Protein 6KOC (pdb70)

Foldseek 3Di:
DVVLVVVVVVVVVVVVCCCPVPPPPCVVPPLACHLQFLFLQRLLVLLQVQLLVLCVVLLVLLQVLLVLLQFFPRDSDDQLGNLQSQQLNVCCPLQVHLLSLLLSLVSHVLLLLQQFQHWQCSNLLSLLRLLLVLLVVLQVVCRNLFHEARQHPLNFDACHAVVVPGQLYCLSVLLSVLSNLVSLLVSLVGLLVRLPPGGFALCDPLFSPPLSLLSNLLSVLSNVQRVLSNVLSVQVLCVFFQNDPCQYVVVPHPRCVSVVSCLLNVQSSVVSSQSSLLSLLVFVLLQQQVFDQPDRCLLSVLSVCCSVLSNQQSCLLPLQPDDPVVSLVSNLVSVVVNCVSVVVSLVRSVVSNPPTDHDDWLLVLLSVLLNPLQVVLVVQVNQSSNSVNVNLLNAQLSVVLSVLSNNCSRRVSSSVSSCFVQVLLSDNDGFDTPLSVVLSVLLRVLSCLQRVLSNVRRNVPGGPPDSRGDPDVNSSVSSNSNSVSSVSNVVRSVSVVVRVVPPRRHFGSRCLAPHGNHDSSTDQDRDNQNDNTRVVCCVPPPHDHRDPPPGDDGDPPGGDPVSNVLSVLSSQLSSQPSSDNRHHGPSNVVSVVSNVVVVVVVVVDDD/DVCVVVVVVVVVVVVVVVVVVVCVDVVPPVVPDPCPVVVVVVVPVPVVSCVVVVPVVVVVVVQQPPDHDADVPDQEFEWEWEAAALKTWIAGPVAFWIWILEAEAAARHKYWYWAAYAADKKWKCQPQFPDIDIHYQAATDIGITGDHDFDWTWIAIPPPDDPNRPNSTRIYGYDHPVVCVCVVPPPLCEPPVVVVLLPNDHAADDIDGHNGGDCVPCNSNHDSVVNCVRLPVQPFDADDDDCHPGNDRDDHHHDD/DDCLLVVLVVVLVVVVVVLVVLLVQLVVQPPDCPDFDDDDADDVLLCVLLVLVVVLVVLQVCVCCCDQVNDHPLVCLCPSLVVSLVSLVVNLVSVVVRQVVCVPGLHECPGIPNSPSVCVSCPVLSVLSVVLSVQSVVLVVQVPVHSDHPPPSCSNVSSSVSVVSSSVVSVVVSVRVD/DVLVVLVVVLVVLVVVLCVVPCVVNVVSVVVSVCSVPVVPADDPPHPCRVVVVVCVVVVVCCVVVVVVVD/DDCLLVVLVVVLVVVVVVLVVLLVQLVVVVPDPPDFDDDDADDVLLCVLLVLVVVLVVLQVCVPCCDQVNDHPLVCCCPSLVVSLVSLVVNVVSVVVRQVVCCPGNHDLPGDSNSVSVCVSCPVLNVLSVVLSVQSVVLVVQVPVHRDGPPPSCSNVSSSVSSVSSSVCSVVVVVRVD/DVCVVLVVVLVVLVVVLCVVPLVVNPVSVVVNVCSVPVVPADDPPHPCRVVVVVVVVVVVCCVVVVVVVD/DVCVCVVVVVVVLCVVVVVVVVCVDVVPPVVPDPCPVVVVVVVVVVVVSCVVVVPVVVVVVVQQPPFHQADDDDQEFEWEWEAAPLKTKIAGPVFFWIKILEEEEEARGKYFYWAAYQDDKKWKCQPQFHDIDIHYQAATDTGITGDDDWDKTWIAIPPPDDPNHPNSIRIYTYHHPVVVVVVVVPQCLEPPVVVVLQPNDDADDDMDTHRGGDCPPCNSNHDSVCNCVRLPVQPFDDDDDDCPPRNDRDDHDHDD/DVVLVVVVVVVVVVVVCCCPVPPPPCVVPPVFCHLQFLFLQRLLVVLQVQLLVLCVVLLVLLQLLLVLLQFFPRDSDDQLGNLQSQQLNVCCPLQVHLLSLLLSLCSNVLCLLQQFQHWQCSNLLSLLRLLLVLLVVLQVVCRNLFHEARQHPLNFDACHAVVVPGQLYCLSVLLSVLSNLVSQLVSLVGLLCRLPPGGDALCDPLFSPQLSLLSNLLSLLSNVQRVLVNVLSVQVLCVRFQNDVCQDVVVPHNSCPSVLSCLLNVQSSVVSSQSSLLSLLQCLLQQQLVFDQPDRCLQSVLSVVCSVLSNQQSCLLPLQPDDPVVSLVSNLVSVVVNCVSVVVSLVRSVVSNPPTHHDDWLLVLLSVLLSVLQVVLVVQVNQSSNSVNVNQQNAQLSVVLSVLSNNCSRRVSSSVSSCFQQVLLSDNDTFDTPLSVVLSVLLRVLSCQQRVLSNVSRNVPGGPSDSRGDCDVNSSVSSNSNSVSSVSNVVRSVSVVVRVVPPRRGFGSRCLAPHTNHDSSTAQDRDNQNDNTRVVCCVPPPHDHRDPPPGDDGDDPGGDPLSSVLSVLSSQLSSQPSSDNRHHGPRNVVSVVSNVVVVVVVVVDDD

Secondary structure (DSSP, 8-state):
--THHHHHHHHHHHHHHIIIIITTS-TTTTTTSSSS---HHHHHHHHHHHHHHHHHHHHHHHHHHHHHTTSSS--SS-HHHHHHHHHHHHHHTTTTTHHHHHHHHHHHHHHHHT--SS-S-TTHHHHHHHHHHHHHHHHHTTTTTS----STTT--GGGTSTTT--HHHHHHHHHHHHHHHHHHHHHHHHHHHHHHHSPPTT--SS-S-SHHHHHHHHHHHHHHSSHHHHHHHHHHHHHHTS---SS-TTTT--TTHHHHHHHHHHHHHHHHTTHHHHHHHHHHHHHTTT-----STTTHHHHTHHHHTTSSSGGGS-SSS---SHHHHHHHHHHHTTTTTTGGGTTTTHHHHSSS-----HHHHHHHHHHHHHHHHHHHHHHHH-HHHHTTSSSTTHHHHHHHHHHIIIIIHHHHHHHHHTSTTTSSS---HHHHHHHHHHHHHHHHHHHHHHHHHHHHT--SS-S---SSTTTTHHHHHHHHHHHHHHTTHHHHHHHHT------SSSTTSSSSS--SS--SS-----SS-HHHHTTTSS-----TT-----------SHHHHHHHHHHHHHHHHHSS--S--TTHHHHHHHHHHHHHHHTS---/-TTHHHHHHHHHHHHHHHHHHHHTTTSSSSSSS---HHHHHHTTHHHHHHHTTTTTTHHHHTTTTSS-TTTSS---EEEEEEE-SS-EEEEETTTTEEEES-EEEETTS-EEEEEEESSS-EEB--TTT----EE-TTS-EEEEE--SSSEEE---B-----STTTT----EEEE-HHHHHHHS-S------SHHHHTTSS-S--------S--TTTT-SSS---TTIIIIITTT----SSSS-SSSS--------/--THHHHHHHHHHHHHHHHHHHHHHHHHGGG--SSS------HHHHHHHHHHHHHHHHHHHSTTIIIIISS--STTHHHHHHHHHHHHHHHHHHHHHHHHHTTSSS-TTTS-HHHHHHHHHTHHHHHHHHHHHHHHHHHGGGTTTT-PPTTT-THHHHHHHHHHHHHHHHHHHHHHT-/--HHHHHHHHHHHHHHHHHHH--TTTHHHHHHHHHHHTTS--SSSTTHHHHHHHHHHHHHHHHHHHHHT-/--THHHHHHHHHHHHHHIIIIITTS-TTTTTTSSSS---HHHHHHHHHHHHHHHHHHHHHHHHHHHHHTTSTT--SS-HHHHHHHHHHHHHHTTTTTHHHHHHHHHHHHHHHHT--SS-S-TTHHHHHHHHHHHHHHHHHHTTTTS----STTTT-GGGTSTTT--HHHHHHHHHHHHHHHHHHHHHHHHHHHHHHH-PPTT--SS-S-SHHHHHHHHHHHHHHSSHHHHHHHHHHHHHHTS---SS-TTTT--TTHHHHHHHHHHHHHHHHTTHHHHHHHHHHHHHTTT-----STTTHHHHHHHHHTTSSSGGGS-STT---SHHHHHHHHHHHTTHHHHHTTTHHHHHHHSSS-----HHHHHHHHHHHHHHHHHHHHHHHH-HHHHTTSSSTTHHHHHHHHHHIIIIIHHHHHHHHHTSTTTSSS---HHHHHHHHHHHHHHHHHHHHHHHHHHHHT--SS-S---SSTTTTHHHHHHHHHHHHHHTTHHHHHHHHT------SSSTTSSSSS--SS--SS-----SS-HHHHTTTSS-----TT-----------SHHHHHHHHHHHHHHHHHSS--S--TTHHHHHHHHHHHHHHHTS---/-TTHHHHHHHHHHHHHHHHHHHHTTTSSSSSSS---HHHHHGGGHHHHHHHTTTTTTHHHHHHHHSS-SS-TT---EEEEEEE-SS-EEEEETTTTEEEESEEEEETT--EEEEEEESSS-EEB--TTT----EE-TTS-EEEEE---SSEEE---B----SSTTTT---EEEEE-HHHHHHHHHH------SHHHHTTSS-S-------SS--TTTT-SSS-TTTTIIIIITT-----SSSS-TTTS--------/--THHHHHHHHHHHHHHHHHHHHHHHHHSSS--SSS------HHHHHHHHHHHHHHHHHHHTTTIIIIISS--STTHHHHHHHHHHHHHHHHHHHHHHHHHTTSSS-TTTS-HHHHHHHHHTHHHHHHHHHHHHHHHHHGGGTTTT-PPTTT-HHHHHHHHHHHHHHHHHHHHHHHT-/--THHHHHHHHHHHHHHHHHH--TTTHHHHHHHHHHHTTS--SSSTTHHHHHHHHHHHHHHHHHHHHHT-

Sequence (2222 aa):
PLILGAQVSIALSTIAIIFVLTYFKKWKWLWSEWITTVDHKKLGIMYIISAVIMLFRGGVDGLMMRAQLALPNNSFLDSNHYNEIFTTHGTIMIIFMAMPFLIGLINVVVPLQIGARDVAFPYLNNLSFWTFFVGAMLFNISFVIGGSPNAGWTSYMPLASNDMSPGPGENYYLLGLQIAGIGTLMTGINFMVTILKMRTKGMTLMRMPMFTWTTLITMVIIVFAFPVLTVALALLSFDRLFGAHFFTLEAGGMPMLWANLFWIWGHPEVYIVILPAFGIFSEIISSFARKQLFGYKAMVGSIIAISVLSFLVWTHHFFTMGNSASVNSFFSITTMAISIPTGVKIFNWLFTMYKGRISFTTPMLWALAFIPNFVIGGVTGVMLAMAAADYQYHNTYFLVSHFHYVLIAGTVFACFAGFIFWYPKMFGHKLNERIGKWFFWIFMIGFNICFFPQYFLGLQGMPRRIYTYGPNDGWTTLNFISTVGAFMMGVGFLILCYNIYYSGVGRTLDWATSSAIPPHYNFAVLPEVKSQDAFLHMKEEKTELYPESKFKKIHMPSNSGRPFFMSVAFGLAGFGLVFEWYWMGVVGLIGVLLCMVLRSFEYDNGYQQSDLILLSIGFMLFIVGVVFVLFTIILVKYRDRKTFLEVVWTVIPILIVIALSVPTVQTIYSLEKAPEATKDKEPLVVYATSVDWKWVFSYPEQDIETVNYLNIPVDRPILFKISSADSMASLWIPQLGGQKYAMAGMLMDQYLQADKVGTYEGRNANFTGEHFADQEFDVNAVTEKDFNSWVKKTQPKLTKEKYDELMLPENVDELTFSSTHLKYVDHGQDAEYAMEARKRLGYQAVSPHSKTDPFENVKKNEFGRLNILGFWIFLGAEIVLFSTLFATFFVLKNRTAGGVLPDELFEVNLVMIMTFLLLISSFTCGIAVHEMRRGSLKGVVIWTIITLLLGAGFVGCEINEFVHYVHEGAALSTSAFWSGFFVLLGTHGTHVTIGIFWITGILIQLKKRGLTPQTSSKIFISSLYWHFLDVVWIFIFTGVYFGFAFIQAALQLLMFMHMTESENGTIQVGNTLFGFFGAIVIVLGSIWIGRLNILGFWIFLGAEIVLFSTLFATFFVLKNRTAGGVLPDELFEVNLVMIMTFLLLISSFTCGIAVHEMRRGSLKGVVIWTIITLLLGAGFVGCEINEFVHYVHEGAALSTSAFWSGFFVLLGTHGTHVTIGIFWITGILIQLKKRGLTPQTSSKIFISSLYWHFLDVVWIFIFTGVYFGFAFIQAALQLLMFMHMTESENGTIQVGNTLFGFFGAIVIVLGSIWIQQSDLILLSIGFMLFIVGVVFVLFTIILVKYRDRKTFLEVVWTVIPILIVIALSVPTVQTIYSLEKAPEATKDKEPLVVYATSVDWKWVFSYPEQDIETVNYLNIPVDRPILFKISSADSMASLWIPQLGGQKYAMAGMLMDQYLQADKVGTYEGRNANFTGEHFADQEFDVNAVTEKDFNSWVKKTQPKLTKEKYDELMLPENVDELTFSSTHLKYVDHGQDAEYAMEARKRLGYQAVSPHSKTDPFENVKKNEFPLILGAQVSIALSTIAIIFVLTYFKKWKWLWSEWITTVDHKKLGIMYIISAVIMLFRGGVDGLMMRAQLALPNNSFLDSNHYNEIFTTHGTIMIIFMAMPFLIGLINVVVPLQIGARDVAFPYLNNLSFWTFFVGAMLFNISFVIGGSPNAGWTSYMPLASNDMSPGPGENYYLLGLQIAGIGTLMTGINFMVTILKMRTKGMTLMRMPMFTWTTLITMVIIVFAFPVLTVALALLSFDRLFGAHFFTLEAGGMPMLWANLFWIWGHPEVYIVILPAFGIFSEIISSFARKQLFGYKAMVGSIIAISVLSFLVWTHHFFTMGNSASVNSFFSITTMAISIPTGVKIFNWLFTMYKGRISFTTPMLWALAFIPNFVIGGVTGVMLAMAAADYQYHNTYFLVSHFHYVLIAGTVFACFAGFIFWYPKMFGHKLNERIGKWFFWIFMIGFNICFFPQYFLGLQGMPRRIYTYGPNDGWTTLNFISTVGAFMMGVGFLILCYNIYYSGVGRTLDWATSSAIPPHYNFAVLPEVKSQDAFLHMKEEKTELYPESKFKKIHMPSNSGRPFFMSVAFGLAGFGLVFEWYWMGVVGLIGVLLCMVLRSFEYDNGY

CATH classification: 1.20.210.10

Nearest PDB structures (foldseek):
  6koe-assembly2_F  TM=9.914E-01  e=3.785E-47  Bacillus subtilis
  1fft-assembly2_G  TM=7.790E-01  e=1.121E-16  Escherichia coli
  1cyw-assembly1_A  TM=9.042E-01  e=3.996E-14  Escherichia coli
  1cyx-assembly1_A  TM=9.110E-01  e=1.390E-13  Escherichia coli
  2yev-assembly2_B  TM=8.173E-01  e=1.110E-12  Thermus thermophilus HB8

B-factor: mean 128.05, std 39.4, range [33.43, 295.24]

InterPro domains:
  IPR000883 Cytochrome c oxidase subunit I [PF00115] (55-501)
  IPR000883 Cytochrome c oxidase subunit I [PR01165] (46-71)
  IPR000883 Cytochrome c oxidase subunit I [PR01165] (93-116)
  IPR000883 Cytochrome c oxidase subunit I [PR01165] (120-144)
  IPR000883 Cytochrome c oxidase subunit I [PR01165] (162-174)
  IPR000883 Cytochrome c oxidase subunit I [PR01165] (194-212)
  IPR000883 Cytochrome c oxidase subunit I [PR01165] (223-242)
  IPR000883 Cytochrome c oxidase subunit I [PR01165] (274-295)
  IPR000883 Cytochrome c oxidase subunit I [PR01165] (320-335)
  IPR000883 Cytochrome c oxidase subunit I [PR01165] (344-365)
  IPR000883 Cytochrome c oxidase subunit I [PR01165] (379-397)
  IPR000883 Cytochrome c oxidase subunit I [PR01165] (407-426)
  IPR000883 Cytochrome c oxidase subunit I [PR01165] (457-478)
  IPR000883 Cytochrome c oxidase subunit I [PTHR10422] (44-563)
  IPR014233 Quinol oxidase subunit I [TIGR02882] (4-646)
  IPR023615 Cytochrome c oxidase, subunit I, copper-binding site [PS00077] (276-330)
  IPR023616 Cytochrome c oxidase-like, subunit I domain [PS50855] (38-556)
  IPR036927 Cytochrome c oxidase-like, subunit I superfamily [G3DSA:1.20.210.10] (30-563)
  IPR036927 Cytochrome c oxidase-like, subunit I superfamily [SSF81442] (44-556)

Structure (mmCIF, N/CA/C/O backbone):
data_6KOC
#
_entry.id   6KOC
#
_cell.length_a   113.930
_cell.length_b   162.200
_cell.length_c   151.320
_cell.angle_alpha   90.000
_cell.angle_beta   109.760
_cell.angle_gamma   90.000
#
_symmetry.space_group_name_H-M   'P 1 21 1'
#
loop_
_entity.id
_entity.type
_entity.pdbx_description
1 polymer 'AA3-600 quinol oxidase subunit I'
2 polymer 'Quinol oxidase subunit 2'
3 polymer 'AA3-600 quinol oxidase subunit IIII'
4 polymer 'Quinol oxidase subunit 4,Quinol oxidase subunit 4'
5 non-polymer HEME-A
6 non-polymer 'COPPER (II) ION'
7 non-polymer 2-heptyl-3-iodanyl-1-oxidanyl-quinolin-4-one
#
loop_
_atom_site.group_PDB
_atom_site.id
_atom_site.type_symbol
_atom_site.label_atom_id
_atom_site.label_alt_id
_atom_site.label_comp_id
_atom_site.label_asym_id
_atom_site.label_entity_id
_atom_site.label_seq_id
_atom_site.pdbx_PDB_ins_code
_atom_site.Cartn_x
_atom_site.Cartn_y
_atom_site.Cartn_z
_atom_site.occupancy
_atom_site.B_iso_or_equiv
_atom_site.auth_seq_id
_atom_site.auth_comp_id
_atom_site.auth_asym_id
_atom_site.auth_atom_id
_atom_site.pdbx_PDB_model_num
ATOM 1 N N . PRO A 1 14 ? -45.77500 -8.46100 -20.62800 1.000 117.45619 14 PRO A N 1
ATOM 2 C CA . PRO A 1 14 ? -44.88800 -9.59500 -20.90100 1.000 117.64042 14 PRO A CA 1
ATOM 3 C C . PRO A 1 14 ? -45.64600 -10.90800 -21.06500 1.000 110.80539 14 PRO A C 1
ATOM 4 O O . PRO A 1 14 ? -45.16200 -11.81400 -21.74200 1.000 115.15854 14 PRO A O 1
ATOM 8 N N . LEU A 1 15 ? -46.82000 -11.00800 -20.43800 1.000 109.45260 15 LEU A N 1
ATOM 9 C CA . LEU A 1 15 ? -47.61200 -12.22900 -20.54900 1.000 121.46456 15 LEU A CA 1
ATOM 10 C C . LEU A 1 15 ? -48.26000 -12.34400 -21.92400 1.000 128.14431 15 LEU A C 1
ATOM 11 O O . LEU A 1 15 ? -48.34800 -13.44300 -22.48400 1.000 133.76867 15 LEU A O 1
ATOM 16 N N . ILE A 1 16 ? -48.71800 -11.22200 -22.48300 1.000 142.85923 16 ILE A N 1
ATOM 17 C CA . ILE A 1 16 ? -49.36600 -11.25700 -23.79000 1.000 113.41886 16 ILE A CA 1
ATOM 18 C C . ILE A 1 16 ? -48.34900 -11.55200 -24.88600 1.000 94.43237 16 ILE A C 1
ATOM 19 O O . ILE A 1 16 ? -48.61200 -12.34500 -25.79700 1.000 92.84797 16 ILE A O 1
ATOM 24 N N . LEU A 1 17 ? -47.16700 -10.93700 -24.80600 1.000 102.63862 17 LEU A N 1
ATOM 25 C CA . LEU A 1 17 ? -46.13600 -11.11400 -25.82300 1.000 78.14358 17 LEU A CA 1
ATOM 26 C C . LEU A 1 17 ? -45.52200 -12.50800 -25.81800 1.000 108.77094 17 LEU A C 1
ATOM 27 O O . LEU A 1 17 ? -44.68000 -12.79300 -26.67700 1.000 87.53944 17 LEU A O 1
ATOM 32 N N . GLY A 1 18 ? -45.91300 -13.37400 -24.88700 1.000 103.88614 18 GLY A N 1
ATOM 33 C CA . GLY A 1 18 ? -45.39000 -14.72400 -24.84100 1.000 127.86270 18 GLY A CA 1
ATOM 34 C C . GLY A 1 18 ? -46.17300 -15.68000 -25.71900 1.000 155.33968 18 GLY A C 1
ATOM 35 O O . GLY A 1 18 ? -45.66900 -16.74400 -26.09100 1.000 158.29003 18 GLY A O 1
ATOM 36 N N . ALA A 1 19 ? -47.40900 -15.31100 -26.05500 1.000 145.37269 19 ALA A N 1
ATOM 37 C CA . ALA A 1 19 ? -48.26100 -16.14900 -26.88900 1.000 148.25199 19 ALA A CA 1
ATOM 38 C C . ALA A 1 19 ? -48.01400 -15.92600 -28.37500 1.000 136.29529 19 ALA A C 1
ATOM 39 O O . ALA A 1 19 ? -47.98700 -16.88900 -29.14800 1.000 140.50106 19 ALA A O 1
ATOM 41 N N . GLN A 1 20 ? -47.82800 -14.66900 -28.79000 1.000 117.10088 20 GLN A N 1
ATOM 42 C CA . GLN A 1 20 ? -47.67200 -14.38400 -30.21100 1.000 122.50943 20 GLN A CA 1
ATOM 43 C C . GLN A 1 20 ? -46.32400 -14.85300 -30.73800 1.000 117.35091 20 GLN A C 1
ATOM 44 O O . GLN A 1 20 ? -46.21200 -15.19100 -31.92200 1.000 128.26538 20 GLN A O 1
ATOM 50 N N . VAL A 1 21 ? -45.29200 -14.87500 -29.88900 1.000 122.73840 21 VAL A N 1
ATOM 51 C CA . VAL A 1 21 ? -43.99600 -15.38800 -30.32600 1.000 124.38070 21 VAL A CA 1
ATOM 52 C C . VAL A 1 21 ? -44.10200 -16.86700 -30.67300 1.000 129.31287 21 VAL A C 1
ATOM 53 O O . VAL A 1 21 ? -43.35200 -17.37200 -31.51800 1.000 118.62212 21 VAL A O 1
ATOM 57 N N . SER A 1 22 ? -45.03600 -17.58200 -30.04300 1.000 131.25784 22 SER A N 1
ATOM 58 C CA . SER A 1 22 ? -45.31800 -18.95500 -30.44300 1.000 128.06009 22 SER A CA 1
ATOM 59 C C . SER A 1 22 ? -46.17300 -18.99400 -31.70300 1.000 134.95039 22 SER A C 1
ATOM 60 O O . SER A 1 22 ? -45.98600 -19.86900 -32.55600 1.000 124.80181 22 SER A O 1
ATOM 63 N N . ILE A 1 23 ? -47.11500 -18.05600 -31.83300 1.000 133.24229 23 ILE A N 1
ATOM 64 C CA . ILE A 1 23 ? -47.92300 -17.98200 -33.04600 1.000 123.04370 23 ILE A CA 1
ATOM 65 C C . ILE A 1 23 ? -47.07600 -17.52000 -34.22500 1.000 110.28954 23 ILE A C 1
ATOM 66 O O . ILE A 1 23 ? -47.26800 -17.97500 -35.36100 1.000 102.97024 23 ILE A O 1
ATOM 71 N N . ALA A 1 24 ? -46.12000 -16.62100 -33.97900 1.000 106.64437 24 ALA A N 1
ATOM 72 C CA . ALA A 1 24 ? -45.21000 -16.21300 -35.04400 1.000 94.75083 24 ALA A CA 1
ATOM 73 C C . ALA A 1 24 ? -44.34200 -17.38200 -35.49700 1.000 118.46157 24 ALA A C 1
ATOM 74 O O . ALA A 1 24 ? -44.07900 -17.53900 -36.69500 1.000 115.72177 24 ALA A O 1
ATOM 76 N N . LEU A 1 25 ? -43.89100 -18.21600 -34.55600 1.000 121.73038 25 LEU A N 1
ATOM 77 C CA . LEU A 1 25 ? -43.14600 -19.41300 -34.93100 1.000 121.46720 25 LEU A CA 1
ATOM 78 C C . LEU A 1 25 ? -44.05100 -20.46100 -35.56500 1.000 112.80563 25 LEU A C 1
ATOM 79 O O . LEU A 1 25 ? -43.57700 -21.29500 -36.34500 1.000 115.90600 25 LEU A O 1
ATOM 84 N N . SER A 1 26 ? -45.34700 -20.44000 -35.24100 1.000 125.80456 26 SER A N 1
ATOM 85 C CA . SER A 1 26 ? -46.27500 -21.39100 -35.84500 1.000 135.05040 26 SER A CA 1
ATOM 86 C C . SER A 1 26 ? -46.54200 -21.04700 -37.30400 1.000 119.86174 26 SER A C 1
ATOM 87 O O . SER A 1 26 ? -46.55400 -21.93500 -38.16500 1.000 75.10637 26 SER A O 1
ATOM 90 N N . THR A 1 27 ? -46.76600 -19.76300 -37.59900 1.000 95.47197 27 THR A N 1
ATOM 91 C CA . THR A 1 27 ? -47.00600 -19.35100 -38.97900 1.000 91.92418 27 THR A CA 1
ATOM 92 C C . THR A 1 27 ? -45.80800 -19.67100 -39.86300 1.000 97.33535 27 THR A C 1
ATOM 93 O O . THR A 1 27 ? -45.97100 -20.07400 -41.02000 1.000 111.47126 27 THR A O 1
ATOM 97 N N . ILE A 1 28 ? -44.59600 -19.50300 -39.33300 1.000 67.53178 28 ILE A N 1
ATOM 98 C CA . ILE A 1 28 ? -43.40400 -19.88100 -40.08500 1.000 83.21787 28 ILE A CA 1
ATOM 99 C C . ILE A 1 28 ? -43.34300 -21.39400 -40.25300 1.000 108.73146 28 ILE A C 1
ATOM 100 O O . ILE A 1 28 ? -42.91700 -21.90200 -41.29700 1.000 72.49553 28 ILE A O 1
ATOM 105 N N . ALA A 1 29 ? -43.77000 -22.13900 -39.23000 1.000 85.53131 29 ALA A N 1
ATOM 106 C CA . ALA A 1 29 ? -43.78900 -23.59400 -39.33100 1.000 107.54447 29 ALA A CA 1
ATOM 107 C C . ALA A 1 29 ? -44.88700 -24.07800 -40.26900 1.000 149.13893 29 ALA A C 1
ATOM 108 O O . ALA A 1 29 ? -44.74900 -25.14300 -40.88300 1.000 158.01105 29 ALA A O 1
ATOM 110 N N . ILE A 1 30 ? -45.98000 -23.32000 -40.39000 1.000 144.62524 30 ILE A N 1
ATOM 111 C CA . ILE A 1 30 ? -47.05400 -23.70300 -41.30000 1.000 143.49352 30 ILE A CA 1
ATOM 112 C C . ILE A 1 30 ? -46.60000 -23.57100 -42.75000 1.000 114.19264 30 ILE A C 1
ATOM 113 O O . ILE A 1 30 ? -46.95900 -24.39000 -43.60600 1.000 84.19957 30 ILE A O 1
ATOM 118 N N . ILE A 1 31 ? -45.78100 -22.55700 -43.04200 1.000 102.60967 31 ILE A N 1
ATOM 119 C CA . ILE A 1 31 ? -45.30900 -22.34100 -44.40700 1.000 114.19790 31 ILE A CA 1
ATOM 120 C C . ILE A 1 31 ? -44.43200 -23.50300 -44.85900 1.000 142.20652 31 ILE A C 1
ATOM 121 O O . ILE A 1 31 ? -44.46000 -23.90300 -46.03000 1.000 152.01823 31 ILE A O 1
ATOM 126 N N . PHE A 1 32 ? -43.65200 -24.07200 -43.93800 1.000 147.07553 32 PHE A N 1
ATOM 127 C CA . PHE A 1 32 ? -42.74600 -25.15400 -44.31000 1.000 153.57894 32 PHE A CA 1
ATOM 128 C C . PHE A 1 32 ? -43.51000 -26.41500 -44.69700 1.000 160.72980 32 PHE A C 1
ATOM 129 O O . PHE A 1 32 ? -43.17200 -27.07100 -45.68900 1.000 168.35440 32 PHE A O 1
ATOM 137 N N . VAL A 1 33 ? -44.54500 -26.76600 -43.93500 1.000 163.61962 33 VAL A N 1
ATOM 138 C CA . VAL A 1 33 ? -45.24100 -28.02900 -44.15800 1.000 167.50429 33 VAL A CA 1
ATOM 139 C C . VAL A 1 33 ? -46.24200 -27.90800 -45.30100 1.000 185.19063 33 VAL A C 1
ATOM 140 O O . VAL A 1 33 ? -46.19900 -28.67900 -46.26600 1.000 172.22591 33 VAL A O 1
ATOM 144 N N . LEU A 1 34 ? -47.15400 -26.93800 -45.21400 1.000 167.91224 34 LEU A N 1
ATOM 145 C CA . LEU A 1 34 ? -48.24700 -26.86100 -46.17800 1.000 161.36672 34 LEU A CA 1
ATOM 146 C C . LEU A 1 34 ? -47.78800 -26.31800 -47.52600 1.000 159.46912 34 LEU A C 1
ATOM 147 O O . LEU A 1 34 ? -48.21900 -26.81200 -48.57400 1.000 177.09755 34 LEU A O 1
ATOM 152 N N . THR A 1 35 ? -46.91700 -25.31100 -47.52600 1.000 151.04179 35 THR A N 1
ATOM 153 C CA . THR A 1 35 ? -46.54700 -24.61500 -48.75200 1.000 130.22351 35 THR A CA 1
ATOM 154 C C . THR A 1 35 ? -45.22600 -25.08600 -49.34800 1.000 138.56925 35 THR A C 1
ATOM 155 O O . THR A 1 35 ? -45.12000 -25.21700 -50.57000 1.000 151.18392 35 THR A O 1
ATOM 159 N N . TYR A 1 36 ? -44.21900 -25.35000 -48.52200 1.000 147.10711 36 TYR A N 1
ATOM 160 C CA . TYR A 1 36 ? -42.87300 -25.63900 -49.02100 1.000 138.29290 36 TYR A CA 1
ATOM 161 C C . TYR A 1 36 ? -42.67000 -27.12000 -49.33200 1.000 159.87180 36 TYR A C 1
ATOM 162 O O . TYR A 1 36 ? -41.69400 -27.73300 -48.90100 1.000 145.93329 36 TYR A O 1
ATOM 171 N N . PHE A 1 37 ? -43.60100 -27.71300 -50.08400 1.000 173.64714 37 PHE A N 1
ATOM 172 C CA . PHE A 1 37 ? -43.35700 -29.04600 -50.62500 1.000 187.71988 37 PHE A CA 1
ATOM 173 C C . PHE A 1 37 ? -42.31200 -29.00100 -51.73500 1.000 189.22269 37 PHE A C 1
ATOM 174 O O . PHE A 1 37 ? -41.44800 -29.88200 -51.81800 1.000 197.68160 37 PHE A O 1
ATOM 182 N N . LYS A 1 38 ? -42.37100 -27.97200 -52.58400 1.000 191.69667 38 LYS A N 1
ATOM 183 C CA . LYS A 1 38 ? -41.37600 -27.71700 -53.62200 1.000 172.04431 38 LYS A CA 1
ATOM 184 C C . LYS A 1 38 ? -41.63800 -26.35300 -54.24700 1.000 164.60395 38 LYS A C 1
ATOM 185 O O . LYS A 1 38 ? -42.48100 -26.22700 -55.14300 1.000 162.19576 38 LYS A O 1
ATOM 191 N N . LYS A 1 39 ? -40.92900 -25.32500 -53.78400 1.000 169.22818 39 LYS A N 1
ATOM 192 C CA . LYS A 1 39 ? -41.20300 -23.95400 -54.19100 1.000 166.34889 39 LYS A CA 1
ATOM 193 C C . LYS A 1 39 ? -40.11800 -23.34800 -55.07000 1.000 171.88377 39 LYS A C 1
ATOM 194 O O . LYS A 1 39 ? -40.27300 -22.20500 -55.51600 1.000 129.42868 39 LYS A O 1
ATOM 200 N N . TRP A 1 40 ? -39.03100 -24.07200 -55.34200 1.000 174.88413 40 TRP A N 1
ATOM 201 C CA . TRP A 1 40 ? -38.02100 -23.57500 -56.27000 1.000 187.33825 40 TRP A CA 1
ATOM 202 C C . TRP A 1 40 ? -38.43900 -23.87100 -57.70500 1.000 187.87516 40 TRP A C 1
ATOM 203 O O . TRP A 1 40 ? -37.68300 -24.48000 -58.47000 1.000 196.92624 40 TRP A O 1
ATOM 214 N N . LYS A 1 41 ? -39.64800 -23.45200 -58.07200 1.000 186.08810 41 LYS A N 1
ATOM 215 C CA . LYS A 1 41 ? -40.15500 -23.64600 -59.42300 1.000 181.71126 41 LYS A CA 1
ATOM 216 C C . LYS A 1 41 ? -41.32100 -22.70200 -59.67900 1.000 189.43850 41 LYS A C 1
ATOM 217 O O . LYS A 1 41 ? -41.57700 -22.31100 -60.82200 1.000 195.23393 41 LYS A O 1
ATOM 223 N N . TRP A 1 42 ? -42.03300 -22.33500 -58.61800 1.000 189.67801 42 TRP A N 1
ATOM 224 C CA . TRP A 1 42 ? -43.13400 -21.38400 -58.69400 1.000 177.39759 42 TRP A CA 1
ATOM 225 C C . TRP A 1 42 ? -42.91600 -20.15300 -57.83000 1.000 174.47881 42 TRP A C 1
ATOM 226 O O . TRP A 1 42 ? -43.17600 -19.03500 -58.28200 1.000 184.25893 42 TRP A O 1
ATOM 237 N N . LEU A 1 43 ? -42.44400 -20.32700 -56.59400 1.000 185.24589 43 LEU A N 1
ATOM 238 C CA . LEU A 1 43 ? -42.22600 -19.18800 -55.70900 1.000 139.89309 43 LEU A CA 1
ATOM 239 C C . LEU A 1 43 ? -40.97200 -18.41200 -56.09600 1.000 151.11022 43 LEU A C 1
ATOM 240 O O . LEU A 1 43 ? -41.00700 -17.18300 -56.21900 1.000 104.34409 43 LEU A O 1
ATOM 245 N N . TRP A 1 44 ? -39.85400 -19.11200 -56.29200 1.000 133.23440 44 TRP A N 1
ATOM 246 C CA . TRP A 1 44 ? -38.60500 -18.45300 -56.65300 1.000 149.63636 44 TRP A CA 1
ATOM 247 C C . TRP A 1 44 ? -38.53400 -18.08200 -58.12900 1.000 171.24685 44 TRP A C 1
ATOM 248 O O . TRP A 1 44 ? -37.71300 -17.23600 -58.50200 1.000 184.01154 44 TRP A O 1
ATOM 259 N N . SER A 1 45 ? -39.38200 -18.67300 -58.97100 1.000 195.04970 45 SER A N 1
ATOM 260 C CA . SER A 1 45 ? -39.34100 -18.41300 -60.41600 1.000 118.15890 45 SER A CA 1
ATOM 261 C C . SER A 1 45 ? -40.30300 -17.29000 -60.79500 1.000 117.47724 45 SER A C 1
ATOM 262 O O . SER A 1 45 ? -39.87700 -16.17500 -61.10800 1.000 105.88375 45 SER A O 1
ATOM 265 N N . GLU A 1 46 ? -41.60300 -17.57700 -60.77700 1.000 124.68863 46 GLU A N 1
ATOM 266 C CA . GLU A 1 46 ? -42.60800 -16.60600 -61.19500 1.000 130.70778 46 GLU A CA 1
ATOM 267 C C . GLU A 1 46 ? -42.95100 -15.58400 -60.11800 1.000 139.96152 46 GLU A C 1
ATOM 268 O O . GLU A 1 46 ? -43.85200 -14.76700 -60.33500 1.000 146.41756 46 GLU A O 1
ATOM 274 N N . TRP A 1 47 ? -42.26900 -15.59600 -58.97800 1.000 157.37413 47 TRP A N 1
ATOM 275 C CA . TRP A 1 47 ? -42.55500 -14.65300 -57.90000 1.000 138.55609 47 TRP A CA 1
ATOM 276 C C . TRP A 1 47 ? -41.23700 -14.27400 -57.23300 1.000 146.85445 47 TRP A C 1
ATOM 277 O O . TRP A 1 47 ? -40.15100 -14.50700 -57.77600 1.000 109.19204 47 TRP A O 1
ATOM 288 N N . ILE A 1 48 ? -41.33500 -13.68100 -56.04000 1.000 129.49974 48 ILE A N 1
ATOM 289 C CA . ILE A 1 48 ? -40.19000 -13.22000 -55.25600 1.000 145.98066 48 ILE A CA 1
ATOM 290 C C . ILE A 1 48 ? -39.34700 -12.25400 -56.08000 1.000 139.78518 48 ILE A C 1
ATOM 291 O O . ILE A 1 48 ? -39.41000 -11.03600 -55.88300 1.000 146.11489 48 ILE A O 1
ATOM 296 N N . THR A 1 49 ? -38.56000 -12.78900 -57.01500 1.000 153.33944 49 THR A N 1
ATOM 297 C CA . THR A 1 49 ? -37.67600 -11.99000 -57.85500 1.000 118.86952 49 THR A CA 1
ATOM 298 C C . THR A 1 49 ? -38.25900 -11.74400 -59.24200 1.000 141.83806 49 THR A C 1
ATOM 299 O O . THR A 1 49 ? -37.50900 -11.57100 -60.20900 1.000 129.56553 49 THR A O 1
ATOM 303 N N . THR A 1 50 ? -39.58400 -11.72700 -59.35700 1.000 129.66555 50 THR A N 1
ATOM 304 C CA . THR A 1 50 ? -40.22100 -11.49600 -60.64300 1.000 127.61530 50 THR A CA 1
ATOM 305 C C . THR A 1 50 ? -40.03600 -10.04600 -61.08800 1.000 109.92371 50 THR A C 1
ATOM 306 O O . THR A 1 50 ? -39.75200 -9.14800 -60.29000 1.000 100.58311 50 THR A O 1
ATOM 310 N N . VAL A 1 51 ? -40.21400 -9.82700 -62.38900 1.000 124.27543 51 VAL A N 1
ATOM 311 C CA . VAL A 1 51 ? -39.97100 -8.52900 -62.99100 1.000 115.22697 51 VAL A CA 1
ATOM 312 C C . VAL A 1 51 ? -41.25600 -7.85300 -63.46600 1.000 113.72416 51 VAL A C 1
ATOM 313 O O . VAL A 1 51 ? -41.32000 -6.61800 -63.48400 1.000 107.79450 51 VAL A O 1
ATOM 317 N N . ASP A 1 52 ? -42.28100 -8.62300 -63.83200 1.000 107.22338 52 ASP A N 1
ATOM 318 C CA . ASP A 1 52 ? -43.53900 -8.04800 -64.29600 1.000 89.78971 52 ASP A CA 1
ATOM 319 C C . ASP A 1 52 ? -44.12500 -7.11500 -63.24300 1.000 77.44086 52 ASP A C 1
ATOM 320 O O . ASP A 1 52 ? -44.26200 -7.48500 -62.07300 1.000 88.57115 52 ASP A O 1
ATOM 325 N N . HIS A 1 53 ? -44.47500 -5.89900 -63.67100 1.000 96.32208 53 HIS A N 1
ATOM 326 C CA . HIS A 1 53 ? -44.99200 -4.89700 -62.74300 1.000 114.45846 53 HIS A CA 1
ATOM 327 C C . HIS A 1 53 ? -46.32200 -5.31700 -62.13100 1.000 118.52211 53 HIS A C 1
ATOM 328 O O . HIS A 1 53 ? -46.66300 -4.87300 -61.02900 1.000 116.60609 53 HIS A O 1
ATOM 335 N N . LYS A 1 54 ? -47.08900 -6.15700 -62.82900 1.000 119.92227 54 LYS A N 1
ATOM 336 C CA . LYS A 1 54 ? -48.38900 -6.57300 -62.31300 1.000 123.32005 54 LYS A CA 1
ATOM 337 C C . LYS A 1 54 ? -48.24600 -7.39800 -61.04100 1.000 123.77010 54 LYS A C 1
ATOM 338 O O . LYS A 1 54 ? -49.03000 -7.23700 -60.09800 1.000 134.09239 54 LYS A O 1
ATOM 344 N N . LYS A 1 55 ? -47.24700 -8.28000 -60.99100 1.000 124.82286 55 LYS A N 1
ATOM 345 C CA . LYS A 1 55 ? -47.06200 -9.12900 -59.82100 1.000 123.51218 55 LYS A CA 1
ATOM 346 C C . LYS A 1 55 ? -46.42800 -8.37600 -58.65800 1.000 116.29552 55 LYS A C 1
ATOM 347 O O . LYS A 1 55 ? -46.64600 -8.74300 -57.49800 1.000 106.13378 55 LYS A O 1
ATOM 353 N N . LEU A 1 56 ? -45.65500 -7.32600 -58.94100 1.000 112.59508 56 LEU A N 1
ATOM 354 C CA . LEU A 1 56 ? -45.02800 -6.56100 -57.86800 1.000 88.46324 56 LEU A CA 1
ATOM 355 C C . LEU A 1 56 ? -46.05900 -5.75600 -57.08800 1.000 68.53716 56 LEU A C 1
ATOM 356 O O . LEU A 1 56 ? -46.03600 -5.73200 -55.85200 1.000 76.52496 56 LEU A O 1
ATOM 361 N N . GLY A 1 57 ? -46.97300 -5.08600 -57.79400 1.000 73.29826 57 GLY A N 1
ATOM 362 C CA . GLY A 1 57 ? -47.99800 -4.31100 -57.11500 1.000 63.27338 57 GLY A CA 1
ATOM 363 C C . GLY A 1 57 ? -48.93400 -5.15800 -56.27500 1.000 63.24443 57 GLY A C 1
ATOM 364 O O . GLY A 1 57 ? -49.51600 -4.66800 -55.30400 1.000 62.58645 57 GLY A O 1
ATOM 365 N N . ILE A 1 58 ? -49.09600 -6.43200 -56.63600 1.000 91.50571 58 ILE A N 1
ATOM 366 C CA . ILE A 1 58 ? -49.90700 -7.33800 -55.82800 1.000 88.90013 58 ILE A CA 1
ATOM 367 C C . ILE A 1 58 ? -49.24100 -7.58800 -54.48000 1.000 89.46862 58 ILE A C 1
ATOM 368 O O . ILE A 1 58 ? -49.88800 -7.53600 -53.42700 1.000 70.60057 58 ILE A O 1
ATOM 373 N N . MET A 1 59 ? -47.93100 -7.84800 -54.49300 1.000 99.07767 59 MET A N 1
ATOM 374 C CA . MET A 1 59 ? -47.19100 -8.06000 -53.25500 1.000 106.98388 59 MET A CA 1
ATOM 375 C C . MET A 1 59 ? -47.14300 -6.80800 -52.38600 1.000 85.14442 59 MET A C 1
ATOM 376 O O . MET A 1 59 ? -46.88200 -6.91200 -51.18400 1.000 89.81340 59 MET A O 1
ATOM 381 N N . TYR A 1 60 ? -47.38400 -5.63100 -52.96600 1.000 71.80861 60 TYR A N 1
ATOM 382 C CA . TYR A 1 60 ? -47.41100 -4.40300 -52.17700 1.000 54.73551 60 TYR A CA 1
ATOM 383 C C . TYR A 1 60 ? -48.67800 -4.31200 -51.33500 1.000 81.00182 60 TYR A C 1
ATOM 384 O O . TYR A 1 60 ? -48.61600 -4.08200 -50.12200 1.000 107.75239 60 TYR A O 1
ATOM 393 N N . ILE A 1 61 ? -49.84200 -4.48100 -51.96500 1.000 83.53107 61 ILE A N 1
ATOM 394 C CA . ILE A 1 61 ? -51.09700 -4.27800 -51.24800 1.000 101.30425 61 ILE A CA 1
ATOM 395 C C . ILE A 1 61 ? -51.41600 -5.45600 -50.33300 1.000 111.44231 61 ILE A C 1
ATOM 396 O O . ILE A 1 61 ? -52.06300 -5.27700 -49.29500 1.000 116.59029 61 ILE A O 1
ATOM 401 N N . ILE A 1 62 ? -50.97600 -6.66700 -50.68600 1.000 119.19587 62 ILE A N 1
ATOM 402 C CA . ILE A 1 62 ? -51.22200 -7.81400 -49.82300 1.000 121.18821 62 ILE A CA 1
ATOM 403 C C . ILE A 1 62 ? -50.42200 -7.70500 -48.53100 1.000 120.77238 62 ILE A C 1
ATOM 404 O O . ILE A 1 62 ? -50.77700 -8.33400 -47.52700 1.000 112.34242 62 ILE A O 1
ATOM 409 N N . SER A 1 63 ? -49.35200 -6.90900 -48.52700 1.000 110.07899 63 SER A N 1
ATOM 410 C CA . SER A 1 63 ? -48.65200 -6.61900 -47.28300 1.000 97.44326 63 SER A CA 1
ATOM 411 C C . SER A 1 63 ? -49.40100 -5.57600 -46.46400 1.000 106.30748 63 SER A C 1
ATOM 412 O O . SER A 1 63 ? -49.45100 -5.67000 -45.23300 1.000 131.83686 63 SER A O 1
ATOM 415 N N . ALA A 1 64 ? -49.99600 -4.58500 -47.13100 1.000 108.71567 64 ALA A N 1
ATOM 416 C CA . ALA A 1 64 ? -50.75500 -3.56100 -46.41900 1.000 112.95302 64 ALA A CA 1
ATOM 417 C C . ALA A 1 64 ? -51.99800 -4.14700 -45.76000 1.000 100.70155 64 ALA A C 1
ATOM 418 O O . ALA A 1 64 ? -52.39600 -3.71100 -44.67300 1.000 67.36860 64 ALA A O 1
ATOM 420 N N . VAL A 1 65 ? -52.63000 -5.13200 -46.40500 1.000 99.34086 65 VAL A N 1
ATOM 421 C CA . VAL A 1 65 ? -53.75600 -5.82100 -45.78200 1.000 112.43453 65 VAL A CA 1
ATOM 422 C C . VAL A 1 65 ? -53.28100 -6.63700 -44.58600 1.000 133.00542 65 VAL A C 1
ATOM 423 O O . VAL A 1 65 ? -53.98200 -6.74900 -43.57200 1.000 116.80348 65 VAL A O 1
ATOM 427 N N . ILE A 1 66 ? -52.08000 -7.21000 -44.67900 1.000 122.68839 66 ILE A N 1
ATOM 428 C CA . ILE A 1 66 ? -51.49000 -7.89500 -43.53300 1.000 109.55524 66 ILE A CA 1
ATOM 429 C C . ILE A 1 66 ? -51.20400 -6.90100 -42.41400 1.000 92.36371 66 ILE A C 1
ATOM 430 O O . ILE A 1 66 ? -51.52000 -7.14900 -41.24500 1.000 92.88745 66 ILE A O 1
ATOM 435 N N . MET A 1 67 ? -50.61700 -5.75100 -42.75900 1.000 91.95576 67 MET A N 1
ATOM 436 C CA . MET A 1 67 ? -50.39700 -4.70200 -41.77000 1.000 92.99536 67 MET A CA 1
ATOM 437 C C . MET A 1 67 ? -51.70300 -4.08600 -41.28800 1.000 101.69904 67 MET A C 1
ATOM 438 O O . MET A 1 67 ? -51.72500 -3.46500 -40.22000 1.000 62.51013 67 MET A O 1
ATOM 443 N N . LEU A 1 68 ? -52.78900 -4.24500 -42.04900 1.000 103.44925 68 LEU A N 1
ATOM 444 C CA . LEU A 1 68 ? -54.08600 -3.75600 -41.59500 1.000 121.11979 68 LEU A CA 1
ATOM 445 C C . LEU A 1 68 ? -54.60200 -4.55800 -40.40800 1.000 123.45691 68 LEU A C 1
ATOM 446 O O . LEU A 1 68 ? -55.27000 -3.99900 -39.53100 1.000 133.56601 68 LEU A O 1
ATOM 451 N N . PHE A 1 69 ? -54.31700 -5.86200 -40.36200 1.000 131.01834 69 PHE A N 1
ATOM 452 C CA . PHE A 1 69 ? -54.72600 -6.65700 -39.21000 1.000 129.00231 69 PHE A CA 1
ATOM 453 C C . PHE A 1 69 ? -53.77800 -6.45600 -38.03600 1.000 129.43394 69 PHE A C 1
ATOM 454 O O . PHE A 1 69 ? -54.21500 -6.44400 -36.87900 1.000 143.80408 69 PHE A O 1
ATOM 462 N N . ARG A 1 70 ? -52.48100 -6.30500 -38.31200 1.000 119.66698 70 ARG A N 1
ATOM 463 C CA . ARG A 1 70 ? -51.53700 -5.96800 -37.25200 1.000 106.03640 70 ARG A CA 1
ATOM 464 C C . ARG A 1 70 ? -51.85900 -4.59800 -36.67000 1.000 87.17887 70 ARG A C 1
ATOM 465 O O . ARG A 1 70 ? -51.95000 -4.43300 -35.44800 1.000 94.67714 70 ARG A O 1
ATOM 473 N N . GLY A 1 71 ? -52.05100 -3.60300 -37.53500 1.000 91.05565 71 GLY A N 1
ATOM 474 C CA . GLY A 1 71 ? -52.52300 -2.31100 -37.07600 1.000 55.06976 71 GLY A CA 1
ATOM 475 C C . GLY A 1 71 ? -53.96900 -2.30300 -36.63300 1.000 70.15841 71 GLY A C 1
ATOM 476 O O . GLY A 1 71 ? -54.39500 -1.34200 -35.98200 1.000 58.33857 71 GLY A O 1
ATOM 477 N N . GLY A 1 72 ? -54.72600 -3.34600 -36.96300 1.000 97.48011 72 GLY A N 1
ATOM 478 C CA . GLY A 1 72 ? -56.11300 -3.44100 -36.56200 1.000 116.33500 72 GLY A CA 1
ATOM 479 C C . GLY A 1 72 ? -56.27300 -3.85900 -35.11900 1.000 104.77046 72 GLY A C 1
ATOM 480 O O . GLY A 1 72 ? -57.03100 -3.23700 -34.36800 1.000 82.02036 72 GLY A O 1
ATOM 481 N N . VAL A 1 73 ? -55.56700 -4.92000 -34.72100 1.000 105.33368 73 VAL A N 1
ATOM 482 C CA . VAL A 1 73 ? -55.60300 -5.33000 -33.32300 1.000 116.86928 73 VAL A CA 1
ATOM 483 C C . VAL A 1 73 ? -54.97700 -4.25800 -32.44000 1.000 128.12852 73 VAL A C 1
ATOM 484 O O . VAL A 1 73 ? -55.33500 -4.12900 -31.26400 1.000 130.26299 73 VAL A O 1
ATOM 488 N N . ASP A 1 74 ? -54.05100 -3.46300 -32.98600 1.000 126.36252 74 ASP A N 1
ATOM 489 C CA . ASP A 1 74 ? -53.49000 -2.35100 -32.22400 1.000 88.83960 74 ASP A CA 1
ATOM 490 C C . ASP A 1 74 ? -54.53200 -1.26500 -32.00100 1.000 87.95528 74 ASP A C 1
ATOM 491 O O . ASP A 1 74 ? -54.78500 -0.85900 -30.86200 1.000 95.84044 74 ASP A O 1
ATOM 496 N N . GLY A 1 75 ? -55.15900 -0.79200 -33.08100 1.000 128.06009 75 GLY A N 1
ATOM 497 C CA . GLY A 1 75 ? -56.11800 0.29100 -32.95300 1.000 98.63288 75 GLY A CA 1
ATOM 498 C C . GLY A 1 75 ? -57.33200 -0.08000 -32.12700 1.000 126.61781 75 GLY A C 1
ATOM 499 O O . GLY A 1 75 ? -57.95100 0.78600 -31.50400 1.000 75.75908 75 GLY A O 1
ATOM 500 N N . LEU A 1 76 ? -57.68900 -1.36500 -32.10400 1.000 126.03880 76 LEU A N 1
ATOM 501 C CA . LEU A 1 76 ? -58.83800 -1.79400 -31.31600 1.000 134.07660 76 LEU A CA 1
ATOM 502 C C . LEU A 1 76 ? -58.50300 -1.85300 -29.83000 1.000 137.64019 76 LEU A C 1
ATOM 503 O O . LEU A 1 76 ? -59.21600 -1.27100 -29.00600 1.000 142.02229 76 LEU A O 1
ATOM 508 N N . MET A 1 77 ? -57.41600 -2.54300 -29.46600 1.000 144.81473 77 MET A N 1
ATOM 509 C CA . MET A 1 77 ? -57.05800 -2.65200 -28.05600 1.000 119.18797 77 MET A CA 1
ATOM 510 C C . MET A 1 77 ? -56.62800 -1.31800 -27.46200 1.000 109.80790 77 MET A C 1
ATOM 511 O O . MET A 1 77 ? -56.69300 -1.15200 -26.23900 1.000 123.49112 77 MET A O 1
ATOM 516 N N . MET A 1 78 ? -56.19600 -0.36600 -28.29100 1.000 106.70227 78 MET A N 1
ATOM 517 C CA . MET A 1 78 ? -55.91700 0.97600 -27.79400 1.000 98.90923 78 MET A CA 1
ATOM 518 C C . MET A 1 78 ? -57.18900 1.63700 -27.28300 1.000 101.61218 78 MET A C 1
ATOM 519 O O . MET A 1 78 ? -57.26900 2.05900 -26.12400 1.000 101.28846 78 MET A O 1
ATOM 524 N N . ARG A 1 79 ? -58.20300 1.73400 -28.14500 1.000 124.00171 79 ARG A N 1
ATOM 525 C CA . ARG A 1 79 ? -59.45600 2.35300 -27.73300 1.000 131.38681 79 ARG A CA 1
ATOM 526 C C . ARG A 1 79 ? -60.22800 1.46100 -26.77000 1.000 160.24290 79 ARG A C 1
ATOM 527 O O . ARG A 1 79 ? -61.00500 1.96600 -25.95100 1.000 167.29111 79 ARG A O 1
ATOM 535 N N . ALA A 1 80 ? -60.02700 0.14200 -26.84300 1.000 145.41744 80 ALA A N 1
ATOM 536 C CA . ALA A 1 80 ? -60.60000 -0.74400 -25.83400 1.000 135.93472 80 ALA A CA 1
ATOM 537 C C . ALA A 1 80 ? -60.00500 -0.45400 -24.46400 1.000 127.55477 80 ALA A C 1
ATOM 538 O O . ALA A 1 80 ? -60.71100 -0.49300 -23.44900 1.000 139.45883 80 ALA A O 1
ATOM 540 N N . GLN A 1 81 ? -58.70200 -0.16600 -24.41600 1.000 139.22196 81 GLN A N 1
ATOM 541 C CA . GLN A 1 81 ? -58.09300 0.31700 -23.18100 1.000 124.53862 81 GLN A CA 1
ATOM 542 C C . GLN A 1 81 ? -58.64700 1.68400 -22.80000 1.000 125.49663 81 GLN A C 1
ATOM 543 O O . GLN A 1 81 ? -58.86500 1.96500 -21.61500 1.000 139.51673 81 GLN A O 1
ATOM 549 N N . LEU A 1 82 ? -58.89900 2.53900 -23.78900 1.000 124.22542 82 LEU A N 1
ATOM 550 C CA . LEU A 1 82 ? -59.45300 3.87200 -23.55700 1.000 98.41706 82 LEU A CA 1
ATOM 551 C C . LEU A 1 82 ? -60.97300 3.88200 -23.58500 1.000 116.51134 82 LEU A C 1
ATOM 552 O O . LEU A 1 82 ? -61.58200 4.83600 -24.07500 1.000 114.79534 82 LEU A O 1
ATOM 557 N N . ALA A 1 83 ? -61.61700 2.83200 -23.07200 1.000 119.91438 83 ALA A N 1
ATOM 558 C CA . ALA A 1 83 ? -63.07500 2.81500 -23.02800 1.000 132.57379 83 ALA A CA 1
ATOM 559 C C . ALA A 1 83 ? -63.60200 3.73100 -21.93100 1.000 132.74223 83 ALA A C 1
ATOM 560 O O . ALA A 1 83 ? -64.56000 4.48200 -22.14600 1.000 124.58862 83 ALA A O 1
ATOM 562 N N . LEU A 1 84 ? -62.98600 3.68500 -20.75600 1.000 135.57941 84 LEU A N 1
ATOM 563 C CA . LEU A 1 84 ? -63.38400 4.50300 -19.62200 1.000 161.29829 84 LEU A CA 1
ATOM 564 C C . LEU A 1 84 ? -62.17000 4.68800 -18.72600 1.000 178.68985 84 LEU A C 1
ATOM 565 O O . LEU A 1 84 ? -61.19400 3.93500 -18.83700 1.000 173.82084 84 LEU A O 1
ATOM 570 N N . PRO A 1 85 ? -62.18600 5.68800 -17.84400 1.000 176.80541 85 PRO A N 1
ATOM 571 C CA . PRO A 1 85 ? -61.05200 5.89200 -16.93100 1.000 179.00830 85 PRO A CA 1
ATOM 572 C C . PRO A 1 85 ? -60.80900 4.68600 -16.03400 1.000 197.46841 85 PRO A C 1
ATOM 573 O O . PRO A 1 85 ? -61.58700 3.73100 -15.98700 1.000 195.31289 85 PRO A O 1
ATOM 577 N N . ASN A 1 86 ? -59.69300 4.76000 -15.30000 1.000 194.48911 86 ASN A N 1
ATOM 578 C CA . ASN A 1 86 ? -59.19200 3.70900 -14.41300 1.000 180.26898 86 ASN A CA 1
ATOM 579 C C . ASN A 1 86 ? -59.33200 2.31300 -15.01200 1.000 168.23596 86 ASN A C 1
ATOM 580 O O . ASN A 1 86 ? -59.69000 1.36100 -14.31100 1.000 176.66065 86 ASN A O 1
ATOM 585 N N . ASN A 1 87 ? -59.04100 2.18000 -16.30500 1.000 179.22412 87 ASN A N 1
ATOM 586 C CA . ASN A 1 87 ? -59.08000 0.89100 -16.98100 1.000 151.68924 87 ASN A CA 1
ATOM 587 C C . ASN A 1 87 ? -57.70100 0.24300 -16.94700 1.000 133.42916 87 ASN A C 1
ATOM 588 O O . ASN A 1 87 ? -56.68900 0.89600 -17.21500 1.000 106.86808 87 ASN A O 1
ATOM 593 N N . SER A 1 88 ? -57.67100 -1.05100 -16.62700 1.000 143.71986 88 SER A N 1
ATOM 594 C CA . SER A 1 88 ? -56.40900 -1.75900 -16.44600 1.000 137.90338 88 SER A CA 1
ATOM 595 C C . SER A 1 88 ? -56.19100 -2.81600 -17.52300 1.000 123.86748 88 SER A C 1
ATOM 596 O O . SER A 1 88 ? -55.94600 -3.98600 -17.21300 1.000 106.98125 88 SER A O 1
ATOM 599 N N . PHE A 1 89 ? -56.27700 -2.41500 -18.79000 1.000 123.00949 89 PHE A N 1
ATOM 600 C CA . PHE A 1 89 ? -55.96800 -3.31400 -19.89800 1.000 128.68122 89 PHE A CA 1
ATOM 601 C C . PHE A 1 89 ? -54.48400 -3.24700 -20.25200 1.000 118.34050 89 PHE A C 1
ATOM 602 O O . PHE A 1 89 ? -53.79300 -4.27000 -20.26000 1.000 119.40905 89 PHE A O 1
ATOM 610 N N . LEU A 1 90 ? -53.98800 -2.04900 -20.54900 1.000 125.58085 90 LEU A N 1
ATOM 611 C CA . LEU A 1 90 ? -52.59600 -1.83100 -20.91300 1.000 126.65466 90 LEU A CA 1
ATOM 612 C C . LEU A 1 90 ? -51.95100 -0.88300 -19.91200 1.000 151.43131 90 LEU A C 1
ATOM 613 O O . LEU A 1 90 ? -52.56900 0.10000 -19.49000 1.000 153.16573 90 LEU A O 1
ATOM 618 N N . ASP A 1 91 ? -50.71000 -1.18100 -19.53300 1.000 165.83830 91 ASP A N 1
ATOM 619 C CA . ASP A 1 91 ? -49.97700 -0.35300 -18.58500 1.000 156.08450 91 ASP A CA 1
ATOM 620 C C . ASP A 1 91 ? -49.29700 0.79700 -19.33200 1.000 125.91247 91 ASP A C 1
ATOM 621 O O . ASP A 1 91 ? -49.65200 1.11500 -20.47000 1.000 86.67355 91 ASP A O 1
ATOM 626 N N . SER A 1 92 ? -48.30900 1.43300 -18.70000 1.000 135.81102 92 SER A N 1
ATOM 627 C CA . SER A 1 92 ? -47.66500 2.59800 -19.29900 1.000 133.17123 92 SER A CA 1
ATOM 628 C C . SER A 1 92 ? -46.76600 2.19500 -20.46200 1.000 123.05949 92 SER A C 1
ATOM 629 O O . SER A 1 92 ? -46.94500 2.66200 -21.59200 1.000 105.92849 92 SER A O 1
ATOM 632 N N . ASN A 1 93 ? -45.79000 1.32100 -20.20500 1.000 122.09095 93 ASN A N 1
ATOM 633 C CA . ASN A 1 93 ? -44.83400 0.92900 -21.23400 1.000 132.85014 93 ASN A CA 1
ATOM 634 C C . ASN A 1 93 ? -45.44300 0.05200 -22.31900 1.000 123.40427 93 ASN A C 1
ATOM 635 O O . ASN A 1 93 ? -44.71100 -0.37500 -23.21800 1.000 121.05925 93 ASN A O 1
ATOM 640 N N . HIS A 1 94 ? -46.74500 -0.22900 -22.26700 1.000 136.09526 94 HIS A N 1
ATOM 641 C CA . HIS A 1 94 ? -47.41500 -1.01000 -23.30100 1.000 121.26717 94 HIS A CA 1
ATOM 642 C C . HIS A 1 94 ? -48.20100 -0.11500 -24.25300 1.000 112.09502 94 HIS A C 1
ATOM 643 O O . HIS A 1 94 ? -47.98900 -0.15700 -25.46800 1.000 103.85456 94 HIS A O 1
ATOM 650 N N . TYR A 1 95 ? -49.10800 0.70400 -23.71100 1.000 118.84320 95 TYR A N 1
ATOM 651 C CA . TYR A 1 95 ? -49.83600 1.66700 -24.53100 1.000 87.73947 95 TYR A CA 1
ATOM 652 C C . TYR A 1 95 ? -48.88900 2.62300 -25.24500 1.000 61.44421 95 TYR A C 1
ATOM 653 O O . TYR A 1 95 ? -49.23700 3.17200 -26.29700 1.000 70.75848 95 TYR A O 1
ATOM 662 N N . ASN A 1 96 ? -47.69200 2.83600 -24.69300 1.000 86.56301 96 ASN A N 1
ATOM 663 C CA . ASN A 1 96 ? -46.71000 3.68700 -25.35700 1.000 98.78026 96 ASN A CA 1
ATOM 664 C C . ASN A 1 96 ? -46.11700 2.99300 -26.57700 1.000 94.44290 96 ASN A C 1
ATOM 665 O O . ASN A 1 96 ? -45.84100 3.64100 -27.59400 1.000 68.57664 96 ASN A O 1
ATOM 670 N N . GLU A 1 97 ? -45.90500 1.67900 -26.49500 1.000 100.87788 97 GLU A N 1
ATOM 671 C CA . GLU A 1 97 ? -45.35000 0.94800 -27.62700 1.000 99.00134 97 GLU A CA 1
ATOM 672 C C . GLU A 1 97 ? -46.42100 0.57200 -28.64400 1.000 97.68276 97 GLU A C 1
ATOM 673 O O . GLU A 1 97 ? -46.12100 0.46000 -29.83800 1.000 112.85564 97 GLU A O 1
ATOM 679 N N . ILE A 1 98 ? -47.66200 0.37300 -28.19600 1.000 87.07360 98 ILE A N 1
ATOM 680 C CA . ILE A 1 98 ? -48.72300 -0.04900 -29.10600 1.000 80.62282 98 ILE A CA 1
ATOM 681 C C . ILE A 1 98 ? -49.13200 1.09700 -30.02400 1.000 93.89284 98 ILE A C 1
ATOM 682 O O . ILE A 1 98 ? -49.23700 0.92700 -31.24500 1.000 123.32005 98 ILE A O 1
ATOM 687 N N . PHE A 1 99 ? -49.36900 2.28200 -29.45500 1.000 81.60715 99 PHE A N 1
ATOM 688 C CA . PHE A 1 99 ? -49.79600 3.41100 -30.27300 1.000 79.08843 99 PHE A CA 1
ATOM 689 C C . PHE A 1 99 ? -48.68500 3.90400 -31.18900 1.000 91.20567 99 PHE A C 1
ATOM 690 O O . PHE A 1 99 ? -48.97700 4.51300 -32.22300 1.000 121.81987 99 PHE A O 1
ATOM 698 N N . THR A 1 100 ? -47.42300 3.65400 -30.83600 1.000 78.08305 100 THR A N 1
ATOM 699 C CA . THR A 1 100 ? -46.32700 3.99100 -31.73800 1.000 97.51169 100 THR A CA 1
ATOM 700 C C . THR A 1 100 ? -46.27300 3.02500 -32.91400 1.000 104.59675 100 THR A C 1
ATOM 701 O O . THR A 1 100 ? -46.10400 3.44500 -34.06500 1.000 117.47461 100 THR A O 1
ATOM 705 N N . THR A 1 101 ? -46.42500 1.72700 -32.64400 1.000 76.00911 101 THR A N 1
ATOM 706 C CA . THR A 1 101 ? -46.43400 0.73600 -33.71500 1.000 105.03365 101 THR A CA 1
ATOM 707 C C . THR A 1 101 ? -47.64400 0.91400 -34.62500 1.000 120.01965 101 THR A C 1
ATOM 708 O O . THR A 1 101 ? -47.54900 0.70800 -35.84100 1.000 137.29804 101 THR A O 1
ATOM 712 N N . HIS A 1 102 ? -48.78500 1.31200 -34.05800 1.000 116.63241 102 HIS A N 1
ATOM 713 C CA . HIS A 1 102 ? -49.99600 1.48000 -34.85600 1.000 103.26501 102 HIS A CA 1
ATOM 714 C C . HIS A 1 102 ? -49.82300 2.58400 -35.89300 1.000 91.59519 102 HIS A C 1
ATOM 715 O O . HIS A 1 102 ? -50.16700 2.40900 -37.06700 1.000 113.06356 102 HIS A O 1
ATOM 722 N N . GLY A 1 103 ? -49.28800 3.73200 -35.47400 1.000 83.03627 103 GLY A N 1
ATOM 723 C CA . GLY A 1 103 ? -49.12800 4.84100 -36.40000 1.000 100.95684 103 GLY A CA 1
ATOM 724 C C . GLY A 1 103 ? -48.05000 4.59600 -37.43900 1.000 118.01415 103 GLY A C 1
ATOM 725 O O . GLY A 1 103 ? -48.17700 5.01900 -38.59100 1.000 108.98149 103 GLY A O 1
ATOM 726 N N . THR A 1 104 ? -46.97400 3.91200 -37.04800 1.000 104.52569 104 THR A N 1
ATOM 727 C CA . THR A 1 104 ? -45.88200 3.65400 -37.97900 1.000 108.58407 104 THR A CA 1
ATOM 728 C C . THR A 1 104 ? -46.21800 2.55000 -38.97400 1.000 121.07767 104 THR A C 1
ATOM 729 O O . THR A 1 104 ? -45.71400 2.56700 -40.10300 1.000 110.39482 104 THR A O 1
ATOM 733 N N . ILE A 1 105 ? -47.05500 1.58700 -38.58100 1.000 123.45164 105 ILE A N 1
ATOM 734 C CA . ILE A 1 105 ? -47.49200 0.56300 -39.52600 1.000 103.93351 105 ILE A CA 1
ATOM 735 C C . ILE A 1 105 ? -48.32900 1.19200 -40.63300 1.000 114.89272 105 ILE A C 1
ATOM 736 O O . ILE A 1 105 ? -48.19200 0.83900 -41.81000 1.000 143.61459 105 ILE A O 1
ATOM 741 N N . MET A 1 106 ? -49.19000 2.14300 -40.28100 1.000 123.46217 106 MET A N 1
ATOM 742 C CA . MET A 1 106 ? -49.87500 2.93500 -41.28800 1.000 92.77165 106 MET A CA 1
ATOM 743 C C . MET A 1 106 ? -48.91100 3.94800 -41.90500 1.000 98.23283 106 MET A C 1
ATOM 744 O O . MET A 1 106 ? -47.76800 4.11000 -41.46600 1.000 93.42962 106 MET A O 1
ATOM 749 N N . ILE A 1 107 ? -49.38500 4.62100 -42.95600 1.000 91.46886 107 ILE A N 1
ATOM 750 C CA . ILE A 1 107 ? -48.63100 5.64900 -43.67400 1.000 68.94774 107 ILE A CA 1
ATOM 751 C C . ILE A 1 107 ? -47.37800 5.05600 -44.30700 1.000 89.95552 107 ILE A C 1
ATOM 752 O O . ILE A 1 107 ? -47.19800 5.12600 -45.52800 1.000 129.66028 107 ILE A O 1
ATOM 757 N N . ILE A 1 108 ? -46.50100 4.47700 -43.49100 1.000 71.07957 108 ILE A N 1
ATOM 758 C CA . ILE A 1 108 ? -45.22200 3.96900 -43.98000 1.000 66.06582 108 ILE A CA 1
ATOM 759 C C . ILE A 1 108 ? -45.34800 2.55100 -44.51900 1.000 93.62965 108 ILE A C 1
ATOM 760 O O . ILE A 1 108 ? -44.95300 2.27200 -45.65400 1.000 120.51708 108 ILE A O 1
ATOM 765 N N . PHE A 1 109 ? -45.88500 1.62900 -43.72300 1.000 83.37579 109 PHE A N 1
ATOM 766 C CA . PHE A 1 109 ? -45.94500 0.22300 -44.10200 1.000 91.84259 109 PHE A CA 1
ATOM 767 C C . PHE A 1 109 ? -47.33500 -0.23200 -44.52400 1.000 97.27482 109 PHE A C 1
ATOM 768 O O . PHE A 1 109 ? -47.50800 -1.40600 -44.86500 1.000 94.96139 109 PHE A O 1
ATOM 776 N N . MET A 1 110 ? -48.32700 0.65600 -44.50600 1.000 96.26681 110 MET A N 1
ATOM 777 C CA . MET A 1 110 ? -49.65900 0.31800 -44.99400 1.000 58.03327 110 MET A CA 1
ATOM 778 C C . MET A 1 110 ? -50.09000 1.24100 -46.12200 1.000 52.85107 110 MET A C 1
ATOM 779 O O . MET A 1 110 ? -50.30100 0.77300 -47.24400 1.000 56.06988 110 MET A O 1
ATOM 784 N N . ALA A 1 111 ? -50.20900 2.54500 -45.86600 1.000 59.35975 111 ALA A N 1
ATOM 785 C CA . ALA A 1 111 ? -50.68800 3.45600 -46.90000 1.000 72.84821 111 ALA A CA 1
ATOM 786 C C . ALA A 1 111 ? -49.67600 3.62500 -48.02600 1.000 86.30245 111 ALA A C 1
ATOM 787 O O . ALA A 1 111 ? -50.06900 3.78100 -49.18700 1.000 104.02826 111 ALA A O 1
ATOM 789 N N . MET A 1 112 ? -48.37600 3.60200 -47.71200 1.000 49.96652 112 MET A N 1
ATOM 790 C CA . MET A 1 112 ? -47.37800 3.69700 -48.77600 1.000 49.45856 112 MET A CA 1
ATOM 791 C C . MET A 1 112 ? -47.39200 2.47000 -49.68000 1.000 81.99141 112 MET A C 1
ATOM 792 O O . MET A 1 112 ? -47.44300 2.63800 -50.91100 1.000 93.55859 112 MET A O 1
ATOM 797 N N . PRO A 1 113 ? -47.35000 1.23300 -49.16900 1.000 56.66995 113 PRO A N 1
ATOM 798 C CA . PRO A 1 113 ? -47.41500 0.08200 -50.08200 1.000 71.31118 113 PRO A CA 1
ATOM 799 C C . PRO A 1 113 ? -48.77600 -0.09000 -50.72700 1.000 79.97011 113 PRO A C 1
ATOM 800 O O . PRO A 1 113 ? -48.85700 -0.63600 -51.83400 1.000 65.36836 113 PRO A O 1
ATOM 804 N N . PHE A 1 114 ? -49.84900 0.35000 -50.06700 1.000 88.52377 114 PHE A N 1
ATOM 805 C CA . PHE A 1 114 ? -51.18000 0.22200 -50.65000 1.000 92.88219 114 PHE A CA 1
ATOM 806 C C . PHE A 1 114 ? -51.36600 1.20100 -51.80200 1.000 105.95218 114 PHE A C 1
ATOM 807 O O . PHE A 1 114 ? -52.00200 0.87100 -52.80900 1.000 113.14251 114 PHE A O 1
ATOM 815 N N . LEU A 1 115 ? -50.81800 2.40900 -51.67100 1.000 54.98291 115 LEU A N 1
ATOM 816 C CA . LEU A 1 115 ? -50.91600 3.39700 -52.73900 1.000 55.66983 115 LEU A CA 1
ATOM 817 C C . LEU A 1 115 ? -49.96800 3.07100 -53.88600 1.000 99.21716 115 LEU A C 1
ATOM 818 O O . LEU A 1 115 ? -50.37500 3.06400 -55.05300 1.000 116.13235 115 LEU A O 1
ATOM 823 N N . ILE A 1 116 ? -48.69900 2.80200 -53.57100 1.000 55.62772 116 ILE A N 1
ATOM 824 C CA . ILE A 1 116 ? -47.74300 2.42200 -54.60800 1.000 77.60667 116 ILE A CA 1
ATOM 825 C C . ILE A 1 116 ? -48.17900 1.12400 -55.28000 1.000 94.89822 116 ILE A C 1
ATOM 826 O O . ILE A 1 116 ? -48.01500 0.94900 -56.49500 1.000 84.34169 116 ILE A O 1
ATOM 831 N N . GLY A 1 117 ? -48.75800 0.20300 -54.50700 1.000 111.59233 117 GLY A N 1
ATOM 832 C CA . GLY A 1 117 ? -49.29500 -1.01200 -55.09900 1.000 81.74664 117 GLY A CA 1
ATOM 833 C C . GLY A 1 117 ? -50.40200 -0.73300 -56.09600 1.000 58.35963 117 GLY A C 1
ATOM 834 O O . GLY A 1 117 ? -50.44200 -1.32700 -57.17600 1.000 63.97346 117 GLY A O 1
ATOM 835 N N . LEU A 1 118 ? -51.31600 0.17700 -55.75000 1.000 58.74389 118 LEU A N 1
ATOM 836 C CA . LEU A 1 118 ? -52.31600 0.62400 -56.71100 1.000 70.30580 118 LEU A CA 1
ATOM 837 C C . LEU A 1 118 ? -51.70400 1.47500 -57.81400 1.000 85.79713 118 LEU A C 1
ATOM 838 O O . LEU A 1 118 ? -52.34200 1.67700 -58.85200 1.000 122.92790 118 LEU A O 1
ATOM 843 N N . ILE A 1 119 ? -50.48900 1.97600 -57.61000 1.000 71.79545 119 ILE A N 1
ATOM 844 C CA . ILE A 1 119 ? -49.77100 2.69900 -58.65400 1.000 86.27087 119 ILE A CA 1
ATOM 845 C C . ILE A 1 119 ? -48.94200 1.74900 -59.50900 1.000 83.32315 119 ILE A C 1
ATOM 846 O O . ILE A 1 119 ? -48.91600 1.87100 -60.73600 1.000 101.29636 119 ILE A O 1
ATOM 851 N N . ASN A 1 120 ? -48.27000 0.78600 -58.88400 1.000 79.85958 120 ASN A N 1
ATOM 852 C CA . ASN A 1 120 ? -47.44400 -0.19000 -59.58800 1.000 84.15746 120 ASN A CA 1
ATOM 853 C C . ASN A 1 120 ? -48.26900 -1.19000 -60.41600 1.000 81.11236 120 ASN A C 1
ATOM 854 O O . ASN A 1 120 ? -47.70600 -2.16900 -60.92700 1.000 104.85205 120 ASN A O 1
ATOM 859 N N . VAL A 1 121 ? -49.57400 -0.97600 -60.57800 1.000 75.94595 121 VAL A N 1
ATOM 860 C CA . VAL A 1 121 ? -50.42900 -1.90700 -61.30500 1.000 88.02898 121 VAL A CA 1
ATOM 861 C C . VAL A 1 121 ? -51.30400 -1.14600 -62.29200 1.000 97.89068 121 VAL A C 1
ATOM 862 O O . VAL A 1 121 ? -51.38400 -1.50400 -63.47300 1.000 133.35020 121 VAL A O 1
ATOM 866 N N . VAL A 1 122 ? -51.95300 -0.08200 -61.82000 1.000 81.94404 122 VAL A N 1
ATOM 867 C CA . VAL A 1 122 ? -52.91600 0.62900 -62.65500 1.000 79.22266 122 VAL A CA 1
ATOM 868 C C . VAL A 1 122 ? -52.21800 1.63300 -63.56500 1.000 76.90659 122 VAL A C 1
ATOM 869 O O . VAL A 1 122 ? -52.60300 1.80400 -64.72800 1.000 109.59472 122 VAL A O 1
ATOM 873 N N . VAL A 1 123 ? -51.18400 2.30700 -63.06100 1.000 91.13198 123 VAL A N 1
ATOM 874 C CA . VAL A 1 123 ? -50.51300 3.33700 -63.85700 1.000 87.54997 123 VAL A CA 1
ATOM 875 C C . VAL A 1 123 ? -49.85600 2.77000 -65.11200 1.000 67.94236 123 VAL A C 1
ATOM 876 O O . VAL A 1 123 ? -50.07800 3.32600 -66.20000 1.000 88.53693 123 VAL A O 1
ATOM 880 N N . PRO A 1 124 ? -49.05700 1.69600 -65.05100 1.000 66.68431 124 PRO A N 1
ATOM 881 C CA . PRO A 1 124 ? -48.42000 1.20300 -66.28600 1.000 96.37471 124 PRO A CA 1
ATOM 882 C C . PRO A 1 124 ? -49.39800 0.64300 -67.31000 1.000 124.92814 124 PRO A C 1
ATOM 883 O O . PRO A 1 124 ? -49.01900 0.49600 -68.47900 1.000 84.78122 124 PRO A O 1
ATOM 887 N N . LEU A 1 125 ? -50.63200 0.32100 -66.92000 1.000 112.57402 125 LEU A N 1
ATOM 888 C CA . LEU A 1 125 ? -51.62700 -0.13600 -67.88400 1.000 104.87310 125 LEU A CA 1
ATOM 889 C C . LEU A 1 125 ? -52.35900 1.02200 -68.55100 1.000 125.82561 125 LEU A C 1
ATOM 890 O O . LEU A 1 125 ? -52.64100 0.96600 -69.75300 1.000 115.74809 125 LEU A O 1
ATOM 895 N N . GLN A 1 126 ? -52.67300 2.07400 -67.79200 1.000 132.27112 126 GLN A N 1
ATOM 896 C CA . GLN A 1 126 ? -53.37000 3.22900 -68.34500 1.000 130.81832 126 GLN A CA 1
ATOM 897 C C . GLN A 1 126 ? -52.49100 4.06800 -69.26500 1.000 111.31071 126 GLN A C 1
ATOM 898 O O . GLN A 1 126 ? -53.00600 4.98000 -69.92000 1.000 113.33201 126 GLN A O 1
ATOM 904 N N . ILE A 1 127 ? -51.18800 3.78600 -69.33300 1.000 101.70430 127 ILE A N 1
ATOM 905 C CA . ILE A 1 127 ? -50.29600 4.49700 -70.24400 1.000 85.14179 127 ILE A CA 1
ATOM 906 C C . ILE A 1 127 ? -49.97000 3.69200 -71.49400 1.000 78.25149 127 ILE A C 1
ATOM 907 O O . ILE A 1 127 ? -49.39500 4.25100 -72.44200 1.000 78.13832 127 ILE A O 1
ATOM 912 N N . GLY A 1 128 ? -50.30900 2.40400 -71.52800 1.000 73.76937 128 GLY A N 1
ATOM 913 C CA . GLY A 1 128 ? -50.06300 1.57700 -72.68900 1.000 75.46694 128 GLY A CA 1
ATOM 914 C C . GLY A 1 128 ? -48.68300 0.96400 -72.77100 1.000 76.53023 128 GLY A C 1
ATOM 915 O O . GLY A 1 128 ? -48.42900 0.17600 -73.69100 1.000 101.72272 128 GLY A O 1
ATOM 916 N N . ALA A 1 129 ? -47.78500 1.29300 -71.84600 1.000 80.04381 129 ALA A N 1
ATOM 917 C CA . ALA A 1 129 ? -46.42600 0.78300 -71.89100 1.000 95.15351 129 ALA A CA 1
ATOM 918 C C . ALA A 1 129 ? -46.37400 -0.67300 -71.43200 1.000 101.02527 129 ALA A C 1
ATOM 919 O O . ALA A 1 129 ? -47.31500 -1.20400 -70.83700 1.000 122.01463 129 ALA A O 1
ATOM 921 N N . ARG A 1 130 ? -45.24200 -1.31900 -71.71600 1.000 95.15088 130 ARG A N 1
ATOM 922 C CA . ARG A 1 130 ? -45.01000 -2.69000 -71.28000 1.000 106.82333 130 ARG A CA 1
ATOM 923 C C . ARG A 1 130 ? -44.87800 -2.75700 -69.76400 1.000 137.84811 130 ARG A C 1
ATOM 924 O O . ARG A 1 130 ? -45.85700 -3.02700 -69.06000 1.000 130.72094 130 ARG A O 1
ATOM 932 N N . ASP A 1 131 ? -43.67100 -2.51400 -69.25600 1.000 121.74618 131 ASP A N 1
ATOM 933 C CA . ASP A 1 131 ? -43.44100 -2.48400 -67.81700 1.000 134.20820 131 ASP A CA 1
ATOM 934 C C . ASP A 1 131 ? -43.17800 -1.05700 -67.35700 1.000 135.99788 131 ASP A C 1
ATOM 935 O O . ASP A 1 131 ? -43.83200 -0.11800 -67.82200 1.000 149.01260 131 ASP A O 1
ATOM 940 N N . VAL A 1 132 ? -42.22800 -0.88000 -66.44100 1.000 149.85744 132 VAL A N 1
ATOM 941 C CA . VAL A 1 132 ? -41.86900 0.45100 -65.96700 1.000 126.65203 132 VAL A CA 1
ATOM 942 C C . VAL A 1 132 ? -40.51900 0.83500 -66.55700 1.000 120.24863 132 VAL A C 1
ATOM 943 O O . VAL A 1 132 ? -39.99700 0.14500 -67.44000 1.000 124.68600 132 VAL A O 1
ATOM 947 N N . ALA A 1 133 ? -39.94900 1.94300 -66.07900 1.000 117.35354 133 ALA A N 1
ATOM 948 C CA . ALA A 1 133 ? -38.67300 2.40900 -66.61500 1.000 102.78601 133 ALA A CA 1
ATOM 949 C C . ALA A 1 133 ? -37.55800 1.41400 -66.31700 1.000 130.96833 133 ALA A C 1
ATOM 950 O O . ALA A 1 133 ? -36.84100 0.97500 -67.22400 1.000 95.92203 133 ALA A O 1
ATOM 952 N N . PHE A 1 134 ? -37.40300 1.04000 -65.04800 1.000 124.32017 134 PHE A N 1
ATOM 953 C CA . PHE A 1 134 ? -36.38000 0.08700 -64.61600 1.000 125.21238 134 PHE A CA 1
ATOM 954 C C . PHE A 1 134 ? -37.07100 -1.03700 -63.86000 1.000 125.34924 134 PHE A C 1
ATOM 955 O O . PHE A 1 134 ? -37.06600 -1.06800 -62.62200 1.000 104.29408 134 PHE A O 1
ATOM 963 N N . PRO A 1 135 ? -37.67700 -1.98700 -64.57700 1.000 126.79152 135 PRO A N 1
ATOM 964 C CA . PRO A 1 135 ? -38.35600 -3.10100 -63.89700 1.000 129.87610 135 PRO A CA 1
ATOM 965 C C . PRO A 1 135 ? -37.41700 -3.96500 -63.07500 1.000 119.08533 135 PRO A C 1
ATOM 966 O O . PRO A 1 135 ? -37.89200 -4.81500 -62.31100 1.000 116.61661 135 PRO A O 1
ATOM 970 N N . TYR A 1 136 ? -36.10400 -3.77600 -63.21300 1.000 130.29983 136 TYR A N 1
ATOM 971 C CA . TYR A 1 136 ? -35.14100 -4.47900 -62.37600 1.000 101.11476 136 TYR A CA 1
ATOM 972 C C . TYR A 1 136 ? -34.96400 -3.78000 -61.03100 1.000 83.97323 136 TYR A C 1
ATOM 973 O O . TYR A 1 136 ? -34.97100 -4.42900 -59.98000 1.000 68.23187 136 TYR A O 1
ATOM 982 N N . LEU A 1 137 ? -34.80600 -2.45400 -61.04700 1.000 86.61302 137 LEU A N 1
ATOM 983 C CA . LEU A 1 137 ? -34.69000 -1.71100 -59.79700 1.000 68.82141 137 LEU A CA 1
ATOM 984 C C . LEU A 1 137 ? -36.01700 -1.64800 -59.05400 1.000 57.79904 137 LEU A C 1
ATOM 985 O O . LEU A 1 137 ? -36.03200 -1.49800 -57.82700 1.000 81.18342 137 LEU A O 1
ATOM 990 N N . ASN A 1 138 ? -37.13700 -1.74100 -59.77300 1.000 74.79318 138 ASN A N 1
ATOM 991 C CA . ASN A 1 138 ? -38.43400 -1.77700 -59.11200 1.000 71.95336 138 ASN A CA 1
ATOM 992 C C . ASN A 1 138 ? -38.66400 -3.10100 -58.39800 1.000 57.87536 138 ASN A C 1
ATOM 993 O O . ASN A 1 138 ? -39.50600 -3.16800 -57.49700 1.000 64.78145 138 ASN A O 1
ATOM 998 N N . ASN A 1 139 ? -37.93700 -4.15100 -58.78500 1.000 57.59375 139 ASN A N 1
ATOM 999 C CA . ASN A 1 139 ? -38.03400 -5.42500 -58.08000 1.000 76.51444 139 ASN A CA 1
ATOM 1000 C C . ASN A 1 139 ? -37.51200 -5.29900 -56.65600 1.000 75.89331 139 ASN A C 1
ATOM 1001 O O . ASN A 1 139 ? -38.20300 -5.66300 -55.69700 1.000 80.11487 139 ASN A O 1
ATOM 1006 N N . LEU A 1 140 ? -36.28500 -4.79700 -56.49800 1.000 70.20842 140 LEU A N 1
ATOM 1007 C CA . LEU A 1 140 ? -35.75100 -4.59500 -55.15600 1.000 73.27194 140 LEU A CA 1
ATOM 1008 C C . LEU A 1 140 ? -36.51600 -3.51100 -54.41000 1.000 72.14549 140 LEU A C 1
ATOM 1009 O O . LEU A 1 140 ? -36.56500 -3.53100 -53.17600 1.000 88.16847 140 LEU A O 1
ATOM 1014 N N . SER A 1 141 ? -37.13200 -2.57400 -55.13800 1.000 52.14309 141 SER A N 1
ATOM 1015 C CA . SER A 1 141 ? -37.90700 -1.51300 -54.50300 1.000 50.77714 141 SER A CA 1
ATOM 1016 C C . SER A 1 141 ? -39.04200 -2.06200 -53.64700 1.000 89.58706 141 SER A C 1
ATOM 1017 O O . SER A 1 141 ? -39.48800 -1.38200 -52.71700 1.000 91.41359 141 SER A O 1
ATOM 1020 N N . PHE A 1 142 ? -39.51200 -3.27700 -53.93200 1.000 75.38009 142 PHE A N 1
ATOM 1021 C CA . PHE A 1 142 ? -40.48700 -3.92100 -53.06100 1.000 72.82452 142 PHE A CA 1
ATOM 1022 C C . PHE A 1 142 ? -39.80600 -4.57000 -51.86500 1.000 90.99512 142 PHE A C 1
ATOM 1023 O O . PHE A 1 142 ? -40.19500 -4.33900 -50.71500 1.000 114.30055 142 PHE A O 1
ATOM 1031 N N . TRP A 1 143 ? -38.78500 -5.39000 -52.12200 1.000 77.69879 143 TRP A N 1
ATOM 1032 C CA . TRP A 1 143 ? -38.09700 -6.07500 -51.03500 1.000 84.19957 143 TRP A CA 1
ATOM 1033 C C . TRP A 1 143 ? -37.34700 -5.10100 -50.13800 1.000 69.41359 143 TRP A C 1
ATOM 1034 O O . TRP A 1 143 ? -37.18200 -5.36900 -48.94300 1.000 54.54865 143 TRP A O 1
ATOM 1045 N N . THR A 1 144 ? -36.88500 -3.97600 -50.68700 1.000 60.13616 144 THR A N 1
ATOM 1046 C CA . THR A 1 144 ? -36.27000 -2.95400 -49.84700 1.000 55.61456 144 THR A CA 1
ATOM 1047 C C . THR A 1 144 ? -37.26300 -2.42200 -48.82400 1.000 60.74149 144 THR A C 1
ATOM 1048 O O . THR A 1 144 ? -36.87200 -2.04200 -47.71600 1.000 84.95229 144 THR A O 1
ATOM 1052 N N . PHE A 1 145 ? -38.55000 -2.38700 -49.17500 1.000 46.04763 145 PHE A N 1
ATOM 1053 C CA . PHE A 1 145 ? -39.57100 -2.05800 -48.18900 1.000 70.03998 145 PHE A CA 1
ATOM 1054 C C . PHE A 1 145 ? -39.91500 -3.26200 -47.32100 1.000 67.51073 145 PHE A C 1
ATOM 1055 O O . PHE A 1 145 ? -40.15500 -3.11300 -46.11700 1.000 84.98124 145 PHE A O 1
ATOM 1063 N N . PHE A 1 146 ? -39.94500 -4.45900 -47.91200 1.000 46.77403 146 PHE A N 1
ATOM 1064 C CA . PHE A 1 146 ? -40.40200 -5.63400 -47.17700 1.000 62.71015 146 PHE A CA 1
ATOM 1065 C C . PHE A 1 146 ? -39.42700 -6.01700 -46.07100 1.000 75.41957 146 PHE A C 1
ATOM 1066 O O . PHE A 1 146 ? -39.84700 -6.40000 -44.97200 1.000 91.03723 146 PHE A O 1
ATOM 1074 N N . VAL A 1 147 ? -38.12200 -5.92600 -46.33700 1.000 84.63910 147 VAL A N 1
ATOM 1075 C CA . VAL A 1 147 ? -37.15700 -6.18800 -45.27600 1.000 75.19849 147 VAL A CA 1
ATOM 1076 C C . VAL A 1 147 ? -37.22900 -5.09600 -44.21600 1.000 43.64471 147 VAL A C 1
ATOM 1077 O O . VAL A 1 147 ? -36.90500 -5.33600 -43.04700 1.000 69.33726 147 VAL A O 1
ATOM 1081 N N . GLY A 1 148 ? -37.65900 -3.89000 -44.59400 1.000 43.11833 148 GLY A N 1
ATOM 1082 C CA . GLY A 1 148 ? -37.92700 -2.85500 -43.61400 1.000 41.83923 148 GLY A CA 1
ATOM 1083 C C . GLY A 1 148 ? -39.20300 -3.07500 -42.83100 1.000 78.73312 148 GLY A C 1
ATOM 1084 O O . GLY A 1 148 ? -39.32600 -2.57200 -41.70900 1.000 85.39445 148 GLY A O 1
ATOM 1085 N N . ALA A 1 149 ? -40.15800 -3.81300 -43.40000 1.000 43.24203 149 ALA A N 1
ATOM 1086 C CA . ALA A 1 149 ? -41.37100 -4.15800 -42.66800 1.000 51.61145 149 ALA A CA 1
ATOM 1087 C C . ALA A 1 149 ? -41.12800 -5.31300 -41.70300 1.000 93.29276 149 ALA A C 1
ATOM 1088 O O . ALA A 1 149 ? -41.59900 -5.27700 -40.56100 1.000 110.25532 149 ALA A O 1
ATOM 1090 N N . MET A 1 150 ? -40.40300 -6.34500 -42.14300 1.000 72.80083 150 MET A N 1
ATOM 1091 C CA . MET A 1 150 ? -40.04700 -7.42900 -41.23300 1.000 69.72415 150 MET A CA 1
ATOM 1092 C C . MET A 1 150 ? -39.13200 -6.94300 -40.11800 1.000 70.16631 150 MET A C 1
ATOM 1093 O O . MET A 1 150 ? -39.18900 -7.46400 -38.99800 1.000 89.20543 150 MET A O 1
ATOM 1098 N N . LEU A 1 151 ? -38.28100 -5.95500 -40.40300 1.000 112.82142 151 LEU A N 1
ATOM 1099 C CA . LEU A 1 151 ? -37.45700 -5.36200 -39.35500 1.000 41.12072 151 LEU A CA 1
ATOM 1100 C C . LEU A 1 151 ? -38.32200 -4.70700 -38.28900 1.000 40.22061 151 LEU A C 1
ATOM 1101 O O . LEU A 1 151 ? -38.17000 -4.97900 -37.09300 1.000 81.40976 151 LEU A O 1
ATOM 1106 N N . PHE A 1 152 ? -39.25300 -3.85100 -38.70700 1.000 40.28378 152 PHE A N 1
ATOM 1107 C CA . PHE A 1 152 ? -40.10800 -3.16400 -37.75100 1.000 40.00216 152 PHE A CA 1
ATOM 1108 C C . PHE A 1 152 ? -41.11100 -4.10100 -37.08800 1.000 49.97704 152 PHE A C 1
ATOM 1109 O O . PHE A 1 152 ? -41.62000 -3.78100 -36.00900 1.000 60.62832 152 PHE A O 1
ATOM 1117 N N . ASN A 1 153 ? -41.41900 -5.23700 -37.70900 1.000 63.96030 153 ASN A N 1
ATOM 1118 C CA . ASN A 1 153 ? -42.34600 -6.19200 -37.11400 1.000 83.27841 153 ASN A CA 1
ATOM 1119 C C . ASN A 1 153 ? -41.67200 -7.15300 -36.14500 1.000 64.29718 153 ASN A C 1
ATOM 1120 O O . ASN A 1 153 ? -42.33100 -7.64600 -35.22300 1.000 48.42160 153 ASN A O 1
ATOM 1125 N N . ILE A 1 154 ? -40.37900 -7.43800 -36.33200 1.000 53.31692 154 ILE A N 1
ATOM 1126 C CA . ILE A 1 154 ? -39.66200 -8.33700 -35.43300 1.000 43.19992 154 ILE A CA 1
ATOM 1127 C C . ILE A 1 154 ? -39.35600 -7.69100 -34.09000 1.000 85.06546 154 ILE A C 1
ATOM 1128 O O . ILE A 1 154 ? -38.90200 -8.37700 -33.16500 1.000 101.52533 154 ILE A O 1
ATOM 1133 N N . SER A 1 155 ? -39.61100 -6.39000 -33.95000 1.000 87.86843 155 SER A N 1
ATOM 1134 C CA . SER A 1 155 ? -39.52100 -5.72300 -32.65900 1.000 59.70979 155 SER A CA 1
ATOM 1135 C C . SER A 1 155 ? -40.58600 -6.19200 -31.67800 1.000 103.85719 155 SER A C 1
ATOM 1136 O O . SER A 1 155 ? -40.68600 -5.62300 -30.58800 1.000 107.09442 155 SER A O 1
ATOM 1139 N N . PHE A 1 156 ? -41.38700 -7.19100 -32.04200 1.000 95.57988 156 PHE A N 1
ATOM 1140 C CA . PHE A 1 156 ? -42.51600 -7.63900 -31.24100 1.000 90.72667 156 PHE A CA 1
ATOM 1141 C C . PHE A 1 156 ? -42.04200 -8.32400 -29.96900 1.000 86.02874 156 PHE A C 1
ATOM 1142 O O . PHE A 1 156 ? -42.27200 -7.82700 -28.86100 1.000 118.61159 156 PHE A O 1
ATOM 1150 N N . VAL A 1 157 ? -41.38300 -9.46900 -30.12100 1.000 64.88936 157 VAL A N 1
ATOM 1151 C CA . VAL A 1 157 ? -40.86600 -10.21100 -28.98000 1.000 111.08964 157 VAL A CA 1
ATOM 1152 C C . VAL A 1 157 ? -39.35300 -10.37100 -29.02500 1.000 130.14982 157 VAL A C 1
ATOM 1153 O O . VAL A 1 157 ? -38.73200 -10.55400 -27.96500 1.000 163.89597 157 VAL A O 1
ATOM 1157 N N . ILE A 1 158 ? -38.72800 -10.29200 -30.20300 1.000 126.15197 158 ILE A N 1
ATOM 1158 C CA . ILE A 1 158 ? -37.27700 -10.43900 -30.29100 1.000 107.28918 158 ILE A CA 1
ATOM 1159 C C . ILE A 1 158 ? -36.57700 -9.30200 -29.55600 1.000 110.96594 158 ILE A C 1
ATOM 1160 O O . ILE A 1 158 ? -35.62300 -9.52600 -28.79900 1.000 148.31515 158 ILE A O 1
ATOM 1165 N N . GLY A 1 159 ? -37.04700 -8.07200 -29.74600 1.000 96.24049 159 GLY A N 1
ATOM 1166 C CA . GLY A 1 159 ? -36.45800 -6.93100 -29.07000 1.000 76.13281 159 GLY A CA 1
ATOM 1167 C C . GLY A 1 159 ? -37.46700 -6.11200 -28.29300 1.000 92.89535 159 GLY A C 1
ATOM 1168 O O . GLY A 1 159 ? -37.88600 -6.50100 -27.19900 1.000 77.72774 159 GLY A O 1
ATOM 1169 N N . GLY A 1 160 ? -37.85900 -4.96900 -28.84900 1.000 92.09788 160 GLY A N 1
ATOM 1170 C CA . GLY A 1 160 ? -38.84000 -4.10900 -28.21700 1.000 101.56744 160 GLY A CA 1
ATOM 1171 C C . GLY A 1 160 ? -39.33900 -3.01700 -29.14000 1.000 116.70347 160 GLY A C 1
ATOM 1172 O O . GLY A 1 160 ? -38.54200 -2.28300 -29.73200 1.000 128.95230 160 GLY A O 1
ATOM 1173 N N . SER A 1 161 ? -40.65700 -2.89900 -29.27600 1.000 125.12816 161 SER A N 1
ATOM 1174 C CA . SER A 1 161 ? -41.22300 -1.87300 -30.13500 1.000 100.28044 161 SER A CA 1
ATOM 1175 C C . SER A 1 161 ? -40.92000 -0.48500 -29.57000 1.000 87.33416 161 SER A C 1
ATOM 1176 O O . SER A 1 161 ? -40.87500 -0.29900 -28.35200 1.000 116.96666 161 SER A O 1
ATOM 1179 N N . PRO A 1 162 ? -40.69600 0.50300 -30.43300 1.000 77.64089 162 PRO A N 1
ATOM 1180 C CA . PRO A 1 162 ? -40.43600 1.85900 -29.94100 1.000 98.31442 162 PRO A CA 1
ATOM 1181 C C . PRO A 1 162 ? -41.65400 2.43200 -29.23200 1.000 119.71435 162 PRO A C 1
ATOM 1182 O O . PRO A 1 162 ? -42.79700 2.05000 -29.49700 1.000 81.36502 162 PRO A O 1
ATOM 1186 N N . ASN A 1 163 ? -41.39200 3.35300 -28.30700 1.000 109.76053 163 ASN A N 1
ATOM 1187 C CA . ASN A 1 163 ? -42.42800 3.97200 -27.48800 1.000 122.09095 163 ASN A CA 1
ATOM 1188 C C . ASN A 1 163 ? -42.25900 5.48400 -27.44800 1.000 121.91462 163 ASN A C 1
ATOM 1189 O O . ASN A 1 163 ? -42.37400 6.11500 -26.39200 1.000 123.49639 163 ASN A O 1
ATOM 1194 N N . ALA A 1 164 ? -41.98400 6.09100 -28.60300 1.000 131.93161 164 ALA A N 1
ATOM 1195 C CA . ALA A 1 164 ? -41.82900 7.53600 -28.70500 1.000 118.74055 164 ALA A CA 1
ATOM 1196 C C . ALA A 1 164 ? -42.78500 8.15800 -29.71600 1.000 142.85923 164 ALA A C 1
ATOM 1197 O O . ALA A 1 164 ? -42.67000 9.35500 -30.00600 1.000 113.05040 164 ALA A O 1
ATOM 1199 N N . GLY A 1 165 ? -43.72800 7.38800 -30.25000 1.000 134.59245 165 GLY A N 1
ATOM 1200 C CA . GLY A 1 165 ? -44.63500 7.87700 -31.26500 1.000 147.35188 165 GLY A CA 1
ATOM 1201 C C . GLY A 1 165 ? -44.05200 7.77100 -32.66300 1.000 157.86103 165 GLY A C 1
ATOM 1202 O O . GLY A 1 165 ? -42.85800 7.53700 -32.86500 1.000 156.93987 165 GLY A O 1
ATOM 1203 N N . TRP A 1 166 ? -44.93100 7.94200 -33.65500 1.000 177.45549 166 TRP A N 1
ATOM 1204 C CA . TRP A 1 166 ? -44.48500 7.90600 -35.04500 1.000 135.75312 166 TRP A CA 1
ATOM 1205 C C . TRP A 1 166 ? -43.55900 9.07300 -35.36400 1.000 108.68145 166 TRP A C 1
ATOM 1206 O O . TRP A 1 166 ? -42.71500 8.96500 -36.26100 1.000 64.43667 166 TRP A O 1
ATOM 1217 N N . THR A 1 167 ? -43.71100 10.19400 -34.65400 1.000 127.90218 167 THR A N 1
ATOM 1218 C CA . THR A 1 167 ? -42.75700 11.29100 -34.78100 1.000 108.34720 167 THR A CA 1
ATOM 1219 C C . THR A 1 167 ? -41.43400 10.93600 -34.11300 1.000 130.28404 167 THR A C 1
ATOM 1220 O O . THR A 1 167 ? -40.37300 10.99600 -34.74400 1.000 120.32232 167 THR A O 1
ATOM 1224 N N . SER A 1 168 ? -41.48500 10.55600 -32.83500 1.000 128.45488 168 SER A N 1
ATOM 1225 C CA . SER A 1 168 ? -40.31700 10.13500 -32.06000 1.000 102.07013 168 SER A CA 1
ATOM 1226 C C . SER A 1 168 ? -39.25800 11.24200 -32.02500 1.000 74.53788 168 SER A C 1
ATOM 1227 O O . SER A 1 168 ? -38.21200 11.17400 -32.67400 1.000 74.16942 168 SER A O 1
ATOM 1230 N N . TYR A 1 169 ? -39.56700 12.26900 -31.23700 1.000 56.76207 169 TYR A N 1
ATOM 1231 C CA . TYR A 1 169 ? -38.63200 13.36500 -31.04000 1.000 51.51407 169 TYR A CA 1
ATOM 1232 C C . TYR A 1 169 ? -37.35300 12.86500 -30.37200 1.000 93.89810 169 TYR A C 1
ATOM 1233 O O . TYR A 1 169 ? -37.33400 11.84000 -29.68700 1.000 104.95995 169 TYR A O 1
ATOM 1242 N N . MET A 1 170 ? -36.26800 13.61700 -30.58200 1.000 96.46420 170 MET A N 1
ATOM 1243 C CA . MET A 1 170 ? -34.96600 13.18100 -30.07700 1.000 92.75849 170 MET A CA 1
ATOM 1244 C C . MET A 1 170 ? -34.85000 13.26400 -28.55900 1.000 73.19825 170 MET A C 1
ATOM 1245 O O . MET A 1 170 ? -34.39400 12.28100 -27.94700 1.000 54.01700 170 MET A O 1
ATOM 1250 N N . PRO A 1 171 ? -35.21800 14.36700 -27.88900 1.000 80.96234 171 PRO A N 1
ATOM 1251 C CA . PRO A 1 171 ? -34.99300 14.44800 -26.43200 1.000 85.05493 171 PRO A CA 1
ATOM 1252 C C . PRO A 1 171 ? -35.64100 13.32900 -25.63000 1.000 87.10781 171 PRO A C 1
ATOM 1253 O O . PRO A 1 171 ? -35.33600 13.19900 -24.43600 1.000 116.44291 171 PRO A O 1
ATOM 1257 N N . LEU A 1 172 ? -36.50400 12.52000 -26.23700 1.000 57.18317 172 LEU A N 1
ATOM 1258 C CA . LEU A 1 172 ? -37.07000 11.33700 -25.60200 1.000 40.86016 172 LEU A CA 1
ATOM 1259 C C . LEU A 1 172 ? -36.86300 10.12600 -26.49400 1.000 39.59422 172 LEU A C 1
ATOM 1260 O O . LEU A 1 172 ? -37.79300 9.37900 -26.80200 1.000 89.31334 172 LEU A O 1
ATOM 1265 N N . ALA A 1 173 ? -35.61500 9.91100 -26.91500 1.000 44.12108 173 ALA A N 1
ATOM 1266 C CA . ALA A 1 173 ? -35.29900 8.82800 -27.84200 1.000 72.57449 173 ALA A CA 1
ATOM 1267 C C . ALA A 1 173 ? -33.95100 8.16300 -27.60100 1.000 86.91305 173 ALA A C 1
ATOM 1268 O O . ALA A 1 173 ? -33.79700 6.99300 -27.96500 1.000 57.66744 173 ALA A O 1
ATOM 1270 N N . SER A 1 174 ? -32.97200 8.84400 -27.00800 1.000 68.93984 174 SER A N 1
ATOM 1271 C CA . SER A 1 174 ? -31.65300 8.25500 -26.81100 1.000 78.29886 174 SER A CA 1
ATOM 1272 C C . SER A 1 174 ? -31.52900 7.64900 -25.41900 1.000 102.79654 174 SER A C 1
ATOM 1273 O O . SER A 1 174 ? -31.98400 6.52500 -25.18100 1.000 113.23989 174 SER A O 1
ATOM 1276 N N . ASN A 1 175 ? -30.90400 8.38200 -24.49600 1.000 113.63205 175 ASN A N 1
ATOM 1277 C CA . ASN A 1 175 ? -30.73900 7.90600 -23.12900 1.000 81.57557 175 ASN A CA 1
ATOM 1278 C C . ASN A 1 175 ? -31.93800 8.23400 -22.24900 1.000 76.46180 175 ASN A C 1
ATOM 1279 O O . ASN A 1 175 ? -32.23700 7.47700 -21.31800 1.000 101.29899 175 ASN A O 1
ATOM 1284 N N . ASP A 1 176 ? -32.63300 9.34300 -22.52300 1.000 59.14130 176 ASP A N 1
ATOM 1285 C CA . ASP A 1 176 ? -33.85000 9.65400 -21.77800 1.000 44.51586 176 ASP A CA 1
ATOM 1286 C C . ASP A 1 176 ? -34.93600 8.61600 -22.02500 1.000 95.10088 176 ASP A C 1
ATOM 1287 O O . ASP A 1 176 ? -35.74800 8.34000 -21.13400 1.000 63.52341 176 ASP A O 1
ATOM 1292 N N . MET A 1 177 ? -34.96000 8.02600 -23.21900 1.000 95.13509 177 MET A N 1
ATOM 1293 C CA . MET A 1 177 ? -35.89300 6.95500 -23.53900 1.000 123.97802 177 MET A CA 1
ATOM 1294 C C . MET A 1 177 ? -35.58400 5.72400 -22.69900 1.000 156.10819 177 MET A C 1
ATOM 1295 O O . MET A 1 177 ? -36.37400 5.35800 -21.82100 1.000 163.94071 177 MET A O 1
ATOM 1300 N N . SER A 1 178 ? -34.45200 5.06200 -23.01700 1.000 156.10030 178 SER A N 1
ATOM 1301 C CA . SER A 1 178 ? -33.71100 4.01300 -22.30600 1.000 163.40907 178 SER A CA 1
ATOM 1302 C C . SER A 1 178 ? -33.74300 2.64500 -22.99900 1.000 133.76341 178 SER A C 1
ATOM 1303 O O . SER A 1 178 ? -32.71100 1.96200 -22.99700 1.000 141.44064 178 SER A O 1
ATOM 1306 N N . PRO A 1 179 ? -34.85600 2.18400 -23.58200 1.000 146.40176 179 PRO A N 1
ATOM 1307 C CA . PRO A 1 179 ? -34.80200 0.90200 -24.30500 1.000 119.62224 179 PRO A CA 1
ATOM 1308 C C . PRO A 1 179 ? -33.83400 0.96400 -25.47700 1.000 120.67500 179 PRO A C 1
ATOM 1309 O O . PRO A 1 179 ? -33.94600 1.82300 -26.35500 1.000 112.07396 179 PRO A O 1
ATOM 1313 N N . GLY A 1 180 ? -32.87000 0.04700 -25.47500 1.000 117.68779 180 GLY A N 1
ATOM 1314 C CA . GLY A 1 180 ? -31.88700 -0.04100 -26.52700 1.000 110.68169 180 GLY A CA 1
ATOM 1315 C C . GLY A 1 180 ? -32.47900 -0.40500 -27.87400 1.000 115.56649 180 GLY A C 1
ATOM 1316 O O . GLY A 1 180 ? -32.49000 0.40200 -28.80900 1.000 116.84296 180 GLY A O 1
ATOM 1317 N N . PRO A 1 181 ? -32.98600 -1.63600 -28.00300 1.000 116.14550 181 PRO A N 1
ATOM 1318 C CA . PRO A 1 181 ? -33.56400 -2.06300 -29.28700 1.000 112.43717 181 PRO A CA 1
ATOM 1319 C C . PRO A 1 181 ? -34.96300 -1.51700 -29.53000 1.000 107.56026 181 PRO A C 1
ATOM 1320 O O . PRO A 1 181 ? -35.83900 -2.25300 -29.99200 1.000 113.03197 181 PRO A O 1
ATOM 1324 N N . GLY A 1 182 ? -35.18800 -0.24100 -29.23200 1.000 115.49016 182 GLY A N 1
ATOM 1325 C CA . GLY A 1 182 ? -36.49000 0.36600 -29.43800 1.000 87.22625 182 GLY A CA 1
ATOM 1326 C C . GLY A 1 182 ? -36.54100 1.31800 -30.61500 1.000 128.89967 182 GLY A C 1
ATOM 1327 O O . GLY A 1 182 ? -37.17000 1.02800 -31.63700 1.000 36.54649 182 GLY A O 1
ATOM 1328 N N . GLU A 1 183 ? -35.89300 2.47600 -30.46700 1.000 71.91915 183 GLU A N 1
ATOM 1329 C CA . GLU A 1 183 ? -35.83500 3.46100 -31.54100 1.000 59.05971 183 GLU A CA 1
ATOM 1330 C C . GLU A 1 183 ? -34.98700 2.98500 -32.71200 1.000 58.48070 183 GLU A C 1
ATOM 1331 O O . GLU A 1 183 ? -35.15600 3.48800 -33.82800 1.000 98.44865 183 GLU A O 1
ATOM 1337 N N . ASN A 1 184 ? -34.08600 2.02600 -32.48700 1.000 35.90167 184 ASN A N 1
ATOM 1338 C CA . ASN A 1 184 ? -33.24200 1.53300 -33.57200 1.000 60.94941 184 ASN A CA 1
ATOM 1339 C C . ASN A 1 184 ? -34.07200 0.87500 -34.67000 1.000 103.03341 184 ASN A C 1
ATOM 1340 O O . ASN A 1 184 ? -33.75800 1.01000 -35.85900 1.000 73.53776 184 ASN A O 1
ATOM 1345 N N . TYR A 1 185 ? -35.13200 0.15200 -34.29300 1.000 98.75131 185 TYR A N 1
ATOM 1346 C CA . TYR A 1 185 ? -36.02200 -0.42400 -35.29800 1.000 86.39457 185 TYR A CA 1
ATOM 1347 C C . TYR A 1 185 ? -36.69400 0.66500 -36.12500 1.000 72.02706 185 TYR A C 1
ATOM 1348 O O . TYR A 1 185 ? -36.82200 0.53800 -37.34800 1.000 79.64902 185 TYR A O 1
ATOM 1357 N N . TYR A 1 186 ? -37.13000 1.74300 -35.47400 1.000 65.32889 186 TYR A N 1
ATOM 1358 C CA . TYR A 1 186 ? -37.71500 2.86200 -36.20200 1.000 37.51502 186 TYR A CA 1
ATOM 1359 C C . TYR A 1 186 ? -36.69200 3.53500 -37.10400 1.000 37.43870 186 TYR A C 1
ATOM 1360 O O . TYR A 1 186 ? -37.05300 4.07200 -38.15600 1.000 85.11547 186 TYR A O 1
ATOM 1369 N N . LEU A 1 187 ? -35.42100 3.52900 -36.70600 1.000 57.94905 187 LEU A N 1
ATOM 1370 C CA . LEU A 1 187 ? -34.39200 4.18000 -37.50700 1.000 68.72403 187 LEU A CA 1
ATOM 1371 C C . LEU A 1 187 ? -33.98200 3.31700 -38.69100 1.000 58.29646 187 LEU A C 1
ATOM 1372 O O . LEU A 1 187 ? -34.02100 3.77000 -39.83900 1.000 83.27051 187 LEU A O 1
ATOM 1377 N N . LEU A 1 188 ? -33.58700 2.07100 -38.43000 1.000 40.97597 188 LEU A N 1
ATOM 1378 C CA . LEU A 1 188 ? -33.14600 1.18400 -39.49800 1.000 71.74544 188 LEU A CA 1
ATOM 1379 C C . LEU A 1 188 ? -34.30300 0.60400 -40.30200 1.000 103.10710 188 LEU A C 1
ATOM 1380 O O . LEU A 1 188 ? -34.09700 0.20000 -41.45200 1.000 97.55117 188 LEU A O 1
ATOM 1385 N N . GLY A 1 189 ? -35.50800 0.55500 -39.73200 1.000 98.25915 189 GLY A N 1
ATOM 1386 C CA . GLY A 1 189 ? -36.64200 0.03200 -40.47700 1.000 100.83841 189 GLY A CA 1
ATOM 1387 C C . GLY A 1 189 ? -37.09000 0.96600 -41.58600 1.000 81.07814 189 GLY A C 1
ATOM 1388 O O . GLY A 1 189 ? -37.34400 0.53400 -42.71400 1.000 81.69664 189 GLY A O 1
ATOM 1389 N N . LEU A 1 190 ? -37.19100 2.26000 -41.28100 1.000 67.99236 190 LEU A N 1
ATOM 1390 C CA . LEU A 1 190 ? -37.60300 3.22800 -42.28800 1.000 54.85921 190 LEU A CA 1
ATOM 1391 C C . LEU A 1 190 ? -36.45500 3.65200 -43.19100 1.000 71.62175 190 LEU A C 1
ATOM 1392 O O . LEU A 1 190 ? -36.70300 4.08800 -44.32000 1.000 109.33679 190 LEU A O 1
ATOM 1397 N N . GLN A 1 191 ? -35.21100 3.54800 -42.71600 1.000 54.46442 191 GLN A N 1
ATOM 1398 C CA . GLN A 1 191 ? -34.07000 3.93300 -43.54100 1.000 64.06821 191 GLN A CA 1
ATOM 1399 C C . GLN A 1 191 ? -33.95600 3.03900 -44.76600 1.000 74.42471 191 GLN A C 1
ATOM 1400 O O . GLN A 1 191 ? -33.61900 3.51000 -45.85900 1.000 106.48382 191 GLN A O 1
ATOM 1406 N N . ILE A 1 192 ? -34.23200 1.74600 -44.60400 1.000 70.36370 192 ILE A N 1
ATOM 1407 C CA . ILE A 1 192 ? -34.20400 0.83800 -45.74500 1.000 81.12025 192 ILE A CA 1
ATOM 1408 C C . ILE A 1 192 ? -35.40100 1.09100 -46.65300 1.000 72.09812 192 ILE A C 1
ATOM 1409 O O . ILE A 1 192 ? -35.25600 1.24400 -47.87000 1.000 73.14035 192 ILE A O 1
ATOM 1414 N N . ALA A 1 193 ? -36.60200 1.16000 -46.07100 1.000 58.12802 193 ALA A N 1
ATOM 1415 C CA . ALA A 1 193 ? -37.79900 1.41800 -46.86400 1.000 58.90443 193 ALA A CA 1
ATOM 1416 C C . ALA A 1 193 ? -37.73700 2.76900 -47.56200 1.000 83.57581 193 ALA A C 1
ATOM 1417 O O . ALA A 1 193 ? -38.38800 2.96200 -48.59600 1.000 97.81173 193 ALA A O 1
ATOM 1419 N N . GLY A 1 194 ? -36.96900 3.71400 -47.01700 1.000 74.39839 194 GLY A N 1
ATOM 1420 C CA . GLY A 1 194 ? -36.78500 4.98400 -47.69400 1.000 70.46108 194 GLY A CA 1
ATOM 1421 C C . GLY A 1 194 ? -36.00300 4.85200 -48.98400 1.000 63.52341 194 GLY A C 1
ATOM 1422 O O . GLY A 1 194 ? -36.22100 5.61800 -49.92600 1.000 83.93901 194 GLY A O 1
ATOM 1423 N N . ILE A 1 195 ? -35.08800 3.88300 -49.04800 1.000 44.17898 195 ILE A N 1
ATOM 1424 C CA . ILE A 1 195 ? -34.35700 3.63300 -50.28600 1.000 58.66230 195 ILE A CA 1
ATOM 1425 C C . ILE A 1 195 ? -35.27500 3.00200 -51.32700 1.000 100.60154 195 ILE A C 1
ATOM 1426 O O . ILE A 1 195 ? -35.26600 3.39300 -52.50100 1.000 81.22553 195 ILE A O 1
ATOM 1431 N N . GLY A 1 196 ? -36.08400 2.02400 -50.91500 1.000 73.63251 196 GLY A N 1
ATOM 1432 C CA . GLY A 1 196 ? -37.00500 1.39800 -51.84900 1.000 76.28020 196 GLY A CA 1
ATOM 1433 C C . GLY A 1 196 ? -38.08100 2.34600 -52.34300 1.000 74.98794 196 GLY A C 1
ATOM 1434 O O . GLY A 1 196 ? -38.45300 2.31800 -53.51900 1.000 97.39326 196 GLY A O 1
ATOM 1435 N N . THR A 1 197 ? -38.59500 3.20100 -51.45600 1.000 49.28486 197 THR A N 1
ATOM 1436 C CA . THR A 1 197 ? -39.61500 4.15800 -51.86900 1.000 60.42567 197 THR A CA 1
ATOM 1437 C C . THR A 1 197 ? -39.02800 5.26100 -52.74000 1.000 62.80753 197 THR A C 1
ATOM 1438 O O . THR A 1 197 ? -39.70900 5.76400 -53.64100 1.000 87.29468 197 THR A O 1
ATOM 1442 N N . LEU A 1 198 ? -37.77700 5.65500 -52.48600 1.000 61.89953 198 LEU A N 1
ATOM 1443 C CA . LEU A 1 198 ? -37.13700 6.66400 -53.32400 1.000 63.02071 198 LEU A CA 1
ATOM 1444 C C . LEU A 1 198 ? -36.98500 6.16500 -54.75400 1.000 83.58107 198 LEU A C 1
ATOM 1445 O O . LEU A 1 198 ? -37.20100 6.91800 -55.71000 1.000 100.46994 198 LEU A O 1
ATOM 1450 N N . MET A 1 199 ? -36.61300 4.89400 -54.92000 1.000 74.39576 199 MET A N 1
ATOM 1451 C CA . MET A 1 199 ? -36.49400 4.33600 -56.26200 1.000 72.23498 199 MET A CA 1
ATOM 1452 C C . MET A 1 199 ? -37.85800 4.13100 -56.90900 1.000 70.95851 199 MET A C 1
ATOM 1453 O O . MET A 1 199 ? -37.97000 4.18000 -58.13900 1.000 83.78110 199 MET A O 1
ATOM 1458 N N . THR A 1 200 ? -38.90100 3.91100 -56.10500 1.000 51.21667 200 THR A N 1
ATOM 1459 C CA . THR A 1 200 ? -40.24900 3.81700 -56.65600 1.000 58.14645 200 THR A CA 1
ATOM 1460 C C . THR A 1 200 ? -40.68100 5.14200 -57.27000 1.000 52.73264 200 THR A C 1
ATOM 1461 O O . THR A 1 200 ? -41.38000 5.16700 -58.28900 1.000 77.44876 200 THR A O 1
ATOM 1465 N N . GLY A 1 201 ? -40.26400 6.25800 -56.66800 1.000 52.24574 201 GLY A N 1
ATOM 1466 C CA . GLY A 1 201 ? -40.54700 7.55800 -57.24300 1.000 53.30902 201 GLY A CA 1
ATOM 1467 C C . GLY A 1 201 ? -39.66700 7.92000 -58.41500 1.000 78.50941 201 GLY A C 1
ATOM 1468 O O . GLY A 1 201 ? -40.05300 8.76800 -59.22600 1.000 56.01987 201 GLY A O 1
ATOM 1469 N N . ILE A 1 202 ? -38.49000 7.30300 -58.51600 1.000 62.44696 202 ILE A N 1
ATOM 1470 C CA . ILE A 1 202 ? -37.60700 7.54300 -59.65200 1.000 81.60452 202 ILE A CA 1
ATOM 1471 C C . ILE A 1 202 ? -38.01900 6.68700 -60.84400 1.000 82.48357 202 ILE A C 1
ATOM 1472 O O . ILE A 1 202 ? -37.93200 7.12400 -61.99700 1.000 70.78217 202 ILE A O 1
ATOM 1477 N N . ASN A 1 203 ? -38.47400 5.45900 -60.58700 1.000 71.15327 203 ASN A N 1
ATOM 1478 C CA . ASN A 1 203 ? -38.91200 4.58200 -61.66900 1.000 85.48657 203 ASN A CA 1
ATOM 1479 C C . ASN A 1 203 ? -40.12000 5.15900 -62.39500 1.000 95.70884 203 ASN A C 1
ATOM 1480 O O . ASN A 1 203 ? -40.13200 5.25600 -63.62800 1.000 120.53550 203 ASN A O 1
ATOM 1485 N N . PHE A 1 204 ? -41.14900 5.55300 -61.64400 1.000 81.60452 204 PHE A N 1
ATOM 1486 C CA . PHE A 1 204 ? -42.38200 6.02600 -62.25700 1.000 69.67941 204 PHE A CA 1
ATOM 1487 C C . PHE A 1 204 ? -42.27600 7.44900 -62.78400 1.000 75.77751 204 PHE A C 1
ATOM 1488 O O . PHE A 1 204 ? -43.09300 7.84500 -63.62100 1.000 91.29516 204 PHE A O 1
ATOM 1496 N N . MET A 1 205 ? -41.29600 8.22600 -62.32200 1.000 88.04740 205 MET A N 1
ATOM 1497 C CA . MET A 1 205 ? -41.09900 9.55000 -62.89800 1.000 88.59483 205 MET A CA 1
ATOM 1498 C C . MET A 1 205 ? -40.55800 9.46300 -64.31700 1.000 62.74963 205 MET A C 1
ATOM 1499 O O . MET A 1 205 ? -40.80100 10.36200 -65.12900 1.000 64.34456 205 MET A O 1
ATOM 1504 N N . VAL A 1 206 ? -39.83000 8.39400 -64.63500 1.000 62.76542 206 VAL A N 1
ATOM 1505 C CA . VAL A 1 206 ? -39.30300 8.18500 -65.97700 1.000 65.36047 206 VAL A CA 1
ATOM 1506 C C . VAL A 1 206 ? -40.25400 7.29300 -66.76500 1.000 81.08341 206 VAL A C 1
ATOM 1507 O O . VAL A 1 206 ? -40.34000 7.39300 -67.99500 1.000 128.50751 206 VAL A O 1
ATOM 1511 N N . THR A 1 207 ? -40.98100 6.42000 -66.06300 1.000 65.56576 207 THR A N 1
ATOM 1512 C CA . THR A 1 207 ? -41.94200 5.55100 -66.73800 1.000 93.45857 207 THR A CA 1
ATOM 1513 C C . THR A 1 207 ? -43.05800 6.36000 -67.38900 1.000 107.14443 207 THR A C 1
ATOM 1514 O O . THR A 1 207 ? -43.50700 6.03800 -68.49600 1.000 132.61853 207 THR A O 1
ATOM 1518 N N . ILE A 1 208 ? -43.50700 7.42900 -66.72300 1.000 65.16571 208 ILE A N 1
ATOM 1519 C CA . ILE A 1 208 ? -44.59100 8.25500 -67.24200 1.000 66.31585 208 ILE A CA 1
ATOM 1520 C C . ILE A 1 208 ? -44.09000 9.37200 -68.14900 1.000 67.98447 208 ILE A C 1
ATOM 1521 O O . ILE A 1 208 ? -44.90500 10.09900 -68.73300 1.000 81.88087 208 ILE A O 1
ATOM 1526 N N . LEU A 1 209 ? -42.77600 9.53100 -68.29200 1.000 68.19502 209 LEU A N 1
ATOM 1527 C CA . LEU A 1 209 ? -42.21500 10.60400 -69.10100 1.000 70.01103 209 LEU A CA 1
ATOM 1528 C C . LEU A 1 209 ? -41.62000 10.14200 -70.42100 1.000 71.81124 209 LEU A C 1
ATOM 1529 O O . LEU A 1 209 ? -41.63300 10.90800 -71.38600 1.000 111.54495 209 LEU A O 1
ATOM 1534 N N . LYS A 1 210 ? -41.09200 8.91700 -70.49500 1.000 71.41383 210 LYS A N 1
ATOM 1535 C CA . LYS A 1 210 ? -40.43300 8.45100 -71.70900 1.000 91.71363 210 LYS A CA 1
ATOM 1536 C C . LYS A 1 210 ? -40.95500 7.11100 -72.21300 1.000 105.87059 210 LYS A C 1
ATOM 1537 O O . LYS A 1 210 ? -40.39300 6.56500 -73.17000 1.000 120.23020 210 LYS A O 1
ATOM 1543 N N . MET A 1 211 ? -42.01100 6.56500 -71.61100 1.000 83.79952 211 MET A N 1
ATOM 1544 C CA . MET A 1 211 ? -42.52500 5.26100 -72.01400 1.000 101.37531 211 MET A CA 1
ATOM 1545 C C . MET A 1 211 ? -44.00200 5.30300 -72.39100 1.000 122.22255 211 MET A C 1
ATOM 1546 O O . MET A 1 211 ? -44.63400 4.24600 -72.49900 1.000 134.95302 211 MET A O 1
ATOM 1551 N N . ARG A 1 212 ? -44.56600 6.48700 -72.60800 1.000 121.08294 212 ARG A N 1
ATOM 1552 C CA . ARG A 1 212 ? -45.95700 6.58300 -73.02200 1.000 128.97599 212 ARG A CA 1
ATOM 1553 C C . ARG A 1 212 ? -46.13100 6.09400 -74.45900 1.000 132.41324 212 ARG A C 1
ATOM 1554 O O . ARG A 1 212 ? -45.18800 6.06000 -75.25400 1.000 134.25031 212 ARG A O 1
ATOM 1562 N N . THR A 1 213 ? -47.36200 5.71000 -74.78400 1.000 123.94907 213 THR A N 1
ATOM 1563 C CA . THR A 1 213 ? -47.68400 5.23800 -76.12000 1.000 134.77142 213 THR A CA 1
ATOM 1564 C C . THR A 1 213 ? -47.91500 6.41600 -77.06600 1.000 140.94848 213 THR A C 1
ATOM 1565 O O . THR A 1 213 ? -48.06800 7.56800 -76.64900 1.000 129.79977 213 THR A O 1
ATOM 1569 N N . LYS A 1 214 ? -47.93000 6.11100 -78.36200 1.000 147.38346 214 LYS A N 1
ATOM 1570 C CA . LYS A 1 214 ? -48.18700 7.12700 -79.37500 1.000 128.24432 214 LYS A CA 1
ATOM 1571 C C . LYS A 1 214 ? -49.61100 7.65300 -79.24700 1.000 123.34374 214 LYS A C 1
ATOM 1572 O O . LYS A 1 214 ? -50.56300 6.87700 -79.11500 1.000 123.43322 214 LYS A O 1
ATOM 1578 N N . GLY A 1 215 ? -49.75600 8.97800 -79.28900 1.000 118.39841 215 GLY A N 1
ATOM 1579 C CA . GLY A 1 215 ? -51.03200 9.63700 -79.17800 1.000 121.74354 215 GLY A CA 1
ATOM 1580 C C . GLY A 1 215 ? -51.36700 10.10900 -77.77700 1.000 126.14670 215 GLY A C 1
ATOM 1581 O O . GLY A 1 215 ? -52.14700 11.05600 -77.62200 1.000 125.32292 215 GLY A O 1
ATOM 1582 N N . MET A 1 216 ? -50.79900 9.47100 -76.75400 1.000 128.03377 216 MET A N 1
ATOM 1583 C CA . MET A 1 216 ? -51.04100 9.87400 -75.37500 1.000 129.25497 216 MET A CA 1
ATOM 1584 C C . MET A 1 216 ? -50.39200 11.22400 -75.09600 1.000 116.27973 216 MET A C 1
ATOM 1585 O O . MET A 1 216 ? -49.20400 11.29300 -74.76600 1.000 96.36945 216 MET A O 1
ATOM 1590 N N . THR A 1 217 ? -51.16100 12.29900 -75.24200 1.000 100.55153 217 THR A N 1
ATOM 1591 C CA . THR A 1 217 ? -50.63900 13.63300 -74.99700 1.000 120.16178 217 THR A CA 1
ATOM 1592 C C . THR A 1 217 ? -50.33900 13.82600 -73.51300 1.000 142.54077 217 THR A C 1
ATOM 1593 O O . THR A 1 217 ? -50.85700 13.11600 -72.64600 1.000 148.62045 217 THR A O 1
ATOM 1597 N N . LEU A 1 218 ? -49.49000 14.81400 -73.22500 1.000 133.26335 218 LEU A N 1
ATOM 1598 C CA . LEU A 1 218 ? -49.04500 15.02200 -71.85200 1.000 135.06093 218 LEU A CA 1
ATOM 1599 C C . LEU A 1 218 ? -50.14400 15.64000 -70.99600 1.000 128.37592 218 LEU A C 1
ATOM 1600 O O . LEU A 1 218 ? -50.31400 15.26300 -69.83000 1.000 141.12745 218 LEU A O 1
ATOM 1605 N N . MET A 1 219 ? -50.90500 16.58200 -71.55500 1.000 126.32304 219 MET A N 1
ATOM 1606 C CA . MET A 1 219 ? -51.93000 17.27000 -70.77800 1.000 104.80204 219 MET A CA 1
ATOM 1607 C C . MET A 1 219 ? -53.14100 16.39300 -70.48500 1.000 100.53837 219 MET A C 1
ATOM 1608 O O . MET A 1 219 ? -53.93700 16.73500 -69.60300 1.000 85.87872 219 MET A O 1
ATOM 1613 N N . ARG A 1 220 ? -53.31000 15.28600 -71.20600 1.000 105.76005 220 ARG A N 1
ATOM 1614 C CA . ARG A 1 220 ? -54.48000 14.41900 -71.05000 1.000 136.14001 220 ARG A CA 1
ATOM 1615 C C . ARG A 1 220 ? -53.98800 12.97500 -71.05500 1.000 137.03222 220 ARG A C 1
ATOM 1616 O O . ARG A 1 220 ? -53.65200 12.43700 -72.11400 1.000 143.34877 220 ARG A O 1
ATOM 1624 N N . MET A 1 221 ? -53.94900 12.34600 -69.87700 1.000 144.33309 221 MET A N 1
ATOM 1625 C CA . MET A 1 221 ? -53.43800 10.98000 -69.81900 1.000 146.26754 221 MET A CA 1
ATOM 1626 C C . MET A 1 221 ? -53.97200 10.08600 -68.69600 1.000 164.88819 221 MET A C 1
ATOM 1627 O O . MET A 1 221 ? -53.33300 9.06700 -68.40100 1.000 175.34208 221 MET A O 1
ATOM 1632 N N . PRO A 1 222 ? -55.11100 10.38500 -68.03600 1.000 152.73147 222 PRO A N 1
ATOM 1633 C CA . PRO A 1 222 ? -56.05200 11.51000 -67.97200 1.000 159.57703 222 PRO A CA 1
ATOM 1634 C C . PRO A 1 222 ? -55.78600 12.43800 -66.78100 1.000 160.54293 222 PRO A C 1
ATOM 1635 O O . PRO A 1 222 ? -55.40400 13.58900 -66.99500 1.000 168.11489 222 PRO A O 1
ATOM 1639 N N . MET A 1 223 ? -55.97900 11.94900 -65.55400 1.000 175.18679 223 MET A N 1
ATOM 1640 C CA . MET A 1 223 ? -55.77200 12.76600 -64.36400 1.000 151.85505 223 MET A CA 1
ATOM 1641 C C . MET A 1 223 ? -55.20500 11.94000 -63.21300 1.000 115.99285 223 MET A C 1
ATOM 1642 O O . MET A 1 223 ? -54.36700 12.43100 -62.45000 1.000 78.26991 223 MET A O 1
ATOM 1647 N N . PHE A 1 224 ? -55.65800 10.69000 -63.06900 1.000 115.51385 224 PHE A N 1
ATOM 1648 C CA . PHE A 1 224 ? -55.09800 9.82000 -62.03700 1.000 122.80946 224 PHE A CA 1
ATOM 1649 C C . PHE A 1 224 ? -53.61600 9.56900 -62.27400 1.000 97.74330 224 PHE A C 1
ATOM 1650 O O . PHE A 1 224 ? -52.81400 9.60500 -61.33300 1.000 107.29971 224 PHE A O 1
ATOM 1658 N N . THR A 1 225 ? -53.23700 9.29400 -63.52300 1.000 109.27100 225 THR A N 1
ATOM 1659 C CA . THR A 1 225 ? -51.82600 9.15500 -63.85400 1.000 79.58849 225 THR A CA 1
ATOM 1660 C C . THR A 1 225 ? -51.07400 10.46300 -63.65700 1.000 80.34121 225 THR A C 1
ATOM 1661 O O . THR A 1 225 ? -49.85600 10.44200 -63.45800 1.000 80.71231 225 THR A O 1
ATOM 1665 N N . TRP A 1 226 ? -51.77400 11.60000 -63.71300 1.000 85.66290 226 TRP A N 1
ATOM 1666 C CA . TRP A 1 226 ? -51.14400 12.87700 -63.39400 1.000 93.71650 226 TRP A CA 1
ATOM 1667 C C . TRP A 1 226 ? -50.85300 12.99000 -61.90200 1.000 122.78314 226 TRP A C 1
ATOM 1668 O O . TRP A 1 226 ? -49.79600 13.49700 -61.50600 1.000 117.72201 226 TRP A O 1
ATOM 1679 N N . THR A 1 227 ? -51.78300 12.53200 -61.05900 1.000 116.04812 227 THR A N 1
ATOM 1680 C CA . THR A 1 227 ? -51.53700 12.52700 -59.62000 1.000 98.89344 227 THR A CA 1
ATOM 1681 C C . THR A 1 227 ? -50.37900 11.60400 -59.26700 1.000 87.87369 227 THR A C 1
ATOM 1682 O O . THR A 1 227 ? -49.56300 11.92600 -58.39600 1.000 90.57402 227 THR A O 1
ATOM 1686 N N . THR A 1 228 ? -50.29200 10.45200 -59.93600 1.000 62.55487 228 THR A N 1
ATOM 1687 C CA . THR A 1 228 ? -49.14900 9.56700 -59.74500 1.000 60.84414 228 THR A CA 1
ATOM 1688 C C . THR A 1 228 ? -47.85100 10.26000 -60.13900 1.000 86.76567 228 THR A C 1
ATOM 1689 O O . THR A 1 228 ? -46.81800 10.08200 -59.48200 1.000 97.03005 228 THR A O 1
ATOM 1693 N N . LEU A 1 229 ? -47.88600 11.05800 -61.21000 1.000 95.41670 229 LEU A N 1
ATOM 1694 C CA . LEU A 1 229 ? -46.71300 11.83700 -61.59100 1.000 88.30269 229 LEU A CA 1
ATOM 1695 C C . LEU A 1 229 ? -46.31300 12.80100 -60.48100 1.000 86.93937 229 LEU A C 1
ATOM 1696 O O . LEU A 1 229 ? -45.12800 12.92600 -60.15400 1.000 96.55368 229 LEU A O 1
ATOM 1701 N N . ILE A 1 230 ? -47.29100 13.48700 -59.88500 1.000 77.45402 230 ILE A N 1
ATOM 1702 C CA . ILE A 1 230 ? -46.99400 14.38400 -58.77300 1.000 101.95433 230 ILE A CA 1
ATOM 1703 C C . ILE A 1 230 ? -46.60800 13.59300 -57.52700 1.000 96.13784 230 ILE A C 1
ATOM 1704 O O . ILE A 1 230 ? -45.79500 14.05500 -56.71600 1.000 82.06773 230 ILE A O 1
ATOM 1709 N N . THR A 1 231 ? -47.16800 12.39200 -57.35900 1.000 108.34457 231 THR A N 1
ATOM 1710 C CA . THR A 1 231 ? -46.80300 11.55100 -56.22300 1.000 72.83242 231 THR A CA 1
ATOM 1711 C C . THR A 1 231 ? -45.32400 11.18800 -56.26000 1.000 56.10410 231 THR A C 1
ATOM 1712 O O . THR A 1 231 ? -44.62200 11.28800 -55.24700 1.000 115.57175 231 THR A O 1
ATOM 1716 N N . MET A 1 232 ? -44.82700 10.78300 -57.42800 1.000 56.59626 232 MET A N 1
ATOM 1717 C CA . MET A 1 232 ? -43.43800 10.36300 -57.55300 1.000 55.81459 232 MET A CA 1
ATOM 1718 C C . MET A 1 232 ? -42.47200 11.52600 -57.71900 1.000 115.05064 232 MET A C 1
ATOM 1719 O O . MET A 1 232 ? -41.25800 11.30200 -57.71600 1.000 93.32961 232 MET A O 1
ATOM 1724 N N . VAL A 1 233 ? -42.97200 12.75300 -57.87300 1.000 84.19167 233 VAL A N 1
ATOM 1725 C CA . VAL A 1 233 ? -42.08600 13.91200 -57.89300 1.000 96.00888 233 VAL A CA 1
ATOM 1726 C C . VAL A 1 233 ? -41.72600 14.33700 -56.47400 1.000 102.38859 233 VAL A C 1
ATOM 1727 O O . VAL A 1 233 ? -40.57100 14.67600 -56.18900 1.000 86.25245 233 VAL A O 1
ATOM 1731 N N . ILE A 1 234 ? -42.70000 14.31100 -55.56100 1.000 98.33547 234 ILE A N 1
ATOM 1732 C CA . ILE A 1 234 ? -42.42600 14.67900 -54.17600 1.000 91.80048 234 ILE A CA 1
ATOM 1733 C C . ILE A 1 234 ? -41.55100 13.62800 -53.50400 1.000 78.95157 234 ILE A C 1
ATOM 1734 O O . ILE A 1 234 ? -40.73900 13.95600 -52.63100 1.000 83.68372 234 ILE A O 1
ATOM 1739 N N . ILE A 1 235 ? -41.69000 12.35800 -53.89400 1.000 53.29850 235 ILE A N 1
ATOM 1740 C CA . ILE A 1 235 ? -40.85500 11.31000 -53.31300 1.000 51.66146 235 ILE A CA 1
ATOM 1741 C C . ILE A 1 235 ? -39.38400 11.57500 -53.60800 1.000 110.90014 235 ILE A C 1
ATOM 1742 O O . ILE A 1 235 ? -38.51700 11.37400 -52.74900 1.000 104.02826 235 ILE A O 1
ATOM 1747 N N . VAL A 1 236 ? -39.08000 12.04300 -54.82000 1.000 92.44793 236 VAL A N 1
ATOM 1748 C CA . VAL A 1 236 ? -37.68900 12.28900 -55.18800 1.000 99.86724 236 VAL A CA 1
ATOM 1749 C C . VAL A 1 236 ? -37.08800 13.41000 -54.34500 1.000 131.29469 236 VAL A C 1
ATOM 1750 O O . VAL A 1 236 ? -35.90300 13.36300 -53.99300 1.000 132.28691 236 VAL A O 1
ATOM 1754 N N . PHE A 1 237 ? -37.88700 14.41500 -53.98200 1.000 120.79080 237 PHE A N 1
ATOM 1755 C CA . PHE A 1 237 ? -37.38800 15.57500 -53.25500 1.000 118.08784 237 PHE A CA 1
ATOM 1756 C C . PHE A 1 237 ? -37.76900 15.59200 -51.78100 1.000 101.66745 237 PHE A C 1
ATOM 1757 O O . PHE A 1 237 ? -37.29100 16.46600 -51.04900 1.000 91.24515 237 PHE A O 1
ATOM 1765 N N . ALA A 1 238 ? -38.61100 14.66400 -51.32500 1.000 114.71639 238 ALA A N 1
ATOM 1766 C CA . ALA A 1 238 ? -38.99900 14.56800 -49.91900 1.000 85.42866 238 ALA A CA 1
ATOM 1767 C C . ALA A 1 238 ? -38.86900 13.10700 -49.48400 1.000 88.99751 238 ALA A C 1
ATOM 1768 O O . ALA A 1 238 ? -39.86000 12.44100 -49.18000 1.000 68.18712 238 ALA A O 1
ATOM 1770 N N . PHE A 1 239 ? -37.63100 12.61500 -49.47700 1.000 65.10517 239 PHE A N 1
ATOM 1771 C CA . PHE A 1 239 ? -37.26700 11.28400 -49.00300 1.000 72.34815 239 PHE A CA 1
ATOM 1772 C C . PHE A 1 239 ? -35.76000 11.19500 -48.77600 1.000 94.59029 239 PHE A C 1
ATOM 1773 O O . PHE A 1 239 ? -35.32800 10.52700 -47.82800 1.000 120.61973 239 PHE A O 1
ATOM 1781 N N . PRO A 1 240 ? -34.92200 11.82100 -49.61400 1.000 79.94380 240 PRO A N 1
ATOM 1782 C CA . PRO A 1 240 ? -33.52000 12.00300 -49.20700 1.000 81.01498 240 PRO A CA 1
ATOM 1783 C C . PRO A 1 240 ? -33.37700 12.74100 -47.89000 1.000 103.56768 240 PRO A C 1
ATOM 1784 O O . PRO A 1 240 ? -32.39500 12.51800 -47.17100 1.000 100.02252 240 PRO A O 1
ATOM 1788 N N . VAL A 1 241 ? -34.32700 13.61600 -47.55100 1.000 104.77572 241 VAL A N 1
ATOM 1789 C CA . VAL A 1 241 ? -34.32500 14.23700 -46.23000 1.000 77.05924 241 VAL A CA 1
ATOM 1790 C C . VAL A 1 241 ? -34.49000 13.17200 -45.15600 1.000 90.57928 241 VAL A C 1
ATOM 1791 O O . VAL A 1 241 ? -33.71800 13.10800 -44.19300 1.000 105.59687 241 VAL A O 1
ATOM 1795 N N . LEU A 1 242 ? -35.49400 12.30800 -45.31900 1.000 95.84044 242 LEU A N 1
ATOM 1796 C CA . LEU A 1 242 ? -35.69500 11.21100 -44.37900 1.000 91.48465 242 LEU A CA 1
ATOM 1797 C C . LEU A 1 242 ? -34.51600 10.24700 -44.39000 1.000 97.09585 242 LEU A C 1
ATOM 1798 O O . LEU A 1 242 ? -34.23400 9.60100 -43.37500 1.000 85.95504 242 LEU A O 1
ATOM 1803 N N . THR A 1 243 ? -33.81600 10.14100 -45.52200 1.000 92.97431 243 THR A N 1
ATOM 1804 C CA . THR A 1 243 ? -32.66900 9.24200 -45.60100 1.000 90.47927 243 THR A CA 1
ATOM 1805 C C . THR A 1 243 ? -31.54000 9.70800 -44.69000 1.000 89.54231 243 THR A C 1
ATOM 1806 O O . THR A 1 243 ? -30.84700 8.88400 -44.08200 1.000 105.99429 243 THR A O 1
ATOM 1810 N N . VAL A 1 244 ? -31.34300 11.01900 -44.57300 1.000 76.88553 244 VAL A N 1
ATOM 1811 C CA . VAL A 1 244 ? -30.31900 11.52500 -43.66700 1.000 87.18940 244 VAL A CA 1
ATOM 1812 C C . VAL A 1 244 ? -30.89200 11.88000 -42.29600 1.000 109.30258 244 VAL A C 1
ATOM 1813 O O . VAL A 1 244 ? -30.17700 11.79200 -41.29400 1.000 100.04357 244 VAL A O 1
ATOM 1817 N N . ALA A 1 245 ? -32.17000 12.26700 -42.22400 1.000 114.52163 245 ALA A N 1
ATOM 1818 C CA . ALA A 1 245 ? -32.77200 12.57600 -40.92900 1.000 93.82178 245 ALA A CA 1
ATOM 1819 C C . ALA A 1 245 ? -32.69700 11.37800 -39.99200 1.000 63.16810 245 ALA A C 1
ATOM 1820 O O . ALA A 1 245 ? -32.44300 11.53300 -38.79200 1.000 62.59172 245 ALA A O 1
ATOM 1822 N N . LEU A 1 246 ? -32.91000 10.17400 -40.52200 1.000 47.08459 246 LEU A N 1
ATOM 1823 C CA . LEU A 1 246 ? -32.69200 8.97600 -39.72600 1.000 45.78180 246 LEU A CA 1
ATOM 1824 C C . LEU A 1 246 ? -31.21700 8.61800 -39.64300 1.000 56.00408 246 LEU A C 1
ATOM 1825 O O . LEU A 1 246 ? -30.76900 8.11400 -38.61000 1.000 103.77297 246 LEU A O 1
ATOM 1830 N N . ALA A 1 247 ? -30.45400 8.86600 -40.71100 1.000 58.37805 247 ALA A N 1
ATOM 1831 C CA . ALA A 1 247 ? -29.02300 8.57800 -40.67600 1.000 68.31872 247 ALA A CA 1
ATOM 1832 C C . ALA A 1 247 ? -28.31900 9.43000 -39.62900 1.000 82.77308 247 ALA A C 1
ATOM 1833 O O . ALA A 1 247 ? -27.41300 8.95200 -38.93700 1.000 80.47017 247 ALA A O 1
ATOM 1835 N N . LEU A 1 248 ? -28.71400 10.69900 -39.50500 1.000 79.27266 248 LEU A N 1
ATOM 1836 C CA . LEU A 1 248 ? -28.19900 11.52200 -38.41700 1.000 86.98675 248 LEU A CA 1
ATOM 1837 C C . LEU A 1 248 ? -28.63900 10.96400 -37.07000 1.000 78.33834 248 LEU A C 1
ATOM 1838 O O . LEU A 1 248 ? -27.83200 10.83400 -36.14300 1.000 67.77918 248 LEU A O 1
ATOM 1843 N N . LEU A 1 249 ? -29.92100 10.60600 -36.95200 1.000 96.48262 249 LEU A N 1
ATOM 1844 C CA . LEU A 1 249 ? -30.41400 10.01500 -35.71300 1.000 81.91508 249 LEU A CA 1
ATOM 1845 C C . LEU A 1 249 ? -29.82300 8.63100 -35.47900 1.000 43.72103 249 LEU A C 1
ATOM 1846 O O . LEU A 1 249 ? -29.58200 8.25000 -34.32900 1.000 64.90778 249 LEU A O 1
ATOM 1851 N N . SER A 1 250 ? -29.58100 7.86900 -36.54900 1.000 65.71841 250 SER A N 1
ATOM 1852 C CA . SER A 1 250 ? -28.92900 6.57400 -36.38700 1.000 69.83206 250 SER A CA 1
ATOM 1853 C C . SER A 1 250 ? -27.49500 6.74600 -35.91000 1.000 79.24898 250 SER A C 1
ATOM 1854 O O . SER A 1 250 ? -26.95500 5.86200 -35.23500 1.000 94.76136 250 SER A O 1
ATOM 1857 N N . PHE A 1 251 ? -26.86600 7.87500 -36.24200 1.000 54.22229 251 PHE A N 1
ATOM 1858 C CA . PHE A 1 251 ? -25.53400 8.14800 -35.72200 1.000 72.04285 251 PHE A CA 1
ATOM 1859 C C . PHE A 1 251 ? -25.58400 8.55300 -34.25400 1.000 121.50404 251 PHE A C 1
ATOM 1860 O O . PHE A 1 251 ? -24.66500 8.23100 -33.49200 1.000 125.84404 251 PHE A O 1
ATOM 1868 N N . ASP A 1 252 ? -26.64400 9.25200 -33.83800 1.000 94.69293 252 ASP A N 1
ATOM 1869 C CA . ASP A 1 252 ? -26.77800 9.62200 -32.43300 1.000 90.54770 252 ASP A CA 1
ATOM 1870 C C . ASP A 1 252 ? -27.00400 8.39600 -31.55700 1.000 81.91245 252 ASP A C 1
ATOM 1871 O O . ASP A 1 252 ? -26.42400 8.28600 -30.47100 1.000 93.52437 252 ASP A O 1
ATOM 1876 N N . ARG A 1 253 ? -27.83900 7.46200 -32.01500 1.000 73.60093 253 ARG A N 1
ATOM 1877 C CA . ARG A 1 253 ? -28.14900 6.28500 -31.21000 1.000 70.90587 253 ARG A CA 1
ATOM 1878 C C . ARG A 1 253 ? -26.97200 5.31900 -31.16400 1.000 72.69556 253 ARG A C 1
ATOM 1879 O O . ARG A 1 253 ? -26.56300 4.87400 -30.08600 1.000 121.99621 253 ARG A O 1
ATOM 1887 N N . LEU A 1 254 ? -26.41600 4.98100 -32.32500 1.000 68.90563 254 LEU A N 1
ATOM 1888 C CA . LEU A 1 254 ? -25.42100 3.92000 -32.40300 1.000 63.31812 254 LEU A CA 1
ATOM 1889 C C . LEU A 1 254 ? -23.99600 4.45800 -32.38600 1.000 73.04560 254 LEU A C 1
ATOM 1890 O O . LEU A 1 254 ? -23.26400 4.25600 -31.41300 1.000 91.41622 254 LEU A O 1
ATOM 1895 N N . PHE A 1 255 ? -23.59100 5.13600 -33.45300 1.000 74.32733 255 PHE A N 1
ATOM 1896 C CA . PHE A 1 255 ? -22.20200 5.56900 -33.61300 1.000 87.01570 255 PHE A CA 1
ATOM 1897 C C . PHE A 1 255 ? -21.80900 6.72200 -32.68900 1.000 83.79952 255 PHE A C 1
ATOM 1898 O O . PHE A 1 255 ? -20.69300 7.24300 -32.83700 1.000 73.72200 255 PHE A O 1
ATOM 1906 N N . GLY A 1 256 ? -22.66200 7.13600 -31.75500 1.000 81.09657 256 GLY A N 1
ATOM 1907 C CA . GLY A 1 256 ? -22.29500 8.15000 -30.78700 1.000 98.39074 256 GLY A CA 1
ATOM 1908 C C . GLY A 1 256 ? -22.10600 9.53300 -31.37300 1.000 110.10267 256 GLY A C 1
ATOM 1909 O O . GLY A 1 256 ? -21.04600 10.14500 -31.21000 1.000 111.68444 256 GLY A O 1
ATOM 1910 N N . ALA A 1 257 ? -23.12500 10.03600 -32.05800 1.000 94.04022 257 ALA A N 1
ATOM 1911 C CA . ALA A 1 257 ? -23.12500 11.39300 -32.57900 1.000 98.54339 257 ALA A CA 1
ATOM 1912 C C . ALA A 1 257 ? -23.95700 12.29900 -31.68200 1.000 137.47175 257 ALA A C 1
ATOM 1913 O O . ALA A 1 257 ? -24.78800 11.84200 -30.89300 1.000 135.80049 257 ALA A O 1
ATOM 1915 N N . HIS A 1 258 ? -23.72400 13.60000 -31.81400 1.000 176.18955 258 HIS A N 1
ATOM 1916 C CA . HIS A 1 258 ? -24.39100 14.60800 -30.99800 1.000 139.45356 258 HIS A CA 1
ATOM 1917 C C . HIS A 1 258 ? -25.05500 15.65200 -31.88400 1.000 121.09610 258 HIS A C 1
ATOM 1918 O O . HIS A 1 258 ? -24.87700 16.85900 -31.71500 1.000 120.27232 258 HIS A O 1
ATOM 1925 N N . PHE A 1 259 ? -25.84200 15.18500 -32.85700 1.000 125.61506 259 PHE A N 1
ATOM 1926 C CA . PHE A 1 259 ? -26.58600 16.11100 -33.70500 1.000 100.60417 259 PHE A CA 1
ATOM 1927 C C . PHE A 1 259 ? -27.70900 16.78300 -32.93100 1.000 104.38620 259 PHE A C 1
ATOM 1928 O O . PHE A 1 259 ? -27.91100 17.99800 -33.04500 1.000 89.51073 259 PHE A O 1
ATOM 1936 N N . PHE A 1 260 ? -28.45100 16.00900 -32.13700 1.000 99.81460 260 PHE A N 1
ATOM 1937 C CA . PHE A 1 260 ? -29.58000 16.53400 -31.37900 1.000 128.84440 260 PHE A CA 1
ATOM 1938 C C . PHE A 1 260 ? -29.57700 16.03900 -29.93600 1.000 140.33788 260 PHE A C 1
ATOM 1939 O O . PHE A 1 260 ? -30.60300 16.13200 -29.25400 1.000 138.24815 260 PHE A O 1
ATOM 1947 N N . THR A 1 261 ? -28.44700 15.52400 -29.45700 1.000 120.71974 261 THR A N 1
ATOM 1948 C CA . THR A 1 261 ? -28.36600 15.03300 -28.08900 1.000 93.08484 261 THR A CA 1
ATOM 1949 C C . THR A 1 261 ? -28.38100 16.19100 -27.10200 1.000 99.87513 261 THR A C 1
ATOM 1950 O O . THR A 1 261 ? -27.80200 17.25300 -27.35100 1.000 120.76185 261 THR A O 1
ATOM 1954 N N . LEU A 1 262 ? -29.05000 15.97800 -25.96900 1.000 82.95995 262 LEU A N 1
ATOM 1955 C CA . LEU A 1 262 ? -29.15700 17.03100 -24.96900 1.000 65.37363 262 LEU A CA 1
ATOM 1956 C C . LEU A 1 262 ? -27.84800 17.24300 -24.22300 1.000 107.21285 262 LEU A C 1
ATOM 1957 O O . LEU A 1 262 ? -27.56800 18.35900 -23.76800 1.000 68.08974 262 LEU A O 1
ATOM 1962 N N . GLU A 1 263 ? -27.03000 16.20000 -24.11300 1.000 122.34098 263 GLU A N 1
ATOM 1963 C CA . GLU A 1 263 ? -25.81500 16.24800 -23.31200 1.000 124.48335 263 GLU A CA 1
ATOM 1964 C C . GLU A 1 263 ? -24.79300 17.20400 -23.91300 1.000 103.39661 263 GLU A C 1
ATOM 1965 O O . GLU A 1 263 ? -24.49200 18.24800 -23.32700 1.000 119.97228 263 GLU A O 1
ATOM 1971 N N . ALA A 1 264 ? -24.27100 16.87300 -25.09300 1.000 86.53932 264 ALA A N 1
ATOM 1972 C CA . ALA A 1 264 ? -23.22100 17.68800 -25.69100 1.000 78.80945 264 ALA A CA 1
ATOM 1973 C C . ALA A 1 264 ? -23.70800 19.05500 -26.15100 1.000 92.30054 264 ALA A C 1
ATOM 1974 O O . ALA A 1 264 ? -22.90500 19.81200 -26.70900 1.000 68.76351 264 ALA A O 1
ATOM 1976 N N . GLY A 1 265 ? -24.98100 19.39000 -25.94200 1.000 84.55751 265 GLY A N 1
ATOM 1977 C CA . GLY A 1 265 ? -25.49600 20.69600 -26.29500 1.000 113.83470 265 GLY A CA 1
ATOM 1978 C C . GLY A 1 265 ? -26.19700 20.78100 -27.63300 1.000 132.37903 265 GLY A C 1
ATOM 1979 O O . GLY A 1 265 ? -26.68700 21.86100 -27.98200 1.000 140.05100 265 GLY A O 1
ATOM 1980 N N . GLY A 1 266 ? -26.24400 19.69100 -28.39700 1.000 124.64389 266 GLY A N 1
ATOM 1981 C CA . GLY A 1 266 ? -26.87800 19.73400 -29.70300 1.000 108.05243 266 GLY A CA 1
ATOM 1982 C C . GLY A 1 266 ? -28.32800 20.17400 -29.63100 1.000 120.28021 266 GLY A C 1
ATOM 1983 O O . GLY A 1 266 ? -29.01900 19.96400 -28.63400 1.000 140.36683 266 GLY A O 1
ATOM 1984 N N . MET A 1 267 ? -28.78700 20.79100 -30.71400 1.000 117.84834 267 MET A N 1
ATOM 1985 C CA . MET A 1 267 ? -30.14600 21.31200 -30.80000 1.000 68.85562 267 MET A CA 1
ATOM 1986 C C . MET A 1 267 ? -31.16300 20.17800 -30.72900 1.000 111.12648 267 MET A C 1
ATOM 1987 O O . MET A 1 267 ? -31.18400 19.32200 -31.62500 1.000 106.14957 267 MET A O 1
ATOM 1992 N N . PRO A 1 268 ? -32.01000 20.12300 -29.69700 1.000 106.25485 268 PRO A N 1
ATOM 1993 C CA . PRO A 1 268 ? -33.03200 19.06500 -29.65900 1.000 125.40188 268 PRO A CA 1
ATOM 1994 C C . PRO A 1 268 ? -34.11300 19.23600 -30.71400 1.000 130.08402 268 PRO A C 1
ATOM 1995 O O . PRO A 1 268 ? -34.69000 18.23500 -31.15700 1.000 134.22925 268 PRO A O 1
ATOM 1999 N N . MET A 1 269 ? -34.40900 20.47100 -31.12800 1.000 135.61100 269 MET A N 1
ATOM 2000 C CA . MET A 1 269 ? -35.44400 20.73400 -32.12100 1.000 112.61877 269 MET A CA 1
ATOM 2001 C C . MET A 1 269 ? -34.95200 20.61900 -33.55600 1.000 91.36095 269 MET A C 1
ATOM 2002 O O . MET A 1 269 ? -35.77200 20.69100 -34.47900 1.000 103.29133 269 MET A O 1
ATOM 2007 N N . LEU A 1 270 ? -33.64600 20.45200 -33.77300 1.000 86.84725 270 LEU A N 1
ATOM 2008 C CA . LEU A 1 270 ? -33.14800 20.36300 -35.13900 1.000 63.67869 270 LEU A CA 1
ATOM 2009 C C . LEU A 1 270 ? -33.63700 19.09800 -35.82700 1.000 56.09357 270 LEU A C 1
ATOM 2010 O O . LEU A 1 270 ? -33.86500 19.10400 -37.04100 1.000 84.24694 270 LEU A O 1
ATOM 2015 N N . TRP A 1 271 ? -33.80900 18.00900 -35.07900 1.000 46.32661 271 TRP A N 1
ATOM 2016 C CA . TRP A 1 271 ? -34.34800 16.80100 -35.68500 1.000 62.87333 271 TRP A CA 1
ATOM 2017 C C . TRP A 1 271 ? -35.82500 16.94900 -36.03100 1.000 79.11475 271 TRP A C 1
ATOM 2018 O O . TRP A 1 271 ? -36.32500 16.21100 -36.88600 1.000 110.26059 271 TRP A O 1
ATOM 2029 N N . ALA A 1 272 ? -36.52800 17.89600 -35.40200 1.000 47.10828 272 ALA A N 1
ATOM 2030 C CA . ALA A 1 272 ? -37.95200 18.06300 -35.67600 1.000 52.98530 272 ALA A CA 1
ATOM 2031 C C . ALA A 1 272 ? -38.19000 18.64400 -37.06400 1.000 117.70622 272 ALA A C 1
ATOM 2032 O O . ALA A 1 272 ? -39.06600 18.16900 -37.79600 1.000 130.50512 272 ALA A O 1
ATOM 2034 N N . ASN A 1 273 ? -37.42300 19.66900 -37.44800 1.000 108.54986 273 ASN A N 1
ATOM 2035 C CA . ASN A 1 273 ? -37.66400 20.29600 -38.74300 1.000 105.58898 273 ASN A CA 1
ATOM 2036 C C . ASN A 1 273 ? -37.21800 19.40000 -39.89100 1.000 87.33942 273 ASN A C 1
ATOM 2037 O O . ASN A 1 273 ? -37.83600 19.41900 -40.96100 1.000 92.59794 273 ASN A O 1
ATOM 2042 N N . LEU A 1 274 ? -36.17000 18.59800 -39.68700 1.000 99.53562 274 LEU A N 1
ATOM 2043 C CA . LEU A 1 274 ? -35.75300 17.67000 -40.73300 1.000 87.62366 274 LEU A CA 1
ATOM 2044 C C . LEU A 1 274 ? -36.80900 16.60000 -40.96300 1.000 101.39637 274 LEU A C 1
ATOM 2045 O O . LEU A 1 274 ? -37.04600 16.18800 -42.10400 1.000 137.67967 274 LEU A O 1
ATOM 2050 N N . PHE A 1 275 ? -37.45700 16.14100 -39.89100 1.000 93.39804 275 PHE A N 1
ATOM 2051 C CA . PHE A 1 275 ? -38.50500 15.14000 -40.04400 1.000 107.08652 275 PHE A CA 1
ATOM 2052 C C . PHE A 1 275 ? -39.74700 15.72800 -40.70100 1.000 127.01523 275 PHE A C 1
ATOM 2053 O O . PHE A 1 275 ? -40.43500 15.03100 -41.45500 1.000 171.05998 275 PHE A O 1
ATOM 2061 N N . TRP A 1 276 ? -40.04900 17.00000 -40.43600 1.000 95.17194 276 TRP A N 1
ATOM 2062 C CA . TRP A 1 276 ? -41.23100 17.62600 -41.01300 1.000 97.14323 276 TRP A CA 1
ATOM 2063 C C . TRP A 1 276 ? -40.97500 18.25200 -42.37600 1.000 107.09179 276 TRP A C 1
ATOM 2064 O O . TRP A 1 276 ? -41.92400 18.41300 -43.15200 1.000 90.68193 276 TRP A O 1
ATOM 2075 N N . ILE A 1 277 ? -39.72700 18.61300 -42.68800 1.000 97.34325 277 ILE A N 1
ATOM 2076 C CA . ILE A 1 277 ? -39.39000 18.93600 -44.07100 1.000 99.54351 277 ILE A CA 1
ATOM 2077 C C . ILE A 1 277 ? -39.69600 17.74400 -44.96400 1.000 115.54543 277 ILE A C 1
ATOM 2078 O O . ILE A 1 277 ? -40.13100 17.90600 -46.11100 1.000 140.38525 277 ILE A O 1
ATOM 2083 N N . TRP A 1 278 ? -39.50500 16.53200 -44.44600 1.000 79.69903 278 TRP A N 1
ATOM 2084 C CA . TRP A 1 278 ? -39.95500 15.32600 -45.12400 1.000 92.49267 278 TRP A CA 1
ATOM 2085 C C . TRP A 1 278 ? -41.40800 14.99500 -44.81100 1.000 114.97168 278 TRP A C 1
ATOM 2086 O O . TRP A 1 278 ? -42.10300 14.43300 -45.66400 1.000 125.70191 278 TRP A O 1
ATOM 2097 N N . GLY A 1 279 ? -41.88200 15.34700 -43.61900 1.000 49.61121 279 GLY A N 1
ATOM 2098 C CA . GLY A 1 279 ? -43.19400 14.94000 -43.15200 1.000 49.87440 279 GLY A CA 1
ATOM 2099 C C . GLY A 1 279 ? -44.37600 15.41400 -43.97400 1.000 81.95983 279 GLY A C 1
ATOM 2100 O O . GLY A 1 279 ? -45.09800 14.59600 -44.55200 1.000 114.66901 279 GLY A O 1
ATOM 2101 N N . HIS A 1 280 ? -44.59000 16.72900 -44.03200 1.000 57.00157 280 HIS A N 1
ATOM 2102 C CA . HIS A 1 280 ? -45.77300 17.26600 -44.69600 1.000 63.28654 280 HIS A CA 1
ATOM 2103 C C . HIS A 1 280 ? -45.73300 17.08000 -46.21300 1.000 121.78565 280 HIS A C 1
ATOM 2104 O O . HIS A 1 280 ? -46.78100 16.81900 -46.81700 1.000 122.60417 280 HIS A O 1
ATOM 2111 N N . PRO A 1 281 ? -44.58000 17.23400 -46.87900 1.000 108.85516 281 PRO A N 1
ATOM 2112 C CA . PRO A 1 281 ? -44.53600 16.85500 -48.30300 1.000 107.63659 281 PRO A CA 1
ATOM 2113 C C . PRO A 1 281 ? -44.84900 15.38800 -48.54300 1.000 99.10136 281 PRO A C 1
ATOM 2114 O O . PRO A 1 281 ? -45.53400 15.05700 -49.51900 1.000 102.45965 281 PRO A O 1
ATOM 2118 N N . GLU A 1 282 ? -44.36600 14.49300 -47.67700 1.000 81.85455 282 GLU A N 1
ATOM 2119 C CA . GLU A 1 282 ? -44.76000 13.09200 -47.77700 1.000 88.70011 282 GLU A CA 1
ATOM 2120 C C . GLU A 1 282 ? -46.22000 12.89900 -47.38800 1.000 75.75908 282 GLU A C 1
ATOM 2121 O O . GLU A 1 282 ? -46.86400 11.94900 -47.84900 1.000 96.85109 282 GLU A O 1
ATOM 2127 N N . VAL A 1 283 ? -46.75900 13.78800 -46.55200 1.000 82.62043 283 VAL A N 1
ATOM 2128 C CA . VAL A 1 283 ? -48.16300 13.69600 -46.16600 1.000 91.81364 283 VAL A CA 1
ATOM 2129 C C . VAL A 1 283 ? -49.06700 13.85500 -47.38200 1.000 102.95708 283 VAL A C 1
ATOM 2130 O O . VAL A 1 283 ? -50.15800 13.27300 -47.43500 1.000 69.36884 283 VAL A O 1
ATOM 2134 N N . TYR A 1 284 ? -48.62500 14.61900 -48.38500 1.000 97.99070 284 TYR A N 1
ATOM 2135 C CA . TYR A 1 284 ? -49.36500 14.73000 -49.63500 1.000 84.43644 284 TYR A CA 1
ATOM 2136 C C . TYR A 1 284 ? -49.11400 13.55000 -50.56300 1.000 72.26130 284 TYR A C 1
ATOM 2137 O O . TYR A 1 284 ? -49.96700 13.24900 -51.40400 1.000 73.36932 284 TYR A O 1
ATOM 2146 N N . ILE A 1 285 ? -47.97000 12.87600 -50.42300 1.000 55.46718 285 ILE A N 1
ATOM 2147 C CA . ILE A 1 285 ? -47.72100 11.64800 -51.16800 1.000 54.56970 285 ILE A CA 1
ATOM 2148 C C . ILE A 1 285 ? -48.70400 10.55800 -50.76200 1.000 54.49864 285 ILE A C 1
ATOM 2149 O O . ILE A 1 285 ? -48.94500 9.62000 -51.52800 1.000 55.50402 285 ILE A O 1
ATOM 2154 N N . VAL A 1 286 ? -49.29100 10.66500 -49.57100 1.000 62.23378 286 VAL A N 1
ATOM 2155 C CA . VAL A 1 286 ? -50.31600 9.71700 -49.15100 1.000 63.41023 286 VAL A CA 1
ATOM 2156 C C . VAL A 1 286 ? -51.71200 10.14600 -49.59200 1.000 64.93410 286 VAL A C 1
ATOM 2157 O O . VAL A 1 286 ? -52.64000 9.32400 -49.57200 1.000 65.71314 286 VAL A O 1
ATOM 2161 N N . ILE A 1 287 ? -51.89100 11.40500 -49.98400 1.000 82.98890 287 ILE A N 1
ATOM 2162 C CA . ILE A 1 287 ? -53.18800 11.88900 -50.43500 1.000 98.98555 287 ILE A CA 1
ATOM 2163 C C . ILE A 1 287 ? -53.23200 12.13900 -51.94200 1.000 115.56386 287 ILE A C 1
ATOM 2164 O O . ILE A 1 287 ? -54.33600 12.24700 -52.50100 1.000 73.48513 287 ILE A O 1
ATOM 2169 N N . LEU A 1 288 ? -52.07800 12.22400 -52.62000 1.000 114.82956 288 LEU A N 1
ATOM 2170 C CA . LEU A 1 288 ? -52.09400 12.46400 -54.06300 1.000 80.53334 288 LEU A CA 1
ATOM 2171 C C . LEU A 1 288 ? -52.65000 11.27600 -54.83900 1.000 80.81495 288 LEU A C 1
ATOM 2172 O O . LEU A 1 288 ? -53.57500 11.47600 -55.64700 1.000 91.95839 288 LEU A O 1
ATOM 2177 N N . PRO A 1 289 ? -52.16300 10.04000 -54.66600 1.000 60.43356 289 PRO A N 1
ATOM 2178 C CA . PRO A 1 289 ? -52.80800 8.92200 -55.37100 1.000 61.04153 289 PRO A CA 1
ATOM 2179 C C . PRO A 1 289 ? -54.20900 8.64600 -54.86700 1.000 75.67223 289 PRO A C 1
ATOM 2180 O O . PRO A 1 289 ? -55.03900 8.13300 -55.62700 1.000 87.17098 289 PRO A O 1
ATOM 2184 N N . ALA A 1 290 ? -54.49500 8.96400 -53.60200 1.000 62.42591 290 ALA A N 1
ATOM 2185 C CA . ALA A 1 290 ? -55.85900 8.85100 -53.10000 1.000 90.78457 290 ALA A CA 1
ATOM 2186 C C . ALA A 1 290 ? -56.80500 9.75700 -53.87700 1.000 90.46874 290 ALA A C 1
ATOM 2187 O O . ALA A 1 290 ? -57.95200 9.38600 -54.15000 1.000 89.37914 290 ALA A O 1
ATOM 2189 N N . PHE A 1 291 ? -56.33900 10.95300 -54.23600 1.000 83.82584 291 PHE A N 1
ATOM 2190 C CA . PHE A 1 291 ? -57.13400 11.83400 -55.08500 1.000 99.03293 291 PHE A CA 1
ATOM 2191 C C . PHE A 1 291 ? -57.23400 11.29200 -56.50500 1.000 100.73313 291 PHE A C 1
ATOM 2192 O O . PHE A 1 291 ? -58.28000 11.42000 -57.15200 1.000 124.04645 291 PHE A O 1
ATOM 2200 N N . GLY A 1 292 ? -56.15800 10.68500 -57.00700 1.000 105.58108 292 GLY A N 1
ATOM 2201 C CA . GLY A 1 292 ? -56.17600 10.17700 -58.37100 1.000 103.35713 292 GLY A CA 1
ATOM 2202 C C . GLY A 1 292 ? -57.09400 8.98100 -58.54200 1.000 102.81496 292 GLY A C 1
ATOM 2203 O O . GLY A 1 292 ? -57.87200 8.91400 -59.49800 1.000 112.43717 292 GLY A O 1
ATOM 2204 N N . ILE A 1 293 ? -57.00600 8.01300 -57.62600 1.000 89.71865 293 ILE A N 1
ATOM 2205 C CA . ILE A 1 293 ? -57.86300 6.83200 -57.69800 1.000 88.73432 293 ILE A CA 1
ATOM 2206 C C . ILE A 1 293 ? -59.33200 7.23200 -57.64000 1.000 100.10674 293 ILE A C 1
ATOM 2207 O O . ILE A 1 293 ? -60.17600 6.66400 -58.34500 1.000 100.69628 293 ILE A O 1
ATOM 2212 N N . PHE A 1 294 ? -59.66100 8.22000 -56.80500 1.000 107.53658 294 PHE A N 1
ATOM 2213 C CA . PHE A 1 294 ? -61.03100 8.71600 -56.73500 1.000 126.20197 294 PHE A CA 1
ATOM 2214 C C . PHE A 1 294 ? -61.40300 9.58700 -57.92900 1.000 119.56697 294 PHE A C 1
ATOM 2215 O O . PHE A 1 294 ? -62.59400 9.80700 -58.16900 1.000 112.95038 294 PHE A O 1
ATOM 2223 N N . SER A 1 295 ? -60.41700 10.09300 -58.67400 1.000 132.69486 295 SER A N 1
ATOM 2224 C CA . SER A 1 295 ? -60.72000 10.92300 -59.83600 1.000 131.06045 295 SER A CA 1
ATOM 2225 C C . SER A 1 295 ? -61.28600 10.09500 -60.98500 1.000 138.93245 295 SER A C 1
ATOM 2226 O O . SER A 1 295 ? -62.17400 10.55700 -61.71100 1.000 158.43742 295 SER A O 1
ATOM 2229 N N . GLU A 1 296 ? -60.78500 8.87300 -61.16900 1.000 137.49806 296 GLU A N 1
ATOM 2230 C CA . GLU A 1 296 ? -61.26700 8.02800 -62.25700 1.000 120.00386 296 GLU A CA 1
ATOM 2231 C C . GLU A 1 296 ? -62.61500 7.39900 -61.92400 1.000 155.09754 296 GLU A C 1
ATOM 2232 O O . GLU A 1 296 ? -63.53800 7.42700 -62.74500 1.000 162.58792 296 GLU A O 1
ATOM 2238 N N . ILE A 1 297 ? -62.74100 6.82400 -60.72600 1.000 152.93939 297 ILE A N 1
ATOM 2239 C CA . ILE A 1 297 ? -63.94800 6.08000 -60.37000 1.000 154.50537 297 ILE A CA 1
ATOM 2240 C C . ILE A 1 297 ? -65.16900 6.99200 -60.37600 1.000 165.80146 297 ILE A C 1
ATOM 2241 O O . ILE A 1 297 ? -66.26000 6.59200 -60.80400 1.000 174.88939 297 ILE A O 1
ATOM 2246 N N . ILE A 1 298 ? -65.00800 8.23300 -59.91100 1.000 175.29470 298 ILE A N 1
ATOM 2247 C CA . ILE A 1 298 ? -66.11200 9.18700 -59.91900 1.000 162.86690 298 ILE A CA 1
ATOM 2248 C C . ILE A 1 298 ? -66.41400 9.72700 -61.30700 1.000 165.88305 298 ILE A C 1
ATOM 2249 O O . ILE A 1 298 ? -67.46600 10.34500 -61.50700 1.000 153.01571 298 ILE A O 1
ATOM 2254 N N . SER A 1 299 ? -65.52600 9.50300 -62.27300 1.000 161.10616 299 SER A N 1
ATOM 2255 C CA . SER A 1 299 ? -65.72700 9.96000 -63.64000 1.000 149.28632 299 SER A CA 1
ATOM 2256 C C . SER A 1 299 ? -65.87800 8.81400 -64.62600 1.000 142.46971 299 SER A C 1
ATOM 2257 O O . SER A 1 299 ? -66.05200 9.06400 -65.82200 1.000 165.21718 299 SER A O 1
ATOM 2260 N N . SER A 1 300 ? -65.82300 7.56700 -64.16000 1.000 139.71149 300 SER A N 1
ATOM 2261 C CA . SER A 1 300 ? -65.99900 6.39900 -65.01400 1.000 121.59616 300 SER A CA 1
ATOM 2262 C C . SER A 1 300 ? -67.42400 5.86400 -64.97300 1.000 138.36659 300 SER A C 1
ATOM 2263 O O . SER A 1 300 ? -68.05200 5.69200 -66.02100 1.000 152.58935 300 SER A O 1
ATOM 2266 N N . PHE A 1 301 ? -67.94800 5.59900 -63.77700 1.000 139.69570 301 PHE A N 1
ATOM 2267 C CA . PHE A 1 301 ? -69.33100 5.16600 -63.63400 1.000 152.63935 301 PHE A CA 1
ATOM 2268 C C . PHE A 1 301 ? -70.32800 6.30600 -63.80000 1.000 166.71999 301 PHE A C 1
ATOM 2269 O O . PHE A 1 301 ? -71.52800 6.04200 -63.93400 1.000 194.27066 301 PHE A O 1
ATOM 2277 N N . ALA A 1 302 ? -69.86500 7.55800 -63.79400 1.000 182.20079 302 ALA A N 1
ATOM 2278 C CA . ALA A 1 302 ? -70.74600 8.69000 -64.05200 1.000 169.98354 302 ALA A CA 1
ATOM 2279 C C . ALA A 1 302 ? -70.92400 8.96900 -65.53800 1.000 157.45572 302 ALA A C 1
ATOM 2280 O O . ALA A 1 302 ? -71.85300 9.69600 -65.90800 1.000 129.41815 302 ALA A O 1
ATOM 2282 N N . ARG A 1 303 ? -70.05200 8.41800 -66.38500 1.000 160.75612 303 ARG A N 1
ATOM 2283 C CA . ARG A 1 303 ? -70.17800 8.52000 -67.84000 1.000 168.22806 303 ARG A CA 1
ATOM 2284 C C . ARG A 1 303 ? -70.16200 9.97500 -68.30300 1.000 170.09408 303 ARG A C 1
ATOM 2285 O O . ARG A 1 303 ? -70.95400 10.38500 -69.15500 1.000 204.84035 303 ARG A O 1
ATOM 2293 N N . LYS A 1 304 ? -69.24900 10.76300 -67.73900 1.000 146.21753 304 LYS A N 1
ATOM 2294 C CA . LYS A 1 304 ? -69.08600 12.16300 -68.10200 1.000 157.44783 304 LYS A CA 1
ATOM 2295 C C . LYS A 1 304 ? -67.59900 12.45600 -68.27400 1.000 132.47378 304 LYS A C 1
ATOM 2296 O O . LYS A 1 304 ? -66.74700 11.58000 -68.10300 1.000 102.23594 304 LYS A O 1
ATOM 2302 N N . GLN A 1 305 ? -67.28900 13.69900 -68.62600 1.000 152.14456 305 GLN A N 1
ATOM 2303 C CA . GLN A 1 305 ? -65.91900 14.14300 -68.83000 1.000 143.31982 305 GLN A CA 1
ATOM 2304 C C . GLN A 1 305 ? -65.46300 14.98900 -67.64900 1.000 117.69569 305 GLN A C 1
ATOM 2305 O O . GLN A 1 305 ? -66.23100 15.79600 -67.11600 1.000 114.76113 305 GLN A O 1
ATOM 2311 N N . LEU A 1 306 ? -64.21100 14.79000 -67.23700 1.000 118.33261 306 LEU A N 1
ATOM 2312 C CA . LEU A 1 306 ? -63.62200 15.58400 -66.16600 1.000 147.70982 306 LEU A CA 1
ATOM 2313 C C . LEU A 1 306 ? -63.55600 17.04900 -66.57400 1.000 174.06824 306 LEU A C 1
ATOM 2314 O O . LEU A 1 306 ? -62.51900 17.52400 -67.04900 1.000 168.01225 306 LEU A O 1
ATOM 2319 N N . PHE A 1 307 ? -64.66200 17.76700 -66.39400 1.000 181.08224 307 PHE A N 1
ATOM 2320 C CA . PHE A 1 307 ? -64.75600 19.15700 -66.82300 1.000 176.52643 307 PHE A CA 1
ATOM 2321 C C . PHE A 1 307 ? -63.81400 20.01200 -65.98400 1.000 157.61100 307 PHE A C 1
ATOM 2322 O O . PHE A 1 307 ? -64.07900 20.26900 -64.80500 1.000 148.52833 307 PHE A O 1
ATOM 2330 N N . GLY A 1 308 ? -62.71200 20.45000 -66.58800 1.000 177.91080 308 GLY A N 1
ATOM 2331 C CA . GLY A 1 308 ? -61.71800 21.23600 -65.88400 1.000 154.26060 308 GLY A CA 1
ATOM 2332 C C . GLY A 1 308 ? -60.33800 20.61400 -65.90800 1.000 179.99790 308 GLY A C 1
ATOM 2333 O O . GLY A 1 308 ? -60.08800 19.61900 -65.22100 1.000 89.37124 308 GLY A O 1
ATOM 2334 N N . TYR A 1 309 ? -59.43500 21.18400 -66.69500 1.000 151.68661 309 TYR A N 1
ATOM 2335 C CA . TYR A 1 309 ? -58.05000 20.72800 -66.77200 1.000 153.75001 309 TYR A CA 1
ATOM 2336 C C . TYR A 1 309 ? -57.04200 21.86000 -66.65900 1.000 183.22723 309 TYR A C 1
ATOM 2337 O O . TYR A 1 309 ? -56.00000 21.68400 -66.02200 1.000 87.47365 309 TYR A O 1
ATOM 2346 N N . LYS A 1 310 ? -57.32600 23.02100 -67.25400 1.000 171.63374 310 LYS A N 1
ATOM 2347 C CA . LYS A 1 310 ? -56.46100 24.18300 -67.09300 1.000 185.74332 310 LYS A CA 1
ATOM 2348 C C . LYS A 1 310 ? -56.46900 24.72600 -65.67000 1.000 176.43694 310 LYS A C 1
ATOM 2349 O O . LYS A 1 310 ? -55.62600 25.56600 -65.34000 1.000 166.65419 310 LYS A O 1
ATOM 2355 N N . ALA A 1 311 ? -57.39300 24.26500 -64.82600 1.000 162.73530 311 ALA A N 1
ATOM 2356 C CA . ALA A 1 311 ? -57.46000 24.69000 -63.43900 1.000 167.02792 311 ALA A CA 1
ATOM 2357 C C . ALA A 1 311 ? -57.46800 23.52700 -62.45700 1.000 169.30714 311 ALA A C 1
ATOM 2358 O O . ALA A 1 311 ? -57.54100 23.76300 -61.24600 1.000 185.65384 311 ALA A O 1
ATOM 2360 N N . MET A 1 312 ? -57.39700 22.28600 -62.93600 1.000 166.45154 312 MET A N 1
ATOM 2361 C CA . MET A 1 312 ? -57.29500 21.11100 -62.08000 1.000 144.89369 312 MET A CA 1
ATOM 2362 C C . MET A 1 312 ? -55.91000 20.48400 -62.12000 1.000 127.62056 312 MET A C 1
ATOM 2363 O O . MET A 1 312 ? -55.32600 20.20800 -61.06700 1.000 121.56721 312 MET A O 1
ATOM 2368 N N . VAL A 1 313 ? -55.36500 20.24700 -63.31500 1.000 141.75384 313 VAL A N 1
ATOM 2369 C CA . VAL A 1 313 ? -53.96800 19.83600 -63.41100 1.000 108.71303 313 VAL A CA 1
ATOM 2370 C C . VAL A 1 313 ? -53.05200 20.99900 -63.05400 1.000 141.91965 313 VAL A C 1
ATOM 2371 O O . VAL A 1 313 ? -51.98100 20.80000 -62.46800 1.000 113.93998 313 VAL A O 1
ATOM 2375 N N . GLY A 1 314 ? -53.45200 22.22700 -63.38900 1.000 154.38693 314 GLY A N 1
ATOM 2376 C CA . GLY A 1 314 ? -52.73400 23.39500 -62.91000 1.000 146.63074 314 GLY A CA 1
ATOM 2377 C C . GLY A 1 314 ? -52.78100 23.55800 -61.40600 1.000 125.65717 314 GLY A C 1
ATOM 2378 O O . GLY A 1 314 ? -51.88800 24.18800 -60.82800 1.000 126.47306 314 GLY A O 1
ATOM 2379 N N . SER A 1 315 ? -53.80700 23.00600 -60.75600 1.000 149.17315 315 SER A N 1
ATOM 2380 C CA . SER A 1 315 ? -53.88000 23.00900 -59.30100 1.000 122.89631 315 SER A CA 1
ATOM 2381 C C . SER A 1 315 ? -53.09200 21.86600 -58.67400 1.000 116.26920 315 SER A C 1
ATOM 2382 O O . SER A 1 315 ? -52.71300 21.96400 -57.50200 1.000 77.47508 315 SER A O 1
ATOM 2385 N N . ILE A 1 316 ? -52.83600 20.79100 -59.42100 1.000 106.76280 316 ILE A N 1
ATOM 2386 C CA . ILE A 1 316 ? -52.04700 19.68700 -58.88600 1.000 106.87860 316 ILE A CA 1
ATOM 2387 C C . ILE A 1 316 ? -50.56300 20.02500 -58.84000 1.000 120.64868 316 ILE A C 1
ATOM 2388 O O . ILE A 1 316 ? -49.80400 19.36200 -58.12200 1.000 107.50763 316 ILE A O 1
ATOM 2393 N N . ILE A 1 317 ? -50.12800 21.04200 -59.58700 1.000 120.16967 317 ILE A N 1
ATOM 2394 C CA . ILE A 1 317 ? -48.74700 21.50400 -59.51100 1.000 126.43621 317 ILE A CA 1
ATOM 2395 C C . ILE A 1 317 ? -48.54400 22.50600 -58.37900 1.000 136.15317 317 ILE A C 1
ATOM 2396 O O . ILE A 1 317 ? -47.41600 22.64900 -57.88400 1.000 140.45895 317 ILE A O 1
ATOM 2401 N N . ALA A 1 318 ? -49.60300 23.19500 -57.94900 1.000 126.43884 318 ALA A N 1
ATOM 2402 C CA . ALA A 1 318 ? -49.48000 24.15600 -56.85800 1.000 119.17482 318 ALA A CA 1
ATOM 2403 C C . ALA A 1 318 ? -49.06200 23.46600 -55.56500 1.000 105.22314 318 ALA A C 1
ATOM 2404 O O . ALA A 1 318 ? -48.04000 23.81200 -54.96300 1.000 117.67464 318 ALA A O 1
ATOM 2406 N N . ILE A 1 319 ? -49.83700 22.46900 -55.12900 1.000 120.10124 319 ILE A N 1
ATOM 2407 C CA . ILE A 1 319 ? -49.50300 21.73900 -53.91100 1.000 92.71901 319 ILE A CA 1
ATOM 2408 C C . ILE A 1 319 ? -48.23200 20.91700 -54.04600 1.000 99.86987 319 ILE A C 1
ATOM 2409 O O . ILE A 1 319 ? -47.72500 20.41100 -53.03900 1.000 116.11919 319 ILE A O 1
ATOM 2414 N N . SER A 1 320 ? -47.70300 20.76700 -55.26200 1.000 71.15853 320 SER A N 1
ATOM 2415 C CA . SER A 1 320 ? -46.45200 20.04100 -55.44100 1.000 80.72810 320 SER A CA 1
ATOM 2416 C C . SER A 1 320 ? -45.24300 20.87400 -55.04100 1.000 75.05110 320 SER A C 1
ATOM 2417 O O . SER A 1 320 ? -44.25000 20.32200 -54.55700 1.000 75.66434 320 SER A O 1
ATOM 2420 N N . VAL A 1 321 ? -45.30100 22.18900 -55.23800 1.000 69.51360 321 VAL A N 1
ATOM 2421 C CA . VAL A 1 321 ? -44.18800 23.06700 -54.89600 1.000 82.86257 321 VAL A CA 1
ATOM 2422 C C . VAL A 1 321 ? -44.49400 23.76900 -53.57900 1.000 112.88985 321 VAL A C 1
ATOM 2423 O O . VAL A 1 321 ? -43.58600 24.06900 -52.79400 1.000 123.61482 321 VAL A O 1
ATOM 2427 N N . LEU A 1 322 ? -45.77400 24.01900 -53.31700 1.000 99.39086 322 LEU A N 1
ATOM 2428 C CA . LEU A 1 322 ? -46.19200 24.68000 -52.08900 1.000 102.25437 322 LEU A CA 1
ATOM 2429 C C . LEU A 1 322 ? -46.27400 23.73000 -50.90000 1.000 113.81891 322 LEU A C 1
ATOM 2430 O O . LEU A 1 322 ? -46.76100 24.13600 -49.84000 1.000 149.23895 322 LEU A O 1
ATOM 2435 N N . SER A 1 323 ? -45.82200 22.48300 -51.04600 1.000 115.27435 323 SER A N 1
ATOM 2436 C CA . SER A 1 323 ? -45.77100 21.56500 -49.91600 1.000 122.68576 323 SER A CA 1
ATOM 2437 C C . SER A 1 323 ? -44.50900 21.73500 -49.08200 1.000 117.29038 323 SER A C 1
ATOM 2438 O O . SER A 1 323 ? -44.45500 21.22700 -47.95600 1.000 107.45762 323 SER A O 1
ATOM 2441 N N . PHE A 1 324 ? -43.50500 22.43700 -49.60100 1.000 110.32112 324 PHE A N 1
ATOM 2442 C CA . PHE A 1 324 ? -42.26900 22.70500 -48.88100 1.000 91.50308 324 PHE A CA 1
ATOM 2443 C C . PHE A 1 324 ? -42.21400 24.11800 -48.32000 1.000 91.21620 324 PHE A C 1
ATOM 2444 O O . PHE A 1 324 ? -41.18100 24.51500 -47.77700 1.000 111.49495 324 PHE A O 1
ATOM 2452 N N . LEU A 1 325 ? -43.29200 24.88800 -48.44900 1.000 91.26094 325 LEU A N 1
ATOM 2453 C CA . LEU A 1 325 ? -43.38300 26.22500 -47.87800 1.000 95.07456 325 LEU A CA 1
ATOM 2454 C C . LEU A 1 325 ? -44.45500 26.28800 -46.79700 1.000 110.20795 325 LEU A C 1
ATOM 2455 O O . LEU A 1 325 ? -45.02500 27.35000 -46.53700 1.000 94.41922 325 LEU A O 1
ATOM 2460 N N . VAL A 1 326 ? -44.73600 25.15300 -46.16100 1.000 106.67858 326 VAL A N 1
ATOM 2461 C CA . VAL A 1 326 ? -45.89200 25.02800 -45.28400 1.000 119.21956 326 VAL A CA 1
ATOM 2462 C C . VAL A 1 326 ? -45.58200 24.04200 -44.16100 1.000 133.98449 326 VAL A C 1
ATOM 2463 O O . VAL A 1 326 ? -46.28200 23.99900 -43.14200 1.000 98.26968 326 VAL A O 1
ATOM 2467 N N . TRP A 1 327 ? -44.51100 23.25900 -44.33000 1.000 123.04633 327 TRP A N 1
ATOM 2468 C CA . TRP A 1 327 ? -44.17900 22.20500 -43.37500 1.000 125.74139 327 TRP A CA 1
ATOM 2469 C C . TRP A 1 327 ? -43.94200 22.73100 -41.96600 1.000 112.41085 327 TRP A C 1
ATOM 2470 O O . TRP A 1 327 ? -43.96300 21.94400 -41.01100 1.000 90.59507 327 TRP A O 1
ATOM 2481 N N . THR A 1 328 ? -43.71600 24.03400 -41.80800 1.000 128.39961 328 THR A N 1
ATOM 2482 C CA . THR A 1 328 ? -43.47400 24.61100 -40.49300 1.000 116.58503 328 THR A CA 1
ATOM 2483 C C . THR A 1 328 ? -44.78100 24.93900 -39.78400 1.000 107.52342 328 THR A C 1
ATOM 2484 O O . THR A 1 328 ? -44.83200 25.83800 -38.93500 1.000 93.57438 328 THR A O 1
ATOM 2488 N N . HIS A 1 329 ? -45.77200 24.10700 -40.08300 1.000 145.29900 329 HIS A N 1
ATOM 2489 C CA . HIS A 1 329 ? -47.11100 24.26200 -39.55500 1.000 125.21238 329 HIS A CA 1
ATOM 2490 C C . HIS A 1 329 ? -47.43400 23.29900 -38.43300 1.000 104.11248 329 HIS A C 1
ATOM 2491 O O . HIS A 1 329 ? -48.42900 23.42400 -37.75000 1.000 68.58454 329 HIS A O 1
ATOM 2498 N N . HIS A 1 330 ? -46.56900 22.32500 -38.27100 1.000 90.27398 330 HIS A N 1
ATOM 2499 C CA . HIS A 1 330 ? -46.60900 21.36800 -37.17400 1.000 99.59089 330 HIS A CA 1
ATOM 2500 C C . HIS A 1 330 ? -45.90100 21.87800 -35.92900 1.000 107.45762 330 HIS A C 1
ATOM 2501 O O . HIS A 1 330 ? -46.02100 21.25600 -34.86600 1.000 105.75479 330 HIS A O 1
ATOM 2508 N N . PHE A 1 331 ? -45.16700 22.98400 -36.03600 1.000 127.32053 331 PHE A N 1
ATOM 2509 C CA . PHE A 1 331 ? -44.49800 23.57600 -34.88700 1.000 87.05254 331 PHE A CA 1
ATOM 2510 C C . PHE A 1 331 ? -45.43600 24.56000 -34.21500 1.000 125.39398 331 PHE A C 1
ATOM 2511 O O . PHE A 1 331 ? -46.29200 24.16800 -33.40900 1.000 107.42604 331 PHE A O 1
ATOM 2519 N N . PHE A 1 332 ? -45.25300 25.84300 -34.51900 1.000 122.90421 332 PHE A N 1
ATOM 2520 C CA . PHE A 1 332 ? -46.09100 26.91100 -33.98300 1.000 132.89751 332 PHE A CA 1
ATOM 2521 C C . PHE A 1 332 ? -46.01700 27.01200 -32.46900 1.000 147.05184 332 PHE A C 1
ATOM 2522 O O . PHE A 1 332 ? -46.00500 28.12300 -31.94600 1.000 161.71939 332 PHE A O 1
ATOM 2530 N N . THR A 1 333 ? -45.99200 25.87000 -31.76600 1.000 173.73925 333 THR A N 1
ATOM 2531 C CA . THR A 1 333 ? -46.09400 25.77500 -30.31500 1.000 126.07564 333 THR A CA 1
ATOM 2532 C C . THR A 1 333 ? -44.74500 25.91000 -29.59000 1.000 108.06296 333 THR A C 1
ATOM 2533 O O . THR A 1 333 ? -44.73700 25.85900 -28.35500 1.000 119.17745 333 THR A O 1
ATOM 2537 N N . MET A 1 334 ? -43.58900 26.01400 -30.28800 1.000 102.41228 334 MET A N 1
ATOM 2538 C CA . MET A 1 334 ? -42.26200 25.93300 -29.65400 1.000 116.49291 334 MET A CA 1
ATOM 2539 C C . MET A 1 334 ? -41.52100 27.27000 -29.53700 1.000 119.92754 334 MET A C 1
ATOM 2540 O O . MET A 1 334 ? -40.30400 27.26700 -29.42600 1.000 137.54018 334 MET A O 1
ATOM 2545 N N . GLY A 1 335 ? -42.21800 28.40200 -29.54100 1.000 113.16620 335 GLY A N 1
ATOM 2546 C CA . GLY A 1 335 ? -41.60400 29.70800 -29.52100 1.000 112.39505 335 GLY A CA 1
ATOM 2547 C C . GLY A 1 335 ? -40.79500 30.09700 -30.74100 1.000 106.48382 335 GLY A C 1
ATOM 2548 O O . GLY A 1 335 ? -39.57000 30.19200 -30.65000 1.000 91.31621 335 GLY A O 1
ATOM 2549 N N . ASN A 1 336 ? -41.42800 30.34600 -31.88800 1.000 101.77799 336 ASN A N 1
ATOM 2550 C CA . ASN A 1 336 ? -40.69400 30.75400 -33.09100 1.000 116.01917 336 ASN A CA 1
ATOM 2551 C C . ASN A 1 336 ? -40.63700 32.28000 -33.17400 1.000 99.00134 336 ASN A C 1
ATOM 2552 O O . ASN A 1 336 ? -40.94000 32.97500 -32.20000 1.000 110.12636 336 ASN A O 1
ATOM 2557 N N . SER A 1 337 ? -40.29600 32.81700 -34.35300 1.000 104.18618 337 SER A N 1
ATOM 2558 C CA . SER A 1 337 ? -40.08700 34.25100 -34.52400 1.000 114.06104 337 SER A CA 1
ATOM 2559 C C . SER A 1 337 ? -41.36300 35.01000 -34.87400 1.000 121.09083 337 SER A C 1
ATOM 2560 O O . SER A 1 337 ? -41.28700 36.03000 -35.57000 1.000 131.55262 337 SER A O 1
ATOM 2563 N N . ALA A 1 338 ? -42.52600 34.54600 -34.40700 1.000 110.53167 338 ALA A N 1
ATOM 2564 C CA . ALA A 1 338 ? -43.80400 35.22100 -34.63700 1.000 127.75216 338 ALA A CA 1
ATOM 2565 C C . ALA A 1 338 ? -44.08600 35.42200 -36.12300 1.000 156.40823 338 ALA A C 1
ATOM 2566 O O . ALA A 1 338 ? -45.03800 34.84900 -36.66200 1.000 152.55777 338 ALA A O 1
ATOM 2568 N N . SER A 1 339 ? -43.27100 36.24700 -36.78700 1.000 140.30893 339 SER A N 1
ATOM 2569 C CA . SER A 1 339 ? -43.44700 36.47400 -38.21800 1.000 138.18236 339 SER A CA 1
ATOM 2570 C C . SER A 1 339 ? -43.32100 35.17600 -39.00300 1.000 130.48407 339 SER A C 1
ATOM 2571 O O . SER A 1 339 ? -44.04600 34.95900 -39.98100 1.000 147.47294 339 SER A O 1
ATOM 2574 N N . VAL A 1 340 ? -42.40600 34.29600 -38.59000 1.000 127.16788 340 VAL A N 1
ATOM 2575 C CA . VAL A 1 340 ? -42.27700 33.00800 -39.25600 1.000 116.06918 340 VAL A CA 1
ATOM 2576 C C . VAL A 1 340 ? -43.41200 32.07000 -38.86800 1.000 103.87298 340 VAL A C 1
ATOM 2577 O O . VAL A 1 340 ? -43.66500 31.08600 -39.57200 1.000 130.14455 340 VAL A O 1
ATOM 2581 N N . ASN A 1 341 ? -44.09800 32.34200 -37.75600 1.000 96.86161 341 ASN A N 1
ATOM 2582 C CA . ASN A 1 341 ? -45.29600 31.59100 -37.40500 1.000 98.09597 341 ASN A CA 1
ATOM 2583 C C . ASN A 1 341 ? -46.53500 32.11200 -38.11500 1.000 108.22877 341 ASN A C 1
ATOM 2584 O O . ASN A 1 341 ? -47.55000 31.40900 -38.15900 1.000 119.85648 341 ASN A O 1
ATOM 2589 N N . SER A 1 342 ? -46.47900 33.32800 -38.65400 1.000 95.19036 342 SER A N 1
ATOM 2590 C CA . SER A 1 342 ? -47.54400 33.84900 -39.49800 1.000 113.50835 342 SER A CA 1
ATOM 2591 C C . SER A 1 342 ? -47.27100 33.64800 -40.98000 1.000 103.30186 342 SER A C 1
ATOM 2592 O O . SER A 1 342 ? -48.21900 33.57100 -41.76800 1.000 121.14347 342 SER A O 1
ATOM 2595 N N . PHE A 1 343 ? -45.99800 33.55600 -41.37400 1.000 91.54255 343 PHE A N 1
ATOM 2596 C CA . PHE A 1 343 ? -45.66700 33.26100 -42.76500 1.000 90.55559 343 PHE A CA 1
ATOM 2597 C C . PHE A 1 343 ? -46.23200 31.91100 -43.17700 1.000 115.21908 343 PHE A C 1
ATOM 2598 O O . PHE A 1 343 ? -46.95700 31.80300 -44.17200 1.000 139.43251 343 PHE A O 1
ATOM 2606 N N . PHE A 1 344 ? -45.91000 30.86600 -42.41900 1.000 83.78636 344 PHE A N 1
ATOM 2607 C CA . PHE A 1 344 ? -46.43700 29.54000 -42.70300 1.000 102.79127 344 PHE A CA 1
ATOM 2608 C C . PHE A 1 344 ? -47.88700 29.37900 -42.26800 1.000 124.80970 344 PHE A C 1
ATOM 2609 O O . PHE A 1 344 ? -48.50700 28.36600 -42.60700 1.000 171.46530 344 PHE A O 1
ATOM 2617 N N . SER A 1 345 ? -48.43900 30.34200 -41.52800 1.000 85.20232 345 SER A N 1
ATOM 2618 C CA . SER A 1 345 ? -49.86500 30.30700 -41.22300 1.000 87.05781 345 SER A CA 1
ATOM 2619 C C . SER A 1 345 ? -50.68800 30.85200 -42.38500 1.000 134.99776 345 SER A C 1
ATOM 2620 O O . SER A 1 345 ? -51.72900 30.28400 -42.73100 1.000 155.02648 345 SER A O 1
ATOM 2623 N N . ILE A 1 346 ? -50.23700 31.95100 -42.99400 1.000 163.06429 346 ILE A N 1
ATOM 2624 C CA . ILE A 1 346 ? -50.88300 32.44400 -44.20600 1.000 94.82190 346 ILE A CA 1
ATOM 2625 C C . ILE A 1 346 ? -50.66200 31.46800 -45.35200 1.000 148.65730 346 ILE A C 1
ATOM 2626 O O . ILE A 1 346 ? -51.56800 31.21200 -46.15400 1.000 112.09502 346 ILE A O 1
ATOM 2631 N N . THR A 1 347 ? -49.45700 30.89900 -45.44000 1.000 144.03306 347 THR A N 1
ATOM 2632 C CA . THR A 1 347 ? -49.15300 29.98400 -46.53400 1.000 137.29804 347 THR A CA 1
ATOM 2633 C C . THR A 1 347 ? -49.97000 28.70400 -46.42700 1.000 125.57558 347 THR A C 1
ATOM 2634 O O . THR A 1 347 ? -50.41100 28.16200 -47.44500 1.000 144.29888 347 THR A O 1
ATOM 2638 N N . THR A 1 348 ? -50.19000 28.20700 -45.20600 1.000 119.81173 348 THR A N 1
ATOM 2639 C CA . THR A 1 348 ? -51.01300 27.01300 -45.04700 1.000 119.02217 348 THR A CA 1
ATOM 2640 C C . THR A 1 348 ? -52.43700 27.25700 -45.52200 1.000 133.25545 348 THR A C 1
ATOM 2641 O O . THR A 1 348 ? -53.08900 26.33800 -46.03100 1.000 154.33429 348 THR A O 1
ATOM 2645 N N . MET A 1 349 ? -52.93700 28.48500 -45.36300 1.000 135.62942 349 MET A N 1
ATOM 2646 C CA . MET A 1 349 ? -54.22600 28.82900 -45.95000 1.000 136.95589 349 MET A CA 1
ATOM 2647 C C . MET A 1 349 ? -54.15400 28.82100 -47.47000 1.000 117.17458 349 MET A C 1
ATOM 2648 O O . MET A 1 349 ? -55.16200 28.56300 -48.13800 1.000 108.45774 349 MET A O 1
ATOM 2653 N N . ALA A 1 350 ? -52.97500 29.09200 -48.02900 1.000 135.01092 350 ALA A N 1
ATOM 2654 C CA . ALA A 1 350 ? -52.74700 29.03800 -49.46600 1.000 106.59436 350 ALA A CA 1
ATOM 2655 C C . ALA A 1 350 ? -52.51900 27.62000 -49.97600 1.000 89.68181 350 ALA A C 1
ATOM 2656 O O . ALA A 1 350 ? -52.17600 27.45100 -51.15000 1.000 106.97862 350 ALA A O 1
ATOM 2658 N N . ILE A 1 351 ? -52.66700 26.60600 -49.12300 1.000 83.11260 351 ILE A N 1
ATOM 2659 C CA . ILE A 1 351 ? -52.60900 25.22200 -49.56100 1.000 80.04644 351 ILE A CA 1
ATOM 2660 C C . ILE A 1 351 ? -53.98600 24.57000 -49.57200 1.000 109.77369 351 ILE A C 1
ATOM 2661 O O . ILE A 1 351 ? -54.21200 23.64200 -50.35700 1.000 122.50679 351 ILE A O 1
ATOM 2666 N N . SER A 1 352 ? -54.90800 25.02100 -48.72500 1.000 103.51241 352 SER A N 1
ATOM 2667 C CA . SER A 1 352 ? -56.27300 24.51500 -48.73700 1.000 119.79594 352 SER A CA 1
ATOM 2668 C C . SER A 1 352 ? -57.10100 25.09900 -49.87400 1.000 132.46588 352 SER A C 1
ATOM 2669 O O . SER A 1 352 ? -58.28100 24.75500 -50.00200 1.000 151.51817 352 SER A O 1
ATOM 2672 N N . ILE A 1 353 ? -56.51600 25.96800 -50.69500 1.000 147.82825 353 ILE A N 1
ATOM 2673 C CA . ILE A 1 353 ? -57.19800 26.53300 -51.85700 1.000 137.70072 353 ILE A CA 1
ATOM 2674 C C . ILE A 1 353 ? -56.86300 25.71200 -53.10000 1.000 88.97909 353 ILE A C 1
ATOM 2675 O O . ILE A 1 353 ? -57.78300 25.34800 -53.84500 1.000 90.03448 353 ILE A O 1
ATOM 2680 N N . PRO A 1 354 ? -55.59200 25.38400 -53.37700 1.000 97.76962 354 PRO A N 1
ATOM 2681 C CA . PRO A 1 354 ? -55.32600 24.45200 -54.48500 1.000 101.17792 354 PRO A CA 1
ATOM 2682 C C . PRO A 1 354 ? -55.90100 23.07100 -54.24500 1.000 109.14730 354 PRO A C 1
ATOM 2683 O O . PRO A 1 354 ? -56.21900 22.36200 -55.20700 1.000 144.30414 354 PRO A O 1
ATOM 2687 N N . THR A 1 355 ? -56.03600 22.66300 -52.98300 1.000 107.12337 355 THR A N 1
ATOM 2688 C CA . THR A 1 355 ? -56.70900 21.40800 -52.67700 1.000 114.01893 355 THR A CA 1
ATOM 2689 C C . THR A 1 355 ? -58.22300 21.57500 -52.68700 1.000 91.34779 355 THR A C 1
ATOM 2690 O O . THR A 1 355 ? -58.94500 20.63700 -53.04000 1.000 94.35342 355 THR A O 1
ATOM 2694 N N . GLY A 1 356 ? -58.71500 22.76200 -52.32400 1.000 86.04453 356 GLY A N 1
ATOM 2695 C CA . GLY A 1 356 ? -60.14900 22.98600 -52.27600 1.000 101.55428 356 GLY A CA 1
ATOM 2696 C C . GLY A 1 356 ? -60.82200 22.95900 -53.63400 1.000 177.40811 356 GLY A C 1
ATOM 2697 O O . GLY A 1 356 ? -61.97300 22.52800 -53.74800 1.000 158.96906 356 GLY A O 1
ATOM 2698 N N . VAL A 1 357 ? -60.12500 23.41500 -54.67900 1.000 155.21335 357 VAL A N 1
ATOM 2699 C CA . VAL A 1 357 ? -60.71300 23.42000 -56.01500 1.000 154.89489 357 VAL A CA 1
ATOM 2700 C C . VAL A 1 357 ? -60.91400 22.01100 -56.55400 1.000 161.42199 357 VAL A C 1
ATOM 2701 O O . VAL A 1 357 ? -61.72800 21.81100 -57.46300 1.000 184.41948 357 VAL A O 1
ATOM 2705 N N . LYS A 1 358 ? -60.19500 21.02500 -56.01900 1.000 148.50728 358 LYS A N 1
ATOM 2706 C CA . LYS A 1 358 ? -60.31200 19.65100 -56.48800 1.000 141.32747 358 LYS A CA 1
ATOM 2707 C C . LYS A 1 358 ? -61.55500 18.94100 -55.96300 1.000 174.72621 358 LYS A C 1
ATOM 2708 O O . LYS A 1 358 ? -61.90100 17.87400 -56.48300 1.000 181.81127 358 LYS A O 1
ATOM 2714 N N . ILE A 1 359 ? -62.22800 19.49400 -54.95400 1.000 169.53612 359 ILE A N 1
ATOM 2715 C CA . ILE A 1 359 ? -63.49400 18.91900 -54.51100 1.000 157.90051 359 ILE A CA 1
ATOM 2716 C C . ILE A 1 359 ? -64.64500 19.41600 -55.37900 1.000 166.56208 359 ILE A C 1
ATOM 2717 O O . ILE A 1 359 ? -65.58900 18.67200 -55.66700 1.000 176.35272 359 ILE A O 1
ATOM 2722 N N . PHE A 1 360 ? -64.58200 20.67300 -55.82200 1.000 173.46290 360 PHE A N 1
ATOM 2723 C CA . PHE A 1 360 ? -65.58500 21.21400 -56.73100 1.000 166.73841 360 PHE A CA 1
ATOM 2724 C C . PHE A 1 360 ? -65.46600 20.66700 -58.14700 1.000 173.24182 360 PHE A C 1
ATOM 2725 O O . PHE A 1 360 ? -66.29700 21.01300 -58.99500 1.000 182.72717 360 PHE A O 1
ATOM 2733 N N . ASN A 1 361 ? -64.46700 19.83300 -58.43000 1.000 137.41121 361 ASN A N 1
ATOM 2734 C CA . ASN A 1 361 ? -64.31700 19.23500 -59.74900 1.000 179.12411 361 ASN A CA 1
ATOM 2735 C C . ASN A 1 361 ? -64.94500 17.85200 -59.86000 1.000 152.52355 361 ASN A C 1
ATOM 2736 O O . ASN A 1 361 ? -65.12700 17.36300 -60.98100 1.000 183.02194 361 ASN A O 1
ATOM 2741 N N . TRP A 1 362 ? -65.27900 17.21100 -58.74000 1.000 157.28728 362 TRP A N 1
ATOM 2742 C CA . TRP A 1 362 ? -65.91900 15.90200 -58.78200 1.000 167.93066 362 TRP A CA 1
ATOM 2743 C C . TRP A 1 362 ? -67.43900 15.97900 -58.77300 1.000 215.60480 362 TRP A C 1
ATOM 2744 O O . TRP A 1 362 ? -68.10100 15.05500 -59.26000 1.000 224.26373 362 TRP A O 1
ATOM 2755 N N . LEU A 1 363 ? -68.01100 17.05600 -58.23000 1.000 214.83365 363 LEU A N 1
ATOM 2756 C CA . LEU A 1 363 ? -69.46300 17.15800 -58.12800 1.000 211.38850 363 LEU A CA 1
ATOM 2757 C C . LEU A 1 363 ? -70.10900 17.65100 -59.41800 1.000 229.00114 363 LEU A C 1
ATOM 2758 O O . LEU A 1 363 ? -71.27700 17.33500 -59.67700 1.000 186.97768 363 LEU A O 1
ATOM 2763 N N . PHE A 1 364 ? -69.38400 18.41400 -60.23500 1.000 225.21911 364 PHE A N 1
ATOM 2764 C CA . PHE A 1 364 ? -69.90200 18.83500 -61.52900 1.000 204.52979 364 PHE A CA 1
ATOM 2765 C C . PHE A 1 364 ? -69.53800 17.87600 -62.65300 1.000 176.65802 364 PHE A C 1
ATOM 2766 O O . PHE A 1 364 ? -70.06300 18.01700 -63.76200 1.000 173.93138 364 PHE A O 1
ATOM 2774 N N . THR A 1 365 ? -68.65500 16.91100 -62.39400 1.000 180.30057 365 THR A N 1
ATOM 2775 C CA . THR A 1 365 ? -68.48200 15.78300 -63.29800 1.000 158.79272 365 THR A CA 1
ATOM 2776 C C . THR A 1 365 ? -69.49700 14.68100 -63.02300 1.000 185.26169 365 THR A C 1
ATOM 2777 O O . THR A 1 365 ? -69.70700 13.81400 -63.87800 1.000 202.21109 365 THR A O 1
ATOM 2781 N N . MET A 1 366 ? -70.15000 14.71800 -61.86300 1.000 168.60706 366 MET A N 1
ATOM 2782 C CA . MET A 1 366 ? -71.18600 13.75500 -61.52400 1.000 188.79632 366 MET A CA 1
ATOM 2783 C C . MET A 1 366 ? -72.58700 14.24800 -61.85600 1.000 203.87181 366 MET A C 1
ATOM 2784 O O . MET A 1 366 ? -73.51800 13.43700 -61.91300 1.000 221.48445 366 MET A O 1
ATOM 2789 N N . TYR A 1 367 ? -72.75800 15.54500 -62.08200 1.000 209.57513 367 TYR A N 1
ATOM 2790 C CA . TYR A 1 367 ? -74.06400 16.10300 -62.39000 1.000 199.76342 367 TYR A CA 1
ATOM 2791 C C . TYR A 1 367 ? -74.29400 16.10800 -63.89900 1.000 155.79236 367 TYR A C 1
ATOM 2792 O O . TYR A 1 367 ? -73.37300 15.90500 -64.69400 1.000 124.61757 367 TYR A O 1
ATOM 2801 N N . LYS A 1 368 ? -75.55700 16.30700 -64.28600 1.000 136.83746 368 LYS A N 1
ATOM 2802 C CA . LYS A 1 368 ? -75.99800 16.24100 -65.67900 1.000 169.87300 368 LYS A CA 1
ATOM 2803 C C . LYS A 1 368 ? -75.85800 14.82300 -66.22900 1.000 175.12363 368 LYS A C 1
ATOM 2804 O O . LYS A 1 368 ? -76.74300 14.34400 -66.94700 1.000 208.36972 368 LYS A O 1
ATOM 2810 N N . GLY A 1 369 ? -74.75100 14.14600 -65.90700 1.000 164.03019 369 GLY A N 1
ATOM 2811 C CA . GLY A 1 369 ? -74.57300 12.77600 -66.32900 1.000 134.15556 369 GLY A CA 1
ATOM 2812 C C . GLY A 1 369 ? -75.23900 11.78300 -65.39400 1.000 168.92289 369 GLY A C 1
ATOM 2813 O O . GLY A 1 369 ? -75.59100 12.08900 -64.25300 1.000 116.76663 369 GLY A O 1
ATOM 2814 N N . ARG A 1 370 ? -75.40600 10.56400 -65.90100 1.000 169.68087 370 ARG A N 1
ATOM 2815 C CA . ARG A 1 370 ? -76.04800 9.49000 -65.16100 1.000 192.45729 370 ARG A CA 1
ATOM 2816 C C . ARG A 1 370 ? -75.10300 8.92600 -64.10200 1.000 200.30823 370 ARG A C 1
ATOM 2817 O O . ARG A 1 370 ? -73.92900 9.29400 -64.01400 1.000 175.17890 370 ARG A O 1
ATOM 2825 N N . ILE A 1 371 ? -75.63400 8.01500 -63.28700 1.000 209.88043 371 ILE A N 1
ATOM 2826 C CA . ILE A 1 371 ? -74.86900 7.41800 -62.19900 1.000 224.54271 371 ILE A CA 1
ATOM 2827 C C . ILE A 1 371 ? -75.53700 6.10900 -61.80900 1.000 233.36482 371 ILE A C 1
ATOM 2828 O O . ILE A 1 371 ? -76.74000 5.92300 -62.01400 1.000 242.27115 371 ILE A O 1
ATOM 2833 N N . SER A 1 372 ? -74.74400 5.19100 -61.25600 1.000 235.54140 372 SER A N 1
ATOM 2834 C CA . SER A 1 372 ? -75.23900 3.91800 -60.74400 1.000 226.50874 372 SER A CA 1
ATOM 2835 C C . SER A 1 372 ? -74.45700 3.57900 -59.48500 1.000 213.70194 372 SER A C 1
ATOM 2836 O O . SER A 1 372 ? -73.23900 3.38500 -59.54500 1.000 207.48277 372 SER A O 1
ATOM 2839 N N . PHE A 1 373 ? -75.15300 3.50700 -58.35200 1.000 220.22377 373 PHE A N 1
ATOM 2840 C CA . PHE A 1 373 ? -74.51200 3.32900 -57.04900 1.000 201.49258 373 PHE A CA 1
ATOM 2841 C C . PHE A 1 373 ? -74.07600 1.87700 -56.89000 1.000 198.99228 373 PHE A C 1
ATOM 2842 O O . PHE A 1 373 ? -74.87700 1.01000 -56.53300 1.000 208.68028 373 PHE A O 1
ATOM 2850 N N . THR A 1 374 ? -72.80100 1.61000 -57.15700 1.000 178.96356 374 THR A N 1
ATOM 2851 C CA . THR A 1 374 ? -72.19600 0.30900 -56.92200 1.000 152.46038 374 THR A CA 1
ATOM 2852 C C . THR A 1 374 ? -71.29300 0.38700 -55.69200 1.000 145.17267 374 THR A C 1
ATOM 2853 O O . THR A 1 374 ? -71.26200 1.39900 -54.98100 1.000 158.60323 374 THR A O 1
ATOM 2857 N N . THR A 1 375 ? -70.54800 -0.69600 -55.43700 1.000 163.36432 375 THR A N 1
ATOM 2858 C CA . THR A 1 375 ? -69.65400 -0.70200 -54.27900 1.000 136.72692 375 THR A CA 1
ATOM 2859 C C . THR A 1 375 ? -68.50400 0.28800 -54.43200 1.000 99.19084 375 THR A C 1
ATOM 2860 O O . THR A 1 375 ? -68.26600 1.06900 -53.49400 1.000 103.16763 375 THR A O 1
ATOM 2864 N N . PRO A 1 376 ? -67.76700 0.33200 -55.55000 1.000 98.77237 376 PRO A N 1
ATOM 2865 C CA . PRO A 1 376 ? -66.72400 1.36500 -55.68100 1.000 90.21871 376 PRO A CA 1
ATOM 2866 C C . PRO A 1 376 ? -67.27500 2.77800 -55.67100 1.000 117.36144 376 PRO A C 1
ATOM 2867 O O . PRO A 1 376 ? -66.53700 3.71200 -55.33300 1.000 85.95767 376 PRO A O 1
ATOM 2871 N N . MET A 1 377 ? -68.54300 2.96800 -56.03800 1.000 122.31203 377 MET A N 1
ATOM 2872 C CA . MET A 1 377 ? -69.13300 4.30000 -55.98000 1.000 136.86378 377 MET A CA 1
ATOM 2873 C C . MET A 1 377 ? -69.35300 4.74000 -54.53900 1.000 126.06775 377 MET A C 1
ATOM 2874 O O . MET A 1 377 ? -69.15900 5.91600 -54.20800 1.000 136.34793 377 MET A O 1
ATOM 2879 N N . LEU A 1 378 ? -69.75400 3.81000 -53.66800 1.000 97.93806 378 LEU A N 1
ATOM 2880 C CA . LEU A 1 378 ? -70.00600 4.15700 -52.27300 1.000 123.93854 378 LEU A CA 1
ATOM 2881 C C . LEU A 1 378 ? -68.74000 4.64700 -51.57900 1.000 138.67452 378 LEU A C 1
ATOM 2882 O O . LEU A 1 378 ? -68.79300 5.57600 -50.76400 1.000 147.97037 378 LEU A O 1
ATOM 2887 N N . TRP A 1 379 ? -67.59200 4.03700 -51.88800 1.000 147.08869 379 TRP A N 1
ATOM 2888 C CA . TRP A 1 379 ? -66.33100 4.53600 -51.34700 1.000 132.29744 379 TRP A CA 1
ATOM 2889 C C . TRP A 1 379 ? -66.02400 5.93700 -51.85600 1.000 121.76460 379 TRP A C 1
ATOM 2890 O O . TRP A 1 379 ? -65.40400 6.73500 -51.14400 1.000 108.60249 379 TRP A O 1
ATOM 2901 N N . ALA A 1 380 ? -66.44400 6.25500 -53.08100 1.000 120.16441 380 ALA A N 1
ATOM 2902 C CA . ALA A 1 380 ? -66.30000 7.61500 -53.58100 1.000 130.06296 380 ALA A CA 1
ATOM 2903 C C . ALA A 1 380 ? -67.41700 8.52100 -53.07900 1.000 150.32329 380 ALA A C 1
ATOM 2904 O O . ALA A 1 380 ? -67.22000 9.73600 -52.96900 1.000 149.87323 380 ALA A O 1
ATOM 2906 N N . LEU A 1 381 ? -68.58900 7.95500 -52.77900 1.000 139.96152 381 LEU A N 1
ATOM 2907 C CA . LEU A 1 381 ? -69.67600 8.74800 -52.21100 1.000 148.77573 381 LEU A CA 1
ATOM 2908 C C . LEU A 1 381 ? -69.33300 9.22500 -50.80500 1.000 140.04837 381 LEU A C 1
ATOM 2909 O O . LEU A 1 381 ? -69.54800 10.39400 -50.46600 1.000 135.60047 381 LEU A O 1
ATOM 2914 N N . ALA A 1 382 ? -68.80400 8.32900 -49.97000 1.000 145.58851 382 ALA A N 1
ATOM 2915 C CA . ALA A 1 382 ? -68.43900 8.68900 -48.60600 1.000 125.05184 382 ALA A CA 1
ATOM 2916 C C . ALA A 1 382 ? -67.12600 9.45700 -48.52500 1.000 124.45703 382 ALA A C 1
ATOM 2917 O O . ALA A 1 382 ? -66.85300 10.07800 -47.49300 1.000 140.29577 382 ALA A O 1
ATOM 2919 N N . PHE A 1 383 ? -66.31000 9.43000 -49.58300 1.000 122.05674 383 PHE A N 1
ATOM 2920 C CA . PHE A 1 383 ? -65.04400 10.15600 -49.56100 1.000 117.01929 383 PHE A CA 1
ATOM 2921 C C . PHE A 1 383 ? -65.25100 11.66300 -49.62700 1.000 112.48454 383 PHE A C 1
ATOM 2922 O O . PHE A 1 383 ? -64.42900 12.42400 -49.10400 1.000 83.79689 383 PHE A O 1
ATOM 2930 N N . ILE A 1 384 ? -66.32900 12.11100 -50.25800 1.000 100.80156 384 ILE A N 1
ATOM 2931 C CA . ILE A 1 384 ? -66.57400 13.53800 -50.44900 1.000 106.03377 384 ILE A CA 1
ATOM 2932 C C . ILE A 1 384 ? -66.83100 14.23600 -49.11400 1.000 120.12493 384 ILE A C 1
ATOM 2933 O O . ILE A 1 384 ? -66.15700 15.23300 -48.82000 1.000 110.89488 384 ILE A O 1
ATOM 2938 N N . PRO A 1 385 ? -67.77400 13.77300 -48.26200 1.000 109.82106 385 PRO A N 1
ATOM 2939 C CA . PRO A 1 385 ? -68.04600 14.52000 -47.02500 1.000 121.23822 385 PRO A CA 1
ATOM 2940 C C . PRO A 1 385 ? -66.99600 14.30500 -45.94700 1.000 137.12697 385 PRO A C 1
ATOM 2941 O O . PRO A 1 385 ? -66.51300 15.27000 -45.34600 1.000 133.38705 385 PRO A O 1
ATOM 2945 N N . ASN A 1 386 ? -66.63600 13.04200 -45.69900 1.000 140.01942 386 ASN A N 1
ATOM 2946 C CA . ASN A 1 386 ? -65.77000 12.72300 -44.56700 1.000 111.81077 386 ASN A CA 1
ATOM 2947 C C . ASN A 1 386 ? -64.41300 13.40900 -44.68000 1.000 102.17541 386 ASN A C 1
ATOM 2948 O O . ASN A 1 386 ? -63.84200 13.83500 -43.67000 1.000 126.32041 386 ASN A O 1
ATOM 2953 N N . PHE A 1 387 ? -63.87900 13.52800 -45.89800 1.000 87.80000 387 PHE A N 1
ATOM 2954 C CA . PHE A 1 387 ? -62.60900 14.22600 -46.07300 1.000 89.51336 387 PHE A CA 1
ATOM 2955 C C . PHE A 1 387 ? -62.75600 15.72300 -45.83600 1.000 83.29420 387 PHE A C 1
ATOM 2956 O O . PHE A 1 387 ? -61.80400 16.37600 -45.39300 1.000 99.35139 387 PHE A O 1
ATOM 2964 N N . VAL A 1 388 ? -63.92700 16.28600 -46.13700 1.000 86.93674 388 VAL A N 1
ATOM 2965 C CA . VAL A 1 388 ? -64.14800 17.71000 -45.91500 1.000 118.40893 388 VAL A CA 1
ATOM 2966 C C . VAL A 1 388 ? -64.36800 18.00000 -44.43400 1.000 127.21788 388 VAL A C 1
ATOM 2967 O O . VAL A 1 388 ? -63.86200 18.99800 -43.90600 1.000 91.05565 388 VAL A O 1
ATOM 2971 N N . ILE A 1 389 ? -65.11000 17.13200 -43.73600 1.000 108.81305 389 ILE A N 1
ATOM 2972 C CA . ILE A 1 389 ? -65.33000 17.32600 -42.30400 1.000 103.85193 389 ILE A CA 1
ATOM 2973 C C . ILE A 1 389 ? -64.00400 17.34600 -41.55700 1.000 114.51636 389 ILE A C 1
ATOM 2974 O O . ILE A 1 389 ? -63.86000 18.04500 -40.54600 1.000 126.31251 389 ILE A O 1
ATOM 2979 N N . GLY A 1 390 ? -63.01100 16.59700 -42.04300 1.000 107.75239 390 GLY A N 1
ATOM 2980 C CA . GLY A 1 390 ? -61.67000 16.72400 -41.50400 1.000 107.16548 390 GLY A CA 1
ATOM 2981 C C . GLY A 1 390 ? -60.92000 17.91000 -42.06600 1.000 114.76639 390 GLY A C 1
ATOM 2982 O O . GLY A 1 390 ? -60.03400 18.45700 -41.40200 1.000 122.61207 390 GLY A O 1
ATOM 2983 N N . GLY A 1 391 ? -61.25700 18.32500 -43.29100 1.000 131.73158 391 GLY A N 1
ATOM 2984 C CA . GLY A 1 391 ? -60.64400 19.50000 -43.88100 1.000 109.47102 391 GLY A CA 1
ATOM 2985 C C . GLY A 1 391 ? -61.16500 20.81300 -43.34200 1.000 93.17433 391 GLY A C 1
ATOM 2986 O O . GLY A 1 391 ? -60.45700 21.82200 -43.41500 1.000 94.21130 391 GLY A O 1
ATOM 2987 N N . VAL A 1 392 ? -62.38700 20.82500 -42.80600 1.000 97.29324 392 VAL A N 1
ATOM 2988 C CA . VAL A 1 392 ? -62.95300 22.03300 -42.21400 1.000 114.28212 392 VAL A CA 1
ATOM 2989 C C . VAL A 1 392 ? -62.45700 22.15500 -40.78000 1.000 139.99310 392 VAL A C 1
ATOM 2990 O O . VAL A 1 392 ? -62.89000 23.03700 -40.03200 1.000 143.58300 392 VAL A O 1
ATOM 2994 N N . THR A 1 393 ? -61.54800 21.26700 -40.38900 1.000 139.51146 393 THR A N 1
ATOM 2995 C CA . THR A 1 393 ? -60.87900 21.33900 -39.09700 1.000 121.70143 393 THR A CA 1
ATOM 2996 C C . THR A 1 393 ? -59.40300 21.67200 -39.21400 1.000 112.63456 393 THR A C 1
ATOM 2997 O O . THR A 1 393 ? -58.87600 22.41000 -38.37900 1.000 113.90576 393 THR A O 1
ATOM 3001 N N . GLY A 1 394 ? -58.72400 21.15600 -40.24200 1.000 93.60859 394 GLY A N 1
ATOM 3002 C CA . GLY A 1 394 ? -57.33100 21.51000 -40.45000 1.000 90.85563 394 GLY A CA 1
ATOM 3003 C C . GLY A 1 394 ? -57.13700 22.96800 -40.81000 1.000 140.08785 394 GLY A C 1
ATOM 3004 O O . GLY A 1 394 ? -56.06700 23.53300 -40.56500 1.000 126.40463 394 GLY A O 1
ATOM 3005 N N . VAL A 1 395 ? -58.15600 23.59200 -41.40700 1.000 143.69091 395 VAL A N 1
ATOM 3006 C CA . VAL A 1 395 ? -58.12100 25.03700 -41.61600 1.000 141.43275 395 VAL A CA 1
ATOM 3007 C C . VAL A 1 395 ? -57.97600 25.75500 -40.28100 1.000 117.41671 395 VAL A C 1
ATOM 3008 O O . VAL A 1 395 ? -57.24800 26.74800 -40.16700 1.000 118.60369 395 VAL A O 1
ATOM 3012 N N . MET A 1 396 ? -58.64700 25.24800 -39.24300 1.000 107.24970 396 MET A N 1
ATOM 3013 C CA . MET A 1 396 ? -58.45300 25.79900 -37.90700 1.000 92.43477 396 MET A CA 1
ATOM 3014 C C . MET A 1 396 ? -57.04400 25.51500 -37.39900 1.000 111.39230 396 MET A C 1
ATOM 3015 O O . MET A 1 396 ? -56.44800 26.34900 -36.70800 1.000 120.77764 396 MET A O 1
ATOM 3020 N N . LEU A 1 397 ? -56.49400 24.34400 -37.73300 1.000 101.05685 397 LEU A N 1
ATOM 3021 C CA . LEU A 1 397 ? -55.12300 24.03500 -37.34000 1.000 135.14252 397 LEU A CA 1
ATOM 3022 C C . LEU A 1 397 ? -54.12400 24.96400 -38.01700 1.000 133.53443 397 LEU A C 1
ATOM 3023 O O . LEU A 1 397 ? -53.05300 25.23300 -37.46000 1.000 134.50034 397 LEU A O 1
ATOM 3028 N N . ALA A 1 398 ? -54.45200 25.46100 -39.21200 1.000 140.02468 398 ALA A N 1
ATOM 3029 C CA . ALA A 1 398 ? -53.55800 26.38400 -39.90400 1.000 148.94681 398 ALA A CA 1
ATOM 3030 C C . ALA A 1 398 ? -53.46900 27.72100 -39.18500 1.000 150.39172 398 ALA A C 1
ATOM 3031 O O . ALA A 1 398 ? -52.44900 28.41200 -39.28500 1.000 144.08833 398 ALA A O 1
ATOM 3033 N N . MET A 1 399 ? -54.51800 28.10000 -38.46200 1.000 157.46888 399 MET A N 1
ATOM 3034 C CA . MET A 1 399 ? -54.53200 29.34800 -37.70500 1.000 145.34374 399 MET A CA 1
ATOM 3035 C C . MET A 1 399 ? -53.55500 29.21800 -36.54600 1.000 123.36479 399 MET A C 1
ATOM 3036 O O . MET A 1 399 ? -53.87200 28.62500 -35.51300 1.000 128.71806 399 MET A O 1
ATOM 3041 N N . ALA A 1 400 ? -52.34800 29.76400 -36.72100 1.000 146.37018 400 ALA A N 1
ATOM 3042 C CA . ALA A 1 400 ? -51.32600 29.64300 -35.68600 1.000 124.01487 400 ALA A CA 1
ATOM 3043 C C . ALA A 1 400 ? -51.72100 30.37800 -34.41000 1.000 123.98855 400 ALA A C 1
ATOM 3044 O O . ALA A 1 400 ? -51.27800 30.00200 -33.31900 1.000 131.82107 400 ALA A O 1
ATOM 3046 N N . ALA A 1 401 ? -52.54800 31.42000 -34.52300 1.000 121.29086 401 ALA A N 1
ATOM 3047 C CA . ALA A 1 401 ? -52.99900 32.13500 -33.33500 1.000 117.06404 401 ALA A CA 1
ATOM 3048 C C . ALA A 1 401 ? -53.91000 31.27300 -32.47400 1.000 110.46061 401 ALA A C 1
ATOM 3049 O O . ALA A 1 401 ? -53.94900 31.44200 -31.25100 1.000 127.83638 401 ALA A O 1
ATOM 3051 N N . ALA A 1 402 ? -54.64600 30.35000 -33.09000 1.000 108.67619 402 ALA A N 1
ATOM 3052 C CA . ALA A 1 402 ? -55.52300 29.44800 -32.36400 1.000 113.69784 402 ALA A CA 1
ATOM 3053 C C . ALA A 1 402 ? -54.98100 28.03000 -32.28700 1.000 93.86125 402 ALA A C 1
ATOM 3054 O O . ALA A 1 402 ? -55.58400 27.19200 -31.60900 1.000 113.27411 402 ALA A O 1
ATOM 3056 N N . ASP A 1 403 ? -53.86500 27.74100 -32.95900 1.000 88.78433 403 ASP A N 1
ATOM 3057 C CA . ASP A 1 403 ? -53.27600 26.41100 -32.89000 1.000 156.92934 403 ASP A CA 1
ATOM 3058 C C . ASP A 1 403 ? -52.72500 26.10200 -31.50500 1.000 174.16299 403 ASP A C 1
ATOM 3059 O O . ASP A 1 403 ? -52.59000 24.92600 -31.15300 1.000 180.06896 403 ASP A O 1
ATOM 3064 N N . TYR A 1 404 ? -52.41400 27.12900 -30.71100 1.000 156.84775 404 TYR A N 1
ATOM 3065 C CA . TYR A 1 404 ? -51.86200 26.89400 -29.38100 1.000 147.90194 404 TYR A CA 1
ATOM 3066 C C . TYR A 1 404 ? -52.88800 26.26000 -28.45300 1.000 137.72704 404 TYR A C 1
ATOM 3067 O O . TYR A 1 404 ? -52.51600 25.55700 -27.50600 1.000 146.47019 404 TYR A O 1
ATOM 3076 N N . GLN A 1 405 ? -54.17600 26.49100 -28.70600 1.000 144.40679 405 GLN A N 1
ATOM 3077 C CA . GLN A 1 405 ? -55.21200 25.97500 -27.82100 1.000 107.49973 405 GLN A CA 1
ATOM 3078 C C . GLN A 1 405 ? -55.48300 24.49800 -28.08200 1.000 107.53658 405 GLN A C 1
ATOM 3079 O O . GLN A 1 405 ? -55.55000 23.69800 -27.14300 1.000 123.51218 405 GLN A O 1
ATOM 3085 N N . TYR A 1 406 ? -55.65200 24.12000 -29.34900 1.000 115.70861 406 TYR A N 1
ATOM 3086 C CA . TYR A 1 406 ? -55.95300 22.74300 -29.72200 1.000 135.39781 406 TYR A CA 1
ATOM 3087 C C . TYR A 1 406 ? -54.75100 22.04700 -30.35500 1.000 143.84356 406 TYR A C 1
ATOM 3088 O O . TYR A 1 406 ? -54.89800 21.22200 -31.26000 1.000 164.71712 406 TYR A O 1
ATOM 3097 N N . HIS A 1 407 ? -53.54800 22.36800 -29.88900 1.000 146.22806 407 HIS A N 1
ATOM 3098 C CA . HIS A 1 407 ? -52.38100 21.59400 -30.28300 1.000 124.67021 407 HIS A CA 1
ATOM 3099 C C . HIS A 1 407 ? -52.41000 20.25600 -29.55800 1.000 100.34887 407 HIS A C 1
ATOM 3100 O O . HIS A 1 407 ? -52.61000 20.20700 -28.34100 1.000 84.14693 407 HIS A O 1
ATOM 3107 N N . ASN A 1 408 ? -52.21600 19.17200 -30.31100 1.000 115.20592 408 ASN A N 1
ATOM 3108 C CA . ASN A 1 408 ? -52.37200 17.80200 -29.81100 1.000 114.88220 408 ASN A CA 1
ATOM 3109 C C . ASN A 1 408 ? -53.82000 17.65100 -29.35800 1.000 132.27639 408 ASN A C 1
ATOM 3110 O O . ASN A 1 408 ? -54.72200 17.86800 -30.18600 1.000 149.39686 408 ASN A O 1
ATOM 3115 N N . THR A 1 409 ? -54.08900 17.32500 -28.09000 1.000 131.26837 409 THR A N 1
ATOM 3116 C CA . THR A 1 409 ? -55.41900 17.13900 -27.50500 1.000 133.10806 409 THR A CA 1
ATOM 3117 C C . THR A 1 409 ? -56.49100 16.64400 -28.47300 1.000 167.96751 409 THR A C 1
ATOM 3118 O O . THR A 1 409 ? -57.47900 17.34300 -28.71900 1.000 164.32760 409 THR A O 1
ATOM 3122 N N . TYR A 1 410 ? -56.30400 15.44400 -29.02800 1.000 144.32783 410 TYR A N 1
ATOM 3123 C CA . TYR A 1 410 ? -57.34000 14.71100 -29.75900 1.000 150.24170 410 TYR A CA 1
ATOM 3124 C C . TYR A 1 410 ? -57.98500 15.47600 -30.91200 1.000 146.21753 410 TYR A C 1
ATOM 3125 O O . TYR A 1 410 ? -58.21400 14.89800 -31.97900 1.000 152.29458 410 TYR A O 1
ATOM 3134 N N . PHE A 1 411 ? -58.31600 16.75600 -30.70900 1.000 146.71496 411 PHE A N 1
ATOM 3135 C CA . PHE A 1 411 ? -58.83100 17.56900 -31.80500 1.000 146.50178 411 PHE A CA 1
ATOM 3136 C C . PHE A 1 411 ? -57.88200 17.55200 -32.99400 1.000 157.39256 411 PHE A C 1
ATOM 3137 O O . PHE A 1 411 ? -58.32300 17.61600 -34.14700 1.000 160.18763 411 PHE A O 1
ATOM 3145 N N . LEU A 1 412 ? -56.57600 17.47100 -32.73100 1.000 136.68744 412 LEU A N 1
ATOM 3146 C CA . LEU A 1 412 ? -55.61200 17.21800 -33.79500 1.000 111.86341 412 LEU A CA 1
ATOM 3147 C C . LEU A 1 412 ? -55.78500 15.81200 -34.35700 1.000 123.69904 412 LEU A C 1
ATOM 3148 O O . LEU A 1 412 ? -55.78200 15.61300 -35.57700 1.000 144.83842 412 LEU A O 1
ATOM 3153 N N . VAL A 1 413 ? -55.92700 14.82200 -33.47200 1.000 118.99321 413 VAL A N 1
ATOM 3154 C CA . VAL A 1 413 ? -56.11800 13.44000 -33.90800 1.000 119.93806 413 VAL A CA 1
ATOM 3155 C C . VAL A 1 413 ? -57.44400 13.29000 -34.64300 1.000 124.93603 413 VAL A C 1
ATOM 3156 O O . VAL A 1 413 ? -57.53400 12.58700 -35.65700 1.000 139.46935 413 VAL A O 1
ATOM 3160 N N . SER A 1 414 ? -58.49200 13.95500 -34.15000 1.000 134.43191 414 SER A N 1
ATOM 3161 C CA . SER A 1 414 ? -59.79900 13.84500 -34.78900 1.000 114.17948 414 SER A CA 1
ATOM 3162 C C . SER A 1 414 ? -59.81300 14.50500 -36.16100 1.000 136.01894 414 SER A C 1
ATOM 3163 O O . SER A 1 414 ? -60.53900 14.05500 -37.05400 1.000 117.04824 414 SER A O 1
ATOM 3166 N N . HIS A 1 415 ? -59.02500 15.56700 -36.34700 1.000 115.22961 415 HIS A N 1
ATOM 3167 C CA . HIS A 1 415 ? -58.95600 16.21600 -37.65200 1.000 102.72811 415 HIS A CA 1
ATOM 3168 C C . HIS A 1 415 ? -58.34000 15.28900 -38.69000 1.000 98.31705 415 HIS A C 1
ATOM 3169 O O . HIS A 1 415 ? -58.93500 15.03600 -39.74400 1.000 119.44590 415 HIS A O 1
ATOM 3176 N N . PHE A 1 416 ? -57.14500 14.77000 -38.40500 1.000 70.11104 416 PHE A N 1
ATOM 3177 C CA . PHE A 1 416 ? -56.39300 14.05500 -39.42700 1.000 67.49230 416 PHE A CA 1
ATOM 3178 C C . PHE A 1 416 ? -56.96900 12.66900 -39.69500 1.000 134.51350 416 PHE A C 1
ATOM 3179 O O . PHE A 1 416 ? -56.91500 12.19200 -40.83500 1.000 128.06799 416 PHE A O 1
ATOM 3187 N N . HIS A 1 417 ? -57.51300 12.00500 -38.67100 1.000 100.32519 417 HIS A N 1
ATOM 3188 C CA . HIS A 1 417 ? -58.14800 10.71000 -38.90000 1.000 114.39793 417 HIS A CA 1
ATOM 3189 C C . HIS A 1 417 ? -59.34200 10.83500 -39.83700 1.000 132.82119 417 HIS A C 1
ATOM 3190 O O . HIS A 1 417 ? -59.63900 9.90400 -40.59300 1.000 110.41061 417 HIS A O 1
ATOM 3197 N N . TYR A 1 418 ? -60.03300 11.97700 -39.80600 1.000 126.24672 418 TYR A N 1
ATOM 3198 C CA . TYR A 1 418 ? -61.05800 12.25700 -40.80300 1.000 99.03029 418 TYR A CA 1
ATOM 3199 C C . TYR A 1 418 ? -60.45700 12.53900 -42.17300 1.000 98.76447 418 TYR A C 1
ATOM 3200 O O . TYR A 1 418 ? -61.13900 12.35500 -43.18700 1.000 119.51696 418 TYR A O 1
ATOM 3209 N N . VAL A 1 419 ? -59.20600 12.98600 -42.22300 1.000 98.40654 419 VAL A N 1
ATOM 3210 C CA . VAL A 1 419 ? -58.56400 13.36600 -43.47800 1.000 84.04166 419 VAL A CA 1
ATOM 3211 C C . VAL A 1 419 ? -57.94300 12.16300 -44.17700 1.000 91.71889 419 VAL A C 1
ATOM 3212 O O . VAL A 1 419 ? -58.14700 11.95600 -45.37600 1.000 117.23511 419 VAL A O 1
ATOM 3216 N N . LEU A 1 420 ? -57.18800 11.34300 -43.44800 1.000 82.36514 420 LEU A N 1
ATOM 3217 C CA . LEU A 1 420 ? -56.43500 10.27500 -44.09400 1.000 99.77775 420 LEU A CA 1
ATOM 3218 C C . LEU A 1 420 ? -57.25500 9.00500 -44.28700 1.000 118.26681 420 LEU A C 1
ATOM 3219 O O . LEU A 1 420 ? -57.17900 8.38100 -45.35200 1.000 106.73385 420 LEU A O 1
ATOM 3224 N N . ILE A 1 421 ? -58.03300 8.59900 -43.28100 1.000 102.77022 421 ILE A N 1
ATOM 3225 C CA . ILE A 1 421 ? -58.83100 7.38400 -43.41700 1.000 122.66997 421 ILE A CA 1
ATOM 3226 C C . ILE A 1 421 ? -59.89100 7.56500 -44.49600 1.000 144.73841 421 ILE A C 1
ATOM 3227 O O . ILE A 1 421 ? -60.12900 6.66500 -45.31100 1.000 135.60047 421 ILE A O 1
ATOM 3232 N N . ALA A 1 422 ? -60.53100 8.73500 -44.53200 1.000 145.82012 422 ALA A N 1
ATOM 3233 C CA . ALA A 1 422 ? -61.47300 9.01800 -45.60700 1.000 141.34589 422 ALA A CA 1
ATOM 3234 C C . ALA A 1 422 ? -60.75800 9.23600 -46.93200 1.000 137.34805 422 ALA A C 1
ATOM 3235 O O . ALA A 1 422 ? -61.28700 8.87200 -47.98800 1.000 139.74307 422 ALA A O 1
ATOM 3237 N N . GLY A 1 423 ? -59.56200 9.81700 -46.89900 1.000 150.64438 423 GLY A N 1
ATOM 3238 C CA . GLY A 1 423 ? -58.81500 10.08100 -48.11100 1.000 130.03664 423 GLY A CA 1
ATOM 3239 C C . GLY A 1 423 ? -58.11900 8.86200 -48.67700 1.000 106.98388 423 GLY A C 1
ATOM 3240 O O . GLY A 1 423 ? -58.44900 8.40900 -49.77600 1.000 103.23343 423 GLY A O 1
ATOM 3241 N N . THR A 1 424 ? -57.16200 8.31300 -47.92800 1.000 112.81353 424 THR A N 1
ATOM 3242 C CA . THR A 1 424 ? -56.31500 7.23400 -48.42600 1.000 108.12612 424 THR A CA 1
ATOM 3243 C C . THR A 1 424 ? -56.91000 5.85300 -48.16600 1.000 109.85791 424 THR A C 1
ATOM 3244 O O . THR A 1 424 ? -56.97900 5.02600 -49.08100 1.000 88.86855 424 THR A O 1
ATOM 3248 N N . VAL A 1 425 ? -57.33900 5.58800 -46.92900 1.000 112.17661 425 VAL A N 1
ATOM 3249 C CA . VAL A 1 425 ? -57.83500 4.25800 -46.58100 1.000 116.22709 425 VAL A CA 1
ATOM 3250 C C . VAL A 1 425 ? -59.07400 3.91200 -47.39900 1.000 111.45547 425 VAL A C 1
ATOM 3251 O O . VAL A 1 425 ? -59.25300 2.76400 -47.82500 1.000 96.33787 425 VAL A O 1
ATOM 3255 N N . PHE A 1 426 ? -59.94300 4.89700 -47.64100 1.000 120.53024 426 PHE A N 1
ATOM 3256 C CA . PHE A 1 426 ? -61.06900 4.66900 -48.54400 1.000 101.85958 426 PHE A CA 1
ATOM 3257 C C . PHE A 1 426 ? -60.58900 4.46700 -49.97600 1.000 88.14741 426 PHE A C 1
ATOM 3258 O O . PHE A 1 426 ? -61.09900 3.59600 -50.68900 1.000 98.73026 426 PHE A O 1
ATOM 3266 N N . ALA A 1 427 ? -59.60900 5.26300 -50.41400 1.000 84.38643 427 ALA A N 1
ATOM 3267 C CA . ALA A 1 427 ? -59.00800 5.03500 -51.72300 1.000 68.13975 427 ALA A CA 1
ATOM 3268 C C . ALA A 1 427 ? -58.27900 3.70200 -51.76900 1.000 85.46288 427 ALA A C 1
ATOM 3269 O O . ALA A 1 427 ? -58.24000 3.05200 -52.82000 1.000 82.52042 427 ALA A O 1
ATOM 3271 N N . CYS A 1 428 ? -57.68600 3.28400 -50.64800 1.000 88.16057 428 CYS A N 1
ATOM 3272 C CA . CYS A 1 428 ? -57.11700 1.94500 -50.57700 1.000 111.40809 428 CYS A CA 1
ATOM 3273 C C . CYS A 1 428 ? -58.20000 0.88000 -50.68300 1.000 115.13486 428 CYS A C 1
ATOM 3274 O O . CYS A 1 428 ? -57.93900 -0.22000 -51.18100 1.000 115.09801 428 CYS A O 1
ATOM 3277 N N . PHE A 1 429 ? -59.41400 1.18800 -50.22400 1.000 134.07923 429 PHE A N 1
ATOM 3278 C CA . PHE A 1 429 ? -60.53900 0.28100 -50.41300 1.000 134.53718 429 PHE A CA 1
ATOM 3279 C C . PHE A 1 429 ? -61.21000 0.47700 -51.76700 1.000 128.78386 429 PHE A C 1
ATOM 3280 O O . PHE A 1 429 ? -61.74800 -0.48300 -52.33100 1.000 106.16273 429 PHE A O 1
ATOM 3288 N N . ALA A 1 430 ? -61.20000 1.70200 -52.29600 1.000 134.98197 430 ALA A N 1
ATOM 3289 C CA . ALA A 1 430 ? -61.77400 1.95000 -53.61600 1.000 116.67978 430 ALA A CA 1
ATOM 3290 C C . ALA A 1 430 ? -60.97800 1.23600 -54.70100 1.000 89.85025 430 ALA A C 1
ATOM 3291 O O . ALA A 1 430 ? -61.52900 0.44700 -55.47700 1.000 110.29743 430 ALA A O 1
ATOM 3293 N N . GLY A 1 431 ? -59.67100 1.49800 -54.76800 1.000 88.03424 431 GLY A N 1
ATOM 3294 C CA . GLY A 1 431 ? -58.82100 0.80100 -55.71600 1.000 69.69520 431 GLY A CA 1
ATOM 3295 C C . GLY A 1 431 ? -58.73800 -0.69100 -55.47500 1.000 128.45224 431 GLY A C 1
ATOM 3296 O O . GLY A 1 431 ? -58.35700 -1.43900 -56.38200 1.000 106.32854 431 GLY A O 1
ATOM 3297 N N . PHE A 1 432 ? -59.08200 -1.14200 -54.26700 1.000 113.30832 432 PHE A N 1
ATOM 3298 C CA . PHE A 1 432 ? -59.08100 -2.57000 -53.97100 1.000 128.00219 432 PHE A CA 1
ATOM 3299 C C . PHE A 1 432 ? -60.16800 -3.29400 -54.75800 1.000 130.54986 432 PHE A C 1
ATOM 3300 O O . PHE A 1 432 ? -59.92300 -4.35200 -55.34900 1.000 138.17709 432 PHE A O 1
ATOM 3308 N N . ILE A 1 433 ? -61.37400 -2.73300 -54.78600 1.000 127.49687 433 ILE A N 1
ATOM 3309 C CA . ILE A 1 433 ? -62.50500 -3.39700 -55.42800 1.000 123.66220 433 ILE A CA 1
ATOM 3310 C C . ILE A 1 433 ? -62.63800 -2.99300 -56.89200 1.000 163.00639 433 ILE A C 1
ATOM 3311 O O . ILE A 1 433 ? -62.88700 -3.84200 -57.75200 1.000 185.73016 433 ILE A O 1
ATOM 3316 N N . PHE A 1 434 ? -62.46300 -1.70500 -57.20100 1.000 171.99957 434 PHE A N 1
ATOM 3317 C CA . PHE A 1 434 ? -62.67600 -1.23400 -58.56800 1.000 161.71149 434 PHE A CA 1
ATOM 3318 C C . PHE A 1 434 ? -61.68500 -1.85200 -59.54700 1.000 167.49113 434 PHE A C 1
ATOM 3319 O O . PHE A 1 434 ? -62.01200 -2.03100 -60.72600 1.000 190.87025 434 PHE A O 1
ATOM 3327 N N . TRP A 1 435 ? -60.48100 -2.18900 -59.08700 1.000 148.05986 435 TRP A N 1
ATOM 3328 C CA . TRP A 1 435 ? -59.47800 -2.83000 -59.93000 1.000 130.95517 435 TRP A CA 1
ATOM 3329 C C . TRP A 1 435 ? -59.15100 -4.23600 -59.43900 1.000 135.45571 435 TRP A C 1
ATOM 3330 O O . TRP A 1 435 ? -58.01300 -4.69500 -59.55400 1.000 137.89022 435 TRP A O 1
ATOM 3341 N N . TYR A 1 436 ? -60.14500 -4.93000 -58.89300 1.000 165.72513 436 TYR A N 1
ATOM 3342 C CA . TYR A 1 436 ? -59.98200 -6.30800 -58.44500 1.000 148.76257 436 TYR A CA 1
ATOM 3343 C C . TYR A 1 436 ? -60.07000 -7.29900 -59.60800 1.000 151.02337 436 TYR A C 1
ATOM 3344 O O . TYR A 1 436 ? -59.29000 -8.26100 -59.63800 1.000 180.68482 436 TYR A O 1
ATOM 3353 N N . PRO A 1 437 ? -60.98800 -7.13100 -60.57200 1.000 127.62056 437 PRO A N 1
ATOM 3354 C CA . PRO A 1 437 ? -60.95600 -8.00900 -61.75600 1.000 115.51648 437 PRO A CA 1
ATOM 3355 C C . PRO A 1 437 ? -59.62900 -7.99300 -62.49500 1.000 136.84799 437 PRO A C 1
ATOM 3356 O O . PRO A 1 437 ? -59.33100 -8.95000 -63.22200 1.000 158.81115 437 PRO A O 1
ATOM 3360 N N . LYS A 1 438 ? -58.82900 -6.93600 -62.34200 1.000 103.94667 438 LYS A N 1
ATOM 3361 C CA . LYS A 1 438 ? -57.48100 -6.93500 -62.90200 1.000 112.36610 438 LYS A CA 1
ATOM 3362 C C . LYS A 1 438 ? -56.61300 -8.01700 -62.27100 1.000 114.98484 438 LYS A C 1
ATOM 3363 O O . LYS A 1 438 ? -55.76200 -8.60600 -62.94800 1.000 128.19169 438 LYS A O 1
ATOM 3369 N N . MET A 1 439 ? -56.83000 -8.31200 -60.98900 1.000 101.62534 439 MET A N 1
ATOM 3370 C CA . MET A 1 439 ? -55.93500 -9.21100 -60.26900 1.000 88.73696 439 MET A CA 1
ATOM 3371 C C . MET A 1 439 ? -56.27800 -10.67700 -60.51000 1.000 110.78697 439 MET A C 1
ATOM 3372 O O . MET A 1 439 ? -55.37500 -11.50700 -60.66400 1.000 78.85682 439 MET A O 1
ATOM 3377 N N . PHE A 1 440 ? -57.56500 -11.01800 -60.55400 1.000 124.80444 440 PHE A N 1
ATOM 3378 C CA . PHE A 1 440 ? -57.98300 -12.39300 -60.79300 1.000 155.43969 440 PHE A CA 1
ATOM 3379 C C . PHE A 1 440 ? -59.38400 -12.38300 -61.39600 1.000 187.77251 440 PHE A C 1
ATOM 3380 O O . PHE A 1 440 ? -59.95700 -11.32600 -61.67300 1.000 202.09265 440 PHE A O 1
ATOM 3388 N N . GLY A 1 441 ? -59.93400 -13.57900 -61.59800 1.000 185.57225 441 GLY A N 1
ATOM 3389 C CA . GLY A 1 441 ? -61.23300 -13.69300 -62.23300 1.000 164.18548 441 GLY A CA 1
ATOM 3390 C C . GLY A 1 441 ? -62.35700 -13.18000 -61.35300 1.000 175.71054 441 GLY A C 1
ATOM 3391 O O . GLY A 1 441 ? -62.26900 -13.17200 -60.12400 1.000 156.75300 441 GLY A O 1
ATOM 3392 N N . HIS A 1 442 ? -63.43200 -12.73900 -62.01000 1.000 177.86080 442 HIS A N 1
ATOM 3393 C CA . HIS A 1 442 ? -64.61400 -12.19100 -61.35200 1.000 184.49317 442 HIS A CA 1
ATOM 3394 C C . HIS A 1 442 ? -64.25700 -11.02700 -60.43400 1.000 166.59366 442 HIS A C 1
ATOM 3395 O O . HIS A 1 442 ? -63.20700 -10.39600 -60.59800 1.000 159.42964 442 HIS A O 1
ATOM 3402 N N . LYS A 1 443 ? -65.12100 -10.73500 -59.46800 1.000 162.49580 443 LYS A N 1
ATOM 3403 C CA . LYS A 1 443 ? -64.89500 -9.63400 -58.54200 1.000 149.31264 443 LYS A CA 1
ATOM 3404 C C . LYS A 1 443 ? -65.57000 -9.96500 -57.21700 1.000 167.70695 443 LYS A C 1
ATOM 3405 O O . LYS A 1 443 ? -65.95000 -11.11200 -56.96100 1.000 185.66700 443 LYS A O 1
ATOM 3411 N N . LEU A 1 444 ? -65.71800 -8.95000 -56.37300 1.000 160.37186 444 LEU A N 1
ATOM 3412 C CA . LEU A 1 444 ? -66.32800 -9.11900 -55.06500 1.000 164.61974 444 LEU A CA 1
ATOM 3413 C C . LEU A 1 444 ? -67.84800 -9.09300 -55.17400 1.000 171.56268 444 LEU A C 1
ATOM 3414 O O . LEU A 1 444 ? -68.41900 -8.44600 -56.05700 1.000 180.02685 444 LEU A O 1
ATOM 3419 N N . ASN A 1 445 ? -68.50300 -9.81000 -54.26500 1.000 179.99527 445 ASN A N 1
ATOM 3420 C CA . ASN A 1 445 ? -69.95900 -9.80000 -54.21100 1.000 146.33860 445 ASN A CA 1
ATOM 3421 C C . ASN A 1 445 ? -70.44100 -8.41900 -53.78300 1.000 164.18811 445 ASN A C 1
ATOM 3422 O O . ASN A 1 445 ? -69.98700 -7.87500 -52.77200 1.000 135.59520 445 ASN A O 1
ATOM 3427 N N . GLU A 1 446 ? -71.36300 -7.85000 -54.56200 1.000 161.15880 446 GLU A N 1
ATOM 3428 C CA . GLU A 1 446 ? -71.73600 -6.45100 -54.38300 1.000 170.68625 446 GLU A CA 1
ATOM 3429 C C . GLU A 1 446 ? -72.65900 -6.25700 -53.18500 1.000 181.06908 446 GLU A C 1
ATOM 3430 O O . GLU A 1 446 ? -72.44100 -5.35600 -52.36800 1.000 173.97875 446 GLU A O 1
ATOM 3436 N N . ARG A 1 447 ? -73.69400 -7.09300 -53.06300 1.000 176.32114 447 ARG A N 1
ATOM 3437 C CA . ARG A 1 447 ? -74.71900 -6.86100 -52.04800 1.000 176.49748 447 ARG A CA 1
ATOM 3438 C C . ARG A 1 447 ? -74.15400 -6.98400 -50.63700 1.000 187.51985 447 ARG A C 1
ATOM 3439 O O . ARG A 1 447 ? -74.37000 -6.10700 -49.79300 1.000 207.35381 447 ARG A O 1
ATOM 3447 N N . ILE A 1 448 ? -73.42600 -8.06900 -50.35600 1.000 195.32342 448 ILE A N 1
ATOM 3448 C CA . ILE A 1 448 ? -72.80500 -8.20100 -49.04300 1.000 160.97983 448 ILE A CA 1
ATOM 3449 C C . ILE A 1 448 ? -71.59300 -7.28800 -48.90600 1.000 176.40010 448 ILE A C 1
ATOM 3450 O O . ILE A 1 448 ? -71.13100 -7.04000 -47.78700 1.000 104.43094 448 ILE A O 1
ATOM 3455 N N . GLY A 1 449 ? -71.05900 -6.78600 -50.02200 1.000 160.92456 449 GLY A N 1
ATOM 3456 C CA . GLY A 1 449 ? -70.02900 -5.76600 -49.94300 1.000 151.38394 449 GLY A CA 1
ATOM 3457 C C . GLY A 1 449 ? -70.56100 -4.44100 -49.44100 1.000 140.64844 449 GLY A C 1
ATOM 3458 O O . GLY A 1 449 ? -69.81000 -3.64200 -48.87200 1.000 127.55477 449 GLY A O 1
ATOM 3459 N N . LYS A 1 450 ? -71.85600 -4.18300 -49.64800 1.000 141.46696 450 LYS A N 1
ATOM 3460 C CA . LYS A 1 450 ? -72.47800 -2.99400 -49.07600 1.000 144.37784 450 LYS A CA 1
ATOM 3461 C C . LYS A 1 450 ? -72.53400 -3.06700 -47.55500 1.000 167.83328 450 LYS A C 1
ATOM 3462 O O . LYS A 1 450 ? -72.47200 -2.02900 -46.88600 1.000 158.74009 450 LYS A O 1
ATOM 3468 N N . TRP A 1 451 ? -72.65500 -4.27400 -46.99300 1.000 161.84046 451 TRP A N 1
ATOM 3469 C CA . TRP A 1 451 ? -72.65800 -4.41600 -45.54000 1.000 160.20079 451 TRP A CA 1
ATOM 3470 C C . TRP A 1 451 ? -71.33900 -3.95200 -44.93500 1.000 148.81784 451 TRP A C 1
ATOM 3471 O O . TRP A 1 451 ? -71.32100 -3.35700 -43.85100 1.000 153.33154 451 TRP A O 1
ATOM 3482 N N . PHE A 1 452 ? -70.22400 -4.21800 -45.61800 1.000 146.23332 452 PHE A N 1
ATOM 3483 C CA . PHE A 1 452 ? -68.93400 -3.75400 -45.12100 1.000 128.23643 452 PHE A CA 1
ATOM 3484 C C . PHE A 1 452 ? -68.80700 -2.24000 -45.21000 1.000 127.53898 452 PHE A C 1
ATOM 3485 O O . PHE A 1 452 ? -68.16900 -1.62200 -44.35200 1.000 119.41695 452 PHE A O 1
ATOM 3493 N N . PHE A 1 453 ? -69.40800 -1.62600 -46.23100 1.000 123.26741 453 PHE A N 1
ATOM 3494 C CA . PHE A 1 453 ? -69.29300 -0.18100 -46.39500 1.000 143.85409 453 PHE A CA 1
ATOM 3495 C C . PHE A 1 453 ? -70.04800 0.56300 -45.30100 1.000 160.83507 453 PHE A C 1
ATOM 3496 O O . PHE A 1 453 ? -69.50300 1.47500 -44.66900 1.000 158.46637 453 PHE A O 1
ATOM 3504 N N . TRP A 1 454 ? -71.30700 0.18800 -45.06400 1.000 162.76425 454 TRP A N 1
ATOM 3505 C CA . TRP A 1 454 ? -72.14500 0.93900 -44.13300 1.000 171.78112 454 TRP A CA 1
ATOM 3506 C C . TRP A 1 454 ? -71.61000 0.85600 -42.70700 1.000 174.34985 454 TRP A C 1
ATOM 3507 O O . TRP A 1 454 ? -71.52400 1.87200 -42.00700 1.000 184.43001 454 TRP A O 1
ATOM 3518 N N . ILE A 1 455 ? -71.25000 -0.34800 -42.25600 1.000 178.34244 455 ILE A N 1
ATOM 3519 C CA . ILE A 1 455 ? -70.76800 -0.51100 -40.88800 1.000 150.18906 455 ILE A CA 1
ATOM 3520 C C . ILE A 1 455 ? -69.44100 0.21300 -40.69300 1.000 124.84128 455 ILE A C 1
ATOM 3521 O O . ILE A 1 455 ? -69.22300 0.87500 -39.67100 1.000 127.15209 455 ILE A O 1
ATOM 3526 N N . PHE A 1 456 ? -68.53900 0.11300 -41.67100 1.000 139.32197 456 PHE A N 1
ATOM 3527 C CA . PHE A 1 456 ? -67.26400 0.81600 -41.59100 1.000 130.74199 456 PHE A CA 1
ATOM 3528 C C . PHE A 1 456 ? -67.42700 2.32500 -41.71700 1.000 121.92514 456 PHE A C 1
ATOM 3529 O O . PHE A 1 456 ? -66.54300 3.07100 -41.28200 1.000 86.63407 456 PHE A O 1
ATOM 3537 N N . MET A 1 457 ? -68.53200 2.79000 -42.30200 1.000 123.07791 457 MET A N 1
ATOM 3538 C CA . MET A 1 457 ? -68.75400 4.22200 -42.46800 1.000 131.43155 457 MET A CA 1
ATOM 3539 C C . MET A 1 457 ? -69.36000 4.84600 -41.21700 1.000 126.74414 457 MET A C 1
ATOM 3540 O O . MET A 1 457 ? -68.90600 5.90000 -40.76000 1.000 125.01236 457 MET A O 1
ATOM 3545 N N . ILE A 1 458 ? -70.38900 4.21100 -40.65100 1.000 124.88603 458 ILE A N 1
ATOM 3546 C CA . ILE A 1 458 ? -71.06200 4.79200 -39.49400 1.000 137.39016 458 ILE A CA 1
ATOM 3547 C C . ILE A 1 458 ? -70.18100 4.71400 -38.25100 1.000 152.12877 458 ILE A C 1
ATOM 3548 O O . ILE A 1 458 ? -70.21200 5.61400 -37.40300 1.000 147.37820 458 ILE A O 1
ATOM 3553 N N . GLY A 1 459 ? -69.37700 3.65500 -38.11900 1.000 144.98317 459 GLY A N 1
ATOM 3554 C CA . GLY A 1 459 ? -68.45400 3.56700 -37.00200 1.000 131.79212 459 GLY A CA 1
ATOM 3555 C C . GLY A 1 459 ? -67.28300 4.52100 -37.10000 1.000 131.04729 459 GLY A C 1
ATOM 3556 O O . GLY A 1 459 ? -66.62400 4.78400 -36.08900 1.000 123.05686 459 GLY A O 1
ATOM 3557 N N . PHE A 1 460 ? -67.01200 5.04700 -38.29600 1.000 145.63588 460 PHE A N 1
ATOM 3558 C CA . PHE A 1 460 ? -65.91100 5.98400 -38.47900 1.000 133.19492 460 PHE A CA 1
ATOM 3559 C C . PHE A 1 460 ? -66.24100 7.36800 -37.93300 1.000 144.29362 460 PHE A C 1
ATOM 3560 O O . PHE A 1 460 ? -65.33700 8.08800 -37.49500 1.000 129.05232 460 PHE A O 1
ATOM 3568 N N . ASN A 1 461 ? -67.51800 7.75400 -37.94800 1.000 151.36815 461 ASN A N 1
ATOM 3569 C CA . ASN A 1 461 ? -67.89800 9.08100 -37.47600 1.000 155.99502 461 ASN A CA 1
ATOM 3570 C C . ASN A 1 461 ? -68.08600 9.11200 -35.96400 1.000 153.28154 461 ASN A C 1
ATOM 3571 O O . ASN A 1 461 ? -67.66000 10.06600 -35.30500 1.000 148.25462 461 ASN A O 1
ATOM 3576 N N . ILE A 1 462 ? -68.70900 8.08100 -35.39400 1.000 160.64031 462 ILE A N 1
ATOM 3577 C CA . ILE A 1 462 ? -68.96500 8.04600 -33.95800 1.000 153.99215 462 ILE A CA 1
ATOM 3578 C C . ILE A 1 462 ? -67.69300 7.65000 -33.21800 1.000 149.17315 462 ILE A C 1
ATOM 3579 O O . ILE A 1 462 ? -67.71300 7.42300 -32.00400 1.000 159.98760 462 ILE A O 1
ATOM 3584 N N . CYS A 1 463 ? -66.58000 7.56600 -33.94400 1.000 144.02516 463 CYS A N 1
ATOM 3585 C CA . CYS A 1 463 ? -65.27700 7.27600 -33.36100 1.000 129.79714 463 CYS A CA 1
ATOM 3586 C C . CYS A 1 463 ? -64.40700 8.51700 -33.22500 1.000 123.73852 463 CYS A C 1
ATOM 3587 O O . CYS A 1 463 ? -63.66700 8.64200 -32.24600 1.000 137.38489 463 CYS A O 1
ATOM 3590 N N . PHE A 1 464 ? -64.48300 9.44100 -34.18300 1.000 134.45296 464 PHE A N 1
ATOM 3591 C CA . PHE A 1 464 ? -63.62800 10.61600 -34.18300 1.000 116.76663 464 PHE A CA 1
ATOM 3592 C C . PHE A 1 464 ? -64.37900 11.93700 -34.09200 1.000 134.59509 464 PHE A C 1
ATOM 3593 O O . PHE A 1 464 ? -63.74100 12.97000 -33.86000 1.000 89.33176 464 PHE A O 1
ATOM 3601 N N . PHE A 1 465 ? -65.69600 11.94700 -34.27000 1.000 129.39446 465 PHE A N 1
ATOM 3602 C CA . PHE A 1 465 ? -66.43200 13.19100 -34.07300 1.000 141.83543 465 PHE A CA 1
ATOM 3603 C C . PHE A 1 465 ? -66.63500 13.46900 -32.58500 1.000 158.02158 465 PHE A C 1
ATOM 3604 O O . PHE A 1 465 ? -66.56800 14.63300 -32.17300 1.000 173.97086 465 PHE A O 1
ATOM 3612 N N . PRO A 1 466 ? -66.90100 12.46000 -31.74500 1.000 167.53061 466 PRO A N 1
ATOM 3613 C CA . PRO A 1 466 ? -66.79500 12.69800 -30.29700 1.000 147.81772 466 PRO A CA 1
ATOM 3614 C C . PRO A 1 466 ? -65.39300 13.07500 -29.86300 1.000 134.40032 466 PRO A C 1
ATOM 3615 O O . PRO A 1 466 ? -65.23400 13.71100 -28.81400 1.000 125.88878 466 PRO A O 1
ATOM 3619 N N . GLN A 1 467 ? -64.36900 12.70900 -30.64000 1.000 126.39147 467 GLN A N 1
ATOM 3620 C CA . GLN A 1 467 ? -63.01900 13.17500 -30.34800 1.000 125.05184 467 GLN A CA 1
ATOM 3621 C C . GLN A 1 467 ? -62.88500 14.67400 -30.58100 1.000 112.61877 467 GLN A C 1
ATOM 3622 O O . GLN A 1 467 ? -62.05900 15.32800 -29.93300 1.000 94.13234 467 GLN A O 1
ATOM 3628 N N . TYR A 1 468 ? -63.66800 15.23100 -31.50900 1.000 125.87035 468 TYR A N 1
ATOM 3629 C CA . TYR A 1 468 ? -63.74100 16.68300 -31.63000 1.000 132.60274 468 TYR A CA 1
ATOM 3630 C C . TYR A 1 468 ? -64.26100 17.30500 -30.34300 1.000 111.84236 468 TYR A C 1
ATOM 3631 O O . TYR A 1 468 ? -63.80500 18.37800 -29.93300 1.000 96.96952 468 TYR A O 1
ATOM 3640 N N . PHE A 1 469 ? -65.21300 16.63800 -29.68800 1.000 122.20939 469 PHE A N 1
ATOM 3641 C CA . PHE A 1 469 ? -65.67000 17.08900 -28.38100 1.000 138.51661 469 PHE A CA 1
ATOM 3642 C C . PHE A 1 469 ? -64.73200 16.63200 -27.27300 1.000 150.46278 469 PHE A C 1
ATOM 3643 O O . PHE A 1 469 ? -64.54300 17.35700 -26.29300 1.000 171.50477 469 PHE A O 1
ATOM 3651 N N . LEU A 1 470 ? -64.14200 15.44200 -27.40800 1.000 149.08103 470 LEU A N 1
ATOM 3652 C CA . LEU A 1 470 ? -63.14600 14.99500 -26.43900 1.000 143.35140 470 LEU A CA 1
ATOM 3653 C C . LEU A 1 470 ? -61.96800 15.95900 -26.37400 1.000 137.65335 470 LEU A C 1
ATOM 3654 O O . LEU A 1 470 ? -61.49500 16.30100 -25.28400 1.000 138.37185 470 LEU A O 1
ATOM 3659 N N . GLY A 1 471 ? -61.48400 16.40700 -27.52800 1.000 151.20497 471 GLY A N 1
ATOM 3660 C CA . GLY A 1 471 ? -60.33000 17.27900 -27.57200 1.000 141.34853 471 GLY A CA 1
ATOM 3661 C C . GLY A 1 471 ? -60.61500 18.70900 -27.16500 1.000 131.48155 471 GLY A C 1
ATOM 3662 O O . GLY A 1 471 ? -59.79800 19.34400 -26.49200 1.000 112.08712 471 GLY A O 1
ATOM 3663 N N . LEU A 1 472 ? -61.77500 19.23100 -27.56800 1.000 149.72058 472 LEU A N 1
ATOM 3664 C CA . LEU A 1 472 ? -62.11600 20.60400 -27.21700 1.000 130.97360 472 LEU A CA 1
ATOM 3665 C C . LEU A 1 472 ? -62.47300 20.73400 -25.74300 1.000 122.25940 472 LEU A C 1
ATOM 3666 O O . LEU A 1 472 ? -62.25400 21.79400 -25.14600 1.000 120.79080 472 LEU A O 1
ATOM 3671 N N . GLN A 1 473 ? -63.01700 19.67500 -25.13800 1.000 148.84153 473 GLN A N 1
ATOM 3672 C CA . GLN A 1 473 ? -63.36600 19.74100 -23.72200 1.000 161.55358 473 GLN A CA 1
ATOM 3673 C C . GLN A 1 473 ? -62.12400 19.68000 -22.84000 1.000 153.22100 473 GLN A C 1
ATOM 3674 O O . GLN A 1 473 ? -62.04400 20.38400 -21.82700 1.000 168.32018 473 GLN A O 1
ATOM 3680 N N . GLY A 1 474 ? -61.14600 18.85200 -23.20500 1.000 145.04897 474 GLY A N 1
ATOM 3681 C CA . GLY A 1 474 ? -59.89300 18.82500 -22.47300 1.000 131.91055 474 GLY A CA 1
ATOM 3682 C C . GLY A 1 474 ? -59.29000 17.45100 -22.26100 1.000 145.98066 474 GLY A C 1
ATOM 3683 O O . GLY A 1 474 ? -58.89100 17.11200 -21.14300 1.000 104.43621 474 GLY A O 1
ATOM 3684 N N . MET A 1 475 ? -59.21100 16.65100 -23.32100 1.000 145.69115 475 MET A N 1
ATOM 3685 C CA . MET A 1 475 ? -58.57200 15.33600 -23.26300 1.000 147.37556 475 MET A CA 1
ATOM 3686 C C . MET A 1 475 ? -57.34400 15.33300 -24.16100 1.000 132.36061 475 MET A C 1
ATOM 3687 O O . MET A 1 475 ? -57.47500 15.25400 -25.39600 1.000 142.71711 475 MET A O 1
ATOM 3692 N N . PRO A 1 476 ? -56.14000 15.41900 -23.60200 1.000 127.56529 476 PRO A N 1
ATOM 3693 C CA . PRO A 1 476 ? -54.93200 15.40800 -24.43400 1.000 132.62906 476 PRO A CA 1
ATOM 3694 C C . PRO A 1 476 ? -54.72000 14.05000 -25.08700 1.000 141.38011 476 PRO A C 1
ATOM 3695 O O . PRO A 1 476 ? -55.38100 13.05800 -24.77400 1.000 140.27735 476 PRO A O 1
ATOM 3699 N N . ARG A 1 477 ? -53.77200 14.02200 -26.01800 1.000 145.40691 477 ARG A N 1
ATOM 3700 C CA . ARG A 1 477 ? -53.42100 12.79800 -26.71900 1.000 148.05986 477 ARG A CA 1
ATOM 3701 C C . ARG A 1 477 ? -52.29500 12.06800 -25.98700 1.000 138.35343 477 ARG A C 1
ATOM 3702 O O . ARG A 1 477 ? -51.61900 12.62300 -25.11700 1.000 119.19587 477 ARG A O 1
ATOM 3710 N N . ARG A 1 478 ? -52.10200 10.79900 -26.35800 1.000 140.47737 478 ARG A N 1
ATOM 3711 C CA . ARG A 1 478 ? -51.05900 9.94700 -25.78300 1.000 110.73959 478 ARG A CA 1
ATOM 3712 C C . ARG A 1 478 ? -51.21400 9.83700 -24.26500 1.000 96.92215 478 ARG A C 1
ATOM 3713 O O . ARG A 1 478 ? -50.29200 10.11700 -23.49600 1.000 90.38978 478 ARG A O 1
ATOM 3721 N N . ILE A 1 479 ? -52.40500 9.42700 -23.83900 1.000 92.95325 479 ILE A N 1
ATOM 3722 C CA . ILE A 1 479 ? -52.75000 9.31400 -22.42600 1.000 69.79258 479 ILE A CA 1
ATOM 3723 C C . ILE A 1 479 ? -53.53100 8.02200 -22.22900 1.000 120.36706 479 ILE A C 1
ATOM 3724 O O . ILE A 1 479 ? -54.44600 7.72200 -23.00300 1.000 128.69175 479 ILE A O 1
ATOM 37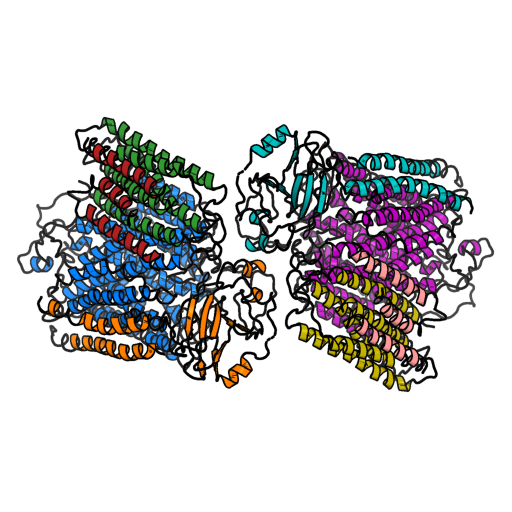29 N N . TYR A 1 480 ? -53.17500 7.25700 -21.19300 1.000 124.23332 480 TYR A N 1
ATOM 3730 C CA . TYR A 1 480 ? -53.79800 5.96300 -20.94500 1.000 130.69988 480 TYR A CA 1
ATOM 3731 C C . TYR A 1 480 ? -54.95000 6.01700 -19.94800 1.000 130.61566 480 TYR A C 1
ATOM 3732 O O . TYR A 1 480 ? -55.65500 5.01500 -19.79400 1.000 135.23200 480 TYR A O 1
ATOM 3741 N N . THR A 1 481 ? -55.15800 7.14200 -19.26500 1.000 107.99979 481 THR A N 1
ATOM 3742 C CA . THR A 1 481 ? -56.30600 7.27600 -18.37600 1.000 102.52019 481 THR A CA 1
ATOM 3743 C C . THR A 1 481 ? -56.72200 8.73700 -18.29100 1.000 122.47521 481 THR A C 1
ATOM 3744 O O . THR A 1 481 ? -55.88500 9.61500 -18.06500 1.000 73.58251 481 THR A O 1
ATOM 3748 N N . TYR A 1 482 ? -58.01800 8.99000 -18.47000 1.000 124.90445 482 TYR A N 1
ATOM 3749 C CA . TYR A 1 482 ? -58.53800 10.35100 -18.50000 1.000 144.46469 482 TYR A CA 1
ATOM 3750 C C . TYR A 1 482 ? -58.90800 10.85500 -17.10800 1.000 154.68170 482 TYR A C 1
ATOM 3751 O O . TYR A 1 482 ? -58.44100 11.91700 -16.68600 1.000 147.71245 482 TYR A O 1
ATOM 3760 N N . GLY A 1 483 ? -59.74100 10.10900 -16.38700 1.000 147.71771 483 GLY A N 1
ATOM 3761 C CA . GLY A 1 483 ? -60.19600 10.52300 -15.08200 1.000 152.17088 483 GLY A CA 1
ATOM 3762 C C . GLY A 1 483 ? -61.54800 11.20500 -15.14200 1.000 172.29434 483 GLY A C 1
ATOM 3763 O O . GLY A 1 483 ? -61.91100 11.82700 -16.14500 1.000 194.58386 483 GLY A O 1
ATOM 3764 N N . PRO A 1 484 ? -62.32800 11.09200 -14.06200 1.000 162.99059 484 PRO A N 1
ATOM 3765 C CA . PRO A 1 484 ? -63.65200 11.73200 -14.03500 1.000 170.29147 484 PRO A CA 1
ATOM 3766 C C . PRO A 1 484 ? -63.56700 13.24900 -14.08900 1.000 184.87217 484 PRO A C 1
ATOM 3767 O O . PRO A 1 484 ? -63.58200 13.91700 -13.04900 1.000 142.33022 484 PRO A O 1
ATOM 3771 N N . ASN A 1 485 ? -63.47600 13.80100 -15.29700 1.000 202.98750 485 ASN A N 1
ATOM 3772 C CA . ASN A 1 485 ? -63.35300 15.24200 -15.51000 1.000 207.59594 485 ASN A CA 1
ATOM 3773 C C . ASN A 1 485 ? -64.63300 15.74700 -16.17200 1.000 212.86763 485 ASN A C 1
ATOM 3774 O O . ASN A 1 485 ? -64.82400 15.58000 -17.38000 1.000 204.50084 485 ASN A O 1
ATOM 3779 N N . ASP A 1 486 ? -65.50500 16.36300 -15.37000 1.000 225.41650 486 ASP A N 1
ATOM 3780 C CA . ASP A 1 486 ? -66.73500 17.00300 -15.84800 1.000 221.18441 486 ASP A CA 1
ATOM 3781 C C . ASP A 1 486 ? -67.63300 16.03100 -16.61300 1.000 228.52477 486 ASP A C 1
ATOM 3782 O O . ASP A 1 486 ? -68.33900 16.42400 -17.54500 1.000 227.91680 486 ASP A O 1
ATOM 3787 N N . GLY A 1 487 ? -67.61800 14.75800 -16.22600 1.000 227.23514 487 GLY A N 1
ATOM 3788 C CA . GLY A 1 487 ? -68.46500 13.77100 -16.87700 1.000 232.46471 487 GLY A CA 1
ATOM 3789 C C . GLY A 1 487 ? -68.13500 13.52100 -18.33200 1.000 252.82768 487 GLY A C 1
ATOM 3790 O O . GLY A 1 487 ? -69.01900 13.13500 -19.10400 1.000 228.40370 487 GLY A O 1
ATOM 3791 N N . TRP A 1 488 ? -66.88200 13.73200 -18.73100 1.000 234.42021 488 TRP A N 1
ATOM 3792 C CA . TRP A 1 488 ? -66.44500 13.52000 -20.11100 1.000 224.81906 488 TRP A CA 1
ATOM 3793 C C . TRP A 1 488 ? -65.96900 12.09400 -20.35400 1.000 193.19948 488 TRP A C 1
ATOM 3794 O O . TRP A 1 488 ? -65.01700 11.86300 -21.10600 1.000 183.61938 488 TRP A O 1
ATOM 3805 N N . THR A 1 489 ? -66.61800 11.11800 -19.72100 1.000 217.28131 489 THR A N 1
ATOM 3806 C CA . THR A 1 489 ? -66.29600 9.70900 -19.90600 1.000 189.99646 489 THR A CA 1
ATOM 3807 C C . THR A 1 489 ? -67.03300 9.09900 -21.09300 1.000 172.53911 489 THR A C 1
ATOM 3808 O O . THR A 1 489 ? -66.44000 8.33300 -21.86200 1.000 163.98808 489 THR A O 1
ATOM 3812 N N . THR A 1 490 ? -68.31400 9.43500 -21.26400 1.000 178.72406 490 THR A N 1
ATOM 3813 C CA . THR A 1 490 ? -69.10300 8.83400 -22.33500 1.000 154.77119 490 THR A CA 1
ATOM 3814 C C . THR A 1 490 ? -68.57100 9.22500 -23.70900 1.000 142.15915 490 THR A C 1
ATOM 3815 O O . THR A 1 490 ? -68.59800 8.41600 -24.64300 1.000 143.54879 490 THR A O 1
ATOM 3819 N N . LEU A 1 491 ? -68.08400 10.46100 -23.85300 1.000 142.43550 491 LEU A N 1
ATOM 3820 C CA . LEU A 1 491 ? -67.50100 10.87500 -25.12500 1.000 144.29098 491 LEU A CA 1
ATOM 3821 C C . LEU A 1 491 ? -66.27900 10.03600 -25.47400 1.000 146.47546 491 LEU A C 1
ATOM 3822 O O . LEU A 1 491 ? -66.00800 9.79400 -26.65600 1.000 144.64366 491 LEU A O 1
ATOM 3827 N N . ASN A 1 492 ? -65.53300 9.58600 -24.46400 1.000 140.54843 492 ASN A N 1
ATOM 3828 C CA . ASN A 1 492 ? -64.41600 8.68000 -24.70300 1.000 143.64880 492 ASN A CA 1
ATOM 3829 C C . ASN A 1 492 ? -64.88600 7.25300 -24.95400 1.000 157.02935 492 ASN A C 1
ATOM 3830 O O . ASN A 1 492 ? -64.23900 6.51600 -25.70600 1.000 149.65479 492 ASN A O 1
ATOM 3835 N N . PHE A 1 493 ? -66.00500 6.85100 -24.34800 1.000 153.28680 493 PHE A N 1
ATOM 3836 C CA . PHE A 1 493 ? -66.53800 5.51400 -24.58400 1.000 148.39411 493 PHE A CA 1
ATOM 3837 C C . PHE A 1 493 ? -67.25200 5.43000 -25.92800 1.000 145.71221 493 PHE A C 1
ATOM 3838 O O . PHE A 1 493 ? -67.16400 4.40800 -26.61700 1.000 143.55932 493 PHE A O 1
ATOM 3846 N N . ILE A 1 494 ? -67.96700 6.49100 -26.31100 1.000 135.23990 494 ILE A N 1
ATOM 3847 C CA . ILE A 1 494 ? -68.59700 6.52500 -27.62800 1.000 102.67547 494 ILE A CA 1
ATOM 3848 C C . ILE A 1 494 ? -67.53900 6.43300 -28.71900 1.000 121.17505 494 ILE A C 1
ATOM 3849 O O . ILE A 1 494 ? -67.72200 5.74000 -29.72700 1.000 119.59065 494 ILE A O 1
ATOM 3854 N N . SER A 1 495 ? -66.40900 7.11900 -28.52800 1.000 127.78901 495 SER A N 1
ATOM 3855 C CA . SER A 1 495 ? -65.30300 7.00100 -29.47200 1.000 128.02061 495 SER A CA 1
ATOM 3856 C C . SER A 1 495 ? -64.77400 5.57500 -29.53600 1.000 116.77716 495 SER A C 1
ATOM 3857 O O . SER A 1 495 ? -64.29900 5.13700 -30.59000 1.000 115.77704 495 SER A O 1
ATOM 3860 N N . THR A 1 496 ? -64.84600 4.83800 -28.42600 1.000 124.14120 496 THR A N 1
ATOM 3861 C CA . THR A 1 496 ? -64.42200 3.44200 -28.42200 1.000 125.61506 496 THR A CA 1
ATOM 3862 C C . THR A 1 496 ? -65.45500 2.53900 -29.08700 1.000 119.63013 496 THR A C 1
ATOM 3863 O O . THR A 1 496 ? -65.09100 1.60600 -29.81200 1.000 117.55357 496 THR A O 1
ATOM 3867 N N . VAL A 1 497 ? -66.74400 2.80200 -28.85700 1.000 132.37640 497 VAL A N 1
ATOM 3868 C CA . VAL A 1 497 ? -67.78800 2.01100 -29.50400 1.000 124.90445 497 VAL A CA 1
ATOM 3869 C C . VAL A 1 497 ? -67.68000 2.13800 -31.01800 1.000 117.29827 497 VAL A C 1
ATOM 3870 O O . VAL A 1 497 ? -67.72400 1.14100 -31.74800 1.000 95.46934 497 VAL A O 1
ATOM 3874 N N . GLY A 1 498 ? -67.52800 3.36800 -31.51100 1.000 114.33739 498 GLY A N 1
ATOM 3875 C CA . GLY A 1 498 ? -67.27700 3.55800 -32.92800 1.000 120.81185 498 GLY A CA 1
ATOM 3876 C C . GLY A 1 498 ? -65.94300 2.99500 -33.37000 1.000 96.04573 498 GLY A C 1
ATOM 3877 O O . GLY A 1 498 ? -65.79300 2.57800 -34.52300 1.000 109.41838 498 GLY A O 1
ATOM 3878 N N . ALA A 1 499 ? -64.95900 2.97100 -32.46900 1.000 85.96820 499 ALA A N 1
ATOM 3879 C CA . ALA A 1 499 ? -63.67000 2.37100 -32.79400 1.000 131.07887 499 ALA A CA 1
ATOM 3880 C C . ALA A 1 499 ? -63.80200 0.86700 -32.98800 1.000 137.59281 499 ALA A C 1
ATOM 3881 O O . ALA A 1 499 ? -63.27400 0.30500 -33.95500 1.000 80.34384 499 ALA A O 1
ATOM 3883 N N . PHE A 1 500 ? -64.50400 0.19500 -32.07200 1.000 134.01607 500 PHE A N 1
ATOM 3884 C CA . PHE A 1 500 ? -64.72000 -1.23900 -32.20500 1.000 142.37760 500 PHE A CA 1
ATOM 3885 C C . PHE A 1 500 ? -65.74300 -1.56000 -33.28400 1.000 135.79786 500 PHE A C 1
ATOM 3886 O O . PHE A 1 500 ? -65.78700 -2.69800 -33.76400 1.000 137.26119 500 PHE A O 1
ATOM 3894 N N . MET A 1 501 ? -66.56500 -0.58300 -33.67300 1.000 139.99047 501 MET A N 1
ATOM 3895 C CA . MET A 1 501 ? -67.52600 -0.80500 -34.74600 1.000 113.28464 501 MET A CA 1
ATOM 3896 C C . MET A 1 501 ? -66.82300 -0.91600 -36.09200 1.000 102.63073 501 MET A C 1
ATOM 3897 O O . MET A 1 501 ? -67.24100 -1.69600 -36.95600 1.000 91.57414 501 MET A O 1
ATOM 3902 N N . MET A 1 502 ? -65.75400 -0.13900 -36.28900 1.000 115.99285 502 MET A N 1
ATOM 3903 C CA . MET A 1 502 ? -64.95700 -0.27300 -37.50300 1.000 129.79188 502 MET A CA 1
ATOM 3904 C C . MET A 1 502 ? -64.21900 -1.60400 -37.54200 1.000 129.16549 502 MET A C 1
ATOM 3905 O O . MET A 1 502 ? -63.97200 -2.14300 -38.62700 1.000 123.83590 502 MET A O 1
ATOM 3910 N N . GLY A 1 503 ? -63.85100 -2.14300 -36.37700 1.000 134.75300 503 GLY A N 1
ATOM 3911 C CA . GLY A 1 503 ? -63.27600 -3.47700 -36.34500 1.000 126.22040 503 GLY A CA 1
ATOM 3912 C C . GLY A 1 503 ? -64.23300 -4.52200 -36.88200 1.000 119.67751 503 GLY A C 1
ATOM 3913 O O . GLY A 1 503 ? -63.84100 -5.39800 -37.65800 1.000 103.14921 503 GLY A O 1
ATOM 3914 N N . VAL A 1 504 ? -65.50200 -4.43800 -36.48900 1.000 117.75886 504 VAL A N 1
ATOM 3915 C CA . VAL A 1 504 ? -66.53800 -5.28100 -37.07600 1.000 124.65442 504 VAL A CA 1
ATOM 3916 C C . VAL A 1 504 ? -66.68300 -4.87800 -38.54000 1.000 136.47689 504 VAL A C 1
ATOM 3917 O O . VAL A 1 504 ? -67.21800 -3.81100 -38.85200 1.000 157.87156 504 VAL A O 1
ATOM 3921 N N . GLY A 1 505 ? -66.20400 -5.72900 -39.44000 1.000 146.63863 505 GLY A N 1
ATOM 3922 C CA . GLY A 1 505 ? -66.16900 -5.40000 -40.84900 1.000 139.25617 505 GLY A CA 1
ATOM 3923 C C . GLY A 1 505 ? -64.92900 -5.95700 -41.51200 1.000 131.32364 505 GLY A C 1
ATOM 3924 O O . GLY A 1 505 ? -64.99100 -6.46500 -42.63500 1.000 143.99358 505 GLY A O 1
ATOM 3925 N N . PHE A 1 506 ? -63.78800 -5.86700 -40.82300 1.000 121.01188 506 PHE A N 1
ATOM 3926 C CA . PHE A 1 506 ? -62.57600 -6.49300 -41.33700 1.000 123.53850 506 PHE A CA 1
ATOM 3927 C C . PHE A 1 506 ? -62.74500 -8.00200 -41.44500 1.000 171.37055 506 PHE A C 1
ATOM 3928 O O . PHE A 1 506 ? -62.13500 -8.63600 -42.31300 1.000 161.16406 506 PHE A O 1
ATOM 3936 N N . LEU A 1 507 ? -63.56000 -8.59300 -40.56700 1.000 167.40955 507 LEU A N 1
ATOM 3937 C CA . LEU A 1 507 ? -63.95800 -9.98400 -40.74900 1.000 179.07410 507 LEU A CA 1
ATOM 3938 C C . LEU A 1 507 ? -64.79200 -10.14500 -42.01200 1.000 219.29998 507 LEU A C 1
ATOM 3939 O O . LEU A 1 507 ? -64.63200 -11.12300 -42.75300 1.000 185.76964 507 LEU A O 1
ATOM 3944 N N . ILE A 1 508 ? -65.69000 -9.19300 -42.27300 1.000 254.35155 508 ILE A N 1
ATOM 3945 C CA . ILE A 1 508 ? -66.46600 -9.21700 -43.50800 1.000 218.54199 508 ILE A CA 1
ATOM 3946 C C . ILE A 1 508 ? -65.56000 -8.98900 -44.71100 1.000 97.15375 508 ILE A C 1
ATOM 3947 O O . ILE A 1 508 ? -65.71800 -9.63300 -45.75600 1.000 97.50116 508 ILE A O 1
ATOM 3952 N N . LEU A 1 509 ? -64.59500 -8.07300 -44.58500 1.000 108.48406 509 LEU A N 1
ATOM 3953 C CA . LEU A 1 509 ? -63.65700 -7.82600 -45.67600 1.000 96.72476 509 LEU A CA 1
ATOM 3954 C C . LEU A 1 509 ? -62.87800 -9.08800 -46.02500 1.000 118.05889 509 LEU A C 1
ATOM 3955 O O . LEU A 1 509 ? -62.66700 -9.39100 -47.20500 1.000 123.54902 509 LEU A O 1
ATOM 3960 N N . CYS A 1 510 ? -62.45100 -9.84400 -45.01200 1.000 94.87980 510 CYS A N 1
ATOM 3961 C CA . CYS A 1 510 ? -61.75200 -11.09900 -45.26400 1.000 111.82920 510 CYS A CA 1
ATOM 3962 C C . CYS A 1 510 ? -62.70300 -12.20100 -45.71100 1.000 140.92742 510 CYS A C 1
ATOM 3963 O O . CYS A 1 510 ? -62.29400 -13.09900 -46.45600 1.000 163.43802 510 CYS A O 1
ATOM 3966 N N . TYR A 1 511 ? -63.96200 -12.15700 -45.26600 1.000 140.02732 511 TYR A N 1
ATOM 3967 C CA . TYR A 1 511 ? -64.95000 -13.12000 -45.74300 1.000 152.76042 511 TYR A CA 1
ATOM 3968 C C . TYR A 1 511 ? -65.24400 -12.93200 -47.22600 1.000 178.86618 511 TYR A C 1
ATOM 3969 O O . TYR A 1 511 ? -65.50700 -13.91000 -47.93400 1.000 156.02923 511 TYR A O 1
ATOM 3978 N N . ASN A 1 512 ? -65.20100 -11.68900 -47.71100 1.000 168.18332 512 ASN A N 1
ATOM 3979 C CA . ASN A 1 512 ? -65.42000 -11.44100 -49.13200 1.000 158.57954 512 ASN A CA 1
ATOM 3980 C C . ASN A 1 512 ? -64.28100 -11.98600 -49.98200 1.000 128.39961 512 ASN A C 1
ATOM 3981 O O . ASN A 1 512 ? -64.51200 -12.43700 -51.11000 1.000 151.63134 512 ASN A O 1
ATOM 3986 N N . ILE A 1 513 ? -63.05100 -11.95900 -49.46400 1.000 123.70957 513 ILE A N 1
ATOM 3987 C CA . ILE A 1 513 ? -61.91600 -12.50000 -50.20100 1.000 86.54985 513 ILE A CA 1
ATOM 3988 C C . ILE A 1 513 ? -61.92000 -14.02500 -50.20300 1.000 99.69880 513 ILE A C 1
ATOM 3989 O O . ILE A 1 513 ? -61.26200 -14.64400 -51.04800 1.000 101.89116 513 ILE A O 1
ATOM 3994 N N . TYR A 1 514 ? -62.66100 -14.65400 -49.28600 1.000 109.87107 514 TYR A N 1
ATOM 3995 C CA . TYR A 1 514 ? -62.72000 -16.11100 -49.24600 1.000 127.71268 514 TYR A CA 1
ATOM 3996 C C . TYR A 1 514 ? -63.33300 -16.70600 -50.50900 1.000 146.20174 514 TYR A C 1
ATOM 3997 O O . TYR A 1 514 ? -63.10000 -17.88300 -50.80200 1.000 163.00112 514 TYR A O 1
ATOM 4006 N N . TYR A 1 515 ? -64.09900 -15.92100 -51.26800 1.000 132.16058 515 TYR A N 1
ATOM 4007 C CA . TYR A 1 515 ? -64.69000 -16.38300 -52.52400 1.000 120.82238 515 TYR A CA 1
ATOM 4008 C C . TYR A 1 515 ? -63.58600 -16.50400 -53.57100 1.000 133.20808 515 TYR A C 1
ATOM 4009 O O . TYR A 1 515 ? -63.39800 -15.64400 -54.43500 1.000 119.78278 515 TYR A O 1
ATOM 4018 N N . SER A 1 516 ? -62.84300 -17.60400 -53.48700 1.000 136.25581 516 SER A N 1
ATOM 4019 C CA . SER A 1 516 ? -61.73600 -17.86400 -54.40100 1.000 118.97479 516 SER A CA 1
ATOM 4020 C C . SER A 1 516 ? -61.46700 -19.36200 -54.52000 1.000 124.48071 516 SER A C 1
ATOM 4021 O O . SER A 1 516 ? -61.74400 -20.12900 -53.59800 1.000 122.63049 516 SER A O 1
ATOM 4024 N N . GLY A 1 530 ? -69.32700 -3.23200 -65.90600 1.000 148.12039 530 GLY A N 1
ATOM 4025 C CA . GLY A 1 530 ? -68.41600 -2.12100 -65.69700 1.000 146.38597 530 GLY A CA 1
ATOM 4026 C C . GLY A 1 530 ? -68.46400 -1.08200 -66.80100 1.000 151.94190 530 GLY A C 1
ATOM 4027 O O . GLY A 1 530 ? -68.63300 -1.41500 -67.97400 1.000 181.13751 530 GLY A O 1
ATOM 4028 N N . VAL A 1 531 ? -68.31400 0.18700 -66.42100 1.000 150.84703 531 VAL A N 1
ATOM 4029 C CA . VAL A 1 531 ? -68.34600 1.28700 -67.37800 1.000 112.06080 531 VAL A CA 1
ATOM 4030 C C . VAL A 1 531 ? -66.96500 1.92500 -67.45300 1.000 99.76986 531 VAL A C 1
ATOM 4031 O O . VAL A 1 531 ? -66.77200 3.06800 -67.02300 1.000 91.86628 531 VAL A O 1
ATOM 4035 N N . GLY A 1 532 ? -65.99600 1.19100 -67.99400 1.000 91.32411 532 GLY A N 1
ATOM 4036 C CA . GLY A 1 532 ? -64.64700 1.71400 -68.09200 1.000 89.96079 532 GLY A CA 1
ATOM 4037 C C . GLY A 1 532 ? -64.54000 2.84000 -69.10200 1.000 93.48752 532 GLY A C 1
ATOM 4038 O O . GLY A 1 532 ? -65.27100 2.89800 -70.09000 1.000 118.83793 532 GLY A O 1
ATOM 4039 N N . ARG A 1 533 ? -63.61100 3.76300 -68.83700 1.000 86.77356 533 ARG A N 1
ATOM 4040 C CA . ARG A 1 533 ? -63.36700 4.88500 -69.73200 1.000 87.08149 533 ARG A CA 1
ATOM 4041 C C . ARG A 1 533 ? -61.89400 5.10500 -70.05500 1.000 92.80586 533 ARG A C 1
ATOM 4042 O O . ARG A 1 533 ? -61.57600 6.05200 -70.78300 1.000 85.10494 533 ARG A O 1
ATOM 4050 N N . THR A 1 534 ? -60.99500 4.27300 -69.54100 1.000 89.65812 534 THR A N 1
ATOM 4051 C CA . THR A 1 534 ? -59.57400 4.36300 -69.86200 1.000 97.24587 534 THR A CA 1
ATOM 4052 C C . THR A 1 534 ? -59.08000 2.97300 -70.25800 1.000 120.78553 534 THR A C 1
ATOM 4053 O O . THR A 1 534 ? -59.85300 2.08600 -70.63800 1.000 148.82574 534 THR A O 1
ATOM 4057 N N . LEU A 1 535 ? -57.76700 2.76300 -70.16100 1.000 124.08856 535 LEU A N 1
ATOM 4058 C CA . LEU A 1 535 ? -57.16900 1.49400 -70.56300 1.000 126.13881 535 LEU A CA 1
ATOM 4059 C C . LEU A 1 535 ? -57.27400 0.44800 -69.45800 1.000 125.49136 535 LEU A C 1
ATOM 4060 O O . LEU A 1 535 ? -56.43000 -0.44900 -69.36300 1.000 120.14072 535 LEU A O 1
ATOM 4065 N N . ASP A 1 536 ? -58.30500 0.55300 -68.62100 1.000 125.44925 536 ASP A N 1
ATOM 4066 C CA . ASP A 1 536 ? -58.54000 -0.42100 -67.56200 1.000 124.30701 536 ASP A CA 1
ATOM 4067 C C . ASP A 1 536 ? -59.01600 -1.74400 -68.14700 1.000 131.46576 536 ASP A C 1
ATOM 4068 O O . ASP A 1 536 ? -58.28100 -2.73700 -68.13500 1.000 121.90672 536 ASP A O 1
ATOM 4073 N N . TRP A 1 537 ? -60.24200 -1.76500 -68.66400 1.000 139.69570 537 TRP A N 1
ATOM 4074 C CA . TRP A 1 537 ? -60.81300 -2.95800 -69.27200 1.000 154.85541 537 TRP A CA 1
ATOM 4075 C C . TRP A 1 537 ? -60.49200 -3.06700 -70.75800 1.000 170.69678 537 TRP A C 1
ATOM 4076 O O . TRP A 1 537 ? -61.04200 -3.93800 -71.43900 1.000 180.01895 537 TRP A O 1
ATOM 4087 N N . ALA A 1 538 ? -59.61300 -2.20500 -71.27400 1.000 152.28142 538 ALA A N 1
ATOM 4088 C CA . ALA A 1 538 ? -59.17300 -2.28400 -72.66200 1.000 122.98317 538 ALA A CA 1
ATOM 4089 C C . ALA A 1 538 ? -58.23300 -3.45300 -72.92100 1.000 121.04083 538 ALA A C 1
ATOM 4090 O O . ALA A 1 538 ? -57.77800 -3.61500 -74.05800 1.000 116.14814 538 ALA A O 1
ATOM 4092 N N . THR A 1 539 ? -57.92500 -4.25700 -71.90800 1.000 113.02671 539 THR A N 1
ATOM 4093 C CA . THR A 1 539 ? -57.04800 -5.40100 -72.08400 1.000 132.76065 539 THR A CA 1
ATOM 4094 C C . THR A 1 539 ? -57.73400 -6.47400 -72.92900 1.000 152.67094 539 THR A C 1
ATOM 4095 O O . THR A 1 539 ? -58.93700 -6.41900 -73.20000 1.000 159.68757 539 THR A O 1
ATOM 4099 N N . SER A 1 540 ? -56.94400 -7.46800 -73.34600 1.000 150.71281 540 SER A N 1
ATOM 4100 C CA . SER A 1 540 ? -57.47500 -8.52500 -74.20300 1.000 125.20975 540 SER A CA 1
ATOM 4101 C C . SER A 1 540 ? -58.56600 -9.32600 -73.50500 1.000 159.69546 540 SER A C 1
ATOM 4102 O O . SER A 1 540 ? -59.49600 -9.80900 -74.16200 1.000 147.54137 540 SER A O 1
ATOM 4105 N N . SER A 1 541 ? -58.47900 -9.46900 -72.18900 1.000 154.62380 541 SER A N 1
ATOM 4106 C CA . SER A 1 541 ? -59.46100 -10.20200 -71.39200 1.000 168.37019 541 SER A CA 1
ATOM 4107 C C . SER A 1 541 ? -59.18100 -9.89300 -69.92400 1.000 163.43275 541 SER A C 1
ATOM 4108 O O . SER A 1 541 ? -58.36700 -9.01800 -69.60300 1.000 162.21155 541 SER A O 1
ATOM 4111 N N . ALA A 1 542 ? -59.86300 -10.60500 -69.02900 1.000 158.51374 542 ALA A N 1
ATOM 4112 C CA . ALA A 1 542 ? -59.53600 -10.52200 -67.61600 1.000 138.95350 542 ALA A CA 1
ATOM 4113 C C . ALA A 1 542 ? -58.13400 -11.08000 -67.37700 1.000 151.88926 542 ALA A C 1
ATOM 4114 O O . ALA A 1 542 ? -57.57200 -11.78700 -68.21800 1.000 154.88173 542 ALA A O 1
ATOM 4116 N N . ILE A 1 543 ? -57.59800 -10.78600 -66.19200 1.000 149.74690 543 ILE A N 1
ATOM 4117 C CA . ILE A 1 543 ? -56.19600 -10.99700 -65.81000 1.000 135.45308 543 ILE A CA 1
ATOM 4118 C C . ILE A 1 543 ? -55.28800 -10.81100 -67.02500 1.000 133.61602 543 ILE A C 1
ATOM 4119 O O . ILE A 1 543 ? -54.95400 -11.78100 -67.72400 1.000 155.07386 543 ILE A O 1
ATOM 4124 N N . PRO A 1 544 ? -54.87500 -9.57800 -67.30900 1.000 142.94345 544 PRO A N 1
ATOM 4125 C CA . PRO A 1 544 ? -54.14500 -9.31400 -68.54600 1.000 114.68217 544 PRO A CA 1
ATOM 4126 C C . PRO A 1 544 ? -52.83400 -10.07800 -68.57800 1.000 141.05902 544 PRO A C 1
ATOM 4127 O O . PRO A 1 544 ? -52.25300 -10.39400 -67.52400 1.000 155.72130 544 PRO A O 1
ATOM 4131 N N . PRO A 1 545 ? -52.33000 -10.39800 -69.77900 1.000 97.66434 545 PRO A N 1
ATOM 4132 C CA . PRO A 1 545 ? -51.12700 -11.23800 -69.88200 1.000 102.28068 545 PRO A CA 1
ATOM 4133 C C . PRO A 1 545 ? -49.84500 -10.53100 -69.46900 1.000 110.77644 545 PRO A C 1
ATOM 4134 O O . PRO A 1 545 ? -49.87300 -9.39000 -68.99900 1.000 124.23332 545 PRO A O 1
ATOM 4138 N N . HIS A 1 546 ? -48.71000 -11.20800 -69.66200 1.000 125.11763 546 HIS A N 1
ATOM 4139 C CA . HIS A 1 546 ? -47.42600 -10.66100 -69.23300 1.000 142.90134 546 HIS A CA 1
ATOM 4140 C C . HIS A 1 546 ? -47.01900 -9.46800 -70.09000 1.000 137.44806 546 HIS A C 1
ATOM 4141 O O . HIS A 1 546 ? -46.59300 -8.43100 -69.56800 1.000 131.38681 546 HIS A O 1
ATOM 4148 N N . TYR A 1 547 ? -47.13900 -9.60000 -71.41200 1.000 159.64546 547 TYR A N 1
ATOM 4149 C CA . TYR A 1 547 ? -46.72000 -8.54200 -72.32300 1.000 150.98652 547 TYR A CA 1
ATOM 4150 C C . TYR A 1 547 ? -47.64400 -7.33200 -72.29800 1.000 171.69690 547 TYR A C 1
ATOM 4151 O O . TYR A 1 547 ? -47.24400 -6.27600 -72.79500 1.000 160.03235 547 TYR A O 1
ATOM 4160 N N . ASN A 1 548 ? -48.84400 -7.46600 -71.71900 1.000 146.55178 548 ASN A N 1
ATOM 4161 C CA . ASN A 1 548 ? -49.87600 -6.43200 -71.59900 1.000 164.73028 548 ASN A CA 1
ATOM 4162 C C . ASN A 1 548 ? -50.05100 -5.57800 -72.85300 1.000 166.72789 548 ASN A C 1
ATOM 4163 O O . ASN A 1 548 ? -49.21400 -4.72100 -73.15800 1.000 169.33083 548 ASN A O 1
ATOM 4168 N N . PHE A 1 549 ? -51.16200 -5.79800 -73.56200 1.000 189.49114 549 PHE A N 1
ATOM 4169 C CA . PHE A 1 549 ? -51.48900 -5.12400 -74.81600 1.000 160.55609 549 PHE A CA 1
ATOM 4170 C C . PHE A 1 549 ? -50.55600 -5.59400 -75.92600 1.000 169.87563 549 PHE A C 1
ATOM 4171 O O . PHE A 1 549 ? -49.35200 -5.32000 -75.89200 1.000 172.89705 549 PHE A O 1
ATOM 4179 N N . ALA A 1 550 ? -51.10600 -6.30600 -76.91300 1.000 162.42474 550 ALA A N 1
ATOM 4180 C CA . ALA A 1 550 ? -50.28700 -6.78800 -78.02000 1.000 140.49579 550 ALA A CA 1
ATOM 4181 C C . ALA A 1 550 ? -49.80200 -5.63400 -78.89000 1.000 132.15532 550 ALA A C 1
ATOM 4182 O O . ALA A 1 550 ? -48.64200 -5.61600 -79.31700 1.000 134.17398 550 ALA A O 1
ATOM 4184 N N . VAL A 1 551 ? -50.67500 -4.66900 -79.16500 1.000 154.82909 551 VAL A N 1
ATOM 4185 C CA . VAL A 1 551 ? -50.31300 -3.47400 -79.91400 1.000 128.84966 551 VAL A CA 1
ATOM 4186 C C . VAL A 1 551 ? -50.58000 -2.25500 -79.04200 1.000 124.93603 551 VAL A C 1
ATOM 4187 O O . VAL A 1 551 ? -51.45400 -2.26700 -78.16900 1.000 121.66196 551 VAL A O 1
ATOM 4191 N N . LEU A 1 552 ? -49.81000 -1.20200 -79.27500 1.000 128.20748 552 LEU A N 1
ATOM 4192 C CA . LEU A 1 552 ? -49.97400 0.01900 -78.49800 1.000 95.65094 552 LEU A CA 1
ATOM 4193 C C . LEU A 1 552 ? -51.13100 0.83800 -79.06200 1.000 92.90851 552 LEU A C 1
ATOM 4194 O O . LEU A 1 552 ? -51.20700 1.03800 -80.27800 1.000 109.26047 552 LEU A O 1
ATOM 4199 N N . PRO A 1 553 ? -52.04800 1.31100 -78.22300 1.000 93.21118 553 PRO A N 1
ATOM 4200 C CA . PRO A 1 553 ? -53.19000 2.07500 -78.73500 1.000 104.88363 553 PRO A CA 1
ATOM 4201 C C . PRO A 1 553 ? -52.77200 3.43700 -79.26700 1.000 101.40690 553 PRO A C 1
ATOM 4202 O O . PRO A 1 553 ? -51.84800 4.07700 -78.75900 1.000 135.93998 553 PRO A O 1
ATOM 4206 N N . GLU A 1 554 ? -53.47000 3.87500 -80.31800 1.000 88.43429 554 GLU A N 1
ATOM 4207 C CA . GLU A 1 554 ? -53.21600 5.19500 -80.88100 1.000 120.12756 554 GLU A CA 1
ATOM 4208 C C . GLU A 1 554 ? -53.79100 6.30300 -80.00900 1.000 114.59532 554 GLU A C 1
ATOM 4209 O O . GLU A 1 554 ? -53.22700 7.40200 -79.96400 1.000 98.47760 554 GLU A O 1
ATOM 4215 N N . VAL A 1 555 ? -54.89400 6.02800 -79.30600 1.000 110.21585 555 VAL A N 1
ATOM 4216 C CA . VAL A 1 555 ? -55.55100 6.97800 -78.41100 1.000 107.44183 555 VAL A CA 1
ATOM 4217 C C . VAL A 1 555 ? -55.88100 8.26200 -79.16400 1.000 121.15137 555 VAL A C 1
ATOM 4218 O O . VAL A 1 555 ? -56.96500 8.39200 -79.74600 1.000 99.38034 555 VAL A O 1
ATOM 4222 N N . LYS A 1 556 ? -54.94600 9.21700 -79.15400 1.000 108.47353 556 LYS A N 1
ATOM 4223 C CA . LYS A 1 556 ? -55.12400 10.52000 -79.79500 1.000 97.05111 556 LYS A CA 1
ATOM 4224 C C . LYS A 1 556 ? -56.37100 11.24000 -79.28700 1.000 118.75108 556 LYS A C 1
ATOM 4225 O O . LYS A 1 556 ? -57.03100 11.96500 -80.03500 1.000 121.93830 556 LYS A O 1
ATOM 4231 N N . SER A 1 557 ? -56.70400 11.04700 -78.01400 1.000 114.97694 557 SER A N 1
ATOM 4232 C CA . SER A 1 557 ? -57.86600 11.68900 -77.41300 1.000 128.26801 557 SER A CA 1
ATOM 4233 C C . SER A 1 557 ? -57.67700 11.70800 -75.90100 1.000 115.41910 557 SER A C 1
ATOM 4234 O O . SER A 1 557 ? -56.70100 11.17100 -75.36900 1.000 107.26549 557 SER A O 1
ATOM 4237 N N . GLN A 1 558 ? -58.63000 12.33400 -75.20800 1.000 116.07708 558 GLN A N 1
ATOM 4238 C CA . GLN A 1 558 ? -58.54100 12.45600 -73.75600 1.000 127.38896 558 GLN A CA 1
ATOM 4239 C C . GLN A 1 558 ? -58.93600 11.16000 -73.05600 1.000 121.07241 558 GLN A C 1
ATOM 4240 O O . GLN A 1 558 ? -58.26500 10.73200 -72.11000 1.000 123.32794 558 GLN A O 1
ATOM 4246 N N . ASP A 1 559 ? -60.02000 10.52900 -73.49900 1.000 123.35426 559 ASP A N 1
ATOM 4247 C CA . ASP A 1 559 ? -60.47400 9.25200 -72.96300 1.000 98.13282 559 ASP A CA 1
ATOM 4248 C C . ASP A 1 559 ? -60.43100 8.22400 -74.08200 1.000 144.55681 559 ASP A C 1
ATOM 4249 O O . ASP A 1 559 ? -61.09500 8.39400 -75.11100 1.000 160.04550 559 ASP A O 1
ATOM 4254 N N . ALA A 1 560 ? -59.65600 7.15800 -73.88100 1.000 85.76291 560 ALA A N 1
ATOM 4255 C CA . ALA A 1 560 ? -59.41700 6.20500 -74.95800 1.000 86.52880 560 ALA A CA 1
ATOM 4256 C C . ALA A 1 560 ? -60.54700 5.19000 -75.09300 1.000 143.28297 560 ALA A C 1
ATOM 4257 O O . ALA A 1 560 ? -60.99300 4.90600 -76.20900 1.000 130.01032 560 ALA A O 1
ATOM 4259 N N . PHE A 1 561 ? -61.02600 4.63800 -73.97500 1.000 104.61517 561 PHE A N 1
ATOM 4260 C CA . PHE A 1 561 ? -61.93800 3.50000 -74.04700 1.000 118.60896 561 PHE A CA 1
ATOM 4261 C C . PHE A 1 561 ? -63.28000 3.88600 -74.66100 1.000 129.34972 561 PHE A C 1
ATOM 4262 O O . PHE A 1 561 ? -63.83100 3.13700 -75.47600 1.000 164.66711 561 PHE A O 1
ATOM 4270 N N . LEU A 1 562 ? -63.82600 5.04700 -74.28800 1.000 109.92107 562 LEU A N 1
ATOM 4271 C CA . LEU A 1 562 ? -65.11400 5.44900 -74.84600 1.000 118.09574 562 LEU A CA 1
ATOM 4272 C C . LEU A 1 562 ? -64.99800 5.79000 -76.32700 1.000 154.55011 562 LEU A C 1
ATOM 4273 O O . LEU A 1 562 ? -65.88800 5.45400 -77.11800 1.000 131.68158 562 LEU A O 1
ATOM 4278 N N . HIS A 1 563 ? -63.91100 6.45300 -76.72400 1.000 141.43275 563 HIS A N 1
ATOM 4279 C CA . HIS A 1 563 ? -63.68400 6.72500 -78.13800 1.000 151.08127 563 HIS A CA 1
ATOM 4280 C C . HIS A 1 563 ? -63.27100 5.48300 -78.91300 1.000 171.26527 563 HIS A C 1
ATOM 4281 O O . HIS A 1 563 ? -63.21600 5.53400 -80.14700 1.000 192.34675 563 HIS A O 1
ATOM 4288 N N . MET A 1 564 ? -62.98200 4.37800 -78.22700 1.000 184.06944 564 MET A N 1
ATOM 4289 C CA . MET A 1 564 ? -62.65800 3.10800 -78.86200 1.000 154.63433 564 MET A CA 1
ATOM 4290 C C . MET A 1 564 ? -63.73300 2.05600 -78.60000 1.000 100.94631 564 MET A C 1
ATOM 4291 O O . MET A 1 564 ? -63.43300 0.86600 -78.48800 1.000 97.25377 564 MET A O 1
ATOM 4296 N N . LYS A 1 565 ? -64.98900 2.48700 -78.48300 1.000 128.63121 565 LYS A N 1
ATOM 4297 C CA . LYS A 1 565 ? -66.10100 1.56300 -78.29700 1.000 144.53049 565 LYS A CA 1
ATOM 4298 C C . LYS A 1 565 ? -67.25900 1.95500 -79.20800 1.000 150.01009 565 LYS A C 1
ATOM 4299 O O . LYS A 1 565 ? -67.51600 1.29000 -80.21700 1.000 121.01188 565 LYS A O 1
ATOM 4305 N N . GLU A 1 566 ? -67.96200 3.03500 -78.86100 1.000 142.42234 566 GLU A N 1
ATOM 4306 C CA . GLU A 1 566 ? -69.05000 3.50900 -79.71100 1.000 158.28477 566 GLU A CA 1
ATOM 4307 C C . GLU A 1 566 ? -68.50800 4.10300 -81.00600 1.000 171.74954 566 GLU A C 1
ATOM 4308 O O . GLU A 1 566 ? -69.00200 3.79400 -82.09700 1.000 203.05329 566 GLU A O 1
ATOM 4314 N N . GLU A 1 567 ? -67.49200 4.95700 -80.90500 1.000 177.13440 567 GLU A N 1
ATOM 4315 C CA . GLU A 1 567 ? -66.84000 5.52500 -82.08000 1.000 154.82909 567 GLU A CA 1
ATOM 4316 C C . GLU A 1 567 ? -65.88000 4.49000 -82.65600 1.000 178.75038 567 GLU A C 1
ATOM 4317 O O . GLU A 1 567 ? -64.85700 4.17300 -82.03900 1.000 105.69425 567 GLU A O 1
ATOM 4323 N N . LYS A 1 568 ? -66.21300 3.96400 -83.83000 1.000 169.09659 568 LYS A N 1
ATOM 4324 C CA . LYS A 1 568 ? -65.42100 2.92500 -84.50200 1.000 173.52344 568 LYS A CA 1
ATOM 4325 C C . LYS A 1 568 ? -65.33500 1.71300 -83.57000 1.000 169.97038 568 LYS A C 1
ATOM 4326 O O . LYS A 1 568 ? -66.26000 1.44400 -82.79100 1.000 178.92935 568 LYS A O 1
ATOM 4332 N N . THR A 1 569 ? -64.23000 0.97400 -83.63500 1.000 172.11274 569 THR A N 1
ATOM 4333 C CA . THR A 1 569 ? -64.02300 -0.17200 -82.76000 1.000 137.08223 569 THR A CA 1
ATOM 4334 C C . THR A 1 569 ? -62.58200 -0.20200 -82.27100 1.000 123.61482 569 THR A C 1
ATOM 4335 O O . THR A 1 569 ? -62.32000 0.03100 -81.08700 1.000 125.81245 569 THR A O 1
ATOM 4339 N N . GLU A 1 570 ? -61.64900 -0.48000 -83.18600 1.000 113.51098 570 GLU A N 1
ATOM 4340 C CA . GLU A 1 570 ? -60.21700 -0.52600 -82.90600 1.000 117.05088 570 GLU A CA 1
ATOM 4341 C C . GLU A 1 570 ? -59.87900 -1.60300 -81.88100 1.000 162.48527 570 GLU A C 1
ATOM 4342 O O . GLU A 1 570 ? -60.13700 -1.43900 -80.68400 1.000 185.81702 570 GLU A O 1
ATOM 4348 N N . LEU A 1 571 ? -59.28300 -2.70100 -82.34000 1.000 157.67154 571 LEU A N 1
ATOM 4349 C CA . LEU A 1 571 ? -58.96100 -3.82300 -81.46700 1.000 168.42809 571 LEU A CA 1
ATOM 4350 C C . LEU A 1 571 ? -57.49700 -4.22100 -81.61500 1.000 180.99802 571 LEU A C 1
ATOM 4351 O O . LEU A 1 571 ? -56.65400 -3.38800 -81.96100 1.000 192.79943 571 LEU A O 1
ATOM 4356 N N . TYR A 1 572 ? -57.18500 -5.48700 -81.33600 1.000 172.05747 572 TYR A N 1
ATOM 4357 C CA . TYR A 1 572 ? -55.84400 -6.02000 -81.52900 1.000 146.44651 572 TYR A CA 1
ATOM 4358 C C . TYR A 1 572 ? -55.86100 -6.98400 -82.70900 1.000 140.11943 572 TYR A C 1
ATOM 4359 O O . TYR A 1 572 ? -55.99200 -8.20000 -82.51400 1.000 119.84858 572 TYR A O 1
ATOM 4368 N N . PRO A 1 573 ? -55.73300 -6.49000 -83.93900 1.000 137.89811 573 PRO A N 1
ATOM 4369 C CA . PRO A 1 573 ? -55.85000 -7.37800 -85.09900 1.000 142.98030 573 PRO A CA 1
ATOM 4370 C C . PRO A 1 573 ? -54.62300 -8.26200 -85.24800 1.000 149.21263 573 PRO A C 1
ATOM 4371 O O . PRO A 1 573 ? -53.49300 -7.83900 -84.99600 1.000 116.36132 573 PRO A O 1
ATOM 4375 N N . GLU A 1 574 ? -54.86000 -9.50300 -85.66600 1.000 146.09120 574 GLU A N 1
ATOM 4376 C CA . GLU A 1 574 ? -53.77000 -10.43500 -85.89600 1.000 154.38167 574 GLU A CA 1
ATOM 4377 C C . GLU A 1 574 ? -52.93800 -9.98300 -87.09700 1.000 160.24816 574 GLU A C 1
ATOM 4378 O O . GLU A 1 574 ? -53.31300 -9.07300 -87.84300 1.000 163.74332 574 GLU A O 1
ATOM 4384 N N . SER A 1 575 ? -51.78100 -10.62500 -87.26600 1.000 167.23058 575 SER A N 1
ATOM 4385 C CA . SER A 1 575 ? -50.76900 -10.33100 -88.27800 1.000 168.35176 575 SER A CA 1
ATOM 4386 C C . SER A 1 575 ? -50.11400 -8.97100 -88.07300 1.000 146.56757 575 SER A C 1
ATOM 4387 O O . SER A 1 575 ? -49.23400 -8.59900 -88.86000 1.000 157.78734 575 SER A O 1
ATOM 4390 N N . LYS A 1 576 ? -50.51100 -8.21400 -87.05100 1.000 150.09431 576 LYS A N 1
ATOM 4391 C CA . LYS A 1 576 ? -49.87400 -6.94900 -86.71200 1.000 153.40787 576 LYS A CA 1
ATOM 4392 C C . LYS A 1 576 ? -49.05200 -7.04600 -85.43000 1.000 160.90613 576 LYS A C 1
ATOM 4393 O O . LYS A 1 576 ? -48.60700 -6.01800 -84.90600 1.000 126.35199 576 LYS A O 1
ATOM 4399 N N . PHE A 1 577 ? -48.83600 -8.25600 -84.91800 1.000 157.36887 577 PHE A N 1
ATOM 4400 C CA . PHE A 1 577 ? -48.05600 -8.45800 -83.70700 1.000 162.75636 577 PHE A CA 1
ATOM 4401 C C . PHE A 1 577 ? -46.56300 -8.35800 -84.01600 1.000 123.17793 577 PHE A C 1
ATOM 4402 O O . PHE A 1 577 ? -46.14500 -8.19100 -85.16600 1.000 117.89571 577 PHE A O 1
ATOM 4410 N N . LYS A 1 578 ? -45.74400 -8.46500 -82.96900 1.000 127.73900 578 LYS A N 1
ATOM 4411 C CA . LYS A 1 578 ? -44.29500 -8.40300 -83.11900 1.000 140.78530 578 LYS A CA 1
ATOM 4412 C C . LYS A 1 578 ? -43.59800 -9.17900 -82.00500 1.000 155.32125 578 LYS A C 1
ATOM 4413 O O . LYS A 1 578 ? -44.17700 -10.10800 -81.43300 1.000 176.58696 578 LYS A O 1
ATOM 4419 N N . LYS A 1 579 ? -42.36100 -8.80600 -81.68800 1.000 165.89094 579 LYS A N 1
ATOM 4420 C CA . LYS A 1 579 ? -41.53700 -9.56900 -80.75900 1.000 99.22242 579 LYS A CA 1
ATOM 4421 C C . LYS A 1 579 ? -41.93900 -9.27400 -79.31600 1.000 105.18893 579 LYS A C 1
ATOM 4422 O O . LYS A 1 579 ? -42.93400 -8.59900 -79.03800 1.000 93.85073 579 LYS A O 1
ATOM 4428 N N . ILE A 1 580 ? -41.14500 -9.78700 -78.37700 1.000 123.25162 580 ILE A N 1
ATOM 4429 C CA . ILE A 1 580 ? -41.40000 -9.64300 -76.94800 1.000 119.88806 580 ILE A CA 1
ATOM 4430 C C . ILE A 1 580 ? -40.43400 -8.61600 -76.37200 1.000 126.46253 580 ILE A C 1
ATOM 4431 O O . ILE A 1 580 ? -39.63400 -8.01800 -77.10200 1.000 107.37866 580 ILE A O 1
ATOM 4436 N N . HIS A 1 581 ? -40.49500 -8.41300 -75.05700 1.000 137.20856 581 HIS A N 1
ATOM 4437 C CA . HIS A 1 581 ? -39.64200 -7.45600 -74.36100 1.000 136.68744 581 HIS A CA 1
ATOM 4438 C C . HIS A 1 581 ? -38.39300 -8.09700 -73.77600 1.000 149.67321 581 HIS A C 1
ATOM 4439 O O . HIS A 1 581 ? -37.30600 -7.52100 -73.87000 1.000 149.63636 581 HIS A O 1
ATOM 4446 N N . MET A 1 582 ? -38.53500 -9.27200 -73.16800 1.000 146.37544 582 MET A N 1
ATOM 4447 C CA . MET A 1 582 ? -37.46500 -10.04500 -72.54800 1.000 146.03330 582 MET A CA 1
ATOM 4448 C C . MET A 1 582 ? -36.72500 -9.25000 -71.47300 1.000 147.36241 582 MET A C 1
ATOM 4449 O O . MET A 1 582 ? -35.53200 -8.96300 -71.63000 1.000 160.25869 582 MET A O 1
ATOM 4454 N N . PRO A 1 583 ? -37.39100 -8.85800 -70.37600 1.000 124.08856 583 PRO A N 1
ATOM 4455 C CA . PRO A 1 583 ? -36.64400 -8.42200 -69.19400 1.000 135.80049 583 PRO A CA 1
ATOM 4456 C C . PRO A 1 583 ? -36.75500 -9.46400 -68.09300 1.000 104.69150 583 PRO A C 1
ATOM 4457 O O . PRO A 1 583 ? -37.48600 -9.27200 -67.11700 1.000 126.99681 583 PRO A O 1
ATOM 4461 N N . SER A 1 584 ? -36.03800 -10.57500 -68.24200 1.000 87.95528 584 SER A N 1
ATOM 4462 C CA . SER A 1 584 ? -36.25900 -11.73000 -67.38700 1.000 98.38022 584 SER A CA 1
ATOM 4463 C C . SER A 1 584 ? -35.80300 -11.44100 -65.95600 1.000 127.31526 584 SER A C 1
ATOM 4464 O O . SER A 1 584 ? -35.29900 -10.36200 -65.63100 1.000 112.74773 584 SER A O 1
ATOM 4467 N N . ASN A 1 585 ? -35.97600 -12.43900 -65.09500 1.000 128.26801 585 ASN A N 1
ATOM 4468 C CA . ASN A 1 585 ? -35.76000 -12.26700 -63.66800 1.000 113.59520 585 ASN A CA 1
ATOM 4469 C C . ASN A 1 585 ? -34.29000 -12.43000 -63.30300 1.000 123.72273 585 ASN A C 1
ATOM 4470 O O . ASN A 1 585 ? -33.52300 -13.11100 -63.99000 1.000 107.22865 585 ASN A O 1
ATOM 4475 N N . SER A 1 586 ? -33.90600 -11.78200 -62.20500 1.000 128.38381 586 SER A N 1
ATOM 4476 C CA . SER A 1 586 ? -32.57700 -11.90300 -61.62100 1.000 129.84978 586 SER A CA 1
ATOM 4477 C C . SER A 1 586 ? -32.74200 -12.02200 -60.11500 1.000 111.69234 586 SER A C 1
ATOM 4478 O O . SER A 1 586 ? -33.49400 -11.25100 -59.51300 1.000 87.63682 586 SER A O 1
ATOM 4481 N N . GLY A 1 587 ? -32.05500 -12.99100 -59.51300 1.000 108.28667 587 GLY A N 1
ATOM 4482 C CA . GLY A 1 587 ? -32.19200 -13.25900 -58.09600 1.000 130.17350 587 GLY A CA 1
ATOM 4483 C C . GLY A 1 587 ? -31.47000 -12.31600 -57.16100 1.000 122.11201 587 GLY A C 1
ATOM 4484 O O . GLY A 1 587 ? -31.43200 -12.56700 -55.95300 1.000 128.83913 587 GLY A O 1
ATOM 4485 N N . ARG A 1 588 ? -30.89600 -11.23300 -57.67600 1.000 107.12600 588 ARG A N 1
ATOM 4486 C CA . ARG A 1 588 ? -30.12000 -10.30400 -56.86400 1.000 65.41837 588 ARG A CA 1
ATOM 4487 C C . ARG A 1 588 ? -30.98900 -9.37600 -56.01200 1.000 62.80227 588 ARG A C 1
ATOM 4488 O O . ARG A 1 588 ? -30.66100 -9.16600 -54.83800 1.000 102.33859 588 ARG A O 1
ATOM 4496 N N . PRO A 1 589 ? -32.07900 -8.79000 -56.54000 1.000 83.39947 589 PRO A N 1
ATOM 4497 C CA . PRO A 1 589 ? -32.91000 -7.91500 -55.68900 1.000 90.55296 589 PRO A CA 1
ATOM 4498 C C . PRO A 1 589 ? -33.35200 -8.53900 -54.37300 1.000 96.71423 589 PRO A C 1
ATOM 4499 O O . PRO A 1 589 ? -33.45200 -7.82600 -53.36700 1.000 90.60560 589 PRO A O 1
ATOM 4503 N N . PHE A 1 590 ? -33.62700 -9.84400 -54.34500 1.000 93.27961 590 PHE A N 1
ATOM 4504 C CA . PHE A 1 590 ? -33.96900 -10.48300 -53.07800 1.000 94.01390 590 PHE A CA 1
ATOM 4505 C C . PHE A 1 590 ? -32.75000 -10.57700 -52.16900 1.000 100.59890 590 PHE A C 1
ATOM 4506 O O . PHE A 1 590 ? -32.82400 -10.25000 -50.97800 1.000 101.18582 590 PHE A O 1
ATOM 4514 N N . PHE A 1 591 ? -31.61300 -11.01300 -52.71700 1.000 111.45284 591 PHE A N 1
ATOM 4515 C CA . PHE A 1 591 ? -30.38800 -11.08400 -51.92700 1.000 89.44493 591 PHE A CA 1
ATOM 4516 C C . PHE A 1 591 ? -29.87100 -9.69800 -51.56100 1.000 69.58729 591 PHE A C 1
ATOM 4517 O O . PHE A 1 591 ? -29.19100 -9.54300 -50.54000 1.000 77.93566 591 PHE A O 1
ATOM 4525 N N . MET A 1 592 ? -30.18000 -8.68400 -52.37100 1.000 74.11415 592 MET A N 1
ATOM 4526 C CA . MET A 1 592 ? -29.72700 -7.33300 -52.06000 1.000 80.72547 592 MET A CA 1
ATOM 4527 C C . MET A 1 592 ? -30.47100 -6.76500 -50.85800 1.000 78.80419 592 MET A C 1
ATOM 4528 O O . MET A 1 592 ? -29.86200 -6.13900 -49.98300 1.000 78.36729 592 MET A O 1
ATOM 4533 N N . SER A 1 593 ? -31.78600 -6.98000 -50.79100 1.000 55.81459 593 SER A N 1
ATOM 4534 C CA . SER A 1 593 ? -32.56100 -6.46800 -49.66500 1.000 73.43512 593 SER A CA 1
ATOM 4535 C C . SER A 1 593 ? -32.33000 -7.28400 -48.39900 1.000 82.42830 593 SER A C 1
ATOM 4536 O O . SER A 1 593 ? -32.48200 -6.75800 -47.29000 1.000 93.55859 593 SER A O 1
ATOM 4539 N N . VAL A 1 594 ? -31.97900 -8.56400 -48.53800 1.000 70.30843 594 VAL A N 1
ATOM 4540 C CA . VAL A 1 594 ? -31.61500 -9.36300 -47.37100 1.000 90.56875 594 VAL A CA 1
ATOM 4541 C C . VAL A 1 594 ? -30.37000 -8.79200 -46.70300 1.000 99.44877 594 VAL A C 1
ATOM 4542 O O . VAL A 1 594 ? -30.27300 -8.74600 -45.47000 1.000 98.85396 594 VAL A O 1
ATOM 4546 N N . ALA A 1 595 ? -29.40500 -8.33300 -47.50500 1.000 92.37160 595 ALA A N 1
ATOM 4547 C CA . ALA A 1 595 ? -28.22100 -7.69100 -46.94300 1.000 84.91544 595 ALA A CA 1
ATOM 4548 C C . ALA A 1 595 ? -28.59100 -6.43100 -46.16800 1.000 61.46000 595 ALA A C 1
ATOM 4549 O O . ALA A 1 595 ? -28.02100 -6.15600 -45.10600 1.000 59.16236 595 ALA A O 1
ATOM 4551 N N . PHE A 1 596 ? -29.54200 -5.65000 -46.68700 1.000 48.79796 596 PHE A N 1
ATOM 4552 C CA . PHE A 1 596 ? -30.02600 -4.48900 -45.94700 1.000 53.03267 596 PHE A CA 1
ATOM 4553 C C . PHE A 1 596 ? -30.78200 -4.91200 -44.69400 1.000 65.21571 596 PHE A C 1
ATOM 4554 O O . PHE A 1 596 ? -30.62500 -4.30000 -43.63200 1.000 74.18521 596 PHE A O 1
ATOM 4562 N N . GLY A 1 597 ? -31.61300 -5.95100 -44.80100 1.000 57.69639 597 GLY A N 1
ATOM 4563 C CA . GLY A 1 597 ? -32.31800 -6.44800 -43.63200 1.000 58.85969 597 GLY A CA 1
ATOM 4564 C C . GLY A 1 597 ? -31.40400 -7.10300 -42.61700 1.000 83.13892 597 GLY A C 1
ATOM 4565 O O . GLY A 1 597 ? -31.64000 -7.00100 -41.40900 1.000 98.43549 597 GLY A O 1
ATOM 4566 N N . LEU A 1 598 ? -30.35200 -7.78100 -43.08400 1.000 94.57976 598 LEU A N 1
ATOM 4567 C CA . LEU A 1 598 ? -29.39500 -8.38200 -42.16000 1.000 75.87752 598 LEU A CA 1
ATOM 4568 C C . LEU A 1 598 ? -28.56600 -7.31500 -41.45600 1.000 66.77116 598 LEU A C 1
ATOM 4569 O O . LEU A 1 598 ? -28.36100 -7.38500 -40.23800 1.000 72.25077 598 LEU A O 1
ATOM 4574 N N . ALA A 1 599 ? -28.08500 -6.31800 -42.20300 1.000 65.28151 599 ALA A N 1
ATOM 4575 C CA . ALA A 1 599 ? -27.32100 -5.23900 -41.58700 1.000 62.55487 599 ALA A CA 1
ATOM 4576 C C . ALA A 1 599 ? -28.19900 -4.39600 -40.67300 1.000 67.90025 599 ALA A C 1
ATOM 4577 O O . ALA A 1 599 ? -27.74000 -3.91600 -39.63000 1.000 83.00995 599 ALA A O 1
ATOM 4579 N N . GLY A 1 600 ? -29.46300 -4.19900 -41.05000 1.000 59.10182 600 GLY A N 1
ATOM 4580 C CA . GLY A 1 600 ? -30.36100 -3.43200 -40.20300 1.000 58.03854 600 GLY A CA 1
ATOM 4581 C C . GLY A 1 600 ? -30.66100 -4.13600 -38.89500 1.000 72.19023 600 GLY A C 1
ATOM 4582 O O . GLY A 1 600 ? -30.56900 -3.53900 -37.82000 1.000 102.98866 600 GLY A O 1
ATOM 4583 N N . PHE A 1 601 ? -31.01500 -5.42200 -38.96700 1.000 53.96963 601 PHE A N 1
ATOM 4584 C CA . PHE A 1 601 ? -31.31500 -6.17200 -37.75200 1.000 63.95767 601 PHE A CA 1
ATOM 4585 C C . PHE A 1 601 ? -30.09100 -6.31300 -36.85900 1.000 82.13353 601 PHE A C 1
ATOM 4586 O O . PHE A 1 601 ? -30.21900 -6.32900 -35.63000 1.000 91.70047 601 PHE A O 1
ATOM 4594 N N . GLY A 1 602 ? -28.90200 -6.41900 -37.45400 1.000 78.87525 602 GLY A N 1
ATOM 4595 C CA . GLY A 1 602 ? -27.69800 -6.54900 -36.65200 1.000 73.58777 602 GLY A CA 1
ATOM 4596 C C . GLY A 1 602 ? -27.38400 -5.29600 -35.85800 1.000 87.06833 602 GLY A C 1
ATOM 4597 O O . GLY A 1 602 ? -26.92500 -5.37300 -34.71500 1.000 126.24145 602 GLY A O 1
ATOM 4598 N N . LEU A 1 603 ? -27.63000 -4.12500 -36.44600 1.000 74.93267 603 LEU A N 1
ATOM 4599 C CA . LEU A 1 603 ? -27.37300 -2.87100 -35.75100 1.000 63.17073 603 LEU A CA 1
ATOM 4600 C C . LEU A 1 603 ? -28.43300 -2.54600 -34.70900 1.000 58.17803 603 LEU A C 1
ATOM 4601 O O . LEU A 1 603 ? -28.14700 -1.79800 -33.76800 1.000 67.61863 603 LEU A O 1
ATOM 4606 N N . VAL A 1 604 ? -29.64500 -3.07500 -34.85700 1.000 64.98674 604 VAL A N 1
ATOM 4607 C CA . VAL A 1 604 ? -30.73500 -2.76500 -33.93900 1.000 88.22637 604 VAL A CA 1
ATOM 4608 C C . VAL A 1 604 ? -30.65800 -3.65100 -32.70200 1.000 103.94667 604 VAL A C 1
ATOM 4609 O O . VAL A 1 604 ? -30.40700 -3.16500 -31.59400 1.000 95.52987 604 VAL A O 1
ATOM 4613 N N . PHE A 1 605 ? -30.88800 -4.95400 -32.88300 1.000 104.95732 605 PHE A N 1
ATOM 4614 C CA . PHE A 1 605 ? -30.88500 -5.90100 -31.77300 1.000 128.41013 605 PHE A CA 1
ATOM 4615 C C . PHE A 1 605 ? -29.51400 -5.93600 -31.11400 1.000 160.76664 605 PHE A C 1
ATOM 4616 O O . PHE A 1 605 ? -28.59600 -6.58900 -31.61800 1.000 134.66088 605 PHE A O 1
ATOM 4624 N N . GLU A 1 606 ? -29.37600 -5.23300 -29.99400 1.000 177.84501 606 GLU A N 1
ATOM 4625 C CA . GLU A 1 606 ? -28.10200 -5.07200 -29.28200 1.000 183.90363 606 GLU A CA 1
ATOM 4626 C C . GLU A 1 606 ? -27.10900 -4.43000 -30.25900 1.000 191.47559 606 GLU A C 1
ATOM 4627 O O . GLU A 1 606 ? -27.51500 -3.69000 -31.16500 1.000 177.89501 606 GLU A O 1
ATOM 4633 N N . TRP A 1 607 ? -25.81500 -4.70100 -30.09000 1.000 221.91345 607 TRP A N 1
ATOM 4634 C CA . TRP A 1 607 ? -24.75900 -4.10700 -30.91100 1.000 172.86810 607 TRP A CA 1
ATOM 4635 C C . TRP A 1 607 ? -24.85600 -2.57800 -30.89300 1.000 193.23369 607 TRP A C 1
ATOM 4636 O O . TRP A 1 607 ? -25.15700 -1.92200 -31.89000 1.000 189.61484 607 TRP A O 1
ATOM 4647 N N . TYR A 1 608 ? -24.58700 -2.03000 -29.70600 1.000 176.61591 608 TYR A N 1
ATOM 4648 C CA . TYR A 1 608 ? -24.76400 -0.59800 -29.48100 1.000 200.81618 608 TYR A CA 1
ATOM 4649 C C . TYR A 1 608 ? -23.71800 0.21800 -30.23100 1.000 237.21792 608 TYR A C 1
ATOM 4650 O O . TYR A 1 608 ? -24.05200 1.03200 -31.10000 1.000 258.07568 608 TYR A O 1
ATOM 4659 N N . TRP A 1 609 ? -22.44100 0.01400 -29.90400 1.000 238.91549 609 TRP A N 1
ATOM 4660 C CA . TRP A 1 609 ? -21.38800 0.86500 -30.45100 1.000 202.26636 609 TRP A CA 1
ATOM 4661 C C . TRP A 1 609 ? -21.18200 0.60200 -31.93900 1.000 191.08080 609 TRP A C 1
ATOM 4662 O O . TRP A 1 609 ? -21.29300 1.51400 -32.76700 1.000 186.49604 609 TRP A O 1
ATOM 4673 N N . MET A 1 610 ? -20.88900 -0.64500 -32.30000 1.000 179.46099 610 MET A N 1
ATOM 4674 C CA . MET A 1 610 ? -20.67700 -1.02900 -33.68700 1.000 153.93951 610 MET A CA 1
ATOM 4675 C C . MET A 1 610 ? -21.34400 -2.37500 -33.93800 1.000 107.41814 610 MET A C 1
ATOM 4676 O O . MET A 1 610 ? -21.75500 -3.07400 -33.00800 1.000 115.51385 610 MET A O 1
ATOM 4681 N N . GLY A 1 611 ? -21.45500 -2.73200 -35.21400 1.000 90.43716 611 GLY A N 1
ATOM 4682 C CA . GLY A 1 611 ? -22.11600 -3.96600 -35.59000 1.000 43.18676 611 GLY A CA 1
ATOM 4683 C C . GLY A 1 611 ? -21.19200 -4.96900 -36.24800 1.000 110.91330 611 GLY A C 1
ATOM 4684 O O . GLY A 1 611 ? -20.51900 -4.65300 -37.23500 1.000 52.59315 611 GLY A O 1
ATOM 4685 N N . VAL A 1 612 ? -21.14600 -6.18500 -35.70100 1.000 95.35617 612 VAL A N 1
ATOM 4686 C CA . VAL A 1 612 ? -20.32400 -7.23800 -36.28900 1.000 123.17003 612 VAL A CA 1
ATOM 4687 C C . VAL A 1 612 ? -20.92200 -7.69800 -37.61200 1.000 128.96020 612 VAL A C 1
ATOM 4688 O O . VAL A 1 612 ? -20.22400 -7.80100 -38.62700 1.000 144.03832 612 VAL A O 1
ATOM 4692 N N . VAL A 1 613 ? -22.23000 -7.97700 -37.62000 1.000 126.42568 613 VAL A N 1
ATOM 4693 C CA . VAL A 1 613 ? -22.91300 -8.38100 -38.84600 1.000 121.29612 613 VAL A CA 1
ATOM 4694 C C . VAL A 1 613 ? -23.46300 -7.19500 -39.62400 1.000 142.80133 613 VAL A C 1
ATOM 4695 O O . VAL A 1 613 ? -23.86000 -7.36000 -40.78800 1.000 142.53025 613 VAL A O 1
ATOM 4699 N N . GLY A 1 614 ? -23.49500 -6.00100 -39.02500 1.000 121.61985 614 GLY A N 1
ATOM 4700 C CA . GLY A 1 614 ? -23.95300 -4.83000 -39.75000 1.000 112.04501 614 GLY A CA 1
ATOM 4701 C C . GLY A 1 614 ? -23.01200 -4.41400 -40.86100 1.000 101.38584 614 GLY A C 1
ATOM 4702 O O . GLY A 1 614 ? -23.45100 -3.87500 -41.88100 1.000 95.71937 614 GLY A O 1
ATOM 4703 N N . LEU A 1 615 ? -21.70900 -4.64600 -40.68000 1.000 84.26010 615 LEU A N 1
ATOM 4704 C CA . LEU A 1 615 ? -20.74400 -4.33100 -41.72500 1.000 79.38057 615 LEU A CA 1
ATOM 4705 C C . LEU A 1 615 ? -20.78800 -5.34400 -42.86200 1.000 102.44913 615 LEU A C 1
ATOM 4706 O O . LEU A 1 615 ? -20.41100 -5.01000 -43.99000 1.000 113.18726 615 LEU A O 1
ATOM 4711 N N . ILE A 1 616 ? -21.24900 -6.56700 -42.59200 1.000 97.81962 616 ILE A N 1
ATOM 4712 C CA . ILE A 1 616 ? -21.34800 -7.57100 -43.64600 1.000 89.14227 616 ILE A CA 1
ATOM 4713 C C . ILE A 1 616 ? -22.46000 -7.20900 -44.62300 1.000 107.27076 616 ILE A C 1
ATOM 4714 O O . ILE A 1 616 ? -22.32900 -7.41300 -45.83700 1.000 106.66016 616 ILE A O 1
ATOM 4719 N N . GLY A 1 617 ? -23.56600 -6.65900 -44.11600 1.000 93.80335 617 GLY A N 1
ATOM 4720 C CA . GLY A 1 617 ? -24.64500 -6.24700 -44.99800 1.000 68.58454 617 GLY A CA 1
ATOM 4721 C C . GLY A 1 617 ? -24.20900 -5.19300 -45.99600 1.000 82.50989 617 GLY A C 1
ATOM 4722 O O . GLY A 1 617 ? -24.58700 -5.24100 -47.17000 1.000 101.19634 617 GLY A O 1
ATOM 4723 N N . VAL A 1 618 ? -23.40600 -4.22700 -45.54600 1.000 51.06928 618 VAL A N 1
ATOM 4724 C CA . VAL A 1 618 ? -22.83800 -3.24700 -46.46600 1.000 51.61935 618 VAL A CA 1
ATOM 4725 C C . VAL A 1 618 ? -21.84700 -3.92200 -47.40500 1.000 86.79462 618 VAL A C 1
ATOM 4726 O O . VAL A 1 618 ? -21.73000 -3.55300 -48.58000 1.000 78.28570 618 VAL A O 1
ATOM 4730 N N . LEU A 1 619 ? -21.11600 -4.91900 -46.90100 1.000 80.12540 619 LEU A N 1
ATOM 4731 C CA . LEU A 1 619 ? -20.18800 -5.66100 -47.74800 1.000 87.98160 619 LEU A CA 1
ATOM 4732 C C . LEU A 1 619 ? -20.92500 -6.43900 -48.83100 1.000 104.44937 619 LEU A C 1
ATOM 4733 O O . LEU A 1 619 ? -20.49900 -6.45100 -49.99100 1.000 99.44087 619 LEU A O 1
ATOM 4738 N N . LEU A 1 620 ? -22.03300 -7.09400 -48.47100 1.000 97.98543 620 LEU A N 1
ATOM 4739 C CA . LEU A 1 620 ? -22.80800 -7.83900 -49.45800 1.000 114.45846 620 LEU A CA 1
ATOM 4740 C C . LEU A 1 620 ? -23.51400 -6.91400 -50.44200 1.000 103.43082 620 LEU A C 1
ATOM 4741 O O . LEU A 1 620 ? -23.69000 -7.27400 -51.61200 1.000 103.35187 620 LEU A O 1
ATOM 4746 N N . CYS A 1 621 ? -23.92100 -5.72500 -49.99400 1.000 103.30186 621 CYS A N 1
ATOM 4747 C CA . CYS A 1 621 ? -24.59600 -4.78800 -50.88600 1.000 81.63874 621 CYS A CA 1
ATOM 4748 C C . CYS A 1 621 ? -23.63900 -4.24300 -51.93900 1.000 86.82094 621 CYS A C 1
ATOM 4749 O O . CYS A 1 621 ? -23.96700 -4.20600 -53.13000 1.000 87.52892 621 CYS A O 1
ATOM 4752 N N . MET A 1 622 ? -22.44600 -3.81400 -51.51800 1.000 84.92860 622 MET A N 1
ATOM 4753 C CA . MET A 1 622 ? -21.48600 -3.25900 -52.46600 1.000 80.81495 622 MET A CA 1
ATOM 4754 C C . MET A 1 622 ? -20.97900 -4.31400 -53.44200 1.000 91.85049 622 MET A C 1
ATOM 4755 O O . MET A 1 622 ? -20.65600 -3.98700 -54.59000 1.000 99.44350 622 MET A O 1
ATOM 4760 N N . VAL A 1 623 ? -20.90000 -5.57400 -53.00900 1.000 93.94811 623 VAL A N 1
ATOM 4761 C CA . VAL A 1 623 ? -20.55700 -6.65300 -53.93100 1.000 99.60931 623 VAL A CA 1
ATOM 4762 C C . VAL A 1 623 ? -21.65800 -6.83100 -54.96900 1.000 114.44530 623 VAL A C 1
ATOM 4763 O O . VAL A 1 623 ? -21.38600 -7.03800 -56.15800 1.000 144.78841 623 VAL A O 1
ATOM 4767 N N . LEU A 1 624 ? -22.91900 -6.73300 -54.54200 1.000 119.01427 624 LEU A N 1
ATOM 4768 C CA . LEU A 1 624 ? -24.02100 -6.82900 -55.49100 1.000 108.19718 624 LEU A CA 1
ATOM 4769 C C . LEU A 1 624 ? -24.14100 -5.56900 -56.33800 1.000 111.26860 624 LEU A C 1
ATOM 4770 O O . LEU A 1 624 ? -24.62200 -5.63300 -57.47400 1.000 103.88877 624 LEU A O 1
ATOM 47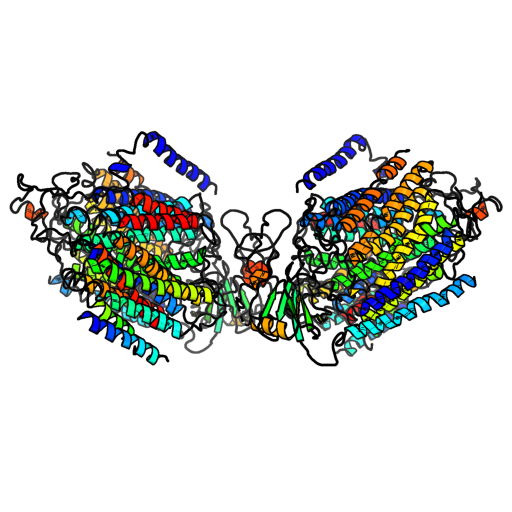75 N N . ARG A 1 625 ? -23.70600 -4.42000 -55.81200 1.000 117.45882 625 ARG A N 1
ATOM 4776 C CA . ARG A 1 625 ? -23.66400 -3.21200 -56.62800 1.000 96.33523 625 ARG A CA 1
ATOM 4777 C C . ARG A 1 625 ? -22.59600 -3.29400 -57.71000 1.000 90.45295 625 ARG A C 1
ATOM 4778 O O . ARG A 1 625 ? -22.71000 -2.60600 -58.72900 1.000 102.56230 625 ARG A O 1
ATOM 4786 N N . SER A 1 626 ? -21.55900 -4.10900 -57.50800 1.000 86.15770 626 SER A N 1
ATOM 4787 C CA . SER A 1 626 ? -20.64000 -4.41000 -58.60000 1.000 101.27004 626 SER A CA 1
ATOM 4788 C C . SER A 1 626 ? -21.28500 -5.35700 -59.60200 1.000 135.26622 626 SER A C 1
ATOM 4789 O O . SER A 1 626 ? -21.07600 -5.22700 -60.81400 1.000 122.50416 626 SER A O 1
ATOM 4792 N N . PHE A 1 627 ? -22.07600 -6.31700 -59.11300 1.000 122.35151 627 PHE A N 1
ATOM 4793 C CA . PHE A 1 627 ? -22.85900 -7.17500 -59.99400 1.000 139.57726 627 PHE A CA 1
ATOM 4794 C C . PHE A 1 627 ? -23.92500 -6.39000 -60.74800 1.000 128.90230 627 PHE A C 1
ATOM 4795 O O . PHE A 1 627 ? -24.42000 -6.86600 -61.77500 1.000 125.09131 627 PHE A O 1
ATOM 4803 N N . GLU A 1 628 ? -24.28200 -5.20000 -60.25800 1.000 141.82227 628 GLU A N 1
ATOM 4804 C CA . GLU A 1 628 ? -25.25800 -4.36200 -60.94800 1.000 101.05685 628 GLU A CA 1
ATOM 4805 C C . GLU A 1 628 ? -24.77500 -4.01100 -62.34900 1.000 109.18941 628 GLU A C 1
ATOM 4806 O O . GLU A 1 628 ? -25.52000 -4.14000 -63.32700 1.000 119.08270 628 GLU A O 1
ATOM 4812 N N . TYR A 1 629 ? -23.52300 -3.56500 -62.46500 1.000 89.21070 629 TYR A N 1
ATOM 4813 C CA . TYR A 1 629 ? -22.92500 -3.22800 -63.75100 1.000 92.17421 629 TYR A CA 1
ATOM 4814 C C . TYR A 1 629 ? -21.90500 -4.27400 -64.19200 1.000 81.85455 629 TYR A C 1
ATOM 4815 O O . TYR A 1 629 ? -20.91500 -3.94900 -64.85100 1.000 84.71805 629 TYR A O 1
ATOM 4824 N N . ASP A 1 630 ? -22.13200 -5.53200 -63.82000 1.000 81.84666 630 ASP A N 1
ATOM 4825 C CA . ASP A 1 630 ? -21.33500 -6.64900 -64.31000 1.000 106.54435 630 ASP A CA 1
ATOM 4826 C C . ASP A 1 630 ? -22.20300 -7.72600 -64.94700 1.000 120.51182 630 ASP A C 1
ATOM 4827 O O . ASP A 1 630 ? -21.69400 -8.79900 -65.29300 1.000 121.82776 630 ASP A O 1
ATOM 4832 N N . ASN A 1 631 ? -23.49900 -7.46800 -65.10800 1.000 122.36467 631 ASN A N 1
ATOM 4833 C CA . ASN A 1 631 ? -24.43400 -8.41000 -65.70900 1.000 128.74702 631 ASN A CA 1
ATOM 4834 C C . ASN A 1 631 ? -24.96000 -7.80400 -67.00100 1.000 133.97922 631 ASN A C 1
ATOM 4835 O O . ASN A 1 631 ? -25.62300 -6.76200 -66.97700 1.000 136.27423 631 ASN A O 1
ATOM 4840 N N . GLY A 1 632 ? -24.66300 -8.45400 -68.12500 1.000 125.06500 632 GLY A N 1
ATOM 4841 C CA . GLY A 1 632 ? -25.10900 -7.97700 -69.42000 1.000 132.05794 632 GLY A CA 1
ATOM 4842 C C . GLY A 1 632 ? -26.42900 -8.61500 -69.80400 1.000 101.67008 632 GLY A C 1
ATOM 4843 O O . GLY A 1 632 ? -26.57300 -9.83900 -69.76000 1.000 99.68300 632 GLY A O 1
ATOM 4844 N N . TYR A 1 633 ? -27.39400 -7.77800 -70.17200 1.000 118.45631 633 TYR A N 1
ATOM 4845 C CA . TYR A 1 633 ? -28.71800 -8.26600 -70.54100 1.000 142.00124 633 TYR A CA 1
ATOM 4846 C C . TYR A 1 633 ? -29.35500 -7.40300 -71.62800 1.000 162.16681 633 TYR A C 1
ATOM 4847 O O . TYR A 1 633 ? -30.04000 -7.91200 -72.51800 1.000 149.39949 633 TYR A O 1
ATOM 4856 N N . GLN B 2 16 ? -58.31800 32.66400 -22.92100 1.000 119.98544 16 GLN B N 1
ATOM 4857 C CA . GLN B 2 16 ? -59.52400 32.51000 -23.72700 1.000 150.64964 16 GLN B CA 1
ATOM 4858 C C . GLN B 2 16 ? -59.65800 33.63200 -24.75200 1.000 149.04419 16 GLN B C 1
ATOM 4859 O O . GLN B 2 16 ? -60.75100 33.89500 -25.25300 1.000 172.37593 16 GLN B O 1
ATOM 4865 N N . GLN B 2 17 ? -58.54000 34.29600 -25.05700 1.000 153.26311 17 GLN B N 1
ATOM 4866 C CA . GLN B 2 17 ? -58.57600 35.37500 -26.03800 1.000 162.31420 17 GLN B CA 1
ATOM 4867 C C . GLN B 2 17 ? -58.83000 34.83500 -27.44000 1.000 179.56363 17 GLN B C 1
ATOM 4868 O O . GLN B 2 17 ? -59.58300 35.43600 -28.21700 1.000 167.32269 17 GLN B O 1
ATOM 4874 N N . SER B 2 18 ? -58.21400 33.70400 -27.78300 1.000 169.67824 18 SER B N 1
ATOM 4875 C CA . SER B 2 18 ? -58.43000 33.07400 -29.07900 1.000 153.31838 18 SER B CA 1
ATOM 4876 C C . SER B 2 18 ? -59.68100 32.20700 -29.11100 1.000 151.57607 18 SER B C 1
ATOM 4877 O O . SER B 2 18 ? -59.96500 31.60000 -30.14900 1.000 162.46158 18 SER B O 1
ATOM 4880 N N . ASP B 2 19 ? -60.42900 32.12900 -28.00600 1.000 147.38083 19 ASP B N 1
ATOM 4881 C CA . ASP B 2 19 ? -61.65200 31.33400 -27.99800 1.000 156.43981 19 ASP B CA 1
ATOM 4882 C C . ASP B 2 19 ? -62.73300 31.96300 -28.86400 1.000 192.25200 19 ASP B C 1
ATOM 4883 O O . ASP B 2 19 ? -63.54600 31.24400 -29.45600 1.000 199.88712 19 ASP B O 1
ATOM 4888 N N . LEU B 2 20 ? -62.76500 33.29700 -28.94700 1.000 177.53444 20 LEU B N 1
ATOM 4889 C CA . LEU B 2 20 ? -63.70100 33.95100 -29.85400 1.000 191.26767 20 LEU B CA 1
ATOM 4890 C C . LEU B 2 20 ? -63.42600 33.55900 -31.29800 1.000 186.49078 20 LEU B C 1
ATOM 4891 O O . LEU B 2 20 ? -64.35300 33.49800 -32.11400 1.000 201.48468 20 LEU B O 1
ATOM 4896 N N . ILE B 2 21 ? -62.16300 33.28300 -31.63100 1.000 176.31588 21 ILE B N 1
ATOM 4897 C CA . ILE B 2 21 ? -61.84400 32.75800 -32.95300 1.000 152.18930 21 ILE B CA 1
ATOM 4898 C C . ILE B 2 21 ? -62.45000 31.37200 -33.13200 1.000 163.83017 21 ILE B C 1
ATOM 4899 O O . ILE B 2 21 ? -63.01200 31.06000 -34.18800 1.000 149.18894 21 ILE B O 1
ATOM 4904 N N . LEU B 2 22 ? -62.37600 30.53100 -32.09800 1.000 154.40272 22 LEU B N 1
ATOM 4905 C CA . LEU B 2 22 ? -62.87700 29.16500 -32.21300 1.000 153.14994 22 LEU B CA 1
ATOM 4906 C C . LEU B 2 22 ? -64.38400 29.15000 -32.43800 1.000 148.62045 22 LEU B C 1
ATOM 4907 O O . LEU B 2 22 ? -64.88900 28.41800 -33.29700 1.000 159.10065 22 LEU B O 1
ATOM 4912 N N . LEU B 2 23 ? -65.12100 29.95400 -31.66900 1.000 143.90936 23 LEU B N 1
ATOM 4913 C CA . LEU B 2 23 ? -66.57300 29.97500 -31.80900 1.000 154.82383 23 LEU B CA 1
ATOM 4914 C C . LEU B 2 23 ? -66.99200 30.64500 -33.11200 1.000 176.10796 23 LEU B C 1
ATOM 4915 O O . LEU B 2 23 ? -67.90200 30.16300 -33.79800 1.000 179.92947 23 LEU B O 1
ATOM 4920 N N . SER B 2 24 ? -66.34800 31.76000 -33.46800 1.000 173.23393 24 SER B N 1
ATOM 4921 C CA . SER B 2 24 ? -66.69400 32.43600 -34.71400 1.000 165.64091 24 SER B CA 1
ATOM 4922 C C . SER B 2 24 ? -66.27700 31.61900 -35.92800 1.000 158.11896 24 SER B C 1
ATOM 4923 O O . SER B 2 24 ? -66.95700 31.65500 -36.96000 1.000 176.87121 24 SER B O 1
ATOM 4926 N N . ILE B 2 25 ? -65.17000 30.88100 -35.83300 1.000 151.93137 25 ILE B N 1
ATOM 4927 C CA . ILE B 2 25 ? -64.76500 30.05100 -36.95900 1.000 153.46050 25 ILE B CA 1
ATOM 4928 C C . ILE B 2 25 ? -65.61500 28.78900 -37.02200 1.000 161.29302 25 ILE B C 1
ATOM 4929 O O . ILE B 2 25 ? -65.82500 28.23700 -38.10600 1.000 158.44531 25 ILE B O 1
ATOM 4934 N N . GLY B 2 26 ? -66.12200 28.32300 -35.87600 1.000 149.84165 26 GLY B N 1
ATOM 4935 C CA . GLY B 2 26 ? -66.94100 27.12200 -35.86900 1.000 160.46134 26 GLY B CA 1
ATOM 4936 C C . GLY B 2 26 ? -68.16300 27.24100 -36.75900 1.000 181.37438 26 GLY B C 1
ATOM 4937 O O . GLY B 2 26 ? -68.52900 26.29300 -37.45700 1.000 191.00185 26 GLY B O 1
ATOM 4938 N N . PHE B 2 27 ? -68.81000 28.40800 -36.74800 1.000 179.30045 27 PHE B N 1
ATOM 4939 C CA . PHE B 2 27 ? -69.94600 28.62600 -37.63500 1.000 184.92217 27 PHE B CA 1
ATOM 4940 C C . PHE B 2 27 ? -69.50300 28.86600 -39.07400 1.000 175.25522 27 PHE B C 1
ATOM 4941 O O . PHE B 2 27 ? -70.27100 28.59900 -40.00400 1.000 187.12507 27 PHE B O 1
ATOM 4949 N N . MET B 2 28 ? -68.28000 29.36100 -39.27900 1.000 174.59462 28 MET B N 1
ATOM 4950 C CA . MET B 2 28 ? -67.79800 29.59000 -40.63800 1.000 143.83830 28 MET B CA 1
ATOM 4951 C C . MET B 2 28 ? -67.62500 28.27700 -41.39100 1.000 138.20341 28 MET B C 1
ATOM 4952 O O . MET B 2 28 ? -67.88400 28.20800 -42.59900 1.000 133.27124 28 MET B O 1
ATOM 4957 N N . LEU B 2 29 ? -67.19100 27.22600 -40.69900 1.000 122.19360 29 LEU B N 1
ATOM 4958 C CA . LEU B 2 29 ? -67.05800 25.91600 -41.31900 1.000 118.41683 29 LEU B CA 1
ATOM 4959 C C . LEU B 2 29 ? -68.31800 25.07700 -41.19600 1.000 137.52175 29 LEU B C 1
ATOM 4960 O O . LEU B 2 29 ? -68.48000 24.11400 -41.95500 1.000 139.32460 29 LEU B O 1
ATOM 4965 N N . PHE B 2 30 ? -69.20800 25.40800 -40.25500 1.000 132.51589 30 PHE B N 1
ATOM 4966 C CA . PHE B 2 30 ? -70.50600 24.74600 -40.21600 1.000 143.36719 30 PHE B CA 1
ATOM 4967 C C . PHE B 2 30 ? -71.32800 25.07600 -41.45400 1.000 177.12650 30 PHE B C 1
ATOM 4968 O O . PHE B 2 30 ? -72.11900 24.24500 -41.91200 1.000 179.55574 30 PHE B O 1
ATOM 4976 N N . ILE B 2 31 ? -71.15600 26.28200 -42.00300 1.000 172.35751 31 ILE B N 1
ATOM 4977 C CA . ILE B 2 31 ? -71.79800 26.63000 -43.26600 1.000 167.63326 31 ILE B CA 1
ATOM 4978 C C . ILE B 2 31 ? -71.22400 25.80100 -44.40900 1.000 164.03283 31 ILE B C 1
ATOM 4979 O O . ILE B 2 31 ? -71.96700 25.29200 -45.25600 1.000 165.54353 31 ILE B O 1
ATOM 4984 N N . VAL B 2 32 ? -69.89700 25.63800 -44.44200 1.000 152.60514 32 VAL B N 1
ATOM 4985 C CA . VAL B 2 32 ? -69.25800 24.85000 -45.49500 1.000 127.01523 32 VAL B CA 1
ATOM 4986 C C . VAL B 2 32 ? -69.70800 23.39700 -45.44700 1.000 126.13091 32 VAL B C 1
ATOM 4987 O O . VAL B 2 32 ? -69.84000 22.74600 -46.49100 1.000 150.01009 32 VAL B O 1
ATOM 4991 N N . GLY B 2 33 ? -69.95500 22.86300 -44.25100 1.000 119.14060 33 GLY B N 1
ATOM 4992 C CA . GLY B 2 33 ? -70.44700 21.49900 -44.15600 1.000 142.43550 33 GLY B CA 1
ATOM 4993 C C . GLY B 2 33 ? -71.85300 21.34200 -44.70300 1.000 185.84860 33 GLY B C 1
ATOM 4994 O O . GLY B 2 33 ? -72.18500 20.31300 -45.29800 1.000 170.15198 33 GLY B O 1
ATOM 4995 N N . VAL B 2 34 ? -72.69800 22.35800 -44.51100 1.000 180.47427 34 VAL B N 1
ATOM 4996 C CA . VAL B 2 34 ? -74.05800 22.31100 -45.04300 1.000 200.73459 34 VAL B CA 1
ATOM 4997 C C . VAL B 2 34 ? -74.10200 22.72900 -46.51300 1.000 216.41805 34 VAL B C 1
ATOM 4998 O O . VAL B 2 34 ? -75.01100 22.32400 -47.24800 1.000 211.74118 34 VAL B O 1
ATOM 5002 N N . VAL B 2 35 ? -73.13500 23.53200 -46.96900 1.000 213.18082 35 VAL B N 1
ATOM 5003 C CA . VAL B 2 35 ? -73.08600 23.91000 -48.38100 1.000 180.83747 35 VAL B CA 1
ATOM 5004 C C . VAL B 2 35 ? -72.95500 22.67600 -49.26500 1.000 170.61256 35 VAL B C 1
ATOM 5005 O O . VAL B 2 35 ? -73.63600 22.55500 -50.29100 1.000 203.99025 35 VAL B O 1
ATOM 5009 N N . PHE B 2 36 ? -72.09600 21.73500 -48.87700 1.000 146.17805 36 PHE B N 1
ATOM 5010 C CA . PHE B 2 36 ? -71.95100 20.49700 -49.63000 1.000 134.06081 36 PHE B CA 1
ATOM 5011 C C . PHE B 2 36 ? -73.10700 19.53000 -49.41300 1.000 168.75181 36 PHE B C 1
ATOM 5012 O O . PHE B 2 36 ? -73.22600 18.55600 -50.16500 1.000 184.58529 36 PHE B O 1
ATOM 5020 N N . VAL B 2 37 ? -73.95400 19.77100 -48.41100 1.000 174.90518 37 VAL B N 1
ATOM 5021 C CA . VAL B 2 37 ? -75.19300 19.01000 -48.28800 1.000 204.07710 37 VAL B CA 1
ATOM 5022 C C . VAL B 2 37 ? -76.18300 19.43700 -49.36500 1.000 229.16432 37 VAL B C 1
ATOM 5023 O O . VAL B 2 37 ? -76.91300 18.61000 -49.92300 1.000 226.20870 37 VAL B O 1
ATOM 5027 N N . LEU B 2 38 ? -76.20900 20.73300 -49.68700 1.000 224.47165 38 LEU B N 1
ATOM 5028 C CA . LEU B 2 38 ? -77.06500 21.22900 -50.75800 1.000 233.33587 38 LEU B CA 1
ATOM 5029 C C . LEU B 2 38 ? -76.52400 20.88300 -52.14000 1.000 229.82756 38 LEU B C 1
ATOM 5030 O O . LEU B 2 38 ? -77.29500 20.85200 -53.10400 1.000 249.70099 38 LEU B O 1
ATOM 5035 N N . PHE B 2 39 ? -75.22400 20.62600 -52.25900 1.000 215.46268 39 PHE B N 1
ATOM 5036 C CA . PHE B 2 39 ? -74.60400 20.29700 -53.53500 1.000 198.35799 39 PHE B CA 1
ATOM 5037 C C . PHE B 2 39 ? -74.65500 18.80900 -53.85800 1.000 180.57428 39 PHE B C 1
ATOM 5038 O O . PHE B 2 39 ? -74.11900 18.39900 -54.89400 1.000 206.16682 39 PHE B O 1
ATOM 5046 N N . THR B 2 40 ? -75.28000 17.99400 -53.00800 1.000 221.49498 40 THR B N 1
ATOM 5047 C CA . THR B 2 40 ? -75.36300 16.55900 -53.25300 1.000 198.15797 40 THR B CA 1
ATOM 5048 C C . THR B 2 40 ? -76.78400 16.04200 -53.06100 1.000 219.58159 40 THR B C 1
ATOM 5049 O O . THR B 2 40 ? -77.34300 15.39800 -53.95500 1.000 216.13381 40 THR B O 1
ATOM 5053 N N . ILE B 2 41 ? -77.37700 16.32400 -51.89900 1.000 209.20666 41 ILE B N 1
ATOM 5054 C CA . ILE B 2 41 ? -78.68500 15.76400 -51.57100 1.000 238.99708 41 ILE B CA 1
ATOM 5055 C C . ILE B 2 41 ? -79.78800 16.40000 -52.41200 1.000 264.64226 41 ILE B C 1
ATOM 5056 O O . ILE B 2 41 ? -80.81100 15.76000 -52.69000 1.000 268.92435 41 ILE B O 1
ATOM 5061 N N . ILE B 2 42 ? -79.60200 17.64900 -52.84800 1.000 261.16552 42 ILE B N 1
ATOM 5062 C CA . ILE B 2 42 ? -80.63700 18.31800 -53.63400 1.000 254.69633 42 ILE B CA 1
ATOM 5063 C C . ILE B 2 42 ? -80.84200 17.60000 -54.96300 1.000 295.10380 42 ILE B C 1
ATOM 5064 O O . ILE B 2 42 ? -81.97900 17.40200 -55.40900 1.000 280.90473 42 ILE B O 1
ATOM 5069 N N . LEU B 2 43 ? -79.75500 17.18400 -55.60700 1.000 295.24066 43 LEU B N 1
ATOM 5070 C CA . LEU B 2 43 ? -79.86600 16.42800 -56.84700 1.000 261.17079 43 LEU B CA 1
ATOM 5071 C C . LEU B 2 43 ? -79.47300 14.98100 -56.57800 1.000 251.24065 43 LEU B C 1
ATOM 5072 O O . LEU B 2 43 ? -79.91600 14.39700 -55.58300 1.000 266.99517 43 LEU B O 1
ATOM 5077 N N . VAL B 2 44 ? -78.65800 14.39300 -57.45700 1.000 269.55864 44 VAL B N 1
ATOM 5078 C CA . VAL B 2 44 ? -78.22900 13.00000 -57.33700 1.000 219.78688 44 VAL B CA 1
ATOM 5079 C C . VAL B 2 44 ? -79.44000 12.07300 -57.34100 1.000 230.12759 44 VAL B C 1
ATOM 5080 O O . VAL B 2 44 ? -79.60300 11.25500 -58.25300 1.000 210.16994 44 VAL B O 1
ATOM 5084 N N . LYS B 2 45 ? -80.29300 12.18900 -56.31700 1.000 216.02327 45 LYS B N 1
ATOM 5085 C CA . LYS B 2 45 ? -81.50100 11.37000 -56.25800 1.000 224.76379 45 LYS B CA 1
ATOM 5086 C C . LYS B 2 45 ? -82.39800 11.62500 -57.46300 1.000 248.56664 45 LYS B C 1
ATOM 5087 O O . LYS B 2 45 ? -82.97000 10.68600 -58.03000 1.000 230.42763 45 LYS B O 1
ATOM 5093 N N . TYR B 2 46 ? -82.53600 12.89000 -57.86800 1.000 260.34964 46 TYR B N 1
ATOM 5094 C CA . TYR B 2 46 ? -83.34800 13.21400 -59.03500 1.000 248.16133 46 TYR B CA 1
ATOM 5095 C C . TYR B 2 46 ? -82.71700 12.71900 -60.32900 1.000 253.77253 46 TYR B C 1
ATOM 5096 O O . TYR B 2 46 ? -83.43500 12.50100 -61.31100 1.000 242.50539 46 TYR B O 1
ATOM 5105 N N . ARG B 2 47 ? -81.40000 12.53900 -60.35100 1.000 240.00509 47 ARG B N 1
ATOM 5106 C CA . ARG B 2 47 ? -80.67400 12.16900 -61.56000 1.000 235.28874 47 ARG B CA 1
ATOM 5107 C C . ARG B 2 47 ? -80.15000 10.74200 -61.42700 1.000 221.56341 47 ARG B C 1
ATOM 5108 O O . ARG B 2 47 ? -78.94500 10.49500 -61.33100 1.000 205.22724 47 ARG B O 1
ATOM 5116 N N . ASP B 2 48 ? -81.08200 9.79200 -61.42400 1.000 244.54511 48 ASP B N 1
ATOM 5117 C CA . ASP B 2 48 ? -80.77000 8.37200 -61.43300 1.000 212.83341 48 ASP B CA 1
ATOM 5118 C C . ASP B 2 48 ? -81.44200 7.71000 -62.62800 1.000 215.82851 48 ASP B C 1
ATOM 5119 O O . ASP B 2 48 ? -82.38200 8.25100 -63.21900 1.000 198.49222 48 ASP B O 1
ATOM 5124 N N . ARG B 2 49 ? -80.94600 6.52200 -62.98100 1.000 189.92540 49 ARG B N 1
ATOM 5125 C CA . ARG B 2 49 ? -81.53300 5.78100 -64.09200 1.000 172.87599 49 ARG B CA 1
ATOM 5126 C C . ARG B 2 49 ? -82.92800 5.27200 -63.75500 1.000 166.58313 49 ARG B C 1
ATOM 5127 O O . ARG B 2 49 ? -83.77400 5.14900 -64.64800 1.000 168.47020 49 ARG B O 1
ATOM 5135 N N . LYS B 2 50 ? -83.18600 4.97100 -62.48600 1.000 181.21120 50 LYS B N 1
ATOM 5136 C CA . LYS B 2 50 ? -84.49800 4.49900 -62.05800 1.000 171.32580 50 LYS B CA 1
ATOM 5137 C C . LYS B 2 50 ? -85.30400 5.63800 -61.44300 1.000 163.54856 50 LYS B C 1
ATOM 5138 O O . LYS B 2 50 ? -86.37900 5.98500 -61.93200 1.000 169.05711 50 LYS B O 1
ATOM 5144 N N . THR B 2 65 ? -65.46700 25.99400 -67.64700 1.000 198.65277 65 THR B N 1
ATOM 5145 C CA . THR B 2 65 ? -64.42700 26.90900 -68.09500 1.000 199.16598 65 THR B CA 1
ATOM 5146 C C . THR B 2 65 ? -64.68800 28.30700 -67.54600 1.000 191.07028 65 THR B C 1
ATOM 5147 O O . THR B 2 65 ? -63.76600 28.99900 -67.11200 1.000 176.45800 65 THR B O 1
ATOM 5151 N N . PHE B 2 66 ? -65.95600 28.71400 -67.56100 1.000 195.52871 66 PHE B N 1
ATOM 5152 C CA . PHE B 2 66 ? -66.34600 30.01600 -67.03900 1.000 208.48552 66 PHE B CA 1
ATOM 5153 C C . PHE B 2 66 ? -66.69800 29.97800 -65.55800 1.000 202.64009 66 PHE B C 1
ATOM 5154 O O . PHE B 2 66 ? -66.59500 31.00900 -64.88300 1.000 202.73483 66 PHE B O 1
ATOM 5162 N N . LEU B 2 67 ? -67.10000 28.81700 -65.03800 1.000 210.70158 67 LEU B N 1
ATOM 5163 C CA . LEU B 2 67 ? -67.46300 28.71400 -63.63000 1.000 170.89154 67 LEU B CA 1
ATOM 5164 C C . LEU B 2 67 ? -66.24400 28.55900 -62.72900 1.000 187.09875 67 LEU B C 1
ATOM 5165 O O . LEU B 2 67 ? -66.27500 28.99400 -61.57300 1.000 166.10939 67 LEU B O 1
ATOM 5170 N N . GLU B 2 68 ? -65.16900 27.94500 -63.22900 1.000 184.23525 68 GLU B N 1
ATOM 5171 C CA . GLU B 2 68 ? -63.97600 27.77100 -62.40600 1.000 189.03056 68 GLU B CA 1
ATOM 5172 C C . GLU B 2 68 ? -63.22700 29.08500 -62.22600 1.000 202.05054 68 GLU B C 1
ATOM 5173 O O . GLU B 2 68 ? -62.76200 29.39300 -61.12100 1.000 195.79453 68 GLU B O 1
ATOM 5179 N N . VAL B 2 69 ? -63.10200 29.87700 -63.29400 1.000 202.34795 69 VAL B N 1
ATOM 5180 C CA . VAL B 2 69 ? -62.36000 31.12900 -63.18700 1.000 204.06394 69 VAL B CA 1
ATOM 5181 C C . VAL B 2 69 ? -63.12300 32.14000 -62.34000 1.000 203.77443 69 VAL B C 1
ATOM 5182 O O . VAL B 2 69 ? -62.51400 32.98800 -61.67500 1.000 206.64320 69 VAL B O 1
ATOM 5186 N N . VAL B 2 70 ? -64.45500 32.06600 -62.33100 1.000 210.31469 70 VAL B N 1
ATOM 5187 C CA . VAL B 2 70 ? -65.24100 32.96400 -61.49200 1.000 219.48158 70 VAL B CA 1
ATOM 5188 C C . VAL B 2 70 ? -65.27500 32.49500 -60.04200 1.000 211.39903 70 VAL B C 1
ATOM 5189 O O . VAL B 2 70 ? -65.63900 33.27500 -59.15200 1.000 200.24243 70 VAL B O 1
ATOM 5193 N N . TRP B 2 71 ? -64.89600 31.24300 -59.77800 1.000 204.98247 71 TRP B N 1
ATOM 5194 C CA . TRP B 2 71 ? -64.84700 30.72200 -58.41700 1.000 207.11957 71 TRP B CA 1
ATOM 5195 C C . TRP B 2 71 ? -63.62300 31.19200 -57.64100 1.000 211.53852 71 TRP B C 1
ATOM 5196 O O . TRP B 2 71 ? -63.63000 31.13400 -56.40700 1.000 211.89646 71 TRP B O 1
ATOM 5207 N N . THR B 2 72 ? -62.58200 31.66700 -58.32600 1.000 225.64811 72 THR B N 1
ATOM 5208 C CA . THR B 2 72 ? -61.33700 32.08800 -57.69100 1.000 203.67705 72 THR B CA 1
ATOM 5209 C C . THR B 2 72 ? -61.43900 33.44600 -56.99900 1.000 212.82815 72 THR B C 1
ATOM 5210 O O . THR B 2 72 ? -60.40100 34.06300 -56.72700 1.000 212.36757 72 THR B O 1
ATOM 5214 N N . VAL B 2 73 ? -62.64600 33.92500 -56.70200 1.000 223.82157 73 VAL B N 1
ATOM 5215 C CA . VAL B 2 73 ? -62.82300 35.19800 -56.02000 1.000 203.84023 73 VAL B CA 1
ATOM 5216 C C . VAL B 2 73 ? -63.21300 34.96300 -54.56400 1.000 171.99957 73 VAL B C 1
ATOM 5217 O O . VAL B 2 73 ? -62.92200 35.79000 -53.69100 1.000 163.58803 73 VAL B O 1
ATOM 5221 N N . ILE B 2 74 ? -63.86200 33.83400 -54.29100 1.000 174.36827 74 ILE B N 1
ATOM 5222 C CA . ILE B 2 74 ? -64.34000 33.50600 -52.94800 1.000 171.94956 74 ILE B CA 1
ATOM 5223 C C . ILE B 2 74 ? -63.33100 32.77400 -52.05800 1.000 180.06106 74 ILE B C 1
ATOM 5224 O O . ILE B 2 74 ? -63.39100 32.95800 -50.83300 1.000 158.77956 74 ILE B O 1
ATOM 5229 N N . PRO B 2 75 ? -62.39900 31.94900 -52.56400 1.000 166.51997 75 PRO B N 1
ATOM 5230 C CA . PRO B 2 75 ? -61.62700 31.12500 -51.62000 1.000 138.41133 75 PRO B CA 1
ATOM 5231 C C . PRO B 2 75 ? -60.59600 31.91400 -50.83600 1.000 135.96367 75 PRO B C 1
ATOM 5232 O O . PRO B 2 75 ? -60.33500 31.57900 -49.67400 1.000 167.75959 75 PRO B O 1
ATOM 5236 N N . ILE B 2 76 ? -59.99900 32.94900 -51.42800 1.000 128.18379 76 ILE B N 1
ATOM 5237 C CA . ILE B 2 76 ? -59.14500 33.83500 -50.64800 1.000 141.41696 76 ILE B CA 1
ATOM 5238 C C . ILE B 2 76 ? -59.97800 34.63700 -49.65600 1.000 161.25091 76 ILE B C 1
ATOM 5239 O O . ILE B 2 76 ? -59.55300 34.87400 -48.52100 1.000 157.03462 76 ILE B O 1
ATOM 5244 N N . LEU B 2 77 ? -61.19500 35.02800 -50.05200 1.000 164.95662 77 LEU B N 1
ATOM 5245 C CA . LEU B 2 77 ? -62.07700 35.76900 -49.15300 1.000 173.14708 77 LEU B CA 1
ATOM 5246 C C . LEU B 2 77 ? -62.38200 34.98000 -47.88700 1.000 173.14444 77 LEU B C 1
ATOM 5247 O O . LEU B 2 77 ? -62.62700 35.57400 -46.83000 1.000 186.31708 77 LEU B O 1
ATOM 5252 N N . ILE B 2 78 ? -62.36600 33.65000 -47.96700 1.000 188.92528 78 ILE B N 1
ATOM 5253 C CA . ILE B 2 78 ? -62.56300 32.85100 -46.76500 1.000 152.16035 78 ILE B CA 1
ATOM 5254 C C . ILE B 2 78 ? -61.29000 32.81700 -45.92600 1.000 137.20856 78 ILE B C 1
ATOM 5255 O O . ILE B 2 78 ? -61.35800 32.79100 -44.69200 1.000 139.75623 78 ILE B O 1
ATOM 5260 N N . VAL B 2 79 ? -60.11900 32.83900 -46.56200 1.000 112.96091 79 VAL B N 1
ATOM 5261 C CA . VAL B 2 79 ? -58.86600 32.73600 -45.82300 1.000 119.03532 79 VAL B CA 1
ATOM 5262 C C . VAL B 2 79 ? -58.29100 34.12000 -45.53400 1.000 154.08953 79 VAL B C 1
ATOM 5263 O O . VAL B 2 79 ? -57.64500 34.32000 -44.50100 1.000 167.68063 79 VAL B O 1
ATOM 5267 N N . ILE B 2 80 ? -58.53500 35.09200 -46.42000 1.000 154.50010 80 ILE B N 1
ATOM 5268 C CA . ILE B 2 80 ? -58.04100 36.44300 -46.16200 1.000 162.39579 80 ILE B CA 1
ATOM 5269 C C . ILE B 2 80 ? -58.86100 37.13200 -45.08200 1.000 155.26072 80 ILE B C 1
ATOM 5270 O O . ILE B 2 80 ? -58.36700 38.06200 -44.43200 1.000 148.32568 80 ILE B O 1
ATOM 5275 N N . ALA B 2 81 ? -60.10300 36.69600 -44.86200 1.000 157.90841 81 ALA B N 1
ATOM 5276 C CA . ALA B 2 81 ? -60.83700 37.13800 -43.68500 1.000 158.85589 81 ALA B CA 1
ATOM 5277 C C . ALA B 2 81 ? -60.29100 36.51300 -42.41300 1.000 165.29613 81 ALA B C 1
ATOM 5278 O O . ALA B 2 81 ? -60.67600 36.93400 -41.31800 1.000 177.28968 81 ALA B O 1
ATOM 5280 N N . LEU B 2 82 ? -59.42000 35.50900 -42.53900 1.000 166.89369 82 LEU B N 1
ATOM 5281 C CA . LEU B 2 82 ? -58.69800 34.93800 -41.41500 1.000 151.41026 82 LEU B CA 1
ATOM 5282 C C . LEU B 2 82 ? -57.19600 35.15200 -41.49200 1.000 160.33501 82 LEU B C 1
ATOM 5283 O O . LEU B 2 82 ? -56.53000 35.08400 -40.45500 1.000 162.85637 82 LEU B O 1
ATOM 5288 N N . SER B 2 83 ? -56.64600 35.41600 -42.67700 1.000 153.33944 83 SER B N 1
ATOM 5289 C CA . SER B 2 83 ? -55.22700 35.71300 -42.83400 1.000 157.61890 83 SER B CA 1
ATOM 5290 C C . SER B 2 83 ? -54.86900 37.12000 -42.37700 1.000 165.58038 83 SER B C 1
ATOM 5291 O O . SER B 2 83 ? -53.75000 37.57500 -42.63200 1.000 175.03151 83 SER B O 1
ATOM 5294 N N . VAL B 2 84 ? -55.79300 37.81700 -41.72400 1.000 171.71269 84 VAL B N 1
ATOM 5295 C CA . VAL B 2 84 ? -55.53000 39.14200 -41.16800 1.000 157.72154 84 VAL B CA 1
ATOM 5296 C C . VAL B 2 84 ? -55.76600 39.11300 -39.65900 1.000 133.47653 84 VAL B C 1
ATOM 5297 O O . VAL B 2 84 ? -54.86500 39.50700 -38.90600 1.000 132.00267 84 VAL B O 1
ATOM 5301 N N . PRO B 2 85 ? -56.92600 38.66100 -39.15500 1.000 151.46290 85 PRO B N 1
ATOM 5302 C CA . PRO B 2 85 ? -57.09200 38.62400 -37.69200 1.000 151.42079 85 PRO B CA 1
ATOM 5303 C C . PRO B 2 85 ? -56.20000 37.60100 -37.01000 1.000 138.05866 85 PRO B C 1
ATOM 5304 O O . PRO B 2 85 ? -55.84600 37.79200 -35.84000 1.000 135.80576 85 PRO B O 1
ATOM 5308 N N . THR B 2 86 ? -55.83100 36.51700 -37.69700 1.000 135.80312 86 THR B N 1
ATOM 5309 C CA . THR B 2 86 ? -54.87500 35.57600 -37.12200 1.000 142.03808 86 THR B CA 1
ATOM 5310 C C . THR B 2 86 ? -53.48400 36.19100 -37.05500 1.000 134.37137 86 THR B C 1
ATOM 5311 O O . THR B 2 86 ? -52.77700 36.03600 -36.05300 1.000 141.88280 86 THR B O 1
ATOM 5315 N N . VAL B 2 87 ? -53.08000 36.90600 -38.10800 1.000 142.65395 87 VAL B N 1
ATOM 5316 C CA . VAL B 2 87 ? -51.78700 37.58200 -38.08900 1.000 135.73206 87 VAL B CA 1
ATOM 5317 C C . VAL B 2 87 ? -51.82000 38.76200 -37.12800 1.000 158.97696 87 VAL B C 1
ATOM 5318 O O . VAL B 2 87 ? -50.81500 39.06900 -36.47600 1.000 166.16729 87 VAL B O 1
ATOM 5322 N N . GLN B 2 88 ? -52.96700 39.43500 -37.01100 1.000 172.75229 88 GLN B N 1
ATOM 5323 C CA . GLN B 2 88 ? -53.12400 40.47500 -36.00200 1.000 163.98545 88 GLN B CA 1
ATOM 5324 C C . GLN B 2 88 ? -53.18800 39.90800 -34.59100 1.000 187.24613 88 GLN B C 1
ATOM 5325 O O . GLN B 2 88 ? -53.20700 40.68500 -33.63000 1.000 231.52250 88 GLN B O 1
ATOM 5331 N N . THR B 2 89 ? -53.22500 38.58300 -34.44700 1.000 178.59510 89 THR B N 1
ATOM 5332 C CA . THR B 2 89 ? -53.19300 37.92100 -33.15100 1.000 160.74822 89 THR B CA 1
ATOM 5333 C C . THR B 2 89 ? -51.85800 37.25600 -32.85000 1.000 139.72202 89 THR B C 1
ATOM 5334 O O . THR B 2 89 ? -51.46800 37.18600 -31.68200 1.000 139.93257 89 THR B O 1
ATOM 5338 N N . ILE B 2 90 ? -51.15100 36.76800 -33.87200 1.000 141.18535 90 ILE B N 1
ATOM 5339 C CA . ILE B 2 90 ? -49.81300 36.21700 -33.66200 1.000 130.72094 90 ILE B CA 1
ATOM 5340 C C . ILE B 2 90 ? -48.88800 37.28300 -33.08800 1.000 131.07624 90 ILE B C 1
ATOM 5341 O O . ILE B 2 90 ? -48.14500 37.03800 -32.13000 1.000 130.83411 90 ILE B O 1
ATOM 5346 N N . TYR B 2 91 ? -48.92100 38.48500 -33.66600 1.000 148.89417 91 TYR B N 1
ATOM 5347 C CA . TYR B 2 91 ? -48.16100 39.60000 -33.11600 1.000 157.73207 91 TYR B CA 1
ATOM 5348 C C . TYR B 2 91 ? -48.75800 40.13900 -31.82300 1.000 168.08331 91 TYR B C 1
ATOM 5349 O O . TYR B 2 91 ? -48.09300 40.91900 -31.13300 1.000 153.23416 91 TYR B O 1
ATOM 5358 N N . SER B 2 92 ? -49.98600 39.74400 -31.47800 1.000 172.82862 92 SER B N 1
ATOM 5359 C CA . SER B 2 92 ? -50.61300 40.23100 -30.25400 1.000 165.89357 92 SER B CA 1
ATOM 5360 C C . SER B 2 92 ? -50.13400 39.45700 -29.03200 1.000 183.65886 92 SER B C 1
ATOM 5361 O O . SER B 2 92 ? -49.99000 40.03400 -27.94800 1.000 168.50968 92 SER B O 1
ATOM 5364 N N . LEU B 2 93 ? -49.88600 38.15500 -29.18200 1.000 177.44496 93 LEU B N 1
ATOM 5365 C CA . LEU B 2 93 ? -49.40700 37.33900 -28.07200 1.000 175.87898 93 LEU B CA 1
ATOM 5366 C C . LEU B 2 93 ? -47.93400 37.56500 -27.75900 1.000 187.68303 93 LEU B C 1
ATOM 5367 O O . LEU B 2 93 ? -47.45700 37.08400 -26.72600 1.000 178.36875 93 LEU B O 1
ATOM 5372 N N . GLU B 2 94 ? -47.20600 38.27400 -28.62100 1.000 191.42822 94 GLU B N 1
ATOM 5373 C CA . GLU B 2 94 ? -45.80100 38.57800 -28.37800 1.000 184.93533 94 GLU B CA 1
ATOM 5374 C C . GLU B 2 94 ? -45.64700 39.58400 -27.24200 1.000 188.61472 94 GLU B C 1
ATOM 5375 O O . GLU B 2 94 ? -45.21100 39.22800 -26.14200 1.000 172.28908 94 GLU B O 1
ATOM 5381 N N . LYS B 2 95 ? -46.00800 40.83900 -27.50300 1.000 195.64188 95 LYS B N 1
ATOM 5382 C CA . LYS B 2 95 ? -45.97400 41.88800 -26.49400 1.000 207.33802 95 LYS B CA 1
ATOM 5383 C C . LYS B 2 95 ? -47.03800 41.65500 -25.42400 1.000 208.37762 95 LYS B C 1
ATOM 5384 O O . LYS B 2 95 ? -47.86400 40.73900 -25.51000 1.000 214.44940 95 LYS B O 1
ATOM 5390 N N . ALA B 2 96 ? -46.98900 42.50500 -24.38700 1.000 207.67490 96 ALA B N 1
ATOM 5391 C CA . ALA B 2 96 ? -47.83600 42.47600 -23.19300 1.000 190.44652 96 ALA B CA 1
ATOM 5392 C C . ALA B 2 96 ? -49.27500 42.09700 -23.51900 1.000 199.54498 96 ALA B C 1
ATOM 5393 O O . ALA B 2 96 ? -50.03100 42.91800 -24.05400 1.000 200.71880 96 ALA B O 1
ATOM 5395 N N . PRO B 2 97 ? -49.69100 40.87300 -23.18900 1.000 195.93928 97 PRO B N 1
ATOM 5396 C CA . PRO B 2 97 ? -51.01200 40.40500 -23.60900 1.000 203.67968 97 PRO B CA 1
ATOM 5397 C C . PRO B 2 97 ? -52.11600 40.77300 -22.63200 1.000 213.81248 97 PRO B C 1
ATOM 5398 O O . PRO B 2 97 ? -52.08300 41.79100 -21.93100 1.000 237.32846 97 PRO B O 1
ATOM 5402 N N . GLU B 2 98 ? -53.07900 39.86400 -22.55700 1.000 205.70624 98 GLU B N 1
ATOM 5403 C CA . GLU B 2 98 ? -54.36000 40.00400 -21.88100 1.000 200.70301 98 GLU B CA 1
ATOM 5404 C C . GLU B 2 98 ? -54.18600 40.09700 -20.36700 1.000 205.33515 98 GLU B C 1
ATOM 5405 O O . GLU B 2 98 ? -54.52700 39.16600 -19.63300 1.000 215.94958 98 GLU B O 1
ATOM 5411 N N . ALA B 2 99 ? -53.68100 41.24400 -19.88700 1.000 199.18967 99 ALA B N 1
ATOM 5412 C CA . ALA B 2 99 ? -53.47500 41.43800 -18.45600 1.000 185.89597 99 ALA B CA 1
ATOM 5413 C C . ALA B 2 99 ? -53.19900 42.87500 -18.03600 1.000 186.94610 99 ALA B C 1
ATOM 5414 O O . ALA B 2 99 ? -54.12000 43.67400 -17.84900 1.000 176.04216 99 ALA B O 1
ATOM 5416 N N . THR B 2 100 ? -51.91700 43.19600 -17.87100 1.000 181.87970 100 THR B N 1
ATOM 5417 C CA . THR B 2 100 ? -51.49100 44.37100 -17.12200 1.000 175.27365 100 THR B CA 1
ATOM 5418 C C . THR B 2 100 ? -51.59900 45.69700 -17.85300 1.000 159.01117 100 THR B C 1
ATOM 5419 O O . THR B 2 100 ? -51.62600 46.73400 -17.18400 1.000 162.27209 100 THR B O 1
ATOM 5423 N N . LYS B 2 101 ? -51.63900 45.69300 -19.18400 1.000 164.88819 101 LYS B N 1
ATOM 5424 C CA . LYS B 2 101 ? -51.20400 46.83300 -19.99500 1.000 169.69929 101 LYS B CA 1
ATOM 5425 C C . LYS B 2 101 ? -49.71300 47.01700 -19.69100 1.000 184.54581 101 LYS B C 1
ATOM 5426 O O . LYS B 2 101 ? -48.93700 46.13900 -20.06700 1.000 150.49173 101 LYS B O 1
ATOM 5432 N N . ASP B 2 102 ? -49.24400 48.09100 -19.04400 1.000 177.00280 102 ASP B N 1
ATOM 5433 C CA . ASP B 2 102 ? -47.79600 48.28400 -18.96500 1.000 190.50179 102 ASP B CA 1
ATOM 5434 C C . ASP B 2 102 ? -47.21000 48.34400 -17.55100 1.000 192.43097 102 ASP B C 1
ATOM 5435 O O . ASP B 2 102 ? -46.17300 48.98700 -17.35500 1.000 178.89250 102 ASP B O 1
ATOM 5440 N N . LYS B 2 103 ? -47.79800 47.69900 -16.54700 1.000 193.25475 103 LYS B N 1
ATOM 5441 C CA . LYS B 2 103 ? -47.04200 47.64200 -15.29800 1.000 186.80134 103 LYS B CA 1
ATOM 5442 C C . LYS B 2 103 ? -47.05500 46.24800 -14.67400 1.000 183.27724 103 LYS B C 1
ATOM 5443 O O . LYS B 2 103 ? -47.38900 45.25900 -15.33100 1.000 157.63732 103 LYS B O 1
ATOM 5449 N N . GLU B 2 104 ? -46.62000 46.16600 -13.41500 1.000 176.25798 104 GLU B N 1
ATOM 5450 C CA . GLU B 2 104 ? -46.59200 44.96200 -12.59100 1.000 172.75229 104 GLU B CA 1
ATOM 5451 C C . GLU B 2 104 ? -45.87900 43.79600 -13.26100 1.000 168.54389 104 GLU B C 1
ATOM 5452 O O . GLU B 2 104 ? -46.51000 42.77700 -13.54500 1.000 175.90267 104 GLU B O 1
ATOM 5458 N N . PRO B 2 105 ? -44.56800 43.86500 -13.45700 1.000 168.95184 105 PRO B N 1
ATOM 5459 C CA . PRO B 2 105 ? -43.87800 42.76100 -14.13200 1.000 162.05364 105 PRO B CA 1
ATOM 5460 C C . PRO B 2 105 ? -43.46500 41.64500 -13.18400 1.000 192.79680 105 PRO B C 1
ATOM 5461 O O . PRO B 2 105 ? -42.42700 41.73300 -12.52000 1.000 201.44784 105 PRO B O 1
ATOM 5465 N N . LEU B 2 106 ? -44.27300 40.59000 -13.10800 1.000 175.09731 106 LEU B N 1
ATOM 5466 C CA . LEU B 2 106 ? -43.96400 39.43100 -12.28100 1.000 166.65419 106 LEU B CA 1
ATOM 5467 C C . LEU B 2 106 ? -43.35800 38.34200 -13.15400 1.000 154.53432 106 LEU B C 1
ATOM 5468 O O . LEU B 2 106 ? -43.89800 38.01700 -14.21700 1.000 178.57404 106 LEU B O 1
ATOM 5473 N N . VAL B 2 107 ? -42.24100 37.78200 -12.70100 1.000 130.75252 107 VAL B N 1
ATOM 5474 C CA . VAL B 2 107 ? -41.52400 36.73800 -13.42000 1.000 108.26824 107 VAL B CA 1
ATOM 5475 C C . VAL B 2 107 ? -41.66000 35.43700 -12.64500 1.000 112.24767 107 VAL B C 1
ATOM 5476 O O . VAL B 2 107 ? -41.58700 35.42900 -11.41100 1.000 136.24791 107 VAL B O 1
ATOM 5480 N N . VAL B 2 108 ? -41.88500 34.34200 -13.36900 1.000 116.11392 108 VAL B N 1
ATOM 5481 C CA . VAL B 2 108 ? -41.99000 33.01100 -12.78100 1.000 115.96390 108 VAL B CA 1
ATOM 5482 C C . VAL B 2 108 ? -41.22500 32.05200 -13.68300 1.000 129.53658 108 VAL B C 1
ATOM 5483 O O . VAL B 2 108 ? -41.68500 31.73300 -14.78600 1.000 147.68350 108 VAL B O 1
ATOM 5487 N N . TYR B 2 109 ? -40.06400 31.59200 -13.22200 1.000 118.19312 109 TYR B N 1
ATOM 5488 C CA . TYR B 2 109 ? -39.27800 30.63000 -13.98300 1.000 106.35486 109 TYR B CA 1
ATOM 5489 C C . TYR B 2 109 ? -39.96500 29.27300 -13.92800 1.000 90.75299 109 TYR B C 1
ATOM 5490 O O . TYR B 2 109 ? -40.19000 28.73000 -12.84200 1.000 85.61290 109 TYR B O 1
ATOM 5499 N N . ALA B 2 110 ? -40.29000 28.71900 -15.08900 1.000 99.99094 110 ALA B N 1
ATOM 5500 C CA . ALA B 2 110 ? -40.97500 27.43700 -15.17700 1.000 103.02288 110 ALA B CA 1
ATOM 5501 C C . ALA B 2 110 ? -40.03200 26.40000 -15.76500 1.000 76.54602 110 ALA B C 1
ATOM 5502 O O . ALA B 2 110 ? -39.58600 26.53600 -16.90900 1.000 75.36430 110 ALA B O 1
ATOM 5504 N N . THR B 2 111 ? -39.72800 25.37200 -14.98400 1.000 70.87692 111 THR B N 1
ATOM 5505 C CA . THR B 2 111 ? -38.88500 24.27200 -15.42500 1.000 81.97299 111 THR B CA 1
ATOM 5506 C C . THR B 2 111 ? -39.70100 22.98900 -15.35600 1.000 88.57641 111 THR B C 1
ATOM 5507 O O . THR B 2 111 ? -40.60500 22.85600 -14.52800 1.000 67.05278 111 THR B O 1
ATOM 5511 N N . SER B 2 112 ? -39.42900 22.06100 -16.26300 1.000 98.54603 112 SER B N 1
ATOM 5512 C CA . SER B 2 112 ? -40.23300 20.85100 -16.35700 1.000 107.99716 112 SER B CA 1
ATOM 5513 C C . SER B 2 112 ? -39.29200 19.66700 -16.25300 1.000 120.21705 112 SER B C 1
ATOM 5514 O O . SER B 2 112 ? -38.48900 19.44200 -17.15700 1.000 99.54878 112 SER B O 1
ATOM 5517 N N . VAL B 2 113 ? -39.36200 18.90800 -15.16500 1.000 126.57570 113 VAL B N 1
ATOM 5518 C CA . VAL B 2 113 ? -38.62400 17.65300 -15.19600 1.000 127.64425 113 VAL B CA 1
ATOM 5519 C C . VAL B 2 113 ? -39.54700 16.55100 -15.69800 1.000 126.07038 113 VAL B C 1
ATOM 5520 O O . VAL B 2 113 ? -40.70100 16.81600 -16.07400 1.000 141.70120 113 VAL B O 1
ATOM 5524 N N . ASP B 2 114 ? -39.04200 15.31100 -15.73100 1.000 140.99322 114 ASP B N 1
ATOM 5525 C CA . ASP B 2 114 ? -39.87000 14.20100 -16.18100 1.000 132.23691 114 ASP B CA 1
ATOM 5526 C C . ASP B 2 114 ? -40.98500 13.99400 -15.17300 1.000 164.56973 114 ASP B C 1
ATOM 5527 O O . ASP B 2 114 ? -40.76400 14.04900 -13.95700 1.000 156.66878 114 ASP B O 1
ATOM 5532 N N . TRP B 2 115 ? -42.19300 13.81300 -15.68500 1.000 126.45464 115 TRP B N 1
ATOM 5533 C CA . TRP B 2 115 ? -43.40000 13.61700 -14.88200 1.000 141.38011 115 TRP B CA 1
ATOM 5534 C C . TRP B 2 115 ? -43.68800 14.86700 -14.03000 1.000 123.57534 115 TRP B C 1
ATOM 5535 O O . TRP B 2 115 ? -44.84600 15.26200 -13.89600 1.000 136.22423 115 TRP B O 1
ATOM 5546 N N . LYS B 2 116 ? -42.66400 15.49400 -13.45900 1.000 137.37700 116 LYS B N 1
ATOM 5547 C CA . LYS B 2 116 ? -42.84300 16.53700 -12.45900 1.000 85.76818 116 LYS B CA 1
ATOM 5548 C C . LYS B 2 116 ? -42.59400 17.94000 -13.02600 1.000 117.66937 116 LYS B C 1
ATOM 5549 O O . LYS B 2 116 ? -41.75900 18.13400 -13.91300 1.000 98.95923 116 LYS B O 1
ATOM 5555 N N . TRP B 2 117 ? -43.34100 18.91700 -12.50600 1.000 122.10411 117 TRP B N 1
ATOM 5556 C CA . TRP B 2 117 ? -43.27600 20.31400 -12.91600 1.000 126.78889 117 TRP B CA 1
ATOM 5557 C C . TRP B 2 117 ? -42.61400 21.17700 -11.84800 1.000 123.91223 117 TRP B C 1
ATOM 5558 O O . TRP B 2 117 ? -42.86800 21.00500 -10.65600 1.000 124.80970 117 TRP B O 1
ATOM 5569 N N . VAL B 2 118 ? -41.77300 22.12200 -12.28000 1.000 145.51482 118 VAL B N 1
ATOM 5570 C CA . VAL B 2 118 ? -41.00000 22.98900 -11.38600 1.000 85.59711 118 VAL B CA 1
ATOM 5571 C C . VAL B 2 118 ? -41.31100 24.44600 -11.70400 1.000 131.72106 118 VAL B C 1
ATOM 5572 O O . VAL B 2 118 ? -41.32500 24.84000 -12.87400 1.000 131.86581 118 VAL B O 1
ATOM 5576 N N . PHE B 2 119 ? -41.55200 25.24600 -10.66300 1.000 112.15029 119 PHE B N 1
ATOM 5577 C CA . PHE B 2 119 ? -41.82000 26.67800 -10.81200 1.000 134.84248 119 PHE B CA 1
ATOM 5578 C C . PHE B 2 119 ? -41.10700 27.44700 -9.70800 1.000 157.89788 119 PHE B C 1
ATOM 5579 O O . PHE B 2 119 ? -41.40100 27.25100 -8.52600 1.000 190.24649 119 PHE B O 1
ATOM 5587 N N . SER B 2 120 ? -40.19800 28.34500 -10.08400 1.000 171.37844 120 SER B N 1
ATOM 5588 C CA . SER B 2 120 ? -39.43200 29.12300 -9.11900 1.000 135.87945 120 SER B CA 1
ATOM 5589 C C . SER B 2 120 ? -39.71000 30.60800 -9.30600 1.000 142.40128 120 SER B C 1
ATOM 5590 O O . SER B 2 120 ? -39.76600 31.10300 -10.43500 1.000 147.93616 120 SER B O 1
ATOM 5593 N N . TYR B 2 121 ? -39.88900 31.31300 -8.18900 1.000 120.68289 121 TYR B N 1
ATOM 5594 C CA . TYR B 2 121 ? -40.16300 32.74100 -8.22300 1.000 133.91342 121 TYR B CA 1
ATOM 5595 C C . TYR B 2 121 ? -38.87800 33.51300 -7.98200 1.000 163.78280 121 TYR B C 1
ATOM 5596 O O . TYR B 2 121 ? -38.30300 33.40900 -6.88600 1.000 175.57105 121 TYR B O 1
ATOM 5605 N N . PRO B 2 122 ? -38.38300 34.28300 -8.95500 1.000 159.84548 122 PRO B N 1
ATOM 5606 C CA . PRO B 2 122 ? -37.18800 35.10300 -8.71500 1.000 163.83543 122 PRO B CA 1
ATOM 5607 C C . PRO B 2 122 ? -37.45700 36.36700 -7.91600 1.000 152.97624 122 PRO B C 1
ATOM 5608 O O . PRO B 2 122 ? -36.49700 37.00000 -7.45500 1.000 157.40835 122 PRO B O 1
ATOM 5612 N N . GLU B 2 123 ? -38.72300 36.75400 -7.73700 1.000 147.01236 123 GLU B N 1
ATOM 5613 C CA . GLU B 2 123 ? -39.03000 37.95500 -6.96800 1.000 132.08689 123 GLU B CA 1
ATOM 5614 C C . GLU B 2 123 ? -38.61900 37.78700 -5.51200 1.000 162.11944 123 GLU B C 1
ATOM 5615 O O . GLU B 2 123 ? -37.89700 38.62400 -4.95900 1.000 175.73686 123 GLU B O 1
ATOM 5621 N N . GLN B 2 124 ? -39.06900 36.71300 -4.87500 1.000 149.77322 124 GLN B N 1
ATOM 5622 C CA . GLN B 2 124 ? -38.64600 36.38100 -3.52500 1.000 165.55406 124 GLN B CA 1
ATOM 5623 C C . GLN B 2 124 ? -38.23000 34.91900 -3.48800 1.000 161.03510 124 GLN B C 1
ATOM 5624 O O . GLN B 2 124 ? -38.81800 34.08200 -4.17800 1.000 160.80349 124 GLN B O 1
ATOM 5630 N N . ASP B 2 125 ? -37.20700 34.62200 -2.68900 1.000 161.09037 125 ASP B N 1
ATOM 5631 C CA . ASP B 2 125 ? -36.61800 33.28900 -2.63400 1.000 140.70634 125 ASP B CA 1
ATOM 5632 C C . ASP B 2 125 ? -37.66600 32.25400 -2.23400 1.000 138.16657 125 ASP B C 1
ATOM 5633 O O . ASP B 2 125 ? -37.74700 31.85400 -1.06800 1.000 145.24636 125 ASP B O 1
ATOM 5638 N N . ILE B 2 126 ? -38.49100 31.85000 -3.20500 1.000 148.20461 126 ILE B N 1
ATOM 5639 C CA . ILE B 2 126 ? -39.58600 30.89900 -3.02500 1.000 131.87634 126 ILE B CA 1
ATOM 5640 C C . ILE B 2 126 ? -39.56300 29.95800 -4.21700 1.000 158.97169 126 ILE B C 1
ATOM 5641 O O . ILE B 2 126 ? -39.21600 30.36000 -5.33000 1.000 164.16705 126 ILE B O 1
ATOM 5646 N N . GLU B 2 127 ? -39.88900 28.70200 -4.00000 1.000 149.47845 127 GLU B N 1
ATOM 5647 C CA . GLU B 2 127 ? -39.77700 27.75800 -5.09900 1.000 133.12122 127 GLU B CA 1
ATOM 5648 C C . GLU B 2 127 ? -40.79300 26.63300 -4.92700 1.000 120.29600 127 GLU B C 1
ATOM 5649 O O . GLU B 2 127 ? -40.78200 25.94800 -3.90600 1.000 130.16561 127 GLU B O 1
ATOM 5655 N N . THR B 2 128 ? -41.69500 26.45700 -5.89900 1.000 112.24767 128 THR B N 1
ATOM 5656 C CA . THR B 2 128 ? -42.75300 25.45700 -5.78000 1.000 100.76998 128 THR B CA 1
ATOM 5657 C C . THR B 2 128 ? -42.72100 24.47800 -6.94800 1.000 132.14742 128 THR B C 1
ATOM 5658 O O . THR B 2 128 ? -42.37000 24.84100 -8.07800 1.000 141.50381 128 THR B O 1
ATOM 5662 N N . VAL B 2 129 ? -43.14100 23.24200 -6.67500 1.000 116.17709 129 VAL B N 1
ATOM 5663 C CA . VAL B 2 129 ? -43.08000 22.14600 -7.63700 1.000 106.94177 129 VAL B CA 1
ATOM 5664 C C . VAL B 2 129 ? -44.43700 21.45200 -7.66800 1.000 120.35390 129 VAL B C 1
ATOM 5665 O O . VAL B 2 129 ? -45.03000 21.20000 -6.61300 1.000 142.45392 129 VAL B O 1
ATOM 5669 N N . ASN B 2 130 ? -44.94900 21.19300 -8.87300 1.000 130.43406 130 ASN B N 1
ATOM 5670 C CA . ASN B 2 130 ? -46.22100 20.49500 -9.09900 1.000 107.57342 130 ASN B CA 1
ATOM 5671 C C . ASN B 2 130 ? -47.41900 21.18500 -8.45000 1.000 102.76758 130 ASN B C 1
ATOM 5672 O O . ASN B 2 130 ? -48.43700 20.53700 -8.18200 1.000 88.69221 130 ASN B O 1
ATOM 5677 N N . TYR B 2 131 ? -47.30800 22.48000 -8.16500 1.000 112.16608 131 TYR B N 1
ATOM 5678 C CA . TYR B 2 131 ? -48.39400 23.28800 -7.62900 1.000 122.26203 131 TYR B CA 1
ATOM 5679 C C . TYR B 2 131 ? -48.01300 24.74200 -7.85300 1.000 124.55967 131 TYR B C 1
ATOM 5680 O O . TYR B 2 131 ? -46.83300 25.09700 -7.79900 1.000 133.14754 131 TYR B O 1
ATOM 5689 N N . LEU B 2 132 ? -49.01600 25.58000 -8.10100 1.000 130.87622 132 LEU B N 1
ATOM 5690 C CA . LEU B 2 132 ? -48.73500 26.97800 -8.38500 1.000 116.52450 132 LEU B CA 1
ATOM 5691 C C . LEU B 2 132 ? -49.95000 27.82900 -8.04400 1.000 126.94680 132 LEU B C 1
ATOM 5692 O O . LEU B 2 132 ? -51.08700 27.45900 -8.34900 1.000 143.95147 132 LEU B O 1
ATOM 5697 N N . ASN B 2 133 ? -49.69000 28.97100 -7.40900 1.000 135.07146 133 ASN B N 1
ATOM 5698 C CA . ASN B 2 133 ? -50.70800 29.93400 -7.01000 1.000 150.39435 133 ASN B CA 1
ATOM 5699 C C . ASN B 2 133 ? -50.36400 31.28400 -7.62400 1.000 153.75791 133 ASN B C 1
ATOM 5700 O O . ASN B 2 133 ? -49.20700 31.71000 -7.58800 1.000 168.25702 133 ASN B O 1
ATOM 5705 N N . ILE B 2 134 ? -51.36400 31.94900 -8.20000 1.000 139.50883 134 ILE B N 1
ATOM 5706 C CA . ILE B 2 134 ? -51.12200 33.20200 -8.92300 1.000 135.99788 134 ILE B CA 1
ATOM 5707 C C . ILE B 2 134 ? -52.21700 34.20900 -8.63400 1.000 161.56411 134 ILE B C 1
ATOM 5708 O O . ILE B 2 134 ? -53.37500 33.86000 -8.37100 1.000 131.25784 134 ILE B O 1
ATOM 5713 N N . PRO B 2 135 ? -51.85300 35.49500 -8.65100 1.000 150.71807 135 PRO B N 1
ATOM 5714 C CA . PRO B 2 135 ? -52.82700 36.57200 -8.43100 1.000 168.94394 135 PRO B CA 1
ATOM 5715 C C . PRO B 2 135 ? -53.61100 36.93500 -9.68400 1.000 175.49736 135 PRO B C 1
ATOM 5716 O O . PRO B 2 135 ? -53.05800 37.03300 -10.78300 1.000 168.72286 135 PRO B O 1
ATOM 5720 N N . VAL B 2 136 ? -54.91800 37.13200 -9.50900 1.000 184.09839 136 VAL B N 1
ATOM 5721 C CA . VAL B 2 136 ? -55.77800 37.47700 -10.63200 1.000 149.89692 136 VAL B CA 1
ATOM 5722 C C . VAL B 2 136 ? -55.46400 38.88000 -11.13600 1.000 158.01895 136 VAL B C 1
ATOM 5723 O O . VAL B 2 136 ? -55.07000 39.77300 -10.37100 1.000 151.98401 136 VAL B O 1
ATOM 5727 N N . ASP B 2 137 ? -55.61400 39.06300 -12.44900 1.000 153.53946 137 ASP B N 1
ATOM 5728 C CA . ASP B 2 137 ? -55.44000 40.36000 -13.09700 1.000 157.89262 137 ASP B CA 1
ATOM 5729 C C . ASP B 2 137 ? -54.06000 40.94100 -12.80500 1.000 159.12961 137 ASP B C 1
ATOM 5730 O O . ASP B 2 137 ? -53.90100 42.14600 -12.60000 1.000 154.77908 137 ASP B O 1
ATOM 5735 N N . ARG B 2 138 ? -53.05500 40.06700 -12.77800 1.000 144.21466 138 ARG B N 1
ATOM 5736 C CA . ARG B 2 138 ? -51.66800 40.47000 -12.65200 1.000 151.09443 138 ARG B CA 1
ATOM 5737 C C . ARG B 2 138 ? -50.91400 39.64900 -13.69100 1.000 136.14001 138 ARG B C 1
ATOM 5738 O O . ARG B 2 138 ? -51.09000 38.41800 -13.75700 1.000 131.93950 138 ARG B O 1
ATOM 5746 N N . PRO B 2 139 ? -50.08100 40.27300 -14.51800 1.000 141.09323 139 PRO B N 1
ATOM 5747 C CA . PRO B 2 139 ? -49.35300 39.51700 -15.54000 1.000 129.80767 139 PRO B CA 1
ATOM 5748 C C . PRO B 2 139 ? -48.26600 38.65700 -14.92400 1.000 125.04657 139 PRO B C 1
ATOM 5749 O O . PRO B 2 139 ? -47.61400 39.04600 -13.95200 1.000 137.54807 139 PRO B O 1
ATOM 5753 N N . ILE B 2 140 ? -48.08900 37.47000 -15.48800 1.000 119.79857 140 ILE B N 1
ATOM 5754 C CA . ILE B 2 140 ? -47.06800 36.53900 -15.04200 1.000 130.44722 140 ILE B CA 1
ATOM 5755 C C . ILE B 2 140 ? -46.24100 36.14400 -16.25800 1.000 110.73433 140 ILE B C 1
ATOM 5756 O O . ILE B 2 140 ? -46.73400 35.44000 -17.14700 1.000 108.42089 140 ILE B O 1
ATOM 5761 N N . LEU B 2 141 ? -44.98500 36.59600 -16.29200 1.000 109.88160 141 LEU B N 1
ATOM 5762 C CA . LEU B 2 141 ? -44.06400 36.33700 -17.40100 1.000 106.28643 141 LEU B CA 1
ATOM 5763 C C . LEU B 2 141 ? -43.39200 34.99600 -17.14700 1.000 100.99106 141 LEU B C 1
ATOM 5764 O O . LEU B 2 141 ? -42.33900 34.91100 -16.51400 1.000 99.58299 141 LEU B O 1
ATOM 5769 N N . PHE B 2 142 ? -44.01900 33.93200 -17.63600 1.000 98.22757 142 PHE B N 1
ATOM 5770 C CA . PHE B 2 142 ? -43.46700 32.59500 -17.48100 1.000 93.37962 142 PHE B CA 1
ATOM 5771 C C . PHE B 2 142 ? -42.20100 32.43200 -18.32500 1.000 110.50535 142 PHE B C 1
ATOM 5772 O O . PHE B 2 142 ? -42.23200 32.63200 -19.54400 1.000 99.44087 142 PHE B O 1
ATOM 5780 N N . LYS B 2 143 ? -41.08500 32.08000 -17.67600 1.000 93.01642 143 LYS B N 1
ATOM 5781 C CA . LYS B 2 143 ? -39.86100 31.65600 -18.35300 1.000 107.14443 143 LYS B CA 1
ATOM 5782 C C . LYS B 2 143 ? -39.87600 30.13400 -18.40400 1.000 102.04381 143 LYS B C 1
ATOM 5783 O O . LYS B 2 143 ? -39.76600 29.47100 -17.36700 1.000 120.60920 143 LYS B O 1
ATOM 5789 N N . ILE B 2 144 ? -40.00500 29.57900 -19.60500 1.000 99.19347 144 ILE B N 1
ATOM 5790 C CA . ILE B 2 144 ? -40.28700 28.16000 -19.77600 1.000 95.30090 144 ILE B CA 1
ATOM 5791 C C . ILE B 2 144 ? -39.03100 27.42400 -20.22000 1.000 97.26956 144 ILE B C 1
ATOM 5792 O O . ILE B 2 144 ? -38.33600 27.85800 -21.14600 1.000 87.94739 144 ILE B O 1
ATOM 5797 N N . SER B 2 145 ? -38.73200 26.32300 -19.54000 1.000 78.79892 145 SER B N 1
ATOM 5798 C CA . SER B 2 145 ? -37.66400 25.41700 -19.94100 1.000 81.63610 145 SER B CA 1
ATOM 5799 C C . SER B 2 145 ? -37.95100 24.07300 -19.29400 1.000 86.03137 145 SER B C 1
ATOM 5800 O O . SER B 2 145 ? -38.83800 23.94800 -18.44900 1.000 96.78529 145 SER B O 1
ATOM 5803 N N . SER B 2 146 ? -37.21600 23.05600 -19.72900 1.000 59.55714 146 SER B N 1
ATOM 5804 C CA . SER B 2 146 ? -37.39600 21.71800 -19.18500 1.000 76.88027 146 SER B CA 1
ATOM 5805 C C . SER B 2 146 ? -36.04400 21.02400 -19.15000 1.000 65.07359 146 SER B C 1
ATOM 5806 O O . SER B 2 146 ? -35.18100 21.28600 -19.99300 1.000 67.12121 146 SER B O 1
ATOM 5809 N N . ALA B 2 147 ? -35.87500 20.13000 -18.17400 1.000 78.64890 147 ALA B N 1
ATOM 5810 C CA . ALA B 2 147 ? -34.56900 19.53000 -17.93200 1.000 93.47173 147 ALA B CA 1
ATOM 5811 C C . ALA B 2 147 ? -34.36600 18.20900 -18.66900 1.000 105.07576 147 ALA B C 1
ATOM 5812 O O . ALA B 2 147 ? -33.39400 18.04300 -19.41500 1.000 108.89200 147 ALA B O 1
ATOM 5814 N N . ASP B 2 148 ? -35.28500 17.26800 -18.50300 1.000 110.26585 148 ASP B N 1
ATOM 5815 C CA . ASP B 2 148 ? -34.96800 15.91100 -18.91200 1.000 116.87980 148 ASP B CA 1
ATOM 5816 C C . ASP B 2 148 ? -35.59200 15.61400 -20.26400 1.000 125.27028 148 ASP B C 1
ATOM 5817 O O . ASP B 2 148 ? -34.97000 14.96200 -21.11000 1.000 130.99465 148 ASP B O 1
ATOM 5822 N N . SER B 2 149 ? -36.80700 16.10700 -20.50500 1.000 127.23104 149 SER B N 1
ATOM 5823 C CA . SER B 2 149 ? -37.43700 15.93200 -21.80200 1.000 93.81125 149 SER B CA 1
ATOM 5824 C C . SER B 2 149 ? -38.11300 17.22600 -22.20500 1.000 120.42233 149 SER B C 1
ATOM 5825 O O . SER B 2 149 ? -38.54600 18.01100 -21.35900 1.000 138.64031 149 SER B O 1
ATOM 5828 N N . MET B 2 150 ? -38.20300 17.42300 -23.51200 1.000 110.33691 150 MET B N 1
ATOM 5829 C CA . MET B 2 150 ? -38.93700 18.55400 -24.05600 1.000 98.00912 150 MET B CA 1
ATOM 5830 C C . MET B 2 150 ? -40.40700 18.43500 -23.68800 1.000 76.47233 150 MET B C 1
ATOM 5831 O O . MET B 2 150 ? -40.99900 17.35800 -23.78500 1.000 72.09022 150 MET B O 1
ATOM 5836 N N . ALA B 2 151 ? -41.00600 19.55100 -23.28500 1.000 55.67773 151 ALA B N 1
ATOM 5837 C CA . ALA B 2 151 ? -42.39700 19.55100 -22.84700 1.000 75.61696 151 ALA B CA 1
ATOM 5838 C C . ALA B 2 151 ? -42.93600 20.97000 -22.96200 1.000 103.85456 151 ALA B C 1
ATOM 5839 O O . ALA B 2 151 ? -42.22200 21.89200 -23.36000 1.000 90.64245 151 ALA B O 1
ATOM 5841 N N . SER B 2 152 ? -44.20800 21.14000 -22.61100 1.000 114.71112 152 SER B N 1
ATOM 5842 C CA . SER B 2 152 ? -44.83700 22.45100 -22.66300 1.000 117.00087 152 SER B CA 1
ATOM 5843 C C . SER B 2 152 ? -45.96800 22.52300 -21.65100 1.000 109.37101 152 SER B C 1
ATOM 5844 O O . SER B 2 152 ? -46.76800 21.59200 -21.52400 1.000 118.07205 152 SER B O 1
ATOM 5847 N N . LEU B 2 153 ? -46.03600 23.65200 -20.95500 1.000 124.16226 153 LEU B N 1
ATOM 5848 C CA . LEU B 2 153 ? -47.04100 23.90100 -19.92600 1.000 119.79857 153 LEU B CA 1
ATOM 5849 C C . LEU B 2 153 ? -48.33300 24.33300 -20.59500 1.000 119.61697 153 LEU B C 1
ATOM 5850 O O . LEU B 2 153 ? -48.49300 25.48900 -20.99100 1.000 122.98317 153 LEU B O 1
ATOM 5855 N N . TRP B 2 154 ? -49.26900 23.39400 -20.71400 1.000 113.40570 154 TRP B N 1
ATOM 5856 C CA . TRP B 2 154 ? -50.50600 23.68200 -21.42600 1.000 130.57355 154 TRP B CA 1
ATOM 5857 C C . TRP B 2 154 ? -51.39300 24.63500 -20.63200 1.000 142.20652 154 TRP B C 1
ATOM 5858 O O . TRP B 2 154 ? -51.61300 25.78000 -21.04600 1.000 151.19708 154 TRP B O 1
ATOM 5869 N N . ILE B 2 155 ? -51.86600 24.19500 -19.46800 1.000 137.14013 155 ILE B N 1
ATOM 5870 C CA . ILE B 2 155 ? -52.82000 24.92800 -18.63900 1.000 147.70718 155 ILE B CA 1
ATOM 5871 C C . ILE B 2 155 ? -53.98500 25.36200 -19.52400 1.000 143.38824 155 ILE B C 1
ATOM 5872 O O . ILE B 2 155 ? -54.03200 26.51800 -19.97500 1.000 134.76879 155 ILE B O 1
ATOM 5877 N N . PRO B 2 156 ? -54.94300 24.46900 -19.79000 1.000 142.27759 156 PRO B N 1
ATOM 5878 C CA . PRO B 2 156 ? -55.97200 24.75100 -20.80800 1.000 135.90840 156 PRO B CA 1
ATOM 5879 C C . PRO B 2 156 ? -56.81200 25.99400 -20.56000 1.000 132.94752 156 PRO B C 1
ATOM 5880 O O . PRO B 2 156 ? -57.30600 26.58800 -21.52700 1.000 147.21502 156 PRO B O 1
ATOM 5884 N N . GLN B 2 157 ? -56.99500 26.41500 -19.30600 1.000 133.87395 157 GLN B N 1
ATOM 5885 C CA . GLN B 2 157 ? -57.84600 27.57300 -19.05300 1.000 141.50381 157 GLN B CA 1
ATOM 5886 C C . GLN B 2 157 ? -57.15500 28.87000 -19.45300 1.000 140.91953 157 GLN B C 1
ATOM 5887 O O . GLN B 2 157 ? -57.82400 29.83400 -19.84700 1.000 127.48634 157 GLN B O 1
ATOM 5893 N N . LEU B 2 158 ? -55.82300 28.90600 -19.38300 1.000 145.76485 158 LEU B N 1
ATOM 5894 C CA . LEU B 2 158 ? -55.08200 30.11800 -19.71900 1.000 149.92324 158 LEU B CA 1
ATOM 5895 C C . LEU B 2 158 ? -54.97000 30.32500 -21.22400 1.000 151.89453 158 LEU B C 1
ATOM 5896 O O . LEU B 2 158 ? -54.85900 31.46800 -21.68200 1.000 144.10675 158 LEU B O 1
ATOM 5901 N N . GLY B 2 159 ? -54.98500 29.24700 -22.00400 1.000 156.06871 159 GLY B N 1
ATOM 5902 C CA . GLY B 2 159 ? -54.98900 29.37100 -23.44600 1.000 175.24470 159 GLY B CA 1
ATOM 5903 C C . GLY B 2 159 ? -53.69500 28.94300 -24.10600 1.000 169.43084 159 GLY B C 1
ATOM 5904 O O . GLY B 2 159 ? -53.38900 27.74800 -24.18900 1.000 173.13918 159 GLY B O 1
ATOM 5905 N N . GLY B 2 160 ? -52.92900 29.91700 -24.58800 1.000 169.84931 160 GLY B N 1
ATOM 5906 C CA . GLY B 2 160 ? -51.74600 29.59600 -25.35500 1.000 149.60741 160 GLY B CA 1
ATOM 5907 C C . GLY B 2 160 ? -50.68700 28.91900 -24.51000 1.000 142.41181 160 GLY B C 1
ATOM 5908 O O . GLY B 2 160 ? -50.38500 29.33500 -23.38600 1.000 146.91235 160 GLY B O 1
ATOM 5909 N N . GLN B 2 161 ? -50.11700 27.86100 -25.06700 1.000 127.63109 161 GLN B N 1
ATOM 5910 C CA . GLN B 2 161 ? -49.05100 27.08400 -24.45500 1.000 111.38441 161 GLN B CA 1
ATOM 5911 C C . GLN B 2 161 ? -47.89500 26.96300 -25.42800 1.000 109.62630 161 GLN B C 1
ATOM 5912 O O . GLN B 2 161 ? -48.10300 26.73700 -26.62400 1.000 139.53778 161 GLN B O 1
ATOM 5918 N N . LYS B 2 162 ? -46.68000 27.13300 -24.90900 1.000 89.35282 162 LYS B N 1
ATOM 5919 C CA . LYS B 2 162 ? -45.47800 27.14600 -25.73200 1.000 89.26597 162 LYS B CA 1
ATOM 5920 C C . LYS B 2 162 ? -44.44600 26.17700 -25.15000 1.000 96.28260 162 LYS B C 1
ATOM 5921 O O . LYS B 2 162 ? -44.32800 26.03600 -23.93200 1.000 98.01702 162 LYS B O 1
ATOM 5927 N N . TYR B 2 163 ? -43.68100 25.52400 -26.02700 1.000 95.09824 163 TYR B N 1
ATOM 5928 C CA . TYR B 2 163 ? -42.76500 24.45400 -25.61500 1.000 101.06475 163 TYR B CA 1
ATOM 5929 C C . TYR B 2 163 ? -41.66300 24.91600 -24.66300 1.000 100.16201 163 TYR B C 1
ATOM 5930 O O . TYR B 2 163 ? -41.11300 26.01500 -24.78900 1.000 93.09274 163 TYR B O 1
ATOM 5939 N N . ALA B 2 164 ? -41.34400 24.04200 -23.70900 1.000 134.64772 164 ALA B N 1
ATOM 5940 C CA . ALA B 2 164 ? -40.18200 24.17200 -22.84000 1.000 90.03974 164 ALA B CA 1
ATOM 5941 C C . ALA B 2 164 ? -39.06600 23.34000 -23.45600 1.000 103.25712 164 ALA B C 1
ATOM 5942 O O . ALA B 2 164 ? -39.09500 22.10600 -23.39400 1.000 57.81483 164 ALA B O 1
ATOM 5944 N N . MET B 2 165 ? -38.08400 24.01400 -24.03700 1.000 99.29085 165 MET B N 1
ATOM 5945 C CA . MET B 2 165 ? -37.01600 23.36700 -24.78500 1.000 106.59699 165 MET B CA 1
ATOM 5946 C C . MET B 2 165 ? -35.77500 23.24400 -23.91300 1.000 92.77428 165 MET B C 1
ATOM 5947 O O . MET B 2 165 ? -35.27400 24.24400 -23.38900 1.000 87.58682 165 MET B O 1
ATOM 5952 N N . ALA B 2 166 ? -35.28200 22.02100 -23.76300 1.000 109.62367 166 ALA B N 1
ATOM 5953 C CA . ALA B 2 166 ? -34.09700 21.79000 -22.95400 1.000 59.96772 166 ALA B CA 1
ATOM 5954 C C . ALA B 2 166 ? -32.87700 22.38600 -23.64600 1.000 69.20830 166 ALA B C 1
ATOM 5955 O O . ALA B 2 166 ? -32.42800 21.87600 -24.67500 1.000 78.69101 166 ALA B O 1
ATOM 5957 N N . GLY B 2 167 ? -32.31800 23.44500 -23.06800 1.000 54.29335 167 GLY B N 1
ATOM 5958 C CA . GLY B 2 167 ? -31.18900 24.13300 -23.66900 1.000 55.34085 167 GLY B CA 1
ATOM 5959 C C . GLY B 2 167 ? -31.41600 25.62100 -23.80100 1.000 82.33092 167 GLY B C 1
ATOM 5960 O O . GLY B 2 167 ? -30.47200 26.38000 -24.06500 1.000 91.15567 167 GLY B O 1
ATOM 5961 N N . MET B 2 168 ? -32.65500 26.06000 -23.60600 1.000 60.34671 168 MET B N 1
ATOM 5962 C CA . MET B 2 168 ? -32.98000 27.47300 -23.70200 1.000 88.12372 168 MET B CA 1
ATOM 5963 C C . MET B 2 168 ? -34.27300 27.74900 -22.95000 1.000 93.01115 168 MET B C 1
ATOM 5964 O O . MET B 2 168 ? -35.11000 26.86400 -22.76100 1.000 87.31310 168 MET B O 1
ATOM 5969 N N . LEU B 2 169 ? -34.42900 29.00600 -22.55000 1.000 110.35007 169 LEU B N 1
ATOM 5970 C CA . LEU B 2 169 ? -35.61300 29.48300 -21.85000 1.000 106.14167 169 LEU B CA 1
ATOM 5971 C C . LEU B 2 169 ? -36.49100 30.26700 -22.81900 1.000 102.15699 169 LEU B C 1
ATOM 5972 O O . LEU B 2 169 ? -36.01700 31.19500 -23.48500 1.000 94.87717 169 LEU B O 1
ATOM 5977 N N . MET B 2 170 ? -37.76700 29.90600 -22.88100 1.000 121.12242 170 MET B N 1
ATOM 5978 C CA . MET B 2 170 ? -38.73500 30.59300 -23.72400 1.000 141.18535 170 MET B CA 1
ATOM 5979 C C . MET B 2 170 ? -39.66700 31.43400 -22.86800 1.000 133.17913 170 MET B C 1
ATOM 5980 O O . MET B 2 170 ? -40.28000 30.93200 -21.92100 1.000 98.99608 170 MET B O 1
ATOM 5985 N N . ASP B 2 171 ? -39.76600 32.71000 -23.21100 1.000 132.71065 171 ASP B N 1
ATOM 5986 C CA . ASP B 2 171 ? -40.59600 33.64400 -22.47200 1.000 141.69067 171 ASP B CA 1
ATOM 5987 C C . ASP B 2 171 ? -42.02700 33.55000 -22.97500 1.000 153.12362 171 ASP B C 1
ATOM 5988 O O . ASP B 2 171 ? -42.27300 33.50000 -24.18400 1.000 147.02026 171 ASP B O 1
ATOM 5993 N N . GLN B 2 172 ? -42.96900 33.50800 -22.04300 1.000 142.87503 172 GLN B N 1
ATOM 5994 C CA . GLN B 2 172 ? -44.37700 33.46500 -22.38600 1.000 126.46779 172 GLN B CA 1
ATOM 5995 C C . GLN B 2 172 ? -45.13200 34.23800 -21.32500 1.000 111.64496 172 GLN B C 1
ATOM 5996 O O . GLN B 2 172 ? -44.82000 34.14400 -20.13500 1.000 121.37245 172 GLN B O 1
ATOM 6002 N N . TYR B 2 173 ? -46.10600 35.01600 -21.76700 1.000 121.59879 173 TYR B N 1
ATOM 6003 C CA . TYR B 2 173 ? -46.92000 35.82600 -20.88000 1.000 122.55417 173 TYR B CA 1
ATOM 6004 C C . TYR B 2 173 ? -48.29900 35.20500 -20.71800 1.000 118.13522 173 TYR B C 1
ATOM 6005 O O . TYR B 2 173 ? -48.90000 34.73400 -21.69100 1.000 115.56649 173 TYR B O 1
ATOM 6014 N N . LEU B 2 174 ? -48.78600 35.20600 -19.48100 1.000 129.38393 174 LEU B N 1
ATOM 6015 C CA . LEU B 2 174 ? -50.11700 34.72500 -19.15400 1.000 121.38034 174 LEU B CA 1
ATOM 6016 C C . LEU B 2 174 ? -50.76400 35.64500 -18.13800 1.000 126.88627 174 LEU B C 1
ATOM 6017 O O . LEU B 2 174 ? -50.16900 36.60600 -17.63800 1.000 135.75838 174 LEU B O 1
ATOM 6022 N N . GLN B 2 175 ? -52.01500 35.31600 -17.85300 1.000 128.34170 175 GLN B N 1
ATOM 6023 C CA . GLN B 2 175 ? -52.81200 35.95200 -16.82500 1.000 134.93723 175 GLN B CA 1
ATOM 6024 C C . GLN B 2 175 ? -53.86600 34.94100 -16.42700 1.000 131.24468 175 GLN B C 1
ATOM 6025 O O . GLN B 2 175 ? -54.12800 33.97300 -17.14500 1.000 121.43561 175 GLN B O 1
ATOM 6031 N N . ALA B 2 176 ? -54.48500 35.19900 -15.29200 1.000 150.99179 176 ALA B N 1
ATOM 6032 C CA . ALA B 2 176 ? -55.60900 34.42500 -14.81000 1.000 149.63110 176 ALA B CA 1
ATOM 6033 C C . ALA B 2 176 ? -56.81200 35.32700 -14.98600 1.000 145.87802 176 ALA B C 1
ATOM 6034 O O . ALA B 2 176 ? -56.85000 36.42500 -14.42000 1.000 142.39339 176 ALA B O 1
ATOM 6036 N N . ASP B 2 177 ? -57.77400 34.88300 -15.79300 1.000 164.29075 177 ASP B N 1
ATOM 6037 C CA . ASP B 2 177 ? -58.92700 35.72600 -16.07500 1.000 162.74056 177 ASP B CA 1
ATOM 6038 C C . ASP B 2 177 ? -59.65200 36.05800 -14.78000 1.000 153.43419 177 ASP B C 1
ATOM 6039 O O . ASP B 2 177 ? -59.79400 37.22900 -14.40800 1.000 150.32855 177 ASP B O 1
ATOM 6044 N N . LYS B 2 178 ? -60.09400 35.02900 -14.06500 1.000 149.51530 178 LYS B N 1
ATOM 6045 C CA . LYS B 2 178 ? -60.85200 35.19700 -12.83800 1.000 153.62368 178 LYS B CA 1
ATOM 6046 C C . LYS B 2 178 ? -60.37100 34.20000 -11.79100 1.000 182.84561 178 LYS B C 1
ATOM 6047 O O . LYS B 2 178 ? -59.63000 33.25700 -12.08800 1.000 148.62308 178 LYS B O 1
ATOM 6053 N N . VAL B 2 179 ? -60.79500 34.43700 -10.54800 1.000 186.34866 179 VAL B N 1
ATOM 6054 C CA . VAL B 2 179 ? -60.44000 33.56200 -9.43600 1.000 185.56699 179 VAL B CA 1
ATOM 6055 C C . VAL B 2 179 ? -61.06900 32.19400 -9.65400 1.000 181.47176 179 VAL B C 1
ATOM 6056 O O . VAL B 2 179 ? -62.24700 32.08500 -10.01900 1.000 202.53744 179 VAL B O 1
ATOM 6060 N N . GLY B 2 180 ? -60.28500 31.14100 -9.45600 1.000 176.92648 180 GLY B N 1
ATOM 6061 C CA . GLY B 2 180 ? -60.81900 29.80300 -9.58700 1.000 137.15065 180 GLY B CA 1
ATOM 6062 C C . GLY B 2 180 ? -59.71900 28.76200 -9.53100 1.000 162.85374 180 GLY B C 1
ATOM 6063 O O . GLY B 2 180 ? -58.56600 29.05400 -9.19800 1.000 146.05962 180 GLY B O 1
ATOM 6064 N N . THR B 2 181 ? -60.11100 27.53300 -9.85400 1.000 160.28764 181 THR B N 1
ATOM 6065 C CA . THR B 2 181 ? -59.20100 26.39700 -9.91800 1.000 162.11417 181 THR B CA 1
ATOM 6066 C C . THR B 2 181 ? -58.92100 26.12400 -11.38900 1.000 147.87562 181 THR B C 1
ATOM 6067 O O . THR B 2 181 ? -59.78300 25.60400 -12.10400 1.000 144.54365 181 THR B O 1
ATOM 6071 N N . TYR B 2 182 ? -57.72200 26.47300 -11.84000 1.000 135.32412 182 TYR B N 1
ATOM 6072 C CA . TYR B 2 182 ? -57.34500 26.27700 -13.23400 1.000 122.25676 182 TYR B CA 1
ATOM 6073 C C . TYR B 2 182 ? -56.63300 24.94000 -13.36100 1.000 112.27662 182 TYR B C 1
ATOM 6074 O O . TYR B 2 182 ? -55.54200 24.75700 -12.81200 1.000 121.26717 182 TYR B O 1
ATOM 6083 N N . GLU B 2 183 ? -57.24800 24.00600 -14.08100 1.000 115.23224 183 GLU B N 1
ATOM 6084 C CA . GLU B 2 183 ? -56.53500 22.78700 -14.41500 1.000 114.69796 183 GLU B CA 1
ATOM 6085 C C . GLU B 2 183 ? -55.34900 23.12400 -15.30200 1.000 115.31119 183 GLU B C 1
ATOM 6086 O O . GLU B 2 183 ? -55.42200 24.01000 -16.15700 1.000 137.02169 183 GLU B O 1
ATOM 6092 N N . GLY B 2 184 ? -54.25200 22.42600 -15.07100 1.000 105.03101 184 GLY B N 1
ATOM 6093 C CA . GLY B 2 184 ? -53.04100 22.64200 -15.83300 1.000 89.70023 184 GLY B CA 1
ATOM 6094 C C . GLY B 2 184 ? -52.43500 21.30200 -16.17400 1.000 84.08113 184 GLY B C 1
ATOM 6095 O O . GLY B 2 184 ? -52.59800 20.32000 -15.44600 1.000 99.33559 184 GLY B O 1
ATOM 6096 N N . ARG B 2 185 ? -51.74200 21.25800 -17.30400 1.000 81.27553 185 ARG B N 1
ATOM 6097 C CA . ARG B 2 185 ? -51.19100 19.99500 -17.75800 1.000 98.65393 185 ARG B CA 1
ATOM 6098 C C . ARG B 2 185 ? -49.95500 20.23000 -18.61000 1.000 104.23355 185 ARG B C 1
ATOM 6099 O O . ARG B 2 185 ? -49.49700 21.36200 -18.79700 1.000 106.55488 185 ARG B O 1
ATOM 6107 N N . ASN B 2 186 ? -49.42000 19.12400 -19.11900 1.000 98.36969 186 ASN B N 1
ATOM 6108 C CA . ASN B 2 186 ? -48.27700 19.10400 -20.01000 1.000 99.31454 186 ASN B CA 1
ATOM 6109 C C . ASN B 2 186 ? -48.72400 18.53000 -21.34600 1.000 124.93340 186 ASN B C 1
ATOM 6110 O O . ASN B 2 186 ? -49.67500 17.74500 -21.40900 1.000 104.48884 186 ASN B O 1
ATOM 6115 N N . ALA B 2 187 ? -48.02300 18.91300 -22.41500 1.000 125.91773 187 ALA B N 1
ATOM 6116 C CA . ALA B 2 187 ? -48.33600 18.37400 -23.73500 1.000 118.90110 187 ALA B CA 1
ATOM 6117 C C . ALA B 2 187 ? -48.11800 16.87000 -23.82200 1.000 128.72070 187 ALA B C 1
ATOM 6118 O O . ALA B 2 187 ? -48.64500 16.23600 -24.74200 1.000 132.06583 187 ALA B O 1
ATOM 6120 N N . ASN B 2 188 ? -47.35100 16.29300 -22.89700 1.000 127.28105 188 ASN B N 1
ATOM 6121 C CA . ASN B 2 188 ? -47.20800 14.84400 -22.76200 1.000 127.65215 188 ASN B CA 1
ATOM 6122 C C . ASN B 2 188 ? -46.64100 14.21800 -24.03900 1.000 129.06021 188 ASN B C 1
ATOM 6123 O O . ASN B 2 188 ? -47.26700 13.36600 -24.67500 1.000 136.56901 188 ASN B O 1
ATOM 6128 N N . PHE B 2 189 ? -45.45000 14.66500 -24.41800 1.000 129.03916 189 PHE B N 1
ATOM 6129 C CA . PHE B 2 189 ? -44.67600 13.93400 -25.41000 1.000 110.33165 189 PHE B CA 1
ATOM 6130 C C . PHE B 2 189 ? -44.26300 12.64000 -24.72500 1.000 103.80192 189 PHE B C 1
ATOM 6131 O O . PHE B 2 189 ? -43.34300 12.63300 -23.90300 1.000 99.95935 189 PHE B O 1
ATOM 6139 N N . THR B 2 190 ? -44.94800 11.54400 -25.06000 1.000 97.77225 190 THR B N 1
ATOM 6140 C CA . THR B 2 190 ? -45.04400 10.40100 -24.15700 1.000 113.00039 190 THR B CA 1
ATOM 6141 C C . THR B 2 190 ? -43.67300 9.87300 -23.74300 1.000 113.39781 190 THR B C 1
ATOM 6142 O O . THR B 2 190 ? -42.71600 9.87000 -24.52200 1.000 125.25976 190 THR B O 1
ATOM 6146 N N . GLY B 2 191 ? -43.58300 9.46500 -22.48200 1.000 115.44805 191 GLY B N 1
ATOM 6147 C CA . GLY B 2 191 ? -42.38300 8.91200 -21.88900 1.000 93.88494 191 GLY B CA 1
ATOM 6148 C C . GLY B 2 191 ? -42.72600 8.20500 -20.59500 1.000 96.01151 191 GLY B C 1
ATOM 6149 O O . GLY B 2 191 ? -42.42800 8.69800 -19.50200 1.000 106.11009 191 GLY B O 1
ATOM 6150 N N . GLU B 2 192 ? -43.34600 7.03400 -20.72700 1.000 108.13139 192 GLU B N 1
ATOM 6151 C CA . GLU B 2 192 ? -43.83100 6.23000 -19.60900 1.000 100.62259 192 GLU B CA 1
ATOM 6152 C C . GLU B 2 192 ? -44.64000 7.06900 -18.62600 1.000 111.57917 192 GLU B C 1
ATOM 6153 O O . GLU B 2 192 ? -45.84200 7.27200 -18.83000 1.000 88.29743 192 GLU B O 1
ATOM 6159 N N . HIS B 2 193 ? -43.99300 7.57800 -17.57400 1.000 116.92191 193 HIS B N 1
ATOM 6160 C CA . HIS B 2 193 ? -44.69400 8.36200 -16.55700 1.000 133.05806 193 HIS B CA 1
ATOM 6161 C C . HIS B 2 193 ? -44.76400 9.81200 -17.02600 1.000 137.61124 193 HIS B C 1
ATOM 6162 O O . HIS B 2 193 ? -43.95500 10.67100 -16.66400 1.000 130.18929 193 HIS B O 1
ATOM 6169 N N . PHE B 2 194 ? -45.76500 10.07100 -17.86500 1.000 147.01500 194 PHE B N 1
ATOM 6170 C CA . PHE B 2 194 ? -46.11500 11.40600 -18.33500 1.000 126.15460 194 PHE B CA 1
ATOM 6171 C C . PHE B 2 194 ? -47.59300 11.73400 -18.20500 1.000 99.64616 194 PHE B C 1
ATOM 6172 O O . PHE B 2 194 ? -47.93700 12.92100 -18.19300 1.000 101.37531 194 PHE B O 1
ATOM 6180 N N . ALA B 2 195 ? -48.47700 10.73800 -18.11100 1.000 117.86940 195 ALA B N 1
ATOM 6181 C CA . ALA B 2 195 ? -49.90800 11.02300 -18.06600 1.000 73.33511 195 ALA B CA 1
ATOM 6182 C C . ALA B 2 195 ? -50.29500 11.75200 -16.78700 1.000 120.81449 195 ALA B C 1
ATOM 6183 O O . ALA B 2 195 ? -51.16000 12.63600 -16.80900 1.000 67.09752 195 ALA B O 1
ATOM 6185 N N . ASP B 2 196 ? -49.67500 11.39800 -15.66600 1.000 128.61016 196 ASP B N 1
ATOM 6186 C CA . ASP B 2 196 ? -49.98600 12.04500 -14.39200 1.000 143.62775 196 ASP B CA 1
ATOM 6187 C C . ASP B 2 196 ? -49.10200 13.26700 -14.15200 1.000 149.24421 196 ASP B C 1
ATOM 6188 O O . ASP B 2 196 ? -48.57100 13.47800 -13.06300 1.000 167.88592 196 ASP B O 1
ATOM 6193 N N . GLN B 2 197 ? -48.94600 14.09300 -15.18800 1.000 147.46242 197 GLN B N 1
ATOM 6194 C CA . GLN B 2 197 ? -48.27600 15.38000 -15.05500 1.000 98.06702 197 GLN B CA 1
ATOM 6195 C C . GLN B 2 197 ? -49.25000 16.49500 -14.73000 1.000 126.27040 197 GLN B C 1
ATOM 6196 O O . GLN B 2 197 ? -48.88500 17.67200 -14.80900 1.000 71.14800 197 GLN B O 1
ATOM 6202 N N . GLU B 2 198 ? -50.48100 16.14900 -14.37700 1.000 107.35235 198 GLU B N 1
ATOM 6203 C CA . GLU B 2 198 ? -51.52000 17.13400 -14.10800 1.000 123.99118 198 GLU B CA 1
ATOM 6204 C C . GLU B 2 198 ? -51.24300 17.81600 -12.77700 1.000 126.95996 198 GLU B C 1
ATOM 6205 O O . GLU B 2 198 ? -51.38700 17.20400 -11.71200 1.000 153.22363 198 GLU B O 1
ATOM 6211 N N . PHE B 2 199 ? -50.85100 19.08500 -12.83300 1.000 132.79750 199 PHE B N 1
ATOM 6212 C CA . PHE B 2 199 ? -50.62700 19.88300 -11.63500 1.000 114.17948 199 PHE B CA 1
ATOM 6213 C C . PHE B 2 199 ? -51.73700 20.92300 -11.56700 1.000 98.67499 199 PHE B C 1
ATOM 6214 O O . PHE B 2 199 ? -51.85100 21.78400 -12.44700 1.000 93.92968 199 PHE B O 1
ATOM 6222 N N . ASP B 2 200 ? -52.56000 20.83000 -10.52900 1.000 105.70478 200 ASP B N 1
ATOM 6223 C CA . ASP B 2 200 ? -53.67700 21.74400 -10.37900 1.000 104.49674 200 ASP B CA 1
ATOM 6224 C C . ASP B 2 200 ? -53.12200 23.06700 -9.88500 1.000 97.05637 200 ASP B C 1
ATOM 6225 O O . ASP B 2 200 ? -52.34200 23.10100 -8.92900 1.000 96.42472 200 ASP B O 1
ATOM 6230 N N . VAL B 2 201 ? -53.51600 24.15800 -10.52700 1.000 117.70622 201 VAL B N 1
ATOM 6231 C CA . VAL B 2 201 ? -53.07200 25.48000 -10.11600 1.000 137.22961 201 VAL B CA 1
ATOM 6232 C C . VAL B 2 201 ? -54.30200 26.24500 -9.65900 1.000 167.96751 201 VAL B C 1
ATOM 6233 O O . VAL B 2 201 ? -55.39100 26.09200 -10.22500 1.000 161.12721 201 VAL B O 1
ATOM 6237 N N . ASN B 2 202 ? -54.13700 27.01500 -8.59600 1.000 157.79524 202 ASN B N 1
ATOM 6238 C CA . ASN B 2 202 ? -55.21600 27.80500 -8.03800 1.000 172.12590 202 ASN B CA 1
ATOM 6239 C C . ASN B 2 202 ? -54.81000 29.26200 -8.15000 1.000 169.14396 202 ASN B C 1
ATOM 6240 O O . ASN B 2 202 ? -53.64400 29.60900 -7.94200 1.000 176.18165 202 ASN B O 1
ATOM 6245 N N . ALA B 2 203 ? -55.77300 30.11100 -8.47800 1.000 185.30116 203 ALA B N 1
ATOM 6246 C CA . ALA B 2 203 ? -55.53700 31.53700 -8.63900 1.000 174.94466 203 ALA B CA 1
ATOM 6247 C C . ALA B 2 203 ? -56.49500 32.25700 -7.71100 1.000 174.46039 203 ALA B C 1
ATOM 6248 O O . ALA B 2 203 ? -57.71300 32.09600 -7.82700 1.000 169.36504 203 ALA B O 1
ATOM 6250 N N . VAL B 2 204 ? -55.94600 33.03800 -6.78700 1.000 170.19935 204 VAL B N 1
ATOM 6251 C CA . VAL B 2 204 ? -56.72600 33.72800 -5.77800 1.000 174.48145 204 VAL B CA 1
ATOM 6252 C C . VAL B 2 204 ? -56.37800 35.21200 -5.80200 1.000 169.64402 204 VAL B C 1
ATOM 6253 O O . VAL B 2 204 ? -55.52600 35.66400 -6.56800 1.000 176.57643 204 VAL B O 1
ATOM 6257 N N . THR B 2 205 ? -57.05200 35.96200 -4.93400 1.000 154.06058 205 THR B N 1
ATOM 6258 C CA . THR B 2 205 ? -56.94000 37.40900 -4.91200 1.000 157.56889 205 THR B CA 1
ATOM 6259 C C . THR B 2 205 ? -55.53600 37.85400 -4.50700 1.000 155.58971 205 THR B C 1
ATOM 6260 O O . THR B 2 205 ? -54.75500 37.10100 -3.91600 1.000 155.23703 205 THR B O 1
ATOM 6264 N N . GLU B 2 206 ? -55.22200 39.10900 -4.84100 1.000 158.75851 206 GLU B N 1
ATOM 6265 C CA . GLU B 2 206 ? -53.91700 39.67300 -4.50000 1.000 165.59354 206 GLU B CA 1
ATOM 6266 C C . GLU B 2 206 ? -53.75400 39.81400 -2.99100 1.000 172.29434 206 GLU B C 1
ATOM 6267 O O . GLU B 2 206 ? -52.65500 39.62400 -2.45900 1.000 157.27149 206 GLU B O 1
ATOM 6273 N N . LYS B 2 207 ? -54.84100 40.15200 -2.28900 1.000 176.11585 207 LYS B N 1
ATOM 6274 C CA . LYS B 2 207 ? -54.78900 40.29600 -0.83500 1.000 185.74332 207 LYS B CA 1
ATOM 6275 C C . LYS B 2 207 ? -54.37300 39.00100 -0.15600 1.000 190.67813 207 LYS B C 1
ATOM 6276 O O . LYS B 2 207 ? -53.53700 39.00900 0.75400 1.000 195.53134 207 LYS B O 1
ATOM 6282 N N . ASP B 2 208 ? -54.93900 37.87400 -0.58600 1.000 197.86846 208 ASP B N 1
ATOM 6283 C CA . ASP B 2 208 ? -54.51400 36.58900 -0.04000 1.000 177.01596 208 ASP B CA 1
ATOM 6284 C C . ASP B 2 208 ? -53.13400 36.18800 -0.54200 1.000 165.27771 208 ASP B C 1
ATOM 6285 O O . ASP B 2 208 ? -52.40800 35.48000 0.16200 1.000 188.11992 208 ASP B O 1
ATOM 6290 N N . PHE B 2 209 ? -52.75500 36.61900 -1.74900 1.000 153.07362 209 PHE B N 1
ATOM 6291 C CA . PHE B 2 209 ? -51.44100 36.25200 -2.26700 1.000 150.70228 209 PHE B CA 1
ATOM 6292 C C . PHE B 2 209 ? -50.31600 36.88100 -1.45700 1.000 199.09492 209 PHE B C 1
ATOM 6293 O O . PHE B 2 209 ? -49.33100 36.20800 -1.14000 1.000 183.59833 209 PHE B O 1
ATOM 6301 N N . ASN B 2 210 ? -50.43100 38.17000 -1.12200 1.000 193.16790 210 ASN B N 1
ATOM 6302 C CA . ASN B 2 210 ? -49.34800 38.82100 -0.38800 1.000 195.18919 210 ASN B CA 1
ATOM 6303 C C . ASN B 2 210 ? -49.14800 38.20000 0.98400 1.000 187.19876 210 ASN B C 1
ATOM 6304 O O . ASN B 2 210 ? -48.04900 38.26200 1.54400 1.000 193.61795 210 ASN B O 1
ATOM 6309 N N . SER B 2 211 ? -50.19500 37.61900 1.55600 1.000 204.51136 211 SER B N 1
ATOM 6310 C CA . SER B 2 211 ? -49.98600 36.80800 2.74700 1.000 185.25116 211 SER B CA 1
ATOM 6311 C C . SER B 2 211 ? -49.36800 35.46800 2.37700 1.000 190.94658 211 SER B C 1
ATOM 6312 O O . SER B 2 211 ? -48.54600 34.93400 3.12500 1.000 171.24685 211 SER B O 1
ATOM 6315 N N . TRP B 2 212 ? -49.77500 34.90200 1.24000 1.000 196.91572 212 TRP B N 1
ATOM 6316 C CA . TRP B 2 212 ? -49.27300 33.62200 0.75300 1.000 187.45405 212 TRP B CA 1
ATOM 6317 C C . TRP B 2 212 ? -48.03700 33.70500 -0.14400 1.000 172.06800 212 TRP B C 1
ATOM 6318 O O . TRP B 2 212 ? -47.48700 32.64300 -0.45400 1.000 168.34650 212 TRP B O 1
ATOM 6329 N N . VAL B 2 213 ? -47.58000 34.89300 -0.59400 1.000 176.70540 213 VAL B N 1
ATOM 6330 C CA . VAL B 2 213 ? -46.37700 34.88200 -1.44500 1.000 172.44962 213 VAL B CA 1
ATOM 6331 C C . VAL B 2 213 ? -45.30200 34.05700 -0.76200 1.000 183.97469 213 VAL B C 1
ATOM 6332 O O . VAL B 2 213 ? -44.58700 33.28300 -1.41500 1.000 174.22615 213 VAL B O 1
ATOM 6336 N N . LYS B 2 214 ? -45.24200 34.14000 0.56600 1.000 206.65899 214 LYS B N 1
ATOM 6337 C CA . LYS B 2 214 ? -44.74000 33.07400 1.41200 1.000 208.22760 214 LYS B CA 1
ATOM 6338 C C . LYS B 2 214 ? -45.92300 32.40800 2.10600 1.000 234.39389 214 LYS B C 1
ATOM 6339 O O . LYS B 2 214 ? -46.79700 33.09200 2.64800 1.000 244.91358 214 LYS B O 1
ATOM 6345 N N . LYS B 2 215 ? -45.96000 31.08100 2.12900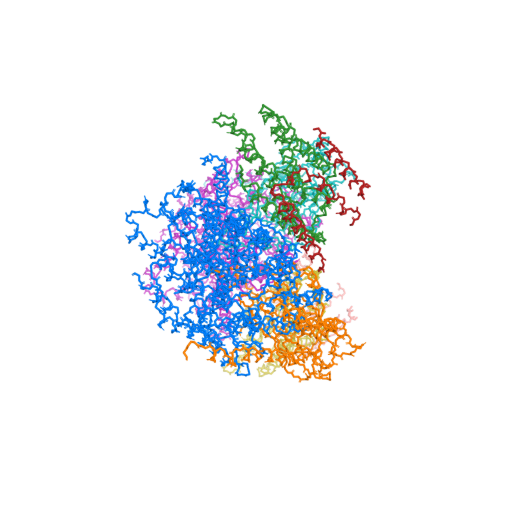 1.000 216.58123 215 LYS B N 1
ATOM 6346 C CA . LYS B 2 215 ? -46.54900 30.49400 3.31600 1.000 214.62310 215 LYS B CA 1
ATOM 6347 C C . LYS B 2 215 ? -45.63300 30.77900 4.49900 1.000 215.09947 215 LYS B C 1
ATOM 6348 O O . LYS B 2 215 ? -46.06600 31.34100 5.51300 1.000 204.66928 215 LYS B O 1
ATOM 6354 N N . THR B 2 216 ? -44.35200 30.42500 4.37500 1.000 209.10665 216 THR B N 1
ATOM 6355 C CA . THR B 2 216 ? -43.38200 30.68100 5.43800 1.000 191.95986 216 THR B CA 1
ATOM 6356 C C . THR B 2 216 ? -41.95800 30.78300 4.86400 1.000 192.95998 216 THR B C 1
ATOM 6357 O O . THR B 2 216 ? -41.03900 30.09700 5.32000 1.000 185.28537 216 THR B O 1
ATOM 6361 N N . GLN B 2 217 ? -41.76300 31.59900 3.81100 1.000 183.44831 217 GLN B N 1
ATOM 6362 C CA . GLN B 2 217 ? -40.40100 31.86300 3.30700 1.000 174.49987 217 GLN B CA 1
ATOM 6363 C C . GLN B 2 217 ? -39.64000 32.37800 4.50900 1.000 178.70564 217 GLN B C 1
ATOM 6364 O O . GLN B 2 217 ? -38.42500 32.54600 4.50500 1.000 179.13464 217 GLN B O 1
ATOM 6370 N N . PRO B 2 221 ? -39.62500 25.02400 4.63800 1.000 90.87405 221 PRO B N 1
ATOM 6371 C CA . PRO B 2 221 ? -38.28700 24.47600 4.39400 1.000 88.67642 221 PRO B CA 1
ATOM 6372 C C . PRO B 2 221 ? -37.37900 25.45700 3.65900 1.000 104.23092 221 PRO B C 1
ATOM 6373 O O . PRO B 2 221 ? -37.63100 26.65900 3.68800 1.000 90.07396 221 PRO B O 1
ATOM 6377 N N . LYS B 2 222 ? -36.33800 24.94100 3.01000 1.000 100.02778 222 LYS B N 1
ATOM 6378 C CA . LYS B 2 222 ? -35.38600 25.76700 2.28100 1.000 114.06104 222 LYS B CA 1
ATOM 6379 C C . LYS B 2 222 ? -34.84700 24.96600 1.10300 1.000 160.25079 222 LYS B C 1
ATOM 6380 O O . LYS B 2 222 ? -35.24500 23.82200 0.86800 1.000 129.09969 222 LYS B O 1
ATOM 6386 N N . LEU B 2 223 ? -33.93300 25.58200 0.35700 1.000 147.12553 223 LEU B N 1
ATOM 6387 C CA . LEU B 2 223 ? -33.27100 24.92800 -0.76900 1.000 147.12817 223 LEU B CA 1
ATOM 6388 C C . LEU B 2 223 ? -32.18700 24.01800 -0.20400 1.000 143.33034 223 LEU B C 1
ATOM 6389 O O . LEU B 2 223 ? -31.07300 24.46100 0.08400 1.000 145.46481 223 LEU B O 1
ATOM 6394 N N . THR B 2 224 ? -32.51700 22.73900 -0.03700 1.000 152.72884 224 THR B N 1
ATOM 6395 C CA . THR B 2 224 ? -31.62200 21.77400 0.59100 1.000 144.23571 224 THR B CA 1
ATOM 6396 C C . THR B 2 224 ? -30.48100 21.32600 -0.31700 1.000 142.07230 224 THR B C 1
ATOM 6397 O O . THR B 2 224 ? -29.80700 20.34500 0.01600 1.000 151.08390 224 THR B O 1
ATOM 6401 N N . LYS B 2 225 ? -30.26800 21.99700 -1.45200 1.000 130.27088 225 LYS B N 1
ATOM 6402 C CA . LYS B 2 225 ? -29.14000 21.73300 -2.34300 1.000 127.34158 225 LYS B CA 1
ATOM 6403 C C . LYS B 2 225 ? -29.18900 20.33100 -2.94200 1.000 125.96247 225 LYS B C 1
ATOM 6404 O O . LYS B 2 225 ? -29.09200 20.17000 -4.16300 1.000 103.27817 225 LYS B O 1
ATOM 6410 N N . GLU B 2 226 ? -29.32300 19.31000 -2.09600 1.000 120.36180 226 GLU B N 1
ATOM 6411 C CA . GLU B 2 226 ? -29.35300 17.92900 -2.55900 1.000 138.19288 226 GLU B CA 1
ATOM 6412 C C . GLU B 2 226 ? -30.74300 17.47400 -2.98100 1.000 148.97839 226 GLU B C 1
ATOM 6413 O O . GLU B 2 226 ? -30.86300 16.63300 -3.88000 1.000 131.31838 226 GLU B O 1
ATOM 6419 N N . LYS B 2 227 ? -31.79700 18.01300 -2.36100 1.000 139.87993 227 LYS B N 1
ATOM 6420 C CA . LYS B 2 227 ? -33.15200 17.61500 -2.73200 1.000 135.09251 227 LYS B CA 1
ATOM 6421 C C . LYS B 2 227 ? -33.50300 18.05700 -4.14700 1.000 128.49435 227 LYS B C 1
ATOM 6422 O O . LYS B 2 227 ? -34.37200 17.45100 -4.78400 1.000 116.57714 227 LYS B O 1
ATOM 6428 N N . TYR B 2 228 ? -32.85200 19.10900 -4.64900 1.000 135.71890 228 TYR B N 1
ATOM 6429 C CA . TYR B 2 228 ? -33.04000 19.49400 -6.04400 1.000 105.93375 228 TYR B CA 1
ATOM 6430 C C . TYR B 2 228 ? -32.57900 18.37900 -6.97400 1.000 77.80933 228 TYR B C 1
ATOM 6431 O O . TYR B 2 228 ? -33.28200 18.01200 -7.92200 1.000 88.68432 228 TYR B O 1
ATOM 6440 N N . ASP B 2 229 ? -31.40000 17.81700 -6.70500 1.000 60.20722 229 ASP B N 1
ATOM 6441 C CA . ASP B 2 229 ? -30.93600 16.65700 -7.45500 1.000 54.79078 229 ASP B CA 1
ATOM 6442 C C . ASP B 2 229 ? -31.81600 15.43800 -7.22000 1.000 69.65046 229 ASP B C 1
ATOM 6443 O O . ASP B 2 229 ? -31.78900 14.50200 -8.02500 1.000 63.44971 229 ASP B O 1
ATOM 6448 N N . GLU B 2 230 ? -32.57600 15.42200 -6.12800 1.000 68.53980 230 GLU B N 1
ATOM 6449 C CA . GLU B 2 230 ? -33.50900 14.34400 -5.83600 1.000 90.85563 230 GLU B CA 1
ATOM 6450 C C . GLU B 2 230 ? -34.82600 14.48600 -6.59100 1.000 88.58957 230 GLU B C 1
ATOM 6451 O O . GLU B 2 230 ? -35.73800 13.68400 -6.36700 1.000 102.04118 230 GLU B O 1
ATOM 6457 N N . LEU B 2 231 ? -34.95200 15.48300 -7.46700 1.000 110.37113 231 LEU B N 1
ATOM 6458 C CA . LEU B 2 231 ? -36.18100 15.70900 -8.21900 1.000 84.52066 231 LEU B CA 1
ATOM 6459 C C . LEU B 2 231 ? -36.13300 15.17100 -9.64200 1.000 74.67211 231 LEU B C 1
ATOM 6460 O O . LEU B 2 231 ? -37.17300 14.76900 -10.17200 1.000 87.72894 231 LEU B O 1
ATOM 6465 N N . MET B 2 232 ? -34.95800 15.14700 -10.27100 1.000 55.94881 232 MET B N 1
ATOM 6466 C CA . MET B 2 232 ? -34.84800 14.74900 -11.67000 1.000 88.63694 232 MET B CA 1
ATOM 6467 C C . MET B 2 232 ? -35.16200 13.27900 -11.91500 1.000 103.95983 232 MET B C 1
ATOM 6468 O O . MET B 2 232 ? -35.15800 12.85700 -13.07700 1.000 125.33345 232 MET B O 1
ATOM 6473 N N . LEU B 2 233 ? -35.42700 12.49400 -10.88400 1.000 100.03305 233 LEU B N 1
ATOM 6474 C CA . LEU B 2 233 ? -35.81900 11.10800 -11.10700 1.000 115.55333 233 LEU B CA 1
ATOM 6475 C C . LEU B 2 233 ? -37.31800 11.03800 -11.38300 1.000 118.31682 233 LEU B C 1
ATOM 6476 O O . LEU B 2 233 ? -38.10900 11.60900 -10.62500 1.000 136.57953 233 LEU B O 1
ATOM 6481 N N . PRO B 2 234 ? -37.74400 10.35400 -12.44700 1.000 110.83697 234 PRO B N 1
ATOM 6482 C CA . PRO B 2 234 ? -39.17200 10.34700 -12.79800 1.000 100.12516 234 PRO B CA 1
ATOM 6483 C C . PRO B 2 234 ? -39.98700 9.35300 -11.98500 1.000 145.06739 234 PRO B C 1
ATOM 6484 O O . PRO B 2 234 ? -39.97900 8.15200 -12.27500 1.000 124.74654 234 PRO B O 1
ATOM 6488 N N . GLU B 2 235 ? -40.70400 9.84100 -10.96900 1.000 106.54699 235 GLU B N 1
ATOM 6489 C CA . GLU B 2 235 ? -41.56300 8.98100 -10.16100 1.000 130.31826 235 GLU B CA 1
ATOM 6490 C C . GLU B 2 235 ? -42.89500 9.65700 -9.85500 1.000 177.38443 235 GLU B C 1
ATOM 6491 O O . GLU B 2 235 ? -43.58400 10.13000 -10.76400 1.000 160.57452 235 GLU B O 1
ATOM 6497 N N . ASN B 2 236 ? -43.26700 9.69200 -8.57600 1.000 176.38694 236 ASN B N 1
ATOM 6498 C CA . ASN B 2 236 ? -44.47400 10.36200 -8.11100 1.000 193.95220 236 ASN B CA 1
ATOM 6499 C C . ASN B 2 236 ? -44.14300 11.14000 -6.84600 1.000 191.95196 236 ASN B C 1
ATOM 6500 O O . ASN B 2 236 ? -43.33700 10.68900 -6.02700 1.000 221.47919 236 ASN B O 1
ATOM 6505 N N . VAL B 2 237 ? -44.76500 12.30900 -6.68900 1.000 197.56579 237 VAL B N 1
ATOM 6506 C CA . VAL B 2 237 ? -44.44000 13.24100 -5.61600 1.000 148.93628 237 VAL B CA 1
ATOM 6507 C C . VAL B 2 237 ? -45.72100 13.91800 -5.14400 1.000 144.87790 237 VAL B C 1
ATOM 6508 O O . VAL B 2 237 ? -46.76600 13.85300 -5.79400 1.000 135.30043 237 VAL B O 1
ATOM 6512 N N . ASP B 2 238 ? -45.62300 14.57800 -3.99900 1.000 144.82263 238 ASP B N 1
ATOM 6513 C CA . ASP B 2 238 ? -46.75200 15.24500 -3.35600 1.000 146.77812 238 ASP B CA 1
ATOM 6514 C C . ASP B 2 238 ? -46.59000 16.75700 -3.53200 1.000 141.06691 238 ASP B C 1
ATOM 6515 O O . ASP B 2 238 ? -46.32900 17.19300 -4.65800 1.000 129.31550 238 ASP B O 1
ATOM 6520 N N . GLU B 2 239 ? -46.73200 17.56800 -2.48100 1.000 143.64617 239 GLU B N 1
ATOM 6521 C CA . GLU B 2 239 ? -46.73000 19.02000 -2.64000 1.000 155.92396 239 GLU B CA 1
ATOM 6522 C C . GLU B 2 239 ? -45.31200 19.58400 -2.68500 1.000 145.90434 239 GLU B C 1
ATOM 6523 O O . GLU B 2 239 ? -44.91900 20.21700 -3.67000 1.000 140.99059 239 GLU B O 1
ATOM 6529 N N . LEU B 2 240 ? -44.53200 19.35600 -1.62300 1.000 153.21837 240 LEU B N 1
ATOM 6530 C CA . LEU B 2 240 ? -43.18200 19.89900 -1.48200 1.000 153.72106 240 LEU B CA 1
ATOM 6531 C C . LEU B 2 240 ? -43.18100 21.42300 -1.56700 1.000 159.32700 240 LEU B C 1
ATOM 6532 O O . LEU B 2 240 ? -43.07200 21.99100 -2.65900 1.000 159.17698 240 LEU B O 1
ATOM 6537 N N . THR B 2 241 ? -43.29600 22.09000 -0.41500 1.000 150.86283 241 THR B N 1
ATOM 6538 C CA . THR B 2 241 ? -43.44000 23.54500 -0.39100 1.000 148.18882 241 THR B CA 1
ATOM 6539 C C . THR B 2 241 ? -42.18300 24.25300 -0.89300 1.000 160.95877 241 THR B C 1
ATOM 6540 O O . THR B 2 241 ? -42.22700 24.96800 -1.89900 1.000 122.69629 241 THR B O 1
ATOM 6544 N N . PHE B 2 242 ? -41.05500 24.07900 -0.19000 1.000 174.13930 242 PHE B N 1
ATOM 6545 C CA . PHE B 2 242 ? -39.76300 24.68000 -0.53800 1.000 139.72728 242 PHE B CA 1
ATOM 6546 C C . PHE B 2 242 ? -39.80100 26.21100 -0.53300 1.000 140.75635 242 PHE B C 1
ATOM 6547 O O . PHE B 2 242 ? -40.32800 26.82900 -1.46200 1.000 130.65514 242 PHE B O 1
ATOM 6555 N N . SER B 2 243 ? -39.24400 26.83300 0.50200 1.000 140.16417 243 SER B N 1
ATOM 6556 C CA . SER B 2 243 ? -39.27500 28.29200 0.65900 1.000 152.45775 243 SER B CA 1
ATOM 6557 C C . SER B 2 243 ? -37.93000 28.95700 0.35100 1.000 152.00770 243 SER B C 1
ATOM 6558 O O . SER B 2 243 ? -37.42000 29.74000 1.15000 1.000 166.90949 243 SER B O 1
ATOM 6561 N N . SER B 2 244 ? -37.34400 28.64700 -0.80400 1.000 136.98485 244 SER B N 1
ATOM 6562 C CA . SER B 2 244 ? -36.08400 29.22200 -1.27400 1.000 117.46935 244 SER B CA 1
ATOM 6563 C C . SER B 2 244 ? -35.98000 28.91900 -2.76400 1.000 168.44651 244 SER B C 1
ATOM 6564 O O . SER B 2 244 ? -36.38200 27.83700 -3.17100 1.000 166.50681 244 SER B O 1
ATOM 6567 N N . THR B 2 245 ? -35.46000 29.86500 -3.56400 1.000 150.51805 245 THR B N 1
ATOM 6568 C CA . THR B 2 245 ? -35.33100 29.72700 -5.02300 1.000 150.01799 245 THR B CA 1
ATOM 6569 C C . THR B 2 245 ? -34.05100 29.00000 -5.46400 1.000 129.81293 245 THR B C 1
ATOM 6570 O O . THR B 2 245 ? -32.99600 29.12300 -4.82900 1.000 123.89907 245 THR B O 1
ATOM 6574 N N . HIS B 2 246 ? -34.15900 28.23500 -6.57000 1.000 152.16561 246 HIS B N 1
ATOM 6575 C CA . HIS B 2 246 ? -33.07600 27.39900 -7.08900 1.000 138.09287 246 HIS B CA 1
ATOM 6576 C C . HIS B 2 246 ? -32.32900 27.99800 -8.27400 1.000 136.32687 246 HIS B C 1
ATOM 6577 O O . HIS B 2 246 ? -31.45700 27.32500 -8.83600 1.000 106.12325 246 HIS B O 1
ATOM 6584 N N . LEU B 2 247 ? -32.64000 29.22800 -8.68500 1.000 136.34003 247 LEU B N 1
ATOM 6585 C CA . LEU B 2 247 ? -31.96900 29.71500 -9.88900 1.000 136.98485 247 LEU B CA 1
ATOM 6586 C C . LEU B 2 247 ? -30.47500 29.92900 -9.68100 1.000 160.18763 247 LEU B C 1
ATOM 6587 O O . LEU B 2 247 ? -29.78200 30.32100 -10.62800 1.000 162.56686 247 LEU B O 1
ATOM 6592 N N . LYS B 2 248 ? -29.97100 29.66900 -8.47600 1.000 165.76988 248 LYS B N 1
ATOM 6593 C CA . LYS B 2 248 ? -28.54900 29.73100 -8.17400 1.000 157.76628 248 LYS B CA 1
ATOM 6594 C C . LYS B 2 248 ? -27.78000 28.52500 -8.70000 1.000 147.74929 248 LYS B C 1
ATOM 6595 O O . LYS B 2 248 ? -26.57700 28.41700 -8.43800 1.000 129.17075 248 LYS B O 1
ATOM 6601 N N . TYR B 2 249 ? -28.43500 27.61700 -9.42200 1.000 144.76209 249 TYR B N 1
ATOM 6602 C CA . TYR B 2 249 ? -27.79500 26.41600 -9.95500 1.000 148.99418 249 TYR B CA 1
ATOM 6603 C C . TYR B 2 249 ? -27.85300 26.46400 -11.47800 1.000 152.51039 249 TYR B C 1
ATOM 6604 O O . TYR B 2 249 ? -28.89200 26.15900 -12.07300 1.000 142.83818 249 TYR B O 1
ATOM 6613 N N . VAL B 2 250 ? -26.72900 26.84900 -12.09200 1.000 166.57524 250 VAL B N 1
ATOM 6614 C CA . VAL B 2 250 ? -26.50100 26.89500 -13.53900 1.000 138.46660 250 VAL B CA 1
ATOM 6615 C C . VAL B 2 250 ? -27.71800 27.36900 -14.33200 1.000 160.62715 250 VAL B C 1
ATOM 6616 O O . VAL B 2 250 ? -27.90600 26.96600 -15.48600 1.000 157.25833 250 VAL B O 1
ATOM 6620 N N . ASP B 2 251 ? -28.54900 28.22600 -13.72700 1.000 152.19193 251 ASP B N 1
ATOM 6621 C CA . ASP B 2 251 ? -29.71100 28.82900 -14.38200 1.000 142.40392 251 ASP B CA 1
ATOM 6622 C C . ASP B 2 251 ? -30.75400 27.78800 -14.78500 1.000 159.28489 251 ASP B C 1
ATOM 6623 O O . ASP B 2 251 ? -31.95900 28.05900 -14.74300 1.000 138.75348 251 ASP B O 1
ATOM 6628 N N . HIS B 2 252 ? -30.29100 26.60400 -15.19200 1.000 161.19827 252 HIS B N 1
ATOM 6629 C CA . HIS B 2 252 ? -31.10300 25.48100 -15.65100 1.000 140.54843 252 HIS B CA 1
ATOM 6630 C C . HIS B 2 252 ? -31.77000 25.76600 -16.99100 1.000 119.86700 252 HIS B C 1
ATOM 6631 O O . HIS B 2 252 ? -31.80400 24.89200 -17.86500 1.000 108.21824 252 HIS B O 1
ATOM 6638 N N . GLY B 2 253 ? -32.30600 26.97500 -17.16500 1.000 130.92096 253 GLY B N 1
ATOM 6639 C CA . GLY B 2 253 ? -32.75900 27.38500 -18.48200 1.000 124.28069 253 GLY B CA 1
ATOM 6640 C C . GLY B 2 253 ? -31.64200 27.38700 -19.50400 1.000 108.94201 253 GLY B C 1
ATOM 6641 O O . GLY B 2 253 ? -31.87600 27.12900 -20.68700 1.000 116.00865 253 GLY B O 1
ATOM 6642 N N . GLN B 2 254 ? -30.42200 27.67500 -19.06700 1.000 121.11452 254 GLN B N 1
ATOM 6643 C CA . GLN B 2 254 ? -29.22700 27.49600 -19.87200 1.000 95.42460 254 GLN B CA 1
ATOM 6644 C C . GLN B 2 254 ? -28.48000 26.26700 -19.37100 1.000 85.95241 254 GLN B C 1
ATOM 6645 O O . GLN B 2 254 ? -28.66700 25.82700 -18.23300 1.000 95.90360 254 GLN B O 1
ATOM 6651 N N . ASP B 2 255 ? -27.63500 25.71300 -20.23700 1.000 75.01952 255 ASP B N 1
ATOM 6652 C CA . ASP B 2 255 ? -26.86900 24.50200 -19.94000 1.000 91.92155 255 ASP B CA 1
ATOM 6653 C C . ASP B 2 255 ? -27.79500 23.36500 -19.49400 1.000 78.67259 255 ASP B C 1
ATOM 6654 O O . ASP B 2 255 ? -27.87200 22.99900 -18.32100 1.000 57.53585 255 ASP B O 1
ATOM 6659 N N . ALA B 2 256 ? -28.50500 22.81500 -20.47600 1.000 93.75861 256 ALA B N 1
ATOM 6660 C CA . ALA B 2 256 ? -29.43000 21.71100 -20.24700 1.000 99.87250 256 ALA B CA 1
ATOM 6661 C C . ALA B 2 256 ? -28.72900 20.37800 -20.03500 1.000 76.60655 256 ALA B C 1
ATOM 6662 O O . ALA B 2 256 ? -29.40000 19.34100 -19.99700 1.000 69.99787 256 ALA B O 1
ATOM 6664 N N . GLU B 2 257 ? -27.41200 20.37700 -19.90600 1.000 87.57892 257 GLU B N 1
ATOM 6665 C CA . GLU B 2 257 ? -26.64500 19.17000 -19.63500 1.000 89.99237 257 GLU B CA 1
ATOM 6666 C C . GLU B 2 257 ? -26.85200 18.65000 -18.21400 1.000 142.99609 257 GLU B C 1
ATOM 6667 O O . GLU B 2 257 ? -26.11700 17.76300 -17.76100 1.000 150.77334 257 GLU B O 1
ATOM 6673 N N . TYR B 2 258 ? -27.84800 19.16600 -17.49200 1.000 137.19803 258 TYR B N 1
ATOM 6674 C CA . TYR B 2 258 ? -28.08900 18.76100 -16.11400 1.000 131.33417 258 TYR B CA 1
ATOM 6675 C C . TYR B 2 258 ? -28.91500 17.48200 -16.06100 1.000 129.58396 258 TYR B C 1
ATOM 6676 O O . TYR B 2 258 ? -29.67200 17.26200 -15.11000 1.000 118.59580 258 TYR B O 1
ATOM 6685 N N . ALA B 2 259 ? -28.78300 16.64100 -17.08600 1.000 146.57810 259 ALA B N 1
ATOM 6686 C CA . ALA B 2 259 ? -29.39800 15.32100 -17.10000 1.000 152.15772 259 ALA B CA 1
ATOM 6687 C C . ALA B 2 259 ? -28.41300 14.20800 -16.77900 1.000 155.94238 259 ALA B C 1
ATOM 6688 O O . ALA B 2 259 ? -28.81300 13.18500 -16.21400 1.000 152.15772 259 ALA B O 1
ATOM 6690 N N . MET B 2 260 ? -27.13500 14.38300 -17.12800 1.000 160.33765 260 MET B N 1
ATOM 6691 C CA . MET B 2 260 ? -26.11200 13.42900 -16.71500 1.000 156.27663 260 MET B CA 1
ATOM 6692 C C . MET B 2 260 ? -25.73700 13.62300 -15.25200 1.000 131.83423 260 MET B C 1
ATOM 6693 O O . MET B 2 260 ? -25.60700 12.64800 -14.50500 1.000 119.78805 260 MET B O 1
ATOM 6698 N N . GLU B 2 261 ? -25.56700 14.87500 -14.82300 1.000 139.60358 261 GLU B N 1
ATOM 6699 C CA . GLU B 2 261 ? -25.30200 15.15600 -13.41900 1.000 138.65873 261 GLU B CA 1
ATOM 6700 C C . GLU B 2 261 ? -26.49000 14.83900 -12.52300 1.000 112.23188 261 GLU B C 1
ATOM 6701 O O . GLU B 2 261 ? -26.35200 14.89900 -11.29700 1.000 118.60369 261 GLU B O 1
ATOM 6707 N N . ALA B 2 262 ? -27.64100 14.50000 -13.09500 1.000 121.94094 262 ALA B N 1
ATOM 6708 C CA . ALA B 2 262 ? -28.83300 14.23200 -12.30400 1.000 117.25353 262 ALA B CA 1
ATOM 6709 C C . ALA B 2 262 ? -29.05300 12.73700 -12.11600 1.000 113.10040 262 ALA B C 1
ATOM 6710 O O . ALA B 2 262 ? -28.80900 12.19800 -11.03200 1.000 65.18676 262 ALA B O 1
ATOM 6712 N N . ARG B 2 263 ? -29.51200 12.06200 -13.17200 1.000 115.35857 263 ARG B N 1
ATOM 6713 C CA . ARG B 2 263 ? -29.87000 10.65300 -13.05500 1.000 130.09191 263 ARG B CA 1
ATOM 6714 C C . ARG B 2 263 ? -28.65300 9.76900 -12.82100 1.000 135.96104 263 ARG B C 1
ATOM 6715 O O . ARG B 2 263 ? -28.76200 8.73100 -12.15800 1.000 147.18344 263 ARG B O 1
ATOM 6723 N N . LYS B 2 264 ? -27.49400 10.15300 -13.35200 1.000 120.65131 264 LYS B N 1
ATOM 6724 C CA . LYS B 2 264 ? -26.31500 9.30000 -13.27800 1.000 103.48346 264 LYS B CA 1
ATOM 6725 C C . LYS B 2 264 ? -25.51400 9.49600 -12.00000 1.000 120.50919 264 LYS B C 1
ATOM 6726 O O . LYS B 2 264 ? -24.88100 8.54500 -11.52800 1.000 108.63408 264 LYS B O 1
ATOM 6732 N N . ARG B 2 265 ? -25.52900 10.70200 -11.42100 1.000 128.69438 265 ARG B N 1
ATOM 6733 C CA . ARG B 2 265 ? -24.79700 10.92200 -10.17700 1.000 95.27721 265 ARG B CA 1
ATOM 6734 C C . ARG B 2 265 ? -25.38500 10.11100 -9.03000 1.000 74.64316 265 ARG B C 1
ATOM 6735 O O . ARG B 2 265 ? -24.66600 9.76000 -8.08700 1.000 75.11690 265 ARG B O 1
ATOM 6743 N N . LEU B 2 266 ? -26.67300 9.79100 -9.09400 1.000 40.06533 266 LEU B N 1
ATOM 6744 C CA . LEU B 2 266 ? -27.30400 8.90700 -8.12700 1.000 70.21368 266 LEU B CA 1
ATOM 6745 C C . LEU B 2 266 ? -27.33700 7.46100 -8.60200 1.000 106.09430 266 LEU B C 1
ATOM 6746 O O . LEU B 2 266 ? -27.97800 6.62300 -7.95900 1.000 118.12732 266 LEU B O 1
ATOM 6751 N N . GLY B 2 267 ? -26.66400 7.15300 -9.71000 1.000 110.01056 267 GLY B N 1
ATOM 6752 C CA . GLY B 2 267 ? -26.60300 5.79900 -10.22300 1.000 113.52414 267 GLY B CA 1
ATOM 6753 C C . GLY B 2 267 ? -27.95900 5.28500 -10.65600 1.000 133.73972 267 GLY B C 1
ATOM 6754 O O . GLY B 2 267 ? -28.58400 4.49600 -9.94100 1.000 148.58097 267 GLY B O 1
ATOM 6755 N N . TYR B 2 268 ? -28.42500 5.71900 -11.82600 1.000 136.30318 268 TYR B N 1
ATOM 6756 C CA . TYR B 2 268 ? -29.73400 5.29800 -12.31900 1.000 147.10974 268 TYR B CA 1
ATOM 6757 C C . TYR B 2 268 ? -29.81800 5.52000 -13.81800 1.000 176.10533 268 TYR B C 1
ATOM 6758 O O . TYR B 2 268 ? -29.64000 6.64800 -14.29000 1.000 180.34531 268 TYR B O 1
ATOM 6767 N N . GLN B 2 269 ? -30.08300 4.44900 -14.56100 1.000 157.61100 269 GLN B N 1
ATOM 6768 C CA . GLN B 2 269 ? -30.46800 4.54700 -15.96400 1.000 168.10963 269 GLN B CA 1
ATOM 6769 C C . GLN B 2 269 ? -31.41500 3.39300 -16.25200 1.000 180.83484 269 GLN B C 1
ATOM 6770 O O . GLN B 2 269 ? -31.07600 2.23200 -16.00300 1.000 182.77718 269 GLN B O 1
ATOM 6776 N N . ALA B 2 270 ? -32.60000 3.71300 -16.75700 1.000 188.38838 270 ALA B N 1
ATOM 6777 C CA . ALA B 2 270 ? -33.65300 2.72500 -16.91500 1.000 163.92755 270 ALA B CA 1
ATOM 6778 C C . ALA B 2 270 ? -33.40300 1.84300 -18.13700 1.000 137.35594 270 ALA B C 1
ATOM 6779 O O . ALA B 2 270 ? -32.51200 2.09100 -18.95400 1.000 97.88016 270 ALA B O 1
ATOM 6781 N N . VAL B 2 271 ? -34.18700 0.77000 -18.22600 1.000 138.31922 271 VAL B N 1
ATOM 6782 C CA . VAL B 2 271 ? -34.21600 -0.10700 -19.39100 1.000 120.56709 271 VAL B CA 1
ATOM 6783 C C . VAL B 2 271 ? -35.67300 -0.45100 -19.67100 1.000 124.91761 271 VAL B C 1
ATOM 6784 O O . VAL B 2 271 ? -36.58300 0.15600 -19.09600 1.000 120.75132 271 VAL B O 1
ATOM 6788 N N . SER B 2 272 ? -35.91000 -1.42100 -20.55000 1.000 122.35678 272 SER B N 1
ATOM 6789 C CA . SER B 2 272 ? -37.28500 -1.81700 -20.83500 1.000 132.18427 272 SER B CA 1
ATOM 6790 C C . SER B 2 272 ? -37.66500 -3.13300 -20.15700 1.000 160.76928 272 SER B C 1
ATOM 6791 O O . SER B 2 272 ? -38.74700 -3.21200 -19.56100 1.000 146.73338 272 SER B O 1
ATOM 6794 N N . PRO B 2 273 ? -36.83000 -4.19800 -20.21600 1.000 160.52188 273 PRO B N 1
ATOM 6795 C CA . PRO B 2 273 ? -37.20000 -5.43300 -19.51600 1.000 172.75229 273 PRO B CA 1
ATOM 6796 C C . PRO B 2 273 ? -36.35900 -5.71300 -18.27800 1.000 174.54461 273 PRO B C 1
ATOM 6797 O O . PRO B 2 273 ? -35.13800 -5.88100 -18.37100 1.000 154.90541 273 PRO B O 1
ATOM 6801 N N . HIS B 2 274 ? -37.01400 -5.75600 -17.11500 1.000 181.23226 274 HIS B N 1
ATOM 6802 C CA . HIS B 2 274 ? -36.43000 -6.24400 -15.86800 1.000 182.00603 274 HIS B CA 1
ATOM 6803 C C . HIS B 2 274 ? -35.32600 -5.33900 -15.32900 1.000 170.12040 274 HIS B C 1
ATOM 6804 O O . HIS B 2 274 ? -34.81700 -4.46700 -16.04000 1.000 175.82371 274 HIS B O 1
ATOM 6811 N N . SER B 2 275 ? -34.96800 -5.54200 -14.05800 1.000 166.28309 275 SER B N 1
ATOM 6812 C CA . SER B 2 275 ? -33.83800 -4.86500 -13.41300 1.000 116.95086 275 SER B CA 1
ATOM 6813 C C . SER B 2 275 ? -33.97700 -3.34400 -13.47200 1.000 135.30833 275 SER B C 1
ATOM 6814 O O . SER B 2 275 ? -33.00100 -2.62100 -13.68300 1.000 96.05625 275 SER B O 1
ATOM 6817 N N . LYS B 2 276 ? -35.19900 -2.85200 -13.27900 1.000 156.63983 276 LYS B N 1
ATOM 6818 C CA . LYS B 2 276 ? -35.42600 -1.41300 -13.22300 1.000 149.92061 276 LYS B CA 1
ATOM 6819 C C . LYS B 2 276 ? -35.47300 -0.94800 -11.77300 1.000 155.53181 276 LYS B C 1
ATOM 6820 O O . LYS B 2 276 ? -34.47600 -1.05400 -11.05100 1.000 126.31778 276 LYS B O 1
ATOM 6826 N N . THR B 2 277 ? -36.63300 -0.44000 -11.34500 1.000 151.77083 277 THR B N 1
ATOM 6827 C CA . THR B 2 277 ? -36.84100 0.07100 -9.98700 1.000 157.53994 277 THR B CA 1
ATOM 6828 C C . THR B 2 277 ? -35.75100 1.06700 -9.59500 1.000 160.36396 277 THR B C 1
ATOM 6829 O O . THR B 2 277 ? -35.32000 1.12500 -8.44100 1.000 170.01249 277 THR B O 1
ATOM 6833 N N . ASP B 2 278 ? -35.32000 1.87700 -10.57200 1.000 143.80145 278 ASP B N 1
ATOM 6834 C CA . ASP B 2 278 ? -34.13900 2.72500 -10.45700 1.000 116.97718 278 ASP B CA 1
ATOM 6835 C C . ASP B 2 278 ? -32.95500 1.86400 -10.03200 1.000 153.03414 278 ASP B C 1
ATOM 6836 O O . ASP B 2 278 ? -32.76200 1.63900 -8.83000 1.000 156.77669 278 ASP B O 1
ATOM 6841 N N . PRO B 2 279 ? -32.13500 1.37900 -10.99100 1.000 152.51302 279 PRO B N 1
ATOM 6842 C CA . PRO B 2 279 ? -31.11800 0.35300 -10.69100 1.000 169.15186 279 PRO B CA 1
ATOM 6843 C C . PRO B 2 279 ? -30.38900 0.52900 -9.36600 1.000 188.31205 279 PRO B C 1
ATOM 6844 O O . PRO B 2 279 ? -29.24300 0.99000 -9.32300 1.000 187.74619 279 PRO B O 1
ATOM 6848 N N . PHE B 2 280 ? -31.07300 0.15800 -8.28000 1.000 189.13057 280 PHE B N 1
ATOM 6849 C CA . PHE B 2 280 ? -30.53300 0.18900 -6.92400 1.000 180.10580 280 PHE B CA 1
ATOM 6850 C C . PHE B 2 280 ? -30.13900 1.60300 -6.51100 1.000 185.63278 280 PHE B C 1
ATOM 6851 O O . PHE B 2 280 ? -30.42400 2.56700 -7.22900 1.000 172.91810 280 PHE B O 1
ATOM 6859 N N . GLU B 2 281 ? -29.49900 1.72700 -5.34500 1.000 189.87540 281 GLU B N 1
ATOM 6860 C CA . GLU B 2 281 ? -29.12300 3.00900 -4.75500 1.000 208.85925 281 GLU B CA 1
ATOM 6861 C C . GLU B 2 281 ? -30.36400 3.84200 -4.44900 1.000 198.95017 281 GLU B C 1
ATOM 6862 O O . GLU B 2 281 ? -30.94600 4.46300 -5.34300 1.000 196.15247 281 GLU B O 1
ATOM 6868 N N . ASN B 2 282 ? -30.76100 3.87000 -3.17700 1.000 208.30919 282 ASN B N 1
ATOM 6869 C CA . ASN B 2 282 ? -32.03200 4.45200 -2.76200 1.000 190.00436 282 ASN B CA 1
ATOM 6870 C C . ASN B 2 282 ? -31.92200 5.96200 -2.58000 1.000 169.37294 282 ASN B C 1
ATOM 6871 O O . ASN B 2 282 ? -31.28800 6.64300 -3.39300 1.000 165.21981 282 ASN B O 1
ATOM 6876 N N . VAL B 2 283 ? -32.56800 6.48300 -1.53200 1.000 169.64402 283 VAL B N 1
ATOM 6877 C CA . VAL B 2 283 ? -32.64400 7.90700 -1.20800 1.000 157.87682 283 VAL B CA 1
ATOM 6878 C C . VAL B 2 283 ? -33.53900 8.62000 -2.21300 1.000 180.56639 283 VAL B C 1
ATOM 6879 O O . VAL B 2 283 ? -33.15800 8.81800 -3.37200 1.000 169.59402 283 VAL B O 1
ATOM 6883 N N . LYS B 2 284 ? -34.72300 9.03400 -1.75600 1.000 181.34280 284 LYS B N 1
ATOM 6884 C CA . LYS B 2 284 ? -35.71800 9.71500 -2.57900 1.000 170.67573 284 LYS B CA 1
ATOM 6885 C C . LYS B 2 284 ? -36.90700 10.11100 -1.71100 1.000 189.43324 284 LYS B C 1
ATOM 6886 O O . LYS B 2 284 ? -36.84800 10.00300 -0.48200 1.000 181.35332 284 LYS B O 1
ATOM 6892 N N . LYS B 2 285 ? -37.99000 10.57200 -2.33900 1.000 207.85650 285 LYS B N 1
ATOM 6893 C CA . LYS B 2 285 ? -39.23100 10.86700 -1.62200 1.000 173.44448 285 LYS B CA 1
ATOM 6894 C C . LYS B 2 285 ? -40.38400 10.53000 -2.56400 1.000 155.98186 285 LYS B C 1
ATOM 6895 O O . LYS B 2 285 ? -40.73000 11.32600 -3.44100 1.000 132.27375 285 LYS B O 1
ATOM 6901 N N . ASN B 2 286 ? -40.96900 9.35300 -2.37200 1.000 173.27341 286 ASN B N 1
ATOM 6902 C CA . ASN B 2 286 ? -41.94300 8.79000 -3.28900 1.000 126.95996 286 ASN B CA 1
ATOM 6903 C C . ASN B 2 286 ? -43.35400 8.95200 -2.71900 1.000 160.39292 286 ASN B C 1
ATOM 6904 O O . ASN B 2 286 ? -43.60800 9.82700 -1.88300 1.000 180.61639 286 ASN B O 1
ATOM 6909 N N . GLU B 2 287 ? -44.27900 8.10800 -3.16900 1.000 179.21886 287 GLU B N 1
ATOM 6910 C CA . GLU B 2 287 ? -45.66000 8.13700 -2.72000 1.000 185.90650 287 GLU B CA 1
ATOM 6911 C C . GLU B 2 287 ? -45.82800 7.20400 -1.52000 1.000 195.99982 287 GLU B C 1
ATOM 6912 O O . GLU B 2 287 ? -44.89300 6.51900 -1.09800 1.000 187.83831 287 GLU B O 1
ATOM 6918 N N . PHE B 2 288 ? -47.03700 7.18400 -0.96300 1.000 204.34555 288 PHE B N 1
ATOM 6919 C CA . PHE B 2 288 ? -47.38200 6.33200 0.17500 1.000 199.61867 288 PHE B CA 1
ATOM 6920 C C . PHE B 2 288 ? -46.47900 6.60200 1.37600 1.000 204.92457 288 PHE B C 1
ATOM 6921 O O . PHE B 2 288 ? -46.94600 7.02700 2.43200 1.000 209.69619 288 PHE B O 1
ATOM 6929 N N . GLY C 3 20 ? -30.06900 3.99300 -77.59300 1.000 99.16452 20 GLY C N 1
ATOM 6930 C CA . GLY C 3 20 ? -30.72500 4.88600 -76.65500 1.000 114.95326 20 GLY C CA 1
ATOM 6931 C C . GLY C 3 20 ? -31.09000 4.21700 -75.34400 1.000 122.85947 20 GLY C C 1
ATOM 6932 O O . GLY C 3 20 ? -31.73200 3.16600 -75.33400 1.000 128.64437 20 GLY C O 1
ATOM 6933 N N . ARG C 3 21 ? -30.68000 4.82900 -74.23300 1.000 138.29026 21 ARG C N 1
ATOM 6934 C CA . ARG C 3 21 ? -30.94700 4.30200 -72.90100 1.000 106.04429 21 ARG C CA 1
ATOM 6935 C C . ARG C 3 21 ? -31.50200 5.40300 -72.01100 1.000 79.70693 21 ARG C C 1
ATOM 6936 O O . ARG C 3 21 ? -30.91200 6.48300 -71.90900 1.000 80.35174 21 ARG C O 1
ATOM 6944 N N . LEU C 3 22 ? -32.63700 5.12200 -71.37100 1.000 77.23294 22 LEU C N 1
ATOM 6945 C CA . LEU C 3 22 ? -33.26800 6.05100 -70.44200 1.000 102.40965 22 LEU C CA 1
ATOM 6946 C C . LEU C 3 22 ? -32.59100 6.07600 -69.07500 1.000 121.77250 22 LEU C C 1
ATOM 6947 O O . LEU C 3 22 ? -32.96600 6.89600 -68.23000 1.000 128.00219 22 LEU C O 1
ATOM 6952 N N . ASN C 3 23 ? -31.61500 5.19500 -68.83800 1.000 133.52654 23 ASN C N 1
ATOM 6953 C CA . ASN C 3 23 ? -30.84800 5.22700 -67.59800 1.000 96.98005 23 ASN C CA 1
ATOM 6954 C C . ASN C 3 23 ? -30.06700 6.52400 -67.43700 1.000 86.94990 23 ASN C C 1
ATOM 6955 O O . ASN C 3 23 ? -29.71500 6.88700 -66.30900 1.000 99.15663 23 ASN C O 1
ATOM 6960 N N . ILE C 3 24 ? -29.79100 7.23100 -68.53500 1.000 84.57593 24 ILE C N 1
ATOM 6961 C CA . ILE C 3 24 ? -29.10900 8.51700 -68.44100 1.000 111.61338 24 ILE C CA 1
ATOM 6962 C C . ILE C 3 24 ? -30.00000 9.54900 -67.76100 1.000 119.95912 24 ILE C C 1
ATOM 6963 O O . ILE C 3 24 ? -29.50400 10.45700 -67.08400 1.000 139.29302 24 ILE C O 1
ATOM 6968 N N . LEU C 3 25 ? -31.31800 9.42700 -67.91100 1.000 121.71459 25 LEU C N 1
ATOM 6969 C CA . LEU C 3 25 ? -32.26500 10.34500 -67.28900 1.000 100.83314 25 LEU C CA 1
ATOM 6970 C C . LEU C 3 25 ? -32.79500 9.82600 -65.95900 1.000 119.67224 25 LEU C C 1
ATOM 6971 O O . LEU C 3 25 ? -33.00700 10.61400 -65.03300 1.000 124.50967 25 LEU C O 1
ATOM 6976 N N . GLY C 3 26 ? -33.02200 8.51700 -65.84400 1.000 104.98364 26 GLY C N 1
ATOM 6977 C CA . GLY C 3 26 ? -33.49800 7.97100 -64.58300 1.000 126.47569 26 GLY C CA 1
ATOM 6978 C C . GLY C 3 26 ? -32.48400 8.11000 -63.46400 1.000 109.68684 26 GLY C C 1
ATOM 6979 O O . GLY C 3 26 ? -32.83600 8.44700 -62.33000 1.000 106.33380 26 GLY C O 1
ATOM 6980 N N . PHE C 3 27 ? -31.21500 7.84800 -63.76200 1.000 105.89164 27 PHE C N 1
ATOM 6981 C CA . PHE C 3 27 ? -30.14300 8.07800 -62.80500 1.000 65.43943 27 PHE C CA 1
ATOM 6982 C C . PHE C 3 27 ? -29.68600 9.53100 -62.79600 1.000 66.57640 27 PHE C C 1
ATOM 6983 O O . PHE C 3 27 ? -28.64700 9.84200 -62.20400 1.000 66.89749 27 PHE C O 1
ATOM 6991 N N . TRP C 3 28 ? -30.43600 10.41300 -63.45700 1.000 74.15889 28 TRP C N 1
ATOM 6992 C CA . TRP C 3 28 ? -30.21700 11.85400 -63.43200 1.000 82.81256 28 TRP C CA 1
ATOM 6993 C C . TRP C 3 28 ? -31.10700 12.55900 -62.42100 1.000 67.42914 28 TRP C C 1
ATOM 6994 O O . TRP C 3 28 ? -30.63600 13.44200 -61.69900 1.000 85.71554 28 TRP C O 1
ATOM 7005 N N . ILE C 3 29 ? -32.39200 12.20100 -62.36600 1.000 67.16595 29 ILE C N 1
ATOM 7006 C CA . ILE C 3 29 ? -33.26100 12.72300 -61.32000 1.000 82.34408 29 ILE C CA 1
ATOM 7007 C C . ILE C 3 29 ? -32.83200 12.21900 -59.94900 1.000 108.53670 29 ILE C C 1
ATOM 7008 O O . ILE C 3 29 ? -33.18300 12.82600 -58.93000 1.000 104.33356 29 ILE C O 1
ATOM 7013 N N . PHE C 3 30 ? -32.08800 11.11100 -59.89700 1.000 96.23785 30 PHE C N 1
ATOM 7014 C CA . PHE C 3 30 ? -31.46200 10.69700 -58.64700 1.000 102.17278 30 PHE C CA 1
ATOM 7015 C C . PHE C 3 30 ? -30.39200 11.68900 -58.20900 1.000 97.48800 30 PHE C C 1
ATOM 7016 O O . PHE C 3 30 ? -30.20800 11.91000 -57.00700 1.000 105.06260 30 PHE C O 1
ATOM 7024 N N . LEU C 3 31 ? -29.67900 12.29100 -59.16500 1.000 98.64341 31 LEU C N 1
ATOM 7025 C CA . LEU C 3 31 ? -28.73200 13.34800 -58.82700 1.000 86.21297 31 LEU C CA 1
ATOM 7026 C C . LEU C 3 31 ? -29.44300 14.58600 -58.29800 1.000 64.09979 31 LEU C C 1
ATOM 7027 O O . LEU C 3 31 ? -28.89800 15.29800 -57.44800 1.000 64.19454 31 LEU C O 1
ATOM 7032 N N . GLY C 3 32 ? -30.65100 14.86400 -58.79200 1.000 66.24215 32 GLY C N 1
ATOM 7033 C CA . GLY C 3 32 ? -31.44400 15.94200 -58.23100 1.000 88.04477 32 GLY C CA 1
ATOM 7034 C C . GLY C 3 32 ? -31.99200 15.63800 -56.85400 1.000 75.83804 32 GLY C C 1
ATOM 7035 O O . GLY C 3 32 ? -32.27900 16.56700 -56.09200 1.000 83.74688 32 GLY C O 1
ATOM 7036 N N . ALA C 3 33 ? -32.14800 14.35400 -56.52100 1.000 71.81387 33 ALA C N 1
ATOM 7037 C CA . ALA C 3 33 ? -32.55700 13.98700 -55.17000 1.000 83.64950 33 ALA C CA 1
ATOM 7038 C C . ALA C 3 33 ? -31.43100 14.21800 -54.17300 1.000 88.65010 33 ALA C C 1
ATOM 7039 O O . ALA C 3 33 ? -31.68900 14.59200 -53.02300 1.000 91.98471 33 ALA C O 1
ATOM 7041 N N . GLU C 3 34 ? -30.18200 14.01100 -54.59600 1.000 69.83469 34 GLU C N 1
ATOM 7042 C CA . GLU C 3 34 ? -29.04400 14.26400 -53.72300 1.000 57.96484 34 GLU C CA 1
ATOM 7043 C C . GLU C 3 34 ? -28.85000 15.74700 -53.44200 1.000 98.31705 34 GLU C C 1
ATOM 7044 O O . GLU C 3 34 ? -28.18100 16.09500 -52.46300 1.000 99.30138 34 GLU C O 1
ATOM 7050 N N . ILE C 3 35 ? -29.41000 16.62500 -54.27600 1.000 83.55212 35 ILE C N 1
ATOM 7051 C CA . ILE C 3 35 ? -29.39600 18.05000 -53.96100 1.000 88.30532 35 ILE C CA 1
ATOM 7052 C C . ILE C 3 35 ? -30.14400 18.30000 -52.66100 1.000 83.39421 35 ILE C C 1
ATOM 7053 O O . ILE C 3 35 ? -29.70600 19.08500 -51.81100 1.000 98.46181 35 ILE C O 1
ATOM 7058 N N . VAL C 3 36 ? -31.28200 17.62700 -52.48300 1.000 67.42124 36 VAL C N 1
ATOM 7059 C CA . VAL C 3 36 ? -32.02400 17.74000 -51.23500 1.000 78.09094 36 VAL C CA 1
ATOM 7060 C C . VAL C 3 36 ? -31.32800 16.95400 -50.13400 1.000 117.08509 36 VAL C C 1
ATOM 7061 O O . VAL C 3 36 ? -31.47900 17.26500 -48.94500 1.000 128.38908 36 VAL C O 1
ATOM 7065 N N . LEU C 3 37 ? -30.55600 15.92900 -50.50400 1.000 101.16213 37 LEU C N 1
ATOM 7066 C CA . LEU C 3 37 ? -29.80400 15.16500 -49.51400 1.000 97.40115 37 LEU C CA 1
ATOM 7067 C C . LEU C 3 37 ? -28.74800 16.03700 -48.84900 1.000 84.80754 37 LEU C C 1
ATOM 7068 O O . LEU C 3 37 ? -28.66600 16.10800 -47.61700 1.000 108.50511 37 LEU C O 1
ATOM 7073 N N . PHE C 3 38 ? -27.93500 16.72300 -49.65400 1.000 56.97525 38 PHE C N 1
ATOM 7074 C CA . PHE C 3 38 ? -26.89400 17.57900 -49.10300 1.000 79.49374 38 PHE C CA 1
ATOM 7075 C C . PHE C 3 38 ? -27.45200 18.88300 -48.55100 1.000 95.10877 38 PHE C C 1
ATOM 7076 O O . PHE C 3 38 ? -26.83900 19.48200 -47.66100 1.000 106.35486 38 PHE C O 1
ATOM 7084 N N . SER C 3 39 ? -28.60300 19.33500 -49.05100 1.000 91.72679 39 SER C N 1
ATOM 7085 C CA . SER C 3 39 ? -29.21700 20.53000 -48.48400 1.000 96.86425 39 SER C CA 1
ATOM 7086 C C . SER C 3 39 ? -29.71500 20.27500 -47.07100 1.000 90.60297 39 SER C C 1
ATOM 7087 O O . SER C 3 39 ? -29.68000 21.17800 -46.22800 1.000 113.07935 39 SER C O 1
ATOM 7090 N N . THR C 3 40 ? -30.19200 19.05800 -46.79800 1.000 80.77811 40 THR C N 1
ATOM 7091 C CA . THR C 3 40 ? -30.58100 18.70800 -45.43700 1.000 107.61027 40 THR C CA 1
ATOM 7092 C C . THR C 3 40 ? -29.37300 18.71400 -44.51000 1.000 104.77835 40 THR C C 1
ATOM 7093 O O . THR C 3 40 ? -29.45200 19.19700 -43.37300 1.000 96.00625 40 THR C O 1
ATOM 7097 N N . LEU C 3 41 ? -28.24000 18.18700 -44.98200 1.000 112.88196 41 LEU C N 1
ATOM 7098 C CA . LEU C 3 41 ? -27.02000 18.23100 -44.18500 1.000 98.66973 41 LEU C CA 1
ATOM 7099 C C . LEU C 3 41 ? -26.47800 19.65000 -44.07600 1.000 75.90121 41 LEU C C 1
ATOM 7100 O O . LEU C 3 41 ? -25.88200 20.00600 -43.05300 1.000 105.27841 41 LEU C O 1
ATOM 7105 N N . PHE C 3 42 ? -26.66700 20.47000 -45.11400 1.000 61.25734 42 PHE C N 1
ATOM 7106 C CA . PHE C 3 42 ? -26.26200 21.86900 -45.03100 1.000 68.30556 42 PHE C CA 1
ATOM 7107 C C . PHE C 3 42 ? -27.15000 22.64100 -44.06500 1.000 105.61529 42 PHE C C 1
ATOM 7108 O O . PHE C 3 42 ? -26.67200 23.52200 -43.34300 1.000 122.03305 42 PHE C O 1
ATOM 7116 N N . ALA C 3 43 ? -28.44900 22.33300 -44.04600 1.000 87.60524 43 ALA C N 1
ATOM 7117 C CA . ALA C 3 43 ? -29.33200 22.95100 -43.06300 1.000 94.38500 43 ALA C CA 1
ATOM 7118 C C . ALA C 3 43 ? -28.98400 22.48900 -41.65600 1.000 122.36204 43 ALA C C 1
ATOM 7119 O O . ALA C 3 43 ? -29.06200 23.27000 -40.70100 1.000 142.71974 43 ALA C O 1
ATOM 7121 N N . THR C 3 44 ? -28.59900 21.22000 -41.51000 1.000 112.75562 44 THR C N 1
ATOM 7122 C CA . THR C 3 44 ? -28.16100 20.72700 -40.20900 1.000 93.07958 44 THR C CA 1
ATOM 7123 C C . THR C 3 44 ? -26.87800 21.41700 -39.76600 1.000 76.09597 44 THR C C 1
ATOM 7124 O O . THR C 3 44 ? -26.76600 21.85100 -38.61400 1.000 78.74102 44 THR C O 1
ATOM 7128 N N . PHE C 3 45 ? -25.91200 21.55000 -40.67600 1.000 59.40186 45 PHE C N 1
ATOM 7129 C CA . PHE C 3 45 ? -24.62700 22.14400 -40.32700 1.000 74.18784 45 PHE C CA 1
ATOM 7130 C C . PHE C 3 45 ? -24.75800 23.63400 -40.03100 1.000 69.30305 45 PHE C C 1
ATOM 7131 O O . PHE C 3 45 ? -24.13600 24.14200 -39.09000 1.000 62.84701 45 PHE C O 1
ATOM 7139 N N . PHE C 3 46 ? -25.55400 24.35500 -40.82400 1.000 91.72942 46 PHE C N 1
ATOM 7140 C CA . PHE C 3 46 ? -25.66200 25.79800 -40.64300 1.000 100.24623 46 PHE C CA 1
ATOM 7141 C C . PHE C 3 46 ? -26.39000 26.17700 -39.35900 1.000 101.22266 46 PHE C C 1
ATOM 7142 O O . PHE C 3 46 ? -26.17800 27.28200 -38.84700 1.000 102.62546 46 PHE C O 1
ATOM 7150 N N . VAL C 3 47 ? -27.23500 25.29400 -38.82400 1.000 102.99919 47 VAL C N 1
ATOM 7151 C CA . VAL C 3 47 ? -27.87300 25.58000 -37.54300 1.000 111.83183 47 VAL C CA 1
ATOM 7152 C C . VAL C 3 47 ? -26.95900 25.18500 -36.38600 1.000 107.22601 47 VAL C C 1
ATOM 7153 O O . VAL C 3 47 ? -26.93500 25.86000 -35.34900 1.000 95.45092 47 VAL C O 1
ATOM 7157 N N . LEU C 3 48 ? -26.18300 24.11300 -36.54300 1.000 111.42125 48 LEU C N 1
ATOM 7158 C CA . LEU C 3 48 ? -25.21100 23.69100 -35.54400 1.000 87.63682 48 LEU C CA 1
ATOM 7159 C C . LEU C 3 48 ? -23.88600 24.43600 -35.66000 1.000 88.06845 48 LEU C C 1
ATOM 7160 O O . LEU C 3 48 ? -22.86000 23.92900 -35.19100 1.000 112.85827 48 LEU C O 1
ATOM 7165 N N . LYS C 3 49 ? -23.88400 25.61800 -36.27700 1.000 110.02109 49 LYS C N 1
ATOM 7166 C CA . LYS C 3 49 ? -22.64700 26.36400 -36.47900 1.000 131.72632 49 LYS C CA 1
ATOM 7167 C C . LYS C 3 49 ? -22.21500 27.10700 -35.21900 1.000 140.07995 49 LYS C C 1
ATOM 7168 O O . LYS C 3 49 ? -21.02600 27.11400 -34.87900 1.000 97.30640 49 LYS C O 1
ATOM 7174 N N . ASN C 3 50 ? -23.16100 27.73200 -34.51300 1.000 155.91343 50 ASN C N 1
ATOM 7175 C CA . ASN C 3 50 ? -22.86200 28.57900 -33.36300 1.000 172.93916 50 ASN C CA 1
ATOM 7176 C C . ASN C 3 50 ? -22.90900 27.82700 -32.03700 1.000 159.96655 50 ASN C C 1
ATOM 7177 O O . ASN C 3 50 ? -23.24600 28.42200 -31.00400 1.000 163.15904 50 ASN C O 1
ATOM 7182 N N . ARG C 3 51 ? -22.58300 26.54200 -32.03100 1.000 160.35607 51 ARG C N 1
ATOM 7183 C CA . ARG C 3 51 ? -22.61800 25.72700 -30.82500 1.000 134.14766 51 ARG C CA 1
ATOM 7184 C C . ARG C 3 51 ? -21.19200 25.60700 -30.27200 1.000 163.24589 51 ARG C C 1
ATOM 7185 O O . ARG C 3 51 ? -20.51300 26.63600 -30.19700 1.000 179.00567 51 ARG C O 1
ATOM 7193 N N . THR C 3 52 ? -20.71000 24.42000 -29.89600 1.000 180.46374 52 THR C N 1
ATOM 7194 C CA . THR C 3 52 ? -19.42500 24.25200 -29.20900 1.000 162.00890 52 THR C CA 1
ATOM 7195 C C . THR C 3 52 ? -19.33800 25.14600 -27.97300 1.000 206.28000 52 THR C C 1
ATOM 7196 O O . THR C 3 52 ? -18.32500 25.80200 -27.72100 1.000 199.06071 52 THR C O 1
ATOM 7200 N N . ALA C 3 53 ? -20.42100 25.16900 -27.18900 1.000 184.99850 53 ALA C N 1
ATOM 7201 C CA . ALA C 3 53 ? -20.40100 25.90600 -25.93000 1.000 194.91811 53 ALA C CA 1
ATOM 7202 C C . ALA C 3 53 ? -19.40200 25.30200 -24.95400 1.000 203.86655 53 ALA C C 1
ATOM 7203 O O . ALA C 3 53 ? -18.83700 26.01900 -24.11900 1.000 216.66019 53 ALA C O 1
ATOM 7205 N N . GLY C 3 54 ? -19.17500 23.99400 -25.04100 1.000 196.79465 54 GLY C N 1
ATOM 7206 C CA . GLY C 3 54 ? -18.15500 23.34000 -24.24800 1.000 170.18093 54 GLY C CA 1
ATOM 7207 C C . GLY C 3 54 ? -17.33700 22.36500 -25.06900 1.000 135.21884 54 GLY C C 1
ATOM 7208 O O . GLY C 3 54 ? -17.69700 21.19000 -25.19100 1.000 137.55597 54 GLY C O 1
ATOM 7209 N N . GLY C 3 55 ? -16.23000 22.83700 -25.63700 1.000 113.19515 55 GLY C N 1
ATOM 7210 C CA . GLY C 3 55 ? -15.40400 21.99100 -26.47400 1.000 101.90432 55 GLY C CA 1
ATOM 7211 C C . GLY C 3 55 ? -14.26600 22.71700 -27.16100 1.000 142.06703 55 GLY C C 1
ATOM 7212 O O . GLY C 3 55 ? -13.61900 23.58300 -26.56400 1.000 142.02492 55 GLY C O 1
ATOM 7213 N N . VAL C 3 56 ? -14.01100 22.36800 -28.42000 1.000 141.28273 56 VAL C N 1
ATOM 7214 C CA . VAL C 3 56 ? -12.89000 22.89700 -29.18800 1.000 127.20473 56 VAL C CA 1
ATOM 7215 C C . VAL C 3 56 ? -13.42100 23.79700 -30.29600 1.000 120.39338 56 VAL C C 1
ATOM 7216 O O . VAL C 3 56 ? -14.37700 23.43700 -30.99500 1.000 107.77608 56 VAL C O 1
ATOM 7220 N N . LEU C 3 57 ? -12.80300 24.97300 -30.45000 1.000 117.28775 57 LEU C N 1
ATOM 7221 C CA . LEU C 3 57 ? -13.16700 25.88900 -31.52300 1.000 127.63372 57 LEU C CA 1
ATOM 7222 C C . LEU C 3 57 ? -12.52600 25.43700 -32.83500 1.000 141.10902 57 LEU C C 1
ATOM 7223 O O . LEU C 3 57 ? -11.39600 24.94100 -32.83600 1.000 125.06500 57 LEU C O 1
ATOM 7228 N N . PRO C 3 58 ? -13.22200 25.59600 -33.96200 1.000 150.04167 58 PRO C N 1
ATOM 7229 C CA . PRO C 3 58 ? -12.70600 25.08000 -35.24200 1.000 129.34972 58 PRO C CA 1
ATOM 7230 C C . PRO C 3 58 ? -11.57700 25.94200 -35.79000 1.000 104.14407 58 PRO C C 1
ATOM 7231 O O . PRO C 3 58 ? -11.75300 27.13500 -36.04700 1.000 115.63492 58 PRO C O 1
ATOM 7235 N N . ASP C 3 59 ? -10.40700 25.32400 -35.96200 1.000 101.55428 59 ASP C N 1
ATOM 7236 C CA . ASP C 3 59 ? -9.26300 25.95600 -36.62100 1.000 104.67308 59 ASP C CA 1
ATOM 7237 C C . ASP C 3 59 ? -8.60100 24.89500 -37.49300 1.000 125.92036 59 ASP C C 1
ATOM 7238 O O . ASP C 3 59 ? -7.85900 24.04500 -36.99200 1.000 108.98938 59 ASP C O 1
ATOM 7243 N N . GLU C 3 60 ? -8.87900 24.95100 -38.79200 1.000 141.26694 60 GLU C N 1
ATOM 7244 C CA . GLU C 3 60 ? -8.41400 23.97100 -39.76000 1.000 118.85899 60 GLU C CA 1
ATOM 7245 C C . GLU C 3 60 ? -7.38600 24.58600 -40.70100 1.000 108.69461 60 GLU C C 1
ATOM 7246 O O . GLU C 3 60 ? -7.27800 25.80900 -40.83200 1.000 138.16657 60 GLU C O 1
ATOM 7252 N N . LEU C 3 61 ? -6.63000 23.71200 -41.36200 1.000 94.14023 61 LEU C N 1
ATOM 7253 C CA . LEU C 3 61 ? -5.58000 24.15500 -42.26800 1.000 97.83805 61 LEU C CA 1
ATOM 7254 C C . LEU C 3 61 ? -6.19500 24.80500 -43.50200 1.000 99.49088 61 LEU C C 1
ATOM 7255 O O . LEU C 3 61 ? -7.13800 24.27100 -44.09500 1.000 117.03245 61 LEU C O 1
ATOM 7260 N N . PHE C 3 62 ? -5.66000 25.96500 -43.88600 1.000 104.06774 62 PHE C N 1
ATOM 7261 C CA . PHE C 3 62 ? -6.20600 26.70500 -45.01900 1.000 112.14239 62 PHE C CA 1
ATOM 7262 C C . PHE C 3 62 ? -5.68200 26.16400 -46.34600 1.000 123.03844 62 PHE C C 1
ATOM 7263 O O . PHE C 3 62 ? -6.45700 25.94600 -47.28400 1.000 107.28655 62 PHE C O 1
ATOM 7271 N N . GLU C 3 63 ? -4.36700 25.94600 -46.44300 1.000 123.22267 63 GLU C N 1
ATOM 7272 C CA . GLU C 3 63 ? -3.78200 25.47600 -47.69600 1.000 114.36108 63 GLU C CA 1
ATOM 7273 C C . GLU C 3 63 ? -4.31100 24.10400 -48.09100 1.000 110.55010 63 GLU C C 1
ATOM 7274 O O . GLU C 3 63 ? -4.40500 23.79900 -49.28400 1.000 111.75287 63 GLU C O 1
ATOM 7280 N N . VAL C 3 64 ? -4.66000 23.26600 -47.11300 1.000 106.15746 64 VAL C N 1
ATOM 7281 C CA . VAL C 3 64 ? -5.20900 21.95200 -47.43200 1.000 102.60967 64 VAL C CA 1
ATOM 7282 C C . VAL C 3 64 ? -6.56400 22.09300 -48.11500 1.000 136.47163 64 VAL C C 1
ATOM 7283 O O . VAL C 3 64 ? -6.89300 21.33200 -49.03300 1.000 119.74594 64 VAL C O 1
ATOM 7287 N N . ASN C 3 65 ? -7.36700 23.06900 -47.68400 1.000 113.86628 65 ASN C N 1
ATOM 7288 C CA . ASN C 3 65 ? -8.67200 23.28800 -48.30300 1.000 118.06416 65 ASN C CA 1
ATOM 7289 C C . ASN C 3 65 ? -8.52800 23.64800 -49.77600 1.000 127.84954 65 ASN C C 1
ATOM 7290 O O . ASN C 3 65 ? -9.24800 23.11800 -50.63000 1.000 147.59138 65 ASN C O 1
ATOM 7295 N N . LEU C 3 66 ? -7.60300 24.55700 -50.09400 1.000 147.31766 66 LEU C N 1
ATOM 7296 C CA . LEU C 3 66 ? -7.37800 24.90900 -51.49200 1.000 134.60298 66 LEU C CA 1
ATOM 7297 C C . LEU C 3 66 ? -6.78000 23.74200 -52.26600 1.000 120.08282 66 LEU C C 1
ATOM 7298 O O . LEU C 3 66 ? -7.16800 23.49100 -53.41200 1.000 119.19850 66 LEU C O 1
ATOM 7303 N N . VAL C 3 67 ? -5.84100 23.01200 -51.65600 1.000 118.63264 67 VAL C N 1
ATOM 7304 C CA . VAL C 3 67 ? -5.26600 21.84400 -52.32000 1.000 111.02121 67 VAL C CA 1
ATOM 7305 C C . VAL C 3 67 ? -6.34100 20.79600 -52.57800 1.000 106.54699 67 VAL C C 1
ATOM 7306 O O . VAL C 3 67 ? -6.35000 20.14300 -53.62800 1.000 127.64952 67 VAL C O 1
ATOM 7310 N N . MET C 3 68 ? -7.26900 20.62400 -51.63500 1.000 101.94643 68 MET C N 1
ATOM 7311 C CA . MET C 3 68 ? -8.38300 19.71000 -51.86300 1.000 103.33607 68 MET C CA 1
ATOM 7312 C C . MET C 3 68 ? -9.28300 20.21200 -52.98400 1.000 98.35653 68 MET C C 1
ATOM 7313 O O . MET C 3 68 ? -9.69200 19.44000 -53.86000 1.000 97.63802 68 MET C O 1
ATOM 7318 N N . ILE C 3 69 ? -9.61100 21.50500 -52.96700 1.000 99.74091 69 ILE C N 1
ATOM 7319 C CA . ILE C 3 69 ? -10.52100 22.05300 -53.96700 1.000 111.83709 69 ILE C CA 1
ATOM 7320 C C . ILE C 3 69 ? -9.83300 22.16000 -55.32400 1.000 138.35343 69 ILE C C 1
ATOM 7321 O O . ILE C 3 69 ? -10.42800 21.84000 -56.36100 1.000 173.09970 69 ILE C O 1
ATOM 7326 N N . MET C 3 70 ? -8.56800 22.59300 -55.34600 1.000 137.72704 70 MET C N 1
ATOM 7327 C CA . MET C 3 70 ? -7.86400 22.71800 -56.61900 1.000 127.28368 70 MET C CA 1
ATOM 7328 C C . MET C 3 70 ? -7.59400 21.35800 -57.24900 1.000 113.05566 70 MET C C 1
ATOM 7329 O O . MET C 3 70 ? -7.52900 21.25000 -58.47800 1.000 128.80755 70 MET C O 1
ATOM 7334 N N . THR C 3 71 ? -7.43400 20.31400 -56.43200 1.000 119.83279 71 THR C N 1
ATOM 7335 C CA . THR C 3 71 ? -7.29300 18.96800 -56.97700 1.000 117.35618 71 THR C CA 1
ATOM 7336 C C . THR C 3 71 ? -8.60300 18.48400 -57.58500 1.000 113.12409 71 THR C C 1
ATOM 7337 O O . THR C 3 71 ? -8.60200 17.80100 -58.61600 1.000 116.93770 71 THR C O 1
ATOM 7341 N N . PHE C 3 72 ? -9.73100 18.83100 -56.96500 1.000 107.86293 72 PHE C N 1
ATOM 7342 C CA . PHE C 3 72 ? -11.02300 18.42300 -57.50100 1.000 111.74498 72 PHE C CA 1
ATOM 7343 C C . PHE C 3 72 ? -11.48200 19.33700 -58.62800 1.000 164.86977 72 PHE C C 1
ATOM 7344 O O . PHE C 3 72 ? -12.20600 18.89200 -59.52400 1.000 168.00435 72 PHE C O 1
ATOM 7352 N N . LEU C 3 73 ? -11.07900 20.61000 -58.60000 1.000 142.27495 73 LEU C N 1
ATOM 7353 C CA . LEU C 3 73 ? -11.39800 21.50100 -59.70900 1.000 157.72944 73 LEU C CA 1
ATOM 7354 C C . LEU C 3 73 ? -10.59500 21.14700 -60.95400 1.000 157.92157 73 LEU C C 1
ATOM 7355 O O . LEU C 3 73 ? -11.05000 21.39500 -62.07500 1.000 161.62991 73 LEU C O 1
ATOM 7360 N N . LEU C 3 74 ? -9.39800 20.58200 -60.77800 1.000 178.16083 74 LEU C N 1
ATOM 7361 C CA . LEU C 3 74 ? -8.66600 19.99600 -61.89400 1.000 117.39565 74 LEU C CA 1
ATOM 7362 C C . LEU C 3 74 ? -9.14600 18.58900 -62.21700 1.000 155.16597 74 LEU C C 1
ATOM 7363 O O . LEU C 3 74 ? -8.88600 18.09400 -63.31900 1.000 129.84715 74 LEU C O 1
ATOM 7368 N N . LEU C 3 75 ? -9.83200 17.93800 -61.27500 1.000 142.88029 75 LEU C N 1
ATOM 7369 C CA . LEU C 3 75 ? -10.42600 16.63300 -61.54200 1.000 151.25498 75 LEU C CA 1
ATOM 7370 C C . LEU C 3 75 ? -11.51800 16.74000 -62.59900 1.000 153.09204 75 LEU C C 1
ATOM 7371 O O . LEU C 3 75 ? -11.58900 15.91500 -63.51900 1.000 160.72717 75 LEU C O 1
ATOM 7376 N N . ILE C 3 76 ? -12.38100 17.75200 -62.48400 1.000 166.28573 76 ILE C N 1
ATOM 7377 C CA . ILE C 3 76 ? -13.41500 17.96900 -63.48900 1.000 157.07936 76 ILE C CA 1
ATOM 7378 C C . ILE C 3 76 ? -12.81900 18.55600 -64.76300 1.000 184.54055 76 ILE C C 1
ATOM 7379 O O . ILE C 3 76 ? -13.38300 18.39100 -65.85200 1.000 146.55441 76 ILE C O 1
ATOM 7384 N N . SER C 3 77 ? -11.68400 19.25300 -64.65300 1.000 169.73614 77 SER C N 1
ATOM 7385 C CA . SER C 3 77 ? -11.02500 19.79000 -65.84000 1.000 166.22783 77 SER C CA 1
ATOM 7386 C C . SER C 3 77 ? -10.55400 18.67000 -66.75800 1.000 171.24422 77 SER C C 1
ATOM 7387 O O . SER C 3 77 ? -10.58600 18.80600 -67.98700 1.000 176.45537 77 SER C O 1
ATOM 7390 N N . SER C 3 78 ? -10.11300 17.55600 -66.17800 1.000 171.58110 78 SER C N 1
ATOM 7391 C CA . SER C 3 78 ? -9.74900 16.35800 -66.92000 1.000 174.57619 78 SER C CA 1
ATOM 7392 C C . SER C 3 78 ? -10.94000 15.44400 -67.17500 1.000 181.84022 78 SER C C 1
ATOM 7393 O O . SER C 3 78 ? -10.74600 14.28600 -67.55800 1.000 177.43443 78 SER C O 1
ATOM 7396 N N . PHE C 3 79 ? -12.16300 15.93300 -66.97100 1.000 170.55992 79 PHE C N 1
ATOM 7397 C CA . PHE C 3 79 ? -13.34100 15.09400 -67.14100 1.000 178.40823 79 PHE C CA 1
ATOM 7398 C C . PHE C 3 79 ? -14.42700 15.81100 -67.93500 1.000 204.02973 79 PHE C C 1
ATOM 7399 O O . PHE C 3 79 ? -15.25600 15.16300 -68.58400 1.000 211.81224 79 PHE C O 1
ATOM 7407 N N . THR C 3 80 ? -14.43600 17.14600 -67.88900 1.000 204.59295 80 THR C N 1
ATOM 7408 C CA . THR C 3 80 ? -15.34500 17.90500 -68.74500 1.000 203.42439 80 THR C CA 1
ATOM 7409 C C . THR C 3 80 ? -15.00100 17.70200 -70.21500 1.000 181.67705 80 THR C C 1
ATOM 7410 O O . THR C 3 80 ? -15.89300 17.61700 -71.06800 1.000 148.39674 80 THR C O 1
ATOM 7414 N N . CYS C 3 81 ? -13.71000 17.61900 -70.52700 1.000 190.69655 81 CYS C N 1
ATOM 7415 C CA . CYS C 3 81 ? -13.22700 17.25600 -71.85100 1.000 181.64546 81 CYS C CA 1
ATOM 7416 C C . CYS C 3 81 ? -12.87400 15.77700 -71.95000 1.000 139.55357 81 CYS C C 1
ATOM 7417 O O . CYS C 3 81 ? -12.31900 15.34800 -72.96600 1.000 164.89345 81 CYS C O 1
ATOM 7420 N N . GLY C 3 82 ? -13.18400 14.99300 -70.92200 1.000 134.22399 82 GLY C N 1
ATOM 7421 C CA . GLY C 3 82 ? -12.88600 13.57900 -70.89000 1.000 122.08832 82 GLY C CA 1
ATOM 7422 C C . GLY C 3 82 ? -13.91100 12.68000 -71.53800 1.000 167.53851 82 GLY C C 1
ATOM 7423 O O . GLY C 3 82 ? -13.74500 11.45600 -71.52100 1.000 163.19062 82 GLY C O 1
ATOM 7424 N N . ILE C 3 83 ? -14.97700 13.24400 -72.10200 1.000 137.88495 83 ILE C N 1
ATOM 7425 C CA . ILE C 3 83 ? -15.97800 12.45800 -72.81300 1.000 147.46768 83 ILE C CA 1
ATOM 7426 C C . ILE C 3 83 ? -16.46500 13.26900 -74.00800 1.000 184.49844 83 ILE C C 1
ATOM 7427 O O . ILE C 3 83 ? -17.05900 12.72400 -74.94500 1.000 175.57895 83 ILE C O 1
ATOM 7432 N N . ALA C 3 84 ? -16.20700 14.57800 -73.98500 1.000 176.75014 84 ALA C N 1
ATOM 7433 C CA . ALA C 3 84 ? -16.58300 15.43600 -75.10400 1.000 173.58134 84 ALA C CA 1
ATOM 7434 C C . ALA C 3 84 ? -15.59100 15.30700 -76.25400 1.000 166.11202 84 ALA C C 1
ATOM 7435 O O . ALA C 3 84 ? -15.98600 15.06400 -77.40000 1.000 162.80636 84 ALA C O 1
ATOM 7437 N N . VAL C 3 85 ? -14.30000 15.47300 -75.96900 1.000 158.93748 85 VAL C N 1
ATOM 7438 C CA . VAL C 3 85 ? -13.26100 15.32700 -76.98300 1.000 157.44519 85 VAL C CA 1
ATOM 7439 C C . VAL C 3 85 ? -12.76300 13.88700 -76.95600 1.000 175.45262 85 VAL C C 1
ATOM 7440 O O . VAL C 3 85 ? -11.73500 13.55600 -77.55600 1.000 166.99897 85 VAL C O 1
ATOM 7444 N N . HIS C 3 86 ? -13.49400 13.02300 -76.25400 1.000 168.44125 86 HIS C N 1
ATOM 7445 C CA . HIS C 3 86 ? -13.11900 11.62100 -76.12200 1.000 177.17124 86 HIS C CA 1
ATOM 7446 C C . HIS C 3 86 ? -13.97600 10.75200 -77.03100 1.000 192.62836 86 HIS C C 1
ATOM 7447 O O . HIS C 3 86 ? -13.49800 10.23700 -78.04700 1.000 212.98869 86 HIS C O 1
ATOM 7454 N N . GLU C 3 87 ? -15.24500 10.58400 -76.66600 1.000 198.62645 87 GLU C N 1
ATOM 7455 C CA . GLU C 3 87 ? -16.19000 9.77600 -77.42500 1.000 179.58995 87 GLU C CA 1
ATOM 7456 C C . GLU C 3 87 ? -17.03100 10.60100 -78.38900 1.000 174.99730 87 GLU C C 1
ATOM 7457 O O . GLU C 3 87 ? -17.33000 10.13900 -79.49500 1.000 186.74607 87 GLU C O 1
ATOM 7463 N N . MET C 3 88 ? -17.41400 11.81600 -77.99300 1.000 183.67465 88 MET C N 1
ATOM 7464 C CA . MET C 3 88 ? -18.25300 12.65400 -78.84400 1.000 178.34507 88 MET C CA 1
ATOM 7465 C C . MET C 3 88 ? -17.46100 13.21800 -80.01900 1.000 193.89693 88 MET C C 1
ATOM 7466 O O . MET C 3 88 ? -17.80300 12.98500 -81.18500 1.000 167.60431 88 MET C O 1
ATOM 7471 N N . ARG C 3 89 ? -16.39500 13.96300 -79.73300 1.000 199.65025 89 ARG C N 1
ATOM 7472 C CA . ARG C 3 89 ? -15.50400 14.45700 -80.77600 1.000 192.68626 89 ARG C CA 1
ATOM 7473 C C . ARG C 3 89 ? -14.50200 13.37300 -81.14900 1.000 199.15283 89 ARG C C 1
ATOM 7474 O O . ARG C 3 89 ? -13.78100 12.86500 -80.28200 1.000 188.68052 89 ARG C O 1
ATOM 7482 N N . ARG C 3 90 ? -14.46200 13.02100 -82.42900 1.000 211.59642 90 ARG C N 1
ATOM 7483 C CA . ARG C 3 90 ? -13.58100 11.96200 -82.93800 1.000 204.54558 90 ARG C CA 1
ATOM 7484 C C . ARG C 3 90 ? -13.93700 10.65900 -82.21700 1.000 192.97577 90 ARG C C 1
ATOM 7485 O O . ARG C 3 90 ? -15.09800 10.43300 -81.85100 1.000 190.92026 90 ARG C O 1
ATOM 7493 N N . GLY C 3 91 ? -12.94900 9.79400 -82.00600 1.000 196.86834 91 GLY C N 1
ATOM 7494 C CA . GLY C 3 91 ? -13.18100 8.52700 -81.34300 1.000 148.84943 91 GLY C CA 1
ATOM 7495 C C . GLY C 3 91 ? -11.91700 7.94700 -80.74700 1.000 204.38766 91 GLY C C 1
ATOM 7496 O O . GLY C 3 91 ? -11.26500 7.09300 -81.35600 1.000 147.19133 91 GLY C O 1
ATOM 7497 N N . SER C 3 92 ? -11.56300 8.40500 -79.54700 1.000 193.49952 92 SER C N 1
ATOM 7498 C CA . SER C 3 92 ? -10.35300 7.94300 -78.86600 1.000 214.10199 92 SER C CA 1
ATOM 7499 C C . SER C 3 92 ? -10.69500 6.74800 -77.97700 1.000 200.53720 92 SER C C 1
ATOM 7500 O O . SER C 3 92 ? -10.74800 6.82400 -76.74800 1.000 187.61723 92 SER C O 1
ATOM 7503 N N . LEU C 3 93 ? -10.92600 5.61300 -78.64100 1.000 216.85232 93 LEU C N 1
ATOM 7504 C CA . LEU C 3 93 ? -11.24300 4.38300 -77.92200 1.000 197.04994 93 LEU C CA 1
ATOM 7505 C C . LEU C 3 93 ? -10.04400 3.87500 -77.13200 1.000 169.04658 93 LEU C C 1
ATOM 7506 O O . LEU C 3 93 ? -10.21500 3.22100 -76.09700 1.000 135.45571 93 LEU C O 1
ATOM 7511 N N . LYS C 3 94 ? -8.83000 4.17300 -77.59700 1.000 185.17747 94 LYS C N 1
ATOM 7512 C CA . LYS C 3 94 ? -7.63000 3.78000 -76.87000 1.000 171.28369 94 LYS C CA 1
ATOM 7513 C C . LYS C 3 94 ? -7.37000 4.69200 -75.67900 1.000 143.60669 94 LYS C C 1
ATOM 7514 O O . LYS C 3 94 ? -6.72700 4.27400 -74.71100 1.000 143.09084 94 LYS C O 1
ATOM 7520 N N . GLY C 3 95 ? -7.86300 5.92900 -75.72700 1.000 142.14599 95 GLY C N 1
ATOM 7521 C CA . GLY C 3 95 ? -7.71000 6.87500 -74.64500 1.000 139.81676 95 GLY C CA 1
ATOM 7522 C C . GLY C 3 95 ? -8.58600 6.63200 -73.43800 1.000 174.92360 95 GLY C C 1
ATOM 7523 O O . GLY C 3 95 ? -8.44900 7.33800 -72.43500 1.000 164.81976 95 GLY C O 1
ATOM 7524 N N . VAL C 3 96 ? -9.48400 5.64600 -73.49800 1.000 176.83436 96 VAL C N 1
ATOM 7525 C CA . VAL C 3 96 ? -10.32000 5.34800 -72.33900 1.000 163.93808 96 VAL C CA 1
ATOM 7526 C C . VAL C 3 96 ? -9.48400 4.76200 -71.20600 1.000 124.56494 96 VAL C C 1
ATOM 7527 O O . VAL C 3 96 ? -9.83800 4.89800 -70.03000 1.000 120.46708 96 VAL C O 1
ATOM 7531 N N . VAL C 3 97 ? -8.36800 4.11200 -71.53200 1.000 132.47115 97 VAL C N 1
ATOM 7532 C CA . VAL C 3 97 ? -7.44200 3.60000 -70.52800 1.000 139.42461 97 VAL C CA 1
ATOM 7533 C C . VAL C 3 97 ? -6.45500 4.69700 -70.13900 1.000 152.73147 97 VAL C C 1
ATOM 7534 O O . VAL C 3 97 ? -5.52100 4.46500 -69.36100 1.000 184.04049 97 VAL C O 1
ATOM 7538 N N . ILE C 3 98 ? -6.65200 5.90200 -70.67200 1.000 156.54509 98 ILE C N 1
ATOM 7539 C CA . ILE C 3 98 ? -5.77600 7.03500 -70.40500 1.000 134.90302 98 ILE C CA 1
ATOM 7540 C C . ILE C 3 98 ? -6.51600 8.16000 -69.69100 1.000 130.89727 98 ILE C C 1
ATOM 7541 O O . ILE C 3 98 ? -6.08500 8.63000 -68.63400 1.000 129.78925 98 ILE C O 1
ATOM 7546 N N . TRP C 3 99 ? -7.63800 8.60600 -70.25400 1.000 128.85229 99 TRP C N 1
ATOM 7547 C CA . TRP C 3 99 ? -8.35400 9.72300 -69.65100 1.000 140.74056 99 TRP C CA 1
ATOM 7548 C C . TRP C 3 99 ? -9.17700 9.28500 -68.44700 1.000 156.59509 99 TRP C C 1
ATOM 7549 O O . TRP C 3 99 ? -9.28500 10.02800 -67.46500 1.000 151.32867 99 TRP C O 1
ATOM 7560 N N . THR C 3 100 ? -9.76700 8.09000 -68.50100 1.000 165.84883 100 THR C N 1
ATOM 7561 C CA . THR C 3 100 ? -10.54600 7.59500 -67.37400 1.000 147.01500 100 THR C CA 1
ATOM 7562 C C . THR C 3 100 ? -9.67100 7.03300 -66.26000 1.000 122.93842 100 THR C C 1
ATOM 7563 O O . THR C 3 100 ? -10.13000 6.94700 -65.11600 1.000 111.57390 100 THR C O 1
ATOM 7567 N N . ILE C 3 101 ? -8.42700 6.65600 -66.56300 1.000 124.34386 101 ILE C N 1
ATOM 7568 C CA . ILE C 3 101 ? -7.52400 6.16000 -65.52900 1.000 127.83375 101 ILE C CA 1
ATOM 7569 C C . ILE C 3 101 ? -6.83800 7.31600 -64.81000 1.000 117.31143 101 ILE C C 1
ATOM 7570 O O . ILE C 3 101 ? -6.69500 7.29800 -63.58200 1.000 114.82429 101 ILE C O 1
ATOM 7575 N N . ILE C 3 102 ? -6.40700 8.33700 -65.55500 1.000 120.87765 102 ILE C N 1
ATOM 7576 C CA . ILE C 3 102 ? -5.79100 9.50400 -64.92800 1.000 121.90409 102 ILE C CA 1
ATOM 7577 C C . ILE C 3 102 ? -6.79700 10.21900 -64.03600 1.000 130.37089 102 ILE C C 1
ATOM 7578 O O . ILE C 3 102 ? -6.47300 10.63200 -62.91600 1.000 139.52199 102 ILE C O 1
ATOM 7583 N N . THR C 3 103 ? -8.03500 10.37100 -64.51200 1.000 148.69414 103 THR C N 1
ATOM 7584 C CA . THR C 3 103 ? -9.06900 10.97500 -63.68200 1.000 139.44040 103 THR C CA 1
ATOM 7585 C C . THR C 3 103 ? -9.47000 10.07300 -62.52000 1.000 144.92527 103 THR C C 1
ATOM 7586 O O . THR C 3 103 ? -10.10600 10.54900 -61.57300 1.000 121.23032 103 THR C O 1
ATOM 7590 N N . LEU C 3 104 ? -9.11300 8.78600 -62.57200 1.000 147.43610 104 LEU C N 1
ATOM 7591 C CA . LEU C 3 104 ? -9.39900 7.87900 -61.46500 1.000 134.15819 104 LEU C CA 1
ATOM 7592 C C . LEU C 3 104 ? -8.39900 8.03300 -60.32700 1.000 121.66722 104 LEU C C 1
ATOM 7593 O O . LEU C 3 104 ? -8.76200 7.84500 -59.16000 1.000 128.37329 104 LEU C O 1
ATOM 7598 N N . LEU C 3 105 ? -7.14600 8.37300 -60.64100 1.000 123.56745 105 LEU C N 1
ATOM 7599 C CA . LEU C 3 105 ? -6.15500 8.57400 -59.59000 1.000 107.86293 105 LEU C CA 1
ATOM 7600 C C . LEU C 3 105 ? -6.41900 9.85200 -58.80700 1.000 106.04429 105 LEU C C 1
ATOM 7601 O O . LEU C 3 105 ? -6.09900 9.92300 -57.61500 1.000 106.52330 105 LEU C O 1
ATOM 7606 N N . LEU C 3 106 ? -7.00200 10.86500 -59.45200 1.000 106.38118 106 LEU C N 1
ATOM 7607 C CA . LEU C 3 106 ? -7.32700 12.10000 -58.74700 1.000 104.86257 106 LEU C CA 1
ATOM 7608 C C . LEU C 3 106 ? -8.42400 11.88800 -57.71300 1.000 115.23487 106 LEU C C 1
ATOM 7609 O O . LEU C 3 106 ? -8.50700 12.64300 -56.73700 1.000 125.22817 106 LEU C O 1
ATOM 7614 N N . GLY C 3 107 ? -9.27700 10.88100 -57.91000 1.000 111.46336 107 GLY C N 1
ATOM 7615 C CA . GLY C 3 107 ? -10.27200 10.56600 -56.90000 1.000 110.61063 107 GLY C CA 1
ATOM 7616 C C . GLY C 3 107 ? -9.65000 10.06900 -55.60900 1.000 109.12098 107 GLY C C 1
ATOM 7617 O O . GLY C 3 107 ? -10.14200 10.36800 -54.51700 1.000 120.67236 107 GLY C O 1
ATOM 7618 N N . ALA C 3 108 ? -8.55900 9.30700 -55.71300 1.000 104.72571 108 ALA C N 1
ATOM 7619 C CA . ALA C 3 108 ? -7.84500 8.87200 -54.52100 1.000 110.76854 108 ALA C CA 1
ATOM 7620 C C . ALA C 3 108 ? -7.11000 10.01900 -53.84100 1.000 106.17589 108 ALA C C 1
ATOM 7621 O O . ALA C 3 108 ? -6.82500 9.93100 -52.64200 1.000 116.44817 108 ALA C O 1
ATOM 7623 N N . GLY C 3 109 ? -6.80300 11.08900 -54.57700 1.000 104.23881 109 GLY C N 1
ATOM 7624 C CA . GLY C 3 109 ? -6.17600 12.24400 -53.95700 1.000 98.48023 109 GLY C CA 1
ATOM 7625 C C . GLY C 3 109 ? -7.08300 12.93400 -52.95700 1.000 99.04609 109 GLY C C 1
ATOM 7626 O O . GLY C 3 109 ? -6.62900 13.38400 -51.90200 1.000 113.51098 109 GLY C O 1
ATOM 7627 N N . PHE C 3 110 ? -8.37800 13.02600 -53.27100 1.000 91.78206 110 PHE C N 1
ATOM 7628 C CA . PHE C 3 110 ? -9.33000 13.60100 -52.32700 1.000 104.86520 110 PHE C CA 1
ATOM 7629 C C . PHE C 3 110 ? -9.64400 12.64000 -51.18800 1.000 117.73254 110 PHE C C 1
ATOM 7630 O O . PHE C 3 110 ? -9.89100 13.08100 -50.06100 1.000 129.56290 110 PHE C O 1
ATOM 7638 N N . VAL C 3 111 ? -9.63900 11.33300 -51.46000 1.000 106.97862 111 VAL C N 1
ATOM 7639 C CA . VAL C 3 111 ? -9.87300 10.34800 -50.40700 1.000 115.22961 111 VAL C CA 1
ATOM 7640 C C . VAL C 3 111 ? -8.67200 10.27500 -49.47000 1.000 126.47832 111 VAL C C 1
ATOM 7641 O O . VAL C 3 111 ? -8.81900 10.31200 -48.24200 1.000 125.85456 111 VAL C O 1
ATOM 7645 N N . GLY C 3 112 ? -7.46700 10.17200 -50.03400 1.000 136.55321 112 GLY C N 1
ATOM 7646 C CA . GLY C 3 112 ? -6.27500 10.07500 -49.20900 1.000 110.64485 112 GLY C CA 1
ATOM 7647 C C . GLY C 3 112 ? -6.00600 11.32100 -48.39300 1.000 99.95146 112 GLY C C 1
ATOM 7648 O O . GLY C 3 112 ? -5.51900 11.23200 -47.26200 1.000 88.69221 112 GLY C O 1
ATOM 7649 N N . CYS C 3 113 ? -6.32200 12.49500 -48.94200 1.000 93.44015 113 CYS C N 1
ATOM 7650 C CA . CYS C 3 113 ? -6.10800 13.73700 -48.21100 1.000 96.80898 113 CYS C CA 1
ATOM 7651 C C . CYS C 3 113 ? -7.15300 13.94100 -47.12200 1.000 102.23068 113 CYS C C 1
ATOM 7652 O O . CYS C 3 113 ? -6.84000 14.50500 -46.06800 1.000 113.67416 113 CYS C O 1
ATOM 7655 N N . GLU C 3 114 ? -8.38900 13.49200 -47.35200 1.000 93.02694 114 GLU C N 1
ATOM 7656 C CA . GLU C 3 114 ? -9.43500 13.63600 -46.34600 1.000 92.19263 114 GLU C CA 1
ATOM 7657 C C . GLU C 3 114 ? -9.29600 12.61400 -45.22600 1.000 122.01463 114 GLU C C 1
ATOM 7658 O O . GLU C 3 114 ? -9.70800 12.88500 -44.09300 1.000 130.23404 114 GLU C O 1
ATOM 7664 N N . ILE C 3 115 ? -8.73400 11.43900 -45.52100 1.000 122.54364 115 ILE C N 1
ATOM 7665 C CA . ILE C 3 115 ? -8.49000 10.44900 -44.47500 1.000 133.96869 115 ILE C CA 1
ATOM 7666 C C . ILE C 3 115 ? -7.41900 10.94600 -43.50900 1.000 126.30462 115 ILE C C 1
ATOM 7667 O O . ILE C 3 115 ? -7.61700 10.95300 -42.28800 1.000 118.36156 115 ILE C O 1
ATOM 7672 N N . ASN C 3 116 ? -6.27000 11.37500 -44.03900 1.000 124.89655 116 ASN C N 1
ATOM 7673 C CA . ASN C 3 116 ? -5.24500 11.97500 -43.19200 1.000 98.56445 116 ASN C CA 1
ATOM 7674 C C . ASN C 3 116 ? -5.71700 13.27200 -42.55300 1.000 107.81556 116 ASN C C 1
ATOM 7675 O O . ASN C 3 116 ? -5.17000 13.67600 -41.52300 1.000 112.77405 116 ASN C O 1
ATOM 7680 N N . GLU C 3 117 ? -6.71300 13.93600 -43.14200 1.000 122.04621 117 GLU C N 1
ATOM 7681 C CA . GLU C 3 117 ? -7.30100 15.10200 -42.49200 1.000 125.50452 117 GLU C CA 1
ATOM 7682 C C . GLU C 3 117 ? -8.13400 14.68600 -41.28700 1.000 123.23846 117 GLU C C 1
ATOM 7683 O O . GLU C 3 117 ? -8.13500 15.37200 -40.25900 1.000 127.33632 117 GLU C O 1
ATOM 7689 N N . PHE C 3 118 ? -8.84300 13.56100 -41.39300 1.000 131.66842 118 PHE C N 1
ATOM 7690 C CA . PHE C 3 118 ? -9.62800 13.06400 -40.26900 1.000 124.67547 118 PHE C CA 1
ATOM 7691 C C . PHE C 3 118 ? -8.74400 12.40100 -39.21900 1.000 129.98137 118 PHE C C 1
ATOM 7692 O O . PHE C 3 118 ? -9.00000 12.53200 -38.01700 1.000 115.69808 118 PHE C O 1
ATOM 7700 N N . VAL C 3 119 ? -7.70200 11.68700 -39.65300 1.000 121.00925 119 VAL C N 1
ATOM 7701 C CA . VAL C 3 119 ? -6.77500 11.07400 -38.70700 1.000 121.73828 119 VAL C CA 1
ATOM 7702 C C . VAL C 3 119 ? -6.02100 12.14600 -37.93000 1.000 115.31119 119 VAL C C 1
ATOM 7703 O O . VAL C 3 119 ? -5.78900 12.01000 -36.72300 1.000 127.18630 119 VAL C O 1
ATOM 7707 N N . HIS C 3 120 ? -5.63200 13.23200 -38.60200 1.000 119.83279 120 HIS C N 1
ATOM 7708 C CA . HIS C 3 120 ? -4.99800 14.34400 -37.90500 1.000 96.64580 120 HIS C CA 1
ATOM 7709 C C . HIS C 3 120 ? -5.97400 15.07500 -36.99500 1.000 101.99907 120 HIS C C 1
ATOM 7710 O O . HIS C 3 120 ? -5.54200 15.73500 -36.04400 1.000 136.94273 120 HIS C O 1
ATOM 7717 N N . TYR C 3 121 ? -7.27700 14.97400 -37.26300 1.000 101.85958 121 TYR C N 1
ATOM 7718 C CA . TYR C 3 121 ? -8.28400 15.57500 -36.39900 1.000 113.33464 121 TYR C CA 1
ATOM 7719 C C . TYR C 3 121 ? -8.52700 14.77700 -35.12500 1.000 132.80013 121 TYR C C 1
ATOM 7720 O O . TYR C 3 121 ? -9.29200 15.23300 -34.26800 1.000 109.07360 121 TYR C O 1
ATOM 7729 N N . VAL C 3 122 ? -7.91500 13.59700 -34.98800 1.000 133.86079 122 VAL C N 1
ATOM 7730 C CA . VAL C 3 122 ? -7.98700 12.86600 -33.72700 1.000 142.64079 122 VAL C CA 1
ATOM 7731 C C . VAL C 3 122 ? -7.36200 13.68400 -32.60700 1.000 139.88256 122 VAL C C 1
ATOM 7732 O O . VAL C 3 122 ? -7.81800 13.63800 -31.45800 1.000 145.16741 122 VAL C O 1
ATOM 7736 N N . HIS C 3 123 ? -6.32400 14.45600 -32.92200 1.000 143.11716 123 HIS C N 1
ATOM 7737 C CA . HIS C 3 123 ? -5.72100 15.35500 -31.95000 1.000 111.44757 123 HIS C CA 1
ATOM 7738 C C . HIS C 3 123 ? -6.67600 16.49700 -31.62800 1.000 99.73827 123 HIS C C 1
ATOM 7739 O O . HIS C 3 123 ? -6.66900 17.52400 -32.31400 1.000 87.91844 123 HIS C O 1
ATOM 7746 N N . GLU C 3 124 ? -7.49000 16.32200 -30.58100 1.000 104.10722 124 GLU C N 1
ATOM 7747 C CA . GLU C 3 124 ? -8.50500 17.28500 -30.15900 1.000 130.50512 124 GLU C CA 1
ATOM 7748 C C . GLU C 3 124 ? -9.56100 17.51600 -31.23600 1.000 139.61937 124 GLU C C 1
ATOM 7749 O O . GLU C 3 124 ? -9.29500 18.16300 -32.25400 1.000 159.70073 124 GLU C O 1
ATOM 7755 N N . GLY C 3 125 ? -10.76700 16.99800 -31.01000 1.000 162.91690 125 GLY C N 1
ATOM 7756 C CA . GLY C 3 125 ? -11.85300 17.12900 -31.96400 1.000 117.20353 125 GLY C CA 1
ATOM 7757 C C . GLY C 3 125 ? -12.05100 15.89500 -32.82100 1.000 158.90063 125 GLY C C 1
ATOM 7758 O O . GLY C 3 125 ? -12.31600 15.99700 -34.02200 1.000 60.63885 125 GLY C O 1
ATOM 7759 N N . ALA C 3 126 ? -11.92700 14.72100 -32.21000 1.000 131.47366 126 ALA C N 1
ATOM 7760 C CA . ALA C 3 126 ? -12.01600 13.45800 -32.92700 1.000 144.55681 126 ALA C CA 1
ATOM 7761 C C . ALA C 3 126 ? -13.46200 12.99500 -33.05300 1.000 131.06571 126 ALA C C 1
ATOM 7762 O O . ALA C 3 126 ? -14.23700 13.07100 -32.09400 1.000 132.62906 126 ALA C O 1
ATOM 7764 N N . ALA C 3 127 ? -13.81500 12.52300 -34.24400 1.000 118.71687 127 ALA C N 1
ATOM 7765 C CA . ALA C 3 127 ? -15.10100 11.86300 -34.50900 1.000 103.20974 127 ALA C CA 1
ATOM 7766 C C . ALA C 3 127 ? -16.24200 12.82900 -34.17700 1.000 123.30952 127 ALA C C 1
ATOM 7767 O O . ALA C 3 127 ? -16.08000 14.05400 -34.25300 1.000 103.33607 127 ALA C O 1
ATOM 7769 N N . LEU C 3 128 ? -17.40100 12.28500 -33.80200 1.000 104.13354 128 LEU C N 1
ATOM 7770 C CA . LEU C 3 128 ? -18.60000 13.07100 -33.54200 1.000 109.30784 128 LEU C CA 1
ATOM 7771 C C . LEU C 3 128 ? -18.93800 13.15600 -32.06100 1.000 118.85109 128 LEU C C 1
ATOM 7772 O O . LEU C 3 128 ? -20.05200 13.56100 -31.71400 1.000 125.29923 128 LEU C O 1
ATOM 7777 N N . SER C 3 129 ? -18.01000 12.78600 -31.17900 1.000 133.63444 129 SER C N 1
ATOM 7778 C CA . SER C 3 129 ? -18.28300 12.74600 -29.75000 1.000 102.83338 129 SER C CA 1
ATOM 7779 C C . SER C 3 129 ? -17.73400 13.94800 -28.99500 1.000 89.88972 129 SER C C 1
ATOM 7780 O O . SER C 3 129 ? -18.11500 14.15600 -27.83800 1.000 112.85037 129 SER C O 1
ATOM 7783 N N . THR C 3 130 ? -16.86200 14.74400 -29.61200 1.000 84.63646 130 THR C N 1
ATOM 7784 C CA . THR C 3 130 ? -16.27400 15.87500 -28.90300 1.000 87.31573 130 THR C CA 1
ATOM 7785 C C . THR C 3 130 ? -17.27900 17.00900 -28.75200 1.000 133.12122 130 THR C C 1
ATOM 7786 O O . THR C 3 130 ? -17.48300 17.53000 -27.64900 1.000 146.35439 130 THR C O 1
ATOM 7790 N N . SER C 3 131 ? -17.92000 17.40300 -29.84900 1.000 100.19622 131 SER C N 1
ATOM 7791 C CA . SER C 3 131 ? -18.86400 18.50900 -29.82900 1.000 122.39625 131 SER C CA 1
ATOM 7792 C C . SER C 3 131 ? -19.96400 18.23700 -30.84400 1.000 136.99537 131 SER C C 1
ATOM 7793 O O . SER C 3 131 ? -19.86300 17.33300 -31.67700 1.000 150.71281 131 SER C O 1
ATOM 7796 N N . ALA C 3 132 ? -21.02700 19.04100 -30.76400 1.000 144.72525 132 ALA C N 1
ATOM 7797 C CA . ALA C 3 132 ? -22.13000 18.90100 -31.70700 1.000 119.72225 132 ALA C CA 1
ATOM 7798 C C . ALA C 3 132 ? -21.75300 19.41100 -33.09200 1.000 88.33691 132 ALA C C 1
ATOM 7799 O O . ALA C 3 132 ? -22.23800 18.88400 -34.10000 1.000 70.97430 132 ALA C O 1
ATOM 7801 N N . PHE C 3 133 ? -20.89100 20.42800 -33.15900 1.000 75.01689 133 PHE C N 1
ATOM 7802 C CA . PHE C 3 133 ? -20.47700 20.97900 -34.44600 1.000 99.36455 133 PHE C CA 1
ATOM 7803 C C . PHE C 3 133 ? -19.66100 19.97400 -35.25000 1.000 55.98040 133 PHE C C 1
ATOM 7804 O O . PHE C 3 133 ? -19.87000 19.82300 -36.45900 1.000 75.72750 133 PHE C O 1
ATOM 7812 N N . TRP C 3 134 ? -18.72200 19.28300 -34.60200 1.000 55.33821 134 TRP C N 1
ATOM 7813 C CA . TRP C 3 134 ? -17.90500 18.30700 -35.31100 1.000 83.31262 134 TRP C CA 1
ATOM 7814 C C . TRP C 3 134 ? -18.70900 17.10100 -35.77300 1.000 75.16428 134 TRP C C 1
ATOM 7815 O O . TRP C 3 134 ? -18.23700 16.35600 -36.63800 1.000 68.21871 134 TRP C O 1
ATOM 7826 N N . SER C 3 135 ? -19.90000 16.88500 -35.20900 1.000 97.72224 135 SER C N 1
ATOM 7827 C CA . SER C 3 135 ? -20.76400 15.81700 -35.70300 1.000 109.32627 135 SER C CA 1
ATOM 7828 C C . SER C 3 135 ? -21.25100 16.11400 -37.11700 1.000 86.55248 135 SER C C 1
ATOM 7829 O O . SER C 3 135 ? -21.23800 15.23000 -37.98300 1.000 63.59973 135 SER C O 1
ATOM 7832 N N . GLY C 3 136 ? -21.67500 17.35200 -37.37200 1.000 90.59244 136 GLY C N 1
ATOM 7833 C CA . GLY C 3 136 ? -22.10000 17.71200 -38.71400 1.000 81.19131 136 GLY C CA 1
ATOM 7834 C C . GLY C 3 136 ? -20.95000 17.75600 -39.70100 1.000 67.13437 136 GLY C C 1
ATOM 7835 O O . GLY C 3 136 ? -21.07400 17.27500 -40.83000 1.000 91.12145 136 GLY C O 1
ATOM 7836 N N . PHE C 3 137 ? -19.81100 18.31500 -39.28600 1.000 73.59040 137 PHE C N 1
ATOM 7837 C CA . PHE C 3 137 ? -18.66500 18.43300 -40.18300 1.000 59.10709 137 PHE C CA 1
ATOM 7838 C C . PHE C 3 137 ? -18.16800 17.06400 -40.63200 1.000 87.47101 137 PHE C C 1
ATOM 7839 O O . PHE C 3 137 ? -17.81100 16.87900 -41.80100 1.000 87.01570 137 PHE C O 1
ATOM 7847 N N . PHE C 3 138 ? -18.12100 16.09600 -39.71700 1.000 85.13916 138 PHE C N 1
ATOM 7848 C CA . PHE C 3 138 ? -17.68300 14.75100 -40.06400 1.000 95.01402 138 PHE C CA 1
ATOM 7849 C C . PHE C 3 138 ? -18.74400 13.94900 -40.80500 1.000 101.42005 138 PHE C C 1
ATOM 7850 O O . PHE C 3 138 ? -18.45000 12.83900 -41.26100 1.000 116.55082 138 PHE C O 1
ATOM 7858 N N . VAL C 3 139 ? -19.96400 14.46900 -40.92300 1.000 102.53071 139 VAL C N 1
ATOM 7859 C CA . VAL C 3 139 ? -21.02700 13.81400 -41.66600 1.000 87.38153 139 VAL C CA 1
ATOM 7860 C C . VAL C 3 139 ? -21.36700 14.57100 -42.94500 1.000 114.09526 139 VAL C C 1
ATOM 7861 O O . VAL C 3 139 ? -21.58200 13.95700 -43.99300 1.000 111.30808 139 VAL C O 1
ATOM 7865 N N . LEU C 3 140 ? -21.40000 15.90600 -42.88500 1.000 104.85468 140 LEU C N 1
ATOM 7866 C CA . LEU C 3 140 ? -21.49300 16.68900 -44.11300 1.000 69.31621 140 LEU C CA 1
ATOM 7867 C C . LEU C 3 140 ? -20.31600 16.39900 -45.03100 1.000 68.12659 140 LEU C C 1
ATOM 7868 O O . LEU C 3 140 ? -20.43400 16.52900 -46.25300 1.000 96.91162 140 LEU C O 1
ATOM 7873 N N . LEU C 3 141 ? -19.17700 16.00800 -44.46200 1.000 59.65978 141 LEU C N 1
ATOM 7874 C CA . LEU C 3 141 ? -18.05300 15.48900 -45.22600 1.000 61.59160 141 LEU C CA 1
ATOM 7875 C C . LEU C 3 141 ? -17.93400 13.97500 -45.12500 1.000 104.47832 141 LEU C C 1
ATOM 7876 O O . LEU C 3 141 ? -16.98300 13.40400 -45.66800 1.000 61.49158 141 LEU C O 1
ATOM 7881 N N . GLY C 3 142 ? -18.86700 13.31900 -44.43800 1.000 104.69413 142 GLY C N 1
ATOM 7882 C CA . GLY C 3 142 ? -18.83800 11.87900 -44.27400 1.000 115.00326 142 GLY C CA 1
ATOM 7883 C C . GLY C 3 142 ? -19.37200 11.14400 -45.48300 1.000 110.24480 142 GLY C C 1
ATOM 7884 O O . GLY C 3 142 ? -18.60400 10.54400 -46.24200 1.000 108.18139 142 GLY C O 1
ATOM 7885 N N . THR C 3 143 ? -20.69300 11.17600 -45.67100 1.000 104.46779 143 THR C N 1
ATOM 7886 C CA . THR C 3 143 ? -21.27000 10.62700 -46.89200 1.000 100.05147 143 THR C CA 1
ATOM 7887 C C . THR C 3 143 ? -20.73600 11.35100 -48.12200 1.000 120.45918 143 THR C C 1
ATOM 7888 O O . THR C 3 143 ? -20.69100 10.77400 -49.21500 1.000 138.79822 143 THR C O 1
ATOM 7892 N N . HIS C 3 144 ? -20.34500 12.61600 -47.95900 1.000 107.50499 144 HIS C N 1
ATOM 7893 C CA . HIS C 3 144 ? -19.52500 13.30200 -48.95200 1.000 123.35426 144 HIS C CA 1
ATOM 7894 C C . HIS C 3 144 ? -18.30000 12.46900 -49.31100 1.000 116.72979 144 HIS C C 1
ATOM 7895 O O . HIS C 3 144 ? -18.04900 12.18300 -50.48600 1.000 108.65776 144 HIS C O 1
ATOM 7902 N N . GLY C 3 145 ? -17.53300 12.05000 -48.30200 1.000 147.07816 145 GLY C N 1
ATOM 7903 C CA . GLY C 3 145 ? -16.40300 11.17700 -48.55800 1.000 132.74750 145 GLY C CA 1
ATOM 7904 C C . GLY C 3 145 ? -16.79800 9.79300 -49.02300 1.000 123.83853 145 GLY C C 1
ATOM 7905 O O . GLY C 3 145 ? -16.00000 9.12100 -49.68600 1.000 120.30916 145 GLY C O 1
ATOM 7906 N N . THR C 3 146 ? -18.01200 9.35100 -48.69100 1.000 124.00434 146 THR C N 1
ATOM 7907 C CA . THR C 3 146 ? -18.48000 8.04300 -49.13500 1.000 123.46217 146 THR C CA 1
ATOM 7908 C C . THR C 3 146 ? -18.91400 8.07400 -50.59600 1.000 128.49435 146 THR C C 1
ATOM 7909 O O . THR C 3 146 ? -18.66400 7.12000 -51.34100 1.000 106.90229 146 THR C O 1
ATOM 7913 N N . HIS C 3 147 ? -19.55800 9.16500 -51.02100 1.000 123.58587 147 HIS C N 1
ATOM 7914 C CA . HIS C 3 147 ? -20.00100 9.26900 -52.40800 1.000 109.52629 147 HIS C CA 1
ATOM 7915 C C . HIS C 3 147 ? -18.81600 9.30100 -53.36500 1.000 119.21429 147 HIS C C 1
ATOM 7916 O O . HIS C 3 147 ? -18.86700 8.70600 -54.44800 1.000 153.57894 147 HIS C O 1
ATOM 7923 N N . VAL C 3 148 ? -17.73800 9.98900 -52.98500 1.000 116.76663 148 VAL C N 1
ATOM 7924 C CA . VAL C 3 148 ? -16.55100 10.02800 -53.83200 1.000 122.64892 148 VAL C CA 1
ATOM 7925 C C . VAL C 3 148 ? -15.74800 8.73500 -53.74100 1.000 140.05627 148 VAL C C 1
ATOM 7926 O O . VAL C 3 148 ? -14.96000 8.43700 -54.64800 1.000 75.61696 148 VAL C O 1
ATOM 7930 N N . THR C 3 149 ? -15.93600 7.95200 -52.67800 1.000 118.32998 149 THR C N 1
ATOM 7931 C CA . THR C 3 149 ? -15.23100 6.68200 -52.55300 1.000 131.90003 149 THR C CA 1
ATOM 7932 C C . THR C 3 149 ? -15.89900 5.59700 -53.39000 1.000 132.61327 149 THR C C 1
ATOM 7933 O O . THR C 3 149 ? -15.22100 4.84200 -54.09600 1.000 121.26454 149 THR C O 1
ATOM 7937 N N . ILE C 3 150 ? -17.23000 5.50800 -53.32600 1.000 137.92970 150 ILE C N 1
ATOM 7938 C CA . ILE C 3 150 ? -17.94800 4.53100 -54.13500 1.000 126.80205 150 ILE C CA 1
ATOM 7939 C C . ILE C 3 150 ? -17.89000 4.88300 -55.61800 1.000 119.04848 150 ILE C C 1
ATOM 7940 O O . ILE C 3 150 ? -17.99900 3.99200 -56.46900 1.000 112.46612 150 ILE C O 1
ATOM 7945 N N . GLY C 3 151 ? -17.69900 6.16100 -55.95300 1.000 137.57965 151 GLY C N 1
ATOM 7946 C CA . GLY C 3 151 ? -17.53900 6.53300 -57.34700 1.000 102.86233 151 GLY C CA 1
ATOM 7947 C C . GLY C 3 151 ? -16.27100 5.98200 -57.96400 1.000 101.06212 151 GLY C C 1
ATOM 7948 O O . GLY C 3 151 ? -16.25300 5.64500 -59.15200 1.000 124.40702 151 GLY C O 1
ATOM 7949 N N . ILE C 3 152 ? -15.19700 5.88500 -57.17700 1.000 94.64819 152 ILE C N 1
ATOM 7950 C CA . ILE C 3 152 ? -13.96400 5.27600 -57.66900 1.000 115.61123 152 ILE C CA 1
ATOM 7951 C C . ILE C 3 152 ? -14.20600 3.81800 -58.03400 1.000 128.59437 152 ILE C C 1
ATOM 7952 O O . ILE C 3 152 ? -13.77200 3.34000 -59.08900 1.000 90.66877 152 ILE C O 1
ATOM 7957 N N . PHE C 3 153 ? -14.90800 3.08800 -57.16400 1.000 118.33524 153 PHE C N 1
ATOM 7958 C CA . PHE C 3 153 ? -15.26400 1.70700 -57.46300 1.000 132.77645 153 PHE C CA 1
ATOM 7959 C C . PHE C 3 153 ? -16.30400 1.60600 -58.57100 1.000 143.41720 153 PHE C C 1
ATOM 7960 O O . PHE C 3 153 ? -16.48100 0.52500 -59.14300 1.000 146.95183 153 PHE C O 1
ATOM 7968 N N . TRP C 3 154 ? -16.98600 2.70500 -58.89100 1.000 141.23009 154 TRP C N 1
ATOM 7969 C CA . TRP C 3 154 ? -17.92200 2.73100 -60.00700 1.000 119.57223 154 TRP C CA 1
ATOM 7970 C C . TRP C 3 154 ? -17.23300 3.10500 -61.31400 1.000 122.28308 154 TRP C C 1
ATOM 7971 O O . TRP C 3 154 ? -17.58900 2.58000 -62.37500 1.000 83.26261 154 TRP C O 1
ATOM 7982 N N . ILE C 3 155 ? -16.24900 4.00500 -61.25100 1.000 120.20915 155 ILE C N 1
ATOM 7983 C CA . ILE C 3 155 ? -15.48500 4.36200 -62.44200 1.000 110.50535 155 ILE C CA 1
ATOM 7984 C C . ILE C 3 155 ? -14.57500 3.21200 -62.85500 1.000 98.76711 155 ILE C C 1
ATOM 7985 O O . ILE C 3 155 ? -14.38000 2.95400 -64.04800 1.000 120.87239 155 ILE C O 1
ATOM 7990 N N . THR C 3 156 ? -14.00500 2.50000 -61.88300 1.000 100.22517 156 THR C N 1
ATOM 7991 C CA . THR C 3 156 ? -13.21800 1.32000 -62.21200 1.000 110.38166 156 THR C CA 1
ATOM 7992 C C . THR C 3 156 ? -14.09100 0.10400 -62.48300 1.000 119.42485 156 THR C C 1
ATOM 7993 O O . THR C 3 156 ? -13.60400 -0.87900 -63.05300 1.000 101.67798 156 THR C O 1
ATOM 7997 N N . GLY C 3 157 ? -15.36500 0.14500 -62.08500 1.000 118.27208 157 GLY C N 1
ATOM 7998 C CA . GLY C 3 157 ? -16.27100 -0.93900 -62.41700 1.000 121.73828 157 GLY C CA 1
ATOM 7999 C C . GLY C 3 157 ? -16.62200 -0.99000 -63.88900 1.000 135.37676 157 GLY C C 1
ATOM 8000 O O . GLY C 3 157 ? -16.89600 -2.06600 -64.42800 1.000 154.53958 157 GLY C O 1
ATOM 8001 N N . ILE C 3 158 ? -16.62000 0.16500 -64.56000 1.000 154.50274 158 ILE C N 1
ATOM 8002 C CA . ILE C 3 158 ? -16.87200 0.19000 -65.99700 1.000 122.46205 158 ILE C CA 1
ATOM 8003 C C . ILE C 3 158 ? -15.60700 -0.06500 -66.80200 1.000 97.91700 158 ILE C C 1
ATOM 8004 O O . ILE C 3 158 ? -15.69700 -0.45000 -67.97400 1.000 100.53837 158 ILE C O 1
ATOM 8009 N N . LEU C 3 159 ? -14.42800 0.13300 -66.21000 1.000 99.39086 159 LEU C N 1
ATOM 8010 C CA . LEU C 3 159 ? -13.16900 -0.12800 -66.89700 1.000 104.31777 159 LEU C CA 1
ATOM 8011 C C . LEU C 3 159 ? -12.92800 -1.60800 -67.15500 1.000 111.56864 159 LEU C C 1
ATOM 8012 O O . LEU C 3 159 ? -11.93200 -1.94900 -67.80100 1.000 110.76328 159 LEU C O 1
ATOM 8017 N N . ILE C 3 160 ? -13.80000 -2.48600 -66.66300 1.000 135.21621 160 ILE C N 1
ATOM 8018 C CA . ILE C 3 160 ? -13.68700 -3.92300 -66.88300 1.000 150.79440 160 ILE C CA 1
ATOM 8019 C C . ILE C 3 160 ? -14.45400 -4.29200 -68.14700 1.000 132.05794 160 ILE C C 1
ATOM 8020 O O . ILE C 3 160 ? -14.83800 -5.45200 -68.34000 1.000 134.44244 160 ILE C O 1
ATOM 8025 N N . GLN C 3 161 ? -14.68300 -3.30800 -69.01700 1.000 133.33967 161 GLN C N 1
ATOM 8026 C CA . GLN C 3 161 ? -15.41800 -3.53400 -70.25300 1.000 128.73649 161 GLN C CA 1
ATOM 8027 C C . GLN C 3 161 ? -14.52200 -3.63500 -71.47800 1.000 143.82777 161 GLN C C 1
ATOM 8028 O O . GLN C 3 161 ? -14.93000 -4.24300 -72.47300 1.000 128.56278 161 GLN C O 1
ATOM 8034 N N . LEU C 3 162 ? -13.31200 -3.07900 -71.42900 1.000 124.62020 162 LEU C N 1
ATOM 8035 C CA . LEU C 3 162 ? -12.41100 -3.15200 -72.57200 1.000 165.54090 162 LEU C CA 1
ATOM 8036 C C . LEU C 3 162 ? -11.66400 -4.48000 -72.59400 1.000 197.65791 162 LEU C C 1
ATOM 8037 O O . LEU C 3 162 ? -10.43800 -4.50900 -72.74100 1.000 209.69883 162 LEU C O 1
ATOM 8042 N N . LYS C 3 163 ? -12.39700 -5.58300 -72.44700 1.000 215.35477 163 LYS C N 1
ATOM 8043 C CA . LYS C 3 163 ? -11.81300 -6.91700 -72.50100 1.000 210.54630 163 LYS C CA 1
ATOM 8044 C C . LYS C 3 163 ? -12.63500 -7.81900 -73.41300 1.000 212.88342 163 LYS C C 1
ATOM 8045 O O . LYS C 3 163 ? -12.38100 -7.88800 -74.62000 1.000 230.60133 163 LYS C O 1
ATOM 8051 N N . LYS C 3 164 ? -13.62200 -8.51100 -72.84700 1.000 227.35094 164 LYS C N 1
ATOM 8052 C CA . LYS C 3 164 ? -14.53800 -9.33300 -73.62800 1.000 215.65744 164 LYS C CA 1
ATOM 8053 C C . LYS C 3 164 ? -15.75100 -8.55500 -74.11800 1.000 199.56340 164 LYS C C 1
ATOM 8054 O O . LYS C 3 164 ? -16.62300 -9.13900 -74.76900 1.000 208.66186 164 LYS C O 1
ATOM 8060 N N . ARG C 3 165 ? -15.82600 -7.25800 -73.82200 1.000 195.26025 165 ARG C N 1
ATOM 8061 C CA . ARG C 3 165 ? -16.91700 -6.41900 -74.29800 1.000 177.85290 165 ARG C CA 1
ATOM 8062 C C . ARG C 3 165 ? -16.38300 -5.33900 -75.22900 1.000 189.34375 165 ARG C C 1
ATOM 8063 O O . ARG C 3 165 ? -16.36400 -5.51600 -76.45200 1.000 178.23979 165 ARG C O 1
ATOM 8071 N N . GLY C 3 166 ? -15.94100 -4.22200 -74.65500 1.000 172.71018 166 GLY C N 1
ATOM 8072 C CA . GLY C 3 166 ? -15.40000 -3.12100 -75.42700 1.000 169.40715 166 GLY C CA 1
ATOM 8073 C C . GLY C 3 166 ? -16.43800 -2.50700 -76.33900 1.000 176.55275 166 GLY C C 1
ATOM 8074 O O . GLY C 3 166 ? -16.27600 -2.50000 -77.56300 1.000 196.01298 166 GLY C O 1
ATOM 8075 N N . LEU C 3 167 ? -17.51200 -1.98800 -75.75300 1.000 178.09504 167 LEU C N 1
ATOM 8076 C CA . LEU C 3 167 ? -18.58700 -1.41400 -76.54200 1.000 176.10006 167 LEU C CA 1
ATOM 8077 C C . LEU C 3 167 ? -18.20400 -0.03200 -77.06200 1.000 172.23644 167 LEU C C 1
ATOM 8078 O O . LEU C 3 167 ? -17.25800 0.60600 -76.59100 1.000 140.95374 167 LEU C O 1
ATOM 8083 N N . THR C 3 168 ? -18.96400 0.42500 -78.04500 1.000 164.64869 168 THR C N 1
ATOM 8084 C CA . THR C 3 168 ? -18.76100 1.70000 -78.71000 1.000 191.42032 168 THR C CA 1
ATOM 8085 C C . THR C 3 168 ? -19.55800 2.79200 -78.01100 1.000 185.56435 168 THR C C 1
ATOM 8086 O O . THR C 3 168 ? -20.47400 2.50500 -77.23300 1.000 183.29566 168 THR C O 1
ATOM 8090 N N . PRO C 3 169 ? -19.22500 4.06200 -78.24900 1.000 191.73878 169 PRO C N 1
ATOM 8091 C CA . PRO C 3 169 ? -20.05100 5.14800 -77.71100 1.000 171.18895 169 PRO C CA 1
ATOM 8092 C C . PRO C 3 169 ? -21.48300 5.05900 -78.22000 1.000 154.25534 169 PRO C C 1
ATOM 8093 O O . PRO C 3 169 ? -21.78600 4.36600 -79.19500 1.000 159.10065 169 PRO C O 1
ATOM 8097 N N . GLN C 3 170 ? -22.37200 5.77800 -77.53300 1.000 155.51601 170 GLN C N 1
ATOM 8098 C CA . GLN C 3 170 ? -23.81500 5.72100 -77.76400 1.000 140.30366 170 GLN C CA 1
ATOM 8099 C C . GLN C 3 170 ? -24.37700 4.31400 -77.57300 1.000 153.60000 170 GLN C C 1
ATOM 8100 O O . GLN C 3 170 ? -25.45000 3.99500 -78.09600 1.000 157.52678 170 GLN C O 1
ATOM 8106 N N . THR C 3 171 ? -23.66700 3.46400 -76.83000 1.000 159.77705 171 THR C N 1
ATOM 8107 C CA . THR C 3 171 ? -24.12500 2.10900 -76.54900 1.000 149.53372 171 THR C CA 1
ATOM 8108 C C . THR C 3 171 ? -23.70000 1.69300 -75.14700 1.000 148.80995 171 THR C C 1
ATOM 8109 O O . THR C 3 171 ? -24.50400 1.15200 -74.38000 1.000 163.02481 171 THR C O 1
ATOM 8113 N N . SER C 3 172 ? -22.43500 1.94200 -74.80300 1.000 172.28118 172 SER C N 1
ATOM 8114 C CA . SER C 3 172 ? -21.93200 1.69000 -73.45300 1.000 119.31431 172 SER C CA 1
ATOM 8115 C C . SER C 3 172 ? -22.21000 2.92800 -72.60700 1.000 108.58407 172 SER C C 1
ATOM 8116 O O . SER C 3 172 ? -21.34200 3.76900 -72.36300 1.000 96.73265 172 SER C O 1
ATOM 8119 N N . SER C 3 173 ? -23.46100 3.03800 -72.16000 1.000 113.59257 173 SER C N 1
ATOM 8120 C CA . SER C 3 173 ? -23.88300 4.19000 -71.37300 1.000 125.77034 173 SER C CA 1
ATOM 8121 C C . SER C 3 173 ? -23.29500 4.19000 -69.97100 1.000 143.94884 173 SER C C 1
ATOM 8122 O O . SER C 3 173 ? -23.44100 5.18900 -69.26000 1.000 153.45261 173 SER C O 1
ATOM 8125 N N . LYS C 3 174 ? -22.63300 3.10200 -69.56300 1.000 139.58516 174 LYS C N 1
ATOM 8126 C CA . LYS C 3 174 ? -22.08300 3.01800 -68.21400 1.000 119.59329 174 LYS C CA 1
ATOM 8127 C C . LYS C 3 174 ? -21.05400 4.10900 -67.95000 1.000 124.35438 174 LYS C C 1
ATOM 8128 O O . LYS C 3 174 ? -20.88600 4.53600 -66.80300 1.000 136.90326 174 LYS C O 1
ATOM 8134 N N . ILE C 3 175 ? -20.35800 4.57400 -68.99000 1.000 115.39015 175 ILE C N 1
ATOM 8135 C CA . ILE C 3 175 ? -19.34200 5.60200 -68.79100 1.000 109.61314 175 ILE C CA 1
ATOM 8136 C C . ILE C 3 175 ? -19.99100 6.95500 -68.53100 1.000 110.02898 175 ILE C C 1
ATOM 8137 O O . ILE C 3 175 ? -19.57900 7.69000 -67.62600 1.000 133.70550 175 ILE C O 1
ATOM 8142 N N . PHE C 3 176 ? -21.01600 7.30400 -69.31000 1.000 106.37854 176 PHE C N 1
ATOM 8143 C CA . PHE C 3 176 ? -21.60700 8.63400 -69.19300 1.000 118.62212 176 PHE C CA 1
ATOM 8144 C C . PHE C 3 176 ? -22.45300 8.76000 -67.93000 1.000 155.40021 176 PHE C C 1
ATOM 8145 O O . PHE C 3 176 ? -22.41200 9.79300 -67.25100 1.000 129.58133 176 PHE C O 1
ATOM 8153 N N . ILE C 3 177 ? -23.22200 7.72100 -67.59500 1.000 151.51553 177 ILE C N 1
ATOM 8154 C CA . ILE C 3 177 ? -24.08000 7.79100 -66.41600 1.000 139.02193 177 ILE C CA 1
ATOM 8155 C C . ILE C 3 177 ? -23.25000 7.80500 -65.13900 1.000 135.13199 177 ILE C C 1
ATOM 8156 O O . ILE C 3 177 ? -23.67400 8.36900 -64.12200 1.000 158.12685 177 ILE C O 1
ATOM 8161 N N . SER C 3 178 ? -22.06500 7.19500 -65.15900 1.000 145.62009 178 SER C N 1
ATOM 8162 C CA . SER C 3 178 ? -21.15500 7.27700 -64.02500 1.000 122.90158 178 SER C CA 1
ATOM 8163 C C . SER C 3 178 ? -20.28700 8.52400 -64.06400 1.000 112.90038 178 SER C C 1
ATOM 8164 O O . SER C 3 178 ? -19.77100 8.93600 -63.01900 1.000 133.56338 178 SER C O 1
ATOM 8167 N N . SER C 3 179 ? -20.11100 9.12800 -65.24100 1.000 105.82848 179 SER C N 1
ATOM 8168 C CA . SER C 3 179 ? -19.34400 10.36600 -65.32700 1.000 112.95302 179 SER C CA 1
ATOM 8169 C C . SER C 3 179 ? -20.13500 11.54400 -64.77400 1.000 143.01188 179 SER C C 1
ATOM 8170 O O . SER C 3 179 ? -19.58200 12.39000 -64.06300 1.000 137.58755 179 SER C O 1
ATOM 8173 N N . LEU C 3 180 ? -21.43100 11.61100 -65.08500 1.000 124.57809 180 LEU C N 1
ATOM 8174 C CA . LEU C 3 180 ? -22.24200 12.73200 -64.62300 1.000 143.89357 180 LEU C CA 1
ATOM 8175 C C . LEU C 3 180 ? -22.53600 12.64100 -63.13100 1.000 150.60753 180 LEU C C 1
ATOM 8176 O O . LEU C 3 180 ? -22.61300 13.67400 -62.45400 1.000 151.33657 180 LEU C O 1
ATOM 8181 N N . TYR C 3 181 ? -22.70300 11.42800 -62.59900 1.000 132.27375 181 TYR C N 1
ATOM 8182 C CA . TYR C 3 181 ? -22.77000 11.27600 -61.15000 1.000 124.19121 181 TYR C CA 1
ATOM 8183 C C . TYR C 3 181 ? -21.46600 11.72300 -60.50700 1.000 139.88782 181 TYR C C 1
ATOM 8184 O O . TYR C 3 181 ? -21.46900 12.35300 -59.44300 1.000 163.72226 181 TYR C O 1
ATOM 8193 N N . TRP C 3 182 ? -20.33900 11.40700 -61.14700 1.000 140.37473 182 TRP C N 1
ATOM 8194 C CA . TRP C 3 182 ? -19.04500 11.87400 -60.66500 1.000 127.20473 182 TRP C CA 1
ATOM 8195 C C . TRP C 3 182 ? -18.91600 13.38600 -60.79800 1.000 118.51158 182 TRP C C 1
ATOM 8196 O O . TRP C 3 182 ? -18.17200 14.01500 -60.03700 1.000 105.76531 182 TRP C O 1
ATOM 8207 N N . HIS C 3 183 ? -19.62500 13.98300 -61.76000 1.000 125.49399 183 HIS C N 1
ATOM 8208 C CA . HIS C 3 183 ? -19.63100 15.43500 -61.90000 1.000 140.45631 183 HIS C CA 1
ATOM 8209 C C . HIS C 3 183 ? -20.50600 16.11200 -60.85300 1.000 158.61902 183 HIS C C 1
ATOM 8210 O O . HIS C 3 183 ? -20.20600 17.23900 -60.44200 1.000 157.08989 183 HIS C O 1
ATOM 8217 N N . PHE C 3 184 ? -21.58600 15.45600 -60.41800 1.000 166.77789 184 PHE C N 1
ATOM 8218 C CA . PHE C 3 184 ? -22.45600 16.05200 -59.40900 1.000 152.21562 184 PHE C CA 1
ATOM 8219 C C . PHE C 3 184 ? -21.74300 16.26700 -58.08200 1.000 142.06703 184 PHE C C 1
ATOM 8220 O O . PHE C 3 184 ? -22.17500 17.11300 -57.29000 1.000 154.57906 184 PHE C O 1
ATOM 8228 N N . LEU C 3 185 ? -20.66600 15.52600 -57.81900 1.000 149.15209 185 LEU C N 1
ATOM 8229 C CA . LEU C 3 185 ? -19.93000 15.70700 -56.57300 1.000 105.52055 185 LEU C CA 1
ATOM 8230 C C . LEU C 3 185 ? -19.38700 17.12700 -56.46800 1.000 125.47294 185 LEU C C 1
ATOM 8231 O O . LEU C 3 185 ? -19.69100 17.85400 -55.51600 1.000 89.31334 185 LEU C O 1
ATOM 8236 N N . ASP C 3 186 ? -18.61200 17.55600 -57.46700 1.000 114.85588 186 ASP C N 1
ATOM 8237 C CA . ASP C 3 186 ? -17.99700 18.88000 -57.43800 1.000 127.38106 186 ASP C CA 1
ATOM 8238 C C . ASP C 3 186 ? -19.01200 20.01000 -57.29300 1.000 126.51254 186 ASP C C 1
ATOM 8239 O O . ASP C 3 186 ? -18.61000 21.14400 -57.00900 1.000 126.41253 186 ASP C O 1
ATOM 8244 N N . VAL C 3 187 ? -20.30600 19.73800 -57.47500 1.000 115.16644 187 VAL C N 1
ATOM 8245 C CA . VAL C 3 187 ? -21.32400 20.75900 -57.23800 1.000 134.48981 187 VAL C CA 1
ATOM 8246 C C . VAL C 3 187 ? -21.35900 21.13700 -55.76200 1.000 138.04813 187 VAL C C 1
ATOM 8247 O O . VAL C 3 187 ? -21.16100 22.30100 -55.39500 1.000 155.30283 187 VAL C O 1
ATOM 8251 N N . VAL C 3 188 ? -21.59800 20.15400 -54.89200 1.000 149.61268 188 VAL C N 1
ATOM 8252 C CA . VAL C 3 188 ? -21.61500 20.43200 -53.46000 1.000 121.94883 188 VAL C CA 1
ATOM 8253 C C . VAL C 3 188 ? -20.21000 20.49500 -52.88100 1.000 87.58945 188 VAL C C 1
ATOM 8254 O O . VAL C 3 188 ? -20.01700 21.09400 -51.81600 1.000 99.41192 188 VAL C O 1
ATOM 8258 N N . TRP C 3 189 ? -19.22700 19.88500 -53.55000 1.000 77.58299 189 TRP C N 1
ATOM 8259 C CA . TRP C 3 189 ? -17.83900 19.99500 -53.11100 1.000 92.21106 189 TRP C CA 1
ATOM 8260 C C . TRP C 3 189 ? -17.41600 21.45400 -52.99900 1.000 106.87071 189 TRP C C 1
ATOM 8261 O O . TRP C 3 189 ? -16.74000 21.84300 -52.03900 1.000 98.04070 189 TRP C O 1
ATOM 8272 N N . ILE C 3 190 ? -17.80500 22.27700 -53.97400 1.000 111.37914 190 ILE C N 1
ATOM 8273 C CA . ILE C 3 190 ? -17.51700 23.70500 -53.91000 1.000 134.81090 190 ILE C CA 1
ATOM 8274 C C . ILE C 3 190 ? -18.48300 24.40600 -52.96300 1.000 135.55573 190 ILE C C 1
ATOM 8275 O O . ILE C 3 190 ? -18.10200 25.34000 -52.24700 1.000 142.27759 190 ILE C O 1
ATOM 8280 N N . PHE C 3 191 ? -19.74500 23.96600 -52.93500 1.000 145.41744 191 PHE C N 1
ATOM 8281 C CA . PHE C 3 191 ? -20.69000 24.51200 -51.96600 1.000 140.22997 191 PHE C CA 1
ATOM 8282 C C . PHE C 3 191 ? -20.27700 24.17300 -50.54100 1.000 131.68947 191 PHE C C 1
ATOM 8283 O O . PHE C 3 191 ? -20.63300 24.89100 -49.60000 1.000 137.68493 191 PHE C O 1
ATOM 8291 N N . ILE C 3 192 ? -19.53200 23.08200 -50.36400 1.000 120.16178 192 ILE C N 1
ATOM 8292 C CA . ILE C 3 192 ? -18.92700 22.79900 -49.06900 1.000 94.59292 192 ILE C CA 1
ATOM 8293 C C . ILE C 3 192 ? -17.75200 23.73700 -48.81700 1.000 115.02958 192 ILE C C 1
ATOM 8294 O O . ILE C 3 192 ? -17.54400 24.20800 -47.69200 1.000 101.21477 192 ILE C O 1
ATOM 8299 N N . PHE C 3 193 ? -16.98000 24.04200 -49.86600 1.000 102.12014 193 PHE C N 1
ATOM 8300 C CA . PHE C 3 193 ? -15.86200 24.97200 -49.72900 1.000 110.47904 193 PHE C CA 1
ATOM 8301 C C . PHE C 3 193 ? -16.33100 26.32600 -49.21000 1.000 100.04357 193 PHE C C 1
ATOM 8302 O O . PHE C 3 193 ? -15.65700 26.95100 -48.38300 1.000 104.07827 193 PHE C O 1
ATOM 8310 N N . THR C 3 194 ? -17.47700 26.80200 -49.69300 1.000 104.92047 194 THR C N 1
ATOM 8311 C CA . THR C 3 194 ? -18.06400 28.03200 -49.18200 1.000 114.08210 194 THR C CA 1
ATOM 8312 C C . THR C 3 194 ? -18.95100 27.80500 -47.96700 1.000 136.59796 194 THR C C 1
ATOM 8313 O O . THR C 3 194 ? -19.17600 28.74600 -47.19700 1.000 157.63732 194 THR C O 1
ATOM 8317 N N . GLY C 3 195 ? -19.45900 26.59000 -47.77900 1.000 116.48502 195 GLY C N 1
ATOM 8318 C CA . GLY C 3 195 ? -20.34700 26.30400 -46.67200 1.000 115.07432 195 GLY C CA 1
ATOM 8319 C C . GLY C 3 195 ? -19.63300 26.20100 -45.34300 1.000 114.35845 195 GLY C C 1
ATOM 8320 O O . GLY C 3 195 ? -19.94600 26.94000 -44.40500 1.000 120.39338 195 GLY C O 1
ATOM 8321 N N . VAL C 3 196 ? -18.66800 25.28900 -45.24900 1.000 108.24456 196 VAL C N 1
ATOM 8322 C CA . VAL C 3 196 ? -17.98200 25.06400 -43.98300 1.000 106.87334 196 VAL C CA 1
ATOM 8323 C C . VAL C 3 196 ? -16.78400 25.99600 -43.80300 1.000 109.41838 196 VAL C C 1
ATOM 8324 O O . VAL C 3 196 ? -16.44400 26.34700 -42.66900 1.000 144.06727 196 VAL C O 1
ATOM 8328 N N . TYR C 3 197 ? -16.13600 26.40900 -44.88900 1.000 83.82321 197 TYR C N 1
ATOM 8329 C CA . TYR C 3 197 ? -14.98500 27.29900 -44.78500 1.000 87.83422 197 TYR C CA 1
ATOM 8330 C C . TYR C 3 197 ? -15.38300 28.74300 -45.07500 1.000 91.09250 197 TYR C C 1
ATOM 8331 O O . TYR C 3 197 ? -14.56300 29.54700 -45.52100 1.000 95.25353 197 TYR C O 1
ATOM 8340 N N . UNK D 4 1 ? -11.28200 20.61600 -76.54400 1.000 167.25163 0 UNK D N 1
ATOM 8341 C CA . UNK D 4 1 ? -10.84100 21.91400 -77.04100 1.000 181.71389 0 UNK D CA 1
ATOM 8342 C C . UNK D 4 1 ? -11.74600 23.02800 -76.52800 1.000 183.69571 0 UNK D C 1
ATOM 8343 O O . UNK D 4 1 ? -11.26900 24.04300 -76.01800 1.000 195.74715 0 UNK D O 1
ATOM 8345 N N . UNK D 4 2 ? -13.05400 22.83300 -76.66300 1.000 197.22628 1 UNK D N 1
ATOM 8346 C CA . UNK D 4 2 ? -14.02500 23.83600 -76.24100 1.000 193.42056 1 UNK D CA 1
ATOM 8347 C C . UNK D 4 2 ? -14.26600 23.77300 -74.73600 1.000 138.02971 1 UNK D C 1
ATOM 8348 O O . UNK D 4 2 ? -14.64200 24.77100 -74.12100 1.000 137.44016 1 UNK D O 1
ATOM 8350 N N . UNK D 4 3 ? -14.04700 22.60100 -74.15100 1.000 139.93520 2 UNK D N 1
ATOM 8351 C CA . UNK D 4 3 ? -14.28900 22.40100 -72.72600 1.000 159.28752 2 UNK D CA 1
ATOM 8352 C C . UNK D 4 3 ? -13.13200 22.93200 -71.88100 1.000 167.48850 2 UNK D C 1
ATOM 8353 O O . UNK D 4 3 ? -13.27900 23.14100 -70.67500 1.000 140.42473 2 UNK D O 1
ATOM 8355 N N . UNK D 4 4 ? -11.98600 23.15100 -72.51900 1.000 168.03857 3 UNK D N 1
ATOM 8356 C CA . UNK D 4 4 ? -10.80000 23.64100 -71.82300 1.000 149.32580 3 UNK D CA 1
ATOM 8357 C C . UNK D 4 4 ? -10.95800 25.10500 -71.42300 1.000 155.73446 3 UNK D C 1
ATOM 8358 O O . UNK D 4 4 ? -10.30000 25.57900 -70.49600 1.000 142.76975 3 UNK D O 1
ATOM 8360 N N . UNK D 4 5 ? -11.83200 25.81400 -72.12900 1.000 164.26443 4 UNK D N 1
ATOM 8361 C CA . UNK D 4 5 ? -12.07600 27.22600 -71.85500 1.000 167.60431 4 UNK D CA 1
ATOM 8362 C C . UNK D 4 5 ? -12.84900 27.40300 -70.55300 1.000 141.90386 4 UNK D C 1
ATOM 8363 O O . UNK D 4 5 ? -12.60400 28.34200 -69.79500 1.000 140.65897 4 UNK D O 1
ATOM 8365 N N . UNK D 4 6 ? -13.78200 26.49300 -70.29900 1.000 134.32926 5 UNK D N 1
ATOM 8366 C CA . UNK D 4 6 ? -14.61300 26.56200 -69.10400 1.000 136.70850 5 UNK D CA 1
ATOM 8367 C C . UNK D 4 6 ? -13.85700 26.05600 -67.87800 1.000 184.51949 5 UNK D C 1
ATOM 8368 O O . UNK D 4 6 ? -14.06200 26.54200 -66.76400 1.000 142.52498 5 UNK D O 1
ATOM 8370 N N . UNK D 4 7 ? -12.98100 25.08000 -68.09300 1.000 165.98306 6 UNK D N 1
ATOM 8371 C CA . UNK D 4 7 ? -12.20900 24.48600 -67.00700 1.000 164.60921 6 UNK D CA 1
ATOM 8372 C C . UNK D 4 7 ? -11.17600 25.46700 -66.46000 1.000 157.59521 6 UNK D C 1
ATOM 8373 O O . UNK D 4 7 ? -10.91000 25.49600 -65.25800 1.000 128.67595 6 UNK D O 1
ATOM 8375 N N . UNK D 4 8 ? -10.59600 26.26600 -67.35100 1.000 166.65419 7 UNK D N 1
ATOM 8376 C CA . UNK D 4 8 ? -9.59900 27.25700 -66.96100 1.000 154.77119 7 UNK D CA 1
ATOM 8377 C C . UNK D 4 8 ? -10.25600 28.42900 -66.24100 1.000 146.37544 7 UNK D C 1
ATOM 8378 O O . UNK D 4 8 ? -9.66600 29.02600 -65.34000 1.000 162.16155 7 UNK D O 1
ATOM 8380 N N . UNK D 4 9 ? -11.48100 28.75300 -66.64200 1.000 157.21359 8 UNK D N 1
ATOM 8381 C CA . UNK D 4 9 ? -12.21900 29.85600 -66.03700 1.000 137.04012 8 UNK D CA 1
ATOM 8382 C C . UNK D 4 9 ? -12.75200 29.47400 -64.66000 1.000 131.70000 8 UNK D C 1
ATOM 8383 O O . UNK D 4 9 ? -12.97600 30.34000 -63.81300 1.000 131.59209 8 UNK D O 1
ATOM 8385 N N . UNK D 4 10 ? -12.95100 28.17800 -64.44300 1.000 142.83028 9 UNK D N 1
ATOM 8386 C CA . UNK D 4 10 ? -13.46600 27.68300 -63.17000 1.000 144.30414 9 UNK D CA 1
ATOM 8387 C C . UNK D 4 10 ? -12.42500 27.79600 -62.06200 1.000 136.44268 9 UNK D C 1
ATOM 8388 O O . UNK D 4 10 ? -12.76900 28.03200 -60.90400 1.000 120.44076 9 UNK D O 1
ATOM 8390 N N . UNK D 4 11 ? -11.15700 27.62800 -62.42500 1.000 130.76568 10 UNK D N 1
ATOM 8391 C CA . UNK D 4 11 ? -10.06100 27.68100 -61.46300 1.000 127.85480 10 UNK D CA 1
ATOM 8392 C C . UNK D 4 11 ? -9.90000 29.07700 -60.86700 1.000 130.48933 10 UNK D C 1
ATOM 8393 O O . UNK D 4 11 ? -9.44800 29.22600 -59.73100 1.000 152.37616 10 UNK D O 1
ATOM 8395 N N . UNK D 4 12 ? -10.27300 30.09500 -61.63600 1.000 133.65550 11 UNK D N 1
ATOM 8396 C CA . UNK D 4 12 ? -10.15500 31.47800 -61.18800 1.000 154.56590 11 UNK D CA 1
ATOM 8397 C C . UNK D 4 12 ? -11.20000 31.81000 -60.12400 1.000 183.55359 11 UNK D C 1
ATOM 8398 O O . UNK D 4 12 ? -10.98000 32.67600 -59.27400 1.000 166.79631 11 UNK D O 1
ATOM 8400 N N . UNK D 4 13 ? -12.33300 31.11800 -60.17400 1.000 169.15712 12 UNK D N 1
ATOM 8401 C CA . UNK D 4 13 ? -13.41900 31.35100 -59.22700 1.000 166.01464 12 UNK D CA 1
ATOM 8402 C C . UNK D 4 13 ? -13.04300 30.87500 -57.82700 1.000 150.97336 12 UNK D C 1
ATOM 8403 O O . UNK D 4 13 ? -13.42300 31.49100 -56.83100 1.000 155.05017 12 UNK D O 1
ATOM 8405 N N . UNK D 4 14 ? -12.29900 29.77600 -57.75900 1.000 156.58193 13 UNK D N 1
ATOM 8406 C CA . UNK D 4 14 ? -11.85100 29.23500 -56.48200 1.000 117.34828 13 UNK D CA 1
ATOM 8407 C C . UNK D 4 14 ? -10.74100 30.10400 -55.89900 1.000 121.31191 13 UNK D C 1
ATOM 8408 O O . UNK D 4 14 ? -10.66700 30.29800 -54.68400 1.000 144.84368 13 UNK D O 1
ATOM 8410 N N . UNK D 4 15 ? -9.88100 30.62300 -56.77000 1.000 126.53359 14 UNK D N 1
ATOM 8411 C CA . UNK D 4 15 ? -8.79400 31.49600 -56.34400 1.000 131.03940 14 UNK D CA 1
ATOM 8412 C C . UNK D 4 15 ? -9.34700 32.83300 -55.86000 1.000 145.57798 14 UNK D C 1
ATOM 8413 O O . UNK D 4 15 ? -8.82900 33.42600 -54.91100 1.000 139.66675 14 UNK D O 1
ATOM 8415 N N . UNK D 4 16 ? -10.40500 33.30000 -56.51500 1.000 149.08630 15 UNK D N 1
ATOM 8416 C CA . UNK D 4 16 ? -11.06100 34.54200 -56.12600 1.000 163.10377 15 UNK D CA 1
ATOM 8417 C C . UNK D 4 16 ? -11.92200 34.32200 -54.88500 1.000 162.89585 15 UNK D C 1
ATOM 8418 O O . UNK D 4 16 ? -12.23400 35.26500 -54.15600 1.000 165.91200 15 UNK D O 1
ATOM 8420 N N . UNK D 4 17 ? -12.30100 33.06900 -54.65100 1.000 164.65395 16 UNK D N 1
ATOM 8421 C CA . UNK D 4 17 ? -13.10600 32.71600 -53.48800 1.000 139.76939 16 UNK D CA 1
ATOM 8422 C C . UNK D 4 17 ? -12.28100 32.83100 -52.21100 1.000 139.45883 16 UNK D C 1
ATOM 8423 O O . UNK D 4 17 ? -12.79300 33.21800 -51.15900 1.000 154.69750 16 UNK D O 1
ATOM 8425 N N . UNK D 4 18 ? -11.00100 32.48900 -52.31100 1.000 157.05304 17 UNK D N 1
ATOM 8426 C CA . UNK D 4 18 ? -10.09200 32.59300 -51.17800 1.000 121.69354 17 UNK D CA 1
ATOM 8427 C C . UNK D 4 18 ? -9.75700 34.05400 -50.90400 1.000 126.44674 17 UNK D C 1
ATOM 8428 O O . UNK D 4 18 ? -9.46600 34.42700 -49.76800 1.000 158.15844 17 UNK D O 1
ATOM 8430 N N . UNK D 4 19 ? -9.80500 34.87700 -51.94700 1.000 130.60776 18 UNK D N 1
ATOM 8431 C CA . UNK D 4 19 ? -9.50700 36.30000 -51.81900 1.000 143.63038 18 UNK D CA 1
ATOM 8432 C C . UNK D 4 19 ? -10.64200 37.04500 -51.12100 1.000 174.51829 18 UNK D C 1
ATOM 8433 O O . UNK D 4 19 ? -10.44200 38.14100 -50.59400 1.000 172.25486 18 UNK D O 1
ATOM 8435 N N . UNK D 4 20 ? -11.83000 36.45000 -51.12200 1.000 165.51458 19 UNK D N 1
ATOM 8436 C CA . UNK D 4 20 ? -12.98800 37.05300 -50.47100 1.000 174.03139 19 UNK D CA 1
ATOM 8437 C C . UNK D 4 20 ? -12.88600 36.92700 -48.95300 1.000 193.20474 19 UNK D C 1
ATOM 8438 O O . UNK D 4 20 ? -13.39600 37.77300 -48.21600 1.000 196.99730 19 UNK D O 1
ATOM 8440 N N . UNK D 4 21 ? -12.22600 35.87000 -48.49200 1.000 184.33789 20 UNK D N 1
ATOM 8441 C CA . UNK D 4 21 ? -12.03800 35.64500 -47.06200 1.000 169.40452 20 UNK D CA 1
ATOM 8442 C C . UNK D 4 21 ? -10.63900 36.07400 -46.62300 1.000 126.77573 20 UNK D C 1
ATOM 8443 O O . UNK D 4 21 ? -10.48900 36.90100 -45.72400 1.000 126.06511 20 UNK D O 1
ATOM 8445 N N . UNK D 4 22 ? -9.62000 35.50700 -47.26200 1.000 125.67296 21 UNK D N 1
ATOM 8446 C CA . UNK D 4 22 ? -8.23400 35.84300 -46.95100 1.000 129.66818 21 UNK D CA 1
ATOM 8447 C C . UNK D 4 22 ? -7.77800 37.06200 -47.74800 1.000 136.09263 21 UNK D C 1
ATOM 8448 O O . UNK D 4 22 ? -8.11400 38.20200 -47.42100 1.000 138.66399 21 UNK D O 1
ATOM 8450 N N . PHE D 4 47 ? -24.54000 36.55100 -50.11700 1.000 131.06045 48 PHE D N 1
ATOM 8451 C CA . PHE D 4 47 ? -24.89400 37.27300 -51.33300 1.000 122.82525 48 PHE D CA 1
ATOM 8452 C C . PHE D 4 47 ? -23.68000 37.45600 -52.23700 1.000 123.01212 48 PHE D C 1
ATOM 8453 O O . PHE D 4 47 ? -23.55000 36.77800 -53.25500 1.000 112.61877 48 PHE D O 1
ATOM 8461 N N . GLY D 4 48 ? -22.78900 38.37500 -51.85500 1.000 117.27985 49 GLY D N 1
ATOM 8462 C CA . GLY D 4 48 ? -21.60400 38.62400 -52.65900 1.000 120.83028 49 GLY D CA 1
ATOM 8463 C C . GLY D 4 48 ? -20.68100 37.42600 -52.74700 1.000 124.45966 49 GLY D C 1
ATOM 8464 O O . GLY D 4 48 ? -19.93300 37.28300 -53.71800 1.000 120.24336 49 GLY D O 1
ATOM 8465 N N . PHE D 4 49 ? -20.71600 36.55300 -51.74300 1.000 134.18188 50 PHE D N 1
ATOM 8466 C CA . PHE D 4 49 ? -19.91700 35.33800 -51.73500 1.000 149.45213 50 PHE D CA 1
ATOM 8467 C C . PHE D 4 49 ? -20.77100 34.08100 -51.81800 1.000 160.05603 50 PHE D C 1
ATOM 8468 O O . PHE D 4 49 ? -20.22900 32.97200 -51.78000 1.000 136.27423 50 PHE D O 1
ATOM 8476 N N . ALA D 4 50 ? -22.08900 34.22300 -51.93700 1.000 154.68960 51 ALA D N 1
ATOM 8477 C CA . ALA D 4 50 ? -22.98600 33.08600 -52.07400 1.000 171.93904 51 ALA D CA 1
ATOM 8478 C C . ALA D 4 50 ? -23.40000 32.83500 -53.51600 1.000 182.62453 51 ALA D C 1
ATOM 8479 O O . ALA D 4 50 ? -23.97100 31.77800 -53.80600 1.000 186.73292 51 ALA D O 1
ATOM 8481 N N . PHE D 4 51 ? -23.12700 33.77500 -54.41900 1.000 176.98701 52 PHE D N 1
ATOM 8482 C CA . PHE D 4 51 ? -23.46000 33.62600 -55.82900 1.000 172.28908 52 PHE D CA 1
ATOM 8483 C C . PHE D 4 51 ? -22.30000 33.10100 -56.66200 1.000 146.05699 52 PHE D C 1
ATOM 8484 O O . PHE D 4 51 ? -22.53400 32.40300 -57.65400 1.000 145.87275 52 PHE D O 1
ATOM 8492 N N . ILE D 4 52 ? -21.05900 33.42200 -56.28500 1.000 152.47618 53 ILE D N 1
ATOM 8493 C CA . ILE D 4 52 ? -19.89500 32.89900 -56.99700 1.000 123.52270 53 ILE D CA 1
ATOM 8494 C C . ILE D 4 52 ? -19.84300 31.38200 -56.89000 1.000 107.01809 53 ILE D C 1
ATOM 8495 O O . ILE D 4 52 ? -19.28200 30.70500 -57.76000 1.000 107.56026 53 ILE D O 1
ATOM 8500 N N . GLN D 4 53 ? -20.42500 30.82500 -55.82900 1.000 102.86233 54 GLN D N 1
ATOM 8501 C CA . GLN D 4 53 ? -20.40400 29.37900 -55.64200 1.000 109.17625 54 GLN D CA 1
ATOM 8502 C C . GLN D 4 53 ? -21.36600 28.68600 -56.59800 1.000 96.92741 54 GLN D C 1
ATOM 8503 O O . GLN D 4 53 ? -21.02900 27.65000 -57.18300 1.000 112.27925 54 GLN D O 1
ATOM 8509 N N . ALA D 4 54 ? -22.57200 29.23700 -56.76000 1.000 115.66387 55 ALA D N 1
ATOM 8510 C CA . ALA D 4 54 ? -23.52100 28.67600 -57.71600 1.000 118.26155 55 ALA D CA 1
ATOM 8511 C C . ALA D 4 54 ? -23.08500 28.93200 -59.15300 1.000 98.83817 55 ALA D C 1
ATOM 8512 O O . ALA D 4 54 ? -23.30000 28.08400 -60.02600 1.000 97.80910 55 ALA D O 1
ATOM 8514 N N . ALA D 4 55 ? -22.46500 30.08700 -59.41500 1.000 103.17816 56 ALA D N 1
ATOM 8515 C CA . ALA D 4 55 ? -21.97200 30.38500 -60.75500 1.000 106.94967 56 ALA D CA 1
ATOM 8516 C C . ALA D 4 55 ? -20.82600 29.46300 -61.15200 1.000 107.19970 56 ALA D C 1
ATOM 8517 O O . ALA D 4 55 ? -20.62900 29.20200 -62.34400 1.000 108.97886 56 ALA D O 1
ATOM 8519 N N . LEU D 4 56 ? -20.05500 28.97500 -60.17600 1.000 118.28787 57 LEU D N 1
ATOM 8520 C CA . LEU D 4 56 ? -18.98400 28.03000 -60.48000 1.000 135.47414 57 LEU D CA 1
ATOM 8521 C C . LEU D 4 56 ? -19.54800 26.71600 -61.00700 1.000 114.60321 57 LEU D C 1
ATOM 8522 O O . LEU D 4 56 ? -18.94600 26.07900 -61.87900 1.000 103.95720 57 LEU D O 1
ATOM 8527 N N . GLN D 4 57 ? -20.70000 26.29400 -60.49100 1.000 98.69341 58 GLN D N 1
ATOM 8528 C CA . GLN D 4 57 ? -21.31100 25.04500 -60.92000 1.000 95.64305 58 GLN D CA 1
ATOM 8529 C C . GLN D 4 57 ? -22.20200 25.20500 -62.14200 1.000 155.26335 58 GLN D C 1
ATOM 8530 O O . GLN D 4 57 ? -22.48400 24.20900 -62.81900 1.000 124.15173 58 GLN D O 1
ATOM 8536 N N . LEU D 4 58 ? -22.65600 26.42500 -62.43500 1.000 147.03079 59 LEU D N 1
ATOM 8537 C CA . LEU D 4 58 ? -23.41100 26.65600 -63.66100 1.000 145.84380 59 LEU D CA 1
ATOM 8538 C C . LEU D 4 58 ? -22.55200 26.37100 -64.88700 1.000 156.62404 59 LEU D C 1
ATOM 8539 O O . LEU D 4 58 ? -22.96300 25.63500 -65.79000 1.000 158.12159 59 LEU D O 1
ATOM 8544 N N . LEU D 4 59 ? -21.34200 26.93800 -64.92700 1.000 153.31838 60 LEU D N 1
ATOM 8545 C CA . LEU D 4 59 ? -20.43300 26.66100 -66.03400 1.000 146.91235 60 LEU D CA 1
ATOM 8546 C C . LEU D 4 59 ? -19.95100 25.21700 -66.01900 1.000 173.98402 60 LEU D C 1
ATOM 8547 O O . LEU D 4 59 ? -19.61900 24.66300 -67.07400 1.000 183.62991 60 LEU D O 1
ATOM 8552 N N . MET D 4 60 ? -19.90300 24.59400 -64.84100 1.000 160.89297 61 MET D N 1
ATOM 8553 C CA . MET D 4 60 ? -19.42100 23.22000 -64.74600 1.000 156.33717 61 MET D CA 1
ATOM 8554 C C . MET D 4 60 ? -20.42900 22.23600 -65.32500 1.000 138.81928 61 MET D C 1
ATOM 8555 O O . MET D 4 60 ? -20.04700 21.24400 -65.95600 1.000 131.18152 61 MET D O 1
ATOM 8560 N N . PHE D 4 61 ? -21.71800 22.50400 -65.14100 1.000 146.99657 62 PHE D N 1
ATOM 8561 C CA . PHE D 4 61 ? -22.76600 21.56300 -65.50600 1.000 158.65850 62 PHE D CA 1
ATOM 8562 C C . PHE D 4 61 ? -23.48500 21.93200 -66.79800 1.000 172.31013 62 PHE D C 1
ATOM 8563 O O . PHE D 4 61 ? -24.33200 21.16100 -67.25800 1.000 188.04623 62 PHE D O 1
ATOM 8571 N N . MET D 4 62 ? -23.16600 23.07800 -67.39900 1.000 183.70887 63 MET D N 1
ATOM 8572 C CA . MET D 4 62 ? -23.84800 23.50600 -68.61300 1.000 185.23274 63 MET D CA 1
ATOM 8573 C C . MET D 4 62 ? -23.31900 22.82800 -69.87000 1.000 143.63038 63 MET D C 1
ATOM 8574 O O . MET D 4 62 ? -23.90100 23.01500 -70.94300 1.000 167.37270 63 MET D O 1
ATOM 8579 N N . HIS D 4 63 ? -22.24200 22.04900 -69.76900 1.000 157.82945 64 HIS D N 1
ATOM 8580 C CA . HIS D 4 63 ? -21.64600 21.39200 -70.92300 1.000 181.76916 64 HIS D CA 1
ATOM 8581 C C . HIS D 4 63 ? -22.09300 19.94100 -71.07100 1.000 209.14613 64 HIS D C 1
ATOM 8582 O O . HIS D 4 63 ? -21.43300 19.16700 -71.77300 1.000 218.64990 64 HIS D O 1
ATOM 8589 N N . MET D 4 64 ? -23.20800 19.55600 -70.43300 1.000 187.91727 65 MET D N 1
ATOM 8590 C CA . MET D 4 64 ? -23.59500 18.14100 -70.48100 1.000 168.06489 65 MET D CA 1
ATOM 8591 C C . MET D 4 64 ? -25.05700 17.89300 -70.12500 1.000 170.33621 65 MET D C 1
ATOM 8592 O O . MET D 4 64 ? -25.36700 16.78200 -69.68400 1.000 192.11251 65 MET D O 1
ATOM 8597 N N . THR D 4 65 ? -25.96200 18.85800 -70.29200 1.000 177.40811 66 THR D N 1
ATOM 8598 C CA . THR D 4 65 ? -27.37800 18.65600 -69.99600 1.000 174.29721 66 THR D CA 1
ATOM 8599 C C . THR D 4 65 ? -28.19600 18.58900 -71.28000 1.000 158.46900 66 THR D C 1
ATOM 8600 O O . THR D 4 65 ? -28.63300 17.50500 -71.67500 1.000 165.34088 66 THR D O 1
ATOM 8604 N N . GLU D 4 66 ? -28.42900 19.72000 -71.94000 1.000 178.99778 67 GLU D N 1
ATOM 8605 C CA . GLU D 4 66 ? -29.19300 19.72100 -73.17900 1.000 162.19839 67 GLU D CA 1
ATOM 8606 C C . GLU D 4 66 ? -28.43000 18.98100 -74.27700 1.000 153.81055 67 GLU D C 1
ATOM 8607 O O . GLU D 4 66 ? -27.19800 19.01200 -74.33200 1.000 140.53264 67 GLU D O 1
ATOM 8613 N N . SER D 4 67 ? -29.17100 18.31200 -75.16100 1.000 157.99263 68 SER D N 1
ATOM 8614 C CA . SER D 4 67 ? -30.63200 18.29500 -75.14100 1.000 162.12733 68 SER D CA 1
ATOM 8615 C C . SER D 4 67 ? -31.16900 16.86700 -75.18900 1.000 157.10305 68 SER D C 1
ATOM 8616 O O . SER D 4 67 ? -30.81400 16.03800 -74.34800 1.000 157.42940 68 SER D O 1
ATOM 8619 N N . GLU D 4 68 ? -32.02400 16.59700 -76.17900 1.000 156.34506 69 GLU D N 1
ATOM 8620 C CA . GLU D 4 68 ? -32.71800 15.32000 -76.30300 1.000 136.90326 69 GLU D CA 1
ATOM 8621 C C . GLU D 4 68 ? -33.50300 15.03400 -75.03000 1.000 152.55777 69 GLU D C 1
ATOM 8622 O O . GLU D 4 68 ? -34.69600 15.34500 -74.94500 1.000 113.33991 69 GLU D O 1
ATOM 8628 N N . ASN D 4 69 ? -32.84200 14.44700 -74.03500 1.000 143.60669 70 ASN D N 1
ATOM 8629 C CA . ASN D 4 69 ? -33.43600 14.25700 -72.71900 1.000 133.04753 70 ASN D CA 1
ATOM 8630 C C . ASN D 4 69 ? -33.41500 15.52600 -71.87700 1.000 135.91366 70 ASN D C 1
ATOM 8631 O O . ASN D 4 69 ? -33.74300 15.46700 -70.68800 1.000 143.45931 70 ASN D O 1
ATOM 8636 N N . GLY D 4 70 ? -33.04400 16.66300 -72.46500 1.000 146.30175 71 GLY D N 1
ATOM 8637 C CA . GLY D 4 70 ? -32.96700 17.92200 -71.75000 1.000 123.42532 71 GLY D CA 1
ATOM 8638 C C . GLY D 4 70 ? -34.31000 18.44300 -71.28100 1.000 104.04142 71 GLY D C 1
ATOM 8639 O O . GLY D 4 70 ? -35.28700 17.69000 -71.22000 1.000 96.63527 71 GLY D O 1
ATOM 8640 N N . THR D 4 71 ? -34.36600 19.73200 -70.93600 1.000 95.71674 72 THR D N 1
ATOM 8641 C CA . THR D 4 71 ? -35.56200 20.36100 -70.38200 1.000 96.01678 72 THR D CA 1
ATOM 8642 C C . THR D 4 71 ? -35.99700 19.66300 -69.09900 1.000 85.87609 72 THR D C 1
ATOM 8643 O O . THR D 4 71 ? -36.06400 20.29300 -68.03900 1.000 118.71687 72 THR D O 1
ATOM 8647 N N . ILE D 4 72 ? -36.30200 18.36700 -69.18200 1.000 82.07037 73 ILE D N 1
ATOM 8648 C CA . ILE D 4 72 ? -36.58200 17.59800 -67.97500 1.000 95.62989 73 ILE D CA 1
ATOM 8649 C C . ILE D 4 72 ? -35.31000 17.41600 -67.15400 1.000 103.84403 73 ILE D C 1
ATOM 8650 O O . ILE D 4 72 ? -35.32400 17.54800 -65.92400 1.000 74.43524 73 ILE D O 1
ATOM 8655 N N . GLN D 4 73 ? -34.18800 17.13300 -67.82100 1.000 94.91138 74 GLN D N 1
ATOM 8656 C CA . GLN D 4 73 ? -32.91900 16.96000 -67.11900 1.000 92.00577 74 GLN D CA 1
ATOM 8657 C C . GLN D 4 73 ? -32.49400 18.24600 -66.41800 1.000 126.23882 74 GLN D C 1
ATOM 8658 O O . GLN D 4 73 ? -32.33500 18.28100 -65.19200 1.000 116.75084 74 GLN D O 1
ATOM 8664 N N . VAL D 4 74 ? -32.30000 19.32100 -67.18800 1.000 128.22590 75 VAL D N 1
ATOM 8665 C CA . VAL D 4 74 ? -31.89200 20.59100 -66.60200 1.000 118.55106 75 VAL D CA 1
ATOM 8666 C C . VAL D 4 74 ? -32.99700 21.19800 -65.74700 1.000 95.10877 75 VAL D C 1
ATOM 8667 O O . VAL D 4 74 ? -32.71800 22.03800 -64.88300 1.000 90.20818 75 VAL D O 1
ATOM 8671 N N . GLY D 4 75 ? -34.25000 20.78600 -65.95400 1.000 80.03328 76 GLY D N 1
ATOM 8672 C CA . GLY D 4 75 ? -35.33400 21.29000 -65.13200 1.000 78.93578 76 GLY D CA 1
ATOM 8673 C C . GLY D 4 75 ? -35.47300 20.58200 -63.80300 1.000 117.00877 76 GLY D C 1
ATOM 8674 O O . GLY D 4 75 ? -35.91900 21.18800 -62.82500 1.000 129.26287 76 GLY D O 1
ATOM 8675 N N . ASN D 4 76 ? -35.09100 19.30300 -63.74400 1.000 101.48059 77 ASN D N 1
ATOM 8676 C CA . ASN D 4 76 ? -35.16800 18.55500 -62.49100 1.000 106.92335 77 ASN D CA 1
ATOM 8677 C C . ASN D 4 76 ? -34.28100 19.17100 -61.41500 1.000 91.62678 77 ASN D C 1
ATOM 8678 O O . ASN D 4 76 ? -34.69200 19.29300 -60.25500 1.000 69.24251 77 ASN D O 1
ATOM 8683 N N . THR D 4 77 ? -33.06500 19.56600 -61.78000 1.000 72.71661 78 THR D N 1
ATOM 8684 C CA . THR D 4 77 ? -32.16400 20.22000 -60.84200 1.000 73.07718 78 THR D CA 1
ATOM 8685 C C . THR D 4 77 ? -32.53700 21.67000 -60.56200 1.000 74.88266 78 THR D C 1
ATOM 8686 O O . THR D 4 77 ? -31.98800 22.25900 -59.62400 1.000 75.05374 78 THR D O 1
ATOM 8690 N N . LEU D 4 78 ? -33.44200 22.26400 -61.34200 1.000 76.41969 79 LEU D N 1
ATOM 8691 C CA . LEU D 4 78 ? -33.80900 23.65900 -61.11400 1.000 98.11176 79 LEU D CA 1
ATOM 8692 C C . LEU D 4 78 ? -34.62400 23.81700 -59.83400 1.000 113.45308 79 LEU D C 1
ATOM 8693 O O . LEU D 4 78 ? -34.25500 24.59200 -58.94300 1.000 82.95205 79 LEU D O 1
ATOM 8698 N N . PHE D 4 79 ? -35.74000 23.09400 -59.72000 1.000 103.44135 80 PHE D N 1
ATOM 8699 C CA . PHE D 4 79 ? -36.50500 23.13400 -58.47800 1.000 118.54053 80 PHE D CA 1
ATOM 8700 C C . PHE D 4 79 ? -35.85500 22.33400 -57.35600 1.000 116.35606 80 PHE D C 1
ATOM 8701 O O . PHE D 4 79 ? -36.31600 22.42000 -56.21300 1.000 109.83422 80 PHE D O 1
ATOM 8709 N N . GLY D 4 80 ? -34.81300 21.55300 -57.64900 1.000 135.56099 81 GLY D N 1
ATOM 8710 C CA . GLY D 4 80 ? -34.06000 20.91800 -56.57900 1.000 119.02480 81 GLY D CA 1
ATOM 8711 C C . GLY D 4 80 ? -33.24900 21.91700 -55.77700 1.000 81.67821 81 GLY D C 1
ATOM 8712 O O . GLY D 4 80 ? -33.19800 21.84500 -54.54500 1.000 67.43440 81 GLY D O 1
ATOM 8713 N N . PHE D 4 81 ? -32.60200 22.86400 -56.46100 1.000 88.96593 82 PHE D N 1
ATOM 8714 C CA . PHE D 4 81 ? -31.92800 23.95000 -55.76000 1.000 73.42459 82 PHE D CA 1
ATOM 8715 C C . PHE D 4 81 ? -32.92500 24.86300 -55.06200 1.000 73.95097 82 PHE D C 1
ATOM 8716 O O . PHE D 4 81 ? -32.56800 25.53900 -54.09000 1.000 74.50104 82 PHE D O 1
ATOM 8724 N N . PHE D 4 82 ? -34.16700 24.91500 -55.55300 1.000 77.25926 83 PHE D N 1
ATOM 8725 C CA . PHE D 4 82 ? -35.21300 25.64700 -54.84800 1.000 74.51157 83 PHE D CA 1
ATOM 8726 C C . PHE D 4 82 ? -35.41900 25.07400 -53.45400 1.000 95.67726 83 PHE D C 1
ATOM 8727 O O . PHE D 4 82 ? -35.47100 25.81600 -52.46600 1.000 109.97108 83 PHE D O 1
ATOM 8735 N N . GLY D 4 83 ? -35.53600 23.74800 -53.35500 1.000 68.90037 84 GLY D N 1
ATOM 8736 C CA . GLY D 4 83 ? -35.61200 23.12100 -52.04800 1.000 73.88517 84 GLY D CA 1
ATOM 8737 C C . GLY D 4 83 ? -34.37200 23.36100 -51.21200 1.000 109.74211 84 GLY D C 1
ATOM 8738 O O . GLY D 4 83 ? -34.46200 23.50300 -49.99000 1.000 93.12432 84 GLY D O 1
ATOM 8739 N N . ALA D 4 84 ? -33.20300 23.42900 -51.85500 1.000 96.05362 85 ALA D N 1
ATOM 8740 C CA . ALA D 4 84 ? -31.97600 23.73400 -51.12700 1.000 89.48705 85 ALA D CA 1
ATOM 8741 C C . ALA D 4 84 ? -32.03900 25.12400 -50.50700 1.000 77.28558 85 ALA D C 1
ATOM 8742 O O . ALA D 4 84 ? -31.57700 25.33100 -49.37900 1.000 76.85395 85 ALA D O 1
ATOM 8744 N N . ILE D 4 85 ? -32.60900 26.09100 -51.22800 1.000 72.71925 86 ILE D N 1
ATOM 8745 C CA . ILE D 4 85 ? -32.80200 27.41800 -50.65500 1.000 75.18270 86 ILE D CA 1
ATOM 8746 C C . ILE D 4 85 ? -33.90900 27.38300 -49.60900 1.000 73.79569 86 ILE D C 1
ATOM 8747 O O . ILE D 4 85 ? -33.82600 28.05100 -48.57300 1.000 107.66554 86 ILE D O 1
ATOM 8752 N N . VAL D 4 86 ? -34.95300 26.58900 -49.85200 1.000 71.92178 87 VAL D N 1
ATOM 8753 C CA . VAL D 4 86 ? -36.06400 26.52300 -48.91000 1.000 86.91042 87 VAL D CA 1
ATOM 8754 C C . VAL D 4 86 ? -35.64100 25.82100 -47.62600 1.000 111.58443 87 VAL D C 1
ATOM 8755 O O . VAL D 4 86 ? -36.02000 26.23300 -46.52300 1.000 122.63049 87 VAL D O 1
ATOM 8759 N N . ILE D 4 87 ? -34.84400 24.75900 -47.74100 1.000 90.37399 88 ILE D N 1
ATOM 8760 C CA . ILE D 4 87 ? -34.44000 24.00900 -46.55600 1.000 96.65633 88 ILE D CA 1
ATOM 8761 C C . ILE D 4 87 ? -33.38800 24.78100 -45.76600 1.000 112.04238 88 ILE D C 1
ATOM 8762 O O . ILE D 4 87 ? -33.50200 24.94200 -44.54400 1.000 137.45332 88 ILE D O 1
ATOM 8767 N N . VAL D 4 88 ? -32.35400 25.27700 -46.44700 1.000 98.60919 89 VAL D N 1
ATOM 8768 C CA . VAL D 4 88 ? -31.28000 25.98800 -45.75500 1.000 95.47724 89 VAL D CA 1
ATOM 8769 C C . VAL D 4 88 ? -31.79000 27.31000 -45.19300 1.000 97.96964 89 VAL D C 1
ATOM 8770 O O . VAL D 4 88 ? -31.80000 27.52200 -43.97600 1.000 105.43369 89 VAL D O 1
ATOM 8774 N N . LEU D 4 89 ? -32.22800 28.21600 -46.07200 1.000 94.69820 90 LEU D N 1
ATOM 8775 C CA . LEU D 4 89 ? -32.71300 29.51300 -45.61100 1.000 76.19861 90 LEU D CA 1
ATOM 8776 C C . LEU D 4 89 ? -33.94600 29.38200 -44.72800 1.000 87.98423 90 LEU D C 1
ATOM 8777 O O . LEU D 4 89 ? -34.23200 30.29300 -43.94500 1.000 111.04752 90 LEU D O 1
ATOM 8782 N N . GLY D 4 90 ? -34.68100 28.27500 -44.83200 1.000 85.92872 91 GLY D N 1
ATOM 8783 C CA . GLY D 4 90 ? -35.83800 28.06400 -43.98400 1.000 104.03089 91 GLY D CA 1
ATOM 8784 C C . GLY D 4 90 ? -35.45900 27.61600 -42.58900 1.000 99.50404 91 GLY D C 1
ATOM 8785 O O . GLY D 4 90 ? -36.09900 28.00800 -41.60800 1.000 105.18366 91 GLY D O 1
ATOM 8786 N N . SER D 4 91 ? -34.41700 26.78700 -42.48400 1.000 79.40952 92 SER D N 1
ATOM 8787 C CA . SER D 4 91 ? -33.94400 26.37600 -41.16700 1.000 65.37626 92 SER D CA 1
ATOM 8788 C C . SER D 4 91 ? -33.30200 27.54500 -40.43100 1.000 70.37160 92 SER D C 1
ATOM 8789 O O . SER D 4 91 ? -33.54300 27.74200 -39.23500 1.000 98.76711 92 SER D O 1
ATOM 8792 N N . ILE D 4 92 ? -32.50100 28.34500 -41.13800 1.000 70.24000 93 ILE D N 1
ATOM 8793 C CA . ILE D 4 92 ? -31.91700 29.53700 -40.54100 1.000 73.07455 93 ILE D CA 1
ATOM 8794 C C . ILE D 4 92 ? -32.98100 30.58300 -40.23700 1.000 75.64854 93 ILE D C 1
ATOM 8795 O O . ILE D 4 92 ? -32.77300 31.44600 -39.37700 1.000 77.65142 93 ILE D O 1
ATOM 8800 N N . TRP D 4 93 ? -34.13100 30.51600 -40.90600 1.000 96.23785 94 TRP D N 1
ATOM 8801 C CA . TRP D 4 93 ? -35.20900 31.47500 -40.69300 1.000 114.51373 94 TRP D CA 1
ATOM 8802 C C . TRP D 4 93 ? -35.89200 31.31300 -39.33900 1.000 132.98700 94 TRP D C 1
ATOM 8803 O O . TRP D 4 93 ? -36.82000 32.07200 -39.04000 1.000 138.79559 94 TRP D O 1
ATOM 8814 N N . ILE D 4 94 ? -35.45700 30.36400 -38.51600 1.000 115.96654 95 ILE D N 1
ATOM 8815 C CA . ILE D 4 94 ? -36.01600 30.18900 -37.18200 1.000 128.28117 95 ILE D CA 1
ATOM 8816 C C . ILE D 4 94 ? -34.91800 30.31800 -36.13200 1.000 147.04395 95 ILE D C 1
ATOM 8817 O O . ILE D 4 94 ? -34.41100 31.41200 -35.87900 1.000 149.04945 95 ILE D O 1
ATOM 8822 N N . GLY E 3 20 ? -20.32200 -1.34300 51.48100 1.000 111.83183 20 GLY G N 1
ATOM 8823 C CA . GLY E 3 20 ? -19.41800 -1.13000 50.36600 1.000 118.97742 20 GLY G CA 1
ATOM 8824 C C . GLY E 3 20 ? -19.86900 -1.78000 49.07100 1.000 131.65526 20 GLY G C 1
ATOM 8825 O O . GLY E 3 20 ? -20.16900 -2.97400 49.03400 1.000 105.58371 20 GLY G O 1
ATOM 8826 N N . ARG E 3 21 ? -19.91500 -0.98600 48.00100 1.000 137.73230 21 ARG G N 1
ATOM 8827 C CA . ARG E 3 21 ? -20.32600 -1.45200 46.68300 1.000 120.30653 21 ARG G CA 1
ATOM 8828 C C . ARG E 3 21 ? -19.31100 -0.99700 45.64800 1.000 101.47796 21 ARG G C 1
ATOM 8829 O O . ARG E 3 21 ? -18.99500 0.19500 45.56800 1.000 95.95098 21 ARG G O 1
ATOM 8837 N N . LEU E 3 22 ? -18.81400 -1.94200 44.85000 1.000 93.92442 22 LEU G N 1
ATOM 8838 C CA . LEU E 3 22 ? -17.85900 -1.60500 43.80300 1.000 94.09549 22 LEU G CA 1
ATOM 8839 C C . LEU E 3 22 ? -18.51800 -0.98000 42.58400 1.000 124.83339 22 LEU G C 1
ATOM 8840 O O . LEU E 3 22 ? -17.80500 -0.47800 41.70600 1.000 86.05505 22 LEU G O 1
ATOM 8845 N N . ASN E 3 23 ? -19.85200 -0.99000 42.51000 1.000 116.93507 23 ASN G N 1
ATOM 8846 C CA . ASN E 3 23 ? -20.54000 -0.28700 41.43600 1.000 116.50607 23 ASN G CA 1
ATOM 8847 C C . ASN E 3 23 ? -20.32900 1.21700 41.52300 1.000 113.65047 23 ASN G C 1
ATOM 8848 O O . ASN E 3 23 ? -20.43300 1.90800 40.50500 1.000 108.46564 23 ASN G O 1
ATOM 8853 N N . ILE E 3 24 ? -20.03600 1.73500 42.71700 1.000 120.88291 24 ILE G N 1
ATOM 8854 C CA . ILE E 3 24 ? -19.72300 3.15100 42.84700 1.000 117.08509 24 ILE G CA 1
ATOM 8855 C C . ILE E 3 24 ? -18.37300 3.45500 42.21200 1.000 98.83553 24 ILE G C 1
ATOM 8856 O O . ILE E 3 24 ? -18.16700 4.54400 41.66300 1.000 97.56959 24 ILE G O 1
ATOM 8861 N N . LEU E 3 25 ? -17.44200 2.50200 42.25900 1.000 110.22637 25 LEU G N 1
ATOM 8862 C CA . LEU E 3 25 ? -16.11400 2.65500 41.67600 1.000 102.77548 25 LEU G CA 1
ATOM 8863 C C . LEU E 3 25 ? -15.99800 2.03100 40.29300 1.000 113.08461 25 LEU G C 1
ATOM 8864 O O . LEU E 3 25 ? -15.33600 2.59700 39.41700 1.000 102.58862 25 LEU G O 1
ATOM 8869 N N . GLY E 3 26 ? -16.62100 0.87300 40.07600 1.000 111.90026 26 GLY G N 1
ATOM 8870 C CA . GLY E 3 26 ? -16.55300 0.24800 38.76600 1.000 121.61458 26 GLY G CA 1
ATOM 8871 C C . GLY E 3 26 ? -17.25000 1.06200 37.69400 1.000 113.56362 26 GLY G C 1
ATOM 8872 O O . GLY E 3 26 ? -16.73200 1.22000 36.58500 1.000 111.71866 26 GLY G O 1
ATOM 8873 N N . PHE E 3 27 ? -18.42700 1.59400 38.00800 1.000 126.31514 27 PHE G N 1
ATOM 8874 C CA . PHE E 3 27 ? -19.12400 2.49400 37.10200 1.000 99.48824 27 PHE G CA 1
ATOM 8875 C C . PHE E 3 27 ? -18.62200 3.92800 37.21700 1.000 79.34372 27 PHE G C 1
ATOM 8876 O O . PHE E 3 27 ? -19.24800 4.84200 36.66800 1.000 79.46742 27 PHE G O 1
ATOM 8884 N N . TRP E 3 28 ? -17.51300 4.13700 37.92600 1.000 79.71482 28 TRP G N 1
ATOM 8885 C CA . TRP E 3 28 ? -16.83200 5.42300 37.99500 1.000 103.48083 28 TRP G CA 1
ATOM 8886 C C . TRP E 3 28 ? -15.67900 5.51800 37.01000 1.000 88.62642 28 TRP G C 1
ATOM 8887 O O . TRP E 3 28 ? -15.52200 6.54400 36.34300 1.000 76.65130 28 TRP G O 1
ATOM 8898 N N . ILE E 3 29 ? -14.85700 4.47000 36.91200 1.000 77.85407 29 ILE G N 1
ATOM 8899 C CA . ILE E 3 29 ? -13.83800 4.43300 35.87400 1.000 95.49303 29 ILE G CA 1
ATOM 8900 C C . ILE E 3 29 ? -14.47500 4.35000 34.49400 1.000 107.56026 29 ILE G C 1
ATOM 8901 O O . ILE E 3 29 ? -13.83900 4.71200 33.49700 1.000 89.56863 29 ILE G O 1
ATOM 8906 N N . PHE E 3 30 ? -15.72300 3.87800 34.41300 1.000 100.99369 30 PHE G N 1
ATOM 8907 C CA . PHE E 3 30 ? -16.47600 3.97600 33.16800 1.000 102.04118 30 PHE G CA 1
ATOM 8908 C C . PHE E 3 30 ? -16.79000 5.42600 32.82300 1.000 96.76687 30 PHE G C 1
ATOM 8909 O O . PHE E 3 30 ? -16.81400 5.79000 31.64100 1.000 73.09824 30 PHE G O 1
ATOM 8917 N N . LEU E 3 31 ? -17.03500 6.26400 33.83500 1.000 102.55703 31 LEU G N 1
ATOM 8918 C CA . LEU E 3 31 ? -17.20200 7.69100 33.58600 1.000 95.35880 31 LEU G CA 1
ATOM 8919 C C . LEU E 3 31 ? -15.90400 8.32100 33.10300 1.000 101.17792 31 LEU G C 1
ATOM 8920 O O . LEU E 3 31 ? -15.93200 9.26800 32.30800 1.000 103.26501 31 LEU G O 1
ATOM 8925 N N . GLY E 3 32 ? -14.76100 7.81800 33.57600 1.000 98.69868 32 GLY G N 1
ATOM 8926 C CA . GLY E 3 32 ? -13.48100 8.25600 33.05200 1.000 124.72022 32 GLY G CA 1
ATOM 8927 C C . GLY E 3 32 ? -13.19700 7.75900 31.65100 1.000 122.06464 32 GLY G C 1
ATOM 8928 O O . GLY E 3 32 ? -12.41200 8.38400 30.92900 1.000 114.61901 32 GLY G O 1
ATOM 8929 N N . ALA E 3 33 ? -13.81500 6.64400 31.25300 1.000 148.85469 33 ALA G N 1
ATOM 8930 C CA . ALA E 3 33 ? -13.68000 6.17500 29.87900 1.000 123.53060 33 ALA G CA 1
ATOM 8931 C C . ALA E 3 33 ? -14.44600 7.06300 28.91100 1.000 64.11032 33 ALA G C 1
ATOM 8932 O O . ALA E 3 33 ? -14.00200 7.26800 27.77600 1.000 62.85490 33 ALA G O 1
ATOM 8934 N N . GLU E 3 34 ? -15.58700 7.60800 29.34100 1.000 65.74736 34 GLU G N 1
ATOM 8935 C CA . GLU E 3 34 ? -16.35100 8.50500 28.48400 1.000 65.63945 34 GLU G CA 1
ATOM 8936 C C . GLU E 3 34 ? -15.63200 9.82400 28.24000 1.000 66.20267 34 GLU G C 1
ATOM 8937 O O . GLU E 3 34 ? -15.96200 10.52500 27.27800 1.000 81.37555 34 GLU G O 1
ATOM 8943 N N . ILE E 3 35 ? -14.66600 10.17900 29.08900 1.000 67.43177 35 ILE G N 1
ATOM 8944 C CA . ILE E 3 35 ? -13.84200 11.35500 28.82500 1.000 96.05889 35 ILE G CA 1
ATOM 8945 C C . ILE E 3 35 ? -13.07100 11.17800 27.52400 1.000 91.27937 35 ILE G C 1
ATOM 8946 O O . ILE E 3 35 ? -12.95300 12.11100 26.72000 1.000 97.96964 35 ILE G O 1
ATOM 8951 N N . VAL E 3 36 ? -12.53200 9.98000 27.29700 1.000 87.20782 36 VAL G N 1
ATOM 8952 C CA . VAL E 3 36 ? -11.85000 9.70100 26.03900 1.000 78.11463 36 VAL G CA 1
ATOM 8953 C C . VAL E 3 36 ? -12.85500 9.50000 24.91000 1.000 85.99452 36 VAL G C 1
ATOM 8954 O O . VAL E 3 36 ? -12.52800 9.71900 23.73800 1.000 102.97024 36 VAL G O 1
ATOM 8958 N N . LEU E 3 37 ? -14.08200 9.08700 25.23700 1.000 84.21010 37 LEU G N 1
ATOM 8959 C CA . LEU E 3 37 ? -15.10800 8.91000 24.21500 1.000 61.68371 37 LEU G CA 1
ATOM 8960 C C . LEU E 3 37 ? -15.47100 10.23900 23.56600 1.000 75.71960 37 LEU G C 1
ATOM 8961 O O . LEU E 3 37 ? -15.46700 10.36700 22.33700 1.000 114.66901 37 LEU G O 1
ATOM 8966 N N . PHE E 3 38 ? -15.78100 11.24700 24.38200 1.000 62.26273 38 PHE G N 1
ATOM 8967 C CA . PHE E 3 38 ? -16.15200 12.55300 23.85400 1.000 63.31549 38 PHE G CA 1
ATOM 8968 C C . PHE E 3 38 ? -14.95600 13.34200 23.34300 1.000 85.97873 38 PHE G C 1
ATOM 8969 O O . PHE E 3 38 ? -15.13300 14.23600 22.50800 1.000 99.74354 38 PHE G O 1
ATOM 8977 N N . SER E 3 39 ? -13.75000 13.04400 23.82900 1.000 63.26022 39 SER G N 1
ATOM 8978 C CA . SER E 3 39 ? -12.56100 13.71400 23.31400 1.000 89.56600 39 SER G CA 1
ATOM 8979 C C . SER E 3 39 ? -12.27700 13.32200 21.87200 1.000 75.11164 39 SER G C 1
ATOM 8980 O O . SER E 3 39 ? -11.77400 14.14300 21.09500 1.000 79.80957 39 SER G O 1
ATOM 8983 N N . THR E 3 40 ? -12.57400 12.07400 21.50400 1.000 87.36837 40 THR G N 1
ATOM 8984 C CA . THR E 3 40 ? -12.43300 11.65600 20.11300 1.000 87.45785 40 THR G CA 1
ATOM 8985 C C . THR E 3 40 ? -13.40300 12.41300 19.21400 1.000 72.11917 40 THR G C 1
ATOM 8986 O O . THR E 3 40 ? -13.04400 12.82800 18.10600 1.000 56.09357 40 THR G O 1
ATOM 8990 N N . LEU E 3 41 ? -14.63600 12.61700 19.68500 1.000 57.65691 41 LEU G N 1
ATOM 8991 C CA . LEU E 3 41 ? -15.60700 13.37900 18.91000 1.000 57.93326 41 LEU G CA 1
ATOM 8992 C C . LEU E 3 41 ? -15.22700 14.85200 18.82100 1.000 77.69089 41 LEU G C 1
ATOM 8993 O O . LEU E 3 41 ? -15.51600 15.50400 17.81200 1.000 111.48968 41 LEU G O 1
ATOM 8998 N N . PHE E 3 42 ? -14.58300 15.39200 19.85800 1.000 61.84426 42 PHE G N 1
ATOM 8999 C CA . PHE E 3 42 ? -14.11300 16.77100 19.79000 1.000 77.89618 42 PHE G CA 1
ATOM 9000 C C . PHE E 3 42 ? -12.97000 16.91800 18.79500 1.000 96.80371 42 PHE G C 1
ATOM 9001 O O . PHE E 3 42 ? -12.85500 17.94800 18.12200 1.000 110.96857 42 PHE G O 1
ATOM 9009 N N . ALA E 3 43 ? -12.10800 15.90300 18.69900 1.000 66.51061 43 ALA G N 1
ATOM 9010 C CA . ALA E 3 43 ? -11.03400 15.94600 17.71400 1.000 60.93099 43 ALA G CA 1
ATOM 9011 C C . ALA E 3 43 ? -11.58900 15.92400 16.29700 1.000 104.41778 43 ALA G C 1
ATOM 9012 O O . ALA E 3 43 ? -11.05100 16.58800 15.40300 1.000 111.27387 43 ALA G O 1
ATOM 9014 N N . THR E 3 44 ? -12.66800 15.17100 16.07300 1.000 87.82369 44 THR G N 1
ATOM 9015 C CA . THR E 3 44 ? -13.30700 15.17300 14.76200 1.000 84.32064 44 THR G CA 1
ATOM 9016 C C . THR E 3 44 ? -13.90600 16.53900 14.44500 1.000 86.56827 44 THR G C 1
ATOM 9017 O O . THR E 3 44 ? -13.73200 17.05700 13.33600 1.000 86.63670 44 THR G O 1
ATOM 9021 N N . PHE E 3 45 ? -14.59300 17.14700 15.41500 1.000 59.82033 45 PHE G N 1
ATOM 9022 C CA . PHE E 3 45 ? -15.24200 18.43200 15.17200 1.000 61.89426 45 PHE G CA 1
ATOM 9023 C C . PHE E 3 45 ? -14.22300 19.54400 14.96500 1.000 63.79712 45 PHE G C 1
ATOM 9024 O O . PHE E 3 45 ? -14.41000 20.40900 14.10200 1.000 64.66565 45 PHE G O 1
ATOM 9032 N N . PHE E 3 46 ? -13.14900 19.55500 15.75800 1.000 99.62247 46 PHE G N 1
ATOM 9033 C CA . PHE E 3 46 ? -12.17500 20.63600 15.65900 1.000 119.85648 46 PHE G CA 1
ATOM 9034 C C . PHE E 3 46 ? -11.37100 20.57900 14.36600 1.000 118.70371 46 PHE G C 1
ATOM 9035 O O . PHE E 3 46 ? -10.85700 21.61500 13.92900 1.000 137.42700 46 PHE G O 1
ATOM 9043 N N . VAL E 3 47 ? -11.24900 19.40400 13.74600 1.000 119.10112 47 VAL G N 1
ATOM 9044 C CA . VAL E 3 47 ? -10.59300 19.32600 12.44400 1.000 101.58850 47 VAL G CA 1
ATOM 9045 C C . VAL E 3 47 ? -11.58300 19.63400 11.32800 1.000 90.43190 47 VAL G C 1
ATOM 9046 O O . VAL E 3 47 ? -11.23200 20.27200 10.32900 1.000 98.01175 47 VAL G O 1
ATOM 9050 N N . LEU E 3 48 ? -12.83600 19.20200 11.48300 1.000 111.38178 48 LEU G N 1
ATOM 9051 C CA . LEU E 3 48 ? -13.89900 19.50400 10.53600 1.000 65.07886 48 LEU G CA 1
ATOM 9052 C C . LEU E 3 48 ? -14.56400 20.84800 10.81100 1.000 62.50486 48 LEU G C 1
ATOM 9053 O O . LEU E 3 48 ? -15.69800 21.06900 10.37200 1.000 63.25758 48 LEU G O 1
ATOM 9058 N N . LYS E 3 49 ? -13.89100 21.74300 11.53300 1.000 65.14202 49 LYS G N 1
ATOM 9059 C CA . LYS E 3 49 ? -14.49500 23.02700 11.86500 1.000 87.45259 49 LYS G CA 1
ATOM 9060 C C . LYS E 3 49 ? -14.40300 24.00300 10.69800 1.000 78.56995 49 LYS G C 1
ATOM 9061 O O . LYS E 3 49 ? -15.37600 24.69800 10.38700 1.000 70.76638 49 LYS G O 1
ATOM 9067 N N . ASN E 3 50 ? -13.24700 24.05200 10.03100 1.000 91.73995 50 ASN G N 1
ATOM 9068 C CA . ASN E 3 50 ? -12.98100 25.01700 8.97100 1.000 112.35031 50 ASN G CA 1
ATOM 9069 C C . ASN E 3 50 ? -13.31500 24.48300 7.58200 1.000 140.30893 50 ASN G C 1
ATOM 9070 O O . ASN E 3 50 ? -12.66800 24.87500 6.60100 1.000 155.12123 50 ASN G O 1
ATOM 9075 N N . ARG E 3 5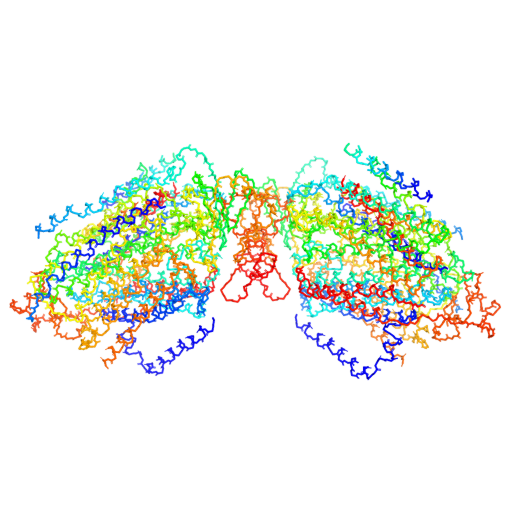1 ? -14.30500 23.60800 7.46700 1.000 146.46756 51 ARG G N 1
ATOM 9076 C CA . ARG E 3 51 ? -14.69600 23.01700 6.19400 1.000 130.52881 51 ARG G CA 1
ATOM 9077 C C . ARG E 3 51 ? -15.91300 23.77600 5.65400 1.000 168.85446 51 ARG G C 1
ATOM 9078 O O . ARG E 3 51 ? -15.88900 25.01100 5.68900 1.000 195.55503 51 ARG G O 1
ATOM 9086 N N . THR E 3 52 ? -16.96400 23.10900 5.17100 1.000 163.43539 52 THR G N 1
ATOM 9087 C CA . THR E 3 52 ? -18.09800 23.75600 4.50300 1.000 170.92312 52 THR G CA 1
ATOM 9088 C C . THR E 3 52 ? -17.62900 24.67900 3.37900 1.000 214.15726 52 THR G C 1
ATOM 9089 O O . THR E 3 52 ? -18.11100 25.80300 3.22600 1.000 196.06825 52 THR G O 1
ATOM 9093 N N . ALA E 3 53 ? -16.67000 24.19600 2.58300 1.000 228.72216 53 ALA G N 1
ATOM 9094 C CA . ALA E 3 53 ? -16.23500 24.95200 1.41400 1.000 223.08201 53 ALA G CA 1
ATOM 9095 C C . ALA E 3 53 ? -17.34700 25.06600 0.38100 1.000 212.21755 53 ALA G C 1
ATOM 9096 O O . ALA E 3 53 ? -17.40900 26.05600 -0.35800 1.000 208.74871 53 ALA G O 1
ATOM 9098 N N . GLY E 3 54 ? -18.22600 24.06900 0.31600 1.000 206.37474 54 GLY G N 1
ATOM 9099 C CA . GLY E 3 54 ? -19.38900 24.12100 -0.54500 1.000 199.22125 54 GLY G CA 1
ATOM 9100 C C . GLY E 3 54 ? -20.63600 23.64100 0.16700 1.000 174.69726 54 GLY G C 1
ATOM 9101 O O . GLY E 3 54 ? -20.93600 22.44300 0.17100 1.000 175.66843 54 GLY G O 1
ATOM 9102 N N . GLY E 3 55 ? -21.37000 24.56700 0.77900 1.000 161.76150 55 GLY G N 1
ATOM 9103 C CA . GLY E 3 55 ? -22.55600 24.21200 1.53100 1.000 131.02887 55 GLY G CA 1
ATOM 9104 C C . GLY E 3 55 ? -23.16200 25.38200 2.27900 1.000 165.86989 55 GLY G C 1
ATOM 9105 O O . GLY E 3 55 ? -23.24000 26.49500 1.75000 1.000 150.41803 55 GLY G O 1
ATOM 9106 N N . VAL E 3 56 ? -23.59900 25.13800 3.51200 1.000 172.26539 56 VAL G N 1
ATOM 9107 C CA . VAL E 3 56 ? -24.27500 26.13400 4.33600 1.000 183.25092 56 VAL G CA 1
ATOM 9108 C C . VAL E 3 56 ? -23.35000 26.52000 5.48300 1.000 199.83975 56 VAL G C 1
ATOM 9109 O O . VAL E 3 56 ? -22.74700 25.65100 6.12400 1.000 184.95902 56 VAL G O 1
ATOM 9113 N N . LEU E 3 57 ? -23.23200 27.82700 5.73300 1.000 188.25941 57 LEU G N 1
ATOM 9114 C CA . LEU E 3 57 ? -22.41500 28.32400 6.83200 1.000 190.01489 57 LEU G CA 1
ATOM 9115 C C . LEU E 3 57 ? -23.16600 28.17600 8.15600 1.000 191.49401 57 LEU G C 1
ATOM 9116 O O . LEU E 3 57 ? -24.38700 28.34600 8.19900 1.000 205.69308 57 LEU G O 1
ATOM 9121 N N . PRO E 3 58 ? -22.46400 27.86200 9.24600 1.000 178.55299 58 PRO G N 1
ATOM 9122 C CA . PRO E 3 58 ? -23.15000 27.61300 10.52400 1.000 130.22614 58 PRO G CA 1
ATOM 9123 C C . PRO E 3 58 ? -23.64400 28.91200 11.14400 1.000 126.99681 58 PRO G C 1
ATOM 9124 O O . PRO E 3 58 ? -22.85900 29.81700 11.43700 1.000 90.71877 58 PRO G O 1
ATOM 9128 N N . ASP E 3 59 ? -24.96100 29.00000 11.33500 1.000 112.35031 59 ASP G N 1
ATOM 9129 C CA . ASP E 3 59 ? -25.59000 30.12500 12.02800 1.000 135.30306 59 ASP G CA 1
ATOM 9130 C C . ASP E 3 59 ? -26.69900 29.55600 12.90800 1.000 141.06955 59 ASP G C 1
ATOM 9131 O O . ASP E 3 59 ? -27.78400 29.22900 12.41700 1.000 128.08115 59 ASP G O 1
ATOM 9136 N N . GLU E 3 60 ? -26.42000 29.43800 14.20300 1.000 149.67847 60 GLU G N 1
ATOM 9137 C CA . GLU E 3 60 ? -27.33100 28.83900 15.16500 1.000 104.86784 60 GLU G CA 1
ATOM 9138 C C . GLU E 3 60 ? -27.88200 29.89600 16.11400 1.000 115.00853 60 GLU G C 1
ATOM 9139 O O . GLU E 3 60 ? -27.32000 30.98300 16.26900 1.000 103.46767 60 GLU G O 1
ATOM 9145 N N . LEU E 3 61 ? -28.99600 29.55100 16.75600 1.000 109.61577 61 LEU G N 1
ATOM 9146 C CA . LEU E 3 61 ? -29.67600 30.48400 17.64500 1.000 127.12314 61 LEU G CA 1
ATOM 9147 C C . LEU E 3 61 ? -28.84000 30.73100 18.89500 1.000 123.51481 61 LEU G C 1
ATOM 9148 O O . LEU E 3 61 ? -28.33500 29.79000 19.51400 1.000 124.63863 61 LEU G O 1
ATOM 9153 N N . PHE E 3 62 ? -28.70100 32.00400 19.26600 1.000 134.99250 62 PHE G N 1
ATOM 9154 C CA . PHE E 3 62 ? -27.87800 32.36500 20.41500 1.000 134.19504 62 PHE G CA 1
ATOM 9155 C C . PHE E 3 62 ? -28.64000 32.19000 21.72300 1.000 153.49472 62 PHE G C 1
ATOM 9156 O O . PHE E 3 62 ? -28.12500 31.59000 22.67400 1.000 116.69820 62 PHE G O 1
ATOM 9164 N N . GLU E 3 63 ? -29.86800 32.71200 21.79100 1.000 127.74953 63 GLU G N 1
ATOM 9165 C CA . GLU E 3 63 ? -30.64600 32.61200 23.02100 1.000 125.00973 63 GLU G CA 1
ATOM 9166 C C . GLU E 3 63 ? -30.97000 31.16600 23.36700 1.000 128.52067 63 GLU G C 1
ATOM 9167 O O . GLU E 3 63 ? -31.06400 30.81900 24.54900 1.000 123.52534 63 GLU G O 1
ATOM 9173 N N . VAL E 3 64 ? -31.13300 30.30800 22.35800 1.000 134.51350 64 VAL G N 1
ATOM 9174 C CA . VAL E 3 64 ? -31.41500 28.90200 22.62700 1.000 136.98485 64 VAL G CA 1
ATOM 9175 C C . VAL E 3 64 ? -30.22000 28.23700 23.30000 1.000 139.69043 64 VAL G C 1
ATOM 9176 O O . VAL E 3 64 ? -30.38400 27.40200 24.19700 1.000 131.63420 64 VAL G O 1
ATOM 9180 N N . ASN E 3 65 ? -29.00100 28.60700 22.89600 1.000 131.57630 65 ASN G N 1
ATOM 9181 C CA . ASN E 3 65 ? -27.80900 28.02800 23.51000 1.000 128.95757 65 ASN G CA 1
ATOM 9182 C C . ASN E 3 65 ? -27.75200 28.34200 24.99900 1.000 132.34218 65 ASN G C 1
ATOM 9183 O O . ASN E 3 65 ? -27.48200 27.45900 25.82200 1.000 130.75252 65 ASN G O 1
ATOM 9188 N N . LEU E 3 66 ? -28.00400 29.60000 25.36600 1.000 139.63779 66 LEU G N 1
ATOM 9189 C CA . LEU E 3 66 ? -28.02400 29.95400 26.78000 1.000 126.23619 66 LEU G CA 1
ATOM 9190 C C . LEU E 3 66 ? -29.20800 29.31000 27.49000 1.000 122.14096 66 LEU G C 1
ATOM 9191 O O . LEU E 3 66 ? -29.06900 28.82700 28.61900 1.000 120.40654 66 LEU G O 1
ATOM 9196 N N . VAL E 3 67 ? -30.37800 29.28700 26.84400 1.000 134.20030 67 VAL G N 1
ATOM 9197 C CA . VAL E 3 67 ? -31.54100 28.62800 27.43400 1.000 122.29887 67 VAL G CA 1
ATOM 9198 C C . VAL E 3 67 ? -31.27700 27.13800 27.60600 1.000 117.69569 67 VAL G C 1
ATOM 9199 O O . VAL E 3 67 ? -31.68700 26.53100 28.60300 1.000 118.74055 67 VAL G O 1
ATOM 9203 N N . MET E 3 68 ? -30.58400 26.52500 26.64400 1.000 112.75826 68 MET G N 1
ATOM 9204 C CA . MET E 3 68 ? -30.20700 25.12300 26.79100 1.000 115.27961 68 MET G CA 1
ATOM 9205 C C . MET E 3 68 ? -29.23300 24.93700 27.94800 1.000 108.28140 68 MET G C 1
ATOM 9206 O O . MET E 3 68 ? -29.38600 24.01900 28.76200 1.000 107.73660 68 MET G O 1
ATOM 9211 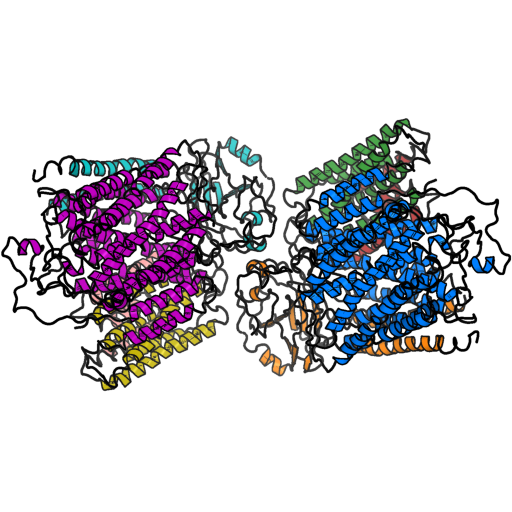N N . ILE E 3 69 ? -28.22200 25.80400 28.03600 1.000 108.98149 69 ILE G N 1
ATOM 9212 C CA . ILE E 3 69 ? -27.21500 25.66100 29.08300 1.000 124.37017 69 ILE G CA 1
ATOM 9213 C C . ILE E 3 69 ? -27.79300 26.04900 30.43900 1.000 113.71627 69 ILE G C 1
ATOM 9214 O O . ILE E 3 69 ? -27.55100 25.37300 31.44700 1.000 113.61362 69 ILE G O 1
ATOM 9219 N N . MET E 3 70 ? -28.58300 27.12700 30.48800 1.000 118.11153 70 MET G N 1
ATOM 9220 C CA . MET E 3 70 ? -29.17400 27.54700 31.75400 1.000 123.04896 70 MET G CA 1
ATOM 9221 C C . MET E 3 70 ? -30.20800 26.54400 32.24800 1.000 123.26478 70 MET G C 1
ATOM 9222 O O . MET E 3 70 ? -30.42400 26.42600 33.46000 1.000 126.08091 70 MET G O 1
ATOM 9227 N N . THR E 3 71 ? -30.86500 25.82600 31.33300 1.000 120.57761 71 THR G N 1
ATOM 9228 C CA . THR E 3 71 ? -31.77000 24.76000 31.75100 1.000 123.78853 71 THR G CA 1
ATOM 9229 C C . THR E 3 71 ? -30.99300 23.59600 32.34900 1.000 128.74175 71 THR G C 1
ATOM 9230 O O . THR E 3 71 ? -31.44000 22.97600 33.32100 1.000 145.59640 71 THR G O 1
ATOM 9234 N N . PHE E 3 72 ? -29.82300 23.28800 31.78500 1.000 113.77417 72 PHE G N 1
ATOM 9235 C CA . PHE E 3 72 ? -29.00600 22.20300 32.31300 1.000 136.81904 72 PHE G CA 1
ATOM 9236 C C . PHE E 3 72 ? -28.16000 22.64300 33.50200 1.000 157.70838 72 PHE G C 1
ATOM 9237 O O . PHE E 3 72 ? -27.85400 21.82300 34.37500 1.000 139.76413 72 PHE G O 1
ATOM 9245 N N . LEU E 3 73 ? -27.77100 23.91900 33.55900 1.000 163.46170 73 LEU G N 1
ATOM 9246 C CA . LEU E 3 73 ? -27.04200 24.40000 34.72800 1.000 137.65861 73 LEU G CA 1
ATOM 9247 C C . LEU E 3 73 ? -27.94600 24.47100 35.95100 1.000 121.81987 73 LEU G C 1
ATOM 9248 O O . LEU E 3 73 ? -27.47000 24.31900 37.08100 1.000 123.15161 73 LEU G O 1
ATOM 9253 N N . LEU E 3 74 ? -29.24500 24.69500 35.74600 1.000 124.38333 74 LEU G N 1
ATOM 9254 C CA . LEU E 3 74 ? -30.22000 24.54200 36.81700 1.000 128.46803 74 LEU G CA 1
ATOM 9255 C C . LEU E 3 74 ? -30.61300 23.08700 37.02200 1.000 126.14144 74 LEU G C 1
ATOM 9256 O O . LEU E 3 74 ? -31.14600 22.74300 38.08200 1.000 137.51122 74 LEU G O 1
ATOM 9261 N N . LEU E 3 75 ? -30.36500 22.23500 36.02700 1.000 129.81293 75 LEU G N 1
ATOM 9262 C CA . LEU E 3 75 ? -30.61700 20.80700 36.18000 1.000 137.96128 75 LEU G CA 1
ATOM 9263 C C . LEU E 3 75 ? -29.70100 20.20400 37.23900 1.000 155.08438 75 LEU G C 1
ATOM 9264 O O . LEU E 3 75 ? -30.14800 19.43300 38.09700 1.000 158.50848 75 LEU G O 1
ATOM 9269 N N . ILE E 3 76 ? -28.41100 20.54800 37.19900 1.000 162.07996 76 ILE G N 1
ATOM 9270 C CA . ILE E 3 76 ? -27.49700 20.06300 38.22800 1.000 163.86702 76 ILE G CA 1
ATOM 9271 C C . ILE E 3 76 ? -27.71200 20.81500 39.53500 1.000 167.20163 76 ILE G C 1
ATOM 9272 O O . ILE E 3 76 ? -27.42100 20.28900 40.61600 1.000 163.11429 76 ILE G O 1
ATOM 9277 N N . SER E 3 77 ? -28.22000 22.05000 39.46400 1.000 167.70695 77 SER G N 1
ATOM 9278 C CA . SER E 3 77 ? -28.50200 22.80400 40.68100 1.000 153.57368 77 SER G CA 1
ATOM 9279 C C . SER E 3 77 ? -29.57600 22.12400 41.51800 1.000 151.90769 77 SER G C 1
ATOM 9280 O O . SER E 3 77 ? -29.52500 22.17200 42.75300 1.000 146.93867 77 SER G O 1
ATOM 9283 N N . SER E 3 78 ? -30.55100 21.48900 40.87000 1.000 161.35356 78 SER G N 1
ATOM 9284 C CA . SER E 3 78 ? -31.55500 20.69100 41.55800 1.000 164.28549 78 SER G CA 1
ATOM 9285 C C . SER E 3 78 ? -31.09200 19.26000 41.79300 1.000 154.22112 78 SER G C 1
ATOM 9286 O O . SER E 3 78 ? -31.90600 18.40600 42.16100 1.000 145.16214 78 SER G O 1
ATOM 9289 N N . PHE E 3 79 ? -29.80700 18.98200 41.58200 1.000 151.79452 79 PHE G N 1
ATOM 9290 C CA . PHE E 3 79 ? -29.26000 17.64300 41.77400 1.000 164.91188 79 PHE G CA 1
ATOM 9291 C C . PHE E 3 79 ? -27.92200 17.61800 42.50000 1.000 206.30895 79 PHE G C 1
ATOM 9292 O O . PHE E 3 79 ? -27.60900 16.59900 43.12500 1.000 202.44006 79 PHE G O 1
ATOM 9300 N N . THR E 3 80 ? -27.11900 18.68500 42.44300 1.000 192.67836 80 THR G N 1
ATOM 9301 C CA . THR E 3 80 ? -25.90800 18.74000 43.25600 1.000 198.66592 80 THR G CA 1
ATOM 9302 C C . THR E 3 80 ? -26.25900 18.74000 44.73700 1.000 197.89215 80 THR G C 1
ATOM 9303 O O . THR E 3 80 ? -25.55700 18.13000 45.55200 1.000 204.35345 80 THR G O 1
ATOM 9307 N N . CYS E 3 81 ? -27.34600 19.41600 45.10000 1.000 196.87624 81 CYS G N 1
ATOM 9308 C CA . CYS E 3 81 ? -27.91000 19.33400 46.43700 1.000 153.79212 81 CYS G CA 1
ATOM 9309 C C . CYS E 3 81 ? -29.05300 18.33300 46.51700 1.000 164.50657 81 CYS G C 1
ATOM 9310 O O . CYS E 3 81 ? -29.68100 18.20800 47.57200 1.000 156.44771 81 CYS G O 1
ATOM 9313 N N . GLY E 3 82 ? -29.33400 17.62200 45.42900 1.000 174.01297 82 GLY G N 1
ATOM 9314 C CA . GLY E 3 82 ? -30.37700 16.62300 45.38100 1.000 172.27329 82 GLY G CA 1
ATOM 9315 C C . GLY E 3 82 ? -29.95100 15.23100 45.77400 1.000 196.10246 82 GLY G C 1
ATOM 9316 O O . GLY E 3 82 ? -30.77900 14.31500 45.76200 1.000 175.46051 82 GLY G O 1
ATOM 9317 N N . ILE E 3 83 ? -28.67700 15.03600 46.11200 1.000 170.68889 83 ILE G N 1
ATOM 9318 C CA . ILE E 3 83 ? -28.19200 13.73600 46.56200 1.000 184.45106 83 ILE G CA 1
ATOM 9319 C C . ILE E 3 83 ? -27.12500 13.92800 47.63200 1.000 185.30116 83 ILE G C 1
ATOM 9320 O O . ILE E 3 83 ? -26.83700 13.01000 48.40900 1.000 195.80506 83 ILE G O 1
ATOM 9325 N N . ALA E 3 84 ? -26.54200 15.12700 47.69300 1.000 184.20893 84 ALA G N 1
ATOM 9326 C CA . ALA E 3 84 ? -25.54000 15.41200 48.71400 1.000 129.27076 84 ALA G CA 1
ATOM 9327 C C . ALA E 3 84 ? -26.19200 15.72500 50.05500 1.000 134.77932 84 ALA G C 1
ATOM 9328 O O . ALA E 3 84 ? -25.86000 15.11300 51.07500 1.000 135.81365 84 ALA G O 1
ATOM 9330 N N . VAL E 3 85 ? -27.12500 16.67600 50.06600 1.000 138.54819 85 VAL G N 1
ATOM 9331 C CA . VAL E 3 85 ? -27.85200 17.05000 51.27400 1.000 144.27256 85 VAL G CA 1
ATOM 9332 C C . VAL E 3 85 ? -29.13800 16.23700 51.33900 1.000 158.72429 85 VAL G C 1
ATOM 9333 O O . VAL E 3 85 ? -30.04700 16.54600 52.11700 1.000 151.06285 85 VAL G O 1
ATOM 9337 N N . HIS E 3 86 ? -29.22400 15.19200 50.51700 1.000 150.62595 86 HIS G N 1
ATOM 9338 C CA . HIS E 3 86 ? -30.42800 14.37500 50.44900 1.000 167.58325 86 HIS G CA 1
ATOM 9339 C C . HIS E 3 86 ? -30.25700 13.07000 51.21700 1.000 168.70707 86 HIS G C 1
ATOM 9340 O O . HIS E 3 86 ? -30.86100 12.88700 52.27900 1.000 184.26157 86 HIS G O 1
ATOM 9347 N N . GLU E 3 87 ? -29.44300 12.15500 50.69000 1.000 185.37749 87 GLU G N 1
ATOM 9348 C CA . GLU E 3 87 ? -29.24500 10.86700 51.34500 1.000 177.45286 87 GLU G CA 1
ATOM 9349 C C . GLU E 3 87 ? -28.02400 10.84700 52.25800 1.000 169.65982 87 GLU G C 1
ATOM 9350 O O . GLU E 3 87 ? -28.06000 10.21000 53.31700 1.000 145.92802 87 GLU G O 1
ATOM 9356 N N . MET E 3 88 ? -26.94100 11.52700 51.87800 1.000 158.88221 88 MET G N 1
ATOM 9357 C CA . MET E 3 88 ? -25.74800 11.53700 52.72000 1.000 154.43431 88 MET G CA 1
ATOM 9358 C C . MET E 3 88 ? -25.97200 12.38300 53.96700 1.000 168.30965 88 MET G C 1
ATOM 9359 O O . MET E 3 88 ? -25.81000 11.90400 55.09600 1.000 173.68661 88 MET G O 1
ATOM 9364 N N . ARG E 3 89 ? -26.34200 13.64800 53.78600 1.000 165.53301 89 ARG G N 1
ATOM 9365 C CA . ARG E 3 89 ? -26.70800 14.49000 54.91700 1.000 178.89777 89 ARG G CA 1
ATOM 9366 C C . ARG E 3 89 ? -28.14900 14.18200 55.30300 1.000 192.59678 89 ARG G C 1
ATOM 9367 O O . ARG E 3 89 ? -29.05900 14.30700 54.47500 1.000 182.03498 89 ARG G O 1
ATOM 9375 N N . ARG E 3 90 ? -28.35000 13.77500 56.55100 1.000 203.41386 90 ARG G N 1
ATOM 9376 C CA . ARG E 3 90 ? -29.66000 13.36400 57.07300 1.000 195.78137 90 ARG G CA 1
ATOM 9377 C C . ARG E 3 90 ? -30.16100 12.19100 56.22300 1.000 191.44664 90 ARG G C 1
ATOM 9378 O O . ARG E 3 90 ? -29.36100 11.40500 55.69800 1.000 187.37247 90 ARG G O 1
ATOM 9386 N N . GLY E 3 91 ? -31.47600 12.05400 56.07300 1.000 190.41230 91 GLY G N 1
ATOM 9387 C CA . GLY E 3 91 ? -32.02600 10.96700 55.28600 1.000 169.77825 91 GLY G CA 1
ATOM 9388 C C . GLY E 3 91 ? -33.44700 11.19900 54.81500 1.000 201.40836 91 GLY G C 1
ATOM 9389 O O . GLY E 3 91 ? -34.39800 10.71300 55.43400 1.000 192.64941 91 GLY G O 1
ATOM 9390 N N . SER E 3 92 ? -33.60500 11.94300 53.72000 1.000 194.20486 92 SER G N 1
ATOM 9391 C CA . SER E 3 92 ? -34.92700 12.24100 53.16600 1.000 202.69272 92 SER G CA 1
ATOM 9392 C C . SER E 3 92 ? -35.28300 11.20200 52.10000 1.000 200.41877 92 SER G C 1
ATOM 9393 O O . SER E 3 92 ? -35.26000 11.45500 50.89400 1.000 194.06801 92 SER G O 1
ATOM 9396 N N . LEU E 3 93 ? -35.62000 10.00100 52.57900 1.000 199.35548 93 LEU G N 1
ATOM 9397 C CA . LEU E 3 93 ? -35.98600 8.92100 51.66800 1.000 196.83939 93 LEU G CA 1
ATOM 9398 C C . LEU E 3 93 ? -37.31300 9.19400 50.96900 1.000 197.61580 93 LEU G C 1
ATOM 9399 O O . LEU E 3 93 ? -37.52300 8.73200 49.84200 1.000 155.42916 93 LEU G O 1
ATOM 9404 N N . LYS E 3 94 ? -38.21700 9.93500 51.61400 1.000 205.54307 94 LYS G N 1
ATOM 9405 C CA . LYS E 3 94 ? -39.48200 10.27800 50.97600 1.000 203.01908 94 LYS G CA 1
ATOM 9406 C C . LYS E 3 94 ? -39.32600 11.41600 49.97700 1.000 185.14588 94 LYS G C 1
ATOM 9407 O O . LYS E 3 94 ? -40.11800 11.51900 49.03400 1.000 184.98534 94 LYS G O 1
ATOM 9413 N N . GLY E 3 95 ? -38.32100 12.27400 50.16300 1.000 166.14360 95 GLY G N 1
ATOM 9414 C CA . GLY E 3 95 ? -38.06900 13.35400 49.22900 1.000 159.85864 95 GLY G CA 1
ATOM 9415 C C . GLY E 3 95 ? -37.42300 12.93500 47.92900 1.000 185.23010 95 GLY G C 1
ATOM 9416 O O . GLY E 3 95 ? -37.26000 13.76800 47.03300 1.000 184.38263 95 GLY G O 1
ATOM 9417 N N . VAL E 3 96 ? -37.05100 11.66000 47.80600 1.000 192.62836 96 VAL G N 1
ATOM 9418 C CA . VAL E 3 96 ? -36.47100 11.17200 46.55900 1.000 158.75588 96 VAL G CA 1
ATOM 9419 C C . VAL E 3 96 ? -37.51900 11.14500 45.45200 1.000 147.52821 96 VAL G C 1
ATOM 9420 O O . VAL E 3 96 ? -37.18200 11.22700 44.26600 1.000 143.25139 96 VAL G O 1
ATOM 9424 N N . VAL E 3 97 ? -38.79700 11.03400 45.81000 1.000 148.68625 97 VAL G N 1
ATOM 9425 C CA . VAL E 3 97 ? -39.87900 11.08500 44.83300 1.000 149.31264 97 VAL G CA 1
ATOM 9426 C C . VAL E 3 97 ? -40.25600 12.53900 44.56600 1.000 162.15892 97 VAL G C 1
ATOM 9427 O O . VAL E 3 97 ? -41.20700 12.82300 43.82800 1.000 187.88569 97 VAL G O 1
ATOM 9431 N N . ILE E 3 98 ? -39.51400 13.47700 45.15600 1.000 152.41827 98 ILE G N 1
ATOM 9432 C CA . ILE E 3 98 ? -39.77400 14.90200 44.99700 1.000 155.03175 98 ILE G CA 1
ATOM 9433 C C . ILE E 3 98 ? -38.60900 15.61200 44.31600 1.000 150.59964 98 ILE G C 1
ATOM 9434 O O . ILE E 3 98 ? -38.78900 16.29200 43.30100 1.000 149.42318 98 ILE G O 1
ATOM 9439 N N . TRP E 3 99 ? -37.39900 15.45900 44.85700 1.000 166.90685 99 TRP G N 1
ATOM 9440 C CA . TRP E 3 99 ? -36.25400 16.16000 44.28800 1.000 175.28417 99 TRP G CA 1
ATOM 9441 C C . TRP E 3 99 ? -35.72600 15.47000 43.03600 1.000 185.49066 99 TRP G C 1
ATOM 9442 O O . TRP E 3 99 ? -35.29700 16.14100 42.09100 1.000 173.27077 99 TRP G O 1
ATOM 9453 N N . THR E 3 100 ? -35.75300 14.13800 43.00500 1.000 188.93581 100 THR G N 1
ATOM 9454 C CA . THR E 3 100 ? -35.28600 13.41600 41.83000 1.000 173.59976 100 THR G CA 1
ATOM 9455 C C . THR E 3 100 ? -36.30800 13.43000 40.70200 1.000 183.52990 100 THR G C 1
ATOM 9456 O O . THR E 3 100 ? -35.93700 13.21900 39.54300 1.000 160.37712 100 THR G O 1
ATOM 9460 N N . ILE E 3 101 ? -37.58000 13.68300 41.01300 1.000 220.42116 101 ILE G N 1
ATOM 9461 C CA . ILE E 3 101 ? -38.59800 13.77200 39.97200 1.000 205.16144 101 ILE G CA 1
ATOM 9462 C C . ILE E 3 101 ? -38.61900 15.16600 39.35700 1.000 140.01152 101 ILE G C 1
ATOM 9463 O O . ILE E 3 101 ? -38.74300 15.31500 38.13600 1.000 133.38441 101 ILE G O 1
ATOM 9468 N N . ILE E 3 102 ? -38.49300 16.20700 40.18500 1.000 142.10125 102 ILE G N 1
ATOM 9469 C CA . ILE E 3 102 ? -38.45400 17.57200 39.66400 1.000 148.20988 102 ILE G CA 1
ATOM 9470 C C . ILE E 3 102 ? -37.22500 17.77200 38.78700 1.000 158.01368 102 ILE G C 1
ATOM 9471 O O . ILE E 3 102 ? -37.30600 18.36400 37.70300 1.000 157.81366 102 ILE G O 1
ATOM 9476 N N . THR E 3 103 ? -36.07000 17.27200 39.23000 1.000 154.31850 103 THR G N 1
ATOM 9477 C CA . THR E 3 103 ? -34.86200 17.35100 38.41800 1.000 161.79835 103 THR G CA 1
ATOM 9478 C C . THR E 3 103 ? -34.92900 16.46000 37.18500 1.000 161.31934 103 THR G C 1
ATOM 9479 O O . THR E 3 103 ? -34.10800 16.62400 36.27700 1.000 150.22591 103 THR G O 1
ATOM 9483 N N . LEU E 3 104 ? -35.88300 15.53000 37.12700 1.000 159.69283 104 LEU G N 1
ATOM 9484 C CA . LEU E 3 104 ? -36.02900 14.68600 35.94900 1.000 149.60478 104 LEU G CA 1
ATOM 9485 C C . LEU E 3 104 ? -36.70600 15.42900 34.80500 1.000 142.19863 104 LEU G C 1
ATOM 9486 O O . LEU E 3 104 ? -36.43200 15.13900 33.63400 1.000 133.57128 104 LEU G O 1
ATOM 9491 N N . LEU E 3 105 ? -37.58600 16.38400 35.11900 1.000 158.25845 105 LEU G N 1
ATOM 9492 C CA . LEU E 3 105 ? -38.23000 17.16900 34.07200 1.000 125.05447 105 LEU G CA 1
ATOM 9493 C C . LEU E 3 105 ? -37.25000 18.12500 33.40500 1.000 123.03317 105 LEU G C 1
ATOM 9494 O O . LEU E 3 105 ? -37.41100 18.44700 32.22200 1.000 125.93878 105 LEU G O 1
ATOM 9499 N N . LEU E 3 106 ? -36.23300 18.58700 34.13900 1.000 127.97850 106 LEU G N 1
ATOM 9500 C CA . LEU E 3 106 ? -35.22900 19.46000 33.53900 1.000 125.58348 106 LEU G CA 1
ATOM 9501 C C . LEU E 3 106 ? -34.40500 18.72200 32.49200 1.000 131.35259 106 LEU G C 1
ATOM 9502 O O . LEU E 3 106 ? -33.87200 19.35000 31.56900 1.000 112.20819 106 LEU G O 1
ATOM 9507 N N . GLY E 3 107 ? -34.28000 17.40000 32.62100 1.000 127.30211 107 GLY G N 1
ATOM 9508 C CA . GLY E 3 107 ? -33.63400 16.62500 31.57600 1.000 139.89835 107 GLY G CA 1
ATOM 9509 C C . GLY E 3 107 ? -34.43200 16.63100 30.28700 1.000 125.51768 107 GLY G C 1
ATOM 9510 O O . GLY E 3 107 ? -33.86300 16.64200 29.19100 1.000 101.82537 107 GLY G O 1
ATOM 9511 N N . ALA E 3 108 ? -35.76300 16.62200 30.40000 1.000 125.21238 108 ALA G N 1
ATOM 9512 C CA . ALA E 3 108 ? -36.62000 16.73800 29.22800 1.000 114.63217 108 ALA G CA 1
ATOM 9513 C C . ALA E 3 108 ? -36.57400 18.13300 28.62300 1.000 127.21262 108 ALA G C 1
ATOM 9514 O O . ALA E 3 108 ? -36.90100 18.29500 27.44200 1.000 118.22733 108 ALA G O 1
ATOM 9516 N N . GLY E 3 109 ? -36.18300 19.14200 29.40500 1.000 127.39159 109 GLY G N 1
ATOM 9517 C CA . GLY E 3 109 ? -36.03100 20.47600 28.85100 1.000 142.39339 109 GLY G CA 1
ATOM 9518 C C . GLY E 3 109 ? -34.92000 20.54400 27.82200 1.000 135.73470 109 GLY G C 1
ATOM 9519 O O . GLY E 3 109 ? -35.04600 21.22600 26.80200 1.000 143.14085 109 GLY G O 1
ATOM 9520 N N . PHE E 3 110 ? -33.81600 19.83600 28.07300 1.000 146.59389 110 PHE G N 1
ATOM 9521 C CA . PHE E 3 110 ? -32.75200 19.76200 27.08000 1.000 133.58970 110 PHE G CA 1
ATOM 9522 C C . PHE E 3 110 ? -33.13400 18.84200 25.93100 1.000 142.03282 110 PHE G C 1
ATOM 9523 O O . PHE E 3 110 ? -32.73300 19.08200 24.78700 1.000 151.83663 110 PHE G O 1
ATOM 9531 N N . VAL E 3 111 ? -33.91100 17.79400 26.21100 1.000 138.64294 111 VAL G N 1
ATOM 9532 C CA . VAL E 3 111 ? -34.36400 16.89900 25.15200 1.000 136.67165 111 VAL G CA 1
ATOM 9533 C C . VAL E 3 111 ? -35.39400 17.59700 24.27400 1.000 117.84044 111 VAL G C 1
ATOM 9534 O O . VAL E 3 111 ? -35.30000 17.57600 23.04100 1.000 96.77476 111 VAL G O 1
ATOM 9538 N N . GLY E 3 112 ? -36.38800 18.23300 24.89500 1.000 117.56146 112 GLY G N 1
ATOM 9539 C CA . GLY E 3 112 ? -37.42000 18.90500 24.12200 1.000 133.91079 112 GLY G CA 1
ATOM 9540 C C . GLY E 3 112 ? -36.88900 20.08200 23.32700 1.000 141.28799 112 GLY G C 1
ATOM 9541 O O . GLY E 3 112 ? -37.35200 20.35000 22.21500 1.000 159.63493 112 GLY G O 1
ATOM 9542 N N . CYS E 3 113 ? -35.91100 20.80200 23.88100 1.000 142.09862 113 CYS G N 1
ATOM 9543 C CA . CYS E 3 113 ? -35.33900 21.93600 23.16600 1.000 132.07110 113 CYS G CA 1
ATOM 9544 C C . CYS E 3 113 ? -34.38700 21.49700 22.06000 1.000 126.58360 113 CYS G C 1
ATOM 9545 O O . CYS E 3 113 ? -34.31300 22.15900 21.02000 1.000 115.62439 113 CYS G O 1
ATOM 9548 N N . GLU E 3 114 ? -33.65600 20.39600 22.26000 1.000 123.03317 114 GLU G N 1
ATOM 9549 C CA . GLU E 3 114 ? -32.73700 19.92400 21.22900 1.000 112.41085 114 GLU G CA 1
ATOM 9550 C C . GLU E 3 114 ? -33.46800 19.21500 20.09600 1.000 126.58097 114 GLU G C 1
ATOM 9551 O O . GLU E 3 114 ? -33.00200 19.24400 18.95100 1.000 111.11595 114 GLU G O 1
ATOM 9557 N N . ILE E 3 115 ? -34.60200 18.57600 20.39000 1.000 129.19444 115 ILE G N 1
ATOM 9558 C CA . ILE E 3 115 ? -35.40700 17.97700 19.33100 1.000 106.91808 115 ILE G CA 1
ATOM 9559 C C . ILE E 3 115 ? -35.99500 19.06400 18.44300 1.000 95.78780 115 ILE G C 1
ATOM 9560 O O . ILE E 3 115 ? -35.86700 19.02200 17.21400 1.000 101.14634 115 ILE G O 1
ATOM 9565 N N . ASN E 3 116 ? -36.63400 20.06600 19.05300 1.000 96.49578 116 ASN G N 1
ATOM 9566 C CA . ASN E 3 116 ? -37.10800 21.21100 18.28700 1.000 115.01379 116 ASN G CA 1
ATOM 9567 C C . ASN E 3 116 ? -35.95900 21.98300 17.65600 1.000 129.63923 116 ASN G C 1
ATOM 9568 O O . ASN E 3 116 ? -36.17100 22.68800 16.66500 1.000 135.43203 116 ASN G O 1
ATOM 9573 N N . GLU E 3 117 ? -34.75100 21.87400 18.21400 1.000 129.77082 117 GLU G N 1
ATOM 9574 C CA . GLU E 3 117 ? -33.58600 22.46300 17.56400 1.000 138.12182 117 GLU G CA 1
ATOM 9575 C C . GLU E 3 117 ? -33.18800 21.66400 16.33000 1.000 157.42414 117 GLU G C 1
ATOM 9576 O O . GLU E 3 117 ? -32.79300 22.24000 15.31100 1.000 154.86857 117 GLU G O 1
ATOM 9582 N N . PHE E 3 118 ? -33.29500 20.33400 16.40100 1.000 174.90518 118 PHE G N 1
ATOM 9583 C CA . PHE E 3 118 ? -32.97600 19.49600 15.25000 1.000 143.03557 118 PHE G CA 1
ATOM 9584 C C . PHE E 3 118 ? -34.08900 19.52400 14.20900 1.000 115.80862 118 PHE G C 1
ATOM 9585 O O . PHE E 3 118 ? -33.81200 19.51000 13.00400 1.000 79.23318 118 PHE G O 1
ATOM 9593 N N . VAL E 3 119 ? -35.34800 19.56000 14.65100 1.000 121.84882 119 VAL G N 1
ATOM 9594 C CA . VAL E 3 119 ? -36.45900 19.65200 13.70900 1.000 119.93806 119 VAL G CA 1
ATOM 9595 C C . VAL E 3 119 ? -36.42100 20.98500 12.97400 1.000 119.46169 119 VAL G C 1
ATOM 9596 O O . VAL E 3 119 ? -36.68200 21.05300 11.76700 1.000 134.54771 119 VAL G O 1
ATOM 9600 N N . HIS E 3 120 ? -36.08700 22.06500 13.68300 1.000 130.88148 120 HIS G N 1
ATOM 9601 C CA . HIS E 3 120 ? -35.92700 23.35400 13.02300 1.000 118.07995 120 HIS G CA 1
ATOM 9602 C C . HIS E 3 120 ? -34.69700 23.39200 12.12800 1.000 88.19478 120 HIS G C 1
ATOM 9603 O O . HIS E 3 120 ? -34.64400 24.21200 11.20500 1.000 103.78876 120 HIS G O 1
ATOM 9610 N N . TYR E 3 121 ? -33.70300 22.54000 12.38700 1.000 102.26226 121 TYR G N 1
ATOM 9611 C CA . TYR E 3 121 ? -32.53200 22.46100 11.52200 1.000 115.22697 121 TYR G CA 1
ATOM 9612 C C . TYR E 3 121 ? -32.78900 21.67700 10.24100 1.000 130.10770 121 TYR G C 1
ATOM 9613 O O . TYR E 3 121 ? -31.91500 21.65100 9.36700 1.000 106.38381 121 TYR G O 1
ATOM 9622 N N . VAL E 3 122 ? -33.95300 21.03500 10.11000 1.000 128.67859 122 VAL G N 1
ATOM 9623 C CA . VAL E 3 122 ? -34.30900 20.39600 8.84700 1.000 125.96247 122 VAL G CA 1
ATOM 9624 C C . VAL E 3 122 ? -34.40800 21.43600 7.74000 1.000 123.12529 122 VAL G C 1
ATOM 9625 O O . VAL E 3 122 ? -34.05100 21.16700 6.58600 1.000 122.30414 122 VAL G O 1
ATOM 9629 N N . HIS E 3 123 ? -34.87200 22.63900 8.07300 1.000 110.54746 123 HIS G N 1
ATOM 9630 C CA . HIS E 3 123 ? -34.90800 23.74500 7.12600 1.000 93.47700 123 HIS G CA 1
ATOM 9631 C C . HIS E 3 123 ? -33.49000 24.20700 6.82100 1.000 113.42676 123 HIS G C 1
ATOM 9632 O O . HIS E 3 123 ? -32.93500 25.03100 7.55700 1.000 93.29013 123 HIS G O 1
ATOM 9639 N N . GLU E 3 124 ? -32.90100 23.67200 5.74600 1.000 110.27375 124 GLU G N 1
ATOM 9640 C CA . GLU E 3 124 ? -31.52300 23.94600 5.34500 1.000 123.38321 124 GLU G CA 1
ATOM 9641 C C . GLU E 3 124 ? -30.54100 23.40300 6.37700 1.000 110.02898 124 GLU G C 1
ATOM 9642 O O . GLU E 3 124 ? -30.39200 23.97100 7.46400 1.000 115.54017 124 GLU G O 1
ATOM 9648 N N . GLY E 3 125 ? -29.86700 22.30500 6.04500 1.000 126.47832 125 GLY G N 1
ATOM 9649 C CA . GLY E 3 125 ? -28.93400 21.68700 6.96700 1.000 111.99238 125 GLY G CA 1
ATOM 9650 C C . GLY E 3 125 ? -29.53900 20.50100 7.69100 1.000 134.83196 125 GLY G C 1
ATOM 9651 O O . GLY E 3 125 ? -29.33000 20.32500 8.89400 1.000 95.14035 125 GLY G O 1
ATOM 9652 N N . ALA E 3 126 ? -30.28900 19.67800 6.96500 1.000 138.30869 126 ALA G N 1
ATOM 9653 C CA . ALA E 3 126 ? -31.00100 18.56500 7.57300 1.000 152.95518 126 ALA G CA 1
ATOM 9654 C C . ALA E 3 126 ? -30.10000 17.34500 7.71700 1.000 155.20019 126 ALA G C 1
ATOM 9655 O O . ALA E 3 126 ? -29.34400 16.99800 6.80500 1.000 157.89788 126 ALA G O 1
ATOM 9657 N N . ALA E 3 127 ? -30.18700 16.70600 8.87900 1.000 159.06644 127 ALA G N 1
ATOM 9658 C CA . ALA E 3 127 ? -29.52900 15.42900 9.18400 1.000 118.35103 127 ALA G CA 1
ATOM 9659 C C . ALA E 3 127 ? -28.01300 15.59600 9.03100 1.000 135.65574 127 ALA G C 1
ATOM 9660 O O . ALA E 3 127 ? -27.47900 16.70500 9.16500 1.000 119.00901 127 ALA G O 1
ATOM 9662 N N . LEU E 3 128 ? -27.31500 14.49700 8.74900 1.000 120.73816 128 LEU G N 1
ATOM 9663 C CA . LEU E 3 128 ? -25.86000 14.47300 8.66600 1.000 136.71902 128 LEU G CA 1
ATOM 9664 C C . LEU E 3 128 ? -25.35000 14.28800 7.24200 1.000 130.83411 128 LEU G C 1
ATOM 9665 O O . LEU E 3 128 ? -24.16800 13.97600 7.05400 1.000 138.77717 128 LEU G O 1
ATOM 9670 N N . SER E 3 129 ? -26.20600 14.46800 6.23700 1.000 148.04407 129 SER G N 1
ATOM 9671 C CA . SER E 3 129 ? -25.84100 14.22500 4.84700 1.000 130.90517 129 SER G CA 1
ATOM 9672 C C . SER E 3 129 ? -25.51600 15.49600 4.07200 1.000 98.01965 129 SER G C 1
ATOM 9673 O O . SER E 3 129 ? -24.98400 15.40200 2.96000 1.000 85.61816 129 SER G O 1
ATOM 9676 N N . THR E 3 130 ? -25.81000 16.67300 4.62600 1.000 94.68767 130 THR G N 1
ATOM 9677 C CA . THR E 3 130 ? -25.60300 17.91100 3.88200 1.000 75.94068 130 THR G CA 1
ATOM 9678 C C . THR E 3 130 ? -24.12200 18.25600 3.77100 1.000 118.31682 130 THR G C 1
ATOM 9679 O O . THR E 3 130 ? -23.61600 18.51100 2.67200 1.000 102.38596 130 THR G O 1
ATOM 9683 N N . SER E 3 131 ? -23.40500 18.25700 4.89300 1.000 117.62726 131 SER G N 1
ATOM 9684 C CA . SER E 3 131 ? -22.00200 18.64500 4.89200 1.000 119.79857 131 SER G CA 1
ATOM 9685 C C . SER E 3 131 ? -21.24900 17.83900 5.94000 1.000 121.43561 131 SER G C 1
ATOM 9686 O O . SER E 3 131 ? -21.84100 17.15800 6.78100 1.000 129.08653 131 SER G O 1
ATOM 9689 N N . ALA E 3 132 ? -19.91700 17.92600 5.87500 1.000 109.86317 132 ALA G N 1
ATOM 9690 C CA . ALA E 3 132 ? -19.07600 17.22500 6.83800 1.000 91.16883 132 ALA G CA 1
ATOM 9691 C C . ALA E 3 132 ? -19.11700 17.88400 8.21300 1.000 108.22613 132 ALA G C 1
ATOM 9692 O O . ALA E 3 132 ? -18.99900 17.19400 9.23200 1.000 88.01582 132 ALA G O 1
ATOM 9694 N N . PHE E 3 133 ? -19.27500 19.20900 8.26200 1.000 121.55142 133 PHE G N 1
ATOM 9695 C CA . PHE E 3 133 ? -19.33900 19.90200 9.54600 1.000 94.74820 133 PHE G CA 1
ATOM 9696 C C . PHE E 3 133 ? -20.59200 19.51100 10.31900 1.000 71.31908 133 PHE G C 1
ATOM 9697 O O . PHE E 3 133 ? -20.53100 19.26700 11.52900 1.000 79.20423 133 PHE G O 1
ATOM 9705 N N . TRP E 3 134 ? -21.74200 19.46200 9.63900 1.000 73.56935 134 TRP G N 1
ATOM 9706 C CA . TRP E 3 134 ? -22.98300 19.07100 10.29600 1.000 81.57294 134 TRP G CA 1
ATOM 9707 C C . TRP E 3 134 ? -22.98600 17.60400 10.69900 1.000 90.82668 134 TRP G C 1
ATOM 9708 O O . TRP E 3 134 ? -23.80900 17.20500 11.53000 1.000 95.61146 134 TRP G O 1
ATOM 9719 N N . SER E 3 135 ? -22.09700 16.79200 10.12300 1.000 83.61002 135 SER G N 1
ATOM 9720 C CA . SER E 3 135 ? -21.96900 15.41200 10.57500 1.000 101.08317 135 SER G CA 1
ATOM 9721 C C . SER E 3 135 ? -21.42600 15.35500 11.99700 1.000 98.48023 135 SER G C 1
ATOM 9722 O O . SER E 3 135 ? -21.93600 14.59900 12.83300 1.000 78.04620 135 SER G O 1
ATOM 9725 N N . GLY E 3 136 ? -20.40000 16.15500 12.29200 1.000 103.96773 136 GLY G N 1
ATOM 9726 C CA . GLY E 3 136 ? -19.86700 16.19100 13.64300 1.000 97.54327 136 GLY G CA 1
ATOM 9727 C C . GLY E 3 136 ? -20.82000 16.83100 14.63400 1.000 73.53513 136 GLY G C 1
ATOM 9728 O O . GLY E 3 136 ? -20.98200 16.34300 15.75500 1.000 97.10375 136 GLY G O 1
ATOM 9729 N N . PHE E 3 137 ? -21.46900 17.92800 14.23400 1.000 68.12396 137 PHE G N 1
ATOM 9730 C CA . PHE E 3 137 ? -22.38600 18.62100 15.13300 1.000 65.19992 137 PHE G CA 1
ATOM 9731 C C . PHE E 3 137 ? -23.55000 17.72400 15.53700 1.000 81.88877 137 PHE G C 1
ATOM 9732 O O . PHE E 3 137 ? -23.97300 17.73000 16.69900 1.000 72.67713 137 PHE G O 1
ATOM 9740 N N . PHE E 3 138 ? -24.09100 16.95600 14.59000 1.000 90.56875 138 PHE G N 1
ATOM 9741 C CA . PHE E 3 138 ? -25.19100 16.04700 14.88700 1.000 97.78014 138 PHE G CA 1
ATOM 9742 C C . PHE E 3 138 ? -24.74500 14.77900 15.60300 1.000 69.64519 138 PHE G C 1
ATOM 9743 O O . PHE E 3 138 ? -25.60200 13.99800 16.03000 1.000 64.48931 138 PHE G O 1
ATOM 9751 N N . VAL E 3 139 ? -23.44100 14.55100 15.74100 1.000 61.86268 139 VAL G N 1
ATOM 9752 C CA . VAL E 3 139 ? -22.91800 13.39800 16.45600 1.000 92.76112 139 VAL G CA 1
ATOM 9753 C C . VAL E 3 139 ? -22.24300 13.80300 17.76200 1.000 116.00865 139 VAL G C 1
ATOM 9754 O O . VAL E 3 139 ? -22.41800 13.13800 18.78600 1.000 83.86532 139 VAL G O 1
ATOM 9758 N N . LEU E 3 140 ? -21.48100 14.90100 17.75000 1.000 106.88913 140 LEU G N 1
ATOM 9759 C CA . LEU E 3 140 ? -20.96600 15.45500 18.99900 1.000 90.09501 140 LEU G CA 1
ATOM 9760 C C . LEU E 3 140 ? -22.09800 15.83500 19.94200 1.000 92.52688 140 LEU G C 1
ATOM 9761 O O . LEU E 3 140 ? -21.91700 15.82800 21.16400 1.000 111.10543 140 LEU G O 1
ATOM 9766 N N . LEU E 3 141 ? -23.26800 16.16800 19.39900 1.000 81.53872 141 LEU G N 1
ATOM 9767 C CA . LEU E 3 141 ? -24.47600 16.35600 20.18800 1.000 69.73468 141 LEU G CA 1
ATOM 9768 C C . LEU E 3 141 ? -25.43300 15.17700 20.08400 1.000 68.71613 141 LEU G C 1
ATOM 9769 O O . LEU E 3 141 ? -26.52300 15.23000 20.66200 1.000 70.99799 141 LEU G O 1
ATOM 9774 N N . GLY E 3 142 ? -25.05100 14.11900 19.37000 1.000 65.63419 142 GLY G N 1
ATOM 9775 C CA . GLY E 3 142 ? -25.91500 12.96900 19.19000 1.000 84.70489 142 GLY G CA 1
ATOM 9776 C C . GLY E 3 142 ? -25.91900 12.03100 20.37700 1.000 98.45391 142 GLY G C 1
ATOM 9777 O O . GLY E 3 142 ? -26.89100 11.99100 21.13800 1.000 74.39576 142 GLY G O 1
ATOM 9778 N N . THR E 3 143 ? -24.83800 11.26400 20.54400 1.000 94.79558 143 THR G N 1
ATOM 9779 C CA . THR E 3 143 ? -24.69800 10.44400 21.74400 1.000 114.34529 143 THR G CA 1
ATOM 9780 C C . THR E 3 143 ? -24.68500 11.30600 22.99800 1.000 121.69091 143 THR G C 1
ATOM 9781 O O . THR E 3 143 ? -25.04900 10.83600 24.08200 1.000 96.07205 143 THR G O 1
ATOM 9785 N N . HIS E 3 144 ? -24.24600 12.55900 22.86800 1.000 114.74270 144 HIS G N 1
ATOM 9786 C CA . HIS E 3 144 ? -24.47100 13.56300 23.90100 1.000 128.78913 144 HIS G CA 1
ATOM 9787 C C . HIS E 3 144 ? -25.94500 13.61800 24.28900 1.000 98.29073 144 HIS G C 1
ATOM 9788 O O . HIS E 3 144 ? -26.29700 13.48200 25.46600 1.000 92.43214 144 HIS G O 1
ATOM 9795 N N . GLY E 3 145 ? -26.82500 13.80200 23.30300 1.000 133.90553 145 GLY G N 1
ATOM 9796 C CA . GLY E 3 145 ? -28.25300 13.77900 23.56400 1.000 96.64317 145 GLY G CA 1
ATOM 9797 C C . GLY E 3 145 ? -28.79500 12.41200 23.92700 1.000 87.84211 145 GLY G C 1
ATOM 9798 O O . GLY E 3 145 ? -29.83900 12.32600 24.58300 1.000 78.38308 145 GLY G O 1
ATOM 9799 N N . THR E 3 146 ? -28.11200 11.34200 23.51600 1.000 72.55080 146 THR G N 1
ATOM 9800 C CA . THR E 3 146 ? -28.57300 9.99400 23.83100 1.000 95.52198 146 THR G CA 1
ATOM 9801 C C . THR E 3 146 ? -28.27100 9.61700 25.27600 1.000 109.02886 146 THR G C 1
ATOM 9802 O O . THR E 3 146 ? -29.08600 8.95600 25.93000 1.000 125.82298 146 THR G O 1
ATOM 9806 N N . HIS E 3 147 ? -27.11000 10.03100 25.79100 1.000 115.09801 147 HIS G N 1
ATOM 9807 C CA . HIS E 3 147 ? -26.75200 9.70100 27.16600 1.000 87.57103 147 HIS G CA 1
ATOM 9808 C C . HIS E 3 147 ? -27.71200 10.34500 28.15900 1.000 102.32543 147 HIS G C 1
ATOM 9809 O O . HIS E 3 147 ? -28.07200 9.73200 29.17100 1.000 121.20664 147 HIS G O 1
ATOM 9816 N N . VAL E 3 148 ? -28.14100 11.57900 27.88800 1.000 80.82022 148 VAL G N 1
ATOM 9817 C CA . VAL E 3 148 ? -29.09700 12.23500 28.77400 1.000 89.60022 148 VAL G CA 1
ATOM 9818 C C . VAL E 3 148 ? -30.51000 11.70200 28.57400 1.000 106.28116 148 VAL G C 1
ATOM 9819 O O . VAL E 3 148 ? -31.35000 11.83500 29.47300 1.000 90.00553 148 VAL G O 1
ATOM 9823 N N . THR E 3 149 ? -30.79400 11.08400 27.42500 1.000 122.48837 149 THR G N 1
ATOM 9824 C CA . THR E 3 149 ? -32.11500 10.51000 27.19200 1.000 116.83769 149 THR G CA 1
ATOM 9825 C C . THR E 3 149 ? -32.25400 9.15500 27.87800 1.000 110.30270 149 THR G C 1
ATOM 9826 O O . THR E 3 149 ? -33.27000 8.88100 28.52700 1.000 130.90517 149 THR G O 1
ATOM 9830 N N . ILE E 3 150 ? -31.24400 8.29200 27.73900 1.000 117.43513 150 ILE G N 1
ATOM 9831 C CA . ILE E 3 150 ? -31.27100 7.00600 28.42400 1.000 102.43597 150 ILE G CA 1
ATOM 9832 C C . ILE E 3 150 ? -31.11300 7.18600 29.92800 1.000 116.09813 150 ILE G C 1
ATOM 9833 O O . ILE E 3 150 ? -31.55500 6.33000 30.70400 1.000 119.33273 150 ILE G O 1
ATOM 9838 N N . GLY E 3 151 ? -30.50400 8.29200 30.36400 1.000 133.01332 151 GLY G N 1
ATOM 9839 C CA . GLY E 3 151 ? -30.41100 8.56500 31.78600 1.000 100.67523 151 GLY G CA 1
ATOM 9840 C C . GLY E 3 151 ? -31.76000 8.81100 32.42800 1.000 94.17708 151 GLY G C 1
ATOM 9841 O O . GLY E 3 151 ? -31.97100 8.45100 33.59000 1.000 101.16739 151 GLY G O 1
ATOM 9842 N N . ILE E 3 152 ? -32.68900 9.42300 31.68900 1.000 94.66925 152 ILE G N 1
ATOM 9843 C CA . ILE E 3 152 ? -34.04500 9.60200 32.20000 1.000 98.98555 152 ILE G CA 1
ATOM 9844 C C . ILE E 3 152 ? -34.68800 8.24600 32.46000 1.000 135.96367 152 ILE G C 1
ATOM 9845 O O . ILE E 3 152 ? -35.30800 8.02200 33.50500 1.000 121.04872 152 ILE G O 1
ATOM 9850 N N . PHE E 3 153 ? -34.54400 7.31900 31.51100 1.000 129.27339 153 PHE G N 1
ATOM 9851 C CA . PHE E 3 153 ? -35.02500 5.95900 31.71900 1.000 133.66339 153 PHE G CA 1
ATOM 9852 C C . PHE E 3 153 ? -34.19500 5.20800 32.74900 1.000 134.53455 153 PHE G C 1
ATOM 9853 O O . PHE E 3 153 ? -34.63800 4.16700 33.24500 1.000 139.37987 153 PHE G O 1
ATOM 9861 N N . TRP E 3 154 ? -33.00700 5.71000 33.08300 1.000 130.57355 154 TRP G N 1
ATOM 9862 C CA . TRP E 3 154 ? -32.20900 5.11800 34.14700 1.000 113.03987 154 TRP G CA 1
ATOM 9863 C C . TRP E 3 154 ? -32.56700 5.70400 35.50500 1.000 113.06882 154 TRP G C 1
ATOM 9864 O O . TRP E 3 154 ? -32.56400 4.98500 36.51000 1.000 101.61482 154 TRP G O 1
ATOM 9875 N N . ILE E 3 155 ? -32.88300 7.00100 35.55200 1.000 120.79869 155 ILE G N 1
ATOM 9876 C CA . ILE E 3 155 ? -33.31700 7.61100 36.80300 1.000 121.91199 155 ILE G CA 1
ATOM 9877 C C . ILE E 3 155 ? -34.71300 7.12700 37.17300 1.000 109.89212 155 ILE G C 1
ATOM 9878 O O . ILE E 3 155 ? -35.00000 6.86100 38.34500 1.000 113.29516 155 ILE G O 1
ATOM 9883 N N . THR E 3 156 ? -35.59800 6.98600 36.18500 1.000 115.85336 156 THR G N 1
ATOM 9884 C CA . THR E 3 156 ? -36.91200 6.42000 36.45700 1.000 119.16692 156 THR G CA 1
ATOM 9885 C C . THR E 3 156 ? -36.88500 4.89800 36.50000 1.000 117.87466 156 THR G C 1
ATOM 9886 O O . THR E 3 156 ? -37.82200 4.28900 37.02800 1.000 129.43920 156 THR G O 1
ATOM 9890 N N . GLY E 3 157 ? -35.83300 4.27300 35.96500 1.000 107.81556 157 GLY G N 1
ATOM 9891 C CA . GLY E 3 157 ? -35.70900 2.83200 36.07400 1.000 111.02384 157 GLY G CA 1
ATOM 9892 C C . GLY E 3 157 ? -35.40300 2.37500 37.48400 1.000 124.50177 157 GLY G C 1
ATOM 9893 O O . GLY E 3 157 ? -35.79700 1.27500 37.88300 1.000 144.19360 157 GLY G O 1
ATOM 9894 N N . ILE E 3 158 ? -34.69900 3.20500 38.25700 1.000 141.70383 158 ILE G N 1
ATOM 9895 C CA . ILE E 3 158 ? -34.44400 2.89800 39.65900 1.000 132.05794 158 ILE G CA 1
ATOM 9896 C C . ILE E 3 158 ? -35.58200 3.35600 40.56300 1.000 122.31993 158 ILE G C 1
ATOM 9897 O O . ILE E 3 158 ? -35.71100 2.84600 41.68400 1.000 121.21980 158 ILE G O 1
ATOM 9902 N N . LEU E 3 159 ? -36.42200 4.28600 40.10000 1.000 119.74594 159 LEU G N 1
ATOM 9903 C CA . LEU E 3 159 ? -37.56300 4.78200 40.86200 1.000 134.40822 159 LEU G CA 1
ATOM 9904 C C . LEU E 3 159 ? -38.64200 3.73400 41.08500 1.000 148.22830 159 LEU G C 1
ATOM 9905 O O . LEU E 3 159 ? -39.63400 4.03700 41.75600 1.000 170.46518 159 LEU G O 1
ATOM 9910 N N . ILE E 3 160 ? -38.48800 2.52400 40.55000 1.000 150.99442 160 ILE G N 1
ATOM 9911 C CA . ILE E 3 160 ? -39.47100 1.47200 40.77300 1.000 163.90123 160 ILE G CA 1
ATOM 9912 C C . ILE E 3 160 ? -39.09000 0.71800 42.04200 1.000 175.55000 160 ILE G C 1
ATOM 9913 O O . ILE E 3 160 ? -39.55000 -0.40600 42.27600 1.000 184.01154 160 ILE G O 1
ATOM 9918 N N . GLN E 3 161 ? -38.24200 1.33400 42.87000 1.000 181.87970 161 GLN G N 1
ATOM 9919 C CA . GLN E 3 161 ? -37.82700 0.74700 44.13400 1.000 174.99467 161 GLN G CA 1
ATOM 9920 C C . GLN E 3 161 ? -38.47300 1.40700 45.34300 1.000 156.24242 161 GLN G C 1
ATOM 9921 O O . GLN E 3 161 ? -38.58800 0.76100 46.38900 1.000 141.92228 161 GLN G O 1
ATOM 9927 N N . LEU E 3 162 ? -38.90600 2.66300 45.22400 1.000 141.55381 162 LEU G N 1
ATOM 9928 C CA . LEU E 3 162 ? -39.54000 3.36600 46.33300 1.000 168.12279 162 LEU G CA 1
ATOM 9929 C C . LEU E 3 162 ? -41.01800 3.01300 46.42200 1.000 173.48922 162 LEU G C 1
ATOM 9930 O O . LEU E 3 162 ? -41.87400 3.89900 46.51200 1.000 188.23836 162 LEU G O 1
ATOM 9935 N N . LYS E 3 163 ? -41.32100 1.71800 46.39500 1.000 175.27101 163 LYS G N 1
ATOM 9936 C CA . LYS E 3 163 ? -42.69000 1.24000 46.51700 1.000 192.85733 163 LYS G CA 1
ATOM 9937 C C . LYS E 3 163 ? -42.74900 0.12500 47.55100 1.000 232.29101 163 LYS G C 1
ATOM 9938 O O . LYS E 3 163 ? -42.96500 0.38200 48.74000 1.000 233.28323 163 LYS G O 1
ATOM 9944 N N . LYS E 3 164 ? -42.55700 -1.11300 47.10700 1.000 226.49031 164 LYS G N 1
ATOM 9945 C CA . LYS E 3 164 ? -42.49200 -2.25900 48.00300 1.000 241.12365 164 LYS G CA 1
ATOM 9946 C C . LYS E 3 164 ? -41.08200 -2.53800 48.51000 1.000 234.60971 164 LYS G C 1
ATOM 9947 O O . LYS E 3 164 ? -40.88900 -3.50700 49.25300 1.000 248.57980 164 LYS G O 1
ATOM 9953 N N . ARG E 3 165 ? -40.09900 -1.72000 48.13300 1.000 241.07364 165 ARG G N 1
ATOM 9954 C CA . ARG E 3 165 ? -38.73300 -1.88900 48.61800 1.000 198.17902 165 ARG G CA 1
ATOM 9955 C C . ARG E 3 165 ? -38.30500 -0.67900 49.44200 1.000 191.96775 165 ARG G C 1
ATOM 9956 O O . ARG E 3 165 ? -38.43000 -0.68600 50.67100 1.000 194.00484 165 ARG G O 1
ATOM 9964 N N . GLY E 3 166 ? -37.80700 0.36400 48.77900 1.000 178.58720 166 GLY G N 1
ATOM 9965 C CA . GLY E 3 166 ? -37.40600 1.57700 49.46700 1.000 171.29685 166 GLY G CA 1
ATOM 9966 C C . GLY E 3 166 ? -36.22800 1.42900 50.41000 1.000 190.64654 166 GLY G C 1
ATOM 9967 O O . GLY E 3 166 ? -36.37300 1.61400 51.62200 1.000 195.42080 166 GLY G O 1
ATOM 9968 N N . LEU E 3 167 ? -35.05800 1.09700 49.86900 1.000 195.67346 167 LEU G N 1
ATOM 9969 C CA . LEU E 3 167 ? -33.87800 0.89700 50.69600 1.000 189.36744 167 LEU G CA 1
ATOM 9970 C C . LEU E 3 167 ? -33.32600 2.23700 51.18600 1.000 203.46387 167 LEU G C 1
ATOM 9971 O O . LEU E 3 167 ? -33.67700 3.31300 50.69200 1.000 196.25248 167 LEU G O 1
ATOM 9976 N N . THR E 3 168 ? -32.43700 2.15400 52.17800 1.000 210.04887 168 THR G N 1
ATOM 9977 C CA . THR E 3 168 ? -31.83600 3.28700 52.86400 1.000 240.46041 168 THR G CA 1
ATOM 9978 C C . THR E 3 168 ? -30.55500 3.73500 52.16900 1.000 237.72324 168 THR G C 1
ATOM 9979 O O . THR E 3 168 ? -29.97700 2.99500 51.36700 1.000 238.76021 168 THR G O 1
ATOM 9983 N N . PRO E 3 169 ? -30.09400 4.95800 52.44800 1.000 240.93415 169 PRO G N 1
ATOM 9984 C CA . PRO E 3 169 ? -28.80600 5.40700 51.90400 1.000 223.46100 169 PRO G CA 1
ATOM 9985 C C . PRO E 3 169 ? -27.65300 4.52000 52.35300 1.000 208.69081 169 PRO G C 1
ATOM 9986 O O . PRO E 3 169 ? -27.75600 3.75000 53.31100 1.000 202.34795 169 PRO G O 1
ATOM 9990 N N . GLN E 3 170 ? -26.53600 4.64300 51.63200 1.000 215.25476 170 GLN G N 1
ATOM 9991 C CA . GLN E 3 170 ? -25.35400 3.79800 51.80700 1.000 186.58553 170 GLN G CA 1
ATOM 9992 C C . GLN E 3 170 ? -25.67500 2.31800 51.63100 1.000 195.50239 170 GLN G C 1
ATOM 9993 O O . GLN E 3 170 ? -24.92600 1.45500 52.10100 1.000 192.88628 170 GLN G O 1
ATOM 9999 N N . THR E 3 171 ? -26.78200 2.01200 50.95500 1.000 193.84166 171 THR G N 1
ATOM 10000 C CA . THR E 3 171 ? -27.19200 0.63900 50.69000 1.000 197.95268 171 THR G CA 1
ATOM 10001 C C . THR E 3 171 ? -27.87500 0.56100 49.33100 1.000 191.35715 171 THR G C 1
ATOM 10002 O O . THR E 3 171 ? -27.58400 -0.33300 48.53000 1.000 206.18788 171 THR G O 1
ATOM 10006 N N . SER E 3 172 ? -28.78500 1.50000 49.06300 1.000 203.76917 172 SER G N 1
ATOM 10007 C CA . SER E 3 172 ? -29.43700 1.60300 47.75700 1.000 149.08366 172 SER G CA 1
ATOM 10008 C C . SER E 3 172 ? -28.54200 2.44700 46.85700 1.000 122.61207 172 SER G C 1
ATOM 10009 O O . SER E 3 172 ? -28.75900 3.64100 46.63900 1.000 117.31670 172 SER G O 1
ATOM 10012 N N . SER E 3 173 ? -27.50500 1.79800 46.32800 1.000 112.94512 173 SER G N 1
ATOM 10013 C CA . SER E 3 173 ? -26.52800 2.49000 45.50100 1.000 114.47162 173 SER G CA 1
ATOM 10014 C C . SER E 3 173 ? -27.07100 2.88800 44.13500 1.000 136.23212 173 SER G C 1
ATOM 10015 O O . SER E 3 173 ? -26.39100 3.62700 43.41800 1.000 130.14192 173 SER G O 1
ATOM 10018 N N . LYS E 3 174 ? -28.27200 2.43000 43.76400 1.000 140.09048 174 LYS G N 1
ATOM 10019 C CA . LYS E 3 174 ? -28.81400 2.76000 42.44900 1.000 118.45894 174 LYS G CA 1
ATOM 10020 C C . LYS E 3 174 ? -28.98700 4.26200 42.26900 1.000 112.38453 174 LYS G C 1
ATOM 10021 O O . LYS E 3 174 ? -28.87900 4.76800 41.14600 1.000 135.02672 174 LYS G O 1
ATOM 10027 N N . ILE E 3 175 ? -29.25200 4.99100 43.35300 1.000 120.90660 175 ILE G N 1
ATOM 10028 C CA . ILE E 3 175 ? -29.45500 6.43000 43.23900 1.000 112.01343 175 ILE G CA 1
ATOM 10029 C C . ILE E 3 175 ? -28.12900 7.15000 43.02800 1.000 109.24731 175 ILE G C 1
ATOM 10030 O O . ILE E 3 175 ? -28.02600 8.04100 42.17900 1.000 116.67188 175 ILE G O 1
ATOM 10035 N N . PHE E 3 176 ? -27.09700 6.78100 43.78900 1.000 108.69724 176 PHE G N 1
ATOM 10036 C CA . PHE E 3 176 ? -25.83900 7.52000 43.72500 1.000 133.20544 176 PHE G CA 1
ATOM 10037 C C . PHE E 3 176 ? -25.06100 7.20800 42.45200 1.000 129.69713 176 PHE G C 1
ATOM 10038 O O . PHE E 3 176 ? -24.46700 8.11000 41.84900 1.000 150.36277 176 PHE G O 1
ATOM 10046 N N . ILE E 3 177 ? -25.03900 5.94000 42.02900 1.000 127.45739 177 ILE G N 1
ATOM 10047 C CA . ILE E 3 177 ? -24.27000 5.59000 40.83800 1.000 120.84870 177 ILE G CA 1
ATOM 10048 C C . ILE E 3 177 ? -24.90100 6.19800 39.59100 1.000 103.53610 177 ILE G C 1
ATOM 10049 O O . ILE E 3 177 ? -24.20100 6.48800 38.61200 1.000 98.15914 177 ILE G O 1
ATOM 10054 N N . SER E 3 178 ? -26.21900 6.40500 39.60000 1.000 111.21860 178 SER G N 1
ATOM 10055 C CA . SER E 3 178 ? -26.89000 7.10500 38.51300 1.000 103.73086 178 SER G CA 1
ATOM 10056 C C . SER E 3 178 ? -26.86600 8.61600 38.68500 1.000 125.15448 178 SER G C 1
ATOM 10057 O O . SER E 3 178 ? -27.03800 9.34100 37.69900 1.000 104.18881 178 SER G O 1
ATOM 10060 N N . SER E 3 179 ? -26.65900 9.10600 39.91100 1.000 122.84104 179 SER G N 1
ATOM 10061 C CA . SER E 3 179 ? -26.56700 10.54600 40.13000 1.000 138.26395 179 SER G CA 1
ATOM 10062 C C . SER E 3 179 ? -25.24700 11.10000 39.61000 1.000 134.42401 179 SER G C 1
ATOM 10063 O O . SER E 3 179 ? -25.21400 12.17900 39.00700 1.000 131.89213 179 SER G O 1
ATOM 10066 N N . LEU E 3 180 ? -24.14700 10.37900 39.84000 1.000 115.96390 180 LEU G N 1
ATOM 10067 C CA . LEU E 3 180 ? -22.84600 10.86000 39.38900 1.000 124.40439 180 LEU G CA 1
ATOM 10068 C C . LEU E 3 180 ? -22.69600 10.73800 37.88100 1.000 131.59473 180 LEU G C 1
ATOM 10069 O O . LEU E 3 180 ? -22.04900 11.58500 37.25500 1.000 147.37556 180 LEU G O 1
ATOM 10074 N N . TYR E 3 181 ? -23.27400 9.69500 37.28200 1.000 138.42449 181 TYR G N 1
ATOM 10075 C CA . TYR E 3 181 ? -23.35000 9.64000 35.82700 1.000 123.28847 181 TYR G CA 1
ATOM 10076 C C . TYR E 3 181 ? -24.19900 10.78000 35.28500 1.000 95.80096 181 TYR G C 1
ATOM 10077 O O . TYR E 3 181 ? -23.85600 11.39300 34.26700 1.000 86.58933 181 TYR G O 1
ATOM 10086 N N . TRP E 3 182 ? -25.30500 11.09000 35.96400 1.000 91.92944 182 TRP G N 1
ATOM 10087 C CA . TRP E 3 182 ? -26.13500 12.21800 35.55700 1.000 93.86652 182 TRP G CA 1
ATOM 10088 C C . TRP E 3 182 ? -25.41600 13.54500 35.75800 1.000 131.99477 182 TRP G C 1
ATOM 10089 O O . TRP E 3 182 ? -25.66500 14.50200 35.01600 1.000 95.25879 182 TRP G O 1
ATOM 10100 N N . HIS E 3 183 ? -24.52500 13.62100 36.75000 1.000 131.20784 183 HIS G N 1
ATOM 10101 C CA . HIS E 3 183 ? -23.72300 14.82300 36.94500 1.000 143.27244 183 HIS G CA 1
ATOM 10102 C C . HIS E 3 183 ? -22.56600 14.90200 35.96000 1.000 134.49770 183 HIS G C 1
ATOM 10103 O O . HIS E 3 183 ? -22.16400 16.00400 35.57100 1.000 119.49327 183 HIS G O 1
ATOM 10110 N N . PHE E 3 184 ? -22.02000 13.75300 35.55400 1.000 133.23966 184 PHE G N 1
ATOM 10111 C CA . PHE E 3 184 ? -20.91700 13.74100 34.60100 1.000 130.51038 184 PHE G CA 1
ATOM 10112 C C . PHE E 3 184 ? -21.32200 14.31700 33.25100 1.000 131.79475 184 PHE G C 1
ATOM 10113 O O . PHE E 3 184 ? -20.45200 14.75200 32.49000 1.000 137.76652 184 PHE G O 1
ATOM 10121 N N . LEU E 3 185 ? -22.61900 14.32500 32.93800 1.000 161.42199 185 LEU G N 1
ATOM 10122 C CA . LEU E 3 185 ? -23.07800 14.88800 31.67300 1.000 130.92886 185 LEU G CA 1
ATOM 10123 C C . LEU E 3 185 ? -22.72700 16.36900 31.57400 1.000 121.13294 185 LEU G C 1
ATOM 10124 O O . LEU E 3 185 ? -22.02800 16.79300 30.64900 1.000 119.04322 185 LEU G O 1
ATOM 10129 N N . ASP E 3 186 ? -23.17200 17.16700 32.54900 1.000 117.76149 186 ASP G N 1
ATOM 10130 C CA . ASP E 3 186 ? -22.95300 18.61100 32.51900 1.000 93.48226 186 ASP G CA 1
ATOM 10131 C C . ASP E 3 186 ? -21.48000 18.99500 32.41200 1.000 104.59149 186 ASP G C 1
ATOM 10132 O O . ASP E 3 186 ? -21.18100 20.16800 32.16200 1.000 93.84546 186 ASP G O 1
ATOM 10137 N N . VAL E 3 187 ? -20.55900 18.04700 32.59200 1.000 112.19766 187 VAL G N 1
ATOM 10138 C CA . VAL E 3 187 ? -19.14100 18.33400 32.38700 1.000 132.16585 187 VAL G CA 1
ATOM 10139 C C . VAL E 3 187 ? -18.88800 18.70500 30.93000 1.000 149.25211 187 VAL G C 1
ATOM 10140 O O . VAL E 3 187 ? -18.33600 19.76900 30.62600 1.000 122.56206 187 VAL G O 1
ATOM 10144 N N . VAL E 3 188 ? -19.29300 17.83000 30.00700 1.000 137.22961 188 VAL G N 1
ATOM 10145 C CA . VAL E 3 188 ? -19.10300 18.10500 28.58600 1.000 130.03138 188 VAL G CA 1
ATOM 10146 C C . VAL E 3 188 ? -20.15400 19.05600 28.02400 1.000 106.42855 188 VAL G C 1
ATOM 10147 O O . VAL E 3 188 ? -19.90300 19.69200 26.99300 1.000 92.81639 188 VAL G O 1
ATOM 10151 N N . TRP E 3 189 ? -21.31500 19.18800 28.67500 1.000 85.57868 189 TRP G N 1
ATOM 10152 C CA . TRP E 3 189 ? -22.32200 20.14500 28.22000 1.000 87.97634 189 TRP G CA 1
ATOM 10153 C C . TRP E 3 189 ? -21.74100 21.54600 28.07900 1.000 124.20173 189 TRP G C 1
ATOM 10154 O O . TRP E 3 189 ? -22.03500 22.25600 27.11000 1.000 119.99597 189 TRP G O 1
ATOM 10165 N N . ILE E 3 190 ? -20.91300 21.96000 29.03700 1.000 131.06045 190 ILE G N 1
ATOM 10166 C CA . ILE E 3 190 ? -20.26300 23.26200 28.93900 1.000 153.13678 190 ILE G CA 1
ATOM 10167 C C . ILE E 3 190 ? -19.09700 23.21400 27.95600 1.000 146.33070 190 ILE G C 1
ATOM 10168 O O . ILE E 3 190 ? -18.84000 24.19200 27.24300 1.000 139.55094 190 ILE G O 1
ATOM 10173 N N . PHE E 3 191 ? -18.38800 22.08400 27.88600 1.000 154.57906 191 PHE G N 1
ATOM 10174 C CA . PHE E 3 191 ? -17.31200 21.94600 26.91100 1.000 134.20293 191 PHE G CA 1
ATOM 10175 C C . PHE E 3 191 ? -17.83500 21.99400 25.48100 1.000 129.89452 191 PHE G C 1
ATOM 10176 O O . PHE E 3 191 ? -17.09400 22.36100 24.56300 1.000 139.08247 191 PHE G O 1
ATOM 10184 N N . ILE E 3 192 ? -19.10200 21.63000 25.26700 1.000 136.56374 192 ILE G N 1
ATOM 10185 C CA . ILE E 3 192 ? -19.71300 21.83800 23.95700 1.000 130.52091 192 ILE G CA 1
ATOM 10186 C C . ILE E 3 192 ? -19.99700 23.31800 23.72900 1.000 144.98054 192 ILE G C 1
ATOM 10187 O O . ILE E 3 192 ? -19.83300 23.83000 22.61400 1.000 138.41396 192 ILE G O 1
ATOM 10192 N N . PHE E 3 193 ? -20.41000 24.03300 24.78100 1.000 132.97384 193 PHE G N 1
ATOM 10193 C CA . PHE E 3 193 ? -20.68500 25.46200 24.65000 1.000 132.01583 193 PHE G CA 1
ATOM 10194 C C . PHE E 3 193 ? -19.46200 26.21900 24.14500 1.000 134.84512 193 PHE G C 1
ATOM 10195 O O . PHE E 3 193 ? -19.58500 27.14100 23.33100 1.000 141.05639 193 PHE G O 1
ATOM 10203 N N . THR E 3 194 ? -18.27300 25.84900 24.61900 1.000 151.10759 194 THR G N 1
ATOM 10204 C CA . THR E 3 194 ? -17.04600 26.45100 24.11700 1.000 141.25115 194 THR G CA 1
ATOM 10205 C C . THR E 3 194 ? -16.52600 25.76700 22.86100 1.000 148.36253 194 THR G C 1
ATOM 10206 O O . THR E 3 194 ? -15.77400 26.38600 22.10000 1.000 145.27268 194 THR G O 1
ATOM 10210 N N . GLY E 3 195 ? -16.90700 24.51500 22.62500 1.000 123.16477 195 GLY G N 1
ATOM 10211 C CA . GLY E 3 195 ? -16.43600 23.78100 21.47000 1.000 114.28212 195 GLY G CA 1
ATOM 10212 C C . GLY E 3 195 ? -17.10600 24.19500 20.17800 1.000 117.68516 195 GLY G C 1
ATOM 10213 O O . GLY E 3 195 ? -16.43600 24.61600 19.23000 1.000 129.26287 195 GLY G O 1
ATOM 10214 N N . VAL E 3 196 ? -18.43200 24.08300 20.12800 1.000 117.00613 196 VAL G N 1
ATOM 10215 C CA . VAL E 3 196 ? -19.15600 24.37100 18.89600 1.000 108.36036 196 VAL G CA 1
ATOM 10216 C C . VAL E 3 196 ? -19.53100 25.84700 18.77100 1.000 115.09801 196 VAL G C 1
ATOM 10217 O O . VAL E 3 196 ? -19.62100 26.36500 17.65300 1.000 143.85672 196 VAL G O 1
ATOM 10221 N N . TYR E 3 197 ? -19.75200 26.54100 19.88400 1.000 110.01056 197 TYR G N 1
ATOM 10222 C CA . TYR E 3 197 ? -20.11500 27.95300 19.83000 1.000 107.69712 197 TYR G CA 1
ATOM 10223 C C . TYR E 3 197 ? -18.89500 28.83000 20.09500 1.000 93.81914 197 TYR G C 1
ATOM 10224 O O . TYR E 3 197 ? -18.97800 29.82600 20.81300 1.000 101.53586 197 TYR G O 1
ATOM 10233 N N . UNK F 4 1 ? -27.61200 22.59500 50.94000 1.000 173.80505 0 UNK H N 1
ATOM 10234 C CA . UNK F 4 1 ? -27.16100 23.80500 51.61600 1.000 183.29566 0 UNK H CA 1
ATOM 10235 C C . UNK F 4 1 ? -25.73900 24.16500 51.20000 1.000 179.27149 0 UNK H C 1
ATOM 10236 O O . UNK F 4 1 ? -25.45100 25.31300 50.85800 1.000 194.99443 0 UNK H O 1
ATOM 10238 N N . UNK F 4 2 ? -24.85200 23.17600 51.22700 1.000 155.51075 1 UNK H N 1
ATOM 10239 C CA . UNK F 4 2 ? -23.45300 23.39800 50.88700 1.000 148.06249 1 UNK H CA 1
ATOM 10240 C C . UNK F 4 2 ? -23.23500 23.38400 49.37800 1.000 149.24158 1 UNK H C 1
ATOM 10241 O O . UNK F 4 2 ? -22.26500 23.95900 48.88200 1.000 142.00913 1 UNK H O 1
ATOM 10243 N N . UNK F 4 3 ? -24.14000 22.73100 48.65600 1.000 171.37318 2 UNK H N 1
ATOM 10244 C CA . UNK F 4 3 ? -24.01700 22.59300 47.20800 1.000 168.87288 2 UNK H CA 1
ATOM 10245 C C . UNK F 4 3 ? -24.53300 23.82500 46.47000 1.000 166.74894 2 UNK H C 1
ATOM 10246 O O . UNK F 4 3 ? -24.29200 23.98100 45.27200 1.000 156.96356 2 UNK H O 1
ATOM 10248 N N . UNK F 4 4 ? -25.23900 24.69500 47.18800 1.000 166.09623 3 UNK H N 1
ATOM 10249 C CA . UNK F 4 4 ? -25.80500 25.90200 46.59400 1.000 163.19325 3 UNK H CA 1
ATOM 10250 C C . UNK F 4 4 ? -24.71900 26.92100 46.25600 1.000 166.37258 3 UNK H C 1
ATOM 10251 O O . UNK F 4 4 ? -24.92700 27.80700 45.42600 1.000 176.03953 3 UNK H O 1
ATOM 10253 N N . UNK F 4 5 ? -23.56300 26.78900 46.90000 1.000 158.19002 4 UNK H N 1
ATOM 10254 C CA . UNK F 4 5 ? -22.44700 27.70000 46.67100 1.000 184.40895 4 UNK H CA 1
ATOM 10255 C C . UNK F 4 5 ? -21.80300 27.46200 45.30600 1.000 184.05101 4 UNK H C 1
ATOM 10256 O O . UNK F 4 5 ? -21.33000 28.39800 44.65900 1.000 173.70767 4 UNK H O 1
ATOM 10258 N N . UNK F 4 6 ? -21.79100 26.20600 44.87300 1.000 181.52176 5 UNK H N 1
ATOM 10259 C CA . UNK F 4 6 ? -21.18000 25.84300 43.59900 1.000 173.02864 5 UNK H CA 1
ATOM 10260 C C . UNK F 4 6 ? -22.09100 26.18400 42.42300 1.000 157.47941 5 UNK H C 1
ATOM 10261 O O . UNK F 4 6 ? -21.61400 26.57700 41.35700 1.000 155.24493 5 UNK H O 1
ATOM 10263 N N . UNK F 4 7 ? -23.39700 26.03300 42.62100 1.000 159.27962 6 UNK H N 1
ATOM 10264 C CA . UNK F 4 7 ? -24.37000 26.29800 41.56500 1.000 150.87335 6 UNK H CA 1
ATOM 10265 C C . UNK F 4 7 ? -24.42100 27.78200 41.21500 1.000 169.67561 6 UNK H C 1
ATOM 10266 O O . UNK F 4 7 ? -24.58400 28.14600 40.04800 1.000 162.88532 6 UNK H O 1
ATOM 10268 N N . UNK F 4 8 ? -24.28400 28.63300 42.22700 1.000 165.72777 7 UNK H N 1
ATOM 10269 C CA . UNK F 4 8 ? -24.30300 30.07700 42.02300 1.000 169.61771 7 UNK H CA 1
ATOM 10270 C C . UNK F 4 8 ? -23.01200 30.54100 41.35600 1.000 170.66520 7 UNK H C 1
ATOM 10271 O O . UNK F 4 8 ? -23.01700 31.47400 40.55200 1.000 181.14277 7 UNK H O 1
ATOM 10273 N N . UNK F 4 9 ? -21.90800 29.88100 41.69500 1.000 163.58277 8 UNK H N 1
ATOM 10274 C CA . UNK F 4 9 ? -20.60700 30.21600 41.12800 1.000 155.23177 8 UNK H CA 1
ATOM 10275 C C . UNK F 4 9 ? -20.49000 29.69000 39.70000 1.000 151.53133 8 UNK H C 1
ATOM 10276 O O . UNK F 4 9 ? -19.77800 30.26000 38.87000 1.000 160.18500 8 UNK H O 1
ATOM 10278 N N . UNK F 4 10 ? -21.19300 28.59800 39.42100 1.000 155.93712 9 UNK H N 1
ATOM 10279 C CA . UNK F 4 10 ? -21.17500 27.99400 38.09400 1.000 125.67033 9 UNK H CA 1
ATOM 10280 C C . UNK F 4 10 ? -21.97900 28.83700 37.11400 1.000 127.09682 9 UNK H C 1
ATOM 10281 O O . UNK F 4 10 ? -21.62700 28.94000 35.93900 1.000 124.43860 9 UNK H O 1
ATOM 10283 N N . UNK F 4 11 ? -23.06000 29.43600 37.60400 1.000 131.49471 10 UNK H N 1
ATOM 10284 C CA . UNK F 4 11 ? -23.93400 30.25000 36.76800 1.000 133.45811 10 UNK H CA 1
ATOM 10285 C C . UNK F 4 11 ? -23.24200 31.53900 36.34100 1.000 135.64258 10 UNK H C 1
ATOM 10286 O O . UNK F 4 11 ? -23.51400 32.07300 35.26500 1.000 135.45045 10 UNK H O 1
ATOM 10288 N N . UNK F 4 12 ? -22.34400 32.03400 37.18600 1.000 137.87443 11 UNK H N 1
ATOM 10289 C CA . UNK F 4 12 ? -21.62500 33.26900 36.89900 1.000 140.47474 11 UNK H CA 1
ATOM 10290 C C . UNK F 4 12 ? -20.55600 33.04900 35.83300 1.000 136.13474 11 UNK H C 1
ATOM 10291 O O . UNK F 4 12 ? -20.22000 33.96400 35.08000 1.000 137.35594 11 UNK H O 1
ATOM 10293 N N . UNK F 4 13 ? -20.02400 31.83400 35.77600 1.000 131.32101 12 UNK H N 1
ATOM 10294 C CA . UNK F 4 13 ? -18.98500 31.49900 34.80900 1.000 131.80001 12 UNK H CA 1
ATOM 10295 C C . UNK F 4 13 ? -19.58000 31.28900 33.41500 1.000 138.14551 12 UNK H C 1
ATOM 10296 O O . UNK F 4 13 ? -18.94100 31.58800 32.40400 1.000 151.01021 12 UNK H O 1
ATOM 10298 N N . UNK F 4 14 ? -20.80600 30.77600 33.36700 1.000 161.15616 13 UNK H N 1
ATOM 10299 C CA . UNK F 4 14 ? -21.49300 30.55600 32.09900 1.000 121.43824 13 UNK H CA 1
ATOM 10300 C C . UNK F 4 14 ? -21.99900 31.87700 31.52900 1.000 125.15185 13 UNK H C 1
ATOM 10301 O O . UNK F 4 14 ? -21.97600 32.08800 30.31800 1.000 123.46744 13 UNK H O 1
ATOM 10303 N N . UNK F 4 15 ? -22.45300 32.76600 32.40700 1.000 130.39721 14 UNK H N 1
ATOM 10304 C CA . UNK F 4 15 ? -22.93500 34.07600 31.98600 1.000 134.65825 14 UNK H CA 1
ATOM 10305 C C . UNK F 4 15 ? -21.78400 34.94600 31.49100 1.000 135.36623 14 UNK H C 1
ATOM 10306 O O . UNK F 4 15 ? -21.94800 35.74300 30.56700 1.000 136.63217 14 UNK H O 1
ATOM 10308 N N . UNK F 4 16 ? -20.61900 34.78600 32.11100 1.000 134.73458 15 UNK H N 1
ATOM 10309 C CA . UNK F 4 16 ? -19.42900 35.52900 31.71100 1.000 135.72417 15 UNK H CA 1
ATOM 10310 C C . UNK F 4 16 ? -18.80200 34.90800 30.46800 1.000 149.17841 15 UNK H C 1
ATOM 10311 O O . UNK F 4 16 ? -18.02900 35.55600 29.75900 1.000 130.76568 15 UNK H O 1
ATOM 10313 N N . UNK F 4 17 ? -19.14200 33.64900 30.20900 1.000 147.47558 16 UNK H N 1
ATOM 10314 C CA . UNK F 4 17 ? -18.63200 32.93700 29.04300 1.000 149.09156 16 UNK H CA 1
ATOM 10315 C C . UNK F 4 17 ? -19.21400 33.51600 27.75500 1.000 152.32879 16 UNK H C 1
ATOM 10316 O O . UNK F 4 17 ? -18.52100 33.62300 26.74100 1.000 147.37293 16 UNK H O 1
ATOM 10318 N N . UNK F 4 18 ? -20.48900 33.89000 27.80100 1.000 158.26898 17 UNK H N 1
ATOM 10319 C CA . UNK F 4 18 ? -21.14900 34.49600 26.65200 1.000 136.91905 17 UNK H CA 1
ATOM 10320 C C . UNK F 4 18 ? -20.63600 35.91700 26.43800 1.000 147.31503 17 UNK H C 1
ATOM 10321 O O . UNK F 4 18 ? -20.60900 36.41100 25.31000 1.000 163.61435 17 UNK H O 1
ATOM 10323 N N . UNK F 4 19 ? -20.22900 36.56500 27.52600 1.000 145.94645 18 UNK H N 1
ATOM 10324 C CA . UNK F 4 19 ? -19.71100 37.92800 27.46500 1.000 159.11908 18 UNK H CA 1
ATOM 10325 C C . UNK F 4 19 ? -18.29100 37.94500 26.90700 1.000 176.24482 18 UNK H C 1
ATOM 10326 O O . UNK F 4 19 ? -17.81600 38.97300 26.42000 1.000 178.70564 18 UNK H O 1
ATOM 10328 N N . UNK F 4 20 ? -17.61800 36.80100 26.98100 1.000 161.19038 19 UNK H N 1
ATOM 10329 C CA . UNK F 4 20 ? -16.26100 36.67600 26.46600 1.000 176.31851 19 UNK H CA 1
ATOM 10330 C C . UNK F 4 20 ? -16.24800 36.72400 24.93800 1.000 186.41972 19 UNK H C 1
ATOM 10331 O O . UNK F 4 20 ? -15.28900 37.21000 24.33500 1.000 210.04360 19 UNK H O 1
ATOM 10333 N N . UNK F 4 21 ? -17.31300 36.22000 24.32000 1.000 178.52140 20 UNK H N 1
ATOM 10334 C CA . UNK F 4 21 ? -17.43600 36.22300 22.86400 1.000 159.26910 20 UNK H CA 1
ATOM 10335 C C . UNK F 4 21 ? -18.30800 37.38400 22.39300 1.000 125.53084 20 UNK H C 1
ATOM 10336 O O . UNK F 4 21 ? -17.89500 38.18300 21.55100 1.000 127.10471 20 UNK H O 1
ATOM 10338 N N . UNK F 4 22 ? -19.51600 37.47100 22.94000 1.000 127.44686 21 UNK H N 1
ATOM 10339 C CA . UNK F 4 22 ? -20.44200 38.54500 22.59500 1.000 131.68421 21 UNK H CA 1
ATOM 10340 C C . UNK F 4 22 ? -20.20900 39.76900 23.47800 1.000 137.79284 21 UNK H C 1
ATOM 10341 O O . UNK F 4 22 ? -19.07300 40.14000 23.77900 1.000 138.98245 21 UNK H O 1
ATOM 10343 N N . PHE F 4 47 ? -7.32000 29.73200 25.64000 1.000 129.36025 48 PHE H N 1
ATOM 10344 C CA . PHE F 4 47 ? -6.72600 30.19300 26.88900 1.000 151.08917 48 PHE H CA 1
ATOM 10345 C C . PHE F 4 47 ? -7.74000 30.94000 27.74900 1.000 173.31289 48 PHE H C 1
ATOM 10346 O O . PHE F 4 47 ? -8.23100 30.41200 28.74800 1.000 171.92851 48 PHE H O 1
ATOM 10354 N N . GLY F 4 48 ? -8.04900 32.17700 27.35200 1.000 180.94801 49 GLY H N 1
ATOM 10355 C CA . GLY F 4 48 ? -8.99800 32.97600 28.11000 1.000 176.82120 49 GLY H CA 1
ATOM 10356 C C . GLY F 4 48 ? -10.39400 32.39000 28.12900 1.000 172.59175 49 GLY H C 1
ATOM 10357 O O . GLY F 4 48 ? -11.16500 32.64000 29.06000 1.000 172.91547 49 GLY H O 1
ATOM 10358 N N . PHE F 4 49 ? -10.74000 31.60300 27.11200 1.000 174.86307 50 PHE H N 1
ATOM 10359 C CA . PHE F 4 49 ? -12.04100 30.96000 27.03000 1.000 165.73566 50 PHE H CA 1
ATOM 10360 C C . PHE F 4 49 ? -11.95700 29.44400 27.15200 1.000 163.95913 50 PHE H C 1
ATOM 10361 O O . PHE F 4 49 ? -12.98800 28.77000 27.06200 1.000 169.05711 50 PHE H O 1
ATOM 10369 N N . ALA F 4 50 ? -10.76200 28.89000 27.35900 1.000 181.11908 51 ALA H N 1
ATOM 10370 C CA . ALA F 4 50 ? -10.59400 27.45300 27.52500 1.000 161.70360 51 ALA H CA 1
ATOM 10371 C C . ALA F 4 50 ? -10.42500 27.02500 28.97700 1.000 179.82682 51 ALA H C 1
ATOM 10372 O O . ALA F 4 50 ? -10.53000 25.82800 29.26700 1.000 170.23883 51 ALA H O 1
ATOM 10374 N N . PHE F 4 51 ? -10.17100 27.96000 29.89300 1.000 167.46745 52 PHE H N 1
ATOM 10375 C CA . PHE F 4 51 ? -10.00900 27.62900 31.30400 1.000 184.16945 52 PHE H CA 1
ATOM 10376 C C . PHE F 4 51 ? -11.27800 27.81200 32.12200 1.000 178.58983 52 PHE H C 1
ATOM 10377 O O . PHE F 4 51 ? -11.48100 27.07700 33.09400 1.000 182.46135 52 PHE H O 1
ATOM 10385 N N . ILE F 4 52 ? -12.13300 28.77300 31.76100 1.000 189.46219 53 ILE H N 1
ATOM 10386 C CA . ILE F 4 52 ? -13.38900 28.95500 32.48300 1.000 158.15844 53 ILE H CA 1
ATOM 10387 C C . ILE F 4 52 ? -14.26900 27.72000 32.34600 1.000 135.71890 53 ILE H C 1
ATOM 10388 O O . ILE F 4 52 ? -15.07900 27.42000 33.23200 1.000 126.95206 53 ILE H O 1
ATOM 10393 N N . GLN F 4 53 ? -14.11400 26.97400 31.25200 1.000 130.58145 54 GLN H N 1
ATOM 10394 C CA . GLN F 4 53 ? -14.92800 25.78100 31.05000 1.000 129.85241 54 GLN H CA 1
ATOM 10395 C C . GLN F 4 53 ? -14.46600 24.64000 31.94500 1.000 125.61769 54 GLN H C 1
ATOM 10396 O O . GLN F 4 53 ? -15.29100 23.94800 32.55300 1.000 145.05423 54 GLN H O 1
ATOM 10402 N N . ALA F 4 54 ? -13.15100 24.42700 32.04000 1.000 137.98497 55 ALA H N 1
ATOM 10403 C CA . ALA F 4 54 ? -12.63700 23.38400 32.92000 1.000 126.92574 55 ALA H CA 1
ATOM 10404 C C . ALA F 4 54 ? -12.80600 23.76500 34.38500 1.000 99.74880 55 ALA H C 1
ATOM 10405 O O . ALA F 4 54 ? -13.08300 22.90300 35.22700 1.000 99.25137 55 ALA H O 1
ATOM 10407 N N . ALA F 4 55 ? -12.64700 25.05300 34.70800 1.000 120.63815 56 ALA H N 1
ATOM 10408 C CA . ALA F 4 55 ? -12.84800 25.50100 36.08200 1.000 144.38836 56 ALA H CA 1
ATOM 10409 C C . ALA F 4 55 ? -14.30900 25.40300 36.49600 1.000 160.00866 56 ALA H C 1
ATOM 10410 O O . ALA F 4 55 ? -14.60500 25.19900 37.67900 1.000 151.63923 56 ALA H O 1
ATOM 10412 N N . LEU F 4 56 ? -15.23300 25.55600 35.54300 1.000 158.01631 57 LEU H N 1
ATOM 10413 C CA . LEU F 4 56 ? -16.64900 25.39300 35.85200 1.000 160.90350 57 LEU H CA 1
ATOM 10414 C C . LEU F 4 56 ? -16.96300 23.94600 36.20900 1.000 146.63074 57 LEU H C 1
ATOM 10415 O O . LEU F 4 56 ? -17.77600 23.68200 37.10300 1.000 152.62619 57 LEU H O 1
ATOM 10420 N N . GLN F 4 57 ? -16.32400 22.99500 35.52900 1.000 112.91617 58 GLN H N 1
ATOM 10421 C CA . GLN F 4 57 ? -16.56200 21.58400 35.79200 1.000 119.00374 58 GLN H CA 1
ATOM 10422 C C . GLN F 4 57 ? -15.66500 21.02100 36.88000 1.000 137.75862 58 GLN H C 1
ATOM 10423 O O . GLN F 4 57 ? -16.00400 19.98800 37.46900 1.000 142.04335 58 GLN H O 1
ATOM 10429 N N . LEU F 4 58 ? -14.53000 21.66400 37.15600 1.000 157.86893 59 LEU H N 1
ATOM 10430 C CA . LEU F 4 58 ? -13.71100 21.24300 38.28600 1.000 142.16705 59 LEU H CA 1
ATOM 10431 C C . LEU F 4 58 ? -14.47000 21.43500 39.59100 1.000 125.59137 59 LEU H C 1
ATOM 10432 O O . LEU F 4 58 ? -14.57500 20.51100 40.40400 1.000 106.12851 59 LEU H O 1
ATOM 10437 N N . LEU F 4 59 ? -15.03100 22.62900 39.79400 1.000 125.07289 60 LEU H N 1
ATOM 10438 C CA . LEU F 4 59 ? -15.84700 22.87600 40.97700 1.000 141.02744 60 LEU H CA 1
ATOM 10439 C C . LEU F 4 59 ? -17.14700 22.08500 40.93700 1.000 153.53420 60 LEU H C 1
ATOM 10440 O O . LEU F 4 59 ? -17.70700 21.76100 41.99000 1.000 159.84548 60 LEU H O 1
ATOM 10445 N N . MET F 4 60 ? -17.64000 21.76400 39.73900 1.000 136.87694 61 MET H N 1
ATOM 10446 C CA . MET F 4 60 ? -18.90200 21.04100 39.62600 1.000 137.52965 61 MET H CA 1
ATOM 10447 C C . MET F 4 60 ? -18.74400 19.59100 40.07000 1.000 129.79188 61 MET H C 1
ATOM 10448 O O . MET F 4 60 ? -19.65700 19.01800 40.67700 1.000 131.95529 61 MET H O 1
ATOM 10453 N N . PHE F 4 61 ? -17.59000 18.98600 39.79100 1.000 102.75706 62 PHE H N 1
ATOM 10454 C CA . PHE F 4 61 ? -17.37600 17.57200 40.06200 1.000 100.31466 62 PHE H CA 1
ATOM 10455 C C . PHE F 4 61 ? -16.52400 17.31200 41.29700 1.000 149.45739 62 PHE H C 1
ATOM 10456 O O . PHE F 4 61 ? -16.36200 16.14900 41.67900 1.000 178.96093 62 PHE H O 1
ATOM 10464 N N . MET F 4 62 ? -15.98300 18.35400 41.93200 1.000 158.61375 63 MET H N 1
ATOM 10465 C CA . MET F 4 62 ? -15.12900 18.16700 43.09900 1.000 119.22482 63 MET H CA 1
ATOM 10466 C C . MET F 4 62 ? -15.91500 17.94700 44.38400 1.000 112.25820 63 MET H C 1
ATOM 10467 O O . MET F 4 62 ? -15.30600 17.65700 45.41900 1.000 111.75024 63 MET H O 1
ATOM 10472 N N . HIS F 4 63 ? -17.24200 18.06600 44.34300 1.000 110.39482 64 HIS H N 1
ATOM 10473 C CA . HIS F 4 63 ? -18.08700 17.92000 45.51900 1.000 125.49399 64 HIS H CA 1
ATOM 10474 C C . HIS F 4 63 ? -18.66900 16.51700 45.65000 1.000 141.86175 64 HIS H C 1
ATOM 10475 O O . HIS F 4 63 ? -19.67300 16.33000 46.34600 1.000 173.49975 64 HIS H O 1
ATOM 10482 N N . MET F 4 64 ? -18.05100 15.52200 44.99800 1.000 161.46673 65 MET H N 1
ATOM 10483 C CA . MET F 4 64 ? -18.63200 14.17600 45.00700 1.000 126.66519 65 MET H CA 1
ATOM 10484 C C . MET F 4 64 ? -17.62200 13.08900 44.65900 1.000 121.78302 65 MET H C 1
ATOM 10485 O O . MET F 4 64 ? -18.03800 12.02000 44.20100 1.000 100.90684 65 MET H O 1
ATOM 10490 N N . THR F 4 65 ? -16.32200 13.31100 44.86100 1.000 143.00925 66 THR H N 1
ATOM 10491 C CA . THR F 4 65 ? -15.29500 12.31400 44.57800 1.000 142.98556 66 THR H CA 1
ATOM 10492 C C . THR F 4 65 ? -14.69800 11.77000 45.87100 1.000 154.11321 66 THR H C 1
ATOM 10493 O O . THR F 4 65 ? -14.96700 10.62600 46.24400 1.000 159.59808 66 THR H O 1
ATOM 10497 N N . GLU F 4 66 ? -13.88700 12.56500 46.56500 1.000 159.69809 67 GLU H N 1
ATOM 10498 C CA . GLU F 4 66 ? -13.25700 12.12800 47.80300 1.000 151.63923 67 GLU H CA 1
ATOM 10499 C C . GLU F 4 66 ? -14.30800 11.85300 48.87600 1.000 140.99322 67 GLU H C 1
ATOM 10500 O O . GLU F 4 66 ? -15.38100 12.46200 48.89500 1.000 129.69450 67 GLU H O 1
ATOM 10506 N N . SER F 4 67 ? -14.00100 10.91200 49.77200 1.000 167.42534 68 SER H N 1
ATOM 10507 C CA . SER F 4 67 ? -12.71900 10.20700 49.78200 1.000 164.33023 68 SER H CA 1
ATOM 10508 C C . SER F 4 67 ? -12.87000 8.69300 49.86100 1.000 133.76867 68 SER H C 1
ATOM 10509 O O . SER F 4 67 ? -13.56900 8.08500 49.04800 1.000 103.84666 68 SER H O 1
ATOM 10512 N N . GLU F 4 68 ? -12.21000 8.10400 50.86200 1.000 150.43646 69 GLU H N 1
ATOM 10513 C CA . GLU F 4 68 ? -12.12100 6.65800 51.03100 1.000 133.70814 69 GLU H CA 1
ATOM 10514 C C . GLU F 4 68 ? -11.59500 6.01700 49.75400 1.000 130.63935 69 GLU H C 1
ATOM 10515 O O . GLU F 4 68 ? -10.41700 5.65300 49.67400 1.000 113.28990 69 GLU H O 1
ATOM 10521 N N . ASN F 4 69 ? -12.46300 5.87500 48.75400 1.000 141.72489 70 ASN H N 1
ATOM 10522 C CA . ASN F 4 69 ? -12.07300 5.41500 47.42900 1.000 133.59233 70 ASN H CA 1
ATOM 10523 C C . ASN F 4 69 ? -11.43000 6.51200 46.58900 1.000 129.26287 70 ASN H C 1
ATOM 10524 O O . ASN F 4 69 ? -11.20600 6.30200 45.39300 1.000 122.93842 70 ASN H O 1
ATOM 10529 N N . GLY F 4 70 ? -11.13000 7.66700 47.18300 1.000 139.71938 71 GLY H N 1
ATOM 10530 C CA . GLY F 4 70 ? -10.54900 8.78100 46.45900 1.000 138.84559 71 GLY H CA 1
ATOM 10531 C C . GLY F 4 70 ? -9.14700 8.52800 45.94500 1.000 139.12984 71 GLY H C 1
ATOM 10532 O O . GLY F 4 70 ? -8.70400 7.37700 45.87200 1.000 134.25820 71 GLY H O 1
ATOM 10533 N N . THR F 4 71 ? -8.44300 9.60200 45.57600 1.000 138.39291 72 THR H N 1
ATOM 10534 C CA . THR F 4 71 ? -7.11100 9.52900 44.97900 1.000 136.56374 72 THR H CA 1
ATOM 10535 C C . THR F 4 71 ? -7.12600 8.71300 43.69000 1.000 128.04956 72 THR H C 1
ATOM 10536 O O . THR F 4 71 ? -6.75200 9.21900 42.62800 1.000 127.79953 72 THR H O 1
ATOM 10540 N N . ILE F 4 72 ? -7.54600 7.44800 43.77200 1.000 147.06500 73 ILE H N 1
ATOM 10541 C CA . ILE F 4 72 ? -7.71700 6.63700 42.57100 1.000 116.82190 73 ILE H CA 1
ATOM 10542 C C . ILE F 4 72 ? -8.90000 7.13900 41.75000 1.000 83.57844 73 ILE H C 1
ATOM 10543 O O . ILE F 4 72 ? -8.83600 7.19500 40.51600 1.000 81.37818 73 ILE H O 1
ATOM 10548 N N . GLN F 4 73 ? -9.99300 7.51800 42.41800 1.000 90.92406 74 GLN H N 1
ATOM 10549 C CA . GLN F 4 73 ? -11.16400 8.02600 41.70800 1.000 100.80946 74 GLN H CA 1
ATOM 10550 C C . GLN F 4 73 ? -10.82900 9.29800 40.93700 1.000 107.87083 74 GLN H C 1
ATOM 10551 O O . GLN F 4 73 ? -10.96900 9.35300 39.70900 1.000 83.56265 74 GLN H O 1
ATOM 10557 N N . VAL F 4 74 ? -10.37900 10.33800 41.64400 1.000 118.81951 75 VAL H N 1
ATOM 10558 C CA . VAL F 4 74 ? -10.01700 11.58400 40.97900 1.000 93.49279 75 VAL H CA 1
ATOM 10559 C C . VAL F 4 74 ? -8.78200 11.40300 40.10400 1.000 85.17074 75 VAL H C 1
ATOM 10560 O O . VAL F 4 74 ? -8.54900 12.20100 39.18800 1.000 84.56277 75 VAL H O 1
ATOM 10564 N N . GLY F 4 75 ? -7.98500 10.36200 40.35800 1.000 98.37758 76 GLY H N 1
ATOM 10565 C CA . GLY F 4 75 ? -6.83700 10.09100 39.51500 1.000 88.07898 76 GLY H CA 1
ATOM 10566 C C . GLY F 4 75 ? -7.18600 9.34000 38.25100 1.000 95.77201 76 GLY H C 1
ATOM 10567 O O . GLY F 4 75 ? -6.50600 9.49700 37.23200 1.000 123.48059 76 GLY H O 1
ATOM 10568 N N . ASN F 4 76 ? -8.22900 8.50500 38.29400 1.000 96.95899 77 ASN H N 1
ATOM 10569 C CA . ASN F 4 76 ? -8.66300 7.81200 37.08500 1.000 105.08892 77 ASN H CA 1
ATOM 10570 C C . ASN F 4 76 ? -9.14000 8.80500 36.03300 1.000 96.39840 77 ASN H C 1
ATOM 10571 O O . ASN F 4 76 ? -8.78500 8.69200 34.85300 1.000 81.64400 77 ASN H O 1
ATOM 10576 N N . THR F 4 77 ? -9.93100 9.79700 36.44400 1.000 110.16058 78 THR H N 1
ATOM 10577 C CA . THR F 4 77 ? -10.35800 10.84600 35.53100 1.000 76.99081 78 THR H CA 1
ATOM 10578 C C . THR F 4 77 ? -9.24800 11.84600 35.24300 1.000 77.57246 78 THR H C 1
ATOM 10579 O O . THR F 4 77 ? -9.37000 12.62800 34.29400 1.000 77.12240 78 THR H O 1
ATOM 10583 N N . LEU F 4 78 ? -8.17300 11.83600 36.03600 1.000 118.95900 79 LEU H N 1
ATOM 10584 C CA . LEU F 4 78 ? -7.05100 12.73400 35.78500 1.000 126.90732 79 LEU H CA 1
ATOM 10585 C C . LEU F 4 78 ? -6.29300 12.29900 34.53700 1.000 116.50344 79 LEU H C 1
ATOM 10586 O O . LEU F 4 78 ? -6.07800 13.09600 33.61500 1.000 76.88553 79 LEU H O 1
ATOM 10591 N N . PHE F 4 79 ? -5.89300 11.02800 34.48600 1.000 103.79929 80 PHE H N 1
ATOM 10592 C CA . PHE F 4 79 ? -5.25000 10.48400 33.29900 1.000 105.62582 80 PHE H CA 1
ATOM 10593 C C . PHE F 4 79 ? -6.23500 10.29300 32.15100 1.000 119.28009 80 PHE H C 1
ATOM 10594 O O . PHE F 4 79 ? -5.80500 10.09900 31.00800 1.000 110.97910 80 PHE H O 1
ATOM 10602 N N . GLY F 4 80 ? -7.53900 10.37300 32.42200 1.000 137.42437 81 GLY H N 1
ATOM 10603 C CA . GLY F 4 80 ? -8.50900 10.39800 31.34000 1.000 113.02145 81 GLY H CA 1
ATOM 10604 C C . GLY F 4 80 ? -8.51100 11.72000 30.59600 1.000 82.85730 81 GLY H C 1
ATOM 10605 O O . GLY F 4 80 ? -8.57400 11.75000 29.36400 1.000 75.24586 81 GLY H O 1
ATOM 10606 N N . PHE F 4 81 ? -8.44300 12.83300 31.33300 1.000 94.75610 82 PHE H N 1
ATOM 10607 C CA . PHE F 4 81 ? -8.31300 14.14500 30.71100 1.000 73.92465 82 PHE H CA 1
ATOM 10608 C C . PHE F 4 81 ? -6.97400 14.32700 30.01300 1.000 79.07001 82 PHE H C 1
ATOM 10609 O O . PHE F 4 81 ? -6.86900 15.17500 29.12000 1.000 73.61146 82 PHE H O 1
ATOM 10617 N N . PHE F 4 82 ? -5.94400 13.58300 30.42300 1.000 92.79270 83 PHE H N 1
ATOM 10618 C CA . PHE F 4 82 ? -4.67900 13.61300 29.69600 1.000 99.95935 83 PHE H CA 1
ATOM 10619 C C . PHE F 4 82 ? -4.88000 13.17500 28.25200 1.000 106.24695 83 PHE H C 1
ATOM 10620 O O . PHE F 4 82 ? -4.43300 13.84900 27.31700 1.000 110.82381 83 PHE H O 1
ATOM 10628 N N . GLY F 4 83 ? -5.56400 12.04700 28.05200 1.000 92.82955 84 GLY H N 1
ATOM 10629 C CA . GLY F 4 83 ? -5.90600 11.63000 26.70500 1.000 81.95193 84 GLY H CA 1
ATOM 10630 C C . GLY F 4 83 ? -6.81100 12.61500 25.99500 1.000 87.78684 84 GLY H C 1
ATOM 10631 O O . GLY F 4 83 ? -6.70600 12.79400 24.78000 1.000 86.81830 84 GLY H O 1
ATOM 10632 N N . ALA F 4 84 ? -7.70400 13.27300 26.73900 1.000 97.76962 85 ALA H N 1
ATOM 10633 C CA . ALA F 4 84 ? -8.57100 14.27800 26.13400 1.000 71.10063 85 ALA H CA 1
ATOM 10634 C C . ALA F 4 84 ? -7.76500 15.44500 25.57700 1.000 69.31884 85 ALA H C 1
ATOM 10635 O O . ALA F 4 84 ? -8.09000 15.97900 24.51100 1.000 98.51708 85 ALA H O 1
ATOM 10637 N N . ILE F 4 85 ? -6.71300 15.86000 26.28500 1.000 71.94547 86 ILE H N 1
ATOM 10638 C CA . ILE F 4 85 ? -5.84600 16.91000 25.75900 1.000 74.25364 86 ILE H CA 1
ATOM 10639 C C . ILE F 4 85 ? -4.99200 16.37100 24.61800 1.000 93.89284 86 ILE H C 1
ATOM 10640 O O . ILE F 4 85 ? -4.74400 17.06800 23.62600 1.000 107.86293 86 ILE H O 1
ATOM 10645 N N . VAL F 4 86 ? -4.54600 15.11900 24.72700 1.000 85.20232 87 VAL H N 1
ATOM 10646 C CA . VAL F 4 86 ? -3.68900 14.54200 23.69500 1.000 95.22984 87 VAL H CA 1
ATOM 10647 C C . VAL F 4 86 ? -4.47400 14.30100 22.41000 1.000 89.31597 87 VAL H C 1
ATOM 10648 O O . VAL F 4 86 ? -3.96800 14.53300 21.30600 1.000 97.29588 87 VAL H O 1
ATOM 10652 N N . ILE F 4 87 ? -5.71800 13.83900 22.52600 1.000 119.53538 88 ILE H N 1
ATOM 10653 C CA . ILE F 4 87 ? -6.49900 13.52800 21.33300 1.000 70.89797 88 ILE H CA 1
ATOM 10654 C C . ILE F 4 87 ? -6.97700 14.80700 20.65500 1.000 87.72631 88 ILE H C 1
ATOM 10655 O O . ILE F 4 87 ? -6.81400 14.98300 19.44200 1.000 110.62379 88 ILE H O 1
ATOM 10660 N N . VAL F 4 88 ? -7.56500 15.72300 21.42600 1.000 65.17887 89 VAL H N 1
ATOM 10661 C CA . VAL F 4 88 ? -8.11600 16.94400 20.84100 1.000 66.38691 89 VAL H CA 1
ATOM 10662 C C . VAL F 4 88 ? -6.99900 17.84200 20.32200 1.000 85.34181 89 VAL H C 1
ATOM 10663 O O . VAL F 4 88 ? -6.90500 18.11200 19.11900 1.000 108.98149 89 VAL H O 1
ATOM 10667 N N . LEU F 4 89 ? -6.14100 18.32600 21.22300 1.000 74.30101 90 LEU H N 1
ATOM 10668 C CA . LEU F 4 89 ? -5.06200 19.22000 20.81600 1.000 91.64257 90 LEU H CA 1
ATOM 10669 C C . LEU F 4 89 ? -4.05800 18.53500 19.89500 1.000 102.95182 90 LEU H C 1
ATOM 10670 O O . LEU F 4 89 ? -3.35900 19.21900 19.13900 1.000 96.11679 90 LEU H O 1
ATOM 10675 N N . GLY F 4 90 ? -3.97400 17.20700 19.93300 1.000 68.56085 91 GLY H N 1
ATOM 10676 C CA . GLY F 4 90 ? -3.06400 16.48000 19.07000 1.000 74.96162 91 GLY H CA 1
ATOM 10677 C C . GLY F 4 90 ? -3.56800 16.33100 17.65100 1.000 101.73325 91 GLY H C 1
ATOM 10678 O O . GLY F 4 90 ? -2.78200 16.35900 16.69800 1.000 99.56194 91 GLY H O 1
ATOM 10679 N N . SER F 4 91 ? -4.88300 16.16500 17.49700 1.000 104.43621 92 SER H N 1
ATOM 10680 C CA . SER F 4 91 ? -5.45800 16.06300 16.16000 1.000 78.01988 92 SER H CA 1
ATOM 10681 C C . SER F 4 91 ? -5.34800 17.38400 15.41000 1.000 84.09956 92 SER H C 1
ATOM 10682 O O . SER F 4 91 ? -5.04400 17.39900 14.21200 1.000 102.12540 92 SER H O 1
ATOM 10685 N N . ILE F 4 92 ? -5.57600 18.50600 16.09900 1.000 66.40533 93 ILE H N 1
ATOM 10686 C CA . ILE F 4 92 ? -5.40700 19.80500 15.46200 1.000 68.56612 93 ILE H CA 1
ATOM 10687 C C . ILE F 4 92 ? -3.94600 20.06200 15.12000 1.000 138.32711 93 ILE H C 1
ATOM 10688 O O . ILE F 4 92 ? -3.65100 20.83600 14.20200 1.000 108.29983 93 ILE H O 1
ATOM 10693 N N . TRP F 4 93 ? -3.02100 19.40500 15.82000 1.000 136.39267 94 TRP H N 1
ATOM 10694 C CA . TRP F 4 93 ? -1.59200 19.56000 15.57700 1.000 147.20186 94 TRP H CA 1
ATOM 10695 C C . TRP F 4 93 ? -1.14000 18.91300 14.27200 1.000 134.02396 94 TRP H C 1
ATOM 10696 O O . TRP F 4 93 ? 0.05000 18.98100 13.94500 1.000 152.63672 94 TRP H O 1
ATOM 10707 N N . ILE F 4 94 ? -2.04900 18.30300 13.52000 1.000 104.34146 95 ILE H N 1
ATOM 10708 C CA . ILE F 4 94 ? -1.70600 17.72100 12.23300 1.000 88.56851 95 ILE H CA 1
ATOM 10709 C C . ILE F 4 94 ? -2.56300 18.34500 11.13900 1.000 88.47113 95 ILE H C 1
ATOM 10710 O O . ILE F 4 94 ? -3.05200 19.46600 11.28500 1.000 67.55284 95 ILE H O 1
ATOM 10715 N N . GLN G 2 16 ? 18.83900 8.29400 -1.93600 1.000 133.79499 16 GLN F N 1
ATOM 10716 C CA . GLN G 2 16 ? 19.65800 7.35400 -1.17900 1.000 148.16250 16 GLN F CA 1
ATOM 10717 C C . GLN G 2 16 ? 20.45700 8.07300 -0.09400 1.000 146.50178 16 GLN F C 1
ATOM 10718 O O . GLN G 2 16 ? 21.45000 7.55000 0.40900 1.000 139.48251 16 GLN F O 1
ATOM 10724 N N . GLN G 2 17 ? 20.01100 9.28100 0.26000 1.000 155.52391 17 GLN F N 1
ATOM 10725 C CA . GLN G 2 17 ? 20.69400 10.04800 1.29700 1.000 159.32173 17 GLN F CA 1
ATOM 10726 C C . GLN G 2 17 ? 20.49900 9.41700 2.66900 1.000 171.02051 17 GLN F C 1
ATOM 10727 O O . GLN G 2 17 ? 21.42600 9.39400 3.48700 1.000 191.47033 17 GLN F O 1
ATOM 10733 N N . SER G 2 18 ? 19.30100 8.90200 2.94100 1.000 158.41636 18 SER F N 1
ATOM 10734 C CA . SER G 2 18 ? 19.00800 8.26400 4.21700 1.000 169.01237 18 SER F CA 1
ATOM 10735 C C . SER G 2 18 ? 19.49100 6.82200 4.29000 1.000 174.02086 18 SER F C 1
ATOM 10736 O O . SER G 2 18 ? 19.27600 6.16700 5.31600 1.000 192.51256 18 SER F O 1
ATOM 10739 N N . ASP G 2 19 ? 20.13400 6.31000 3.23700 1.000 179.73471 19 ASP F N 1
ATOM 10740 C CA . ASP G 2 19 ? 20.64400 4.94400 3.28400 1.000 173.07601 19 ASP F CA 1
ATOM 10741 C C . ASP G 2 19 ? 21.80400 4.81500 4.26300 1.000 185.46697 19 ASP F C 1
ATOM 10742 O O . ASP G 2 19 ? 21.96900 3.76200 4.88900 1.000 166.66998 19 ASP F O 1
ATOM 10747 N N . LEU G 2 20 ? 22.61300 5.86800 4.40900 1.000 178.32138 20 LEU F N 1
ATOM 10748 C CA . LEU G 2 20 ? 23.66900 5.85000 5.41600 1.000 187.25929 20 LEU F CA 1
ATOM 10749 C C . LEU G 2 20 ? 23.08700 5.72800 6.81700 1.000 206.29316 20 LEU F C 1
ATOM 10750 O O . LEU G 2 20 ? 23.71700 5.13800 7.70200 1.000 233.77013 20 LEU F O 1
ATOM 10755 N N . ILE G 2 21 ? 21.89100 6.27700 7.03700 1.000 199.45549 21 ILE F N 1
ATOM 10756 C CA . ILE G 2 21 ? 21.20900 6.08700 8.31200 1.000 181.10329 21 ILE F CA 1
ATOM 10757 C C . ILE G 2 21 ? 20.80800 4.62800 8.49200 1.000 184.70372 21 ILE F C 1
ATOM 10758 O O . ILE G 2 21 ? 20.98800 4.04900 9.57000 1.000 187.78304 21 ILE F O 1
ATOM 10763 N N . LEU G 2 22 ? 20.27400 4.00700 7.43800 1.000 168.52021 22 LEU F N 1
ATOM 10764 C CA . LEU G 2 22 ? 19.81400 2.62400 7.53600 1.000 157.28728 22 LEU F CA 1
ATOM 10765 C C . LEU G 2 22 ? 20.97900 1.66200 7.75100 1.000 172.86283 22 LEU F C 1
ATOM 10766 O O . LEU G 2 22 ? 20.90500 0.76100 8.59500 1.000 171.22842 22 LEU F O 1
ATOM 10771 N N . LEU G 2 23 ? 22.06500 1.83800 6.99300 1.000 170.73100 23 LEU F N 1
ATOM 10772 C CA . LEU G 2 23 ? 23.19300 0.91400 7.08500 1.000 171.93904 23 LEU F CA 1
ATOM 10773 C C . LEU G 2 23 ? 23.94400 1.06800 8.40300 1.000 177.24494 23 LEU F C 1
ATOM 10774 O O . LEU G 2 23 ? 24.32900 0.06900 9.02200 1.000 182.30607 23 LEU F O 1
ATOM 10779 N N . SER G 2 24 ? 24.16900 2.30700 8.84600 1.000 187.00663 24 SER F N 1
ATOM 10780 C CA . SER G 2 24 ? 24.88100 2.52100 10.10200 1.000 161.65359 24 SER F CA 1
ATOM 10781 C C . SER G 2 24 ? 24.06100 2.05900 11.30000 1.000 187.40142 24 SER F C 1
ATOM 10782 O O . SER G 2 24 ? 24.63100 1.61800 12.30500 1.000 172.20486 24 SER F O 1
ATOM 10785 N N . ILE G 2 25 ? 22.73300 2.14400 11.21200 1.000 163.94334 25 ILE F N 1
ATOM 10786 C CA . ILE G 2 25 ? 21.88800 1.70200 12.31800 1.000 184.42738 25 ILE F CA 1
ATOM 10787 C C . ILE G 2 25 ? 21.81900 0.17800 12.38900 1.000 194.66281 25 ILE F C 1
ATOM 10788 O O . ILE G 2 25 ? 21.68300 -0.38800 13.48200 1.000 184.92480 25 ILE F O 1
ATOM 10793 N N . GLY G 2 26 ? 21.94000 -0.51000 11.25000 1.000 195.75242 26 GLY F N 1
ATOM 10794 C CA . GLY G 2 26 ? 21.89400 -1.96400 11.26900 1.000 201.76103 26 GLY F CA 1
ATOM 10795 C C . GLY G 2 26 ? 22.98000 -2.57300 12.13500 1.000 202.76378 26 GLY F C 1
ATOM 10796 O O . GLY G 2 26 ? 22.72900 -3.51500 12.89100 1.000 187.00926 26 GLY F O 1
ATOM 10797 N N . PHE G 2 27 ? 24.19800 -2.03800 12.04600 1.000 201.94263 27 PHE F N 1
ATOM 10798 C CA . PHE G 2 27 ? 25.28600 -2.49900 12.89800 1.000 215.66796 27 PHE F CA 1
ATOM 10799 C C . PHE G 2 27 ? 25.17700 -1.97500 14.32300 1.000 213.62035 27 PHE F C 1
ATOM 10800 O O . PHE G 2 27 ? 25.72000 -2.60100 15.24000 1.000 218.56568 27 PHE F O 1
ATOM 10808 N N . MET G 2 28 ? 24.49800 -0.84400 14.52700 1.000 207.64332 28 MET F N 1
ATOM 10809 C CA . MET G 2 28 ? 24.34900 -0.30600 15.87500 1.000 200.27664 28 MET F CA 1
ATOM 10810 C C . MET G 2 28 ? 23.51300 -1.23400 16.74700 1.000 207.03009 28 MET F C 1
ATOM 10811 O O . MET G 2 28 ? 23.79400 -1.39600 17.94100 1.000 213.75721 28 MET F O 1
ATOM 10816 N N . LEU G 2 29 ? 22.48800 -1.85800 16.16900 1.000 201.59522 29 LEU F N 1
ATOM 10817 C CA . LEU G 2 29 ? 21.67500 -2.82800 16.89000 1.000 193.78113 29 LEU F CA 1
ATOM 10818 C C . LEU G 2 29 ? 22.17900 -4.25600 16.73800 1.000 184.78795 29 LEU F C 1
ATOM 10819 O O . LEU G 2 29 ? 21.81400 -5.11600 17.54800 1.000 194.03379 29 LEU F O 1
ATOM 10824 N N . PHE G 2 30 ? 23.00300 -4.53000 15.72300 1.000 200.51351 30 PHE F N 1
ATOM 10825 C CA . PHE G 2 30 ? 23.64800 -5.83500 15.63500 1.000 188.97003 30 PHE F CA 1
ATOM 10826 C C . PHE G 2 30 ? 24.59400 -6.06500 16.80400 1.000 198.68698 30 PHE F C 1
ATOM 10827 O O . PHE G 2 30 ? 24.81100 -7.21300 17.20700 1.000 185.16957 30 PHE F O 1
ATOM 10835 N N . ILE G 2 31 ? 25.16600 -4.99400 17.35900 1.000 178.95040 31 ILE F N 1
ATOM 10836 C CA . ILE G 2 31 ? 25.95700 -5.13300 18.57800 1.000 188.80685 31 ILE F CA 1
ATOM 10837 C C . ILE G 2 31 ? 25.07300 -5.63100 19.71200 1.000 198.24482 31 ILE F C 1
ATOM 10838 O O . ILE G 2 31 ? 25.46900 -6.50500 20.49300 1.000 215.16264 31 ILE F O 1
ATOM 10843 N N . VAL G 2 32 ? 23.85800 -5.08500 19.81500 1.000 183.40357 32 VAL F N 1
ATOM 10844 C CA . VAL G 2 32 ? 22.89600 -5.57300 20.79900 1.000 160.35080 32 VAL F CA 1
ATOM 10845 C C . VAL G 2 32 ? 22.52500 -7.01800 20.49600 1.000 179.45310 32 VAL F C 1
ATOM 10846 O O . VAL G 2 32 ? 22.29100 -7.81600 21.41300 1.000 173.09707 32 VAL F O 1
ATOM 10850 N N . GLY G 2 33 ? 22.48100 -7.38300 19.21200 1.000 171.64953 33 GLY F N 1
ATOM 10851 C CA . GLY G 2 33 ? 22.19300 -8.75800 18.84200 1.000 182.40871 33 GLY F CA 1
ATOM 10852 C C . GLY G 2 33 ? 23.27900 -9.72700 19.26300 1.000 203.84286 33 GLY F C 1
ATOM 10853 O O . GLY G 2 33 ? 22.98800 -10.87400 19.61500 1.000 197.00520 33 GLY F O 1
ATOM 10854 N N . VAL G 2 34 ? 24.53900 -9.28800 19.23300 1.000 197.78161 34 VAL F N 1
ATOM 10855 C CA . VAL G 2 34 ? 25.63100 -10.13100 19.70900 1.000 198.11323 34 VAL F CA 1
ATOM 10856 C C . VAL G 2 34 ? 25.72100 -10.09000 21.22900 1.000 189.85697 34 VAL F C 1
ATOM 10857 O O . VAL G 2 34 ? 26.22900 -11.03800 21.84100 1.000 190.41757 34 VAL F O 1
ATOM 10861 N N . VAL G 2 35 ? 25.22800 -9.01800 21.85400 1.000 193.76271 35 VAL F N 1
ATOM 10862 C CA . VAL G 2 35 ? 25.16300 -8.96800 23.31100 1.000 168.43598 35 VAL F CA 1
ATOM 10863 C C . VAL G 2 35 ? 24.30800 -10.11500 23.83500 1.000 160.16394 35 VAL F C 1
ATOM 10864 O O . VAL G 2 35 ? 24.66400 -10.77700 24.81800 1.000 191.68088 35 VAL F O 1
ATOM 10868 N N . PHE G 2 36 ? 23.17900 -10.38400 23.17500 1.000 130.81568 36 PHE F N 1
ATOM 10869 C CA . PHE G 2 36 ? 22.34900 -11.51800 23.55800 1.000 137.50859 36 PHE F CA 1
ATOM 10870 C C . PHE G 2 36 ? 22.94400 -12.85200 23.13200 1.000 153.96056 36 PHE F C 1
ATOM 10871 O O . PHE G 2 36 ? 22.48800 -13.89300 23.61400 1.000 160.26922 36 PHE F O 1
ATOM 10879 N N . VAL G 2 37 ? 23.93400 -12.85100 22.23700 1.000 161.98784 37 VAL F N 1
ATOM 10880 C CA . VAL G 2 37 ? 24.68600 -14.07300 21.97800 1.000 177.89765 37 VAL F CA 1
ATOM 10881 C C . VAL G 2 37 ? 25.63000 -14.35800 23.13900 1.000 174.27879 37 VAL F C 1
ATOM 10882 O O . VAL G 2 37 ? 25.81300 -15.51300 23.54400 1.000 168.75708 37 VAL F O 1
ATOM 10886 N N . LEU G 2 38 ? 26.23500 -13.31000 23.70000 1.000 166.91738 38 LEU F N 1
ATOM 10887 C CA . LEU G 2 38 ? 27.07800 -13.47500 24.87500 1.000 168.09384 38 LEU F CA 1
ATOM 10888 C C . LEU G 2 38 ? 26.25200 -13.66400 26.14100 1.000 169.78878 38 LEU F C 1
ATOM 10889 O O . LEU G 2 38 ? 26.73500 -14.26000 27.11000 1.000 179.59259 38 LEU F O 1
ATOM 10894 N N . PHE G 2 39 ? 25.01600 -13.16600 26.15400 1.000 151.96033 39 PHE F N 1
ATOM 10895 C CA . PHE G 2 39 ? 24.13500 -13.29000 27.30700 1.000 140.19049 39 PHE F CA 1
ATOM 10896 C C . PHE G 2 39 ? 23.28600 -14.55400 27.28400 1.000 162.01679 39 PHE F C 1
ATOM 10897 O O . PHE G 2 39 ? 22.48600 -14.75600 28.20300 1.000 165.41457 39 PHE F O 1
ATOM 10905 N N . THR G 2 40 ? 23.42200 -15.40000 26.26300 1.000 170.51781 40 THR F N 1
ATOM 10906 C CA . THR G 2 40 ? 22.64400 -16.63400 26.20600 1.000 171.61268 40 THR F CA 1
ATOM 10907 C C . THR G 2 40 ? 23.51300 -17.82700 25.83300 1.000 177.45286 40 THR F C 1
ATOM 10908 O O . THR G 2 40 ? 23.55000 -18.82700 26.55800 1.000 196.14194 40 THR F O 1
ATOM 10912 N N . ILE G 2 41 ? 24.22200 -17.73100 24.70600 1.000 181.87707 41 ILE F N 1
ATOM 10913 C CA . ILE G 2 41 ? 24.98000 -18.88200 24.22300 1.000 181.61388 41 ILE F CA 1
ATOM 10914 C C . ILE G 2 41 ? 26.20000 -19.13900 25.09500 1.000 223.82684 41 ILE F C 1
ATOM 10915 O O . ILE G 2 41 ? 26.62700 -20.29400 25.25400 1.000 227.65887 41 ILE F O 1
ATOM 10920 N N . ILE G 2 42 ? 26.78100 -18.08900 25.68200 1.000 211.52273 42 ILE F N 1
ATOM 10921 C CA . ILE G 2 42 ? 27.96900 -18.27800 26.51500 1.000 228.21157 42 ILE F CA 1
ATOM 10922 C C . ILE G 2 42 ? 27.61800 -19.02700 27.79400 1.000 240.32355 42 ILE F C 1
ATOM 10923 O O . ILE G 2 42 ? 28.34300 -19.92100 28.22700 1.000 242.87912 42 ILE F O 1
ATOM 10928 N N . LEU G 2 43 ? 26.49300 -18.67800 28.41200 1.000 222.22401 43 LEU F N 1
ATOM 10929 C CA . LEU G 2 43 ? 26.04700 -19.29200 29.65900 1.000 222.68459 43 LEU F CA 1
ATOM 10930 C C . LEU G 2 43 ? 24.82600 -20.17200 29.37300 1.000 208.53290 43 LEU F C 1
ATOM 10931 O O . LEU G 2 43 ? 24.86600 -20.92700 28.39800 1.000 215.68112 43 LEU F O 1
ATOM 10936 N N . VAL G 2 44 ? 23.75900 -20.12200 30.18800 1.000 220.85806 44 VAL F N 1
ATOM 10937 C CA . VAL G 2 44 ? 22.56000 -20.96500 30.05000 1.000 199.84765 44 VAL F CA 1
ATOM 10938 C C . VAL G 2 44 ? 22.93300 -22.44700 30.14500 1.000 212.76235 44 VAL F C 1
ATOM 10939 O O . VAL G 2 44 ? 22.53900 -23.13300 31.09600 1.000 216.68651 44 VAL F O 1
ATOM 10943 N N . LYS G 2 45 ? 23.69200 -22.95200 29.16700 1.000 212.90711 45 LYS F N 1
ATOM 10944 C CA . LYS G 2 45 ? 24.14200 -24.34300 29.21400 1.000 222.90567 45 LYS F CA 1
ATOM 10945 C C . LYS G 2 45 ? 25.01600 -24.60900 30.43700 1.000 242.64751 45 LYS F C 1
ATOM 10946 O O . LYS G 2 45 ? 24.89200 -25.65700 31.08100 1.000 252.44343 45 LYS F O 1
ATOM 10952 N N . TYR G 2 46 ? 25.90200 -23.66800 30.77800 1.000 239.55767 46 TYR F N 1
ATOM 10953 C CA . TYR G 2 46 ? 26.78400 -23.85400 31.92800 1.000 241.19997 46 TYR F CA 1
ATOM 10954 C C . TYR G 2 46 ? 26.04300 -23.82900 33.26000 1.000 240.06299 46 TYR F C 1
ATOM 10955 O O . TYR G 2 46 ? 26.53800 -24.39800 34.24000 1.000 222.87935 46 TYR F O 1
ATOM 10964 N N . ARG G 2 47 ? 24.87900 -23.19100 33.32300 1.000 238.89180 47 ARG F N 1
ATOM 10965 C CA . ARG G 2 47 ? 24.14800 -23.01300 34.57300 1.000 239.59452 47 ARG F CA 1
ATOM 10966 C C . ARG G 2 47 ? 22.88600 -23.87200 34.55500 1.000 209.00137 47 ARG F C 1
ATOM 10967 O O . ARG G 2 47 ? 21.75800 -23.37900 34.49100 1.000 146.04646 47 ARG F O 1
ATOM 10975 N N . ASP G 2 48 ? 23.09800 -25.18400 34.61700 1.000 218.53410 48 ASP F N 1
ATOM 10976 C CA . ASP G 2 48 ? 22.03600 -26.17200 34.71600 1.000 210.21205 48 ASP F CA 1
ATOM 10977 C C . ASP G 2 48 ? 22.25100 -27.02200 35.96200 1.000 235.73090 48 ASP F C 1
ATOM 10978 O O . ASP G 2 48 ? 23.33800 -27.03800 36.54700 1.000 232.12520 48 ASP F O 1
ATOM 10983 N N . ARG G 2 49 ? 21.19600 -27.73200 36.37000 1.000 232.41471 49 ARG F N 1
ATOM 10984 C CA . ARG G 2 49 ? 21.30400 -28.58800 37.54800 1.000 235.79406 49 ARG F CA 1
ATOM 10985 C C . ARG G 2 49 ? 22.24700 -29.76100 37.31400 1.000 226.47715 49 ARG F C 1
ATOM 10986 O O . ARG G 2 49 ? 22.91200 -30.21400 38.25300 1.000 227.73783 49 ARG F O 1
ATOM 10994 N N . LYS G 2 50 ? 22.32000 -30.26200 36.08700 1.000 245.59787 50 LYS F N 1
ATOM 10995 C CA . LYS G 2 50 ? 23.20200 -31.37800 35.77000 1.000 235.10187 50 LYS F CA 1
ATOM 10996 C C . LYS G 2 50 ? 24.48400 -30.89400 35.10000 1.000 234.04911 50 LYS F C 1
ATOM 10997 O O . LYS G 2 50 ? 25.07300 -29.89500 35.51300 1.000 230.36446 50 LYS F O 1
ATOM 11003 N N . THR G 2 65 ? 20.70600 -4.06600 42.15600 1.000 110.89751 65 THR F N 1
ATOM 11004 C CA . THR G 2 65 ? 20.00500 -2.80700 42.37800 1.000 109.26047 65 THR F CA 1
ATOM 11005 C C . THR G 2 65 ? 20.71800 -1.66200 41.66700 1.000 129.86294 65 THR F C 1
ATOM 11006 O O . THR G 2 65 ? 20.08100 -0.78200 41.09000 1.000 108.26035 65 THR F O 1
ATOM 11010 N N . PHE G 2 66 ? 22.05000 -1.67600 41.72000 1.000 163.99861 66 PHE F N 1
ATOM 11011 C CA . PHE G 2 66 ? 22.85400 -0.65800 41.05800 1.000 182.26659 66 PHE F CA 1
ATOM 11012 C C . PHE G 2 66 ? 23.21400 -1.02700 39.62700 1.000 177.95818 66 PHE F C 1
ATOM 11013 O O . PHE G 2 66 ? 23.51700 -0.13300 38.82900 1.000 172.01536 66 PHE F O 1
ATOM 11021 N N . LEU G 2 67 ? 23.18700 -2.31600 39.28300 1.000 188.62525 67 LEU F N 1
ATOM 11022 C CA . LEU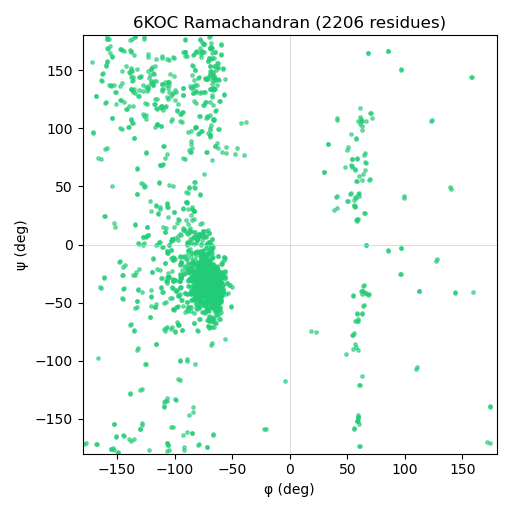 G 2 67 ? 23.53900 -2.73000 37.93000 1.000 181.20067 67 LEU F CA 1
ATOM 11023 C C . LEU G 2 67 ? 22.39300 -2.50300 36.95100 1.000 164.94346 67 LEU F C 1
ATOM 11024 O O . LEU G 2 67 ? 22.63700 -2.27200 35.76200 1.000 163.18799 67 LEU F O 1
ATOM 11029 N N . GLU G 2 68 ? 21.14600 -2.57000 37.42100 1.000 163.55119 68 GLU F N 1
ATOM 11030 C CA . GLU G 2 68 ? 20.01900 -2.31800 36.52900 1.000 145.98856 68 GLU F CA 1
ATOM 11031 C C . GLU G 2 68 ? 19.90900 -0.83400 36.20200 1.000 158.21107 68 GLU F C 1
ATOM 11032 O O . GLU G 2 68 ? 19.66300 -0.46300 35.04800 1.000 171.91009 68 GLU F O 1
ATOM 11038 N N . VAL G 2 69 ? 20.09100 0.02700 37.20600 1.000 167.66484 69 VAL F N 1
ATOM 11039 C CA . VAL G 2 69 ? 20.00700 1.46700 36.98400 1.000 147.26766 69 VAL F CA 1
ATOM 11040 C C . VAL G 2 69 ? 21.21300 1.96700 36.19600 1.000 139.54831 69 VAL F C 1
ATOM 11041 O O . VAL G 2 69 ? 21.12100 2.97000 35.47700 1.000 120.68289 69 VAL F O 1
ATOM 11045 N N . VAL G 2 70 ? 22.35600 1.28000 36.29800 1.000 152.88938 70 VAL F N 1
ATOM 11046 C CA . VAL G 2 70 ? 23.54300 1.70200 35.55600 1.000 146.76497 70 VAL F CA 1
ATOM 11047 C C . VAL G 2 70 ? 23.46700 1.32500 34.08600 1.000 150.33908 70 VAL F C 1
ATOM 11048 O O . VAL G 2 70 ? 24.24600 1.85100 33.28100 1.000 114.57163 70 VAL F O 1
ATOM 11052 N N . TRP G 2 71 ? 22.54700 0.43500 33.70900 1.000 141.76437 71 TRP F N 1
ATOM 11053 C CA . TRP G 2 71 ? 22.35600 0.13300 32.29700 1.000 159.42175 71 TRP F CA 1
ATOM 11054 C C . TRP G 2 71 ? 21.59000 1.23400 31.58000 1.000 148.62571 71 TRP F C 1
ATOM 11055 O O . TRP G 2 71 ? 21.67200 1.32800 30.35200 1.000 143.15401 71 TRP F O 1
ATOM 11066 N N . THR G 2 72 ? 20.86000 2.07100 32.32000 1.000 179.87683 72 THR F N 1
ATOM 11067 C CA . THR G 2 72 ? 20.08300 3.17000 31.75900 1.000 148.08881 72 THR F CA 1
ATOM 11068 C C . THR G 2 72 ? 20.94400 4.37600 31.39200 1.000 179.72155 72 THR F C 1
ATOM 11069 O O . THR G 2 72 ? 20.40800 5.47800 31.22400 1.000 173.30236 72 THR F O 1
ATOM 11073 N N . VAL G 2 73 ? 22.25700 4.19400 31.26200 1.000 179.63206 73 VAL F N 1
ATOM 11074 C CA . VAL G 2 73 ? 23.15600 5.27400 30.88600 1.000 172.02852 73 VAL F CA 1
ATOM 11075 C C . VAL G 2 73 ? 23.58000 5.10000 29.43200 1.000 153.86845 73 VAL F C 1
ATOM 11076 O O . VAL G 2 73 ? 23.87500 6.08100 28.73800 1.000 163.63541 73 VAL F O 1
ATOM 11080 N N . ILE G 2 74 ? 23.60300 3.85600 28.95900 1.000 162.01943 74 ILE F N 1
ATOM 11081 C CA . ILE G 2 74 ? 24.00900 3.54900 27.58900 1.000 143.37772 74 ILE F CA 1
ATOM 11082 C C . ILE G 2 74 ? 22.86700 3.60200 26.57100 1.000 162.31683 74 ILE F C 1
ATOM 11083 O O . ILE G 2 74 ? 23.13400 3.94700 25.41100 1.000 155.26072 74 ILE F O 1
ATOM 11088 N N . PRO G 2 75 ? 21.60000 3.29400 26.90200 1.000 155.87132 75 PRO F N 1
ATOM 11089 C CA . PRO G 2 75 ? 20.61200 3.18700 25.81800 1.000 155.69498 75 PRO F CA 1
ATOM 11090 C C . PRO G 2 75 ? 20.20400 4.53500 25.25800 1.000 150.15485 75 PRO F C 1
ATOM 11091 O O . PRO G 2 75 ? 19.89300 4.62700 24.06400 1.000 148.51781 75 PRO F O 1
ATOM 11095 N N . ILE G 2 76 ? 20.19800 5.58700 26.07900 1.000 150.54173 76 ILE F N 1
ATOM 11096 C CA . ILE G 2 76 ? 19.99900 6.92700 25.54200 1.000 125.80982 76 ILE F CA 1
ATOM 11097 C C . ILE G 2 76 ? 21.18300 7.32000 24.67000 1.000 152.86043 76 ILE F C 1
ATOM 11098 O O . ILE G 2 76 ? 21.01700 7.98700 23.64200 1.000 125.64138 76 ILE F O 1
ATOM 11103 N N . LEU G 2 77 ? 22.39300 6.90700 25.05800 1.000 150.90494 77 LEU F N 1
ATOM 11104 C CA . LEU G 2 77 ? 23.56600 7.14600 24.22200 1.000 165.10137 77 LEU F CA 1
ATOM 11105 C C . LEU G 2 77 ? 23.42600 6.45600 22.87100 1.000 182.22448 77 LEU F C 1
ATOM 11106 O O . LEU G 2 77 ? 23.98200 6.92500 21.87100 1.000 203.04277 77 LEU F O 1
ATOM 11111 N N . ILE G 2 78 ? 22.68600 5.34600 22.82200 1.000 202.52428 78 ILE F N 1
ATOM 11112 C CA . ILE G 2 78 ? 22.43300 4.67200 21.55400 1.000 139.74833 78 ILE F CA 1
ATOM 11113 C C . ILE G 2 78 ? 21.35400 5.39800 20.75600 1.000 148.92575 78 ILE F C 1
ATOM 11114 O O . ILE G 2 78 ? 21.41500 5.43600 19.52200 1.000 148.72046 78 ILE F O 1
ATOM 11119 N N . VAL G 2 79 ? 20.37200 5.99900 21.42500 1.000 160.21658 79 VAL F N 1
ATOM 11120 C CA . VAL G 2 79 ? 19.28400 6.64900 20.70200 1.000 135.85576 79 VAL F CA 1
ATOM 11121 C C . VAL G 2 79 ? 19.54200 8.14000 20.49000 1.000 163.46960 79 VAL F C 1
ATOM 11122 O O . VAL G 2 79 ? 19.05200 8.71300 19.51200 1.000 184.12997 79 VAL F O 1
ATOM 11126 N N . ILE G 2 80 ? 20.29400 8.79300 21.38300 1.000 150.98916 80 ILE F N 1
ATOM 11127 C CA . ILE G 2 80 ? 20.61100 10.19900 21.15700 1.000 163.27484 80 ILE F CA 1
ATOM 11128 C C . ILE G 2 80 ? 21.63300 10.34400 20.03900 1.000 188.88054 80 ILE F C 1
ATOM 11129 O O . ILE G 2 80 ? 21.71700 11.40600 19.41100 1.000 200.38718 80 ILE F O 1
ATOM 11134 N N . ALA G 2 81 ? 22.41800 9.29600 19.77300 1.000 184.86690 81 ALA F N 1
ATOM 11135 C CA . ALA G 2 81 ? 23.22300 9.23300 18.56200 1.000 160.42187 81 ALA F CA 1
ATOM 11136 C C . ALA G 2 81 ? 22.37500 8.96900 17.32600 1.000 155.27651 81 ALA F C 1
ATOM 11137 O O . ALA G 2 81 ? 22.88800 9.06800 16.20600 1.000 155.92922 81 ALA F O 1
ATOM 11139 N N . LEU G 2 82 ? 21.09500 8.63400 17.51000 1.000 152.77621 82 LEU F N 1
ATOM 11140 C CA . LEU G 2 82 ? 20.14700 8.47400 16.41800 1.000 141.72489 82 LEU F CA 1
ATOM 11141 C C . LEU G 2 82 ? 19.05900 9.53500 16.40700 1.000 150.39961 82 LEU F C 1
ATOM 11142 O O . LEU G 2 82 ? 18.45800 9.76700 15.35400 1.000 128.40487 82 LEU F O 1
ATOM 11147 N N . SER G 2 83 ? 18.79200 10.17800 17.54300 1.000 143.00925 83 SER F N 1
ATOM 11148 C CA . SER G 2 83 ? 17.83200 11.27100 17.62400 1.000 152.91044 83 SER F CA 1
ATOM 11149 C C . SER G 2 83 ? 18.38200 12.58500 17.08100 1.000 165.39088 83 SER F C 1
ATOM 11150 O O . SER G 2 83 ? 17.74200 13.62700 17.25600 1.000 174.57883 83 SER F O 1
ATOM 11153 N N . VAL G 2 84 ? 19.54600 12.56100 16.43900 1.000 150.85230 84 VAL F N 1
ATOM 11154 C CA . VAL G 2 84 ? 20.12600 13.75300 15.82500 1.000 147.11764 84 VAL F CA 1
ATOM 11155 C C . VAL G 2 84 ? 20.21300 13.57700 14.31000 1.000 158.49006 84 VAL F C 1
ATOM 11156 O O . VAL G 2 84 ? 19.74700 14.46000 13.57700 1.000 185.48540 84 VAL F O 1
ATOM 11160 N N . PRO G 2 85 ? 20.78200 12.48300 13.78000 1.000 175.35524 85 PRO F N 1
ATOM 11161 C CA . PRO G 2 85 ? 20.80900 12.34600 12.31500 1.000 151.59449 85 PRO F CA 1
ATOM 11162 C C . PRO G 2 85 ? 19.43100 12.15800 11.70700 1.000 126.52043 85 PRO F C 1
ATOM 11163 O O . PRO G 2 85 ? 19.22700 12.53000 10.54500 1.000 126.45990 85 PRO F O 1
ATOM 11167 N N . THR G 2 86 ? 18.47900 11.59500 12.45500 1.000 140.76161 86 THR F N 1
ATOM 11168 C CA . THR G 2 86 ? 17.11300 11.49100 11.95000 1.000 117.84044 86 THR F CA 1
ATOM 11169 C C . THR G 2 86 ? 16.44600 12.85900 11.87800 1.000 116.65609 86 THR F C 1
ATOM 11170 O O . THR G 2 86 ? 15.77600 13.17800 10.88900 1.000 131.65263 86 THR F O 1
ATOM 11174 N N . VAL G 2 87 ? 16.62500 13.68600 12.91000 1.000 98.18282 87 VAL F N 1
ATOM 11175 C CA . VAL G 2 87 ? 16.05500 15.02800 12.88100 1.000 112.19240 87 VAL F CA 1
ATOM 11176 C C . VAL G 2 87 ? 16.81300 15.91900 11.90400 1.000 130.02348 87 VAL F C 1
ATOM 11177 O O . VAL G 2 87 ? 16.21700 16.78500 11.25300 1.000 104.21776 87 VAL F O 1
ATOM 11181 N N . GLN G 2 88 ? 18.12800 15.72500 11.77600 1.000 144.73841 88 GLN F N 1
ATOM 11182 C CA . GLN G 2 88 ? 18.89200 16.45400 10.76900 1.000 129.62080 88 GLN F CA 1
ATOM 11183 C C . GLN G 2 88 ? 18.58400 15.99300 9.35100 1.000 151.99980 88 GLN F C 1
ATOM 11184 O O . GLN G 2 88 ? 19.07300 16.61100 8.39900 1.000 149.35738 88 GLN F O 1
ATOM 11190 N N . THR G 2 89 ? 17.79600 14.93100 9.18800 1.000 153.31049 89 THR F N 1
ATOM 11191 C CA . THR G 2 89 ? 17.35500 14.46900 7.87800 1.000 158.77956 89 THR F CA 1
ATOM 11192 C C . THR G 2 89 ? 15.89200 14.77400 7.59800 1.000 140.78793 89 THR F C 1
ATOM 11193 O O . THR G 2 89 ? 15.53600 15.02600 6.44500 1.000 128.53910 89 THR F O 1
ATOM 11197 N N . ILE G 2 90 ? 15.04000 14.76600 8.62700 1.000 151.71556 90 ILE F N 1
ATOM 11198 C CA . ILE G 2 90 ? 13.64300 15.15600 8.44600 1.000 134.74773 90 ILE F CA 1
ATOM 11199 C C . ILE G 2 90 ? 13.56000 16.59700 7.95800 1.000 129.55764 90 ILE F C 1
ATOM 11200 O O . ILE G 2 90 ? 12.83300 16.91100 7.00800 1.000 126.34936 90 ILE F O 1
ATOM 11205 N N . TYR G 2 91 ? 14.31000 17.49400 8.60000 1.000 141.67751 91 TYR F N 1
ATOM 11206 C CA . TYR G 2 91 ? 14.38500 18.87600 8.14400 1.000 156.15556 91 TYR F CA 1
ATOM 11207 C C . TYR G 2 91 ? 15.21200 19.03300 6.87500 1.000 177.31336 91 TYR F C 1
ATOM 11208 O O . TYR G 2 91 ? 15.13900 20.08900 6.23800 1.000 174.44986 91 TYR F O 1
ATOM 11217 N N . SER G 2 92 ? 15.98800 18.01600 6.49400 1.000 170.13356 92 SER F N 1
ATOM 11218 C CA . SER G 2 92 ? 16.80000 18.11200 5.28500 1.000 188.17519 92 SER F CA 1
ATOM 11219 C C . SER G 2 92 ? 15.99200 17.78300 4.03500 1.000 178.60826 92 SER F C 1
ATOM 11220 O O . SER G 2 92 ? 16.19700 18.39800 2.98300 1.000 169.38610 92 SER F O 1
ATOM 11223 N N . LEU G 2 93 ? 15.07700 16.81600 4.12900 1.000 184.23788 93 LEU F N 1
ATOM 11224 C CA . LEU G 2 93 ? 14.24800 16.44200 2.99100 1.000 171.21527 93 LEU F CA 1
ATOM 11225 C C . LEU G 2 93 ? 13.12200 17.43000 2.72500 1.000 157.88472 93 LEU F C 1
ATOM 11226 O O . LEU G 2 93 ? 12.48000 17.34100 1.67300 1.000 145.20425 93 LEU F O 1
ATOM 11231 N N . GLU G 2 94 ? 12.86700 18.36200 3.64200 1.000 166.82527 94 GLU F N 1
ATOM 11232 C CA . GLU G 2 94 ? 11.84000 19.37300 3.43000 1.000 179.61364 94 GLU F CA 1
ATOM 11233 C C . GLU G 2 94 ? 12.28800 20.33800 2.34100 1.000 184.11944 94 GLU F C 1
ATOM 11234 O O . GLU G 2 94 ? 11.74700 20.32300 1.23100 1.000 172.00747 94 GLU F O 1
ATOM 11240 N N . LYS G 2 95 ? 13.27200 21.17900 2.64700 1.000 183.84046 95 LYS F N 1
ATOM 11241 C CA . LYS G 2 95 ? 13.82900 22.05400 1.63000 1.000 187.39089 95 LYS F CA 1
ATOM 11242 C C . LYS G 2 95 ? 14.59900 21.23100 0.59500 1.000 168.40703 95 LYS F C 1
ATOM 11243 O O . LYS G 2 95 ? 14.87600 20.04500 0.79200 1.000 169.48611 95 LYS F O 1
ATOM 11249 N N . ALA G 2 96 ? 14.94500 21.89000 -0.52400 1.000 171.45477 96 ALA F N 1
ATOM 11250 C CA . ALA G 2 96 ? 15.62600 21.32400 -1.68600 1.000 142.81976 96 ALA F CA 1
ATOM 11251 C C . ALA G 2 96 ? 16.75500 20.37900 -1.29600 1.000 166.99107 96 ALA F C 1
ATOM 11252 O O . ALA G 2 96 ? 17.82200 20.82600 -0.85600 1.000 177.80553 96 ALA F O 1
ATOM 11254 N N . PRO G 2 97 ? 16.55800 19.08200 -1.42300 1.000 157.42940 97 PRO F N 1
ATOM 11255 C CA . PRO G 2 97 ? 17.61500 18.14200 -1.02100 1.000 182.91930 97 PRO F CA 1
ATOM 11256 C C . PRO G 2 97 ? 18.70700 17.92300 -2.04900 1.000 195.67609 97 PRO F C 1
ATOM 11257 O O . PRO G 2 97 ? 19.60000 18.75300 -2.22600 1.000 208.44341 97 PRO F O 1
ATOM 11261 N N . GLU G 2 98 ? 18.62000 16.79300 -2.72900 1.000 188.40680 98 GLU F N 1
ATOM 11262 C CA . GLU G 2 98 ? 19.70300 16.28800 -3.55100 1.000 193.28896 98 GLU F CA 1
ATOM 11263 C C . GLU G 2 98 ? 19.85900 17.07000 -4.85700 1.000 226.88773 98 GLU F C 1
ATOM 11264 O O . GLU G 2 98 ? 19.71300 16.50800 -5.95100 1.000 213.40190 98 GLU F O 1
ATOM 11270 N N . ALA G 2 99 ? 20.13800 18.36500 -4.75000 1.000 218.45514 99 ALA F N 1
ATOM 11271 C CA . ALA G 2 99 ? 20.39900 19.21000 -5.90900 1.000 207.48540 99 ALA F CA 1
ATOM 11272 C C . ALA G 2 99 ? 20.87300 20.56900 -5.41200 1.000 200.15295 99 ALA F C 1
ATOM 11273 O O . ALA G 2 99 ? 20.56800 20.97600 -4.28600 1.000 206.95639 99 ALA F O 1
ATOM 11275 N N . THR G 2 100 ? 21.59800 21.27900 -6.27800 1.000 198.16850 100 THR F N 1
ATOM 11276 C CA . THR G 2 100 ? 22.39600 22.41300 -5.82500 1.000 178.61878 100 THR F CA 1
ATOM 11277 C C . THR G 2 100 ? 21.54000 23.64800 -5.55200 1.000 202.63482 100 THR F C 1
ATOM 11278 O O . THR G 2 100 ? 20.41900 23.79200 -6.04600 1.000 150.06536 100 THR F O 1
ATOM 11282 N N . LYS G 2 101 ? 22.13800 24.56600 -4.78900 1.000 201.25571 101 LYS F N 1
ATOM 11283 C CA . LYS G 2 101 ? 21.51200 25.64900 -4.02800 1.000 216.68914 101 LYS F CA 1
ATOM 11284 C C . LYS G 2 101 ? 20.00200 25.80800 -4.18300 1.000 236.66522 101 LYS F C 1
ATOM 11285 O O . LYS G 2 101 ? 19.22400 24.92400 -3.81700 1.000 240.04194 101 LYS F O 1
ATOM 11291 N N . ASP G 2 102 ? 19.58300 26.95400 -4.71700 1.000 232.35944 102 ASP F N 1
ATOM 11292 C CA . ASP G 2 102 ? 18.19200 27.37700 -4.76600 1.000 237.64691 102 ASP F CA 1
ATOM 11293 C C . ASP G 2 102 ? 17.75400 27.61200 -6.20200 1.000 236.86524 102 ASP F C 1
ATOM 11294 O O . ASP G 2 102 ? 17.00400 28.54700 -6.48700 1.000 221.76869 102 ASP F O 1
ATOM 11299 N N . LYS G 2 103 ? 18.22600 26.78800 -7.13100 1.000 233.90962 103 LYS F N 1
ATOM 11300 C CA . LYS G 2 103 ? 17.93000 26.98800 -8.54100 1.000 217.94718 103 LYS F CA 1
ATOM 11301 C C . LYS G 2 103 ? 17.24400 25.76000 -9.13400 1.000 201.92421 103 LYS F C 1
ATOM 11302 O O . LYS G 2 103 ? 16.95700 24.77700 -8.44600 1.000 197.89741 103 LYS F O 1
ATOM 11308 N N . GLU G 2 104 ? 17.00300 25.83500 -10.44900 1.000 199.57393 104 GLU F N 1
ATOM 11309 C CA . GLU G 2 104 ? 16.36900 24.81700 -11.28200 1.000 176.75014 104 GLU F CA 1
ATOM 11310 C C . GLU G 2 104 ? 15.08400 24.29500 -10.64600 1.000 176.42115 104 GLU F C 1
ATOM 11311 O O . GLU G 2 104 ? 15.02000 23.11900 -10.26700 1.000 180.62692 104 GLU F O 1
ATOM 11317 N N . PRO G 2 105 ? 14.03600 25.12200 -10.51800 1.000 163.11429 105 PRO F N 1
ATOM 11318 C CA . PRO G 2 105 ? 12.78900 24.62600 -9.91900 1.000 156.26610 105 PRO F CA 1
ATOM 11319 C C . PRO G 2 105 ? 11.84800 24.01600 -10.94800 1.000 170.74152 105 PRO F C 1
ATOM 11320 O O . PRO G 2 105 ? 11.09000 24.73500 -11.60700 1.000 176.46063 105 PRO F O 1
ATOM 11324 N N . LEU G 2 106 ? 11.88300 22.69400 -11.09500 1.000 154.03163 106 LEU F N 1
ATOM 11325 C CA . LEU G 2 106 ? 10.99800 21.98400 -12.01100 1.000 163.48276 106 LEU F CA 1
ATOM 11326 C C . LEU G 2 106 ? 9.83100 21.38000 -11.24100 1.000 165.11980 106 LEU F C 1
ATOM 11327 O O . LEU G 2 106 ? 10.03000 20.75300 -10.19500 1.000 179.32413 106 LEU F O 1
ATOM 11332 N N . VAL G 2 107 ? 8.62000 21.57500 -11.75700 1.000 145.98592 107 VAL F N 1
ATOM 11333 C CA . VAL G 2 107 ? 7.40100 21.05900 -11.14600 1.000 121.10399 107 VAL F CA 1
ATOM 11334 C C . VAL G 2 107 ? 6.83800 19.96300 -12.04100 1.000 103.40450 107 VAL F C 1
ATOM 11335 O O . VAL G 2 107 ? 6.82800 20.09700 -13.27100 1.000 128.35223 107 VAL F O 1
ATOM 11339 N N . VAL G 2 108 ? 6.38200 18.87300 -11.42300 1.000 122.56996 108 VAL F N 1
ATOM 11340 C CA . VAL G 2 108 ? 5.77600 17.74500 -12.12700 1.000 83.17313 108 VAL F CA 1
ATOM 11341 C C . VAL G 2 108 ? 4.55900 17.30600 -11.32300 1.000 78.75944 108 VAL F C 1
ATOM 11342 O O . VAL G 2 108 ? 4.70500 16.71200 -10.24900 1.000 122.18307 108 VAL F O 1
ATOM 11346 N N . TYR G 2 109 ? 3.36500 17.58800 -11.83600 1.000 76.54602 109 TYR F N 1
ATOM 11347 C CA . TYR G 2 109 ? 2.13900 17.19500 -11.15000 1.000 72.60344 109 TYR F CA 1
ATOM 11348 C C . TYR G 2 109 ? 1.92100 15.69000 -11.26900 1.000 93.45068 109 TYR F C 1
ATOM 11349 O O . TYR G 2 109 ? 1.85300 15.15100 -12.37800 1.000 108.72883 109 TYR F O 1
ATOM 11358 N N . ALA G 2 110 ? 1.81200 15.01500 -10.12700 1.000 70.23737 110 ALA F N 1
ATOM 11359 C CA . ALA G 2 110 ? 1.57200 13.57800 -10.06600 1.000 96.11416 110 ALA F CA 1
ATOM 11360 C C . ALA G 2 110 ? 0.18600 13.33700 -9.48100 1.000 111.74235 110 ALA F C 1
ATOM 11361 O O . ALA G 2 110 ? -0.07900 13.70900 -8.33300 1.000 78.48836 110 ALA F O 1
ATOM 11363 N N . THR G 2 111 ? -0.68700 12.70800 -10.26300 1.000 116.71926 111 THR F N 1
ATOM 11364 C CA . THR G 2 111 ? -2.04500 12.40000 -9.84400 1.000 124.30701 111 THR F CA 1
ATOM 11365 C C . THR G 2 111 ? -2.24500 10.89000 -9.83900 1.000 119.67224 111 THR F C 1
ATOM 11366 O O . THR G 2 111 ? -1.66600 10.16600 -10.65400 1.000 125.36503 111 THR F O 1
ATOM 11370 N N . SER G 2 112 ? -3.06800 10.41600 -8.90500 1.000 117.66148 112 SER F N 1
ATOM 11371 C CA . SER G 2 112 ? -3.30600 8.98900 -8.71600 1.000 94.61661 112 SER F CA 1
ATOM 11372 C C . SER G 2 112 ? -4.80100 8.72000 -8.81000 1.000 125.01762 112 SER F C 1
ATOM 11373 O O . SER G 2 112 ? -5.56100 9.08000 -7.90400 1.000 90.16081 112 SER F O 1
ATOM 11376 N N . VAL G 2 113 ? -5.21800 8.09100 -9.90800 1.000 112.92670 113 VAL F N 1
ATOM 11377 C CA . VAL G 2 113 ? -6.55900 7.52800 -10.01900 1.000 123.77010 113 VAL F CA 1
ATOM 11378 C C . VAL G 2 113 ? -6.45700 6.08100 -9.55900 1.000 126.97838 113 VAL F C 1
ATOM 11379 O O . VAL G 2 113 ? -5.40300 5.65100 -9.08000 1.000 149.18368 113 VAL F O 1
ATOM 11383 N N . ASP G 2 114 ? -7.53900 5.32000 -9.67900 1.000 110.41061 114 ASP F N 1
ATOM 11384 C CA . ASP G 2 114 ? -7.48800 3.91900 -9.28900 1.000 101.14634 114 ASP F CA 1
ATOM 11385 C C . ASP G 2 114 ? -6.55400 3.15900 -10.22000 1.000 141.83543 114 ASP F C 1
ATOM 11386 O O . ASP G 2 114 ? -6.61200 3.32400 -11.44100 1.000 114.27160 114 ASP F O 1
ATOM 11391 N N . TRP G 2 115 ? -5.67200 2.35000 -9.63300 1.000 118.42209 115 TRP F N 1
ATOM 11392 C CA . TRP G 2 115 ? -4.72300 1.50200 -10.35400 1.000 147.28871 115 TRP F CA 1
ATOM 11393 C C . TRP G 2 115 ? -3.72600 2.28900 -11.20400 1.000 151.24182 115 TRP F C 1
ATOM 11394 O O . TRP G 2 115 ? -2.54100 1.94700 -11.24300 1.000 205.92206 115 TRP F O 1
ATOM 11405 N N . LYS G 2 116 ? -4.18100 3.34400 -11.87200 1.000 149.56004 116 LYS F N 1
ATOM 11406 C CA . LYS G 2 116 ? -3.41500 4.00000 -12.92100 1.000 104.05195 116 LYS F CA 1
ATOM 11407 C C . LYS G 2 116 ? -2.74300 5.26800 -12.40900 1.000 99.73564 116 LYS F C 1
ATOM 11408 O O . LYS G 2 116 ? -3.29600 5.98100 -11.56500 1.000 110.12110 116 LYS F O 1
ATOM 11414 N N . TRP G 2 117 ? -1.54500 5.54000 -12.92700 1.000 96.29049 117 TRP F N 1
ATOM 11415 C CA . TRP G 2 117 ? -0.75900 6.70200 -12.54200 1.000 89.98974 117 TRP F CA 1
ATOM 11416 C C . TRP G 2 117 ? -0.75100 7.73300 -13.66100 1.000 78.45151 117 TRP F C 1
ATOM 11417 O O . TRP G 2 117 ? -0.59500 7.38900 -14.83600 1.000 93.22697 117 TRP F O 1
ATOM 11428 N N . VAL G 2 118 ? -0.91300 9.00000 -13.28700 1.000 90.31083 118 VAL F N 1
ATOM 11429 C CA . VAL G 2 118 ? -0.96200 10.11000 -14.22900 1.000 71.45594 118 VAL F CA 1
ATOM 11430 C C . VAL G 2 118 ? 0.08900 11.13300 -13.82700 1.000 86.49721 118 VAL F C 1
ATOM 11431 O O . VAL G 2 118 ? 0.21900 11.47000 -12.64500 1.000 103.04393 118 VAL F O 1
ATOM 11435 N N . PHE G 2 119 ? 0.83000 11.63700 -14.81100 1.000 99.16189 119 PHE F N 1
ATOM 11436 C CA . PHE G 2 119 ? 1.86900 12.63200 -14.57100 1.000 102.52282 119 PHE F CA 1
ATOM 11437 C C . PHE G 2 119 ? 1.77100 13.70600 -15.64100 1.000 105.68636 119 PHE F C 1
ATOM 11438 O O . PHE G 2 119 ? 1.93100 13.41500 -16.82900 1.000 134.52666 119 PHE F O 1
ATOM 11446 N N . SER G 2 120 ? 1.52600 14.94300 -15.22000 1.000 114.42425 120 SER F N 1
ATOM 11447 C CA . SER G 2 120 ? 1.37400 16.06800 -16.13000 1.000 85.31549 120 SER F CA 1
ATOM 11448 C C . SER G 2 120 ? 2.44800 17.10600 -15.84500 1.000 76.13808 120 SER F C 1
ATOM 11449 O O . SER G 2 120 ? 2.73900 17.41300 -14.68500 1.000 101.64903 120 SER F O 1
ATOM 11452 N N . TYR G 2 121 ? 3.03300 17.64400 -16.91200 1.000 79.27266 121 TYR F N 1
ATOM 11453 C CA . TYR G 2 121 ? 4.08300 18.64000 -16.79300 1.000 111.18965 121 TYR F CA 1
ATOM 11454 C C . TYR G 2 121 ? 3.48400 20.02500 -16.96500 1.000 122.69103 121 TYR F C 1
ATOM 11455 O O . TYR G 2 121 ? 2.96600 20.33100 -18.05000 1.000 134.82143 121 TYR F O 1
ATOM 11464 N N . PRO G 2 122 ? 3.51800 20.88800 -15.94500 1.000 129.85504 122 PRO F N 1
ATOM 11465 C CA . PRO G 2 122 ? 2.98100 22.24600 -16.10900 1.000 135.60573 122 PRO F CA 1
ATOM 11466 C C . PRO G 2 122 ? 3.88300 23.18400 -16.89400 1.000 144.23571 122 PRO F C 1
ATOM 11467 O O . PRO G 2 122 ? 3.42300 24.26700 -17.28200 1.000 151.11812 122 PRO F O 1
ATOM 11471 N N . GLU G 2 123 ? 5.14400 22.81600 -17.13500 1.000 157.13463 123 GLU F N 1
ATOM 11472 C CA . GLU G 2 123 ? 6.03600 23.68200 -17.90100 1.000 156.72405 123 GLU F CA 1
ATOM 11473 C C . GLU G 2 123 ? 5.56900 23.81100 -19.34600 1.000 180.78747 123 GLU F C 1
ATOM 11474 O O . GLU G 2 123 ? 5.41100 24.92300 -19.86100 1.000 172.33119 123 GLU F O 1
ATOM 11480 N N . GLN G 2 124 ? 5.34600 22.68300 -20.01500 1.000 161.89573 124 GLN F N 1
ATOM 11481 C CA . GLN G 2 124 ? 4.79700 22.65300 -21.36300 1.000 170.98366 124 GLN F CA 1
ATOM 11482 C C . GLN G 2 124 ? 3.64300 21.66400 -21.39700 1.000 152.63672 124 GLN F C 1
ATOM 11483 O O . GLN G 2 124 ? 3.68400 20.63500 -20.71600 1.000 164.68817 124 GLN F O 1
ATOM 11489 N N . ASP G 2 125 ? 2.61300 21.98000 -22.18300 1.000 141.88017 125 ASP F N 1
ATOM 11490 C CA . ASP G 2 125 ? 1.40000 21.17000 -22.21800 1.000 130.31562 125 ASP F CA 1
ATOM 11491 C C . ASP G 2 125 ? 1.69300 19.71300 -22.54500 1.000 128.13905 125 ASP F C 1
ATOM 11492 O O . ASP G 2 125 ? 1.53000 19.28000 -23.68800 1.000 151.41552 125 ASP F O 1
ATOM 11497 N N . ILE G 2 126 ? 2.16100 18.96300 -21.54800 1.000 115.54806 126 ILE F N 1
ATOM 11498 C CA . ILE G 2 126 ? 2.45300 17.53800 -21.67600 1.000 110.06320 126 ILE F CA 1
ATOM 11499 C C . ILE G 2 126 ? 1.92900 16.83300 -20.43200 1.000 129.82083 126 ILE F C 1
ATOM 11500 O O . ILE G 2 126 ? 2.04000 17.34900 -19.31200 1.000 173.86032 126 ILE F O 1
ATOM 11505 N N . GLU G 2 127 ? 1.36600 15.64300 -20.65000 1.000 130.30773 127 GLU F N 1
ATOM 11506 C CA . GLU G 2 127 ? 0.78400 14.76900 -19.63800 1.000 108.50511 127 GLU F CA 1
ATOM 11507 C C . GLU G 2 127 ? 1.06300 13.32500 -19.99700 1.000 114.10579 127 GLU F C 1
ATOM 11508 O O . GLU G 2 127 ? 0.58300 12.85700 -21.02900 1.000 110.82908 127 GLU F O 1
ATOM 11514 N N . THR G 2 128 ? 1.71400 12.59200 -19.10900 1.000 95.70095 128 THR F N 1
ATOM 11515 C CA . THR G 2 128 ? 2.04300 11.20500 -19.38500 1.000 98.50128 128 THR F CA 1
ATOM 11516 C C . THR G 2 128 ? 1.37800 10.31400 -18.34600 1.000 105.09418 128 THR F C 1
ATOM 11517 O O . THR G 2 128 ? 1.09900 10.74300 -17.22400 1.000 138.46660 128 THR F O 1
ATOM 11521 N N . VAL G 2 129 ? 1.10400 9.07200 -18.73400 1.000 88.08425 129 VAL F N 1
ATOM 11522 C CA . VAL G 2 129 ? 0.38000 8.12700 -17.89400 1.000 78.97526 129 VAL F CA 1
ATOM 11523 C C . VAL G 2 129 ? 1.19900 6.85100 -17.79700 1.000 94.07444 129 VAL F C 1
ATOM 11524 O O . VAL G 2 129 ? 1.70400 6.35600 -18.81100 1.000 110.18163 129 VAL F O 1
ATOM 11528 N N . ASN G 2 130 ? 1.37400 6.35300 -16.57300 1.000 75.49326 130 ASN F N 1
ATOM 11529 C CA . ASN G 2 130 ? 2.08300 5.10300 -16.31500 1.000 63.97609 130 ASN F CA 1
ATOM 11530 C C . ASN G 2 130 ? 3.50900 5.14100 -16.84500 1.000 68.05026 130 ASN F C 1
ATOM 11531 O O . ASN G 2 130 ? 4.12500 4.09400 -17.06700 1.000 69.53728 130 ASN F O 1
ATOM 11536 N N . TYR G 2 131 ? 4.04200 6.34200 -17.05800 1.000 91.56361 131 TYR F N 1
ATOM 11537 C CA . TYR G 2 131 ? 5.39400 6.52300 -17.56400 1.000 113.74258 131 TYR F CA 1
ATOM 11538 C C . TYR G 2 131 ? 5.80400 7.95600 -17.26600 1.000 103.36766 131 TYR F C 1
ATOM 11539 O O . TYR G 2 131 ? 4.96400 8.86000 -17.24500 1.000 95.45355 131 TYR F O 1
ATOM 11548 N N . LEU G 2 132 ? 7.09600 8.15500 -17.01800 1.000 113.61099 132 LEU F N 1
ATOM 11549 C CA . LEU G 2 132 ? 7.58400 9.48500 -16.68400 1.000 119.28272 132 LEU F CA 1
ATOM 11550 C C . LEU G 2 132 ? 9.05800 9.57600 -17.04000 1.000 116.38764 132 LEU F C 1
ATOM 11551 O O . LEU G 2 132 ? 9.82400 8.64600 -16.77200 1.000 124.30964 132 LEU F O 1
ATOM 11556 N N . ASN G 2 133 ? 9.44400 10.69500 -17.64500 1.000 107.86820 133 ASN F N 1
ATOM 11557 C CA . ASN G 2 133 ? 10.83200 10.95400 -17.99800 1.000 123.84643 133 ASN F CA 1
ATOM 11558 C C . ASN G 2 133 ? 11.26800 12.26100 -17.35800 1.000 129.72608 133 ASN F C 1
ATOM 11559 O O . ASN G 2 133 ? 10.56000 13.26900 -17.45000 1.000 135.31359 133 ASN F O 1
ATOM 11564 N N . ILE G 2 134 ? 12.43200 12.23900 -16.71600 1.000 136.19791 134 ILE F N 1
ATOM 11565 C CA . ILE G 2 134 ? 12.94400 13.41600 -16.01500 1.000 127.72847 134 ILE F CA 1
ATOM 11566 C C . ILE G 2 134 ? 14.43200 13.53800 -16.27400 1.000 135.66627 134 ILE F C 1
ATOM 11567 O O . ILE G 2 134 ? 15.14000 12.53600 -16.43800 1.000 112.07133 134 ILE F O 1
ATOM 11572 N N . PRO G 2 135 ? 14.94000 14.76700 -16.31500 1.000 145.52271 135 PRO F N 1
ATOM 11573 C CA . PRO G 2 135 ? 16.37800 14.95800 -16.52200 1.000 170.00986 135 PRO F CA 1
ATOM 11574 C C . PRO G 2 135 ? 17.15500 14.76900 -15.22800 1.000 183.30092 135 PRO F C 1
ATOM 11575 O O . PRO G 2 135 ? 16.75000 15.22600 -14.15500 1.000 191.93617 135 PRO F O 1
ATOM 11579 N N . VAL G 2 136 ? 18.27900 14.06000 -15.34300 1.000 186.41972 136 VAL F N 1
ATOM 11580 C CA . VAL G 2 136 ? 19.10100 13.74300 -14.18300 1.000 168.45178 136 VAL F CA 1
ATOM 11581 C C . VAL G 2 136 ? 19.71700 15.01300 -13.60500 1.000 164.08546 136 VAL F C 1
ATOM 11582 O O . VAL G 2 136 ? 19.99000 15.98800 -14.32200 1.000 144.35678 136 VAL F O 1
ATOM 11586 N N . ASP G 2 137 ? 19.91600 15.00700 -12.28500 1.000 161.20617 137 ASP F N 1
ATOM 11587 C CA . ASP G 2 137 ? 20.55700 16.10800 -11.56100 1.000 168.81498 137 ASP F CA 1
ATOM 11588 C C . ASP G 2 137 ? 19.78200 17.41800 -11.71300 1.000 174.59988 137 ASP F C 1
ATOM 11589 O O . ASP G 2 137 ? 20.36400 18.48800 -11.89700 1.000 174.71042 137 ASP F O 1
ATOM 11594 N N . ARG G 2 138 ? 18.45100 17.32900 -11.63800 1.000 175.80529 138 ARG F N 1
ATOM 11595 C CA . ARG G 2 138 ? 17.56700 18.49300 -11.63100 1.000 173.11549 138 ARG F CA 1
ATOM 11596 C C . ARG G 2 138 ? 16.50300 18.32200 -10.55200 1.000 168.41756 138 ARG F C 1
ATOM 11597 O O . ARG G 2 138 ? 15.89400 17.23800 -10.45200 1.000 154.30797 138 ARG F O 1
ATOM 11605 N N . PRO G 2 139 ? 16.24800 19.34900 -9.74000 1.000 181.32437 139 PRO F N 1
ATOM 11606 C CA . PRO G 2 139 ? 15.20300 19.22400 -8.71800 1.000 167.52535 139 PRO F CA 1
ATOM 11607 C C . PRO G 2 139 ? 13.83700 19.13100 -9.37600 1.000 152.04981 139 PRO F C 1
ATOM 11608 O O . PRO G 2 139 ? 13.53800 19.84800 -10.33400 1.000 148.12565 139 PRO F O 1
ATOM 11612 N N . ILE G 2 140 ? 13.00300 18.24000 -8.84800 1.000 143.79092 140 ILE F N 1
ATOM 11613 C CA . ILE G 2 140 ? 11.66100 18.01400 -9.36400 1.000 143.71723 140 ILE F CA 1
ATOM 11614 C C . ILE G 2 140 ? 10.68700 18.13900 -8.20400 1.000 131.50524 140 ILE F C 1
ATOM 11615 O O . ILE G 2 140 ? 10.68500 17.30000 -7.29400 1.000 111.67128 140 ILE F O 1
ATOM 11620 N N . LEU G 2 141 ? 9.85900 19.17900 -8.23000 1.000 121.00135 141 LEU F N 1
ATOM 11621 C CA . LEU G 2 141 ? 8.88300 19.39800 -7.16700 1.000 119.36168 141 LEU F CA 1
ATOM 11622 C C . LEU G 2 141 ? 7.65500 18.58200 -7.54000 1.000 105.50212 141 LEU F C 1
ATOM 11623 O O . LEU G 2 141 ? 6.72000 19.07400 -8.17300 1.000 106.47592 141 LEU F O 1
ATOM 11628 N N . PHE G 2 142 ? 7.65900 17.31200 -7.14400 1.000 110.93435 142 PHE F N 1
ATOM 11629 C CA . PHE G 2 142 ? 6.51200 16.45100 -7.39600 1.000 106.65752 142 PHE F CA 1
ATOM 11630 C C . PHE G 2 142 ? 5.33000 16.94100 -6.57700 1.000 104.71782 142 PHE F C 1
ATOM 11631 O O . PHE G 2 142 ? 5.39500 17.00100 -5.34400 1.000 123.41217 142 PHE F O 1
ATOM 11639 N N . LYS G 2 143 ? 4.25100 17.29300 -7.26400 1.000 93.16117 143 LYS F N 1
ATOM 11640 C CA . LYS G 2 143 ? 3.00300 17.66900 -6.61800 1.000 98.44865 143 LYS F CA 1
ATOM 11641 C C . LYS G 2 143 ? 2.14600 16.41400 -6.56000 1.000 86.17349 143 LYS F C 1
ATOM 11642 O O . LYS G 2 143 ? 1.69500 15.91900 -7.59700 1.000 100.32255 143 LYS F O 1
ATOM 11648 N N . ILE G 2 144 ? 1.91600 15.90400 -5.35500 1.000 100.00673 144 ILE F N 1
ATOM 11649 C CA . ILE G 2 144 ? 1.29900 14.59800 -5.17900 1.000 96.66159 144 ILE F CA 1
ATOM 11650 C C . ILE G 2 144 ? -0.16500 14.80700 -4.83300 1.000 83.34157 144 ILE F C 1
ATOM 11651 O O . ILE G 2 144 ? -0.49600 15.58300 -3.92900 1.000 80.85969 144 ILE F O 1
ATOM 11656 N N . SER G 2 145 ? -1.03900 14.09700 -5.53800 1.000 84.13114 145 SER F N 1
ATOM 11657 C CA . SER G 2 145 ? -2.47400 14.14900 -5.29200 1.000 100.55153 145 SER F CA 1
ATOM 11658 C C . SER G 2 145 ? -3.09900 12.85700 -5.80600 1.000 84.99177 145 SER F C 1
ATOM 11659 O O . SER G 2 145 ? -2.45000 12.05800 -6.48700 1.000 88.76854 145 SER F O 1
ATOM 11662 N N . SER G 2 146 ? -4.37800 12.66900 -5.48000 1.000 88.68432 146 SER F N 1
ATOM 11663 C CA . SER G 2 146 ? -5.08900 11.45200 -5.82500 1.000 83.92322 146 SER F CA 1
ATOM 11664 C C . SER G 2 146 ? -6.52400 11.77700 -6.21000 1.000 67.81603 146 SER F C 1
ATOM 11665 O O . SER G 2 146 ? -7.08900 12.78500 -5.78100 1.000 53.47220 146 SER F O 1
ATOM 11668 N N . ALA G 2 147 ? -7.10300 10.91500 -7.04500 1.000 63.87608 147 ALA F N 1
ATOM 11669 C CA . ALA G 2 147 ? -8.44800 11.14800 -7.54300 1.000 90.57139 147 ALA F CA 1
ATOM 11670 C C . ALA G 2 147 ? -9.50400 10.50400 -6.65000 1.000 112.96354 147 ALA F C 1
ATOM 11671 O O . ALA G 2 147 ? -10.41100 11.19100 -6.16600 1.000 91.05302 147 ALA F O 1
ATOM 11673 N N . ASP G 2 148 ? -9.41800 9.19100 -6.45100 1.000 112.30294 148 ASP F N 1
ATOM 11674 C CA . ASP G 2 148 ? -10.45500 8.42800 -5.75600 1.000 115.61386 148 ASP F CA 1
ATOM 11675 C C . ASP G 2 148 ? -9.96700 7.69900 -4.51000 1.000 107.66028 148 ASP F C 1
ATOM 11676 O O . ASP G 2 148 ? -10.69500 7.64900 -3.51400 1.000 115.21908 148 ASP F O 1
ATOM 11681 N N . SER G 2 149 ? -8.76600 7.12300 -4.54000 1.000 119.33536 149 SER F N 1
ATOM 11682 C CA . SER G 2 149 ? -8.25000 6.33600 -3.42900 1.000 105.64161 149 SER F CA 1
ATOM 11683 C C . SER G 2 149 ? -6.82700 6.75600 -3.09800 1.000 109.46049 149 SER F C 1
ATOM 11684 O O . SER G 2 149 ? -6.08200 7.22200 -3.96100 1.000 138.16920 149 SER F O 1
ATOM 11687 N N . MET G 2 150 ? -6.46800 6.59400 -1.82800 1.000 92.56110 150 MET F N 1
ATOM 11688 C CA . MET G 2 150 ? -5.14600 6.97400 -1.35500 1.000 82.63886 150 MET F CA 1
ATOM 11689 C C . MET G 2 150 ? -4.07400 6.07300 -1.96400 1.000 78.77260 150 MET F C 1
ATOM 11690 O O . MET G 2 150 ? -4.27900 4.86800 -2.14100 1.000 91.08987 150 MET F O 1
ATOM 11695 N N . ALA G 2 151 ? -2.93200 6.66800 -2.30200 1.000 48.45844 151 ALA F N 1
ATOM 11696 C CA . ALA G 2 151 ? -1.82900 5.95300 -2.93400 1.000 91.22673 151 ALA F CA 1
ATOM 11697 C C . ALA G 2 151 ? -0.54200 6.72000 -2.65500 1.000 136.75587 151 ALA F C 1
ATOM 11698 O O . ALA G 2 151 ? -0.55800 7.78200 -2.03100 1.000 53.98542 151 ALA F O 1
ATOM 11700 N N . SER G 2 152 ? 0.58300 6.16600 -3.10700 1.000 123.52797 152 SER F N 1
ATOM 11701 C CA . SER G 2 152 ? 1.87100 6.82900 -2.94000 1.000 120.68815 152 SER F CA 1
ATOM 11702 C C . SER G 2 152 ? 2.84400 6.31400 -3.99200 1.000 109.79211 152 SER F C 1
ATOM 11703 O O . SER G 2 152 ? 2.91300 5.10900 -4.23700 1.000 113.83470 152 SER F O 1
ATOM 11706 N N . LEU G 2 153 ? 3.60700 7.22200 -4.59400 1.000 122.65681 153 LEU F N 1
ATOM 11707 C CA . LEU G 2 153 ? 4.58400 6.83200 -5.60900 1.000 112.63193 153 LEU F CA 1
ATOM 11708 C C . LEU G 2 153 ? 5.85300 6.36500 -4.90800 1.000 86.89200 153 LEU F C 1
ATOM 11709 O O . LEU G 2 153 ? 6.67200 7.17300 -4.46600 1.000 86.23402 153 LEU F O 1
ATOM 11714 N N . TRP G 2 154 ? 6.02200 5.04700 -4.80500 1.000 90.21871 154 TRP F N 1
ATOM 11715 C CA . TRP G 2 154 ? 7.17600 4.50500 -4.09700 1.000 91.36095 154 TRP F CA 1
ATOM 11716 C C . TRP G 2 154 ? 8.46100 4.71600 -4.90100 1.000 118.20891 154 TRP F C 1
ATOM 11717 O O . TRP G 2 154 ? 9.34000 5.48300 -4.48800 1.000 120.34074 154 TRP F O 1
ATOM 11728 N N . ILE G 2 155 ? 8.55900 4.07700 -6.06600 1.000 114.83482 155 ILE F N 1
ATOM 11729 C CA . ILE G 2 155 ? 9.76500 4.08500 -6.89800 1.000 123.99908 155 ILE F CA 1
ATOM 11730 C C . ILE G 2 155 ? 10.97000 3.72200 -6.03600 1.000 123.63324 155 ILE F C 1
ATOM 11731 O O . ILE G 2 155 ? 11.68200 4.61800 -5.55800 1.000 117.82992 155 ILE F O 1
ATOM 11736 N N . PRO G 2 156 ? 11.23600 2.43000 -5.82000 1.000 122.61207 156 PRO F N 1
ATOM 11737 C CA . PRO G 2 156 ? 12.25700 2.03700 -4.83500 1.000 115.90074 156 PRO F CA 1
ATOM 11738 C C . PRO G 2 156 ? 13.63200 2.63800 -5.07700 1.000 115.74019 156 PRO F C 1
ATOM 11739 O O . PRO G 2 156 ? 14.40000 2.79900 -4.11900 1.000 114.18211 156 PRO F O 1
ATOM 11743 N N . GLN G 2 157 ? 13.98300 2.96500 -6.32100 1.000 127.17051 157 GLN F N 1
ATOM 11744 C CA . GLN G 2 157 ? 15.30700 3.52100 -6.57900 1.000 114.92167 157 GLN F CA 1
ATOM 11745 C C . GLN G 2 157 ? 15.41500 4.99700 -6.21800 1.000 95.52987 157 GLN F C 1
ATOM 11746 O O . GLN G 2 157 ? 16.50900 5.46200 -5.88000 1.000 98.38285 157 GLN F O 1
ATOM 11752 N N . LEU G 2 158 ? 14.32100 5.75500 -6.30000 1.000 114.52689 158 LEU F N 1
ATOM 11753 C CA . LEU G 2 158 ? 14.38900 7.16400 -5.92600 1.000 115.13223 158 LEU F CA 1
ATOM 11754 C C . LEU G 2 158 ? 14.34800 7.36100 -4.41700 1.000 102.41754 158 LEU F C 1
ATOM 11755 O O . LEU G 2 158 ? 14.87400 8.36200 -3.91800 1.000 104.48095 158 LEU F O 1
ATOM 11760 N N . GLY G 2 159 ? 13.73000 6.44400 -3.67900 1.000 88.12636 159 GLY F N 1
ATOM 11761 C CA . GLY G 2 159 ? 13.77200 6.53500 -2.23400 1.000 104.37041 159 GLY F CA 1
ATOM 11762 C C . GLY G 2 159 ? 12.46000 6.88700 -1.56700 1.000 128.46277 159 GLY F C 1
ATOM 11763 O O . GLY G 2 159 ? 11.55200 6.05500 -1.46200 1.000 114.41635 159 GLY F O 1
ATOM 11764 N N . GLY G 2 160 ? 12.36000 8.13300 -1.11100 1.000 127.42580 160 GLY F N 1
ATOM 11765 C CA . GLY G 2 160 ? 11.20500 8.55400 -0.33600 1.000 123.88064 160 GLY F CA 1
ATOM 11766 C C . GLY G 2 160 ? 9.92800 8.51900 -1.15500 1.000 109.81317 160 GLY F C 1
ATOM 11767 O O . GLY G 2 160 ? 9.91300 8.83800 -2.34500 1.000 111.38967 160 GLY F O 1
ATOM 11768 N N . GLN G 2 161 ? 8.84300 8.13500 -0.49400 1.000 92.70322 161 GLN F N 1
ATOM 11769 C CA . GLN G 2 161 ? 7.52200 8.04400 -1.09400 1.000 100.27255 161 GLN F CA 1
ATOM 11770 C C . GLN G 2 161 ? 6.55800 8.93300 -0.32100 1.000 119.31694 161 GLN F C 1
ATOM 11771 O O . GLN G 2 161 ? 6.66300 9.06400 0.90300 1.000 125.06500 161 GLN F O 1
ATOM 11777 N N . LYS G 2 162 ? 5.63300 9.56700 -1.03000 1.000 113.45571 162 LYS F N 1
ATOM 11778 C CA . LYS G 2 162 ? 4.68200 10.46400 -0.39700 1.000 117.70359 162 LYS F CA 1
ATOM 11779 C C . LYS G 2 162 ? 3.26800 9.99900 -0.70100 1.000 107.12863 162 LYS F C 1
ATOM 11780 O O . LYS G 2 162 ? 2.95100 9.64400 -1.84200 1.000 124.19121 162 LYS F O 1
ATOM 11786 N N . TYR G 2 163 ? 2.41800 10.02000 0.32000 1.000 102.47544 163 TYR F N 1
ATOM 11787 C CA . TYR G 2 163 ? 1.03800 9.60000 0.13200 1.000 82.84414 163 TYR F CA 1
ATOM 11788 C C . TYR G 2 163 ? 0.33300 10.56800 -0.80100 1.000 94.54555 163 TYR F C 1
ATOM 11789 O O . TYR G 2 163 ? 0.52900 11.78300 -0.72700 1.000 106.67332 163 TYR F O 1
ATOM 11798 N N . ALA G 2 164 ? -0.50900 10.02600 -1.67000 1.000 115.23750 164 ALA F N 1
ATOM 11799 C CA . ALA G 2 164 ? -1.35000 10.84900 -2.53100 1.000 69.22935 164 ALA F CA 1
ATOM 11800 C C . ALA G 2 164 ? -2.69100 11.02800 -1.83600 1.000 84.09693 164 ALA F C 1
ATOM 11801 O O . ALA G 2 164 ? -3.50800 10.10300 -1.80300 1.000 50.17444 164 ALA F O 1
ATOM 11803 N N . MET G 2 165 ? -2.92700 12.21400 -1.29300 1.000 96.67475 165 MET F N 1
ATOM 11804 C CA . MET G 2 165 ? -4.13100 12.47300 -0.52100 1.000 101.99381 165 MET F CA 1
ATOM 11805 C C . MET G 2 165 ? -5.14000 13.14300 -1.43000 1.000 68.94774 165 MET F C 1
ATOM 11806 O O . MET G 2 165 ? -4.86500 14.21300 -1.98000 1.000 52.89582 165 MET F O 1
ATOM 11811 N N . ALA G 2 166 ? -6.29900 12.51100 -1.58200 1.000 48.85586 166 ALA F N 1
ATOM 11812 C CA . ALA G 2 166 ? -7.37300 13.06900 -2.38700 1.000 58.18066 166 ALA F CA 1
ATOM 11813 C C . ALA G 2 166 ? -7.96100 14.26900 -1.65700 1.000 56.88577 166 ALA F C 1
ATOM 11814 O O . ALA G 2 166 ? -8.64100 14.11000 -0.63800 1.000 68.07395 166 ALA F O 1
ATOM 11816 N N . GLY G 2 167 ? -7.72300 15.46500 -2.18200 1.000 50.99296 167 GLY F N 1
ATOM 11817 C CA . GLY G 2 167 ? -8.20300 16.66900 -1.53800 1.000 52.39049 167 GLY F CA 1
ATOM 11818 C C . GLY G 2 167 ? -7.15200 17.73200 -1.28700 1.000 79.97538 167 GLY F C 1
ATOM 11819 O O . GLY G 2 167 ? -7.50400 18.88100 -1.00100 1.000 110.40008 167 GLY F O 1
ATOM 11820 N N . MET G 2 168 ? -5.87000 17.38400 -1.40100 1.000 68.77140 168 MET F N 1
ATOM 11821 C CA . MET G 2 168 ? -4.81400 18.37200 -1.21400 1.000 93.71387 168 MET F CA 1
ATOM 11822 C C . MET G 2 168 ? -3.54600 17.86800 -1.89100 1.000 104.60728 168 MET F C 1
ATOM 11823 O O . MET G 2 168 ? -3.39200 16.67000 -2.13800 1.000 58.67809 168 MET F O 1
ATOM 11828 N N . LEU G 2 169 ? -2.65100 18.80400 -2.21100 1.000 106.65226 169 LEU F N 1
ATOM 11829 C CA . LEU G 2 169 ? -1.40800 18.50000 -2.90900 1.000 109.14467 169 LEU F CA 1
ATOM 11830 C C . LEU G 2 169 ? -0.25100 18.49500 -1.92200 1.000 106.93914 169 LEU F C 1
ATOM 11831 O O . LEU G 2 169 ? -0.08200 19.44800 -1.15600 1.000 109.32100 169 LEU F O 1
ATOM 11836 N N . MET G 2 170 ? 0.54400 17.42700 -1.94800 1.000 118.49052 170 MET F N 1
ATOM 11837 C CA . MET G 2 170 ? 1.70000 17.27600 -1.07500 1.000 121.56194 170 MET F CA 1
ATOM 11838 C C . MET G 2 170 ? 2.96700 17.48800 -1.89600 1.000 124.00171 170 MET F C 1
ATOM 11839 O O . MET G 2 170 ? 3.16600 16.82100 -2.91600 1.000 110.96857 170 MET F O 1
ATOM 11844 N N . ASP G 2 171 ? 3.82000 18.40800 -1.45300 1.000 134.82406 171 ASP F N 1
ATOM 11845 C CA . ASP G 2 171 ? 5.05300 18.71400 -2.16800 1.000 136.88747 171 ASP F CA 1
ATOM 11846 C C . ASP G 2 171 ? 6.16600 17.76400 -1.74300 1.000 138.80875 171 ASP F C 1
ATOM 11847 O O . ASP G 2 171 ? 6.36000 17.51500 -0.54800 1.000 146.56494 171 ASP F O 1
ATOM 11852 N N . GLN G 2 172 ? 6.89600 17.23800 -2.72500 1.000 156.08977 172 GLN F N 1
ATOM 11853 C CA . GLN G 2 172 ? 8.02700 16.35300 -2.47500 1.000 118.74582 172 GLN F CA 1
ATOM 11854 C C . GLN G 2 172 ? 9.06200 16.57400 -3.56900 1.000 113.27674 172 GLN F C 1
ATOM 11855 O O . GLN G 2 172 ? 8.70900 16.67800 -4.74800 1.000 126.75204 172 GLN F O 1
ATOM 11861 N N . TYR G 2 173 ? 10.33400 16.64400 -3.17700 1.000 101.33057 173 TYR F N 1
ATOM 11862 C CA . TYR G 2 173 ? 11.42800 16.85400 -4.11500 1.000 94.39553 173 TYR F CA 1
ATOM 11863 C C . TYR G 2 173 ? 12.19200 15.55000 -4.30100 1.000 93.10590 173 TYR F C 1
ATOM 11864 O O . TYR G 2 173 ? 12.41700 14.81300 -3.33700 1.000 92.18211 173 TYR F O 1
ATOM 11873 N N . LEU G 2 174 ? 12.59400 15.26500 -5.53900 1.000 98.20388 174 LEU F N 1
ATOM 11874 C CA . LEU G 2 174 ? 13.33500 14.04900 -5.85600 1.000 95.51935 174 LEU F CA 1
ATOM 11875 C C . LEU G 2 174 ? 14.47500 14.38800 -6.80900 1.000 110.73959 174 LEU F C 1
ATOM 11876 O O . LEU G 2 174 ? 14.65000 15.53900 -7.22000 1.000 106.08640 174 LEU F O 1
ATOM 11881 N N . GLN G 2 175 ? 15.27800 13.37600 -7.13400 1.000 119.13797 175 GLN F N 1
ATOM 11882 C CA . GLN G 2 175 ? 16.36600 13.51500 -8.09700 1.000 132.14479 175 GLN F CA 1
ATOM 11883 C C . GLN G 2 175 ? 16.70100 12.13200 -8.64700 1.000 148.27304 175 GLN F C 1
ATOM 11884 O O . GLN G 2 175 ? 16.22800 11.11400 -8.13700 1.000 143.58037 175 GLN F O 1
ATOM 11890 N N . ALA G 2 176 ? 17.49900 12.10700 -9.71700 1.000 159.80337 176 ALA F N 1
ATOM 11891 C CA . ALA G 2 176 ? 17.97800 10.86900 -10.32600 1.000 141.62224 176 ALA F CA 1
ATOM 11892 C C . ALA G 2 176 ? 19.48100 10.73200 -10.12100 1.000 156.20294 176 ALA F C 1
ATOM 11893 O O . ALA G 2 176 ? 20.25200 11.57800 -10.58700 1.000 158.49269 176 ALA F O 1
ATOM 11895 N N . ASP G 2 177 ? 19.89500 9.66000 -9.43700 1.000 170.42833 177 ASP F N 1
ATOM 11896 C CA . ASP G 2 177 ? 21.31400 9.45100 -9.15200 1.000 162.56686 177 ASP F CA 1
ATOM 11897 C C . ASP G 2 177 ? 22.11100 9.21400 -10.43400 1.000 168.00172 177 ASP F C 1
ATOM 11898 O O . ASP G 2 177 ? 22.97400 10.02000 -10.80500 1.000 157.86366 177 ASP F O 1
ATOM 11903 N N . LYS G 2 178 ? 21.81600 8.12100 -11.13400 1.000 168.03330 178 LYS F N 1
ATOM 11904 C CA . LYS G 2 178 ? 22.50700 7.77900 -12.36800 1.000 162.60107 178 LYS F CA 1
ATOM 11905 C C . LYS G 2 178 ? 21.48100 7.34100 -13.40200 1.000 170.72573 178 LYS F C 1
ATOM 11906 O O . LYS G 2 178 ? 20.33700 7.01400 -13.07800 1.000 144.62787 178 LYS F O 1
ATOM 11912 N N . VAL G 2 179 ? 21.91000 7.33700 -14.66100 1.000 160.14289 179 VAL F N 1
ATOM 11913 C CA . VAL G 2 179 ? 21.03600 6.92900 -15.75400 1.000 160.77454 179 VAL F CA 1
ATOM 11914 C C . VAL G 2 179 ? 20.73600 5.44100 -15.64400 1.000 161.67202 179 VAL F C 1
ATOM 11915 O O . VAL G 2 179 ? 21.63900 4.62000 -15.43700 1.000 178.32401 179 VAL F O 1
ATOM 11919 N N . GLY G 2 180 ? 19.46500 5.08600 -15.78900 1.000 173.77347 180 GLY F N 1
ATOM 11920 C CA . GLY G 2 180 ? 19.06500 3.69600 -15.73700 1.000 149.99693 180 GLY F CA 1
ATOM 11921 C C . GLY G 2 180 ? 17.55400 3.57600 -15.77000 1.000 142.19600 180 GLY F C 1
ATOM 11922 O O . GLY G 2 180 ? 16.83800 4.55700 -15.98400 1.000 114.85324 180 GLY F O 1
ATOM 11923 N N . THR G 2 181 ? 17.08600 2.35300 -15.53500 1.000 142.45392 181 THR F N 1
ATOM 11924 C CA . THR G 2 181 ? 15.66000 2.03900 -15.53000 1.000 147.43083 181 THR F CA 1
ATOM 11925 C C . THR G 2 181 ? 15.18900 1.92400 -14.08300 1.000 138.26921 181 THR F C 1
ATOM 11926 O O . THR G 2 181 ? 15.50600 0.95000 -13.39200 1.000 140.98269 181 THR F O 1
ATOM 11930 N N . TYR G 2 182 ? 14.42300 2.91500 -13.63400 1.000 125.53610 182 TYR F N 1
ATOM 11931 C CA . TYR G 2 182 ? 13.95000 2.97800 -12.25700 1.000 141.14061 182 TYR F CA 1
ATOM 11932 C C . TYR G 2 182 ? 12.57600 2.32300 -12.17500 1.000 159.01117 182 TYR F C 1
ATOM 11933 O O . TYR G 2 182 ? 11.60800 2.81500 -12.76600 1.000 173.61292 182 TYR F O 1
ATOM 11942 N N . GLU G 2 183 ? 12.49400 1.20800 -11.45800 1.000 150.99442 183 GLU F N 1
ATOM 11943 C CA . GLU G 2 183 ? 11.20900 0.56900 -11.22000 1.000 149.12577 183 GLU F CA 1
ATOM 11944 C C . GLU G 2 183 ? 10.34700 1.45700 -10.32800 1.000 140.71687 183 GLU F C 1
ATOM 11945 O O . GLU G 2 183 ? 10.85600 2.13400 -9.42700 1.000 141.58013 183 GLU F O 1
ATOM 11951 N N . GLY G 2 184 ? 9.04400 1.46400 -10.58100 1.000 113.77154 184 GLY F N 1
ATOM 11952 C CA . GLY G 2 184 ? 8.13300 2.27700 -9.79600 1.000 88.26585 184 GLY F CA 1
ATOM 11953 C C . GLY G 2 184 ? 6.87800 1.50400 -9.46200 1.000 110.97646 184 GLY F C 1
ATOM 11954 O O . GLY G 2 184 ? 6.44100 0.64300 -10.22100 1.000 124.96498 184 GLY F O 1
ATOM 11955 N N . ARG G 2 185 ? 6.29800 1.82100 -8.30500 1.000 100.31466 185 ARG F N 1
ATOM 11956 C CA . ARG G 2 185 ? 5.11500 1.11800 -7.82100 1.000 87.01306 185 ARG F CA 1
ATOM 11957 C C . ARG G 2 185 ? 4.32100 2.04200 -6.90300 1.000 89.76603 185 ARG F C 1
ATOM 11958 O O . ARG G 2 185 ? 4.62800 3.22900 -6.75700 1.000 94.62187 185 ARG F O 1
ATOM 11966 N N . ASN G 2 186 ? 3.27300 1.48400 -6.30400 1.000 103.38345 186 ASN F N 1
ATOM 11967 C CA . ASN G 2 186 ? 2.38900 2.17900 -5.38000 1.000 125.68612 186 ASN F CA 1
ATOM 11968 C C . ASN G 2 186 ? 2.48400 1.54800 -3.99600 1.000 136.08737 186 ASN F C 1
ATOM 11969 O O . ASN G 2 186 ? 2.92800 0.40700 -3.84200 1.000 156.00555 186 ASN F O 1
ATOM 11974 N N . ALA G 2 187 ? 2.06900 2.31300 -2.98100 1.000 143.67249 187 ALA F N 1
ATOM 11975 C CA . ALA G 2 187 ? 1.97900 1.77000 -1.63100 1.000 111.62128 187 ALA F CA 1
ATOM 11976 C C . ALA G 2 187 ? 1.04600 0.57100 -1.56700 1.000 139.56937 187 ALA F C 1
ATOM 11977 O O . ALA G 2 187 ? 1.06100 -0.15300 -0.56300 1.000 132.50536 187 ALA F O 1
ATOM 11979 N N . ASN G 2 188 ? 0.22900 0.36800 -2.60300 1.000 121.80671 188 ASN F N 1
ATOM 11980 C CA . ASN G 2 188 ? -0.57200 -0.83900 -2.77700 1.000 137.58229 188 ASN F CA 1
ATOM 11981 C C . ASN G 2 188 ? -1.58400 -1.01100 -1.64700 1.000 141.99597 188 ASN F C 1
ATOM 11982 O O . ASN G 2 188 ? -1.62500 -2.03900 -0.96800 1.000 153.44998 188 ASN F O 1
ATOM 11987 N N . PHE G 2 189 ? -2.41300 0.01300 -1.44600 1.000 137.01380 189 PHE F N 1
ATOM 11988 C CA . PHE G 2 189 ? -3.61900 -0.16100 -0.64600 1.000 125.00446 189 PHE F CA 1
ATOM 11989 C C . PHE G 2 189 ? -4.57300 -1.01800 -1.46200 1.000 135.38202 189 PHE F C 1
ATOM 11990 O O . PHE G 2 189 ? -5.31100 -0.51400 -2.31300 1.000 131.05256 189 PHE F O 1
ATOM 11998 N N . THR G 2 190 ? -4.56000 -2.32100 -1.18700 1.000 135.37939 190 THR F N 1
ATOM 11999 C CA . THR G 2 190 ? -5.07000 -3.30000 -2.13600 1.000 133.23703 190 THR F CA 1
ATOM 12000 C C . THR G 2 190 ? -6.55400 -3.09300 -2.42500 1.000 136.18212 190 THR F C 1
ATOM 12001 O O . THR G 2 190 ? -7.33900 -2.72400 -1.54600 1.000 144.24098 190 THR F O 1
ATOM 12005 N N . GLY G 2 191 ? -6.92100 -3.29800 -3.68500 1.000 133.09754 191 GLY F N 1
ATOM 12006 C CA . GLY G 2 191 ? -8.29200 -3.16600 -4.13400 1.000 102.23068 191 GLY F CA 1
ATOM 12007 C C . GLY G 2 191 ? -8.47700 -3.76900 -5.51100 1.000 117.30880 191 GLY F C 1
ATOM 12008 O O . GLY G 2 191 ? -8.57900 -3.03100 -6.49800 1.000 110.67380 191 GLY F O 1
ATOM 12009 N N . GLU G 2 192 ? -8.50300 -5.10100 -5.59200 1.000 123.43059 192 GLU F N 1
ATOM 12010 C CA . GLU G 2 192 ? -8.57800 -5.81300 -6.86600 1.000 117.11931 192 GLU F CA 1
ATOM 12011 C C . GLU G 2 192 ? -7.38300 -5.45800 -7.74200 1.000 109.59998 192 GLU F C 1
ATOM 12012 O O . GLU G 2 192 ? -6.32900 -6.09900 -7.65900 1.000 110.07899 192 GLU F O 1
ATOM 12018 N N . HIS G 2 193 ? -7.53500 -4.42600 -8.57200 1.000 120.41970 193 HIS F N 1
ATOM 12019 C CA . HIS G 2 193 ? -6.47700 -3.99300 -9.48300 1.000 123.22004 193 HIS F CA 1
ATOM 12020 C C . HIS G 2 193 ? -5.57300 -3.00800 -8.75100 1.000 125.65980 193 HIS F C 1
ATOM 12021 O O . HIS G 2 193 ? -5.70000 -1.78800 -8.86800 1.000 120.90923 193 HIS F O 1
ATOM 12028 N N . PHE G 2 194 ? -4.65200 -3.55600 -7.96300 1.000 117.80623 194 PHE F N 1
ATOM 12029 C CA . PHE G 2 194 ? -3.63000 -2.74500 -7.31300 1.000 113.20305 194 PHE F CA 1
ATOM 12030 C C . PHE G 2 194 ? -2.22600 -3.31800 -7.42200 1.000 115.35594 194 PHE F C 1
ATOM 12031 O O . PHE G 2 194 ? -1.26300 -2.55100 -7.31600 1.000 118.19312 194 PHE F O 1
ATOM 12039 N N . ALA G 2 195 ? -2.07300 -4.62500 -7.63000 1.000 121.42772 195 ALA F N 1
ATOM 12040 C CA . ALA G 2 195 ? -0.74500 -5.22300 -7.71300 1.000 101.75431 195 ALA F CA 1
ATOM 12041 C C . ALA G 2 195 ? -0.01100 -4.77000 -8.96800 1.000 158.17423 195 ALA F C 1
ATOM 12042 O O . ALA G 2 195 ? 1.20900 -4.57100 -8.94200 1.000 100.11200 195 ALA F O 1
ATOM 12044 N N . ASP G 2 196 ? -0.73800 -4.61100 -10.07200 1.000 142.44866 196 ASP F N 1
ATOM 12045 C CA . ASP G 2 196 ? -0.16200 -4.20200 -11.34900 1.000 158.27950 196 ASP F CA 1
ATOM 12046 C C . ASP G 2 196 ? -0.12000 -2.69100 -11.50700 1.000 140.84583 196 ASP F C 1
ATOM 12047 O O . ASP G 2 196 ? -0.44100 -2.16700 -12.57700 1.000 151.79452 196 ASP F O 1
ATOM 12052 N N . GLN G 2 197 ? 0.29000 -1.96900 -10.46800 1.000 129.66555 197 GLN F N 1
ATOM 12053 C CA . GLN G 2 197 ? 0.47300 -0.52800 -10.55200 1.000 74.34049 197 GLN F CA 1
ATOM 12054 C C . GLN G 2 197 ? 1.90000 -0.15000 -10.92900 1.000 101.95170 197 GLN F C 1
ATOM 12055 O O . GLN G 2 197 ? 2.26600 1.02400 -10.82600 1.000 69.22409 197 GLN F O 1
ATOM 12061 N N . GLU G 2 198 ? 2.70000 -1.11100 -11.38600 1.000 100.53574 198 GLU F N 1
ATOM 12062 C CA . GLU G 2 198 ? 4.11300 -0.87500 -11.66500 1.000 126.39410 198 GLU F CA 1
ATOM 12063 C C . GLU G 2 198 ? 4.26100 -0.01800 -12.91900 1.000 163.70647 198 GLU F C 1
ATOM 12064 O O . GLU G 2 198 ? 3.98100 -0.47200 -14.03300 1.000 174.89465 198 GLU F O 1
ATOM 12070 N N . PHE G 2 199 ? 4.69700 1.22400 -12.73600 1.000 159.34016 199 PHE F N 1
ATOM 12071 C CA . PHE G 2 199 ? 4.92500 2.16100 -13.82800 1.000 145.74642 199 PHE F CA 1
ATOM 12072 C C . PHE G 2 199 ? 6.42400 2.40800 -13.95100 1.000 139.01930 199 PHE F C 1
ATOM 12073 O O . PHE G 2 199 ? 7.06800 2.85200 -12.99400 1.000 141.79858 199 PHE F O 1
ATOM 12081 N N . ASP G 2 200 ? 6.98400 2.07900 -15.11100 1.000 139.45093 200 ASP F N 1
ATOM 12082 C CA . ASP G 2 200 ? 8.41300 2.25100 -15.33800 1.000 116.74031 200 ASP F CA 1
ATOM 12083 C C . ASP G 2 200 ? 8.73400 3.71500 -15.61800 1.000 137.82705 200 ASP F C 1
ATOM 12084 O O . ASP G 2 200 ? 8.08600 4.35100 -16.45400 1.000 109.87107 200 ASP F O 1
ATOM 12089 N N . VAL G 2 201 ? 9.73500 4.24900 -14.91800 1.000 149.91008 201 VAL F N 1
ATOM 12090 C CA . VAL G 2 201 ? 10.19800 5.62000 -15.10300 1.000 160.49819 201 VAL F CA 1
ATOM 12091 C C . VAL G 2 201 ? 11.66600 5.60100 -15.51500 1.000 166.24098 201 VAL F C 1
ATOM 12092 O O . VAL G 2 201 ? 12.45200 4.78700 -15.01900 1.000 170.41780 201 VAL F O 1
ATOM 12096 N N . ASN G 2 202 ? 12.02400 6.49200 -16.44100 1.000 188.69368 202 ASN F N 1
ATOM 12097 C CA . ASN G 2 202 ? 13.37900 6.60100 -16.96600 1.000 155.29494 202 ASN F CA 1
ATOM 12098 C C . ASN G 2 202 ? 13.94400 7.99300 -16.71900 1.000 144.29098 202 ASN F C 1
ATOM 12099 O O . ASN G 2 202 ? 13.21600 8.99200 -16.74200 1.000 139.93257 202 ASN F O 1
ATOM 12104 N N . ALA G 2 203 ? 15.25400 8.04800 -16.47200 1.000 129.72871 203 ALA F N 1
ATOM 12105 C CA . ALA G 2 203 ? 15.96700 9.30000 -16.22500 1.000 127.96271 203 ALA F CA 1
ATOM 12106 C C . ALA G 2 203 ? 17.13100 9.40400 -17.20100 1.000 149.52582 203 ALA F C 1
ATOM 12107 O O . ALA G 2 203 ? 17.99600 8.52200 -17.23000 1.000 144.48048 203 ALA F O 1
ATOM 12109 N N . VAL G 2 204 ? 17.15100 10.47800 -17.99500 1.000 145.91750 204 VAL F N 1
ATOM 12110 C CA . VAL G 2 204 ? 18.16500 10.68400 -19.02000 1.000 162.60371 204 VAL F CA 1
ATOM 12111 C C . VAL G 2 204 ? 18.80700 12.05300 -18.83100 1.000 163.72489 204 VAL F C 1
ATOM 12112 O O . VAL G 2 204 ? 18.41800 12.83400 -17.96000 1.000 170.99945 204 VAL F O 1
ATOM 12116 N N . THR G 2 205 ? 19.80500 12.33600 -19.67500 1.000 164.55394 205 THR F N 1
ATOM 12117 C CA . THR G 2 205 ? 20.55700 13.57900 -19.62400 1.000 163.14851 205 THR F CA 1
ATOM 12118 C C . THR G 2 205 ? 19.67500 14.76200 -20.02300 1.000 183.23513 205 THR F C 1
ATOM 12119 O O . THR G 2 205 ? 18.58700 14.60800 -20.58500 1.000 136.39267 205 THR F O 1
ATOM 12123 N N . GLU G 2 206 ? 20.16200 15.96400 -19.71300 1.000 175.82634 206 GLU F N 1
ATOM 12124 C CA . GLU G 2 206 ? 19.41100 17.17200 -20.03900 1.000 186.30918 206 GLU F CA 1
ATOM 12125 C C . GLU G 2 206 ? 19.24600 17.33700 -21.54300 1.000 176.92648 206 GLU F C 1
ATOM 12126 O O . GLU G 2 206 ? 18.17100 17.72500 -22.01800 1.000 173.02074 206 GLU F O 1
ATOM 12132 N N . LYS G 2 207 ? 20.29800 17.04900 -22.31200 1.000 190.65181 207 LYS F N 1
ATOM 12133 C CA . LYS G 2 207 ? 20.19500 17.18800 -23.75900 1.000 171.04156 207 LYS F CA 1
ATOM 12134 C C . LYS G 2 207 ? 19.21900 16.16700 -24.32900 1.000 182.95088 207 LYS F C 1
ATOM 12135 O O . LYS G 2 207 ? 18.41700 16.48900 -25.21500 1.000 180.45585 207 LYS F O 1
ATOM 12141 N N . ASP G 2 208 ? 19.27100 14.92900 -23.82500 1.000 179.71365 208 ASP F N 1
ATOM 12142 C CA . ASP G 2 208 ? 18.31300 13.91200 -24.24600 1.000 179.00304 208 ASP F CA 1
ATOM 12143 C C . ASP G 2 208 ? 16.91500 14.21500 -23.73100 1.000 186.10652 208 ASP F C 1
ATOM 12144 O O . ASP G 2 208 ? 15.93000 13.87700 -24.39800 1.000 187.42774 208 ASP F O 1
ATOM 12149 N N . PHE G 2 209 ? 16.80500 14.85500 -22.56300 1.000 178.11609 209 PHE F N 1
ATOM 12150 C CA . PHE G 2 209 ? 15.48300 15.22400 -22.09400 1.000 184.08260 209 PHE F CA 1
ATOM 12151 C C . PHE G 2 209 ? 14.89200 16.26600 -23.02900 1.000 186.79082 209 PHE F C 1
ATOM 12152 O O . PHE G 2 209 ? 13.79000 16.08900 -23.53500 1.000 184.29315 209 PHE F O 1
ATOM 12160 N N . ASN G 2 210 ? 15.68300 17.26700 -23.40500 1.000 198.34747 210 ASN F N 1
ATOM 12161 C CA . ASN G 2 210 ? 15.20100 18.35500 -24.25600 1.000 199.53445 210 ASN F CA 1
ATOM 12162 C C . ASN G 2 210 ? 14.74500 17.85300 -25.61700 1.000 207.31959 210 ASN F C 1
ATOM 12163 O O . ASN G 2 210 ? 13.85300 18.44800 -26.22000 1.000 209.91201 210 ASN F O 1
ATOM 12168 N N . SER G 2 211 ? 15.32300 16.75700 -26.11100 1.000 215.99169 211 SER F N 1
ATOM 12169 C CA . SER G 2 211 ? 14.79900 16.12500 -27.31900 1.000 198.63961 211 SER F CA 1
ATOM 12170 C C . SER G 2 211 ? 13.51200 15.37000 -27.01900 1.000 212.53601 211 SER F C 1
ATOM 12171 O O . SER G 2 211 ? 12.61300 15.31600 -27.86500 1.000 198.39221 211 SER F O 1
ATOM 12174 N N . TRP G 2 212 ? 13.39900 14.79400 -25.81700 1.000 218.97362 212 TRP F N 1
ATOM 12175 C CA . TRP G 2 212 ? 12.13600 14.17800 -25.43700 1.000 193.85482 212 TRP F CA 1
ATOM 12176 C C . TRP G 2 212 ? 11.11000 15.23600 -25.05500 1.000 209.85674 212 TRP F C 1
ATOM 12177 O O . TRP G 2 212 ? 9.91900 15.06800 -25.33300 1.000 200.60037 212 TRP F O 1
ATOM 12188 N N . VAL G 2 213 ? 11.53700 16.34200 -24.43500 1.000 210.95687 213 VAL F N 1
ATOM 12189 C CA . VAL G 2 213 ? 10.59600 17.44400 -24.29200 1.000 208.04863 213 VAL F CA 1
ATOM 12190 C C . VAL G 2 213 ? 10.24900 18.02900 -25.65200 1.000 200.27664 213 VAL F C 1
ATOM 12191 O O . VAL G 2 213 ? 9.20400 18.66900 -25.78700 1.000 202.56113 213 VAL F O 1
ATOM 12195 N N . LYS G 2 214 ? 11.10500 17.85000 -26.67300 1.000 221.48445 214 LYS F N 1
ATOM 12196 C CA . LYS G 2 214 ? 10.84100 18.45600 -27.97600 1.000 203.07435 214 LYS F CA 1
ATOM 12197 C C . LYS G 2 214 ? 10.10400 17.54300 -28.95000 1.000 219.07890 214 LYS F C 1
ATOM 12198 O O . LYS G 2 214 ? 9.46200 18.05900 -29.87300 1.000 215.23896 214 LYS F O 1
ATOM 12204 N N . LYS G 2 215 ? 10.13900 16.21900 -28.77800 1.000 215.08368 215 LYS F N 1
ATOM 12205 C CA . LYS G 2 215 ? 9.42500 15.38000 -29.73700 1.000 204.41661 215 LYS F CA 1
ATOM 12206 C C . LYS G 2 215 ? 7.91800 15.57500 -29.61800 1.000 195.33131 215 LYS F C 1
ATOM 12207 O O . LYS G 2 215 ? 7.23500 15.86200 -30.60800 1.000 202.19530 215 LYS F O 1
ATOM 12213 N N . THR G 2 216 ? 7.39000 15.44300 -28.40500 1.000 180.50848 216 THR F N 1
ATOM 12214 C CA . THR G 2 216 ? 5.95600 15.52100 -28.15200 1.000 158.73745 216 THR F CA 1
ATOM 12215 C C . THR G 2 216 ? 5.25600 16.79800 -28.61200 1.000 203.53756 216 THR F C 1
ATOM 12216 O O . THR G 2 216 ? 4.64000 16.81400 -29.68500 1.000 164.97768 216 THR F O 1
ATOM 12220 N N . GLN G 2 217 ? 5.34500 17.86300 -27.81800 1.000 171.83902 217 GLN F N 1
ATOM 12221 C CA . GLN G 2 217 ? 4.66000 19.13300 -28.10100 1.000 184.83006 217 GLN F CA 1
ATOM 12222 C C . GLN G 2 217 ? 4.82700 19.64800 -29.52500 1.000 170.97050 217 GLN F C 1
ATOM 12223 O O . GLN G 2 217 ? 3.84400 19.73600 -30.26200 1.000 139.77465 217 GLN F O 1
ATOM 12229 N N . PRO G 2 221 ? -0.99800 13.30700 -29.52000 1.000 84.50487 221 PRO F N 1
ATOM 12230 C CA . PRO G 2 221 ? -2.42200 13.57800 -29.29800 1.000 86.17612 221 PRO F CA 1
ATOM 12231 C C . PRO G 2 221 ? -2.65900 14.90800 -28.59200 1.000 107.75502 221 PRO F C 1
ATOM 12232 O O . PRO G 2 221 ? -1.79300 15.78100 -28.62800 1.000 155.58971 221 PRO F O 1
ATOM 12236 N N . LYS G 2 222 ? -3.82100 15.05000 -27.95800 1.000 110.37902 222 LYS F N 1
ATOM 12237 C CA . LYS G 2 222 ? -4.18100 16.27100 -27.25200 1.000 128.84966 222 LYS F CA 1
ATOM 12238 C C . LYS G 2 222 ? -5.08100 15.90600 -26.07800 1.000 132.41324 222 LYS F C 1
ATOM 12239 O O . LYS G 2 222 ? -5.38800 14.73400 -25.84500 1.000 114.22422 222 LYS F O 1
ATOM 12245 N N . LEU G 2 223 ? -5.50600 16.92700 -25.33800 1.000 144.48838 223 LEU F N 1
ATOM 12246 C CA . LEU G 2 223 ? -6.43500 16.75000 -24.22300 1.000 154.65275 223 LEU F CA 1
ATOM 12247 C C . LEU G 2 223 ? -7.82300 16.62400 -24.83800 1.000 185.94072 223 LEU F C 1
ATOM 12248 O O . LEU G 2 223 ? -8.49700 17.61700 -25.11600 1.000 179.49521 223 LEU F O 1
ATOM 12253 N N . THR G 2 224 ? -8.25900 15.38400 -25.05100 1.000 174.27616 224 THR F N 1
ATOM 12254 C CA . THR G 2 224 ? -9.52200 15.11800 -25.72900 1.000 183.11406 224 THR F CA 1
ATOM 12255 C C . THR G 2 224 ? -10.74100 15.36900 -24.84800 1.000 167.86223 224 THR F C 1
ATOM 12256 O O . THR G 2 224 ? -11.84400 14.95400 -25.22300 1.000 181.53229 224 THR F O 1
ATOM 12260 N N . LYS G 2 225 ? -10.56400 16.01100 -23.69000 1.000 190.92552 225 LYS F N 1
ATOM 12261 C CA . LYS G 2 225 ? -11.65700 16.41600 -22.81000 1.000 150.04957 225 LYS F CA 1
ATOM 12262 C C . LYS G 2 225 ? -12.41600 15.21800 -22.25000 1.000 123.47796 225 LYS F C 1
ATOM 12263 O O . LYS G 2 225 ? -12.60400 15.10800 -21.03300 1.000 70.13209 225 LYS F O 1
ATOM 12269 N N . GLU G 2 226 ? -12.85800 14.31700 -23.12500 1.000 117.75886 226 GLU F N 1
ATOM 12270 C CA . GLU G 2 226 ? -13.60900 13.14400 -22.70400 1.000 116.52450 226 GLU F CA 1
ATOM 12271 C C . GLU G 2 226 ? -12.70600 11.99100 -22.28700 1.000 101.65693 226 GLU F C 1
ATOM 12272 O O . GLU G 2 226 ? -13.09100 11.19800 -21.41900 1.000 104.85731 226 GLU F O 1
ATOM 12278 N N . LYS G 2 227 ? -11.51200 11.88000 -22.87800 1.000 99.00924 227 LYS F N 1
ATOM 12279 C CA . LYS G 2 227 ? -10.60300 10.79900 -22.50600 1.000 115.76651 227 LYS F CA 1
ATOM 12280 C C . LYS G 2 227 ? -10.10000 10.94500 -21.07700 1.000 138.65610 227 LYS F C 1
ATOM 12281 O O . LYS G 2 227 ? -9.72400 9.94700 -20.45200 1.000 136.45847 227 LYS F O 1
ATOM 12287 N N . TYR G 2 228 ? -10.07400 12.16900 -20.54400 1.000 121.40929 228 TYR F N 1
ATOM 12288 C CA . TYR G 2 228 ? -9.74500 12.34800 -19.13400 1.000 122.70419 228 TYR F CA 1
ATOM 12289 C C . TYR G 2 228 ? -10.77200 11.64700 -18.25400 1.000 120.34601 228 TYR F C 1
ATOM 12290 O O . TYR G 2 228 ? -10.41600 10.92000 -17.31900 1.000 128.24696 228 TYR F O 1
ATOM 12299 N N . ASP G 2 229 ? -12.05800 11.84300 -18.55000 1.000 129.32603 229 ASP F N 1
ATOM 12300 C CA . ASP G 2 229 ? -13.10300 11.10900 -17.84800 1.000 84.21536 229 ASP F CA 1
ATOM 12301 C C . ASP G 2 229 ? -13.05100 9.61700 -18.14700 1.000 87.79737 229 ASP F C 1
ATOM 12302 O O . ASP G 2 229 ? -13.58600 8.82200 -17.36700 1.000 78.28044 229 ASP F O 1
ATOM 12307 N N . GLU G 2 230 ? -12.42700 9.22400 -19.25600 1.000 89.87657 230 GLU F N 1
ATOM 12308 C CA . GLU G 2 230 ? -12.26600 7.82100 -19.61500 1.000 105.04944 230 GLU F CA 1
ATOM 12309 C C . GLU G 2 230 ? -11.10500 7.15300 -18.88800 1.000 86.00505 230 GLU F C 1
ATOM 12310 O O . GLU G 2 230 ? -10.82300 5.97900 -19.15400 1.000 88.06056 230 GLU F O 1
ATOM 12316 N N . LEU G 2 231 ? -10.43100 7.85900 -17.98000 1.000 95.53777 231 LEU F N 1
ATOM 12317 C CA . LEU G 2 231 ? -9.29700 7.30500 -17.24900 1.000 66.79485 231 LEU F CA 1
ATOM 12318 C C . LEU G 2 231 ? -9.65800 6.82300 -15.85200 1.000 47.67414 231 LEU F C 1
ATOM 12319 O O . LEU G 2 231 ? -9.04000 5.87400 -15.35900 1.000 42.02609 231 LEU F O 1
ATOM 12324 N N . MET G 2 232 ? -10.65000 7.43900 -15.20800 1.000 56.11725 232 MET F N 1
ATOM 12325 C CA . MET G 2 232 ? -11.00500 7.11000 -13.83200 1.000 59.00181 232 MET F CA 1
ATOM 12326 C C . MET G 2 232 ? -11.59100 5.71200 -13.67700 1.000 63.56025 232 MET F C 1
ATOM 12327 O O . MET G 2 232 ? -11.88500 5.30800 -12.54700 1.000 75.11164 232 MET F O 1
ATOM 12332 N N . LEU G 2 233 ? -11.78200 4.97500 -14.75500 1.000 57.76219 233 LEU F N 1
ATOM 12333 C CA . LEU G 2 233 ? -12.26300 3.60600 -14.63000 1.000 82.14143 233 LEU F CA 1
ATOM 12334 C C . LEU G 2 233 ? -11.08600 2.67100 -14.36500 1.000 84.57593 233 LEU F C 1
ATOM 12335 O O . LEU G 2 233 ? -10.07300 2.74400 -15.06900 1.000 67.62127 233 LEU F O 1
ATOM 12340 N N . PRO G 2 234 ? -11.17400 1.79600 -13.35700 1.000 81.23342 234 PRO F N 1
ATOM 12341 C CA . PRO G 2 234 ? -10.02700 0.94300 -13.01300 1.000 81.44924 234 PRO F CA 1
ATOM 12342 C C . PRO G 2 234 ? -9.90100 -0.29700 -13.88700 1.000 93.17170 234 PRO F C 1
ATOM 12343 O O . PRO G 2 234 ? -10.60700 -1.28800 -13.67200 1.000 112.25293 234 PRO F O 1
ATOM 12347 N N . GLU G 2 235 ? -8.99800 -0.26000 -14.86900 1.000 103.77823 235 GLU F N 1
ATOM 12348 C CA . GLU G 2 235 ? -8.74100 -1.42100 -15.71600 1.000 113.71100 235 GLU F CA 1
ATOM 12349 C C . GLU G 2 235 ? -7.24600 -1.57700 -15.96700 1.000 159.40069 235 GLU F C 1
ATOM 12350 O O . GLU G 2 235 ? -6.45100 -1.60200 -15.02200 1.000 116.35079 235 GLU F O 1
ATOM 12356 N N . ASN G 2 236 ? -6.85700 -1.69000 -17.23600 1.000 168.76760 236 ASN F N 1
ATOM 12357 C CA . ASN G 2 236 ? -5.45500 -1.76300 -17.61700 1.000 176.24745 236 ASN F CA 1
ATOM 12358 C C . ASN G 2 236 ? -5.22000 -0.86500 -18.82100 1.000 187.21718 236 ASN F C 1
ATOM 12359 O O . ASN G 2 236 ? -6.05800 -0.78700 -19.72400 1.000 200.91093 236 ASN F O 1
ATOM 12364 N N . VAL G 2 237 ? -4.07100 -0.19100 -18.82800 1.000 161.26144 237 VAL F N 1
ATOM 12365 C CA . VAL G 2 237 ? -3.73800 0.81500 -19.82700 1.000 90.05027 237 VAL F CA 1
ATOM 12366 C C . VAL G 2 237 ? -2.23700 0.75300 -20.08000 1.000 112.10555 237 VAL F C 1
ATOM 12367 O O . VAL G 2 237 ? -1.48600 0.12500 -19.33100 1.000 142.09598 237 VAL F O 1
ATOM 12371 N N . ASP G 2 238 ? -1.79400 1.40800 -21.14300 1.000 89.79498 238 ASP F N 1
ATOM 12372 C CA . ASP G 2 238 ? -0.38600 1.42900 -21.53100 1.000 95.08772 238 ASP F CA 1
ATOM 12373 C C . ASP G 2 238 ? 0.18400 2.81200 -21.20900 1.000 114.98484 238 ASP F C 1
ATOM 12374 O O . ASP G 2 238 ? -0.08900 3.32000 -20.11600 1.000 103.99142 238 ASP F O 1
ATOM 12379 N N . GLU G 2 239 ? 0.94600 3.44200 -22.10200 1.000 123.43322 239 GLU F N 1
ATOM 12380 C CA . GLU G 2 239 ? 1.60800 4.70700 -21.79400 1.000 129.63660 239 GLU F CA 1
ATOM 12381 C C . GLU G 2 239 ? 0.69600 5.90700 -22.04300 1.000 121.27770 239 GLU F C 1
ATOM 12382 O O . GLU G 2 239 ? 0.46000 6.70800 -21.13400 1.000 125.01499 239 GLU F O 1
ATOM 12388 N N . LEU G 2 240 ? 0.19500 6.04700 -23.27200 1.000 120.24600 240 LEU F N 1
ATOM 12389 C CA . LEU G 2 240 ? -0.61400 7.19600 -23.67400 1.000 103.40977 240 LEU F CA 1
ATOM 12390 C C . LEU G 2 240 ? 0.20600 8.47700 -23.57700 1.000 107.22601 240 LEU F C 1
ATOM 12391 O O . LEU G 2 240 ? 0.33800 9.05900 -22.49500 1.000 89.16595 240 LEU F O 1
ATOM 12396 N N . THR G 2 241 ? 0.74600 8.92900 -24.71100 1.000 101.50691 241 THR F N 1
ATOM 12397 C CA . THR G 2 241 ? 1.65300 10.07300 -24.70800 1.000 109.43944 241 THR F CA 1
ATOM 12398 C C . THR G 2 241 ? 0.94300 11.34200 -24.25400 1.000 104.43621 241 THR F C 1
ATOM 12399 O O . THR G 2 241 ? 1.34000 11.95900 -23.26200 1.000 109.13151 241 THR F O 1
ATOM 12403 N N . PHE G 2 242 ? -0.09500 11.75900 -24.98700 1.000 120.38022 242 PHE F N 1
ATOM 12404 C CA . PHE G 2 242 ? -0.89000 12.94700 -24.67100 1.000 109.49208 242 PHE F CA 1
ATOM 12405 C C . PHE G 2 242 ? -0.05000 14.22000 -24.63900 1.000 142.09862 242 PHE F C 1
ATOM 12406 O O . PHE G 2 242 ? 0.69100 14.46300 -23.68100 1.000 149.63899 242 PHE F O 1
ATOM 12414 N N . SER G 2 243 ? -0.18500 15.05900 -25.66000 1.000 148.14145 243 SER F N 1
ATOM 12415 C CA . SER G 2 243 ? 0.61000 16.28400 -25.76600 1.000 159.41122 243 SER F CA 1
ATOM 12416 C C . SER G 2 243 ? -0.19200 17.50500 -25.34100 1.000 145.51745 243 SER F C 1
ATOM 12417 O O . SER G 2 243 ? -0.24800 18.51400 -26.03800 1.000 134.21346 243 SER F O 1
ATOM 12420 N N . SER G 2 244 ? -0.81700 17.41300 -24.17200 1.000 146.23859 244 SER F N 1
ATOM 12421 C CA . SER G 2 244 ? -1.58300 18.51500 -23.61100 1.000 151.83926 244 SER F CA 1
ATOM 12422 C C . SER G 2 244 ? -1.79900 18.24300 -22.13000 1.000 169.86510 244 SER F C 1
ATOM 12423 O O . SER G 2 244 ? -2.05400 17.10200 -21.73800 1.000 165.06453 244 SER F O 1
ATOM 12426 N N . THR G 2 245 ? -1.70300 19.29300 -21.31800 1.000 151.54185 245 THR F N 1
ATOM 12427 C CA . THR G 2 245 ? -1.90200 19.15300 -19.88600 1.000 138.82454 245 THR F CA 1
ATOM 12428 C C . THR G 2 245 ? -3.38600 19.18400 -19.56200 1.000 130.12876 245 THR F C 1
ATOM 12429 O O . THR G 2 245 ? -4.15300 19.95200 -20.14900 1.000 142.26179 245 THR F O 1
ATOM 12433 N N . HIS G 2 246 ? -3.77900 18.35300 -18.60300 1.000 125.91247 246 HIS F N 1
ATOM 12434 C CA . HIS G 2 246 ? -5.17400 18.15400 -18.24500 1.000 136.79009 246 HIS F CA 1
ATOM 12435 C C . HIS G 2 246 ? -5.60200 18.87600 -16.96600 1.000 151.92348 246 HIS F C 1
ATOM 12436 O O . HIS G 2 246 ? -6.75000 18.71200 -16.54100 1.000 118.97742 246 HIS F O 1
ATOM 12443 N N . LEU G 2 247 ? -4.72700 19.67900 -16.35000 1.000 149.95745 247 LEU F N 1
ATOM 12444 C CA . LEU G 2 247 ? -5.08400 20.31100 -15.07800 1.000 155.64235 247 LEU F CA 1
ATOM 12445 C C . LEU G 2 247 ? -6.15600 21.39000 -15.21700 1.000 155.97660 247 LEU F C 1
ATOM 12446 O O . LEU G 2 247 ? -6.52600 21.99100 -14.20800 1.000 170.09671 247 LEU F O 1
ATOM 12451 N N . LYS G 2 248 ? -6.66300 21.64500 -16.42300 1.000 154.60275 248 LYS F N 1
ATOM 12452 C CA . LYS G 2 248 ? -7.72400 22.63600 -16.63400 1.000 136.55321 248 LYS F CA 1
ATOM 12453 C C . LYS G 2 248 ? -9.09600 22.16700 -16.15900 1.000 131.23942 248 LYS F C 1
ATOM 12454 O O . LYS G 2 248 ? -10.07800 22.88300 -16.39200 1.000 126.09407 248 LYS F O 1
ATOM 12460 N N . TYR G 2 249 ? -9.21300 21.01600 -15.50400 1.000 131.49735 249 TYR F N 1
ATOM 12461 C CA . TYR G 2 249 ? -10.49600 20.49200 -15.03800 1.000 148.16513 249 TYR F CA 1
ATOM 12462 C C . TYR G 2 249 ? -10.47200 20.44900 -13.51500 1.000 184.50107 249 TYR F C 1
ATOM 12463 O O . TYR G 2 249 ? -9.84000 19.56700 -12.92400 1.000 150.33908 249 TYR F O 1
ATOM 12472 N N . VAL G 2 250 ? -11.15800 21.41900 -12.90000 1.000 174.02876 250 VAL F N 1
ATOM 12473 C CA . VAL G 2 250 ? -11.33600 21.57800 -11.45500 1.000 177.12387 250 VAL F CA 1
ATOM 12474 C C . VAL G 2 250 ? -10.05500 21.28000 -10.68100 1.000 181.32437 250 VAL F C 1
ATOM 12475 O O . VAL G 2 250 ? -10.10500 20.80700 -9.53900 1.000 187.74883 250 VAL F O 1
ATOM 12479 N N . ASP G 2 251 ? -8.90200 21.56200 -11.29600 1.000 188.88844 251 ASP F N 1
ATOM 12480 C CA . ASP G 2 251 ? -7.58600 21.41700 -10.67400 1.000 162.30367 251 ASP F CA 1
ATOM 12481 C C . ASP G 2 251 ? -7.25200 19.96400 -10.34500 1.000 157.62153 251 ASP F C 1
ATOM 12482 O O . ASP G 2 251 ? -6.08600 19.56300 -10.42500 1.000 170.08092 251 ASP F O 1
ATOM 12487 N N . HIS G 2 252 ? -8.26100 19.18000 -9.95800 1.000 150.24959 252 HIS F N 1
ATOM 12488 C CA . HIS G 2 252 ? -8.13500 17.77900 -9.56000 1.000 141.80648 252 HIS F CA 1
ATOM 12489 C C . HIS G 2 252 ? -7.37800 17.64400 -8.24200 1.000 152.84991 252 HIS F C 1
ATOM 12490 O O . HIS G 2 252 ? -7.78100 16.86400 -7.37300 1.000 133.05806 252 HIS F O 1
ATOM 12497 N N . GLY G 2 253 ? -6.28000 18.38800 -8.08400 1.000 147.13343 253 GLY F N 1
ATOM 12498 C CA . GLY G 2 253 ? -5.65600 18.49300 -6.77600 1.000 152.63935 253 GLY F CA 1
ATOM 12499 C C . GLY G 2 253 ? -6.57800 19.11900 -5.75000 1.000 146.58600 253 GLY F C 1
ATOM 12500 O O . GLY G 2 253 ? -6.52800 18.77200 -4.56700 1.000 128.14431 253 GLY F O 1
ATOM 12501 N N . GLN G 2 254 ? -7.42500 20.04500 -6.18600 1.000 137.05854 254 GLN F N 1
ATOM 12502 C CA . GLN G 2 254 ? -8.51800 20.58200 -5.39400 1.000 136.20580 254 GLN F CA 1
ATOM 12503 C C . GLN G 2 254 ? -9.83300 20.01500 -5.91100 1.000 147.40715 254 GLN F C 1
ATOM 12504 O O . GLN G 2 254 ? -9.91900 19.53500 -7.04500 1.000 158.19792 254 GLN F O 1
ATOM 12510 N N . ASP G 2 255 ? -10.85800 20.06600 -5.06200 1.000 136.46899 255 ASP F N 1
ATOM 12511 C CA . ASP G 2 255 ? -12.18000 19.52900 -5.38200 1.000 124.37281 255 ASP F CA 1
ATOM 12512 C C . ASP G 2 255 ? -12.07300 18.06400 -5.81500 1.000 102.90181 255 ASP F C 1
ATOM 12513 O O . ASP G 2 255 ? -12.20600 17.70900 -6.98600 1.000 108.91306 255 ASP F O 1
ATOM 12518 N N . ALA G 2 256 ? -11.82100 17.21800 -4.82100 1.000 98.61446 256 ALA F N 1
ATOM 12519 C CA . ALA G 2 256 ? -11.68200 15.78400 -5.04200 1.000 108.37089 256 ALA F CA 1
ATOM 12520 C C . ALA G 2 256 ? -13.01400 15.09000 -5.28000 1.000 99.81197 256 ALA F C 1
ATOM 12521 O O . ALA G 2 256 ? -13.05000 13.85500 -5.34400 1.000 62.93386 256 ALA F O 1
ATOM 12523 N N . GLU G 2 257 ? -14.09900 15.84600 -5.40600 1.000 103.22027 257 GLU F N 1
ATOM 12524 C CA . GLU G 2 257 ? -15.42300 15.32500 -5.72500 1.000 109.09992 257 GLU F CA 1
ATOM 12525 C C . GLU G 2 257 ? -15.54400 14.87600 -7.19300 1.000 142.11441 257 GLU F C 1
ATOM 12526 O O . GLU G 2 257 ? -16.64800 14.59500 -7.68200 1.000 144.00674 257 GLU F O 1
ATOM 12532 N N . TYR G 2 258 ? -14.42200 14.78900 -7.90800 1.000 141.21693 258 TYR F N 1
ATOM 12533 C CA . TYR G 2 258 ? -14.42600 14.41100 -9.31600 1.000 128.44961 258 TYR F CA 1
ATOM 12534 C C . TYR G 2 258 ? -14.44700 12.89600 -9.47100 1.000 124.27016 258 TYR F C 1
ATOM 12535 O O . TYR G 2 258 ? -13.92100 12.35700 -10.45000 1.000 121.34350 258 TYR F O 1
ATOM 12544 N N . ALA G 2 259 ? -15.04100 12.20300 -8.50100 1.000 126.57833 259 ALA F N 1
ATOM 12545 C CA . ALA G 2 259 ? -15.26100 10.76600 -8.59000 1.000 126.01774 259 ALA F CA 1
ATOM 12546 C C . ALA G 2 259 ? -16.69100 10.41400 -8.96800 1.000 132.16321 259 ALA F C 1
ATOM 12547 O O . ALA G 2 259 ? -16.91700 9.38000 -9.60500 1.000 105.38106 259 ALA F O 1
ATOM 12549 N N . MET G 2 260 ? -17.66100 11.25100 -8.59100 1.000 114.61637 260 MET F N 1
ATOM 12550 C CA . MET G 2 260 ? -19.03300 11.05500 -9.04300 1.000 136.98485 260 MET F CA 1
ATOM 12551 C C . MET G 2 260 ? -19.20400 11.49900 -10.49000 1.000 154.27902 260 MET F C 1
ATOM 12552 O O . MET G 2 260 ? -19.84300 10.80200 -11.28600 1.000 148.89154 260 MET F O 1
ATOM 12557 N N . GLU G 2 261 ? -18.63800 12.65300 -10.84800 1.000 167.91487 261 GLU F N 1
ATOM 12558 C CA . GLU G 2 261 ? -18.65900 13.11800 -12.22900 1.000 157.83735 261 GLU F CA 1
ATOM 12559 C C . GLU G 2 261 ? -17.81100 12.25800 -13.15500 1.000 127.60214 261 GLU F C 1
ATOM 12560 O O . GLU G 2 261 ? -17.84900 12.46600 -14.37200 1.000 117.48251 261 GLU F O 1
ATOM 12566 N N . ALA G 2 262 ? -17.05300 11.30500 -12.61600 1.000 132.15269 262 ALA F N 1
ATOM 12567 C CA . ALA G 2 262 ? -16.17500 10.47800 -13.43200 1.000 113.66889 262 ALA F CA 1
ATOM 12568 C C . ALA G 2 262 ? -16.80500 9.12500 -13.73500 1.000 105.45475 262 ALA F C 1
ATOM 12569 O O . ALA G 2 262 ? -17.26200 8.88500 -14.85700 1.000 115.17434 262 ALA F O 1
ATOM 12571 N N . ARG G 2 263 ? -16.83100 8.23300 -12.74300 1.000 90.84510 263 ARG F N 1
ATOM 12572 C CA . ARG G 2 263 ? -17.30800 6.87600 -12.98800 1.000 112.02396 263 ARG F CA 1
ATOM 12573 C C . ARG G 2 263 ? -18.80400 6.83300 -13.27000 1.000 81.92035 263 ARG F C 1
ATOM 12574 O O . ARG G 2 263 ? -19.26500 5.95900 -14.01400 1.000 87.86317 263 ARG F O 1
ATOM 12582 N N . LYS G 2 264 ? -19.57800 7.75000 -12.69300 1.000 62.97597 264 LYS F N 1
ATOM 12583 C CA . LYS G 2 264 ? -21.02700 7.68200 -12.82900 1.000 81.51240 264 LYS F CA 1
ATOM 12584 C C . LYS G 2 264 ? -21.54300 8.36400 -14.08700 1.000 131.58157 264 LYS F C 1
ATOM 12585 O O . LYS G 2 264 ? -22.57200 7.94200 -14.62900 1.000 141.09586 264 LYS F O 1
ATOM 12591 N N . ARG G 2 265 ? -20.86200 9.40800 -14.56900 1.000 124.94130 265 ARG F N 1
ATOM 12592 C CA . ARG G 2 265 ? -21.29700 10.04300 -15.80900 1.000 117.28775 265 ARG F CA 1
ATOM 12593 C C . ARG G 2 265 ? -21.13800 9.10100 -16.99600 1.000 86.87884 265 ARG F C 1
ATOM 12594 O O . ARG G 2 265 ? -21.87600 9.21400 -17.98100 1.000 95.06666 265 ARG F O 1
ATOM 12602 N N . LEU G 2 266 ? -20.19800 8.16200 -16.91500 1.000 70.11630 266 LEU F N 1
ATOM 12603 C CA . LEU G 2 266 ? -20.02600 7.12800 -17.92300 1.000 51.56671 266 LEU F CA 1
ATOM 12604 C C . LEU G 2 266 ? -20.75100 5.83800 -17.56400 1.000 92.08736 266 LEU F C 1
ATOM 12605 O O . LEU G 2 266 ? -20.55100 4.82100 -18.23300 1.000 106.06008 266 LEU F O 1
ATOM 12610 N N . GLY G 2 267 ? -21.57700 5.85600 -16.51900 1.000 96.16943 267 GLY F N 1
ATOM 12611 C CA . GLY G 2 267 ? -22.35800 4.69700 -16.13200 1.000 115.81915 267 GLY F CA 1
ATOM 12612 C C . GLY G 2 267 ? -21.56100 3.50100 -15.64900 1.000 135.94788 267 GLY F C 1
ATOM 12613 O O . GLY G 2 267 ? -21.36700 2.53800 -16.39700 1.000 146.66232 267 GLY F O 1
ATOM 12614 N N . TYR G 2 268 ? -21.09600 3.54500 -14.40200 1.000 147.99143 268 TYR F N 1
ATOM 12615 C CA . TYR G 2 268 ? -20.33000 2.43500 -13.83600 1.000 142.10125 268 TYR F CA 1
ATOM 12616 C C . TYR G 2 268 ? -20.36900 2.53800 -12.32100 1.000 169.97827 268 TYR F C 1
ATOM 12617 O O . TYR G 2 268 ? -19.95900 3.55900 -11.76000 1.000 176.50801 268 TYR F O 1
ATOM 12626 N N . GLN G 2 269 ? -20.85700 1.48800 -11.66300 1.000 158.28740 269 GLN F N 1
ATOM 12627 C CA . GLN G 2 269 ? -20.74800 1.36500 -10.21300 1.000 163.90386 269 GLN F CA 1
ATOM 12628 C C . GLN G 2 269 ? -20.60300 -0.11000 -9.87200 1.000 164.24601 269 GLN F C 1
ATOM 12629 O O . GLN G 2 269 ? -21.43200 -0.92800 -10.28100 1.000 169.31767 269 GLN F O 1
ATOM 12635 N N . ALA G 2 270 ? -19.54000 -0.45100 -9.14800 1.000 143.01188 270 ALA F N 1
ATOM 12636 C CA . ALA G 2 270 ? -19.23900 -1.84800 -8.88900 1.000 98.26178 270 ALA F CA 1
ATOM 12637 C C . ALA G 2 270 ? -20.12100 -2.39900 -7.77000 1.000 85.28391 270 ALA F C 1
ATOM 12638 O O . ALA G 2 270 ? -20.77200 -1.66200 -7.02300 1.000 33.82774 270 ALA F O 1
ATOM 12640 N N . VAL G 2 271 ? -20.13600 -3.72700 -7.66900 1.000 44.15003 271 VAL F N 1
ATOM 12641 C CA . VAL G 2 271 ? -20.80400 -4.44500 -6.58900 1.000 57.93063 271 VAL F CA 1
ATOM 12642 C C . VAL G 2 271 ? -19.91400 -5.60800 -6.17700 1.000 93.53490 271 VAL F C 1
ATOM 12643 O O . VAL G 2 271 ? -18.74300 -5.67500 -6.56700 1.000 117.00087 271 VAL F O 1
ATOM 12647 N N . SER G 2 272 ? -20.45700 -6.53000 -5.38900 1.000 110.71327 272 SER F N 1
ATOM 12648 C CA . SER G 2 272 ? -19.69600 -7.70700 -4.99000 1.000 101.50428 272 SER F CA 1
ATOM 12649 C C . SER G 2 272 ? -20.11700 -8.93800 -5.79500 1.000 155.11597 272 SER F C 1
ATOM 12650 O O . SER G 2 272 ? -19.24200 -9.67700 -6.26300 1.000 150.86546 272 SER F O 1
ATOM 12653 N N . PRO G 2 273 ? -21.43300 -9.21800 -5.98000 1.000 164.04598 273 PRO F N 1
ATOM 12654 C CA . PRO G 2 273 ? -21.80600 -10.36800 -6.81400 1.000 178.71353 273 PRO F CA 1
ATOM 12655 C C . PRO G 2 273 ? -22.46900 -9.99000 -8.13300 1.000 195.95507 273 PRO F C 1
ATOM 12656 O O . PRO G 2 273 ? -23.38100 -9.15600 -8.16500 1.000 205.49569 273 PRO F O 1
ATOM 12660 N N . HIS G 2 274 ? -22.00200 -10.59900 -9.22700 1.000 208.00125 274 HIS F N 1
ATOM 12661 C CA . HIS G 2 274 ? -22.66500 -10.56300 -10.53000 1.000 173.41027 274 HIS F CA 1
ATOM 12662 C C . HIS G 2 274 ? -22.66400 -9.18400 -11.18100 1.000 173.41290 274 HIS F C 1
ATOM 12663 O O . HIS G 2 274 ? -22.39600 -8.17100 -10.52600 1.000 178.71353 274 HIS F O 1
ATOM 12670 N N . SER G 2 275 ? -22.96100 -9.15300 -12.48500 1.000 163.25115 275 SER F N 1
ATOM 12671 C CA . SER G 2 275 ? -23.15900 -7.91300 -13.24000 1.000 93.26908 275 SER F CA 1
ATOM 12672 C C . SER G 2 275 ? -21.94400 -6.98800 -13.15800 1.000 139.48515 275 SER F C 1
ATOM 12673 O O . SER G 2 275 ? -22.08300 -5.77000 -13.02000 1.000 92.54267 275 SER F O 1
ATOM 12676 N N . LYS G 2 276 ? -20.74100 -7.56000 -13.24600 1.000 162.58792 276 LYS F N 1
ATOM 12677 C CA . LYS G 2 276 ? -19.55200 -6.71600 -13.24800 1.000 166.65419 276 LYS F CA 1
ATOM 12678 C C . LYS G 2 276 ? -19.14400 -6.46000 -14.69600 1.000 177.03438 276 LYS F C 1
ATOM 12679 O O . LYS G 2 276 ? -19.90800 -5.85300 -15.45800 1.000 154.01320 276 LYS F O 1
ATOM 12685 N N . THR G 2 277 ? -17.96000 -6.93300 -15.09000 1.000 175.28681 277 THR F N 1
ATOM 12686 C CA . THR G 2 277 ? -17.42900 -6.72000 -16.44000 1.000 177.40811 277 THR F CA 1
ATOM 12687 C C . THR G 2 277 ? -17.51300 -5.24300 -16.82200 1.000 180.09791 277 THR F C 1
ATOM 12688 O O . THR G 2 277 ? -17.80300 -4.89000 -17.96800 1.000 195.97350 277 THR F O 1
ATOM 12692 N N . ASP G 2 278 ? -17.25900 -4.37300 -15.83600 1.000 171.90482 278 ASP F N 1
ATOM 12693 C CA . ASP G 2 278 ? -17.54600 -2.94600 -15.91000 1.000 121.81987 278 ASP F CA 1
ATOM 12694 C C . ASP G 2 278 ? -19.03500 -2.78700 -16.19200 1.000 155.60024 278 ASP F C 1
ATOM 12695 O O . ASP G 2 278 ? -19.44600 -2.76100 -17.35900 1.000 148.12565 278 ASP F O 1
ATOM 12700 N N . PRO G 2 279 ? -19.86900 -2.68700 -15.13900 1.000 145.86749 279 PRO F N 1
ATOM 12701 C CA . PRO G 2 279 ? -21.33000 -2.77100 -15.30500 1.000 171.72059 279 PRO F CA 1
ATOM 12702 C C . PRO G 2 279 ? -21.91100 -1.95200 -16.44900 1.000 189.26743 279 PRO F C 1
ATOM 12703 O O . PRO G 2 279 ? -22.38400 -0.82800 -16.25100 1.000 201.46626 279 PRO F O 1
ATOM 12707 N N . PHE G 2 280 ? -21.86500 -2.52600 -17.65500 1.000 212.09911 280 PHE F N 1
ATOM 12708 C CA . PHE G 2 280 ? -22.45500 -1.95100 -18.86100 1.000 172.14696 280 PHE F CA 1
ATOM 12709 C C . PHE G 2 280 ? -21.85500 -0.59300 -19.20900 1.000 158.91642 280 PHE F C 1
ATOM 12710 O O . PHE G 2 280 ? -20.89000 -0.15300 -18.57600 1.000 161.80624 280 PHE F O 1
ATOM 12718 N N . GLU G 2 281 ? -22.42700 0.06700 -20.22100 1.000 154.16848 281 GLU F N 1
ATOM 12719 C CA . GLU G 2 281 ? -21.95500 1.34800 -20.74300 1.000 147.34661 281 GLU F CA 1
ATOM 12720 C C . GLU G 2 281 ? -20.53200 1.23700 -21.28300 1.000 152.63146 281 GLU F C 1
ATOM 12721 O O . GLU G 2 281 ? -19.57400 1.10200 -20.51600 1.000 148.69414 281 GLU F O 1
ATOM 12727 N N . ASN G 2 282 ? -20.38500 1.31700 -22.60600 1.000 156.98988 282 ASN F N 1
ATOM 12728 C CA . ASN G 2 282 ? -19.11300 1.01100 -23.25000 1.000 147.88089 282 ASN F CA 1
ATOM 12729 C C . ASN G 2 282 ? -18.16200 2.20400 -23.25400 1.000 132.52378 282 ASN F C 1
ATOM 12730 O O . ASN G 2 282 ? -18.14300 2.99400 -22.30500 1.000 133.77920 282 ASN F O 1
ATOM 12735 N N . VAL G 2 283 ? -17.39600 2.34200 -24.34100 1.000 133.61339 283 VAL F N 1
ATOM 12736 C CA . VAL G 2 283 ? -16.35800 3.35400 -24.54100 1.000 124.87287 283 VAL F CA 1
ATOM 12737 C C . VAL G 2 283 ? -15.26400 3.20800 -23.48000 1.000 141.16429 283 VAL F C 1
ATOM 12738 O O . VAL G 2 283 ? -15.52000 3.29100 -22.27100 1.000 90.16081 283 VAL F O 1
ATOM 12742 N N . LYS G 2 284 ? -14.04200 2.90600 -23.93600 1.000 135.82681 284 LYS F N 1
ATOM 12743 C CA . LYS G 2 284 ? -12.87700 2.73100 -23.07100 1.000 115.10591 284 LYS F CA 1
ATOM 12744 C C . LYS G 2 284 ? -11.62600 2.42100 -23.88900 1.000 124.73338 284 LYS F C 1
ATOM 12745 O O . LYS G 2 284 ? -11.63800 2.50500 -25.12200 1.000 103.73875 284 LYS F O 1
ATOM 12751 N N . LYS G 2 285 ? -10.54000 2.06800 -23.19900 1.000 131.07887 285 LYS F N 1
ATOM 12752 C CA . LYS G 2 285 ? -9.30300 1.60100 -23.82800 1.000 140.43789 285 LYS F CA 1
ATOM 12753 C C . LYS G 2 285 ? -8.68000 0.59400 -22.86300 1.000 123.53323 285 LYS F C 1
ATOM 12754 O O . LYS G 2 285 ? -8.04500 0.98500 -21.87900 1.000 101.57007 285 LYS F O 1
ATOM 12760 N N . ASN G 2 286 ? -8.86400 -0.69100 -23.14900 1.000 136.61638 286 ASN F N 1
ATOM 12761 C CA . ASN G 2 286 ? -8.53900 -1.75100 -22.21000 1.000 100.72523 286 ASN F CA 1
ATOM 12762 C C . ASN G 2 286 ? -7.20700 -2.40800 -22.57800 1.000 128.74175 286 ASN F C 1
ATOM 12763 O O . ASN G 2 286 ? -6.36400 -1.80800 -23.25400 1.000 139.06404 286 ASN F O 1
ATOM 12768 N N . GLU G 2 287 ? -7.01100 -3.64700 -22.12900 1.000 135.58731 287 GLU F N 1
ATOM 12769 C CA . GLU G 2 287 ? -5.79600 -4.40300 -22.37500 1.000 151.49185 287 GLU F CA 1
ATOM 12770 C C . GLU G 2 287 ? -5.94200 -5.22600 -23.65700 1.000 162.99323 287 GLU F C 1
ATOM 12771 O O . GLU G 2 287 ? -6.99900 -5.25100 -24.29300 1.000 152.49986 287 GLU F O 1
ATOM 12777 N N . PHE G 2 288 ? -4.86100 -5.90500 -24.03800 1.000 162.72477 288 PHE F N 1
ATOM 12778 C CA . PHE G 2 288 ? -4.82700 -6.76500 -25.22100 1.000 165.75935 288 PHE F CA 1
ATOM 12779 C C . PHE G 2 288 ? -5.19700 -6.00000 -26.48800 1.000 173.93928 288 PHE F C 1
ATOM 12780 O O . PHE G 2 288 ? -4.47700 -6.04700 -27.48600 1.000 182.75612 288 PHE F O 1
ATOM 12788 N N . PRO H 1 14 ? -15.53800 -18.26100 -6.26200 1.000 136.75587 14 PRO E N 1
ATOM 12789 C CA . PRO H 1 14 ? -16.92300 -18.67800 -6.02200 1.000 122.30677 14 PRO E CA 1
ATOM 12790 C C . PRO H 1 14 ? -17.06500 -20.19100 -5.89700 1.000 111.10016 14 PRO E C 1
ATOM 12791 O O . PRO H 1 14 ? -17.99400 -20.67200 -5.24800 1.000 102.33332 14 PRO E O 1
ATOM 12795 N N . LEU H 1 15 ? -16.15200 -20.93200 -6.52700 1.000 108.63671 15 LEU E N 1
ATOM 12796 C CA . LEU H 1 15 ? -16.20600 -22.38800 -6.45100 1.000 128.01798 15 LEU E CA 1
ATOM 12797 C C . LEU H 1 15 ? -15.76200 -22.88900 -5.08200 1.000 139.06141 15 LEU E C 1
ATOM 12798 O O . LEU H 1 15 ? -16.32900 -23.85200 -4.55300 1.000 154.77382 15 LEU E O 1
ATOM 12803 N N . ILE H 1 16 ? -14.74900 -22.24900 -4.49300 1.000 170.21251 16 ILE E N 1
ATOM 12804 C CA . ILE H 1 16 ? -14.25200 -22.68500 -3.19100 1.000 133.28440 16 ILE E CA 1
ATOM 12805 C C . ILE H 1 16 ? -15.26000 -22.36500 -2.09500 1.000 108.31299 16 ILE E C 1
ATOM 12806 O O . ILE H 1 16 ? -15.51900 -23.19000 -1.21100 1.000 105.89164 16 ILE E O 1
ATOM 12811 N N . LEU H 1 17 ? -15.86000 -21.17400 -2.14300 1.000 107.67870 17 LEU E N 1
ATOM 12812 C CA . LEU H 1 17 ? -16.80700 -20.74400 -1.12000 1.000 120.36970 17 LEU E CA 1
ATOM 12813 C C . LEU H 1 17 ? -18.12300 -21.51200 -1.15600 1.000 143.08294 17 LEU E C 1
ATOM 12814 O O . LEU H 1 17 ? -18.97400 -21.27600 -0.29100 1.000 122.45152 17 LEU E O 1
ATOM 12819 N N . GLY H 1 18 ? -18.31400 -22.41400 -2.11600 1.000 143.90146 18 GLY E N 1
ATOM 12820 C CA . GLY H 1 18 ? -19.53700 -23.18600 -2.19400 1.000 150.67859 18 GLY E CA 1
ATOM 12821 C C . GLY H 1 18 ? -19.50000 -24.44500 -1.35000 1.000 155.74499 18 GLY E C 1
ATOM 12822 O O . GLY H 1 18 ? -20.55000 -25.00300 -1.01200 1.000 163.32748 18 GLY E O 1
ATOM 12823 N N . ALA H 1 19 ? -18.29700 -24.90000 -1.00400 1.000 158.60586 19 ALA E N 1
ATOM 12824 C CA . ALA H 1 19 ? -18.13200 -26.10900 -0.20500 1.000 144.87527 19 ALA E CA 1
ATOM 12825 C C . ALA H 1 19 ? -18.22800 -25.83500 1.29000 1.000 141.71436 19 ALA E C 1
ATOM 12826 O O . ALA H 1 19 ? -18.83900 -26.61900 2.02400 1.000 124.10172 19 ALA E O 1
ATOM 12828 N N . GLN H 1 20 ? -17.63800 -24.73100 1.75800 1.000 126.37041 20 GLN E N 1
ATOM 12829 C CA . GLN H 1 20 ? -17.61100 -24.46200 3.19100 1.000 140.32998 20 GLN E CA 1
ATOM 12830 C C . GLN H 1 20 ? -18.97900 -24.06000 3.72300 1.000 120.32232 20 GLN E C 1
ATOM 12831 O O . GLN H 1 20 ? -19.27700 -24.30700 4.89700 1.000 129.74450 20 GLN E O 1
ATOM 12837 N N . VAL H 1 21 ? -19.81800 -23.43500 2.89100 1.000 137.59544 21 VAL E N 1
ATOM 12838 C CA . VAL H 1 21 ? -21.16600 -23.09000 3.33400 1.000 128.10220 21 VAL E CA 1
ATOM 12839 C C . VAL H 1 21 ? -21.96100 -24.35200 3.64200 1.000 117.60357 21 VAL E C 1
ATOM 12840 O O . VAL H 1 21 ? -22.86600 -24.33700 4.48700 1.000 122.55417 21 VAL E O 1
ATOM 12844 N N . SER H 1 22 ? -21.63200 -25.46300 2.98100 1.000 128.00482 22 SER E N 1
ATOM 12845 C CA . SER H 1 22 ? -22.22400 -26.74700 3.33500 1.000 135.48993 22 SER E CA 1
ATOM 12846 C C . SER H 1 22 ? -21.57200 -27.32700 4.58400 1.000 129.82083 22 SER E C 1
ATOM 12847 O O . SER H 1 22 ? -22.24800 -27.95300 5.40800 1.000 111.83183 22 SER E O 1
ATOM 12850 N N . ILE H 1 23 ? -20.26000 -27.13000 4.73500 1.000 128.49699 23 ILE E N 1
ATOM 12851 C CA . ILE H 1 23 ? -19.57300 -27.59000 5.93800 1.000 139.56410 23 ILE E CA 1
ATOM 12852 C C . ILE H 1 23 ? -20.00000 -26.76700 7.14700 1.000 156.78722 23 ILE E C 1
ATOM 12853 O O . ILE H 1 23 ? -20.10900 -27.28900 8.26500 1.000 149.63636 23 ILE E O 1
ATOM 12858 N N . ALA H 1 24 ? -20.25300 -25.47100 6.94800 1.000 147.55980 24 ALA E N 1
ATOM 12859 C CA . ALA H 1 24 ? -20.75400 -24.64300 8.04000 1.000 141.80384 24 ALA E CA 1
ATOM 12860 C C . ALA H 1 24 ? -22.14200 -25.09400 8.48100 1.000 150.96810 24 ALA E C 1
ATOM 12861 O O . ALA H 1 24 ? -22.44500 -25.10800 9.68000 1.000 159.71915 24 ALA E O 1
ATOM 12863 N N . LEU H 1 25 ? -22.99900 -25.46800 7.52600 1.000 174.59988 25 LEU E N 1
ATOM 12864 C CA . LEU H 1 25 ? -24.30900 -26.00600 7.87700 1.000 145.74642 25 LEU E CA 1
ATOM 12865 C C . LEU H 1 25 ? -24.20400 -27.41300 8.45200 1.000 136.04526 25 LEU E C 1
ATOM 12866 O O . LEU H 1 25 ? -25.08500 -27.83900 9.20700 1.000 135.93472 25 LEU E O 1
ATOM 12871 N N . SER H 1 26 ? -23.14700 -28.14900 8.10000 1.000 143.64880 26 SER E N 1
ATOM 12872 C CA . SER H 1 26 ? -22.96900 -29.49200 8.64300 1.000 166.47786 26 SER E CA 1
ATOM 12873 C C . SER H 1 26 ? -22.56400 -29.44400 10.11100 1.000 174.97887 26 SER E C 1
ATOM 12874 O O . SER H 1 26 ? -23.08500 -30.21000 10.92900 1.000 183.05089 26 SER E O 1
ATOM 12877 N N . THR H 1 27 ? -21.63000 -28.55500 10.46100 1.000 189.43324 27 THR E N 1
ATOM 12878 C CA . THR H 1 27 ? -21.20100 -28.43800 11.85100 1.000 131.89739 27 THR E CA 1
ATOM 12879 C C . THR H 1 27 ? -22.36100 -28.04100 12.75600 1.000 104.08616 27 THR E C 1
ATOM 12880 O O . THR H 1 27 ? -22.47200 -28.53100 13.88600 1.000 127.34685 27 THR E O 1
ATOM 12884 N N . ILE H 1 28 ? -23.24200 -27.16400 12.27300 1.000 106.64437 28 ILE E N 1
ATOM 12885 C CA . ILE H 1 28 ? -24.42500 -26.80000 13.04700 1.000 112.93723 28 ILE E CA 1
ATOM 12886 C C . ILE H 1 28 ? -25.37200 -27.98900 13.16400 1.000 167.10688 28 ILE E C 1
ATOM 12887 O O . ILE H 1 28 ? -26.00500 -28.19800 14.20700 1.000 135.27411 28 ILE E O 1
ATOM 12892 N N . ALA H 1 29 ? -25.47600 -28.79400 12.10300 1.000 164.29601 29 ALA E N 1
ATOM 12893 C CA . ALA H 1 29 ? -26.33900 -29.97000 12.14600 1.000 173.87085 29 ALA E CA 1
ATOM 12894 C C . ALA H 1 29 ? -25.77000 -31.05800 13.04800 1.000 193.83903 29 ALA E C 1
ATOM 12895 O O . ALA H 1 29 ? -26.52900 -31.85700 13.60700 1.000 186.56184 29 ALA E O 1
ATOM 12897 N N . ILE H 1 30 ? -24.44400 -31.11100 13.19600 1.000 189.06214 30 ILE E N 1
ATOM 12898 C CA . ILE H 1 30 ? -23.83000 -32.10500 14.07100 1.000 176.20797 30 ILE E CA 1
ATOM 12899 C C . ILE H 1 30 ? -24.14900 -31.81300 15.53300 1.000 171.51793 30 ILE E C 1
ATOM 12900 O O . ILE H 1 30 ? -24.33700 -32.74000 16.33300 1.000 179.17148 30 ILE E O 1
ATOM 12905 N N . ILE H 1 31 ? -24.23600 -30.53300 15.90500 1.000 184.70899 31 ILE E N 1
ATOM 12906 C CA . ILE H 1 31 ? -24.50400 -30.17100 17.29500 1.000 130.59987 31 ILE E CA 1
ATOM 12907 C C . ILE H 1 31 ? -25.89000 -30.64500 17.71900 1.000 137.59808 31 ILE E C 1
ATOM 12908 O O . ILE H 1 31 ? -26.09300 -31.06600 18.86500 1.000 170.30200 31 ILE E O 1
ATOM 12913 N N . PHE H 1 32 ? -26.86000 -30.60400 16.80300 1.000 142.33285 32 PHE E N 1
ATOM 12914 C CA . PHE H 1 32 ? -28.22500 -30.98100 17.16000 1.000 165.03821 32 PHE E CA 1
ATOM 12915 C C . PHE H 1 32 ? -28.34200 -32.47200 17.45800 1.000 226.22976 32 PHE E C 1
ATOM 12916 O O . PHE H 1 32 ? -29.00200 -32.86500 18.42700 1.000 158.06369 32 PHE E O 1
ATOM 12924 N N . VAL H 1 33 ? -27.71000 -33.31700 16.64400 1.000 216.80231 33 VAL E N 1
ATOM 12925 C CA . VAL H 1 33 ? -27.89000 -34.76100 16.78000 1.000 216.91811 33 VAL E CA 1
ATOM 12926 C C . VAL H 1 33 ? -27.01300 -35.31600 17.89600 1.000 235.13082 33 VAL E C 1
ATOM 12927 O O . VAL H 1 33 ? -27.50000 -35.96800 18.82800 1.000 232.90424 33 VAL E O 1
ATOM 12931 N N . LEU H 1 34 ? -25.70500 -35.06400 17.82300 1.000 236.30202 34 LEU E N 1
ATOM 12932 C CA . LEU H 1 34 ? -24.77800 -35.69200 18.75900 1.000 218.32618 34 LEU E CA 1
ATOM 12933 C C . LEU H 1 34 ? -24.83500 -35.04800 20.13900 1.000 197.05784 34 LEU E C 1
ATOM 12934 O O . LEU H 1 34 ? -24.78600 -35.75000 21.15600 1.000 199.57130 34 LEU E O 1
ATOM 12939 N N . THR H 1 35 ? -24.94400 -33.72300 20.20000 1.000 183.35619 35 THR E N 1
ATOM 12940 C CA . THR H 1 35 ? -24.85300 -33.00100 21.46300 1.000 192.18357 35 THR E CA 1
ATOM 12941 C C . THR H 1 35 ? -26.21100 -32.64100 22.04900 1.000 217.68663 35 THR E C 1
ATOM 12942 O O . THR H 1 35 ? -26.40100 -32.74900 23.26400 1.000 213.38874 35 THR E O 1
ATOM 12946 N N . TYR H 1 36 ? -27.16700 -32.23100 21.22200 1.000 215.99695 36 TYR E N 1
ATOM 12947 C CA . TYR H 1 36 ? -28.44000 -31.71000 21.72000 1.000 214.55204 36 TYR E CA 1
ATOM 12948 C C . TYR H 1 36 ? -29.46300 -32.81800 21.96200 1.000 221.82133 36 TYR E C 1
ATOM 12949 O O . TYR H 1 36 ? -30.61000 -32.73400 21.52600 1.000 194.03642 36 TYR E O 1
ATOM 12958 N N . PHE H 1 37 ? -29.04900 -33.87600 22.66400 1.000 221.19231 37 PHE E N 1
ATOM 12959 C CA . PHE H 1 37 ? -30.02400 -34.84400 23.15600 1.000 214.03356 37 PHE E CA 1
ATOM 12960 C C . PHE H 1 37 ? -30.84800 -34.24000 24.28600 1.000 212.50969 37 PHE E C 1
ATOM 12961 O O . PHE H 1 37 ? -32.06400 -34.45400 24.36200 1.000 227.41674 37 PHE E O 1
ATOM 12969 N N . LYS H 1 38 ? -30.19600 -33.47500 25.16400 1.000 218.40777 38 LYS E N 1
ATOM 12970 C CA . LYS H 1 38 ? -30.84300 -32.70800 26.22300 1.000 190.13069 38 LYS E CA 1
ATOM 12971 C C . LYS H 1 38 ? -29.80700 -31.79900 26.87100 1.000 175.76844 38 LYS E C 1
ATOM 12972 O O . LYS H 1 38 ? -29.06900 -32.22900 27.76400 1.000 166.87527 38 LYS E O 1
ATOM 12978 N N . LYS H 1 39 ? -29.74200 -30.54200 26.43200 1.000 178.50298 39 LYS E N 1
ATOM 12979 C CA . LYS H 1 39 ? -28.70000 -29.62400 26.86900 1.000 188.19098 39 LYS E CA 1
ATOM 12980 C C . LYS H 1 39 ? -29.21500 -28.50700 27.76400 1.000 218.32881 39 LYS E C 1
ATOM 12981 O O . LYS H 1 39 ? -28.41500 -27.68500 28.22300 1.000 200.72407 39 LYS E O 1
ATOM 12987 N N . TRP H 1 40 ? -30.52000 -28.45000 28.02700 1.000 207.04588 40 TRP E N 1
ATOM 12988 C CA . TRP H 1 40 ? -31.04400 -27.48600 28.98500 1.000 218.35776 40 TRP E CA 1
ATOM 12989 C C . TRP H 1 40 ? -30.88300 -28.04500 30.39300 1.000 218.74991 40 TRP E C 1
ATOM 12990 O O . TRP H 1 40 ? -31.85000 -28.12000 31.15800 1.000 230.58028 40 TRP E O 1
ATOM 13001 N N . LYS H 1 41 ? -29.65900 -28.44400 30.73600 1.000 217.98403 41 LYS E N 1
ATOM 13002 C CA . LYS H 1 41 ? -29.36100 -28.98700 32.05400 1.000 205.02985 41 LYS E CA 1
ATOM 13003 C C . LYS H 1 41 ? -27.86300 -28.91700 32.31900 1.000 196.26037 41 LYS E C 1
ATOM 13004 O O . LYS H 1 41 ? -27.43400 -28.81400 33.47300 1.000 212.51232 41 LYS E O 1
ATOM 13010 N N . TRP H 1 42 ? -27.06200 -28.97900 31.25900 1.000 186.32234 42 TRP E N 1
ATOM 13011 C CA . TRP H 1 42 ? -25.61400 -28.84000 31.36500 1.000 174.32616 42 TRP E CA 1
ATOM 13012 C C . TRP H 1 42 ? -25.06700 -27.68000 30.55300 1.000 162.58265 42 TRP E C 1
ATOM 13013 O O . TRP H 1 42 ? -24.23300 -26.92200 31.05500 1.000 160.77980 42 TRP E O 1
ATOM 13024 N N . LEU H 1 43 ? -25.51700 -27.51500 29.30900 1.000 166.23572 43 LEU E N 1
ATOM 13025 C CA . LEU H 1 43 ? -25.01300 -26.42900 28.47600 1.000 157.29781 43 LEU E CA 1
ATOM 13026 C C . LEU H 1 43 ? -25.60500 -25.09100 28.89800 1.000 171.08367 43 LEU E C 1
ATOM 13027 O O . LEU H 1 43 ? -24.87700 -24.10800 29.06700 1.000 145.43586 43 LEU E O 1
ATOM 13032 N N . TRP H 1 44 ? -26.92500 -25.03200 29.07300 1.000 166.92001 44 TRP E N 1
ATOM 13033 C CA . TRP H 1 44 ? -27.56800 -23.78900 29.47900 1.000 165.08032 44 TRP E CA 1
ATOM 13034 C C . TRP H 1 44 ? -27.41400 -23.51700 30.97000 1.000 163.26694 44 TRP E C 1
ATOM 13035 O O . TRP H 1 44 ? -27.59900 -22.37400 31.40100 1.000 176.77909 44 TRP E O 1
ATOM 13046 N N . SER H 1 45 ? -27.07000 -24.53200 31.76000 1.000 162.50106 45 SER E N 1
ATOM 13047 C CA . SER H 1 45 ? -26.94500 -24.36700 33.21300 1.000 134.47665 45 SER E CA 1
ATOM 13048 C C . SER H 1 45 ? -25.50000 -24.06000 33.59800 1.000 120.89607 45 SER E C 1
ATOM 13049 O O . SER H 1 45 ? -25.17000 -22.92200 33.94400 1.000 110.77907 45 SER E O 1
ATOM 13052 N N . GLU H 1 46 ? -24.63000 -25.06800 33.53800 1.000 115.95864 46 GLU E N 1
ATOM 13053 C CA . GLU H 1 46 ? -23.24200 -24.91100 33.95700 1.000 123.45428 46 GLU E CA 1
ATOM 13054 C C . GLU H 1 46 ? -22.36200 -24.25200 32.90300 1.000 119.14323 46 GLU E C 1
ATOM 13055 O O . GLU H 1 46 ? -21.14800 -24.14900 33.11300 1.000 117.02456 46 GLU E O 1
ATOM 13061 N N . TRP H 1 47 ? -22.92700 -23.81000 31.78700 1.000 127.95482 47 TRP E N 1
ATOM 13062 C CA . TRP H 1 47 ? -22.15300 -23.17100 30.72900 1.000 113.27411 47 TRP E CA 1
ATOM 13063 C C . TRP H 1 47 ? -23.01700 -22.07400 30.11400 1.000 116.97192 47 TRP E C 1
ATOM 13064 O O . TRP H 1 47 ? -24.02600 -21.65400 30.69100 1.000 95.07456 47 TRP E O 1
ATOM 13075 N N . ILE H 1 48 ? -22.61800 -21.60700 28.92800 1.000 132.86856 48 ILE E N 1
ATOM 13076 C CA . ILE H 1 48 ? -23.30200 -20.53800 28.20400 1.000 137.81126 48 ILE E CA 1
ATOM 13077 C C . ILE H 1 48 ? -23.42500 -19.31300 29.10100 1.000 130.09191 48 ILE E C 1
ATOM 13078 O O . ILE H 1 48 ? -22.66300 -18.34900 28.96300 1.000 132.60011 48 ILE E O 1
ATOM 13083 N N . THR H 1 49 ? -24.37800 -19.34500 30.03200 1.000 124.08067 49 THR E N 1
ATOM 13084 C CA . THR H 1 49 ? -24.62400 -18.23600 30.94400 1.000 123.19109 49 THR E CA 1
ATOM 13085 C C . THR H 1 49 ? -24.01300 -18.47700 32.32000 1.000 159.68494 49 THR E C 1
ATOM 13086 O O . THR H 1 49 ? -24.51000 -17.95100 33.32200 1.000 171.65742 49 THR E O 1
ATOM 13090 N N . THR H 1 50 ? -22.94100 -19.26200 32.38700 1.000 152.59988 50 THR E N 1
ATOM 13091 C CA . THR H 1 50 ? -22.29300 -19.53500 33.66000 1.000 141.15640 50 THR E CA 1
ATOM 13092 C C . THR H 1 50 ? -21.58100 -18.28600 34.17500 1.000 118.41157 50 THR E C 1
ATOM 13093 O O . THR H 1 50 ? -21.28200 -17.35000 33.42900 1.000 95.97203 50 THR E O 1
ATOM 13097 N N . VAL H 1 51 ? -21.30500 -18.28700 35.47800 1.000 135.52151 51 VAL E N 1
ATOM 13098 C CA . VAL H 1 51 ? -20.74100 -17.12700 36.14400 1.000 141.75121 51 VAL E CA 1
ATOM 13099 C C . VAL H 1 51 ? -19.30200 -17.35300 36.60400 1.000 138.77190 51 VAL E C 1
ATOM 13100 O O . VAL H 1 51 ? -18.52700 -16.39000 36.66700 1.000 112.67404 51 VAL E O 1
ATOM 13104 N N . ASP H 1 52 ? -18.91700 -18.59300 36.90600 1.000 135.47414 52 ASP E N 1
ATOM 13105 C CA . ASP H 1 52 ? -17.56200 -18.88200 37.36200 1.000 132.41851 52 ASP E CA 1
ATOM 13106 C C . ASP H 1 52 ? -16.53700 -18.40900 36.33800 1.000 133.45811 52 ASP E C 1
ATOM 13107 O O . ASP H 1 52 ? -16.63500 -18.72500 35.14800 1.000 154.51063 52 ASP E O 1
ATOM 13112 N N . HIS H 1 53 ? -15.55000 -17.64200 36.80900 1.000 118.20628 53 HIS E N 1
ATOM 13113 C CA . HIS H 1 53 ? -14.53800 -17.09400 35.91200 1.000 91.92155 53 HIS E CA 1
ATOM 13114 C C . HIS H 1 53 ? -13.69300 -18.19000 35.27800 1.000 98.90133 53 HIS E C 1
ATOM 13115 O O . HIS H 1 53 ? -13.13300 -17.99300 34.19400 1.000 106.57330 53 HIS E O 1
ATOM 13122 N N . LYS H 1 54 ? -13.57100 -19.34000 35.94500 1.000 113.76890 54 LYS E N 1
ATOM 13123 C CA . LYS H 1 54 ? -12.76200 -20.42500 35.40200 1.000 122.42257 54 LYS E CA 1
ATOM 13124 C C . LYS H 1 54 ? -13.36100 -20.97000 34.11200 1.000 138.23236 54 LYS E C 1
ATOM 13125 O O . LYS H 1 54 ? -12.63000 -21.27400 33.16200 1.000 148.30199 54 LYS E O 1
ATOM 13131 N N . LYS H 1 55 ? -14.68800 -21.09200 34.05600 1.000 147.69139 55 LYS E N 1
ATOM 13132 C CA . LYS H 1 55 ? -15.33300 -21.63400 32.86700 1.000 112.47664 55 LYS E CA 1
ATOM 13133 C C . LYS H 1 55 ? -15.39400 -20.61700 31.73600 1.000 103.20974 55 LYS E C 1
ATOM 13134 O O . LYS H 1 55 ? -15.41400 -21.00500 30.56300 1.000 112.49507 55 LYS E O 1
ATOM 13140 N N . LEU H 1 56 ? -15.41500 -19.32200 32.06100 1.000 82.91257 56 LEU E N 1
ATOM 13141 C CA . LEU H 1 56 ? -15.43600 -18.30600 31.01500 1.000 79.55691 56 LEU E CA 1
ATOM 13142 C C . LEU H 1 56 ? -14.09600 -18.23000 30.29500 1.000 77.71458 56 LEU E C 1
ATOM 13143 O O . LEU H 1 56 ? -14.05300 -18.15500 29.06200 1.000 129.99190 56 LEU E O 1
ATOM 13148 N N . GLY H 1 57 ? -12.99300 -18.24500 31.04700 1.000 81.95193 57 GLY E N 1
ATOM 13149 C CA . GLY H 1 57 ? -11.68300 -18.20200 30.42100 1.000 93.90600 57 GLY E CA 1
ATOM 13150 C C . GLY H 1 57 ? -11.40100 -19.41000 29.55200 1.000 98.51181 57 GLY E C 1
ATOM 13151 O O . GLY H 1 57 ? -10.61000 -19.33100 28.60800 1.000 99.35139 57 GLY E O 1
ATOM 13152 N N . ILE H 1 58 ? -12.03500 -20.54400 29.85700 1.000 83.45474 58 ILE E N 1
ATOM 13153 C CA . ILE H 1 58 ? -11.90700 -21.71600 28.99700 1.000 116.74294 58 ILE E CA 1
ATOM 13154 C C . ILE H 1 58 ? -12.58100 -21.45700 27.65500 1.000 130.27878 58 ILE E C 1
ATOM 13155 O O . ILE H 1 58 ? -12.01100 -21.72800 26.59200 1.000 91.22673 58 ILE E O 1
ATOM 13160 N N . MET H 1 59 ? -13.80000 -20.91100 27.68700 1.000 131.51577 59 MET E N 1
ATOM 13161 C CA . MET H 1 59 ? -14.50400 -20.57700 26.45500 1.000 114.02683 59 MET E CA 1
ATOM 13162 C C . MET H 1 59 ? -13.80700 -19.46600 25.68000 1.000 92.47161 59 MET E C 1
ATOM 13163 O O . MET H 1 59 ? -14.03800 -19.32800 24.47500 1.000 119.97228 59 MET E O 1
ATOM 13168 N N . TYR H 1 60 ? -12.96300 -18.67400 26.34300 1.000 93.82704 60 TYR E N 1
ATOM 13169 C CA . TYR H 1 60 ? -12.20100 -17.64800 25.64000 1.000 93.84809 60 TYR E CA 1
ATOM 13170 C C . TYR H 1 60 ? -11.07500 -18.26700 24.82400 1.000 106.48908 60 TYR E C 1
ATOM 13171 O O . TYR H 1 60 ? -10.93300 -17.98600 23.62800 1.000 116.34553 60 TYR E O 1
ATOM 13180 N N . ILE H 1 61 ? -10.25700 -19.11100 25.45500 1.000 100.25939 61 ILE E N 1
ATOM 13181 C CA . ILE H 1 61 ? -9.09800 -19.65300 24.75700 1.000 109.87633 61 ILE E CA 1
ATOM 13182 C C . ILE H 1 61 ? -9.50100 -20.75800 23.78700 1.000 139.53778 61 ILE E C 1
ATOM 13183 O O . ILE H 1 61 ? -8.85400 -20.93800 22.74900 1.000 155.78710 61 ILE E O 1
ATOM 13188 N N . ILE H 1 62 ? -10.56200 -21.51100 24.09200 1.000 147.53874 62 ILE E N 1
ATOM 13189 C CA . ILE H 1 62 ? -11.01200 -22.53700 23.16000 1.000 116.39290 62 ILE E CA 1
ATOM 13190 C C . ILE H 1 62 ? -11.61800 -21.90100 21.91800 1.000 108.01558 62 ILE E C 1
ATOM 13191 O O . ILE H 1 62 ? -11.68000 -22.54000 20.86100 1.000 112.36874 62 ILE E O 1
ATOM 13196 N N . SER H 1 63 ? -12.05700 -20.64500 22.01600 1.000 82.11248 63 SER E N 1
ATOM 13197 C CA . SER H 1 63 ? -12.48300 -19.90800 20.83500 1.000 88.80538 63 SER E CA 1
ATOM 13198 C C . SER H 1 63 ? -11.28500 -19.39000 20.05200 1.000 89.22649 63 SER E C 1
ATOM 13199 O O . SER H 1 63 ? -11.30300 -19.38400 18.81700 1.000 110.61853 63 SER E O 1
ATOM 13202 N N . ALA H 1 64 ? -10.23600 -18.95800 20.75500 1.000 98.44338 64 ALA E N 1
ATOM 13203 C CA . ALA H 1 64 ? -9.03500 -18.48500 20.07600 1.000 104.38094 64 ALA E CA 1
ATOM 13204 C C . ALA H 1 64 ? -8.34600 -19.61800 19.32700 1.000 100.86473 64 ALA E C 1
ATOM 13205 O O . ALA H 1 64 ? -7.77700 -19.40300 18.25000 1.000 116.36658 64 ALA E O 1
ATOM 13207 N N . VAL H 1 65 ? -8.38200 -20.83100 19.88200 1.000 93.68492 65 VAL E N 1
ATOM 13208 C CA . VAL H 1 65 ? -7.85900 -21.98400 19.15800 1.000 103.58610 65 VAL E CA 1
ATOM 13209 C C . VAL H 1 65 ? -8.73200 -22.28300 17.94500 1.000 112.96354 65 VAL E C 1
ATOM 13210 O O . VAL H 1 65 ? -8.23500 -22.70000 16.89200 1.000 119.72751 65 VAL E O 1
ATOM 13214 N N . ILE H 1 66 ? -10.04500 -22.06600 18.06900 1.000 106.26537 66 ILE E N 1
ATOM 13215 C CA . ILE H 1 66 ? -10.93400 -22.19700 16.91600 1.000 103.58084 66 ILE E CA 1
ATOM 13216 C C . ILE H 1 66 ? -10.60300 -21.13500 15.87300 1.000 96.38524 66 ILE E C 1
ATOM 13217 O O . ILE H 1 66 ? -10.50100 -21.42500 14.67500 1.000 110.77644 66 ILE E O 1
ATOM 13222 N N . MET H 1 67 ? -10.41900 -19.88800 16.31600 1.000 75.64854 67 MET E N 1
ATOM 13223 C CA . MET H 1 67 ? -9.99400 -18.83200 15.40400 1.000 67.14489 67 MET E CA 1
ATOM 13224 C C . MET H 1 67 ? -8.56700 -19.03700 14.91300 1.000 91.23725 67 MET E C 1
ATOM 13225 O O . MET H 1 67 ? -8.18400 -18.44900 13.89600 1.000 93.26908 67 MET E O 1
ATOM 13230 N N . LEU H 1 68 ? -7.77200 -19.84700 15.61600 1.000 94.85085 68 LEU E N 1
ATOM 13231 C CA . LEU H 1 68 ? -6.43200 -20.16500 15.13800 1.000 104.88363 68 LEU E CA 1
ATOM 13232 C C . LEU H 1 68 ? -6.47500 -21.03100 13.88600 1.000 127.06787 68 LEU E C 1
ATOM 13233 O O . LEU H 1 68 ? -5.61300 -20.89600 13.01100 1.000 128.56805 68 LEU E O 1
ATOM 13238 N N . PHE H 1 69 ? -7.46400 -21.92100 13.78100 1.000 121.05399 69 PHE E N 1
ATOM 13239 C CA . PHE H 1 69 ? -7.59000 -22.74300 12.58400 1.000 109.36574 69 PHE E CA 1
ATOM 13240 C C . PHE H 1 69 ? -8.23700 -21.96900 11.44200 1.000 102.52808 69 PHE E C 1
ATOM 13241 O O . PHE H 1 69 ? -7.86500 -22.15200 10.27800 1.000 125.49663 69 PHE E O 1
ATOM 13249 N N . ARG H 1 70 ? -9.20900 -21.10600 11.75400 1.000 102.77811 70 ARG E N 1
ATOM 13250 C CA . ARG H 1 70 ? -9.77500 -20.23300 10.73100 1.000 101.89643 70 ARG E CA 1
ATOM 13251 C C . ARG H 1 70 ? -8.71600 -19.27500 10.20000 1.000 102.53861 70 ARG E C 1
ATOM 13252 O O . ARG H 1 70 ? -8.55700 -19.11500 8.98500 1.000 117.04561 70 ARG E O 1
ATOM 13260 N N . GLY H 1 71 ? -7.97700 -18.63100 11.10100 1.000 90.33978 71 GLY E N 1
ATOM 13261 C CA . GLY H 1 71 ? -6.84500 -17.82600 10.68600 1.000 79.54901 71 GLY E CA 1
ATOM 13262 C C . GLY H 1 71 ? -5.66500 -18.62600 10.17900 1.000 97.56170 71 GLY E C 1
ATOM 13263 O O . GLY H 1 71 ? -4.76400 -18.04500 9.56400 1.000 105.96534 71 GLY E O 1
ATOM 13264 N N . GLY H 1 72 ? -5.64900 -19.93400 10.41900 1.000 98.47233 72 GLY E N 1
ATOM 13265 C CA . GLY H 1 72 ? -4.57300 -20.77700 9.94400 1.000 121.46193 72 GLY E CA 1
ATOM 13266 C C . GLY H 1 72 ? -4.69200 -21.11600 8.47500 1.000 129.25760 72 GLY E C 1
ATOM 13267 O O . GLY H 1 72 ? -3.72600 -20.98500 7.71700 1.000 124.91761 72 GLY E O 1
ATOM 13268 N N . VAL H 1 73 ? -5.88100 -21.55700 8.06100 1.000 133.20018 73 VAL E N 1
ATOM 13269 C CA . VAL H 1 73 ? -6.11200 -21.83800 6.64900 1.000 118.76161 73 VAL E CA 1
ATOM 13270 C C . VAL H 1 73 ? -6.02200 -20.56000 5.82400 1.000 116.11655 73 VAL E C 1
ATOM 13271 O O . VAL H 1 73 ? -5.71900 -20.61000 4.62600 1.000 128.09431 73 VAL E O 1
ATOM 13275 N N . ASP H 1 74 ? -6.27600 -19.40100 6.43900 1.000 106.75754 74 ASP E N 1
ATOM 13276 C CA . ASP H 1 74 ? -6.12300 -18.13700 5.72300 1.000 80.55440 74 ASP E CA 1
ATOM 13277 C C . ASP H 1 74 ? -4.65800 -17.85900 5.41200 1.000 97.50116 74 ASP E C 1
ATOM 13278 O O . ASP H 1 74 ? -4.29100 -17.63300 4.25400 1.000 117.40618 74 ASP E O 1
ATOM 13283 N N . GLY H 1 75 ? -3.80500 -17.88200 6.43700 1.000 62.48381 75 GLY E N 1
ATOM 13284 C CA . GLY H 1 75 ? -2.40400 -17.55300 6.23800 1.000 83.67845 75 GLY E CA 1
ATOM 13285 C C . GLY H 1 75 ? -1.66400 -18.53000 5.34700 1.000 164.06967 75 GLY E C 1
ATOM 13286 O O . GLY H 1 75 ? -0.68800 -18.15900 4.69100 1.000 103.80455 75 GLY E O 1
ATOM 13287 N N . LEU H 1 76 ? -2.11400 -19.78600 5.30200 1.000 137.95865 76 LEU E N 1
ATOM 13288 C CA . LEU H 1 76 ? -1.43400 -20.78500 4.48500 1.000 143.29350 76 LEU E CA 1
ATOM 13289 C C . LEU H 1 76 ? -1.73600 -20.59800 3.00200 1.000 129.20497 76 LEU E C 1
ATOM 13290 O O . LEU H 1 76 ? -0.81700 -20.52800 2.18000 1.000 135.16884 76 LEU E O 1
ATOM 13295 N N . MET H 1 77 ? -3.01800 -20.51100 2.64300 1.000 110.61853 77 MET E N 1
ATOM 13296 C CA . MET H 1 77 ? -3.38300 -20.33700 1.24200 1.000 87.84474 77 MET E CA 1
ATOM 13297 C C . MET H 1 77 ? -2.94700 -18.98400 0.69700 1.000 90.31346 77 MET E C 1
ATOM 13298 O O . MET H 1 77 ? -2.82200 -18.83400 -0.52200 1.000 111.21597 77 MET E O 1
ATOM 13303 N N . MET H 1 78 ? -2.71500 -18.00300 1.57000 1.000 84.05481 78 MET E N 1
ATOM 13304 C CA . MET H 1 78 ? -2.14800 -16.73100 1.13500 1.000 94.30868 78 MET E CA 1
ATOM 13305 C C . MET H 1 78 ? -0.74000 -16.92500 0.58900 1.000 97.79067 78 MET E C 1
ATOM 13306 O O . MET H 1 78 ? -0.44200 -16.56100 -0.55400 1.000 108.90253 78 MET E O 1
ATOM 13311 N N . ARG H 1 79 ? 0.14600 -17.49600 1.40700 1.000 91.68994 79 ARG E N 1
ATOM 13312 C CA . ARG H 1 79 ? 1.51500 -17.72000 0.96300 1.000 113.69258 79 ARG E CA 1
ATOM 13313 C C . ARG H 1 79 ? 1.58800 -18.84600 -0.06200 1.000 112.27136 79 ARG E C 1
ATOM 13314 O O . ARG H 1 79 ? 2.50700 -18.86900 -0.88900 1.000 121.95936 79 ARG E O 1
ATOM 13322 N N . ALA H 1 80 ? 0.63600 -19.78300 -0.02700 1.000 119.84595 80 ALA E N 1
ATOM 13323 C CA . ALA H 1 80 ? 0.56000 -20.78700 -1.08300 1.000 101.10160 80 ALA E CA 1
ATOM 13324 C C . ALA H 1 80 ? 0.25700 -20.13900 -2.42600 1.000 77.31190 80 ALA E C 1
ATOM 13325 O O . ALA H 1 80 ? 0.80700 -20.54100 -3.45800 1.000 92.78218 80 ALA E O 1
ATOM 13327 N N . GLN H 1 81 ? -0.61500 -19.12800 -2.43100 1.000 70.71637 81 GLN E N 1
ATOM 13328 C CA . GLN H 1 81 ? -0.81200 -18.32600 -3.63200 1.000 84.31800 81 GLN E CA 1
ATOM 13329 C C . GLN H 1 81 ? 0.45400 -17.55500 -3.98100 1.000 89.82656 81 GLN E C 1
ATOM 13330 O O . GLN H 1 81 ? 0.79300 -17.40100 -5.16000 1.000 114.07684 81 GLN E O 1
ATOM 13336 N N . LEU H 1 82 ? 1.17400 -17.08100 -2.96800 1.000 73.94834 82 LEU E N 1
ATOM 13337 C CA . LEU H 1 82 ? 2.42400 -16.35000 -3.15800 1.000 71.30065 82 LEU E CA 1
ATOM 13338 C C . LEU H 1 82 ? 3.63200 -17.27100 -3.17600 1.000 75.50379 82 LEU E C 1
ATOM 13339 O O . LEU H 1 82 ? 4.69400 -16.91800 -2.66100 1.000 144.96738 82 LEU E O 1
ATOM 13344 N N . ALA H 1 83 ? 3.50100 -18.46700 -3.75300 1.000 77.66194 83 ALA E N 1
ATOM 13345 C CA . ALA H 1 83 ? 4.64600 -19.36800 -3.83200 1.000 120.36970 83 ALA E CA 1
ATOM 13346 C C . ALA H 1 83 ? 5.63400 -18.91200 -4.89800 1.000 157.06883 83 ALA E C 1
ATOM 13347 O O . ALA H 1 83 ? 6.84900 -18.92000 -4.67100 1.000 130.54460 83 ALA E O 1
ATOM 13349 N N . LEU H 1 84 ? 5.13300 -18.51300 -6.06100 1.000 146.71759 84 LEU E N 1
ATOM 13350 C CA . LEU H 1 84 ? 5.96500 -18.05800 -7.16300 1.000 165.94358 84 LEU E CA 1
ATOM 13351 C C . LEU H 1 84 ? 5.13200 -17.13000 -8.03000 1.000 178.56615 84 LEU E C 1
ATOM 13352 O O . LEU H 1 84 ? 3.89800 -17.12900 -7.93400 1.000 182.44819 84 LEU E O 1
ATOM 13357 N N . PRO H 1 85 ? 5.76900 -16.31400 -8.87100 1.000 187.48301 85 PRO E N 1
ATOM 13358 C CA . PRO H 1 85 ? 5.00600 -15.43700 -9.76800 1.000 164.86977 85 PRO E CA 1
ATOM 13359 C C . PRO H 1 85 ? 4.10500 -16.22800 -10.70400 1.000 152.61830 85 PRO E C 1
ATOM 13360 O O . PRO H 1 85 ? 4.16600 -17.45700 -10.79200 1.000 157.75312 85 PRO E O 1
ATOM 13364 N N . ASN H 1 86 ? 3.26000 -15.48200 -11.42200 1.000 152.99466 86 ASN E N 1
ATOM 13365 C CA . ASN H 1 86 ? 2.24700 -16.00900 -12.33600 1.000 144.39363 86 ASN E CA 1
ATOM 13366 C C . ASN H 1 86 ? 1.54900 -17.24300 -11.77500 1.000 123.20951 86 ASN E C 1
ATOM 13367 O O . ASN H 1 86 ? 1.27800 -18.20000 -12.50700 1.000 136.09790 86 ASN E O 1
ATOM 13372 N N . ASN H 1 87 ? 1.24600 -17.22500 -10.48000 1.000 107.67080 87 ASN E N 1
ATOM 13373 C CA . ASN H 1 87 ? 0.53700 -18.32200 -9.84100 1.000 110.55536 87 ASN E CA 1
ATOM 13374 C C . ASN H 1 87 ? -0.96000 -18.04800 -9.84800 1.000 123.65430 87 ASN E C 1
ATOM 13375 O O . ASN H 1 87 ? -1.40300 -16.94200 -9.52700 1.000 67.57916 87 ASN E O 1
ATOM 13380 N N . SER H 1 88 ? -1.73800 -19.07000 -10.20100 1.000 140.63002 88 SER E N 1
ATOM 13381 C CA . SER H 1 88 ? -3.17800 -18.90300 -10.34800 1.000 139.66938 88 SER E CA 1
ATOM 13382 C C . SER H 1 88 ? -3.94000 -19.68700 -9.28800 1.000 133.00805 88 SER E C 1
ATOM 13383 O O . SER H 1 88 ? -4.82900 -20.48000 -9.61400 1.000 142.30654 88 SER E O 1
ATOM 13386 N N . PHE H 1 89 ? -3.60000 -19.47500 -8.01800 1.000 125.74666 89 PHE E N 1
ATOM 13387 C CA . PHE H 1 89 ? -4.35100 -20.07600 -6.92100 1.000 104.07300 89 PHE E CA 1
ATOM 13388 C C . PHE H 1 89 ? -5.50500 -19.17300 -6.49600 1.000 87.48417 89 PHE E C 1
ATOM 13389 O O . PHE H 1 89 ? -6.66600 -19.59400 -6.49600 1.000 80.89654 89 PHE E O 1
ATOM 13397 N N . LEU H 1 90 ? -5.19400 -17.93600 -6.12200 1.000 98.92239 90 LEU E N 1
ATOM 13398 C CA . LEU H 1 90 ? -6.18700 -16.96100 -5.69900 1.000 109.98424 90 LEU E CA 1
ATOM 13399 C C . LEU H 1 90 ? -6.12900 -15.75100 -6.61900 1.000 124.63600 90 LEU E C 1
ATOM 13400 O O . LEU H 1 90 ? -5.04300 -15.29300 -6.98900 1.000 135.33728 90 LEU E O 1
ATOM 13405 N N . ASP H 1 91 ? -7.30000 -15.23300 -6.98400 1.000 120.36180 91 ASP E N 1
ATOM 13406 C CA . ASP H 1 91 ? -7.36300 -14.05800 -7.84300 1.000 116.36132 91 ASP E CA 1
ATOM 13407 C C . ASP H 1 91 ? -7.24600 -12.78600 -7.01300 1.000 102.98603 91 ASP E C 1
ATOM 13408 O O . ASP H 1 91 ? -6.80400 -12.82800 -5.86000 1.000 87.46838 91 ASP E O 1
ATOM 13413 N N . SER H 1 92 ? -7.63900 -11.65000 -7.58800 1.000 120.98293 92 SER E N 1
ATOM 13414 C CA . SER H 1 92 ? -7.48700 -10.37700 -6.89100 1.000 105.99166 92 SER E CA 1
ATOM 13415 C C . SER H 1 92 ? -8.48900 -10.25300 -5.75000 1.000 92.35581 92 SER E C 1
ATOM 13416 O O . SER H 1 92 ? -8.10800 -10.07700 -4.58800 1.000 82.44936 92 SER E O 1
ATOM 13419 N N . ASN H 1 93 ? -9.78100 -10.36000 -6.06300 1.000 109.63420 93 ASN E N 1
ATOM 13420 C CA . ASN H 1 93 ? -10.82500 -10.17600 -5.06100 1.000 119.99070 93 ASN E CA 1
ATOM 13421 C C . ASN H 1 93 ? -10.88600 -11.30700 -4.04100 1.000 99.40402 93 ASN E C 1
ATOM 13422 O O . ASN H 1 93 ? -11.75100 -11.26900 -3.16000 1.000 87.43943 93 ASN E O 1
ATOM 13427 N N . HIS H 1 94 ? -9.99900 -12.29800 -4.12600 1.000 85.15231 94 HIS E N 1
ATOM 13428 C CA . HIS H 1 94 ? -9.93400 -13.37600 -3.14700 1.000 85.15495 94 HIS E CA 1
ATOM 13429 C C . HIS H 1 94 ? -8.78700 -13.15200 -2.16800 1.000 101.77010 94 HIS E C 1
ATOM 13430 O O . HIS H 1 94 ? -8.99500 -13.12400 -0.95200 1.000 123.56482 94 HIS E O 1
ATOM 13437 N N . TYR H 1 95 ? -7.57000 -12.98300 -2.69200 1.000 114.66901 95 TYR E N 1
ATOM 13438 C CA . TYR H 1 95 ? -6.42400 -12.64900 -1.85300 1.000 84.71805 95 TYR E CA 1
ATOM 13439 C C . TYR H 1 95 ? -6.65200 -11.35700 -1.07900 1.000 52.23258 95 TYR E C 1
ATOM 13440 O O . TYR H 1 95 ? -6.06000 -11.15900 -0.01200 1.000 49.13747 95 TYR E O 1
ATOM 13449 N N . ASN H 1 96 ? -7.50200 -10.46900 -1.59800 1.000 49.22169 96 ASN E N 1
ATOM 13450 C CA . ASN H 1 96 ? -7.82400 -9.23800 -0.88500 1.000 64.85778 96 ASN E CA 1
ATOM 13451 C C . ASN H 1 96 ? -8.73700 -9.50500 0.30600 1.000 84.72595 96 ASN E C 1
ATOM 13452 O O . ASN H 1 96 ? -8.60900 -8.85700 1.35100 1.000 104.79414 96 ASN E O 1
ATOM 13457 N N . GLU H 1 97 ? -9.67400 -10.44300 0.16600 1.000 83.72056 97 GLU E N 1
ATOM 13458 C CA . GLU H 1 97 ? -10.58100 -10.74800 1.26700 1.000 81.25711 97 GLU E CA 1
ATOM 13459 C C . GLU H 1 97 ? -9.96700 -11.71600 2.26900 1.000 80.76495 97 GLU E C 1
ATOM 13460 O O . GLU H 1 97 ? -10.32000 -11.67700 3.45200 1.000 102.71758 97 GLU E O 1
ATOM 13466 N N . ILE H 1 98 ? -9.06300 -12.58700 1.82100 1.000 73.27721 98 ILE E N 1
ATOM 13467 C CA . ILE H 1 98 ? -8.48800 -13.58700 2.71700 1.000 90.51612 98 ILE E CA 1
ATOM 13468 C C . ILE H 1 98 ? -7.53500 -12.93300 3.71000 1.000 104.01510 98 ILE E C 1
ATOM 13469 O O . ILE H 1 98 ? -7.60400 -13.18500 4.91900 1.000 125.63612 98 ILE E O 1
ATOM 13474 N N . PHE H 1 99 ? -6.62900 -12.08400 3.21800 1.000 99.71459 99 PHE E N 1
ATOM 13475 C CA . PHE H 1 99 ? -5.66200 -11.44700 4.10400 1.000 91.55045 99 PHE E CA 1
ATOM 13476 C C . PHE H 1 99 ? -6.31300 -10.42700 5.02900 1.000 78.19885 99 PHE E C 1
ATOM 13477 O O . PHE H 1 99 ? -5.76400 -10.14100 6.09700 1.000 83.08365 99 PHE E O 1
ATOM 13485 N N . THR H 1 100 ? -7.46500 -9.87400 4.64500 1.000 51.25878 100 THR E N 1
ATOM 13486 C CA . THR H 1 100 ? -8.18400 -8.97700 5.54200 1.000 49.97704 100 THR E CA 1
ATOM 13487 C C . THR H 1 100 ? -8.83800 -9.74600 6.68200 1.000 97.84068 100 THR E C 1
ATOM 13488 O O . THR H 1 100 ? -8.77700 -9.32200 7.84200 1.000 93.34277 100 THR E O 1
ATOM 13492 N N . THR H 1 101 ? -9.46900 -10.87900 6.37000 1.000 77.50403 101 THR E N 1
ATOM 13493 C CA . THR H 1 101 ? -10.06500 -11.70800 7.41100 1.000 82.09932 101 THR E CA 1
ATOM 13494 C C . THR H 1 101 ? -9.00000 -12.28800 8.33400 1.000 110.11057 101 THR E C 1
ATOM 13495 O O . THR H 1 101 ? -9.23100 -12.41900 9.54200 1.000 114.70849 101 THR E O 1
ATOM 13499 N N . HIS H 1 102 ? -7.82500 -12.61300 7.78900 1.000 93.80862 102 HIS E N 1
ATOM 13500 C CA . HIS H 1 102 ? -6.75900 -13.20300 8.59300 1.000 95.10614 102 HIS E CA 1
ATOM 13501 C C . HIS H 1 102 ? -6.28600 -12.24200 9.67800 1.000 85.92609 102 HIS E C 1
ATOM 13502 O O . HIS H 1 102 ? -6.12500 -12.63100 10.84100 1.000 96.45367 102 HIS E O 1
ATOM 13509 N N . GLY H 1 103 ? -6.06100 -10.97900 9.31600 1.000 102.91497 103 GLY E N 1
ATOM 13510 C CA . GLY H 1 103 ? -5.56200 -10.02200 10.29000 1.000 81.34396 103 GLY E CA 1
ATOM 13511 C C . GLY H 1 103 ? -6.58600 -9.67400 11.35300 1.000 85.03651 103 GLY E C 1
ATOM 13512 O O . GLY H 1 103 ? -6.23400 -9.45100 12.51500 1.000 93.71387 103 GLY E O 1
ATOM 13513 N N . THR H 1 104 ? -7.86300 -9.61700 10.97500 1.000 77.98830 104 THR E N 1
ATOM 13514 C CA . THR H 1 104 ? -8.89900 -9.27700 11.94300 1.000 84.71805 104 THR E CA 1
ATOM 13515 C C . THR H 1 104 ? -9.23300 -10.44800 12.85900 1.000 74.91161 104 THR E C 1
ATOM 13516 O O . THR H 1 104 ? -9.62400 -10.23400 14.01200 1.000 67.54494 104 THR E O 1
ATOM 13520 N N . ILE H 1 105 ? -9.09300 -11.68400 12.37300 1.000 71.89020 105 ILE E N 1
ATOM 13521 C CA . ILE H 1 105 ? -9.29200 -12.83600 13.24800 1.000 92.13473 105 ILE E CA 1
ATOM 13522 C C . ILE H 1 105 ? -8.21800 -12.86600 14.32800 1.000 94.64556 105 ILE E C 1
ATOM 13523 O O . ILE H 1 105 ? -8.50400 -13.13500 15.50000 1.000 84.72595 105 ILE E O 1
ATOM 13528 N N . MET H 1 106 ? -6.97600 -12.56200 13.96200 1.000 101.22003 106 MET E N 1
ATOM 13529 C CA . MET H 1 106 ? -5.94300 -12.36400 14.96200 1.000 102.98340 106 MET E CA 1
ATOM 13530 C C . MET H 1 106 ? -6.14400 -11.01800 15.65400 1.000 94.06917 106 MET E C 1
ATOM 13531 O O . MET H 1 106 ? -7.00100 -10.21500 15.27300 1.000 105.53107 106 MET E O 1
ATOM 13536 N N . ILE H 1 107 ? -5.35500 -10.78700 16.70400 1.000 77.84354 107 ILE E N 1
ATOM 13537 C CA . ILE H 1 107 ? -5.39300 -9.54100 17.46800 1.000 74.64579 107 ILE E CA 1
ATOM 13538 C C . ILE H 1 107 ? -6.75900 -9.35000 18.12000 1.000 83.39421 107 ILE E C 1
ATOM 13539 O O . ILE H 1 107 ? -6.86200 -9.25900 19.34800 1.000 108.24456 107 ILE E O 1
ATOM 13544 N N . ILE H 1 108 ? -7.81200 -9.29000 17.31000 1.000 62.52065 108 ILE E N 1
ATOM 13545 C CA . ILE H 1 108 ? -9.15200 -9.00700 17.81400 1.000 73.00086 108 ILE E CA 1
ATOM 13546 C C . ILE H 1 108 ? -9.85900 -10.27400 18.28100 1.000 79.71219 108 ILE E C 1
ATOM 13547 O O . ILE H 1 108 ? -10.35700 -10.34000 19.40700 1.000 90.01606 108 ILE E O 1
ATOM 13552 N N . PHE H 1 109 ? -9.93700 -11.29500 17.42700 1.000 88.83170 109 PHE E N 1
ATOM 13553 C CA . PHE H 1 109 ? -10.70100 -12.49700 17.73500 1.000 100.41204 109 PHE E CA 1
ATOM 13554 C C . PHE H 1 109 ? -9.83500 -13.69400 18.10400 1.000 122.27519 109 PHE E C 1
ATOM 13555 O O . PHE H 1 109 ? -10.37800 -14.76200 18.40000 1.000 127.32053 109 PHE E O 1
ATOM 13563 N N . MET H 1 110 ? -8.51000 -13.55000 18.10300 1.000 109.22625 110 MET E N 1
ATOM 13564 C CA . MET H 1 110 ? -7.62100 -14.63100 18.51600 1.000 108.00505 110 MET E CA 1
ATOM 13565 C C . MET H 1 110 ? -6.73900 -14.22300 19.68600 1.000 100.38309 110 MET E C 1
ATOM 13566 O O . MET H 1 110 ? -6.82700 -14.82900 20.75800 1.000 102.05434 110 MET E O 1
ATOM 13571 N N . ALA H 1 111 ? -5.88500 -13.21400 19.51100 1.000 106.40486 111 ALA E N 1
ATOM 13572 C CA . ALA H 1 111 ? -4.97900 -12.82100 20.58200 1.000 92.66374 111 ALA E CA 1
ATOM 13573 C C . ALA H 1 111 ? -5.72300 -12.17700 21.74500 1.000 76.88290 111 ALA E C 1
ATOM 13574 O O . ALA H 1 111 ? -5.32800 -12.35400 22.90200 1.000 90.32925 111 ALA E O 1
ATOM 13576 N N . MET H 1 112 ? -6.80000 -11.43600 21.46400 1.000 77.42770 112 MET E N 1
ATOM 13577 C CA . MET H 1 112 ? -7.57300 -10.84100 22.55400 1.000 58.34647 112 MET E CA 1
ATOM 13578 C C . MET H 1 112 ? -8.26600 -11.90000 23.40300 1.000 60.06246 112 MET E C 1
ATOM 13579 O O . MET H 1 112 ? -8.13500 -11.84900 24.63900 1.000 74.81687 112 MET E O 1
ATOM 13584 N N . PRO H 1 113 ? -9.00600 -12.86600 22.84200 1.000 61.04153 113 PRO E N 1
ATOM 13585 C CA . PRO H 1 113 ? -9.62100 -13.88600 23.70700 1.000 74.43261 113 PRO E CA 1
ATOM 13586 C C . PRO H 1 113 ? -8.61700 -14.84500 24.31600 1.000 89.46336 113 PRO E C 1
ATOM 13587 O O . PRO H 1 113 ? -8.87700 -15.38700 25.39700 1.000 90.59770 113 PRO E O 1
ATOM 13591 N N . PHE H 1 114 ? -7.48500 -15.08900 23.65300 1.000 80.22278 114 PHE E N 1
ATOM 13592 C CA . PHE H 1 114 ? -6.48800 -15.99600 24.21200 1.000 71.88757 114 PHE E CA 1
ATOM 13593 C C . PHE H 1 114 ? -5.76200 -15.35800 25.38700 1.000 89.32124 114 PHE E C 1
ATOM 13594 O O . PHE H 1 114 ? -5.44800 -16.03500 26.37300 1.000 107.64712 114 PHE E O 1
ATOM 13602 N N . LEU H 1 115 ? -5.48300 -14.05600 25.30100 1.000 86.29193 115 LEU E N 1
ATOM 13603 C CA . LEU H 1 115 ? -4.82300 -13.36300 26.40100 1.000 90.00816 115 LEU E CA 1
ATOM 13604 C C . LEU H 1 115 ? -5.78900 -13.10500 27.55000 1.000 75.07216 115 LEU E C 1
ATOM 13605 O O . LEU H 1 115 ? -5.47700 -13.39600 28.71000 1.000 68.39504 115 LEU E O 1
ATOM 13610 N N . ILE H 1 116 ? -6.96800 -12.55800 27.24500 1.000 65.23940 116 ILE E N 1
ATOM 13611 C CA . ILE H 1 116 ? -7.97900 -12.34600 28.27800 1.000 65.92106 116 ILE E CA 1
ATOM 13612 C C . ILE H 1 116 ? -8.39700 -13.67900 28.88600 1.000 68.18712 116 ILE E C 1
ATOM 13613 O O . ILE H 1 116 ? -8.64400 -13.77800 30.09500 1.000 87.37363 116 ILE E O 1
ATOM 13618 N N . GLY H 1 117 ? -8.46300 -14.72800 28.06500 1.000 76.56181 117 GLY E N 1
ATOM 13619 C CA . GLY H 1 117 ? -8.74800 -16.05100 28.59600 1.000 81.76243 117 GLY E CA 1
ATOM 13620 C C . GLY H 1 117 ? -7.69700 -16.51700 29.58300 1.000 80.37016 117 GLY E C 1
ATOM 13621 O O . GLY H 1 117 ? -8.02200 -17.06800 30.63700 1.000 89.19227 117 GLY E O 1
ATOM 13622 N N . LEU H 1 118 ? -6.42000 -16.29800 29.25900 1.000 72.71925 118 LEU E N 1
ATOM 13623 C CA . LEU H 1 118 ? -5.36300 -16.56900 30.22300 1.000 74.58526 118 LEU E CA 1
ATOM 13624 C C . LEU H 1 118 ? -5.37700 -15.57500 31.37600 1.000 96.70370 118 LEU E C 1
ATOM 13625 O O . LEU H 1 118 ? -4.77100 -15.84400 32.41800 1.000 103.91509 118 LEU E O 1
ATOM 13630 N N . ILE H 1 119 ? -6.05900 -14.44500 31.21800 1.000 89.33440 119 ILE E N 1
ATOM 13631 C CA . ILE H 1 119 ? -6.22300 -13.49200 32.31100 1.000 82.76519 119 ILE E CA 1
ATOM 13632 C C . ILE H 1 119 ? -7.46200 -13.80900 33.13600 1.000 73.85886 119 ILE E C 1
ATOM 13633 O O . ILE H 1 119 ? -7.42100 -13.77200 34.36700 1.000 77.69616 119 ILE E O 1
ATOM 13638 N N . ASN H 1 120 ? -8.57100 -14.14600 32.48400 1.000 81.10709 120 ASN E N 1
ATOM 13639 C CA . ASN H 1 120 ? -9.81800 -14.46600 33.17700 1.000 96.04573 120 ASN E CA 1
ATOM 13640 C C . ASN H 1 120 ? -9.76100 -15.79400 33.93500 1.000 126.20461 120 ASN E C 1
ATOM 13641 O O . ASN H 1 120 ? -10.80600 -16.26300 34.40700 1.000 136.09526 120 ASN E O 1
ATOM 13646 N N . VAL H 1 121 ? -8.58700 -16.40700 34.06900 1.000 114.74534 121 VAL E N 1
ATOM 13647 C CA . VAL H 1 121 ? -8.44900 -17.69500 34.74000 1.000 127.00997 121 VAL E CA 1
ATOM 13648 C C . VAL H 1 121 ? -7.29400 -17.63000 35.73000 1.000 117.64042 121 VAL E C 1
ATOM 13649 O O . VAL H 1 121 ? -7.43200 -18.03000 36.89100 1.000 121.38034 121 VAL E O 1
ATOM 13653 N N . VAL H 1 122 ? -6.14700 -17.12400 35.27600 1.000 143.92778 122 VAL E N 1
ATOM 13654 C CA . VAL H 1 122 ? -4.94900 -17.13200 36.11000 1.000 104.26776 122 VAL E CA 1
ATOM 13655 C C . VAL H 1 122 ? -4.92700 -15.93400 37.05200 1.000 99.06714 122 VAL E C 1
ATOM 13656 O O . VAL H 1 122 ? -4.52100 -16.05400 38.21300 1.000 116.64556 122 VAL E O 1
ATOM 13660 N N . VAL H 1 123 ? -5.35900 -14.76500 36.57300 1.000 80.08329 123 VAL E N 1
ATOM 13661 C CA . VAL H 1 123 ? -5.30400 -13.55900 37.40300 1.000 79.73324 123 VAL E CA 1
ATOM 13662 C C . VAL H 1 123 ? -6.18500 -13.66400 38.64400 1.000 81.62294 123 VAL E C 1
ATOM 13663 O O . VAL H 1 123 ? -5.69600 -13.36400 39.74500 1.000 82.96784 123 VAL E O 1
ATOM 13667 N N . PRO H 1 124 ? -7.46300 -14.06000 38.55600 1.000 82.01510 124 PRO E N 1
ATOM 13668 C CA . PRO H 1 124 ? -8.27700 -14.12700 39.78100 1.000 88.22900 124 PRO E CA 1
ATOM 13669 C C . PRO H 1 124 ? -7.82000 -15.19200 40.76400 1.000 99.55667 124 PRO E C 1
ATOM 13670 O O . PRO H 1 124 ? -8.22200 -15.13700 41.93200 1.000 95.77990 124 PRO E O 1
ATOM 13674 N N . LEU H 1 125 ? -7.01000 -16.16200 40.33700 1.000 117.99046 125 LEU E N 1
ATOM 13675 C CA . LEU H 1 125 ? -6.47800 -17.15100 41.26600 1.000 90.56875 125 LEU E CA 1
ATOM 13676 C C . LEU H 1 125 ? -5.20000 -16.68000 41.94800 1.000 90.90564 125 LEU E C 1
ATOM 13677 O O . LEU H 1 125 ? -5.01700 -16.92000 43.14600 1.000 101.45164 125 LEU E O 1
ATOM 13682 N N . GLN H 1 126 ? -4.31100 -16.00500 41.21400 1.000 88.81328 126 GLN E N 1
ATOM 13683 C CA . GLN H 1 126 ? -3.07100 -15.51800 41.80700 1.000 110.10531 126 GLN E CA 1
ATOM 13684 C C . GLN H 1 126 ? -3.28900 -14.35600 42.76700 1.000 118.70371 126 GLN E C 1
ATOM 13685 O O . GLN H 1 126 ? -2.33700 -13.94700 43.44100 1.000 148.19408 126 GLN E O 1
ATOM 13691 N N . ILE H 1 127 ? -4.50600 -13.81300 42.84500 1.000 103.62558 127 ILE E N 1
ATOM 13692 C CA . ILE H 1 127 ? -4.81700 -12.75700 43.80500 1.000 97.94069 127 ILE E CA 1
ATOM 13693 C C . ILE H 1 127 ? -5.56300 -13.28200 45.02200 1.000 100.99895 127 ILE E C 1
ATOM 13694 O O . ILE H 1 127 ? -5.72500 -12.53700 46.00200 1.000 117.01929 127 ILE E O 1
ATOM 13699 N N . GLY H 1 128 ? -6.03300 -14.52800 44.98900 1.000 112.55297 128 GLY E N 1
ATOM 13700 C CA . GLY H 1 128 ? -6.72700 -15.12600 46.10600 1.000 112.48191 128 GLY E CA 1
ATOM 13701 C C . GLY H 1 128 ? -8.20900 -14.83500 46.17500 1.000 122.02516 128 GLY E C 1
ATOM 13702 O O . GLY H 1 128 ? -8.89300 -15.40100 47.03800 1.000 152.67357 128 GLY E O 1
ATOM 13703 N N . ALA H 1 129 ? -8.73100 -13.98500 45.29800 1.000 121.28559 129 ALA E N 1
ATOM 13704 C CA . ALA H 1 129 ? -10.14100 -13.63500 45.33500 1.000 120.16704 129 ALA E CA 1
ATOM 13705 C C . ALA H 1 129 ? -10.99000 -14.76600 44.75800 1.000 140.54053 129 ALA E C 1
ATOM 13706 O O . ALA H 1 129 ? -10.49100 -15.69700 44.11900 1.000 158.74009 129 ALA E O 1
ATOM 13708 N N . ARG H 1 130 ? -12.29800 -14.67800 45.00000 1.000 131.78159 130 ARG E N 1
ATOM 13709 C CA . ARG H 1 130 ? -13.24600 -15.64200 44.45500 1.000 143.34877 130 ARG E CA 1
ATOM 13710 C C . ARG H 1 130 ? -13.34300 -15.49900 42.94100 1.000 166.57524 130 ARG E C 1
ATOM 13711 O O . ARG H 1 130 ? -12.64700 -16.19700 42.19700 1.000 155.66603 130 ARG E O 1
ATOM 13719 N N . ASP H 1 131 ? -14.20800 -14.59600 42.47900 1.000 158.42952 131 ASP E N 1
ATOM 13720 C CA . ASP H 1 131 ? -14.35000 -14.32500 41.05500 1.000 128.50751 131 ASP E CA 1
ATOM 13721 C C . ASP H 1 131 ? -13.78300 -12.95400 40.71000 1.000 112.10291 131 ASP E C 1
ATOM 13722 O O . ASP H 1 131 ? -12.72600 -12.57000 41.22100 1.000 120.71447 131 ASP E O 1
ATOM 13727 N N . VAL H 1 132 ? -14.47000 -12.21300 39.84300 1.000 116.91928 132 VAL E N 1
ATOM 13728 C CA . VAL H 1 132 ? -14.03200 -10.87300 39.46800 1.000 115.42173 132 VAL E CA 1
ATOM 13729 C C . VAL H 1 132 ? -14.93500 -9.83800 40.12800 1.000 111.54495 132 VAL E C 1
ATOM 13730 O O . VAL H 1 132 ? -15.76100 -10.17400 40.98400 1.000 119.67224 132 VAL E O 1
ATOM 13734 N N . ALA H 1 133 ? -14.77600 -8.57100 39.73600 1.000 117.26932 133 ALA E N 1
ATOM 13735 C CA . ALA H 1 133 ? -15.55800 -7.49800 40.34300 1.000 122.72524 133 ALA E CA 1
ATOM 13736 C C . ALA H 1 133 ? -17.04100 -7.64400 40.02700 1.000 124.22542 133 ALA E C 1
ATOM 13737 O O . ALA H 1 133 ? -17.88300 -7.64100 40.93300 1.000 100.16464 133 ALA E O 1
ATOM 13739 N N . PHE H 1 134 ? -17.38100 -7.76900 38.74700 1.000 118.74845 134 PHE E N 1
ATOM 13740 C CA . PHE H 1 134 ? -18.76600 -7.91400 38.30100 1.000 122.58575 134 PHE E CA 1
ATOM 13741 C C . PHE H 1 134 ? -18.87300 -9.17200 37.45200 1.000 123.66220 134 PHE E C 1
ATOM 13742 O O . PHE H 1 134 ? -18.91300 -9.10300 36.21600 1.000 123.42532 134 PHE E O 1
ATOM 13750 N N . PRO H 1 135 ? -18.93700 -10.34700 38.08500 1.000 131.80265 135 PRO E N 1
ATOM 13751 C CA . PRO H 1 135 ? -19.04200 -11.59600 37.31200 1.000 123.06476 135 PRO E CA 1
ATOM 13752 C C . PRO H 1 135 ? -20.31000 -11.69300 36.48000 1.000 117.86150 135 PRO E C 1
ATOM 13753 O O . PRO H 1 135 ? -20.42200 -12.61500 35.66200 1.000 102.32543 135 PRO E O 1
ATOM 13757 N N . TYR H 1 136 ? -21.26600 -10.78100 36.66800 1.000 131.56841 136 TYR E N 1
ATOM 13758 C CA . TYR H 1 136 ? -22.45000 -10.74200 35.81700 1.000 125.97037 136 TYR E CA 1
ATOM 13759 C C . TYR H 1 136 ? -22.16200 -10.00900 34.51200 1.000 109.40785 136 TYR E C 1
ATOM 13760 O O . TYR H 1 136 ? -22.53800 -10.47700 33.43100 1.000 106.16536 136 TYR E O 1
ATOM 13769 N N . LEU H 1 137 ? -21.49900 -8.85200 34.59400 1.000 108.61302 137 LEU E N 1
ATOM 13770 C CA . LEU H 1 137 ? -21.11600 -8.14000 33.38000 1.000 90.32925 137 LEU E CA 1
ATOM 13771 C C . LEU H 1 137 ? -20.00100 -8.86400 32.64100 1.000 99.82513 137 LEU E C 1
ATOM 13772 O O . LEU H 1 137 ? -19.86900 -8.71700 31.42100 1.000 121.88303 137 LEU E O 1
ATOM 13777 N N . ASN H 1 138 ? -19.18500 -9.63900 33.35900 1.000 86.23666 138 ASN E N 1
ATOM 13778 C CA . ASN H 1 138 ? -18.15200 -10.43200 32.70800 1.000 100.25149 138 ASN E CA 1
ATOM 13779 C C . ASN H 1 138 ? -18.73500 -11.60900 31.93800 1.000 133.07648 138 ASN E C 1
ATOM 13780 O O . ASN H 1 138 ? -18.08100 -12.12000 31.02100 1.000 145.63325 138 ASN E O 1
ATOM 13785 N N . ASN H 1 139 ? -19.95000 -12.04400 32.28200 1.000 128.14168 139 ASN E N 1
ATOM 13786 C CA . ASN H 1 139 ? -20.60100 -13.10900 31.52400 1.000 125.86509 139 ASN E CA 1
ATOM 13787 C C . ASN H 1 139 ? -20.92500 -12.65000 30.11000 1.000 125.88351 139 ASN E C 1
ATOM 13788 O O . ASN H 1 139 ? -20.55700 -13.31200 29.13200 1.000 147.23871 139 ASN E O 1
ATOM 13793 N N . LEU H 1 140 ? -21.62400 -11.51900 29.98000 1.000 104.59149 140 LEU E N 1
ATOM 13794 C CA . LEU H 1 140 ? -21.93100 -11.00000 28.65300 1.000 107.32603 140 LEU E CA 1
ATOM 13795 C C . LEU H 1 140 ? -20.67100 -10.56200 27.92000 1.000 123.08318 140 LEU E C 1
ATOM 13796 O O . LEU H 1 140 ? -20.64900 -10.55800 26.68500 1.000 132.32376 140 LEU E O 1
ATOM 13801 N N . SER H 1 141 ? -19.61400 -10.20500 28.65600 1.000 68.24239 141 SER E N 1
ATOM 13802 C CA . SER H 1 141 ? -18.36300 -9.79400 28.02800 1.000 65.89211 141 SER E CA 1
ATOM 13803 C C . SER H 1 141 ? -17.77900 -10.87700 27.13000 1.000 131.66315 141 SER E C 1
ATOM 13804 O O . SER H 1 141 ? -17.00800 -10.56000 26.21800 1.000 102.57019 141 SER E O 1
ATOM 13807 N N . PHE H 1 142 ? -18.12500 -12.14300 27.36700 1.000 95.37986 142 PHE E N 1
ATOM 13808 C CA . PHE H 1 142 ? -17.71600 -13.21100 26.46100 1.000 106.69437 142 PHE E CA 1
ATOM 13809 C C . PHE H 1 142 ? -18.64300 -13.29300 25.25400 1.000 94.45606 142 PHE E C 1
ATOM 13810 O O . PHE H 1 142 ? -18.18200 -13.31600 24.10700 1.000 94.72452 142 PHE E O 1
ATOM 13818 N N . TRP H 1 143 ? -19.95500 -13.34800 25.49500 1.000 110.75012 143 TRP E N 1
ATOM 13819 C CA . TRP H 1 143 ? -20.90300 -13.44600 24.39100 1.000 90.91090 143 TRP E CA 1
ATOM 13820 C C . TRP H 1 143 ? -20.92800 -12.17800 23.54600 1.000 80.37806 143 TRP E C 1
ATOM 13821 O O . TRP H 1 143 ? -21.19200 -12.24800 22.34100 1.000 79.89116 143 TRP E O 1
ATOM 13832 N N . THR H 1 144 ? -20.65800 -11.01600 24.15000 1.000 68.15817 144 THR E N 1
ATOM 13833 C CA . THR H 1 144 ? -20.56600 -9.78700 23.36900 1.000 74.67211 144 THR E CA 1
ATOM 13834 C C . THR H 1 144 ? -19.43900 -9.86400 22.34800 1.000 83.85479 144 THR E C 1
ATOM 13835 O O . THR H 1 144 ? -19.54100 -9.28300 21.26200 1.000 105.62845 144 THR E O 1
ATOM 13839 N N . PHE H 1 145 ? -18.36300 -10.57900 22.67300 1.000 72.47974 145 PHE E N 1
ATOM 13840 C CA . PHE H 1 145 ? -17.32900 -10.84400 21.68100 1.000 71.09537 145 PHE E CA 1
ATOM 13841 C C . PHE H 1 145 ? -17.73500 -11.98200 20.75400 1.000 62.04954 145 PHE E C 1
ATOM 13842 O O . PHE H 1 145 ? -17.42700 -11.95000 19.55800 1.000 78.40414 145 PHE E O 1
ATOM 13850 N N . PHE H 1 146 ? -18.42400 -12.99500 21.28900 1.000 60.22564 146 PHE E N 1
ATOM 13851 C CA . PHE H 1 146 ? -18.73900 -14.17400 20.48900 1.000 76.20124 146 PHE E CA 1
ATOM 13852 C C . PHE H 1 146 ? -19.73800 -13.84800 19.38500 1.000 89.89499 146 PHE E C 1
ATOM 13853 O O . PHE H 1 146 ? -19.60000 -14.33100 18.25400 1.000 111.07121 146 PHE E O 1
ATOM 13861 N N . VAL H 1 147 ? -20.75200 -13.03200 19.68700 1.000 94.49817 147 VAL E N 1
ATOM 13862 C CA . VAL H 1 147 ? -21.67100 -12.61100 18.63500 1.000 66.61588 147 VAL E CA 1
ATOM 13863 C C . VAL H 1 147 ? -20.96800 -11.67300 17.66100 1.000 69.27673 147 VAL E C 1
ATOM 13864 O O . VAL H 1 147 ? -21.34200 -11.59400 16.48600 1.000 76.25125 147 VAL E O 1
ATOM 13868 N N . GLY H 1 148 ? -19.94400 -10.95200 18.12500 1.000 54.98028 148 GLY E N 1
ATOM 13869 C CA . GLY H 1 148 ? -19.11200 -10.19100 17.21100 1.000 52.73001 148 GLY E CA 1
ATOM 13870 C C . GLY H 1 148 ? -18.16600 -11.06900 16.42000 1.000 52.40102 148 GLY E C 1
ATOM 13871 O O . GLY H 1 148 ? -17.72800 -10.69200 15.32900 1.000 72.85084 148 GLY E O 1
ATOM 13872 N N . ALA H 1 149 ? -17.82600 -12.24100 16.96000 1.000 54.16702 149 ALA E N 1
ATOM 13873 C CA . ALA H 1 149 ? -17.01900 -13.20100 16.21900 1.000 54.36968 149 ALA E CA 1
ATOM 13874 C C . ALA H 1 149 ? -17.86700 -13.97300 15.21800 1.000 121.94620 149 ALA E C 1
ATOM 13875 O O . ALA H 1 149 ? -17.44700 -14.18100 14.07400 1.000 93.40857 149 ALA E O 1
ATOM 13877 N N . MET H 1 150 ? -19.06000 -14.40600 15.63200 1.000 84.89176 150 MET E N 1
ATOM 13878 C CA . MET H 1 150 ? -19.96700 -15.06200 14.69800 1.000 89.76603 150 MET E CA 1
ATOM 13879 C C . MET H 1 150 ? -20.41700 -14.11000 13.59900 1.000 88.98172 150 MET E C 1
ATOM 13880 O O . MET H 1 150 ? -20.64800 -14.53900 12.46300 1.000 106.62857 150 MET E O 1
ATOM 13885 N N . LEU H 1 151 ? -20.55000 -12.82000 13.91500 1.000 87.09465 151 LEU E N 1
ATOM 13886 C CA . LEU H 1 151 ? -20.84900 -11.83400 12.88200 1.000 50.91400 151 LEU E CA 1
ATOM 13887 C C . LEU H 1 151 ? -19.72800 -11.77200 11.85300 1.000 49.39013 151 LEU E C 1
ATOM 13888 O O . LEU H 1 151 ? -19.97200 -11.85900 10.64500 1.000 88.12109 151 LEU E O 1
ATOM 13893 N N . PHE H 1 152 ? -18.48500 -11.63400 12.31600 1.000 49.23748 152 PHE E N 1
ATOM 13894 C CA . PHE H 1 152 ? -17.36000 -11.55000 11.39600 1.000 48.13209 152 PHE E CA 1
ATOM 13895 C C . PHE H 1 152 ? -17.07400 -12.87500 10.70500 1.000 49.17958 152 PHE E C 1
ATOM 13896 O O . PHE H 1 152 ? -16.44900 -12.88000 9.63900 1.000 97.19323 152 PHE E O 1
ATOM 13904 N N . ASN H 1 153 ? -17.49500 -13.99400 11.28700 1.000 51.19298 153 ASN E N 1
ATOM 13905 C CA . ASN H 1 153 ? -17.29700 -15.28500 10.64400 1.000 86.57354 153 ASN E CA 1
ATOM 13906 C C . ASN H 1 153 ? -18.40500 -15.62200 9.65700 1.000 72.93506 153 ASN E C 1
ATOM 13907 O O . ASN H 1 153 ? -18.16000 -16.35800 8.69400 1.000 81.34396 153 ASN E O 1
ATOM 13912 N N . ILE H 1 154 ? -19.61800 -15.10500 9.87100 1.000 83.35473 154 ILE E N 1
ATOM 13913 C CA . ILE H 1 154 ? -20.71400 -15.35700 8.94300 1.000 82.60727 154 ILE E CA 1
ATOM 13914 C C . ILE H 1 154 ? -20.56900 -14.56400 7.65300 1.000 107.59974 154 ILE E C 1
ATOM 13915 O O . ILE H 1 154 ? -21.33200 -14.78900 6.70600 1.000 126.82047 154 ILE E O 1
ATOM 13920 N N . SER H 1 155 ? -19.60000 -13.64500 7.58800 1.000 103.38871 155 SER E N 1
ATOM 13921 C CA . SER H 1 155 ? -19.26200 -12.93800 6.35600 1.000 90.57139 155 SER E CA 1
ATOM 13922 C C . SER H 1 155 ? -18.65200 -13.84700 5.30200 1.000 117.54041 155 SER E C 1
ATOM 13923 O O . SER H 1 155 ? -18.23400 -13.35400 4.25000 1.000 117.79307 155 SER E O 1
ATOM 13926 N N . PHE H 1 156 ? -18.58500 -15.15000 5.56700 1.000 117.80623 156 PHE E N 1
ATOM 13927 C CA . PHE H 1 156 ? -17.90800 -16.09300 4.68900 1.000 119.27220 156 PHE E CA 1
ATOM 13928 C C . PHE H 1 156 ? -18.67500 -16.27800 3.38700 1.000 146.97025 156 PHE E C 1
ATOM 13929 O O . PHE H 1 156 ? -18.18700 -15.91300 2.31300 1.000 152.86043 156 PHE E O 1
ATOM 13937 N N . VAL H 1 157 ? -19.87500 -16.84600 3.47200 1.000 132.47641 157 VAL E N 1
ATOM 13938 C CA . VAL H 1 157 ? -20.70000 -17.07200 2.29200 1.000 163.98545 157 VAL E CA 1
ATOM 13939 C C . VAL H 1 157 ? -22.03500 -16.34300 2.35600 1.000 173.84979 157 VAL E C 1
ATOM 13940 O O . VAL H 1 157 ? -22.62600 -16.07100 1.29800 1.000 206.07471 157 VAL E O 1
ATOM 13944 N N . ILE H 1 158 ? -22.53400 -16.00100 3.54600 1.000 176.13164 158 ILE E N 1
ATOM 13945 C CA . ILE H 1 158 ? -23.81000 -15.29700 3.64700 1.000 125.84404 158 ILE E CA 1
ATOM 13946 C C . ILE H 1 158 ? -23.71600 -13.92400 2.99300 1.000 127.67057 158 ILE E C 1
ATOM 13947 O O . ILE H 1 158 ? -24.62300 -13.50200 2.26500 1.000 184.33789 158 ILE E O 1
ATOM 13952 N N . GLY H 1 159 ? -22.61800 -13.21300 3.22900 1.000 104.66518 159 GLY E N 1
ATOM 13953 C CA . GLY H 1 159 ? -22.42800 -11.90900 2.62700 1.000 74.26680 159 GLY E CA 1
ATOM 13954 C C . GLY H 1 159 ? -21.13600 -11.81700 1.84400 1.000 118.26155 159 GLY E C 1
ATOM 13955 O O . GLY H 1 159 ? -21.04300 -12.32200 0.72100 1.000 112.49507 159 GLY E O 1
ATOM 13956 N N . GLY H 1 160 ? -20.13000 -11.17200 2.42700 1.000 104.11775 160 GLY E N 1
ATOM 13957 C CA . GLY H 1 160 ? -18.84000 -11.04000 1.78300 1.000 120.29863 160 GLY E CA 1
ATOM 13958 C C . GLY H 1 160 ? -17.77700 -10.52500 2.72900 1.000 128.34960 160 GLY E C 1
ATOM 13959 O O . GLY H 1 160 ? -17.97300 -9.50200 3.39100 1.000 148.70730 160 GLY E O 1
ATOM 13960 N N . SER H 1 161 ? -16.65100 -11.22300 2.80900 1.000 120.57498 161 SER E N 1
ATOM 13961 C CA . SER H 1 161 ? -15.58300 -10.79000 3.69500 1.000 122.84104 161 SER E CA 1
ATOM 13962 C C . SER H 1 161 ? -15.01100 -9.45900 3.21200 1.000 115.55596 161 SER E C 1
ATOM 13963 O O . SER H 1 161 ? -14.93600 -9.21600 2.00400 1.000 128.66279 161 SER E O 1
ATOM 13966 N N . PRO H 1 162 ? -14.61200 -8.57600 4.12500 1.000 112.50296 162 PRO E N 1
ATOM 13967 C CA . PRO H 1 162 ? -14.02300 -7.30100 3.70400 1.000 95.49829 162 PRO E CA 1
ATOM 13968 C C . PRO H 1 162 ? -12.69500 -7.51200 2.99400 1.000 95.11140 162 PRO E C 1
ATOM 13969 O O . PRO H 1 162 ? -11.99900 -8.50700 3.20800 1.000 87.86843 162 PRO E O 1
ATOM 13973 N N . ASN H 1 163 ? -12.35800 -6.56500 2.12200 1.000 93.36909 163 ASN E N 1
ATOM 13974 C CA . ASN H 1 163 ? -11.14200 -6.62800 1.32000 1.000 103.69138 163 ASN E CA 1
ATOM 13975 C C . ASN H 1 163 ? -10.40200 -5.30000 1.35700 1.000 90.55559 163 ASN E C 1
ATOM 13976 O O . ASN H 1 163 ? -9.91000 -4.81100 0.33600 1.000 91.83996 163 ASN E O 1
ATOM 13981 N N . ALA H 1 164 ? -10.30600 -4.70000 2.54200 1.000 86.75251 164 ALA E N 1
ATOM 13982 C CA . ALA H 1 164 ? -9.59600 -3.44000 2.72200 1.000 94.16392 164 ALA E CA 1
ATOM 13983 C C . ALA H 1 164 ? -8.48500 -3.54500 3.75800 1.000 126.72046 164 ALA E C 1
ATOM 13984 O O . ALA H 1 164 ? -7.89800 -2.52100 4.12800 1.000 109.86580 164 ALA E O 1
ATOM 13986 N N . GLY H 1 165 ? -8.17800 -4.74900 4.23100 1.000 115.26645 165 GLY E N 1
ATOM 13987 C CA . GLY H 1 165 ? -7.18100 -4.93900 5.26100 1.000 123.64640 165 GLY E CA 1
ATOM 13988 C C . GLY H 1 165 ? -7.75300 -4.76500 6.65600 1.000 127.63899 165 GLY E C 1
ATOM 13989 O O . GLY H 1 165 ? -8.86300 -4.26800 6.86000 1.000 135.79260 165 GLY E O 1
ATOM 13990 N N . TRP H 1 166 ? -6.96500 -5.19900 7.64500 1.000 133.47653 166 TRP E N 1
ATOM 13991 C CA . TRP H 1 166 ? -7.38400 -5.04200 9.03400 1.000 103.37029 166 TRP E CA 1
ATOM 13992 C C . TRP H 1 166 ? -7.45800 -3.57100 9.42500 1.000 81.36765 166 TRP E C 1
ATOM 13993 O O . TRP H 1 166 ? -8.24200 -3.20200 10.30700 1.000 43.82368 166 TRP E O 1
ATOM 14004 N N . THR H 1 167 ? -6.65800 -2.72100 8.77500 1.000 78.46467 167 THR E N 1
ATOM 14005 C CA . THR H 1 167 ? -6.77900 -1.28100 8.97400 1.000 89.78182 167 THR E CA 1
ATOM 14006 C C . THR H 1 167 ? -8.04900 -0.74900 8.32300 1.000 104.49148 167 THR E C 1
ATOM 14007 O O . THR H 1 167 ? -8.86800 -0.09400 8.97800 1.000 109.15519 167 THR E O 1
ATOM 14011 N N . SER H 1 168 ? -8.22700 -1.02500 7.02900 1.000 127.76269 168 SER E N 1
ATOM 14012 C CA . SER H 1 168 ? -9.41000 -0.63700 6.25900 1.000 99.86461 168 SER E CA 1
ATOM 14013 C C . SER H 1 168 ? -9.60400 0.88300 6.28300 1.000 83.84690 168 SER E C 1
ATOM 14014 O O . SER H 1 168 ? -10.48000 1.42700 6.96000 1.000 48.70058 168 SER E O 1
ATOM 14017 N N . TYR H 1 169 ? -8.74300 1.55300 5.52100 1.000 79.45690 169 TYR E N 1
ATOM 14018 C CA . TYR H 1 169 ? -8.83800 2.99600 5.36800 1.000 97.46695 169 TYR E CA 1
ATOM 14019 C C . TYR H 1 169 ? -10.15600 3.37900 4.69900 1.000 109.67631 169 TYR E C 1
ATOM 14020 O O . TYR H 1 169 ? -10.76700 2.59500 3.97000 1.000 135.10830 169 TYR E O 1
ATOM 14029 N N . MET H 1 170 ? -10.58600 4.61900 4.95000 1.000 103.05973 170 MET E N 1
ATOM 14030 C CA . MET H 1 170 ? -11.88800 5.05900 4.44900 1.000 82.75466 170 MET E CA 1
ATOM 14031 C C . MET H 1 170 ? -11.92200 5.24600 2.93700 1.000 119.31431 170 MET E C 1
ATOM 14032 O O . MET H 1 170 ? -12.87000 4.75000 2.30200 1.000 130.05770 170 MET E O 1
ATOM 14037 N N . PRO H 1 171 ? -10.96900 5.93900 2.29700 1.000 119.38010 171 PRO E N 1
ATOM 14038 C CA . PRO H 1 171 ? -11.09300 6.18200 0.84700 1.000 103.87824 171 PRO E CA 1
ATOM 14039 C C . PRO H 1 171 ? -11.22600 4.91900 0.01000 1.000 77.55404 171 PRO E C 1
ATOM 14040 O O . PRO H 1 171 ? -11.53400 5.02500 -1.18300 1.000 105.81269 171 PRO E O 1
ATOM 14044 N N . LEU H 1 172 ? -11.00800 3.74200 0.58800 1.000 64.18664 172 LEU E N 1
ATOM 14045 C CA . LEU H 1 172 ? -11.24200 2.46200 -0.07100 1.000 51.72462 172 LEU E CA 1
ATOM 14046 C C . LEU H 1 172 ? -12.10200 1.56900 0.81800 1.000 79.72008 172 LEU E C 1
ATOM 14047 O O . LEU H 1 172 ? -11.75100 0.42700 1.12200 1.000 37.00970 172 LEU E O 1
ATOM 14052 N N . ALA H 1 173 ? -13.24800 2.09200 1.26200 1.000 64.51300 173 ALA E N 1
ATOM 14053 C CA . ALA H 1 173 ? -14.10300 1.34600 2.18100 1.000 74.38260 173 ALA E CA 1
ATOM 14054 C C . ALA H 1 173 ? -15.59200 1.59200 1.95600 1.000 80.31226 173 ALA E C 1
ATOM 14055 O O . ALA H 1 173 ? -16.41700 0.73600 2.29100 1.000 87.77631 173 ALA E O 1
ATOM 14057 N N . SER H 1 174 ? -15.95300 2.75100 1.40400 1.000 76.62761 174 SER E N 1
ATOM 14058 C CA . SER H 1 174 ? -17.36500 3.07300 1.22500 1.000 93.99285 174 SER E CA 1
ATOM 14059 C C . SER H 1 174 ? -17.84600 2.71300 -0.17500 1.000 120.44602 174 SER E C 1
ATOM 14060 O O . SER H 1 174 ? -18.12700 1.54500 -0.46200 1.000 135.17410 174 SER E O 1
ATOM 14063 N N . ASN H 1 175 ? -17.94400 3.71200 -1.05100 1.000 132.43167 175 ASN E N 1
ATOM 14064 C CA . ASN H 1 175 ? -18.37900 3.47700 -2.42100 1.000 119.60381 175 ASN E CA 1
ATOM 14065 C C . ASN H 1 175 ? -17.22600 3.07600 -3.32700 1.000 111.68708 175 ASN E C 1
ATOM 14066 O O . ASN H 1 175 ? -17.43600 2.34000 -4.29900 1.000 88.85539 175 ASN E O 1
ATOM 14071 N N . ASP H 1 176 ? -16.01300 3.55100 -3.02900 1.000 114.44793 176 ASP E N 1
ATOM 14072 C CA . ASP H 1 176 ? -14.84100 3.12900 -3.78700 1.000 88.90540 176 ASP E CA 1
ATOM 14073 C C . ASP H 1 176 ? -14.56000 1.64400 -3.59000 1.000 78.10410 176 ASP E C 1
ATOM 14074 O O . ASP H 1 176 ? -14.03500 0.98600 -4.49500 1.000 79.17002 176 ASP E O 1
ATOM 14079 N N . MET H 1 177 ? -14.88700 1.10400 -2.41700 1.000 63.54709 177 MET E N 1
ATOM 14080 C CA . MET H 1 177 ? -14.77800 -0.33000 -2.17900 1.000 79.58059 177 MET E CA 1
ATOM 14081 C C . MET H 1 177 ? -15.80000 -1.07000 -3.03100 1.000 112.99249 177 MET E C 1
ATOM 14082 O O . MET H 1 177 ? -15.42500 -1.79500 -3.95900 1.000 117.74306 177 MET E O 1
ATOM 14087 N N . SER H 1 178 ? -17.09200 -0.92300 -2.66600 1.000 90.17397 178 SER E N 1
ATOM 14088 C CA . SER H 1 178 ? -18.34200 -1.25800 -3.36200 1.000 105.59424 178 SER E CA 1
ATOM 14089 C C . SER H 1 178 ? -19.13900 -2.39900 -2.72000 1.000 94.87453 178 SER E C 1
ATOM 14090 O O . SER H 1 178 ? -20.37200 -2.29800 -2.67300 1.000 86.48142 178 SER E O 1
ATOM 14093 N N . PRO H 1 179 ? -18.53100 -3.48000 -2.21900 1.000 98.60393 179 PRO E N 1
ATOM 14094 C CA . PRO H 1 179 ? -19.34800 -4.51600 -1.56400 1.000 102.55177 179 PRO E CA 1
ATOM 14095 C C . PRO H 1 179 ? -20.09300 -3.96800 -0.35800 1.000 99.41192 179 PRO E C 1
ATOM 14096 O O . PRO H 1 179 ? -19.49500 -3.42100 0.57200 1.000 97.93543 179 PRO E O 1
ATOM 14100 N N . GLY H 1 180 ? -21.41500 -4.11600 -0.38600 1.000 100.32519 180 GLY E N 1
ATOM 14101 C CA . GLY H 1 180 ? -22.26200 -3.67700 0.69600 1.000 114.83745 180 GLY E CA 1
ATOM 14102 C C . GLY H 1 180 ? -21.98800 -4.43900 1.97500 1.000 124.20963 180 GLY E C 1
ATOM 14103 O O . GLY H 1 180 ? -21.49200 -3.88300 2.95900 1.000 134.88723 180 GLY E O 1
ATOM 14104 N N . PRO H 1 181 ? -22.30600 -5.73500 1.98800 1.000 110.06846 181 PRO E N 1
ATOM 14105 C CA . PRO H 1 181 ? -22.05200 -6.53600 3.19300 1.000 121.11452 181 PRO E CA 1
ATOM 14106 C C . PRO H 1 181 ? -20.59200 -6.93500 3.33300 1.000 129.72608 181 PRO E C 1
ATOM 14107 O O . PRO H 1 181 ? -20.29300 -8.08400 3.66900 1.000 155.82395 181 PRO E O 1
ATOM 14111 N N . GLY H 1 182 ? -19.67500 -6.00800 3.06700 1.000 135.77417 182 GLY E N 1
ATOM 14112 C CA . GLY H 1 182 ? -18.25700 -6.28200 3.20000 1.000 128.30223 182 GLY E CA 1
ATOM 14113 C C . GLY H 1 182 ? -17.63900 -5.60000 4.40400 1.000 98.98029 182 GLY E C 1
ATOM 14114 O O . GLY H 1 182 ? -17.28400 -6.25200 5.39000 1.000 70.32685 182 GLY E O 1
ATOM 14115 N N . GLU H 1 183 ? -17.49200 -4.27600 4.32200 1.000 100.75945 183 GLU E N 1
ATOM 14116 C CA . GLU H 1 183 ? -16.96200 -3.50300 5.43700 1.000 68.74245 183 GLU E CA 1
ATOM 14117 C C . GLU H 1 183 ? -17.93600 -3.44400 6.60700 1.000 73.37459 183 GLU E C 1
ATOM 14118 O O . GLU H 1 183 ? -17.51000 -3.19700 7.74000 1.000 110.57115 183 GLU E O 1
ATOM 14124 N N . ASN H 1 184 ? -19.22800 -3.67100 6.35900 1.000 66.57114 184 ASN E N 1
ATOM 14125 C CA . ASN H 1 184 ? -20.21100 -3.62300 7.43800 1.000 90.80299 184 ASN E CA 1
ATOM 14126 C C . ASN H 1 184 ? -19.93600 -4.69400 8.48600 1.000 113.18989 184 ASN E C 1
ATOM 14127 O O . ASN H 1 184 ? -20.11900 -4.46000 9.68700 1.000 70.30317 184 ASN E O 1
ATOM 14132 N N . TYR H 1 185 ? -19.50600 -5.88200 8.05100 1.000 121.04083 185 TYR E N 1
ATOM 14133 C CA . TYR H 1 185 ? -19.13200 -6.92400 9.00200 1.000 112.30294 185 TYR E CA 1
ATOM 14134 C C . TYR H 1 185 ? -17.94200 -6.49700 9.85200 1.000 100.67260 185 TYR E C 1
ATOM 14135 O O . TYR H 1 185 ? -17.90400 -6.76100 11.05900 1.000 99.71985 185 TYR E O 1
ATOM 14144 N N . TYR H 1 186 ? -16.95100 -5.85000 9.23500 1.000 96.35892 186 TYR E N 1
ATOM 14145 C CA . TYR H 1 186 ? -15.81600 -5.33700 9.99400 1.000 54.11701 186 TYR E CA 1
ATOM 14146 C C . TYR H 1 186 ? -16.23800 -4.23700 10.95900 1.000 57.14369 186 TYR E C 1
ATOM 14147 O O . TYR H 1 186 ? -15.62900 -4.07900 12.02200 1.000 63.37339 186 TYR E O 1
ATOM 14156 N N . LEU H 1 187 ? -17.26200 -3.46000 10.60500 1.000 47.18460 187 LEU E N 1
ATOM 14157 C CA . LEU H 1 187 ? -17.70600 -2.38000 11.47700 1.000 63.43392 187 LEU E CA 1
ATOM 14158 C C . LEU H 1 187 ? -18.55300 -2.91300 12.62500 1.000 89.48968 187 LEU E C 1
ATOM 14159 O O . LEU H 1 187 ? -18.25800 -2.65300 13.79500 1.000 117.04298 187 LEU E O 1
ATOM 14164 N N . LEU H 1 188 ? -19.60300 -3.67100 12.31000 1.000 67.02646 188 LEU E N 1
ATOM 14165 C CA . LEU H 1 188 ? -20.47400 -4.20400 13.34900 1.000 75.01952 188 LEU E CA 1
ATOM 14166 C C . LEU H 1 188 ? -19.85800 -5.38600 14.08300 1.000 102.49387 188 LEU E C 1
ATOM 14167 O O . LEU H 1 188 ? -20.27300 -5.68200 15.20800 1.000 82.31250 188 LEU E O 1
ATOM 14172 N N . GLY H 1 189 ? -18.88800 -6.07200 13.47600 1.000 91.98208 189 GLY E N 1
ATOM 14173 C CA . GLY H 1 189 ? -18.25200 -7.18700 14.15900 1.000 90.05817 189 GLY E CA 1
ATOM 14174 C C . GLY H 1 189 ? -17.36000 -6.73600 15.30000 1.000 86.84725 189 GLY E C 1
ATOM 14175 O O . GLY H 1 189 ? -17.39500 -7.30600 16.39400 1.000 88.34217 189 GLY E O 1
ATOM 14176 N N . LEU H 1 190 ? -16.54300 -5.70800 15.06000 1.000 63.36549 190 LEU E N 1
ATOM 14177 C CA . LEU H 1 190 ? -15.66400 -5.20500 16.10800 1.000 72.89558 190 LEU E CA 1
ATOM 14178 C C . LEU H 1 190 ? -16.38100 -4.24900 17.05000 1.000 62.62330 190 LEU E C 1
ATOM 14179 O O . LEU H 1 190 ? -15.96900 -4.10600 18.20700 1.000 91.67152 190 LEU E O 1
ATOM 14184 N N . GLN H 1 191 ? -17.44200 -3.58700 16.58100 1.000 70.90061 191 GLN E N 1
ATOM 14185 C CA . GLN H 1 191 ? -18.16500 -2.65600 17.44200 1.000 75.06953 191 GLN E CA 1
ATOM 14186 C C . GLN H 1 191 ? -18.80600 -3.37900 18.61700 1.000 67.92130 191 GLN E C 1
ATOM 14187 O O . GLN H 1 191 ? -18.81800 -2.86500 19.74100 1.000 77.32243 191 GLN E O 1
ATOM 14193 N N . ILE H 1 192 ? -19.34100 -4.57700 18.38000 1.000 66.81591 192 ILE E N 1
ATOM 14194 C CA . ILE H 1 192 ? -19.90900 -5.35500 19.47400 1.000 63.95504 192 ILE E CA 1
ATOM 14195 C C . ILE H 1 192 ? -18.79800 -5.89500 20.36400 1.000 80.60703 192 ILE E C 1
ATOM 14196 O O . ILE H 1 192 ? -18.85200 -5.77900 21.59200 1.000 111.59759 192 ILE E O 1
ATOM 14201 N N . ALA H 1 193 ? -17.76800 -6.49000 19.75500 1.000 79.48321 193 ALA E N 1
ATOM 14202 C CA . ALA H 1 193 ? -16.64100 -7.00100 20.52900 1.000 99.38823 193 ALA E CA 1
ATOM 14203 C C . ALA H 1 193 ? -15.91900 -5.89100 21.28200 1.000 93.90336 193 ALA E C 1
ATOM 14204 O O . ALA H 1 193 ? -15.27700 -6.15500 22.30600 1.000 100.48573 193 ALA E O 1
ATOM 14206 N N . GLY H 1 194 ? -16.00600 -4.65100 20.79500 1.000 92.40845 194 GLY E N 1
ATOM 14207 C CA . GLY H 1 194 ? -15.41600 -3.54000 21.52000 1.000 90.02922 194 GLY E CA 1
ATOM 14208 C C . GLY H 1 194 ? -16.11300 -3.24400 22.83200 1.000 67.12647 194 GLY E C 1
ATOM 14209 O O . GLY H 1 194 ? -15.47600 -2.79500 23.78900 1.000 68.47137 194 GLY E O 1
ATOM 14210 N N . ILE H 1 195 ? -17.42300 -3.49100 22.90100 1.000 70.46108 195 ILE E N 1
ATOM 14211 C CA . ILE H 1 195 ? -18.14500 -3.31800 24.15700 1.000 56.43571 195 ILE E CA 1
ATOM 14212 C C . ILE H 1 195 ? -17.75800 -4.40800 25.14600 1.000 97.07480 195 ILE E C 1
ATOM 14213 O O . ILE H 1 195 ? -17.53900 -4.14000 26.33400 1.000 96.38787 195 ILE E O 1
ATOM 14218 N N . GLY H 1 196 ? -17.66500 -5.65300 24.67500 1.000 78.16727 196 GLY E N 1
ATOM 14219 C CA . GLY H 1 196 ? -17.27300 -6.73900 25.55700 1.000 97.82226 196 GLY E CA 1
ATOM 14220 C C . GLY H 1 196 ? -15.85200 -6.59400 26.06700 1.000 103.22290 196 GLY E C 1
ATOM 14221 O O . GLY H 1 196 ? -15.56600 -6.90200 27.22800 1.000 134.68457 196 GLY E O 1
ATOM 14222 N N . THR H 1 197 ? -14.94200 -6.12300 25.21200 1.000 83.43895 197 THR E N 1
ATOM 14223 C CA . THR H 1 197 ? -13.56100 -5.93500 25.64000 1.000 73.72726 197 THR E CA 1
ATOM 14224 C C . THR H 1 197 ? -13.41700 -4.74700 26.58600 1.000 68.35820 197 THR E C 1
ATOM 14225 O O . THR H 1 197 ? -12.59100 -4.78700 27.50500 1.000 71.18485 197 THR E O 1
ATOM 14229 N N . LEU H 1 198 ? -14.20900 -3.68900 26.38400 1.000 74.29575 198 LEU E N 1
ATOM 14230 C CA . LEU H 1 198 ? -14.15500 -2.54000 27.28300 1.000 73.96940 198 LEU E CA 1
ATOM 14231 C C . LEU H 1 198 ? -14.59400 -2.92100 28.69100 1.000 68.06606 198 LEU E C 1
ATOM 14232 O O . LEU H 1 198 ? -13.99000 -2.48600 29.67800 1.000 69.70573 198 LEU E O 1
ATOM 14237 N N . MET H 1 199 ? -15.64800 -3.73400 28.80600 1.000 75.93279 199 MET E N 1
ATOM 14238 C CA . MET H 1 199 ? -16.09700 -4.16900 30.12400 1.000 72.82452 199 MET E CA 1
ATOM 14239 C C . MET H 1 199 ? -15.12800 -5.16400 30.74800 1.000 78.30149 199 MET E C 1
ATOM 14240 O O . MET H 1 199 ? -15.05900 -5.26800 31.97800 1.000 100.51995 199 MET E O 1
ATOM 14245 N N . THR H 1 200 ? -14.38500 -5.91000 29.92600 1.000 63.64974 200 THR E N 1
ATOM 14246 C CA . THR H 1 200 ? -13.35600 -6.79400 30.46200 1.000 79.37267 200 THR E CA 1
ATOM 14247 C C . THR H 1 200 ? -12.25100 -6.00100 31.14900 1.000 86.95516 200 THR E C 1
ATOM 14248 O O . THR H 1 200 ? -11.70000 -6.44800 32.16200 1.000 96.29049 200 THR E O 1
ATOM 14252 N N . GLY H 1 201 ? -11.92500 -4.81600 30.62400 1.000 86.07085 201 GLY E N 1
ATOM 14253 C CA . GLY H 1 201 ? -10.94400 -3.96400 31.26900 1.000 85.29970 201 GLY E CA 1
ATOM 14254 C C . GLY H 1 201 ? -11.45600 -3.22500 32.48500 1.000 89.11332 201 GLY E C 1
ATOM 14255 O O . GLY H 1 201 ? -10.65500 -2.83100 33.33700 1.000 108.99202 201 GLY E O 1
ATOM 14256 N N . ILE H 1 202 ? -12.77100 -3.02900 32.58600 1.000 96.77476 202 ILE E N 1
ATOM 14257 C CA . ILE H 1 202 ? -13.34000 -2.37900 33.76200 1.000 115.58491 202 ILE E CA 1
ATOM 14258 C C . ILE H 1 202 ? -13.51700 -3.38000 34.89700 1.000 83.76794 202 ILE E C 1
ATOM 14259 O O . ILE H 1 202 ? -13.33000 -3.04400 36.07300 1.000 85.24180 202 ILE E O 1
ATOM 14264 N N . ASN H 1 203 ? -13.87100 -4.62300 34.56600 1.000 81.90982 203 ASN E N 1
ATOM 14265 C CA . ASN H 1 203 ? -14.03700 -5.64900 35.59000 1.000 101.82800 203 ASN E CA 1
ATOM 14266 C C . ASN H 1 203 ? -12.72700 -5.92100 36.31800 1.000 96.45367 203 ASN E C 1
ATOM 14267 O O . ASN H 1 203 ? -12.67900 -5.92800 37.55300 1.000 117.27722 203 ASN E O 1
ATOM 14272 N N . PHE H 1 204 ? -11.65100 -6.15000 35.56500 1.000 102.88602 204 PHE E N 1
ATOM 14273 C CA . PHE H 1 204 ? -10.37600 -6.48900 36.18200 1.000 98.30916 204 PHE E CA 1
ATOM 14274 C C . PHE H 1 204 ? -9.65400 -5.27800 36.75600 1.000 112.30294 204 PHE E C 1
ATOM 14275 O O . PHE H 1 204 ? -8.77400 -5.44800 37.60700 1.000 107.24444 204 PHE E O 1
ATOM 14283 N N . MET H 1 205 ? -10.00300 -4.06300 36.32500 1.000 101.87274 205 MET E N 1
ATOM 14284 C CA . MET H 1 205 ? -9.41200 -2.88000 36.93900 1.000 90.30293 205 MET E CA 1
ATOM 14285 C C . MET H 1 205 ? -9.91900 -2.68900 38.36300 1.000 83.44158 205 MET E C 1
ATOM 14286 O O . MET H 1 205 ? -9.21100 -2.11800 39.20000 1.000 84.60488 205 MET E O 1
ATOM 14291 N N . VAL H 1 206 ? -11.12900 -3.16000 38.65300 1.000 75.27218 206 VAL E N 1
ATOM 14292 C CA . VAL H 1 206 ? -11.65500 -3.10300 40.01100 1.000 77.89355 206 VAL E CA 1
ATOM 14293 C C . VAL H 1 206 ? -11.39400 -4.40900 40.75600 1.000 100.85946 206 VAL E C 1
ATOM 14294 O O . VAL H 1 206 ? -11.26800 -4.40500 41.98500 1.000 115.29277 206 VAL E O 1
ATOM 14298 N N . THR H 1 207 ? -11.30700 -5.52900 40.03200 1.000 102.45176 207 THR E N 1
ATOM 14299 C CA . THR H 1 207 ? -11.01100 -6.80800 40.66900 1.000 119.61697 207 THR E CA 1
ATOM 14300 C C . THR H 1 207 ? -9.62400 -6.79800 41.30000 1.000 103.88614 207 THR E C 1
ATOM 14301 O O . THR H 1 207 ? -9.41900 -7.35800 42.38400 1.000 96.95899 207 THR E O 1
ATOM 14305 N N . ILE H 1 208 ? -8.65700 -6.15700 40.63800 1.000 107.43920 208 ILE E N 1
ATOM 14306 C CA . ILE H 1 208 ? -7.28700 -6.11400 41.14000 1.000 81.79402 208 ILE E CA 1
ATOM 14307 C C . ILE H 1 208 ? -7.03900 -4.93600 42.07400 1.000 80.46754 208 ILE E C 1
ATOM 14308 O O . ILE H 1 208 ? -5.95200 -4.84300 42.66600 1.000 85.98399 208 ILE E O 1
ATOM 14313 N N . LEU H 1 209 ? -8.01100 -4.04000 42.24400 1.000 80.70178 209 LEU E N 1
ATOM 14314 C CA . LEU H 1 209 ? -7.83000 -2.86300 43.08500 1.000 81.94140 209 LEU E CA 1
ATOM 14315 C C . LEU H 1 209 ? -8.57900 -2.92500 44.40600 1.000 89.57390 209 LEU E C 1
ATOM 14316 O O . LEU H 1 209 ? -8.10300 -2.35800 45.39100 1.000 115.66650 209 LEU E O 1
ATOM 14321 N N . LYS H 1 210 ? -9.73100 -3.59600 44.45900 1.000 85.28654 210 LYS E N 1
ATOM 14322 C CA . LYS H 1 210 ? -10.54200 -3.62500 45.67000 1.000 88.06582 210 LYS E CA 1
ATOM 14323 C C . LYS H 1 210 ? -10.91000 -5.03700 46.10800 1.000 100.75155 210 LYS E C 1
ATOM 14324 O O . LYS H 1 210 ? -11.69700 -5.19100 47.05000 1.000 95.25879 210 LYS E O 1
ATOM 14330 N N . MET H 1 211 ? -10.37000 -6.06900 45.46000 1.000 101.84905 211 MET E N 1
ATOM 14331 C CA . MET H 1 211 ? -10.72200 -7.44600 45.78200 1.000 123.00949 211 MET E CA 1
ATOM 14332 C C . MET H 1 211 ? -9.50800 -8.29800 46.13500 1.000 129.72608 211 MET E C 1
ATOM 14333 O O . MET H 1 211 ? -9.61400 -9.53000 46.16400 1.000 139.96152 211 MET E O 1
ATOM 14338 N N . ARG H 1 212 ? -8.36200 -7.68000 46.40800 1.000 129.07863 212 ARG E N 1
ATOM 14339 C CA . ARG H 1 212 ? -7.18900 -8.43500 46.81500 1.000 127.67847 212 ARG E CA 1
ATOM 14340 C C . ARG H 1 212 ? -7.37500 -8.99500 48.22300 1.000 149.21789 212 ARG E C 1
ATOM 14341 O O . ARG H 1 212 ? -8.17800 -8.50000 49.01900 1.000 169.83089 212 ARG E O 1
ATOM 14349 N N . THR H 1 213 ? -6.61600 -10.04400 48.52600 1.000 158.35583 213 THR E N 1
ATOM 14350 C CA . THR H 1 213 ? -6.67400 -10.65700 49.84200 1.000 152.18667 213 THR E CA 1
ATOM 14351 C C . THR H 1 213 ? -5.81600 -9.87100 50.83200 1.000 161.13248 213 THR E C 1
ATOM 14352 O O . THR H 1 213 ? -4.99600 -9.02900 50.45700 1.000 160.75348 213 THR E O 1
ATOM 14356 N N . LYS H 1 214 ? -6.01900 -10.15400 52.11500 1.000 165.28824 214 LYS E N 1
ATOM 14357 C CA . LYS H 1 214 ? -5.23900 -9.49900 53.15700 1.000 134.47402 214 LYS E CA 1
ATOM 14358 C C . LYS H 1 214 ? -3.77500 -9.90500 53.05200 1.000 119.69330 214 LYS E C 1
ATOM 14359 O O . LYS H 1 214 ? -3.45600 -11.08600 52.88500 1.000 117.36144 214 LYS E O 1
ATOM 14365 N N . GLY H 1 215 ? -2.88100 -8.91800 53.13900 1.000 148.29936 215 GLY E N 1
ATOM 14366 C CA . GLY H 1 215 ? -1.45700 -9.13100 53.06100 1.000 127.07050 215 GLY E CA 1
ATOM 14367 C C . GLY H 1 215 ? -0.86900 -8.90900 51.68100 1.000 123.65693 215 GLY E C 1
ATOM 14368 O O . GLY H 1 215 ? 0.32400 -8.60000 51.56900 1.000 99.50404 215 GLY E O 1
ATOM 14369 N N . MET H 1 216 ? -1.67400 -9.06300 50.63100 1.000 123.48586 216 MET E N 1
ATOM 14370 C CA . MET H 1 216 ? -1.20400 -8.84000 49.27000 1.000 151.55501 216 MET E CA 1
ATOM 14371 C C . MET H 1 216 ? -0.93100 -7.35900 49.04000 1.000 150.94178 216 MET E C 1
ATOM 14372 O O . MET H 1 216 ? -1.84300 -6.59700 48.70600 1.000 164.85661 216 MET E O 1
ATOM 14377 N N . THR H 1 217 ? 0.31900 -6.94400 49.22400 1.000 152.43670 217 THR E N 1
ATOM 14378 C CA . THR H 1 217 ? 0.68500 -5.55000 49.03800 1.000 137.38753 217 THR E CA 1
ATOM 14379 C C . THR H 1 217 ? 0.57400 -5.15400 47.56800 1.000 123.87011 217 THR E C 1
ATOM 14380 O O . THR H 1 217 ? 0.58100 -5.99400 46.66400 1.000 89.58179 217 THR E O 1
ATOM 14384 N N . LEU H 1 218 ? 0.48100 -3.84300 47.33800 1.000 117.73780 218 LEU E N 1
ATOM 14385 C CA . LEU H 1 218 ? 0.26000 -3.34500 45.98500 1.000 113.27148 218 LEU E CA 1
ATOM 14386 C C . LEU H 1 218 ? 1.51500 -3.47500 45.12900 1.000 125.00183 218 LEU E C 1
ATOM 14387 O O . LEU H 1 218 ? 1.43000 -3.81600 43.94300 1.000 156.94777 218 LEU E O 1
ATOM 14392 N N . MET H 1 219 ? 2.68700 -3.21000 45.70800 1.000 113.38202 219 MET E N 1
ATOM 14393 C CA . MET H 1 219 ? 3.92400 -3.25100 44.93500 1.000 114.23475 219 MET E CA 1
ATOM 14394 C C . MET H 1 219 ? 4.35600 -4.67000 44.58900 1.000 140.00100 219 MET E C 1
ATOM 14395 O O . MET H 1 219 ? 5.19300 -4.84600 43.69700 1.000 161.52989 219 MET E O 1
ATOM 14400 N N . ARG H 1 220 ? 3.81300 -5.68100 45.26600 1.000 126.18618 220 ARG E N 1
ATOM 14401 C CA . ARG H 1 220 ? 4.22700 -7.07100 45.06700 1.000 136.34003 220 ARG E CA 1
ATOM 14402 C C . ARG H 1 220 ? 2.96500 -7.92600 45.00200 1.000 144.66998 220 ARG E C 1
ATOM 14403 O O . ARG H 1 220 ? 2.34200 -8.19400 46.03400 1.000 152.69989 220 ARG E O 1
ATOM 14411 N N . MET H 1 221 ? 2.59000 -8.35900 43.79200 1.000 154.90278 221 MET E N 1
ATOM 14412 C CA . MET H 1 221 ? 1.36200 -9.13600 43.66000 1.000 129.93926 221 MET E CA 1
ATOM 14413 C C . MET H 1 221 ? 1.29000 -10.13900 42.50400 1.000 116.56134 221 MET E C 1
ATOM 14414 O O . MET H 1 221 ? 0.18500 -10.60700 42.20100 1.000 115.51648 221 MET E O 1
ATOM 14419 N N . PRO H 1 222 ? 2.39500 -10.52200 41.82900 1.000 112.45296 222 PRO E N 1
ATOM 14420 C CA . PRO H 1 222 ? 3.81100 -10.14000 41.76800 1.000 139.71149 222 PRO E CA 1
ATOM 14421 C C . PRO H 1 222 ? 4.13000 -9.18300 40.61200 1.000 168.66496 222 PRO E C 1
ATOM 14422 O O . PRO H 1 222 ? 4.44300 -8.02100 40.86900 1.000 181.61651 222 PRO E O 1
ATOM 14426 N N . MET H 1 223 ? 4.04600 -9.65700 39.36600 1.000 147.69402 223 MET E N 1
ATOM 14427 C CA . MET H 1 223 ? 4.36200 -8.82400 38.21100 1.000 130.71304 223 MET E CA 1
ATOM 14428 C C . MET H 1 223 ? 3.44400 -9.14600 37.03800 1.000 112.98723 223 MET E C 1
ATOM 14429 O O . MET H 1 223 ? 3.04600 -8.24300 36.29500 1.000 107.80766 223 MET E O 1
ATOM 14434 N N . PHE H 1 224 ? 3.10500 -10.42600 36.85400 1.000 104.76256 224 PHE E N 1
ATOM 14435 C CA . PHE H 1 224 ? 2.16000 -10.78700 35.80100 1.000 104.93363 224 PHE E CA 1
ATOM 14436 C C . PHE H 1 224 ? 0.80500 -10.14100 36.04200 1.000 100.09095 224 PHE E C 1
ATOM 14437 O O . PHE H 1 224 ? 0.18000 -9.62200 35.10900 1.000 80.16751 224 PHE E O 1
ATOM 14445 N N . THR H 1 225 ? 0.32500 -10.18000 37.28600 1.000 119.50907 225 THR E N 1
ATOM 14446 C CA . THR H 1 225 ? -0.89600 -9.47000 37.63600 1.000 93.26381 225 THR E CA 1
ATOM 14447 C C . THR H 1 225 ? -0.72600 -7.96000 37.51900 1.000 76.27493 225 THR E C 1
ATOM 14448 O O . THR H 1 225 ? -1.72000 -7.24800 37.35600 1.000 75.10111 225 THR E O 1
ATOM 14452 N N . TRP H 1 226 ? 0.50900 -7.45800 37.61100 1.000 76.83553 226 TRP E N 1
ATOM 14453 C CA . TRP H 1 226 ? 0.75000 -6.04000 37.36200 1.000 93.72440 226 TRP E CA 1
ATOM 14454 C C . TRP H 1 226 ? 0.59100 -5.70300 35.88500 1.000 99.46456 226 TRP E C 1
ATOM 14455 O O . TRP H 1 226 ? 0.05400 -4.64400 35.53900 1.000 106.09430 226 TRP E O 1
ATOM 14466 N N . THR H 1 227 ? 1.07100 -6.58100 34.99900 1.000 137.48227 227 THR E N 1
ATOM 14467 C CA . THR H 1 227 ? 0.86700 -6.36700 33.56900 1.000 103.85193 227 THR E CA 1
ATOM 14468 C C . THR H 1 227 ? -0.61400 -6.41100 33.22100 1.000 70.03998 227 THR E C 1
ATOM 14469 O O . THR H 1 227 ? -1.09000 -5.62200 32.39600 1.000 68.36609 227 THR E O 1
ATOM 14473 N N . THR H 1 228 ? -1.35900 -7.32300 33.84900 1.000 70.81375 228 THR E N 1
ATOM 14474 C CA . THR H 1 228 ? -2.80600 -7.35700 33.66500 1.000 69.81100 228 THR E CA 1
ATOM 14475 C C . THR H 1 228 ? -3.44600 -6.05500 34.13100 1.000 69.40306 228 THR E C 1
ATOM 14476 O O . THR H 1 228 ? -4.38300 -5.55200 33.49900 1.000 67.98973 228 THR E O 1
ATOM 14480 N N . LEU H 1 229 ? -2.94700 -5.48900 35.23400 1.000 98.37495 229 LEU E N 1
ATOM 14481 C CA . LEU H 1 229 ? -3.43900 -4.19100 35.68400 1.000 78.91209 229 LEU E CA 1
ATOM 14482 C C . LEU H 1 229 ? -3.19600 -3.11700 34.63200 1.000 85.73660 229 LEU E C 1
ATOM 14483 O O . LEU H 1 229 ? -4.08500 -2.31000 34.34000 1.000 68.32398 229 LEU E O 1
ATOM 14488 N N . ILE H 1 230 ? -1.99600 -3.09500 34.05000 1.000 84.52066 230 ILE E N 1
ATOM 14489 C CA . ILE H 1 230 ? -1.70400 -2.14200 32.98500 1.000 87.81053 230 ILE E CA 1
ATOM 14490 C C . ILE H 1 230 ? -2.46400 -2.50900 31.71800 1.000 94.08496 230 ILE E C 1
ATOM 14491 O O . ILE H 1 230 ? -2.84000 -1.63000 30.93100 1.000 93.32172 230 ILE E O 1
ATOM 14496 N N . THR H 1 231 ? -2.70600 -3.80300 31.50100 1.000 92.68217 231 THR E N 1
ATOM 14497 C CA . THR H 1 231 ? -3.48100 -4.23200 30.34100 1.000 85.48130 231 THR E CA 1
ATOM 14498 C C . THR H 1 231 ? -4.89200 -3.65900 30.38600 1.000 86.14191 231 THR E C 1
ATOM 14499 O O . THR H 1 231 ? -5.39400 -3.13100 29.38800 1.000 114.16895 231 THR E O 1
ATOM 14503 N N . MET H 1 232 ? -5.54100 -3.73600 31.54700 1.000 91.97682 232 MET E N 1
ATOM 14504 C CA . MET H 1 232 ? -6.91600 -3.27600 31.67100 1.000 88.20268 232 MET E CA 1
ATOM 14505 C C . MET H 1 232 ? -7.02800 -1.77300 31.87800 1.000 64.20507 232 MET E C 1
ATOM 14506 O O . MET H 1 232 ? -8.14400 -1.24400 31.84600 1.000 64.00767 232 MET E O 1
ATOM 14511 N N . VAL H 1 233 ? -5.91000 -1.07300 32.07400 1.000 82.32566 233 VAL E N 1
ATOM 14512 C CA . VAL H 1 233 ? -5.95300 0.38300 32.15700 1.000 95.33511 233 VAL E CA 1
ATOM 14513 C C . VAL H 1 233 ? -6.00900 0.99200 30.76300 1.000 99.81197 233 VAL E C 1
ATOM 14514 O O . VAL H 1 233 ? -6.74700 1.95600 30.52400 1.000 108.12086 233 VAL E O 1
ATOM 14518 N N . ILE H 1 234 ? -5.24700 0.43400 29.82100 1.000 95.17983 234 ILE E N 1
ATOM 14519 C CA . ILE H 1 234 ? -5.26700 0.94900 28.45600 1.000 97.13796 234 ILE E CA 1
ATOM 14520 C C . ILE H 1 234 ? -6.59600 0.63900 27.77500 1.000 87.45785 234 ILE E C 1
ATOM 14521 O O . ILE H 1 234 ? -7.07300 1.42600 26.95000 1.000 76.80395 234 ILE E O 1
ATOM 14526 N N . ILE H 1 235 ? -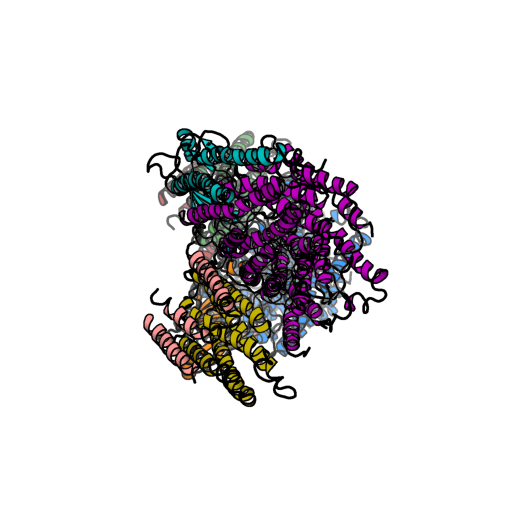7.22100 -0.49200 28.11300 1.000 142.66447 235 ILE E N 1
ATOM 14527 C CA . ILE H 1 235 ? -8.51000 -0.83700 27.51400 1.000 58.34121 235 ILE E CA 1
ATOM 14528 C C . ILE H 1 235 ? -9.55900 0.21200 27.86400 1.000 58.71230 235 ILE E C 1
ATOM 14529 O O . ILE H 1 235 ? -10.37100 0.60500 27.01800 1.000 57.65954 235 ILE E O 1
ATOM 14534 N N . VAL H 1 236 ? -9.55300 0.69100 29.10900 1.000 88.62905 236 VAL E N 1
ATOM 14535 C CA . VAL H 1 236 ? -10.55400 1.66900 29.52300 1.000 80.89917 236 VAL E CA 1
ATOM 14536 C C . VAL H 1 236 ? -10.38000 2.98500 28.77100 1.000 60.58095 236 VAL E C 1
ATOM 14537 O O . VAL H 1 236 ? -11.36700 3.66100 28.45500 1.000 60.51252 236 VAL E O 1
ATOM 14541 N N . PHE H 1 237 ? -9.14100 3.36700 28.46000 1.000 60.34934 237 PHE E N 1
ATOM 14542 C CA . PHE H 1 237 ? -8.86400 4.64400 27.81900 1.000 81.86771 237 PHE E CA 1
ATOM 14543 C C . PHE H 1 237 ? -8.48700 4.53500 26.34900 1.000 88.15794 237 PHE E C 1
ATOM 14544 O O . PHE H 1 237 ? -8.34700 5.57200 25.69100 1.000 87.69209 237 PHE E O 1
ATOM 14552 N N . ALA H 1 238 ? -8.30500 3.32300 25.81600 1.000 83.16260 238 ALA E N 1
ATOM 14553 C CA . ALA H 1 238 ? -7.99200 3.11900 24.40100 1.000 86.98148 238 ALA E CA 1
ATOM 14554 C C . ALA H 1 238 ? -8.89400 2.01500 23.84700 1.000 82.18617 238 ALA E C 1
ATOM 14555 O O . ALA H 1 238 ? -8.43300 0.94000 23.46000 1.000 108.98412 238 ALA E O 1
ATOM 14557 N N . PHE H 1 239 ? -10.19200 2.29400 23.81800 1.000 70.75059 239 PHE E N 1
ATOM 14558 C CA . PHE H 1 239 ? -11.22200 1.42900 23.25300 1.000 53.23007 239 PHE E CA 1
ATOM 14559 C C . PHE H 1 239 ? -12.50600 2.22900 23.05600 1.000 77.52508 239 PHE E C 1
ATOM 14560 O O . PHE H 1 239 ? -13.23500 1.97800 22.08900 1.000 106.92335 239 PHE E O 1
ATOM 14568 N N . PRO H 1 240 ? -12.84500 3.17000 23.94700 1.000 58.22540 240 PRO E N 1
ATOM 14569 C CA . PRO H 1 240 ? -13.87300 4.15300 23.57700 1.000 72.21655 240 PRO E CA 1
ATOM 14570 C C . PRO H 1 240 ? -13.53500 4.91100 22.30900 1.000 110.90014 240 PRO E C 1
ATOM 14571 O O . PRO H 1 240 ? -14.44800 5.35000 21.59900 1.000 113.91366 240 PRO E O 1
ATOM 14575 N N . VAL H 1 241 ? -12.24600 5.08700 22.00500 1.000 102.81759 241 VAL E N 1
ATOM 14576 C CA . VAL H 1 241 ? -11.85700 5.66400 20.72100 1.000 99.93303 241 VAL E CA 1
ATOM 14577 C C . VAL H 1 241 ? -12.30600 4.75800 19.58100 1.000 89.68707 241 VAL E C 1
ATOM 14578 O O . VAL H 1 241 ? -12.93700 5.20500 18.61600 1.000 82.34145 241 VAL E O 1
ATOM 14582 N N . LEU H 1 242 ? -11.98900 3.46500 19.68000 1.000 88.88171 242 LEU E N 1
ATOM 14583 C CA . LEU H 1 242 ? -12.43900 2.51100 18.67300 1.000 51.96413 242 LEU E CA 1
ATOM 14584 C C . LEU H 1 242 ? -13.95700 2.40300 18.64900 1.000 74.56420 242 LEU E C 1
ATOM 14585 O O . LEU H 1 242 ? -14.54100 2.10000 17.60200 1.000 104.25987 242 LEU E O 1
ATOM 14590 N N . THR H 1 243 ? -14.61200 2.65200 19.78600 1.000 58.38332 243 THR E N 1
ATOM 14591 C CA . THR H 1 243 ? -16.06800 2.56500 19.83500 1.000 67.72654 243 THR E CA 1
ATOM 14592 C C . THR H 1 243 ? -16.71500 3.63500 18.96600 1.000 71.84809 243 THR E C 1
ATOM 14593 O O . THR H 1 243 ? -17.75600 3.39100 18.34500 1.000 106.07061 243 THR E O 1
ATOM 14597 N N . VAL H 1 244 ? -16.11900 4.82300 18.90600 1.000 49.96915 244 VAL E N 1
ATOM 14598 C CA . VAL H 1 244 ? -16.65700 5.86800 18.04400 1.000 81.01234 244 VAL E CA 1
ATOM 14599 C C . VAL H 1 244 ? -15.98100 5.88000 16.67500 1.000 117.62200 244 VAL E C 1
ATOM 14600 O O . VAL H 1 244 ? -16.60200 6.28900 15.68800 1.000 113.24252 244 VAL E O 1
ATOM 14604 N N . ALA H 1 245 ? -14.72100 5.44300 16.58900 1.000 91.12672 245 ALA E N 1
ATOM 14605 C CA . ALA H 1 245 ? -14.04700 5.38800 15.29400 1.000 95.24300 245 ALA E CA 1
ATOM 14606 C C . ALA H 1 245 ? -14.80500 4.49700 14.31800 1.000 88.04477 245 ALA E C 1
ATOM 14607 O O . ALA H 1 245 ? -14.90500 4.81200 13.12600 1.000 85.50762 245 ALA E O 1
ATOM 14609 N N . LEU H 1 246 ? -15.34900 3.38100 14.80600 1.000 90.11080 246 LEU E N 1
ATOM 14610 C CA . LEU H 1 246 ? -16.21200 2.54900 13.97700 1.000 66.36585 246 LEU E CA 1
ATOM 14611 C C . LEU H 1 246 ? -17.61900 3.12100 13.87000 1.000 75.37219 246 LEU E C 1
ATOM 14612 O O . LEU H 1 246 ? -18.25700 2.98600 12.82000 1.000 106.36802 246 LEU E O 1
ATOM 14617 N N . ALA H 1 247 ? -18.11600 3.75100 14.93700 1.000 69.09513 247 ALA E N 1
ATOM 14618 C CA . ALA H 1 247 ? -19.44500 4.35100 14.89300 1.000 68.28977 247 ALA E CA 1
ATOM 14619 C C . ALA H 1 247 ? -19.51000 5.47700 13.86900 1.000 82.17827 247 ALA E C 1
ATOM 14620 O O . ALA H 1 247 ? -20.52100 5.63700 13.17500 1.000 73.31669 247 ALA E O 1
ATOM 14622 N N . LEU H 1 248 ? -18.44900 6.28300 13.77500 1.000 60.83098 248 LEU E N 1
ATOM 14623 C CA . LEU H 1 248 ? -18.38100 7.28500 12.71600 1.000 81.84402 248 LEU E CA 1
ATOM 14624 C C . LEU H 1 248 ? -18.33300 6.62700 11.34300 1.000 110.11320 248 LEU E C 1
ATOM 14625 O O . LEU H 1 248 ? -19.03500 7.05100 10.41800 1.000 139.19827 248 LEU E O 1
ATOM 14630 N N . LEU H 1 249 ? -17.51400 5.58300 11.19500 1.000 119.51959 249 LEU E N 1
ATOM 14631 C CA . LEU H 1 249 ? -17.43400 4.87600 9.92100 1.000 82.81519 249 LEU E CA 1
ATOM 14632 C C . LEU H 1 249 ? -18.72600 4.13100 9.60500 1.000 40.93912 249 LEU E C 1
ATOM 14633 O O . LEU H 1 249 ? -19.11500 4.04200 8.43500 1.000 40.00216 249 LEU E O 1
ATOM 14638 N N . SER H 1 250 ? -19.40800 3.60600 10.62500 1.000 41.82080 250 SER E N 1
ATOM 14639 C CA . SER H 1 250 ? -20.68600 2.93800 10.39800 1.000 55.81985 250 SER E CA 1
ATOM 14640 C C . SER H 1 250 ? -21.76600 3.91400 9.94900 1.000 67.44756 250 SER E C 1
ATOM 14641 O O . SER H 1 250 ? -22.70500 3.51600 9.25000 1.000 90.91880 250 SER E O 1
ATOM 14644 N N . PHE H 1 251 ? -21.66100 5.18600 10.34200 1.000 53.22217 251 PHE E N 1
ATOM 14645 C CA . PHE H 1 251 ? -22.62300 6.18100 9.87800 1.000 68.64244 251 PHE E CA 1
ATOM 14646 C C . PHE H 1 251 ? -22.37500 6.57200 8.42700 1.000 100.80946 251 PHE E C 1
ATOM 14647 O O . PHE H 1 251 ? -23.32600 6.87100 7.69600 1.000 95.30090 251 PHE E O 1
ATOM 14655 N N . ASP H 1 252 ? -21.11200 6.57500 7.99200 1.000 84.15219 252 ASP E N 1
ATOM 14656 C CA . ASP H 1 252 ? -20.80600 6.90300 6.60300 1.000 83.62055 252 ASP E CA 1
ATOM 14657 C C . ASP H 1 252 ? -21.34700 5.84600 5.64900 1.000 75.16164 252 ASP E C 1
ATOM 14658 O O . ASP H 1 252 ? -21.89000 6.17900 4.58900 1.000 96.71686 252 ASP E O 1
ATOM 14663 N N . ARG H 1 253 ? -21.22400 4.56900 6.01400 1.000 60.24670 253 ARG E N 1
ATOM 14664 C CA . ARG H 1 253 ? -21.65400 3.49700 5.12200 1.000 67.33439 253 ARG E CA 1
ATOM 14665 C C . ARG H 1 253 ? -23.17300 3.42100 5.03200 1.000 92.88482 253 ARG E C 1
ATOM 14666 O O . ARG H 1 253 ? -23.73700 3.37900 3.93200 1.000 113.05303 253 ARG E O 1
ATOM 14674 N N . LEU H 1 254 ? -23.85400 3.40100 6.17600 1.000 39.93374 254 LEU E N 1
ATOM 14675 C CA . LEU H 1 254 ? -25.28700 3.13600 6.19100 1.000 48.69794 254 LEU E CA 1
ATOM 14676 C C . LEU H 1 254 ? -26.10800 4.41800 6.22900 1.000 58.46227 254 LEU E C 1
ATOM 14677 O O . LEU H 1 254 ? -26.77400 4.76500 5.24800 1.000 107.13916 254 LEU E O 1
ATOM 14682 N N . PHE H 1 255 ? -26.07100 5.12400 7.35000 1.000 43.28151 255 PHE E N 1
ATOM 14683 C CA . PHE H 1 255 ? -26.93500 6.28400 7.56800 1.000 88.91592 255 PHE E CA 1
ATOM 14684 C C . PHE H 1 255 ? -26.53100 7.51700 6.76100 1.000 79.93590 255 PHE E C 1
ATOM 14685 O O . PHE H 1 255 ? -27.12400 8.58500 6.98200 1.000 63.56552 255 PHE E O 1
ATOM 14693 N N . GLY H 1 256 ? -25.57100 7.42000 5.84500 1.000 84.57067 256 GLY E N 1
ATOM 14694 C CA . GLY H 1 256 ? -25.23700 8.53500 4.98100 1.000 108.67619 256 GLY E CA 1
ATOM 14695 C C . GLY H 1 256 ? -24.57000 9.70300 5.67700 1.000 109.41575 256 GLY E C 1
ATOM 14696 O O . GLY H 1 256 ? -25.06200 10.83500 5.61300 1.000 73.65094 256 GLY E O 1
ATOM 14697 N N . ALA H 1 257 ? -23.45300 9.44100 6.34600 1.000 96.03520 257 ALA E N 1
ATOM 14698 C CA . ALA H 1 257 ? -22.64700 10.47900 6.96900 1.000 102.73074 257 ALA E CA 1
ATOM 14699 C C . ALA H 1 257 ? -21.44600 10.80500 6.09000 1.000 93.41120 257 ALA E C 1
ATOM 14700 O O . ALA H 1 257 ? -21.04200 10.01800 5.23000 1.000 116.62977 257 ALA E O 1
ATOM 14702 N N . HIS H 1 258 ? -20.87400 11.98200 6.32100 1.000 82.71781 258 HIS E N 1
ATOM 14703 C CA . HIS H 1 258 ? -19.75100 12.47400 5.53100 1.000 87.86053 258 HIS E CA 1
ATOM 14704 C C . HIS H 1 258 ? -18.59700 12.87600 6.43700 1.000 87.01570 258 HIS E C 1
ATOM 14705 O O . HIS H 1 258 ? -18.03600 13.96800 6.32900 1.000 88.19742 258 HIS E O 1
ATOM 14712 N N . PHE H 1 259 ? -18.22500 11.98300 7.35700 1.000 91.16093 259 PHE E N 1
ATOM 14713 C CA . PHE H 1 259 ? -17.07400 12.25700 8.21100 1.000 87.24204 259 PHE E CA 1
ATOM 14714 C C . PHE H 1 259 ? -15.77200 12.16600 7.42700 1.000 90.64508 259 PHE E C 1
ATOM 14715 O O . PHE H 1 259 ? -14.89900 13.03200 7.55900 1.000 106.03640 259 PHE E O 1
ATOM 14723 N N . PHE H 1 260 ? -15.62700 11.13300 6.59700 1.000 70.16368 260 PHE E N 1
ATOM 14724 C CA . PHE H 1 260 ? -14.40600 10.93800 5.82600 1.000 91.34516 260 PHE E CA 1
ATOM 14725 C C . PHE H 1 260 ? -14.70200 10.60300 4.36700 1.000 104.12564 260 PHE E C 1
ATOM 14726 O O . PHE H 1 260 ? -13.82300 10.09200 3.66400 1.000 123.05949 260 PHE E O 1
ATOM 14734 N N . THR H 1 261 ? -15.91900 10.87500 3.90000 1.000 135.91893 261 THR E N 1
ATOM 14735 C CA . THR H 1 261 ? -16.26600 10.60100 2.51200 1.000 84.35485 261 THR E CA 1
ATOM 14736 C C . THR H 1 261 ? -15.57100 11.58900 1.58700 1.000 99.06188 261 THR E C 1
ATOM 14737 O O . THR H 1 261 ? -15.44100 12.77700 1.89900 1.000 105.84427 261 THR E O 1
ATOM 14741 N N . LEU H 1 262 ? -15.13700 11.09300 0.42900 1.000 78.34360 262 LEU E N 1
ATOM 14742 C CA . LEU H 1 262 ? -14.41300 11.94400 -0.50500 1.000 58.93338 262 LEU E CA 1
ATOM 14743 C C . LEU H 1 262 ? -15.33500 12.94200 -1.19000 1.000 117.42197 262 LEU E C 1
ATOM 14744 O O . LEU H 1 262 ? -14.89300 14.03100 -1.57300 1.000 43.25782 262 LEU E O 1
ATOM 14749 N N . GLU H 1 263 ? -16.61700 12.60300 -1.32000 1.000 103.93878 263 GLU E N 1
ATOM 14750 C CA . GLU H 1 263 ? -17.57000 13.41500 -2.06700 1.000 124.89655 263 GLU E CA 1
ATOM 14751 C C . GLU H 1 263 ? -17.82400 14.75800 -1.39500 1.000 116.54555 263 GLU E C 1
ATOM 14752 O O . GLU H 1 263 ? -17.45500 15.80900 -1.93200 1.000 119.77226 263 GLU E O 1
ATOM 14758 N N . ALA H 1 264 ? -18.44300 14.73700 -0.21500 1.000 83.99428 264 ALA E N 1
ATOM 14759 C CA . ALA H 1 264 ? -18.82000 15.97400 0.45700 1.000 91.22410 264 ALA E CA 1
ATOM 14760 C C . ALA H 1 264 ? -17.62900 16.76500 0.98400 1.000 134.54771 264 ALA E C 1
ATOM 14761 O O . ALA H 1 264 ? -17.84200 17.81500 1.60300 1.000 113.94261 264 ALA E O 1
ATOM 14763 N N . GLY H 1 265 ? -16.39800 16.30500 0.77000 1.000 121.98041 265 GLY E N 1
ATOM 14764 C CA . GLY H 1 265 ? -15.22800 17.04600 1.18900 1.000 139.52462 265 GLY E CA 1
ATOM 14765 C C . GLY H 1 265 ? -14.64300 16.63700 2.52300 1.000 127.37580 265 GLY E C 1
ATOM 14766 O O . GLY H 1 265 ? -13.62700 17.21200 2.93200 1.000 120.01965 265 GLY E O 1
ATOM 14767 N N . GLY H 1 266 ? -15.26500 15.69000 3.22400 1.000 122.76998 266 GLY E N 1
ATOM 14768 C CA . GLY H 1 266 ? -14.75100 15.27700 4.51700 1.000 106.68121 266 GLY E CA 1
ATOM 14769 C C . GLY H 1 266 ? -13.32500 14.76600 4.43100 1.000 118.53000 266 GLY E C 1
ATOM 14770 O O . GLY H 1 266 ? -12.89100 14.23100 3.41000 1.000 117.94309 266 GLY E O 1
ATOM 14771 N N . MET H 1 267 ? -12.59200 14.93600 5.53100 1.000 129.68660 267 MET E N 1
ATOM 14772 C CA . MET H 1 267 ? -11.19100 14.54200 5.61800 1.000 96.89583 267 MET E CA 1
ATOM 14773 C C . MET H 1 267 ? -11.04700 13.03000 5.49000 1.000 92.47425 267 MET E C 1
ATOM 14774 O O . MET H 1 267 ? -11.52400 12.28800 6.35800 1.000 67.84498 267 MET E O 1
ATOM 14779 N N . PRO H 1 268 ? -10.40300 12.53200 4.43100 1.000 112.75036 268 PRO E N 1
ATOM 14780 C CA . PRO H 1 268 ? -10.19900 11.07800 4.32900 1.000 109.90528 268 PRO E CA 1
ATOM 14781 C C . PRO H 1 268 ? -9.21200 10.54400 5.35200 1.000 109.33416 268 PRO E C 1
ATOM 14782 O O . PRO H 1 268 ? -9.31800 9.37700 5.74800 1.000 83.51791 268 PRO E O 1
ATOM 14786 N N . MET H 1 269 ? -8.25000 11.36300 5.78500 1.000 119.57223 269 MET E N 1
ATOM 14787 C CA . MET H 1 269 ? -7.24400 10.94600 6.75400 1.000 125.08868 269 MET E CA 1
ATOM 14788 C C . MET H 1 269 ? -7.70400 11.08800 8.19900 1.000 88.26058 269 MET E C 1
ATOM 14789 O O . MET H 1 269 ? -6.98600 10.64800 9.10500 1.000 63.93398 269 MET E O 1
ATOM 14794 N N . LEU H 1 270 ? -8.87100 11.69000 8.44200 1.000 89.11858 270 LEU E N 1
ATOM 14795 C CA . LEU H 1 270 ? -9.33100 11.86600 9.81500 1.000 60.18353 270 LEU E CA 1
ATOM 14796 C C . LEU H 1 270 ? -9.65000 10.53000 10.47200 1.000 64.57880 270 LEU E C 1
ATOM 14797 O O . LEU H 1 270 ? -9.45700 10.37800 11.68200 1.000 109.32100 270 LEU E O 1
ATOM 14802 N N . TRP H 1 271 ? -10.13500 9.55300 9.70400 1.000 61.01521 271 TRP E N 1
ATOM 14803 C CA . TRP H 1 271 ? -10.38000 8.23400 10.27300 1.000 66.55272 271 TRP E CA 1
ATOM 14804 C C . TRP H 1 271 ? -9.08900 7.48700 10.58000 1.000 64.39456 271 TRP E C 1
ATOM 14805 O O . TRP H 1 271 ? -9.10800 6.55000 11.38500 1.000 91.49518 271 TRP E O 1
ATOM 14816 N N . ALA H 1 272 ? -7.97200 7.87900 9.96300 1.000 46.34240 272 ALA E N 1
ATOM 14817 C CA . ALA H 1 272 ? -6.71700 7.17200 10.19400 1.000 77.25400 272 ALA E CA 1
ATOM 14818 C C . ALA H 1 272 ? -6.18800 7.41500 11.60400 1.000 85.44446 272 ALA E C 1
ATOM 14819 O O . ALA H 1 272 ? -5.74300 6.47600 12.27500 1.000 84.67857 272 ALA E O 1
ATOM 14821 N N . ASN H 1 273 ? -6.22500 8.66500 12.07400 1.000 86.29193 273 ASN E N 1
ATOM 14822 C CA . ASN H 1 273 ? -5.68400 8.95300 13.39700 1.000 51.14034 273 ASN E CA 1
ATOM 14823 C C . ASN H 1 273 ? -6.58100 8.40500 14.49800 1.000 80.86759 273 ASN E C 1
ATOM 14824 O O . ASN H 1 273 ? -6.08300 8.00500 15.55600 1.000 103.97036 273 ASN E O 1
ATOM 14829 N N . LEU H 1 274 ? -7.89400 8.36200 14.26800 1.000 49.57173 274 LEU E N 1
ATOM 14830 C CA . LEU H 1 274 ? -8.79200 7.79500 15.26600 1.000 49.35065 274 LEU E CA 1
ATOM 14831 C C . LEU H 1 274 ? -8.56000 6.29800 15.43000 1.000 64.26823 274 LEU E C 1
ATOM 14832 O O . LEU H 1 274 ? -8.64100 5.77000 16.54500 1.000 107.53131 274 LEU E O 1
ATOM 14837 N N . PHE H 1 275 ? -8.27200 5.59600 14.33200 1.000 47.42411 275 PHE E N 1
ATOM 14838 C CA . PHE H 1 275 ? -8.00500 4.16600 14.42700 1.000 58.18592 275 PHE E CA 1
ATOM 14839 C C . PHE H 1 275 ? -6.67000 3.88200 15.09800 1.000 104.36251 275 PHE E C 1
ATOM 14840 O O . PHE H 1 275 ? -6.53700 2.87900 15.80800 1.000 136.19528 275 PHE E O 1
ATOM 14848 N N . TRP H 1 276 ? -5.67400 4.74000 14.88800 1.000 99.07240 276 TRP E N 1
ATOM 14849 C CA . TRP H 1 276 ? -4.35800 4.51100 15.46500 1.000 95.45618 276 TRP E CA 1
ATOM 14850 C C . TRP H 1 276 ? -4.20700 5.08500 16.86700 1.000 84.49434 276 TRP E C 1
ATOM 14851 O O . TRP H 1 276 ? -3.35100 4.60900 17.62100 1.000 80.84390 276 TRP E O 1
ATOM 14862 N N . ILE H 1 277 ? -5.01100 6.08700 17.23500 1.000 90.13712 277 ILE E N 1
ATOM 14863 C CA . ILE H 1 277 ? -5.10100 6.46600 18.64200 1.000 75.15638 277 ILE E CA 1
ATOM 14864 C C . ILE H 1 277 ? -5.54000 5.26700 19.46900 1.000 71.17959 277 ILE E C 1
ATOM 14865 O O . ILE H 1 277 ? -5.10300 5.09300 20.61300 1.000 80.23857 277 ILE E O 1
ATOM 14870 N N . TRP H 1 278 ? -6.39300 4.41600 18.90200 1.000 51.54302 278 TRP E N 1
ATOM 14871 C CA . TRP H 1 278 ? -6.71400 3.13000 19.50300 1.000 62.39169 278 TRP E CA 1
ATOM 14872 C C . TRP H 1 278 ? -5.72700 2.03900 19.11500 1.000 64.67881 278 TRP E C 1
ATOM 14873 O O . TRP H 1 278 ? -5.49000 1.12200 19.90900 1.000 99.47245 278 TRP E O 1
ATOM 14884 N N . GLY H 1 279 ? -5.14000 2.12300 17.92500 1.000 50.79030 279 GLY E N 1
ATOM 14885 C CA . GLY H 1 279 ? -4.32400 1.04600 17.39400 1.000 84.77595 279 GLY E CA 1
ATOM 14886 C C . GLY H 1 279 ? -3.10900 0.67700 18.22000 1.000 110.02635 279 GLY E C 1
ATOM 14887 O O . GLY H 1 279 ? -3.01600 -0.44600 18.72700 1.000 78.65680 279 GLY E O 1
ATOM 14888 N N . HIS H 1 280 ? -2.16700 1.60700 18.35900 1.000 88.10530 280 HIS E N 1
ATOM 14889 C CA . HIS H 1 280 ? -0.91500 1.31200 19.04600 1.000 80.55440 280 HIS E CA 1
ATOM 14890 C C . HIS H 1 280 ? -1.10700 1.10800 20.54800 1.000 63.39444 280 HIS E C 1
ATOM 14891 O O . HIS H 1 280 ? -0.44000 0.24300 21.12900 1.000 64.10505 280 HIS E O 1
ATOM 14898 N N . PRO H 1 281 ? -1.97100 1.87500 21.22600 1.000 65.49206 281 PRO E N 1
ATOM 14899 C CA . PRO H 1 281 ? -2.26500 1.52900 22.62800 1.000 95.98519 281 PRO E CA 1
ATOM 14900 C C . PRO H 1 281 ? -2.86300 0.14300 22.79400 1.000 91.48465 281 PRO E C 1
ATOM 14901 O O . PRO H 1 281 ? -2.52400 -0.56000 23.75400 1.000 111.75287 281 PRO E O 1
ATOM 14905 N N . GLU H 1 282 ? -3.74600 -0.27600 21.88400 1.000 72.36131 282 GLU E N 1
ATOM 14906 C CA . GLU H 1 282 ? -4.22200 -1.65300 21.92100 1.000 89.11595 282 GLU E CA 1
ATOM 14907 C C . GLU H 1 282 ? -3.11400 -2.62500 21.53800 1.000 109.01570 282 GLU E C 1
ATOM 14908 O O . GLU H 1 282 ? -3.13800 -3.78900 21.95400 1.000 105.70478 282 GLU E O 1
ATOM 14914 N N . VAL H 1 283 ? -2.13600 -2.16400 20.75500 1.000 55.31979 283 VAL E N 1
ATOM 14915 C CA . VAL H 1 283 ? -1.01500 -3.01600 20.37300 1.000 84.84175 283 VAL E CA 1
ATOM 14916 C C . VAL H 1 283 ? -0.21800 -3.44600 21.59900 1.000 108.96833 283 VAL E C 1
ATOM 14917 O O . VAL H 1 283 ? 0.35700 -4.54300 21.62300 1.000 59.22815 283 VAL E O 1
ATOM 14921 N N . TYR H 1 284 ? -0.18400 -2.60900 22.64000 1.000 94.90612 284 TYR E N 1
ATOM 14922 C CA . TYR H 1 284 ? 0.44500 -2.98900 23.89900 1.000 82.15985 284 TYR E CA 1
ATOM 14923 C C . TYR H 1 284 ? -0.46100 -3.85000 24.76500 1.000 61.30998 284 TYR E C 1
ATOM 14924 O O . TYR H 1 284 ? 0.04300 -4.62400 25.58600 1.000 79.34899 284 TYR E O 1
ATOM 14933 N N . ILE H 1 285 ? -1.78100 -3.74200 24.59500 1.000 59.15709 285 ILE E N 1
ATOM 14934 C CA . ILE H 1 285 ? -2.70200 -4.62400 25.29800 1.000 59.35448 285 ILE E CA 1
ATOM 14935 C C . ILE H 1 285 ? -2.51300 -6.07100 24.86200 1.000 67.92920 285 ILE E C 1
ATOM 14936 O O . ILE H 1 285 ? -2.85500 -6.99500 25.60800 1.000 60.72307 285 ILE E O 1
ATOM 14941 N N . VAL H 1 286 ? -1.95200 -6.29300 23.67200 1.000 77.89355 286 VAL E N 1
ATOM 14942 C CA . VAL H 1 286 ? -1.65000 -7.64600 23.21800 1.000 86.13401 286 VAL E CA 1
ATOM 14943 C C . VAL H 1 286 ? -0.26200 -8.11000 23.65600 1.000 88.25532 286 VAL E C 1
ATOM 14944 O O . VAL H 1 286 ? 0.01700 -9.31700 23.62500 1.000 99.59352 286 VAL E O 1
ATOM 14948 N N . ILE H 1 287 ? 0.61200 -7.19500 24.06900 1.000 94.00864 287 ILE E N 1
ATOM 14949 C CA . ILE H 1 287 ? 1.95100 -7.56100 24.51300 1.000 96.56158 287 ILE E CA 1
ATOM 14950 C C . ILE H 1 287 ? 2.13000 -7.42500 26.02200 1.000 81.44398 287 ILE E C 1
ATOM 14951 O O . ILE H 1 287 ? 3.09100 -7.99100 26.56700 1.000 82.66781 287 ILE E O 1
ATOM 14956 N N . LEU H 1 288 ? 1.23800 -6.70800 26.71900 1.000 88.83434 288 LEU E N 1
ATOM 14957 C CA . LEU H 1 288 ? 1.39800 -6.56000 28.16500 1.000 81.30185 288 LEU E CA 1
ATOM 14958 C C . LEU H 1 288 ? 1.17900 -7.87700 28.90200 1.000 80.44386 288 LEU E C 1
ATOM 14959 O O . LEU H 1 288 ? 2.07100 -8.28200 29.66900 1.000 72.54291 288 LEU E O 1
ATOM 14964 N N . PRO H 1 289 ? 0.06500 -8.59800 28.72200 1.000 67.18437 289 PRO E N 1
ATOM 14965 C CA . PRO H 1 289 ? -0.04200 -9.90700 29.38500 1.000 68.81615 289 PRO E CA 1
ATOM 14966 C C . PRO H 1 289 ? 0.93100 -10.92400 28.82200 1.000 94.70346 289 PRO E C 1
ATOM 14967 O O . PRO H 1 289 ? 1.32300 -11.85300 29.53800 1.000 117.55357 289 PRO E O 1
ATOM 14971 N N . ALA H 1 290 ? 1.32600 -10.77700 27.55400 1.000 72.22708 290 ALA E N 1
ATOM 14972 C CA . ALA H 1 290 ? 2.37100 -11.63000 26.99900 1.000 91.15303 290 ALA E CA 1
ATOM 14973 C C . ALA H 1 290 ? 3.67000 -11.46900 27.77300 1.000 116.24025 290 ALA E C 1
ATOM 14974 O O . ALA H 1 290 ? 4.40400 -12.44200 27.98600 1.000 100.55416 290 ALA E O 1
ATOM 14976 N N . PHE H 1 291 ? 3.97500 -10.24100 28.19700 1.000 106.35223 291 PHE E N 1
ATOM 14977 C CA . PHE H 1 291 ? 5.12300 -10.03000 29.06900 1.000 108.83410 291 PHE E CA 1
ATOM 14978 C C . PHE H 1 291 ? 4.86900 -10.61200 30.45200 1.000 110.38166 291 PHE E C 1
ATOM 14979 O O . PHE H 1 291 ? 5.77900 -11.17700 31.07000 1.000 116.06128 291 PHE E O 1
ATOM 14987 N N . GLY H 1 292 ? 3.63500 -10.49500 30.94600 1.000 118.98005 292 GLY E N 1
ATOM 14988 C CA . GLY H 1 292 ? 3.32900 -11.00900 32.27200 1.000 105.19946 292 GLY E CA 1
ATOM 14989 C C . GLY H 1 292 ? 3.35400 -12.52500 32.32700 1.000 101.36215 292 GLY E C 1
ATOM 14990 O O . GLY H 1 292 ? 3.93400 -13.11400 33.24400 1.000 125.01762 292 GLY E O 1
ATOM 14991 N N . ILE H 1 293 ? 2.71100 -13.17700 31.35400 1.000 87.54734 293 ILE E N 1
ATOM 14992 C CA . ILE H 1 293 ? 2.72100 -14.63600 31.30900 1.000 78.64364 293 ILE E CA 1
ATOM 14993 C C . ILE H 1 293 ? 4.15000 -15.14800 31.19400 1.000 123.16477 293 ILE E C 1
ATOM 14994 O O . ILE H 1 293 ? 4.52400 -16.14300 31.82600 1.000 113.29516 293 ILE E O 1
ATOM 14999 N N . PHE H 1 294 ? 4.97200 -14.47200 30.39100 1.000 106.51540 294 PHE E N 1
ATOM 15000 C CA . PHE H 1 294 ? 6.38100 -14.82800 30.29700 1.000 118.24049 294 PHE E CA 1
ATOM 15001 C C . PHE H 1 294 ? 7.18500 -14.36200 31.50100 1.000 116.20604 294 PHE E C 1
ATOM 15002 O O . PHE H 1 294 ? 8.28800 -14.87100 31.72200 1.000 123.14371 294 PHE E O 1
ATOM 15010 N N . SER H 1 295 ? 6.66500 -13.41100 32.28100 1.000 131.41049 295 SER E N 1
ATOM 15011 C CA . SER H 1 295 ? 7.38300 -12.97200 33.47300 1.000 108.57354 295 SER E CA 1
ATOM 15012 C C . SER H 1 295 ? 7.34600 -14.04000 34.55700 1.000 99.68564 295 SER E C 1
ATOM 15013 O O . SER H 1 295 ? 8.32700 -14.22800 35.28500 1.000 88.87381 295 SER E O 1
ATOM 15016 N N . GLU H 1 296 ? 6.22400 -14.75200 34.67900 1.000 91.40306 296 GLU E N 1
ATOM 15017 C CA . GLU H 1 296 ? 6.11900 -15.79900 35.68800 1.000 96.50368 296 GLU E CA 1
ATOM 15018 C C . GLU H 1 296 ? 6.85300 -17.06100 35.25400 1.000 136.11106 296 GLU E C 1
ATOM 15019 O O . GLU H 1 296 ? 7.65300 -17.61300 36.01600 1.000 128.48646 296 GLU E O 1
ATOM 15025 N N . ILE H 1 297 ? 6.60300 -17.52100 34.02500 1.000 130.08139 297 ILE E N 1
ATOM 15026 C CA . ILE H 1 297 ? 7.16100 -18.79400 33.57300 1.000 141.47486 297 ILE E CA 1
ATOM 15027 C C . ILE H 1 297 ? 8.68300 -18.73700 33.54600 1.000 141.70646 297 ILE E C 1
ATOM 15028 O O . ILE H 1 297 ? 9.36100 -19.71400 33.88800 1.000 153.61579 297 ILE E O 1
ATOM 15033 N N . ILE H 1 298 ? 9.24800 -17.59400 33.14900 1.000 138.21657 298 ILE E N 1
ATOM 15034 C CA . ILE H 1 298 ? 10.69700 -17.44400 33.17700 1.000 130.48933 298 ILE E CA 1
ATOM 15035 C C . ILE H 1 298 ? 11.22400 -17.26700 34.59200 1.000 158.42689 298 ILE E C 1
ATOM 15036 O O . ILE H 1 298 ? 12.43400 -17.38000 34.81500 1.000 163.45907 298 ILE E O 1
ATOM 15041 N N . SER H 1 299 ? 10.34100 -16.99800 35.55600 1.000 139.74307 299 SER E N 1
ATOM 15042 C CA . SER H 1 299 ? 10.72700 -16.84400 36.95000 1.000 131.20520 299 SER E CA 1
ATOM 15043 C C . SER H 1 299 ? 10.12200 -17.90500 37.85900 1.000 119.30904 299 SER E C 1
ATOM 15044 O O . SER H 1 299 ? 10.38700 -17.88400 39.06700 1.000 136.39793 299 SER E O 1
ATOM 15047 N N . SER H 1 300 ? 9.32600 -18.83000 37.32400 1.000 113.07935 300 SER E N 1
ATOM 15048 C CA . SER H 1 300 ? 8.74500 -19.90800 38.11700 1.000 123.69641 300 SER E CA 1
ATOM 15049 C C . SER H 1 300 ? 9.54500 -21.19900 38.00500 1.000 155.29230 300 SER E C 1
ATOM 15050 O O . SER H 1 300 ? 9.94400 -21.77200 39.02300 1.000 163.17220 300 SER E O 1
ATOM 15053 N N . PHE H 1 301 ? 9.78900 -21.67100 36.78100 1.000 133.21860 301 PHE E N 1
ATOM 15054 C CA . PHE H 1 301 ? 10.63200 -22.84200 36.58300 1.000 142.90398 301 PHE E CA 1
ATOM 15055 C C . PHE H 1 301 ? 12.11300 -22.52900 36.74300 1.000 148.02038 301 PHE E C 1
ATOM 15056 O O . PHE H 1 301 ? 12.92000 -23.46000 36.83400 1.000 169.13870 301 PHE E O 1
ATOM 15064 N N . ALA H 1 302 ? 12.48800 -21.24800 36.77300 1.000 156.56614 302 ALA E N 1
ATOM 15065 C CA . ALA H 1 302 ? 13.86500 -20.86800 37.05800 1.000 154.84225 302 ALA E CA 1
ATOM 15066 C C . ALA H 1 302 ? 14.14100 -20.78100 38.55200 1.000 149.84691 302 ALA E C 1
ATOM 15067 O O . ALA H 1 302 ? 15.31100 -20.75300 38.95200 1.000 137.51386 302 ALA E O 1
ATOM 15069 N N . ARG H 1 303 ? 13.09100 -20.72800 39.37600 1.000 155.63708 303 ARG E N 1
ATOM 15070 C CA . ARG H 1 303 ? 13.21400 -20.75500 40.83500 1.000 149.96535 303 ARG E CA 1
ATOM 15071 C C . ARG H 1 303 ? 14.04000 -19.57900 41.34900 1.000 138.12972 303 ARG E C 1
ATOM 15072 O O . ARG H 1 303 ? 14.90800 -19.73300 42.21000 1.000 159.58756 303 ARG E O 1
ATOM 15080 N N . LYS H 1 304 ? 13.76800 -18.39100 40.81800 1.000 121.52510 304 LYS E N 1
ATOM 15081 C CA . LYS H 1 304 ? 14.44200 -17.16900 41.22700 1.000 108.65776 304 LYS E CA 1
ATOM 15082 C C . LYS H 1 304 ? 13.40000 -16.07200 41.41500 1.000 105.37316 304 LYS E C 1
ATOM 15083 O O . LYS H 1 304 ? 12.20100 -16.28200 41.20700 1.000 110.51062 304 LYS E O 1
ATOM 15089 N N . GLN H 1 305 ? 13.86100 -14.89500 41.82300 1.000 104.96258 305 GLN E N 1
ATOM 15090 C CA . GLN H 1 305 ? 13.00200 -13.73900 42.02800 1.000 118.58790 305 GLN E CA 1
ATOM 15091 C C . GLN H 1 305 ? 13.20500 -12.74500 40.89300 1.000 100.27255 305 GLN E C 1
ATOM 15092 O O . GLN H 1 305 ? 14.33200 -12.53400 40.43300 1.000 101.57797 305 GLN E O 1
ATOM 15098 N N . LEU H 1 306 ? 12.10600 -12.14700 40.43300 1.000 113.61625 306 LEU E N 1
ATOM 15099 C CA . LEU H 1 306 ? 12.18100 -11.12500 39.39800 1.000 116.59556 306 LEU E CA 1
ATOM 15100 C C . LEU H 1 306 ? 12.96400 -9.92000 39.90100 1.000 130.64724 306 LEU E C 1
ATOM 15101 O O . LEU H 1 306 ? 12.37900 -8.96700 40.42800 1.000 146.47546 306 LEU E O 1
ATOM 15106 N N . PHE H 1 307 ? 14.28600 -9.95600 39.74600 1.000 142.79344 307 PHE E N 1
ATOM 15107 C CA . PHE H 1 307 ? 15.14900 -8.89500 40.25500 1.000 123.17003 307 PHE E CA 1
ATOM 15108 C C . PHE H 1 307 ? 14.87200 -7.60700 39.49200 1.000 103.72296 307 PHE E C 1
ATOM 15109 O O . PHE H 1 307 ? 15.23600 -7.47800 38.31800 1.000 97.08532 307 PHE E O 1
ATOM 15117 N N . GLY H 1 308 ? 14.23100 -6.65300 40.15900 1.000 126.68624 308 GLY E N 1
ATOM 15118 C CA . GLY H 1 308 ? 13.86000 -5.40300 39.52900 1.000 115.12696 308 GLY E CA 1
ATOM 15119 C C . GLY H 1 308 ? 12.37800 -5.11300 39.62200 1.000 108.85252 308 GLY E C 1
ATOM 15120 O O . GLY H 1 308 ? 11.56500 -5.76000 38.95700 1.000 90.21345 308 GLY E O 1
ATOM 15121 N N . TYR H 1 309 ? 12.01700 -4.16300 40.46300 1.000 108.99465 309 TYR E N 1
ATOM 15122 C CA . TYR H 1 309 ? 10.63900 -3.71000 40.61000 1.000 102.43070 309 TYR E CA 1
ATOM 15123 C C . TYR H 1 309 ? 10.52200 -2.19700 40.57800 1.000 135.85839 309 TYR E C 1
ATOM 15124 O O . TYR H 1 309 ? 9.56800 -1.67300 39.99800 1.000 133.86079 309 TYR E O 1
ATOM 15133 N N . LYS H 1 310 ? 11.46500 -1.48000 41.19400 1.000 152.42354 310 LYS E N 1
ATOM 15134 C CA . LYS H 1 310 ? 11.50100 -0.02800 41.07400 1.000 169.76772 310 LYS E CA 1
ATOM 15135 C C . LYS H 1 310 ? 11.87100 0.42600 39.66900 1.000 189.90961 310 LYS E C 1
ATOM 15136 O O . LYS H 1 310 ? 11.72000 1.61300 39.36000 1.000 175.34997 310 LYS E O 1
ATOM 15142 N N . ALA H 1 311 ? 12.34600 -0.48700 38.81800 1.000 183.75887 311 ALA E N 1
ATOM 15143 C CA . ALA H 1 311 ? 12.68400 -0.16800 37.44100 1.000 186.99084 311 ALA E CA 1
ATOM 15144 C C . ALA H 1 311 ? 12.01100 -1.08800 36.43200 1.000 179.60574 311 ALA E C 1
ATOM 15145 O O . ALA H 1 311 ? 12.22400 -0.91400 35.22700 1.000 193.63374 311 ALA E O 1
ATOM 15147 N N . MET H 1 312 ? 11.22000 -2.06200 36.88000 1.000 164.32760 312 MET E N 1
ATOM 15148 C CA . MET H 1 312 ? 10.43500 -2.90900 35.99100 1.000 129.53658 312 MET E CA 1
ATOM 15149 C C . MET H 1 312 ? 8.94600 -2.61500 36.08400 1.000 127.71531 312 MET E C 1
ATOM 15150 O O . MET H 1 312 ? 8.28900 -2.41900 35.05800 1.000 129.14180 312 MET E O 1
ATOM 15155 N N . VAL H 1 313 ? 8.39000 -2.58100 37.29800 1.000 120.04071 313 VAL E N 1
ATOM 15156 C CA . VAL H 1 313 ? 7.02600 -2.09000 37.46200 1.000 81.14920 313 VAL E CA 1
ATOM 15157 C C . VAL H 1 313 ? 6.98600 -0.58500 37.24400 1.000 80.86759 313 VAL E C 1
ATOM 15158 O O . VAL H 1 313 ? 5.99800 -0.04900 36.73000 1.000 79.12791 313 VAL E O 1
ATOM 15162 N N . GLY H 1 314 ? 8.04900 0.12400 37.63000 1.000 106.84965 314 GLY E N 1
ATOM 15163 C CA . GLY H 1 314 ? 8.16200 1.52200 37.25300 1.000 117.88782 314 GLY E CA 1
ATOM 15164 C C . GLY H 1 314 ? 8.28400 1.70000 35.75500 1.000 116.11919 314 GLY E C 1
ATOM 15165 O O . GLY H 1 314 ? 7.93000 2.75300 35.21700 1.000 127.62056 314 GLY E O 1
ATOM 15166 N N . SER H 1 315 ? 8.78000 0.67500 35.06200 1.000 125.60190 315 SER E N 1
ATOM 15167 C CA . SER H 1 315 ? 8.82400 0.67500 33.60700 1.000 121.86724 315 SER E CA 1
ATOM 15168 C C . SER H 1 315 ? 7.50800 0.23200 32.98400 1.000 107.33129 315 SER E C 1
ATOM 15169 O O . SER H 1 315 ? 7.23900 0.57200 31.82700 1.000 79.12001 315 SER E O 1
ATOM 15172 N N . ILE H 1 316 ? 6.68600 -0.51800 33.72200 1.000 120.78817 316 ILE E N 1
ATOM 15173 C CA . ILE H 1 316 ? 5.38800 -0.93200 33.20300 1.000 89.42388 316 ILE E CA 1
ATOM 15174 C C . ILE H 1 316 ? 4.38500 0.21300 33.23700 1.000 96.26154 316 ILE E C 1
ATOM 15175 O O . ILE H 1 316 ? 3.36800 0.16000 32.53400 1.000 90.04237 316 ILE E O 1
ATOM 15180 N N . ILE H 1 317 ? 4.64200 1.24900 34.03900 1.000 88.29743 317 ILE E N 1
ATOM 15181 C CA . ILE H 1 317 ? 3.80200 2.44100 34.03300 1.000 88.84749 317 ILE E CA 1
ATOM 15182 C C . ILE H 1 317 ? 4.24200 3.43700 32.96600 1.000 103.54926 317 ILE E C 1
ATOM 15183 O O . ILE H 1 317 ? 3.42100 4.24700 32.51000 1.000 88.81328 317 ILE E O 1
ATOM 15188 N N . ALA H 1 318 ? 5.51000 3.39600 32.55100 1.000 105.52581 318 ALA E N 1
ATOM 15189 C CA . ALA H 1 318 ? 5.99300 4.31100 31.52200 1.000 116.55082 318 ALA E CA 1
ATOM 15190 C C . ALA H 1 318 ? 5.26600 4.08000 30.20300 1.000 120.61973 318 ALA E C 1
ATOM 15191 O O . ALA H 1 318 ? 4.65900 4.99800 29.64100 1.000 128.03640 318 ALA E O 1
ATOM 15193 N N . ILE H 1 319 ? 5.30900 2.84500 29.69500 1.000 128.63911 319 ILE E N 1
ATOM 15194 C CA . ILE H 1 319 ? 4.61700 2.52300 28.45200 1.000 92.38213 319 ILE E CA 1
ATOM 15195 C C . ILE H 1 319 ? 3.10500 2.59600 28.58700 1.000 86.77356 319 ILE E C 1
ATOM 15196 O O . ILE H 1 319 ? 2.40100 2.54200 27.57400 1.000 118.36946 319 ILE E O 1
ATOM 15201 N N . SER H 1 320 ? 2.58500 2.71600 29.81100 1.000 69.76626 320 SER E N 1
ATOM 15202 C CA . SER H 1 320 ? 1.14600 2.85200 29.99500 1.000 78.37255 320 SER E CA 1
ATOM 15203 C C . SER H 1 320 ? 0.66000 4.25800 29.67100 1.000 91.01618 320 SER E C 1
ATOM 15204 O O . SER H 1 320 ? -0.46400 4.42300 29.18600 1.000 128.66543 320 SER E O 1
ATOM 15207 N N . VAL H 1 321 ? 1.48200 5.27200 29.92800 1.000 79.14370 321 VAL E N 1
ATOM 15208 C CA . VAL H 1 321 ? 1.10400 6.65600 29.66700 1.000 96.80898 321 VAL E CA 1
ATOM 15209 C C . VAL H 1 321 ? 1.75400 7.11400 28.36600 1.000 107.93399 321 VAL E C 1
ATOM 15210 O O . VAL H 1 321 ? 1.18600 7.92500 27.62500 1.000 90.72930 321 VAL E O 1
ATOM 15214 N N . LEU H 1 322 ? 2.93400 6.57600 28.06600 1.000 102.70179 322 LEU E N 1
ATOM 15215 C CA . LEU H 1 322 ? 3.65900 6.92700 26.85200 1.000 101.12528 322 LEU E CA 1
ATOM 15216 C C . LEU H 1 322 ? 3.16200 6.17300 25.62400 1.000 114.42688 322 LEU E C 1
ATOM 15217 O O . LEU H 1 322 ? 3.79000 6.26600 24.56400 1.000 129.30235 322 LEU E O 1
ATOM 15222 N N . SER H 1 323 ? 2.06400 5.42700 25.74200 1.000 111.51600 323 SER E N 1
ATOM 15223 C CA . SER H 1 323 ? 1.46600 4.75700 24.59400 1.000 106.21800 323 SER E CA 1
ATOM 15224 C C . SER H 1 323 ? 0.52800 5.66000 23.80300 1.000 92.98483 323 SER E C 1
ATOM 15225 O O . SER H 1 323 ? 0.17300 5.32100 22.66900 1.000 84.25747 323 SER E O 1
ATOM 15228 N N . PHE H 1 324 ? 0.12900 6.79800 24.36200 1.000 88.17110 324 PHE E N 1
ATOM 15229 C CA . PHE H 1 324 ? -0.74400 7.74100 23.68300 1.000 69.87154 324 PHE E CA 1
ATOM 15230 C C . PHE H 1 324 ? 0.01300 8.94200 23.13700 1.000 75.76172 324 PHE E C 1
ATOM 15231 O O . PHE H 1 324 ? -0.61000 9.87600 22.62600 1.000 91.30305 324 PHE E O 1
ATOM 15239 N N . LEU H 1 325 ? 1.34000 8.94500 23.24600 1.000 87.85001 325 LEU E N 1
ATOM 15240 C CA . LEU H 1 325 ? 2.18100 10.00600 22.70600 1.000 98.28020 325 LEU E CA 1
ATOM 15241 C C . LEU H 1 325 ? 3.07300 9.48800 21.58500 1.000 107.33129 325 LEU E C 1
ATOM 15242 O O . LEU H 1 325 ? 4.15200 10.03100 21.33800 1.000 109.19204 325 LEU E O 1
ATOM 15247 N N . VAL H 1 326 ? 2.62800 8.44000 20.89700 1.000 82.27302 326 VAL E N 1
ATOM 15248 C CA . VAL H 1 326 ? 3.48500 7.70700 19.97500 1.000 95.33248 326 VAL E CA 1
ATOM 15249 C C . VAL H 1 326 ? 2.64800 7.17200 18.81900 1.000 133.20018 326 VAL E C 1
ATOM 15250 O O . VAL H 1 326 ? 3.18600 6.77200 17.78000 1.000 127.88112 326 VAL E O 1
ATOM 15254 N N . TRP H 1 327 ? 1.32100 7.19000 18.98100 1.000 109.04465 327 TRP E N 1
ATOM 15255 C CA . TRP H 1 327 ? 0.42000 6.59000 17.99800 1.000 131.55788 327 TRP E CA 1
ATOM 15256 C C . TRP H 1 327 ? 0.55800 7.19400 16.60400 1.000 105.73636 327 TRP E C 1
ATOM 15257 O O . TRP H 1 327 ? 0.09400 6.58700 15.63300 1.000 108.14455 327 TRP E O 1
ATOM 15268 N N . THR H 1 328 ? 1.17400 8.37100 16.47600 1.000 146.18595 328 THR E N 1
ATOM 15269 C CA . THR H 1 328 ? 1.36300 9.01100 15.18000 1.000 86.68145 328 THR E CA 1
ATOM 15270 C C . THR H 1 328 ? 2.62000 8.52000 14.46100 1.000 85.76291 328 THR E C 1
ATOM 15271 O O . THR H 1 328 ? 3.17700 9.23900 13.62000 1.000 62.62067 328 THR E O 1
ATOM 15275 N N . HIS H 1 329 ? 3.07700 7.30400 14.76200 1.000 96.76160 329 HIS E N 1
ATOM 15276 C CA . HIS H 1 329 ? 4.21900 6.71900 14.07300 1.000 99.27243 329 HIS E CA 1
ATOM 15277 C C . HIS H 1 329 ? 3.81800 5.82000 12.91500 1.000 112.76878 329 HIS E C 1
ATOM 15278 O O . HIS H 1 329 ? 4.65700 5.53700 12.05200 1.000 118.46420 329 HIS E O 1
ATOM 15285 N N . HIS H 1 330 ? 2.56100 5.37800 12.86900 1.000 116.54818 330 HIS E N 1
ATOM 15286 C CA . HIS H 1 330 ? 2.06500 4.62100 11.72800 1.000 116.04286 330 HIS E CA 1
ATOM 15287 C C . HIS H 1 330 ? 1.81600 5.49800 10.50600 1.000 125.70981 330 HIS E C 1
ATOM 15288 O O . HIS H 1 330 ? 1.57400 4.96000 9.42000 1.000 126.32041 330 HIS E O 1
ATOM 15295 N N . PHE H 1 331 ? 1.86800 6.82300 10.65500 1.000 113.49782 331 PHE E N 1
ATOM 15296 C CA . PHE H 1 331 ? 1.68000 7.73100 9.53000 1.000 68.70561 331 PHE E CA 1
ATOM 15297 C C . PHE H 1 331 ? 3.01500 8.01900 8.86200 1.000 101.60692 331 PHE E C 1
ATOM 15298 O O . PHE H 1 331 ? 3.50400 7.21200 8.06200 1.000 86.96306 331 PHE E O 1
ATOM 15306 N N . PHE H 1 332 ? 3.59700 9.18000 9.18200 1.000 85.32076 332 PHE E N 1
ATOM 15307 C CA . PHE H 1 332 ? 4.90400 9.61100 8.68400 1.000 118.16680 332 PHE E CA 1
ATOM 15308 C C . PHE H 1 332 ? 4.94900 9.79800 7.16800 1.000 132.10794 332 PHE E C 1
ATOM 15309 O O . PHE H 1 332 ? 5.51200 10.78800 6.68600 1.000 149.32580 332 PHE E O 1
ATOM 15317 N N . THR H 1 333 ? 4.35400 8.86900 6.41000 1.000 128.54962 333 THR E N 1
ATOM 15318 C CA . THR H 1 333 ? 4.47900 8.87500 4.95800 1.000 117.28248 333 THR E CA 1
ATOM 15319 C C . THR H 1 333 ? 3.51900 9.85600 4.30100 1.000 111.72655 333 THR E C 1
ATOM 15320 O O . THR H 1 333 ? 3.69900 10.17400 3.11800 1.000 121.47772 333 THR E O 1
ATOM 15324 N N . MET H 1 334 ? 2.58100 10.42700 5.06100 1.000 97.80910 334 MET E N 1
ATOM 15325 C CA . MET H 1 334 ? 1.57100 11.28100 4.46200 1.000 91.50834 334 MET E CA 1
ATOM 15326 C C . MET H 1 334 ? 1.92600 12.75800 4.57500 1.000 79.43058 334 MET E C 1
ATOM 15327 O O . MET H 1 334 ? 1.02400 13.60700 4.47100 1.000 67.20543 334 MET E O 1
ATOM 15332 N N . GLY H 1 335 ? 3.20900 13.07600 4.75600 1.000 74.77739 335 GLY E N 1
ATOM 15333 C CA . GLY H 1 335 ? 3.54600 14.48300 4.72900 1.000 76.50917 335 GLY E CA 1
ATOM 15334 C C . GLY H 1 335 ? 2.97000 15.33500 5.83600 1.000 106.55488 335 GLY E C 1
ATOM 15335 O O . GLY H 1 335 ? 2.06900 16.15100 5.61800 1.000 95.15088 335 GLY E O 1
ATOM 15336 N N . ASN H 1 336 ? 3.47800 15.14100 7.03600 1.000 118.39314 336 ASN E N 1
ATOM 15337 C CA . ASN H 1 336 ? 2.99200 15.92900 8.15300 1.000 116.79032 336 ASN E CA 1
ATOM 15338 C C . ASN H 1 336 ? 3.81600 17.21400 8.27700 1.000 103.67559 336 ASN E C 1
ATOM 15339 O O . ASN H 1 336 ? 4.49400 17.63200 7.33300 1.000 108.37352 336 ASN E O 1
ATOM 15344 N N . SER H 1 337 ? 3.76600 17.85700 9.44600 1.000 96.55105 337 SER E N 1
ATOM 15345 C CA . SER H 1 337 ? 4.39700 19.15800 9.64000 1.000 118.71423 337 SER E CA 1
ATOM 15346 C C . SER H 1 337 ? 5.87000 19.05200 10.00700 1.000 126.16250 337 SER E C 1
ATOM 15347 O O . SER H 1 337 ? 6.38700 19.92100 10.72500 1.000 122.27782 337 SER E O 1
ATOM 15350 N N . ALA H 1 338 ? 6.55400 18.01000 9.53200 1.000 121.62511 338 ALA E N 1
ATOM 15351 C CA . ALA H 1 338 ? 7.98400 17.81300 9.74900 1.000 126.95733 338 ALA E CA 1
ATOM 15352 C C . ALA H 1 338 ? 8.33800 17.74200 11.23000 1.000 134.28189 338 ALA E C 1
ATOM 15353 O O . ALA H 1 338 ? 8.78900 16.69800 11.71300 1.000 149.93377 338 ALA E O 1
ATOM 15355 N N . SER H 1 339 ? 8.15600 18.85100 11.95400 1.000 161.60885 339 SER E N 1
ATOM 15356 C CA . SER H 1 339 ? 8.44900 18.86000 13.38400 1.000 109.38943 339 SER E CA 1
ATOM 15357 C C . SER H 1 339 ? 7.60300 17.83500 14.12700 1.000 82.72044 339 SER E C 1
ATOM 15358 O O . SER H 1 339 ? 8.07900 17.19200 15.07000 1.000 82.84678 339 SER E O 1
ATOM 15361 N N . VAL H 1 340 ? 6.34400 17.66500 13.71700 1.000 80.76758 340 VAL E N 1
ATOM 15362 C CA . VAL H 1 340 ? 5.49300 16.66300 14.34500 1.000 103.54399 340 VAL E CA 1
ATOM 15363 C C . VAL H 1 340 ? 5.86900 15.25600 13.89500 1.000 107.15232 340 VAL E C 1
ATOM 15364 O O . VAL H 1 340 ? 5.51400 14.28000 14.56600 1.000 117.24037 340 VAL E O 1
ATOM 15368 N N . ASN H 1 341 ? 6.58400 15.12300 12.77500 1.000 101.79378 341 ASN E N 1
ATOM 15369 C CA . ASN H 1 341 ? 7.10700 13.82600 12.36500 1.000 104.52569 341 ASN E CA 1
ATOM 15370 C C . ASN H 1 341 ? 8.40200 13.47300 13.08000 1.000 151.27340 341 ASN E C 1
ATOM 15371 O O . ASN H 1 341 ? 8.79900 12.30300 13.07600 1.000 144.40152 341 ASN E O 1
ATOM 15376 N N . SER H 1 342 ? 9.06500 14.45500 13.68600 1.000 131.91845 342 SER E N 1
ATOM 15377 C CA . SER H 1 342 ? 10.21900 14.20600 14.53700 1.000 131.19205 342 SER E CA 1
ATOM 15378 C C . SER H 1 342 ? 9.85200 14.11200 16.00900 1.000 115.65334 342 SER E C 1
ATOM 15379 O O . SER H 1 342 ? 10.57200 13.46600 16.77700 1.000 126.24672 342 SER E O 1
ATOM 15382 N N . PHE H 1 343 ? 8.74800 14.74400 16.41600 1.000 124.20437 343 PHE E N 1
ATOM 15383 C CA . PHE H 1 343 ? 8.27500 14.61500 17.79000 1.000 90.42400 343 PHE E CA 1
ATOM 15384 C C . PHE H 1 343 ? 7.93800 13.16500 18.11400 1.000 99.52509 343 PHE E C 1
ATOM 15385 O O . PHE H 1 343 ? 8.44600 12.59900 19.08900 1.000 106.61541 343 PHE E O 1
ATOM 15393 N N . PHE H 1 344 ? 7.08300 12.54400 17.30000 1.000 103.33344 344 PHE E N 1
ATOM 15394 C CA . PHE H 1 344 ? 6.71900 11.14700 17.49900 1.000 90.64508 344 PHE E CA 1
ATOM 15395 C C . PHE H 1 344 ? 7.80100 10.17900 17.04200 1.000 81.09130 344 PHE E C 1
ATOM 15396 O O . PHE H 1 344 ? 7.68800 8.97900 17.31400 1.000 79.74640 344 PHE E O 1
ATOM 15404 N N . SER H 1 345 ? 8.83300 10.66000 16.34800 1.000 79.66745 345 SER E N 1
ATOM 15405 C CA . SER H 1 345 ? 9.96900 9.80200 16.03500 1.000 90.43979 345 SER E CA 1
ATOM 15406 C C . SER H 1 345 ? 10.93200 9.71400 17.21400 1.000 138.76664 345 SER E C 1
ATOM 15407 O O . SER H 1 345 ? 11.41900 8.62700 17.54500 1.000 116.14814 345 SER E O 1
ATOM 15410 N N . ILE H 1 346 ? 11.21100 10.84800 17.85900 1.000 119.46959 346 ILE E N 1
ATOM 15411 C CA . ILE H 1 346 ? 12.00400 10.83400 19.08200 1.000 104.46252 346 ILE E CA 1
ATOM 15412 C C . ILE H 1 346 ? 11.22700 10.16400 20.20800 1.000 102.12540 346 ILE E C 1
ATOM 15413 O O . ILE H 1 346 ? 11.79400 9.41200 21.00900 1.000 132.76592 346 ILE E O 1
ATOM 15418 N N . THR H 1 347 ? 9.91600 10.41200 20.27700 1.000 86.02347 347 THR E N 1
ATOM 15419 C CA . THR H 1 347 ? 9.11300 9.85000 21.35900 1.000 110.23427 347 THR E CA 1
ATOM 15420 C C . THR H 1 347 ? 9.03600 8.33200 21.26200 1.000 93.27961 347 THR E C 1
ATOM 15421 O O . THR H 1 347 ? 9.05300 7.63900 22.28500 1.000 124.48861 347 THR E O 1
ATOM 15425 N N . THR H 1 348 ? 8.94900 7.79800 20.04200 1.000 94.14287 348 THR E N 1
ATOM 15426 C CA . THR H 1 348 ? 8.91500 6.34900 19.87500 1.000 110.30007 348 THR E CA 1
ATOM 15427 C C . THR H 1 348 ? 10.20300 5.69800 20.36400 1.000 125.34398 348 THR E C 1
ATOM 15428 O O . THR H 1 348 ? 10.17800 4.56500 20.85900 1.000 123.06739 348 THR E O 1
ATOM 15432 N N . MET H 1 349 ? 11.33400 6.39600 20.23700 1.000 105.97060 349 MET E N 1
ATOM 15433 C CA . MET H 1 349 ? 12.58100 5.89100 20.80200 1.000 140.39052 349 MET E CA 1
ATOM 15434 C C . MET H 1 349 ? 12.53200 5.84700 22.32400 1.000 144.88579 349 MET E C 1
ATOM 15435 O O . MET H 1 349 ? 13.21500 5.02100 22.94100 1.000 152.07876 349 MET E O 1
ATOM 15440 N N . ALA H 1 350 ? 11.73600 6.71700 22.94200 1.000 150.94968 350 ALA E N 1
ATOM 15441 C CA . ALA H 1 350 ? 11.55500 6.72900 24.38700 1.000 136.84272 350 ALA E CA 1
ATOM 15442 C C . ALA H 1 350 ? 10.58100 5.66000 24.87000 1.000 112.95302 350 ALA E C 1
ATOM 15443 O O . ALA H 1 350 ? 10.23900 5.64600 26.05700 1.000 129.78398 350 ALA E O 1
ATOM 15445 N N . ILE H 1 351 ? 10.12200 4.77600 23.98500 1.000 111.10279 351 ILE E N 1
ATOM 15446 C CA . ILE H 1 351 ? 9.27900 3.66400 24.38500 1.000 108.98938 351 ILE E CA 1
ATOM 15447 C C . ILE H 1 351 ? 10.03000 2.33600 24.37100 1.000 137.98233 351 ILE E C 1
ATOM 15448 O O . ILE H 1 351 ? 9.67900 1.43300 25.14000 1.000 129.68923 351 ILE E O 1
ATOM 15453 N N . SER H 1 352 ? 11.05000 2.19000 23.52700 1.000 125.07552 352 SER E N 1
ATOM 15454 C CA . SER H 1 352 ? 11.86100 0.98000 23.49700 1.000 133.22387 352 SER E CA 1
ATOM 15455 C C . SER H 1 352 ? 12.86100 0.91300 24.64200 1.000 141.13008 352 SER E C 1
ATOM 15456 O O . SER H 1 352 ? 13.61600 -0.06200 24.72700 1.000 159.93233 352 SER E O 1
ATOM 15459 N N . ILE H 1 353 ? 12.88600 1.91200 25.51700 1.000 156.11082 353 ILE E N 1
ATOM 15460 C CA . ILE H 1 353 ? 13.76500 1.89500 26.68300 1.000 109.93423 353 ILE E CA 1
ATOM 15461 C C . ILE H 1 353 ? 13.00200 1.32600 27.87700 1.000 89.32650 353 ILE E C 1
ATOM 15462 O O . ILE H 1 353 ? 13.53600 0.44400 28.56400 1.000 88.00002 353 ILE E O 1
ATOM 15467 N N . PRO H 1 354 ? 11.77000 1.76900 28.17300 1.000 102.19120 354 PRO E N 1
ATOM 15468 C CA . PRO H 1 354 ? 11.00800 1.07700 29.22500 1.000 106.72595 354 PRO E CA 1
ATOM 15469 C C . PRO H 1 354 ? 10.67600 -0.35900 28.87100 1.000 105.03628 354 PRO E C 1
ATOM 15470 O O . PRO H 1 354 ? 10.54300 -1.19700 29.77100 1.000 127.20209 354 PRO E O 1
ATOM 15474 N N . THR H 1 355 ? 10.53300 -0.67100 27.58400 1.000 111.30019 355 THR E N 1
ATOM 15475 C CA . THR H 1 355 ? 10.35200 -2.05900 27.18200 1.000 109.71579 355 THR E CA 1
ATOM 15476 C C . THR H 1 355 ? 11.68200 -2.79400 27.09000 1.000 99.57510 355 THR E C 1
ATOM 15477 O O . THR H 1 355 ? 11.74400 -3.99200 27.38700 1.000 95.22194 355 THR E O 1
ATOM 15481 N N . GLY H 1 356 ? 12.75500 -2.09100 26.71800 1.000 86.06032 356 GLY E N 1
ATOM 15482 C CA . GLY H 1 356 ? 14.04400 -2.74300 26.56800 1.000 90.39242 356 GLY E CA 1
ATOM 15483 C C . GLY H 1 356 ? 14.62700 -3.24000 27.87400 1.000 151.43921 356 GLY E C 1
ATOM 15484 O O . GLY H 1 356 ? 15.28800 -4.28200 27.90400 1.000 137.97181 356 GLY E O 1
ATOM 15485 N N . VAL H 1 357 ? 14.39400 -2.51100 28.96900 1.000 132.26323 357 VAL E N 1
ATOM 15486 C CA . VAL H 1 357 ? 14.89400 -2.95300 30.26400 1.000 129.21549 357 VAL E CA 1
ATOM 15487 C C . VAL H 1 357 ? 14.16300 -4.19800 30.74400 1.000 124.65442 357 VAL E C 1
ATOM 15488 O O . VAL H 1 357 ? 14.68500 -4.93100 31.59000 1.000 143.22770 357 VAL E O 1
ATOM 15492 N N . LYS H 1 358 ? 12.96600 -4.46400 30.21700 1.000 109.17888 358 LYS E N 1
ATOM 15493 C CA . LYS H 1 358 ? 12.20800 -5.63400 30.63500 1.000 90.32925 358 LYS E CA 1
ATOM 15494 C C . LYS H 1 358 ? 12.72400 -6.92200 30.00900 1.000 95.89308 358 LYS E C 1
ATOM 15495 O O . LYS H 1 358 ? 12.36500 -8.00700 30.47800 1.000 91.83206 358 LYS E O 1
ATOM 15501 N N . ILE H 1 359 ? 13.55200 -6.83200 28.96700 1.000 110.03688 359 ILE E N 1
ATOM 15502 C CA . ILE H 1 359 ? 14.19800 -8.03000 28.44100 1.000 116.20604 359 ILE E CA 1
ATOM 15503 C C . ILE H 1 359 ? 15.44700 -8.35100 29.24900 1.000 114.31634 359 ILE E C 1
ATOM 15504 O O . ILE H 1 359 ? 15.77100 -9.52200 29.47800 1.000 125.53874 359 ILE E O 1
ATOM 15509 N N . PHE H 1 360 ? 16.15700 -7.32000 29.71000 1.000 108.61039 360 PHE E N 1
ATOM 15510 C CA . PHE H 1 360 ? 17.30400 -7.52200 30.58600 1.000 96.23522 360 PHE E CA 1
ATOM 15511 C C . PHE H 1 360 ? 16.90100 -7.94800 31.99000 1.000 99.04345 360 PHE E C 1
ATOM 15512 O O . PHE H 1 360 ? 17.78300 -8.20900 32.81600 1.000 99.06451 360 PHE E O 1
ATOM 15520 N N . ASN H 1 361 ? 15.60400 -8.02100 32.28100 1.000 93.63228 361 ASN E N 1
ATOM 15521 C CA . ASN H 1 361 ? 15.13600 -8.49400 33.57400 1.000 93.81388 361 ASN E CA 1
ATOM 15522 C C . ASN H 1 361 ? 14.80800 -9.98000 33.57000 1.000 122.26729 361 ASN E C 1
ATOM 15523 O O . ASN H 1 361 ? 14.66500 -10.56900 34.64700 1.000 141.61698 361 ASN E O 1
ATOM 15528 N N . TRP H 1 362 ? 14.68100 -10.59500 32.39400 1.000 126.54412 362 TRP E N 1
ATOM 15529 C CA . TRP H 1 362 ? 14.43400 -12.02900 32.31400 1.000 134.85038 362 TRP E CA 1
ATOM 15530 C C . TRP H 1 362 ? 15.71800 -12.83700 32.19800 1.000 148.40464 362 TRP E C 1
ATOM 15531 O O . TRP H 1 362 ? 15.73300 -14.01400 32.57600 1.000 164.14336 362 TRP E O 1
ATOM 15542 N N . LEU H 1 363 ? 16.79200 -12.23900 31.67600 1.000 141.83016 363 LEU E N 1
ATOM 15543 C CA . LEU H 1 363 ? 18.03800 -12.98000 31.51100 1.000 157.60047 363 LEU E CA 1
ATOM 15544 C C . LEU H 1 363 ? 18.85500 -13.02000 32.79800 1.000 172.40751 363 LEU E C 1
ATOM 15545 O O . LEU H 1 363 ? 19.61900 -13.96900 33.01000 1.000 164.59605 363 LEU E O 1
ATOM 15550 N N . PHE H 1 364 ? 18.71200 -12.01400 33.66200 1.000 175.51315 364 PHE E N 1
ATOM 15551 C CA . PHE H 1 364 ? 19.34700 -12.04500 34.97300 1.000 153.67106 364 PHE E CA 1
ATOM 15552 C C . PHE H 1 364 ? 18.43900 -12.62800 36.04400 1.000 138.57714 364 PHE E C 1
ATOM 15553 O O . PHE H 1 364 ? 18.90500 -12.89100 37.15700 1.000 147.04921 364 PHE E O 1
ATOM 15561 N N . THR H 1 365 ? 17.15800 -12.83200 35.73400 1.000 128.04430 365 THR E N 1
ATOM 15562 C CA . THR H 1 365 ? 16.30300 -13.67400 36.55800 1.000 137.66914 365 THR E CA 1
ATOM 15563 C C . THR H 1 365 ? 16.44600 -15.14200 36.18100 1.000 176.22113 365 THR E C 1
ATOM 15564 O O . THR H 1 365 ? 16.05000 -16.01800 36.95700 1.000 195.75768 365 THR E O 1
ATOM 15568 N N . MET H 1 366 ? 17.02100 -15.42300 35.01200 1.000 167.62799 366 MET E N 1
ATOM 15569 C CA . MET H 1 366 ? 17.29200 -16.78400 34.57600 1.000 182.12447 366 MET E CA 1
ATOM 15570 C C . MET H 1 366 ? 18.71200 -17.23400 34.88700 1.000 213.07818 366 MET E C 1
ATOM 15571 O O . MET H 1 366 ? 18.98200 -18.44000 34.86800 1.000 224.29795 366 MET E O 1
ATOM 15576 N N . TYR H 1 367 ? 19.61600 -16.30100 35.16900 1.000 230.66187 367 TYR E N 1
ATOM 15577 C CA . TYR H 1 367 ? 21.00500 -16.61400 35.45900 1.000 210.47524 367 TYR E CA 1
ATOM 15578 C C . TYR H 1 367 ? 21.23500 -16.78800 36.95900 1.000 178.55299 367 TYR E C 1
ATOM 15579 O O . TYR H 1 367 ? 20.39000 -16.44900 37.79100 1.000 163.76437 367 TYR E O 1
ATOM 15588 N N . LYS H 1 368 ? 22.39700 -17.35800 37.28900 1.000 168.83603 368 LYS E N 1
ATOM 15589 C CA . LYS H 1 368 ? 22.79400 -17.70600 38.65100 1.000 170.55992 368 LYS E CA 1
ATOM 15590 C C . LYS H 1 368 ? 21.90300 -18.80400 39.22500 1.000 176.93964 368 LYS E C 1
ATOM 15591 O O . LYS H 1 368 ? 22.39800 -19.73100 39.87600 1.000 204.29555 368 LYS E O 1
ATOM 15597 N N . GLY H 1 369 ? 20.59400 -18.71700 38.98800 1.000 147.32293 369 GLY E N 1
ATOM 15598 C CA . GLY H 1 369 ? 19.69200 -19.74400 39.45300 1.000 125.65980 369 GLY E CA 1
ATOM 15599 C C . GLY H 1 369 ? 19.62800 -20.93100 38.51300 1.000 155.40811 369 GLY E C 1
ATOM 15600 O O . GLY H 1 369 ? 20.05000 -20.87400 37.35800 1.000 123.93065 369 GLY E O 1
ATOM 15601 N N . ARG H 1 370 ? 19.09200 -22.03100 39.03400 1.000 167.47008 370 ARG E N 1
ATOM 15602 C CA . ARG H 1 370 ? 18.97500 -23.25800 38.26600 1.000 179.81630 370 ARG E CA 1
ATOM 15603 C C . ARG H 1 370 ? 17.83000 -23.13400 37.26200 1.000 168.02015 370 ARG E C 1
ATOM 15604 O O . ARG H 1 370 ? 17.06100 -22.17000 37.27200 1.000 166.30941 370 ARG E O 1
ATOM 15612 N N . ILE H 1 371 ? 17.71400 -24.13200 36.38700 1.000 181.70863 371 ILE E N 1
ATOM 15613 C CA . ILE H 1 371 ? 16.70400 -24.10000 35.33700 1.000 178.12399 371 ILE E CA 1
ATOM 15614 C C . ILE H 1 371 ? 16.48000 -25.52100 34.84500 1.000 206.45633 371 ILE E C 1
ATOM 15615 O O . ILE H 1 371 ? 17.35600 -26.38100 34.96400 1.000 197.66054 371 ILE E O 1
ATOM 15620 N N . SER H 1 372 ? 15.28900 -25.76800 34.30100 1.000 195.12339 372 SER E N 1
ATOM 15621 C CA . SER H 1 372 ? 14.94100 -27.05100 33.70100 1.000 205.89574 372 SER E CA 1
ATOM 15622 C C . SER H 1 372 ? 14.09700 -26.77600 32.46700 1.000 184.05891 372 SER E C 1
ATOM 15623 O O . SER H 1 372 ? 12.99500 -26.23000 32.57700 1.000 164.80660 372 SER E O 1
ATOM 15626 N N . PHE H 1 373 ? 14.61400 -27.15100 31.30100 1.000 175.96847 373 PHE E N 1
ATOM 15627 C CA . PHE H 1 373 ? 13.97500 -26.81900 30.03000 1.000 164.24074 373 PHE E CA 1
ATOM 15628 C C . PHE H 1 373 ? 12.78100 -27.74000 29.81800 1.000 177.86080 373 PHE E C 1
ATOM 15629 O O . PHE H 1 373 ? 12.92700 -28.87700 29.36400 1.000 171.04419 373 PHE E O 1
ATOM 15637 N N . THR H 1 374 ? 11.59200 -27.24900 30.15200 1.000 157.87946 374 THR E N 1
ATOM 15638 C CA . THR H 1 374 ? 10.34000 -27.94100 29.89600 1.000 155.89238 374 THR E CA 1
ATOM 15639 C C . THR H 1 374 ? 9.62000 -27.26600 28.73000 1.000 161.95363 374 THR E C 1
ATOM 15640 O O . THR H 1 374 ? 10.16100 -26.37200 28.07100 1.000 160.68242 374 THR E O 1
ATOM 15644 N N . THR H 1 375 ? 8.38000 -27.69400 28.47700 1.000 176.12112 375 THR E N 1
ATOM 15645 C CA . THR H 1 375 ? 7.63000 -27.10500 27.36900 1.000 106.91545 375 THR E CA 1
ATOM 15646 C C . THR H 1 375 ? 7.29600 -25.63800 27.61900 1.000 102.80706 375 THR E C 1
ATOM 15647 O O . THR H 1 375 ? 7.55700 -24.81200 26.72700 1.000 119.53538 375 THR E O 1
ATOM 15651 N N . PRO H 1 376 ? 6.74800 -25.23500 28.77300 1.000 101.72009 376 PRO E N 1
ATOM 15652 C CA . PRO H 1 376 ? 6.52600 -23.79400 28.98900 1.000 121.12505 376 PRO E CA 1
ATOM 15653 C C . PRO H 1 376 ? 7.81000 -22.98600 29.02000 1.000 141.98018 376 PRO E C 1
ATOM 15654 O O . PRO H 1 376 ? 7.78100 -21.78400 28.72800 1.000 95.51935 376 PRO E O 1
ATOM 15658 N N . MET H 1 377 ? 8.93700 -23.60700 29.37300 1.000 141.08534 377 MET E N 1
ATOM 15659 C CA . MET H 1 377 ? 10.20700 -22.89100 29.34300 1.000 159.31384 377 MET E CA 1
ATOM 15660 C C . MET H 1 377 ? 10.67100 -22.64600 27.91500 1.000 153.47366 377 MET E C 1
ATOM 15661 O O . MET H 1 377 ? 11.21900 -21.58100 27.61000 1.000 153.16836 377 MET E O 1
ATOM 15666 N N . LEU H 1 378 ? 10.45900 -23.61900 27.02500 1.000 144.63839 378 LEU E N 1
ATOM 15667 C CA . LEU H 1 378 ? 10.88000 -23.45200 25.63800 1.000 113.49255 378 LEU E CA 1
ATOM 15668 C C . LEU H 1 378 ? 10.14800 -22.28900 24.98100 1.000 165.15401 378 LEU E C 1
ATOM 15669 O O . LEU H 1 378 ? 10.73700 -21.54200 24.19100 1.000 127.04681 378 LEU E O 1
ATOM 15674 N N . TRP H 1 379 ? 8.86200 -22.11400 25.30000 1.000 148.34410 379 TRP E N 1
ATOM 15675 C CA . TRP H 1 379 ? 8.14400 -20.94100 24.81300 1.000 141.93544 379 TRP E CA 1
ATOM 15676 C C . TRP H 1 379 ? 8.73200 -19.66200 25.39000 1.000 137.40332 379 TRP E C 1
ATOM 15677 O O . TRP H 1 379 ? 8.74000 -18.62400 24.72000 1.000 134.20556 379 TRP E O 1
ATOM 15688 N N . ALA H 1 380 ? 9.23100 -19.71800 26.62600 1.000 150.19169 380 ALA E N 1
ATOM 15689 C CA . ALA H 1 380 ? 9.91900 -18.57400 27.20900 1.000 126.51780 380 ALA E CA 1
ATOM 15690 C C . ALA H 1 380 ? 11.37500 -18.50200 26.77000 1.000 129.05495 380 ALA E C 1
ATOM 15691 O O . ALA H 1 380 ? 11.94600 -17.40700 26.71500 1.000 93.76651 380 ALA E O 1
ATOM 15693 N N . LEU H 1 381 ? 11.98800 -19.64600 26.45100 1.000 121.26980 381 LEU E N 1
ATOM 15694 C CA . LEU H 1 381 ? 13.35400 -19.63400 25.93700 1.000 138.55609 381 LEU E CA 1
ATOM 15695 C C . LEU H 1 381 ? 13.41300 -18.97500 24.56800 1.000 148.09934 381 LEU E C 1
ATOM 15696 O O . LEU H 1 381 ? 14.29400 -18.15000 24.30300 1.000 161.79571 381 LEU E O 1
ATOM 15701 N N . ALA H 1 382 ? 12.48600 -19.33400 23.68000 1.000 152.77884 382 ALA E N 1
ATOM 15702 C CA . ALA H 1 382 ? 12.45300 -18.74200 22.35100 1.000 128.66279 382 ALA E CA 1
ATOM 15703 C C . ALA H 1 382 ? 11.86100 -17.34100 22.35600 1.000 109.44996 382 ALA E C 1
ATOM 15704 O O . ALA H 1 382 ? 12.04200 -16.60300 21.38300 1.000 116.81401 382 ALA E O 1
ATOM 15706 N N . PHE H 1 383 ? 11.16500 -16.95900 23.42900 1.000 115.83757 383 PHE E N 1
ATOM 15707 C CA . PHE H 1 383 ? 10.58400 -15.62400 23.49600 1.000 105.73899 383 PHE E CA 1
ATOM 15708 C C . PHE H 1 383 ? 11.65100 -14.55300 23.67800 1.000 122.65681 383 PHE E C 1
ATOM 15709 O O . PHE H 1 383 ? 11.46900 -13.41700 23.22700 1.000 85.47604 383 PHE E O 1
ATOM 15717 N N . ILE H 1 384 ? 12.76300 -14.88900 24.32300 1.000 111.23176 384 ILE E N 1
ATOM 15718 C CA . ILE H 1 384 ? 13.81400 -13.91300 24.60300 1.000 122.76472 384 ILE E CA 1
ATOM 15719 C C . ILE H 1 384 ? 14.48000 -13.44900 23.30800 1.000 115.37436 384 ILE E C 1
ATOM 15720 O O . ILE H 1 384 ? 14.55700 -12.23400 23.07600 1.000 120.68815 384 ILE E O 1
ATOM 15725 N N . PRO H 1 385 ? 14.98200 -14.34800 22.42700 1.000 120.45918 385 PRO E N 1
ATOM 15726 C CA . PRO H 1 385 ? 15.66500 -13.86000 21.22100 1.000 115.84810 385 PRO E CA 1
ATOM 15727 C C . PRO H 1 385 ? 14.69600 -13.38300 20.15200 1.000 119.20903 385 PRO E C 1
ATOM 15728 O O . PRO H 1 385 ? 14.87300 -12.30000 19.58600 1.000 129.52342 385 PRO E O 1
ATOM 15732 N N . ASN H 1 386 ? 13.66600 -14.18800 19.87500 1.000 128.36802 386 ASN E N 1
ATOM 15733 C CA . ASN H 1 386 ? 12.77800 -13.90500 18.75000 1.000 93.38751 386 ASN E CA 1
ATOM 15734 C C . ASN H 1 386 ? 12.08300 -12.55900 18.90600 1.000 87.93949 386 ASN E C 1
ATOM 15735 O O . ASN H 1 386 ? 11.88300 -11.84000 17.92000 1.000 93.53753 386 ASN E O 1
ATOM 15740 N N . PHE H 1 387 ? 11.71200 -12.19400 20.13500 1.000 86.52616 387 PHE E N 1
ATOM 15741 C CA . PHE H 1 387 ? 11.10400 -10.88500 20.34900 1.000 86.97885 387 PHE E CA 1
ATOM 15742 C C . PHE H 1 387 ? 12.11800 -9.76300 20.16800 1.000 92.95588 387 PHE E C 1
ATOM 15743 O O . PHE H 1 387 ? 11.75000 -8.65800 19.75500 1.000 102.01749 387 PHE E O 1
ATOM 15751 N N . VAL H 1 388 ? 13.38900 -10.02000 20.48100 1.000 96.09047 388 VAL E N 1
ATOM 15752 C CA . VAL H 1 388 ? 14.41600 -9.00100 20.29600 1.000 108.36299 388 VAL E CA 1
ATOM 15753 C C . VAL H 1 388 ? 14.78200 -8.86900 18.82200 1.000 111.76603 388 VAL E C 1
ATOM 15754 O O . VAL H 1 388 ? 14.96900 -7.75600 18.31800 1.000 113.57414 388 VAL E O 1
ATOM 15758 N N . ILE H 1 389 ? 14.87900 -9.99500 18.10700 1.000 105.82585 389 ILE E N 1
ATOM 15759 C CA . ILE H 1 389 ? 15.17800 -9.94600 16.67700 1.000 101.18055 389 ILE E CA 1
ATOM 15760 C C . ILE H 1 389 ? 14.10900 -9.15700 15.93500 1.000 85.57079 389 ILE E C 1
ATOM 15761 O O . ILE H 1 389 ? 14.39900 -8.48600 14.93700 1.000 86.42089 389 ILE E O 1
ATOM 15766 N N . GLY H 1 390 ? 12.86300 -9.21000 16.41100 1.000 101.50691 390 GLY E N 1
ATOM 15767 C CA . GLY H 1 390 ? 11.83300 -8.34200 15.87200 1.000 84.76279 390 GLY E CA 1
ATOM 15768 C C . GLY H 1 390 ? 11.87300 -6.94000 16.43700 1.000 83.44685 390 GLY E C 1
ATOM 15769 O O . GLY H 1 390 ? 11.43400 -5.99200 15.77900 1.000 76.73815 390 GLY E O 1
ATOM 15770 N N . GLY H 1 391 ? 12.38400 -6.78500 17.66100 1.000 91.43465 391 GLY E N 1
ATOM 15771 C CA . GLY H 1 391 ? 12.52000 -5.46800 18.25500 1.000 102.20436 391 GLY E CA 1
ATOM 15772 C C . GLY H 1 391 ? 13.67700 -4.65300 17.72300 1.000 126.93627 391 GLY E C 1
ATOM 15773 O O . GLY H 1 391 ? 13.64000 -3.42200 17.80600 1.000 131.13151 391 GLY E O 1
ATOM 15774 N N . VAL H 1 392 ? 14.70300 -5.30800 17.17800 1.000 123.57797 392 VAL E N 1
ATOM 15775 C CA . VAL H 1 392 ? 15.85100 -4.60500 16.61400 1.000 133.24229 392 VAL E CA 1
ATOM 15776 C C . VAL H 1 392 ? 15.53800 -4.17100 15.18800 1.000 148.12302 392 VAL E C 1
ATOM 15777 O O . VAL H 1 392 ? 16.41100 -3.65600 14.48000 1.000 169.23082 392 VAL E O 1
ATOM 15781 N N . THR H 1 393 ? 14.29500 -4.36900 14.75700 1.000 161.21407 393 THR E N 1
ATOM 15782 C CA . THR H 1 393 ? 13.82900 -3.87900 13.46500 1.000 117.77728 393 THR E CA 1
ATOM 15783 C C . THR H 1 393 ? 12.80500 -2.76400 13.58100 1.000 115.05327 393 THR E C 1
ATOM 15784 O O . THR H 1 393 ? 12.83400 -1.82400 12.78400 1.000 78.45678 393 THR E O 1
ATOM 15788 N N . GLY H 1 394 ? 11.90600 -2.84000 14.56600 1.000 111.68181 394 GLY E N 1
ATOM 15789 C CA . GLY H 1 394 ? 10.94500 -1.77100 14.77500 1.000 119.65908 394 GLY E CA 1
ATOM 15790 C C . GLY H 1 394 ? 11.58000 -0.47300 15.22900 1.000 132.64485 394 GLY E C 1
ATOM 15791 O O . GLY H 1 394 ? 11.01600 0.60400 15.01700 1.000 144.60155 394 GLY E O 1
ATOM 15792 N N . VAL H 1 395 ? 12.74600 -0.55500 15.87300 1.000 135.66627 395 VAL E N 1
ATOM 15793 C CA . VAL H 1 395 ? 13.50800 0.64700 16.19700 1.000 127.03628 395 VAL E CA 1
ATOM 15794 C C . VAL H 1 395 ? 13.83400 1.42300 14.92700 1.000 122.20676 395 VAL E C 1
ATOM 15795 O O . VAL H 1 395 ? 13.78600 2.66000 14.90500 1.000 131.26311 395 VAL E O 1
ATOM 15799 N N . MET H 1 396 ? 14.14700 0.71000 13.84200 1.000 120.71974 396 MET E N 1
ATOM 15800 C CA . MET H 1 396 ? 14.35700 1.37000 12.55900 1.000 85.35234 396 MET E CA 1
ATOM 15801 C C . MET H 1 396 ? 13.06600 1.97600 12.02300 1.000 88.11320 396 MET E C 1
ATOM 15802 O O . MET H 1 396 ? 13.09800 3.03900 11.39300 1.000 79.53585 396 MET E O 1
ATOM 15807 N N . LEU H 1 397 ? 11.92600 1.32200 12.26800 1.000 99.63300 397 LEU E N 1
ATOM 15808 C CA . LEU H 1 397 ? 10.64500 1.88000 11.84700 1.000 87.08413 397 LEU E CA 1
ATOM 15809 C C . LEU H 1 397 ? 10.33700 3.18400 12.57000 1.000 100.85420 397 LEU E C 1
ATOM 15810 O O . LEU H 1 397 ? 9.65000 4.05100 12.01900 1.000 87.45259 397 LEU E O 1
ATOM 15815 N N . ALA H 1 398 ? 10.83500 3.34400 13.79800 1.000 109.67894 398 ALA E N 1
ATOM 15816 C CA . ALA H 1 398 ? 10.59200 4.57900 14.53500 1.000 109.32363 398 ALA E CA 1
ATOM 15817 C C . ALA H 1 398 ? 11.31500 5.76100 13.90700 1.000 113.60046 398 ALA E C 1
ATOM 15818 O O . ALA H 1 398 ? 10.86300 6.90400 14.04000 1.000 104.10722 398 ALA E O 1
ATOM 15820 N N . MET H 1 399 ? 12.42900 5.51100 13.22500 1.000 95.80359 399 MET E N 1
ATOM 15821 C CA . MET H 1 399 ? 13.18900 6.56500 12.55900 1.000 113.53467 399 MET E CA 1
ATOM 15822 C C . MET H 1 399 ? 12.37700 7.07300 11.37500 1.000 114.64796 399 MET E C 1
ATOM 15823 O O . MET H 1 399 ? 12.34200 6.44800 10.31300 1.000 105.18630 399 MET E O 1
ATOM 15828 N N . ALA H 1 400 ? 11.70400 8.21200 11.56400 1.000 131.16309 400 ALA E N 1
ATOM 15829 C CA . ALA H 1 400 ? 10.84200 8.74900 10.51700 1.000 103.73612 400 ALA E CA 1
ATOM 15830 C C . ALA H 1 400 ? 11.63200 9.14500 9.27500 1.000 135.18463 400 ALA E C 1
ATOM 15831 O O . ALA H 1 400 ? 11.08100 9.15200 8.16900 1.000 130.71041 400 ALA E O 1
ATOM 15833 N N . ALA H 1 401 ? 12.91700 9.47400 9.43200 1.000 135.01356 401 ALA E N 1
ATOM 15834 C CA . ALA H 1 401 ? 13.73100 9.82800 8.27300 1.000 140.93532 401 ALA E CA 1
ATOM 15835 C C . ALA H 1 401 ? 13.94900 8.63500 7.35100 1.000 131.27890 401 ALA E C 1
ATOM 15836 O O . ALA H 1 401 ? 14.11100 8.81400 6.13800 1.000 139.51146 401 ALA E O 1
ATOM 15838 N N . ALA H 1 402 ? 13.95700 7.42000 7.89900 1.000 143.24349 402 ALA E N 1
ATOM 15839 C CA . ALA H 1 402 ? 14.13000 6.21100 7.10900 1.000 115.71387 402 ALA E CA 1
ATOM 15840 C C . ALA H 1 402 ? 12.85200 5.39900 6.94800 1.000 102.17541 402 ALA E C 1
ATOM 15841 O O . ALA H 1 402 ? 12.86300 4.40400 6.21600 1.000 96.45367 402 ALA E O 1
ATOM 15843 N N . ASP H 1 403 ? 11.75700 5.79000 7.60600 1.000 102.90181 403 ASP E N 1
ATOM 15844 C CA . ASP H 1 403 ? 10.50200 5.05700 7.47300 1.000 116.94823 403 ASP E CA 1
ATOM 15845 C C . ASP H 1 403 ? 9.90400 5.17900 6.07800 1.000 122.43836 403 ASP E C 1
ATOM 15846 O O . ASP H 1 403 ? 9.11500 4.31700 5.67700 1.000 105.70478 403 ASP E O 1
ATOM 15851 N N . TYR H 1 404 ? 10.26800 6.22300 5.32800 1.000 107.82872 404 TYR E N 1
ATOM 15852 C CA . TYR H 1 404 ? 9.70000 6.41700 3.99700 1.000 124.22279 404 TYR E CA 1
ATOM 15853 C C . TYR H 1 404 ? 10.14600 5.33400 3.02200 1.000 153.16573 404 TYR E C 1
ATOM 15854 O O . TYR H 1 404 ? 9.43500 5.04400 2.05400 1.000 143.05136 404 TYR E O 1
ATOM 15863 N N . GLN H 1 405 ? 11.31000 4.72600 3.25600 1.000 148.51781 405 GLN E N 1
ATOM 15864 C CA . GLN H 1 405 ? 11.83300 3.72900 2.32800 1.000 125.59927 405 GLN E CA 1
ATOM 15865 C C . GLN H 1 405 ? 11.16200 2.37300 2.51600 1.000 103.66506 405 GLN E C 1
ATOM 15866 O O . GLN H 1 405 ? 10.74900 1.73800 1.53900 1.000 93.42699 405 GLN E O 1
ATOM 15872 N N . TYR H 1 406 ? 11.05400 1.90600 3.75800 1.000 112.20819 406 TYR E N 1
ATOM 15873 C CA . TYR H 1 406 ? 10.48700 0.59500 4.05700 1.000 129.97874 406 TYR E CA 1
ATOM 15874 C C . TYR H 1 406 ? 9.09000 0.69000 4.66500 1.000 130.65514 406 TYR E C 1
ATOM 15875 O O . TYR H 1 406 ? 8.71700 -0.10500 5.53000 1.000 141.38800 406 TYR E O 1
ATOM 15884 N N . HIS H 1 407 ? 8.30000 1.66700 4.22400 1.000 161.37988 407 HIS E N 1
ATOM 15885 C CA . HIS H 1 407 ? 6.88800 1.69000 4.57900 1.000 128.39961 407 HIS E CA 1
ATOM 15886 C C . HIS H 1 407 ? 6.14700 0.62900 3.77500 1.000 108.87095 407 HIS E C 1
ATOM 15887 O O . HIS H 1 407 ? 6.30900 0.53900 2.55400 1.000 89.80550 407 HIS E O 1
ATOM 15894 N N . ASN H 1 408 ? 5.33500 -0.17400 4.46600 1.000 127.85480 408 ASN E N 1
ATOM 15895 C CA . ASN H 1 408 ? 4.66900 -1.34500 3.88600 1.000 113.73206 408 ASN E CA 1
ATOM 15896 C C . ASN H 1 408 ? 5.76700 -2.28400 3.40200 1.000 112.47664 408 ASN E C 1
ATOM 15897 O O . ASN H 1 408 ? 6.60900 -2.67900 4.22700 1.000 127.69163 408 ASN E O 1
ATOM 15902 N N . THR H 1 409 ? 5.82400 -2.63000 2.11300 1.000 104.53885 409 THR E N 1
ATOM 15903 C CA . THR H 1 409 ? 6.80800 -3.52700 1.50400 1.000 112.43190 409 THR E CA 1
ATOM 15904 C C . THR H 1 409 ? 7.35300 -4.60200 2.44100 1.000 170.75468 409 THR E C 1
ATOM 15905 O O . THR H 1 409 ? 8.55200 -4.62700 2.73500 1.000 70.23210 409 THR E O 1
ATOM 15909 N N . TYR H 1 410 ? 6.47400 -5.48100 2.92600 1.000 135.52941 410 TYR E N 1
ATOM 15910 C CA . TYR H 1 410 ? 6.84600 -6.71900 3.61100 1.000 143.72513 410 TYR E CA 1
ATOM 15911 C C . TYR H 1 410 ? 7.77000 -6.53700 4.81300 1.000 158.11106 410 TYR E C 1
ATOM 15912 O O . TYR H 1 410 ? 7.56700 -7.18000 5.84800 1.000 176.42115 410 TYR E O 1
ATOM 15921 N N . PHE H 1 411 ? 8.80000 -5.69500 4.68200 1.000 168.43862 411 PHE E N 1
ATOM 15922 C CA . PHE H 1 411 ? 9.67200 -5.39600 5.81400 1.000 144.04095 411 PHE E CA 1
ATOM 15923 C C . PHE H 1 411 ? 8.87500 -4.90300 7.01400 1.000 105.55476 411 PHE E C 1
ATOM 15924 O O . PHE H 1 411 ? 9.25500 -5.16000 8.16200 1.000 111.71866 411 PHE E O 1
ATOM 15932 N N . LEU H 1 412 ? 7.77300 -4.19200 6.76900 1.000 106.39697 412 LEU E N 1
ATOM 15933 C CA . LEU H 1 412 ? 6.84100 -3.86000 7.84100 1.000 85.90240 412 LEU E CA 1
ATOM 15934 C C . LEU H 1 412 ? 6.15600 -5.11100 8.37800 1.000 105.15471 412 LEU E C 1
ATOM 15935 O O . LEU H 1 412 ? 6.02600 -5.28800 9.59400 1.000 119.06428 412 LEU E O 1
ATOM 15940 N N . VAL H 1 413 ? 5.69400 -5.98200 7.47900 1.000 75.59854 413 VAL E N 1
ATOM 15941 C CA . VAL H 1 413 ? 5.04200 -7.21900 7.89600 1.000 103.68348 413 VAL E CA 1
ATOM 15942 C C . VAL H 1 413 ? 6.03100 -8.13300 8.61100 1.000 124.24911 413 VAL E C 1
ATOM 15943 O O . VAL H 1 413 ? 5.69000 -8.78100 9.60900 1.000 134.33979 413 VAL E O 1
ATOM 15947 N N . SER H 1 414 ? 7.27100 -8.19600 8.11900 1.000 120.43286 414 SER E N 1
ATOM 15948 C CA . SER H 1 414 ? 8.26600 -9.08000 8.71800 1.000 124.40439 414 SER E CA 1
ATOM 15949 C C . SER H 1 414 ? 8.67800 -8.62400 10.11200 1.000 109.42365 414 SER E C 1
ATOM 15950 O O . SER H 1 414 ? 9.01500 -9.45900 10.95900 1.000 107.51552 414 SER E O 1
ATOM 15953 N N . HIS H 1 415 ? 8.66500 -7.31400 10.37000 1.000 116.83769 415 HIS E N 1
ATOM 15954 C CA . HIS H 1 415 ? 9.02400 -6.81900 11.69500 1.000 99.58826 415 HIS E CA 1
ATOM 15955 C C . HIS H 1 415 ? 8.02200 -7.27900 12.74500 1.000 106.36802 415 HIS E C 1
ATOM 15956 O O . HIS H 1 415 ? 8.39900 -7.88000 13.75700 1.000 117.69569 415 HIS E O 1
ATOM 15963 N N . PHE H 1 416 ? 6.73600 -7.01100 12.51600 1.000 66.80801 416 PHE E N 1
ATOM 15964 C CA . PHE H 1 416 ? 5.74300 -7.21000 13.56400 1.000 65.19466 416 PHE E CA 1
ATOM 15965 C C . PHE H 1 416 ? 5.43100 -8.68400 13.78800 1.000 65.80789 416 PHE E C 1
ATOM 15966 O O . PHE H 1 416 ? 5.12300 -9.08200 14.91800 1.000 119.74330 416 PHE E O 1
ATOM 15974 N N . HIS H 1 417 ? 5.49000 -9.50500 12.73700 1.000 66.45007 417 HIS E N 1
ATOM 15975 C CA . HIS H 1 417 ? 5.26900 -10.93500 12.92200 1.000 80.70968 417 HIS E CA 1
ATOM 15976 C C . HIS H 1 417 ? 6.31200 -11.54900 13.85000 1.000 98.86185 417 HIS E C 1
ATOM 15977 O O . HIS H 1 417 ? 6.01200 -12.51000 14.56700 1.000 110.28164 417 HIS E O 1
ATOM 15984 N N . TYR H 1 418 ? 7.53500 -11.01200 13.85600 1.000 92.03998 418 TYR E N 1
ATOM 15985 C CA . TYR H 1 418 ? 8.52100 -11.42000 14.85200 1.000 100.54627 418 TYR E CA 1
ATOM 15986 C C . TYR H 1 418 ? 8.18700 -10.91600 16.24900 1.000 100.77524 418 TYR E C 1
ATOM 15987 O O . TYR H 1 418 ? 8.61800 -11.52500 17.23300 1.000 119.86174 418 TYR E O 1
ATOM 15996 N N . VAL H 1 419 ? 7.43100 -9.82600 16.35500 1.000 104.76256 419 VAL E N 1
ATOM 15997 C CA . VAL H 1 419 ? 7.14000 -9.20000 17.64200 1.000 79.51743 419 VAL E CA 1
ATOM 15998 C C . VAL H 1 419 ? 5.94700 -9.85700 18.32400 1.000 123.73852 419 VAL E C 1
ATOM 15999 O O . VAL H 1 419 ? 6.00700 -10.19500 19.51000 1.000 141.59066 419 VAL E O 1
ATOM 16003 N N . LEU H 1 420 ? 4.85100 -10.06200 17.59400 1.000 103.92562 420 LEU E N 1
ATOM 16004 C CA . LEU H 1 420 ? 3.62100 -10.53000 18.21800 1.000 112.98197 420 LEU E CA 1
ATOM 16005 C C . LEU H 1 420 ? 3.55900 -12.04800 18.34700 1.000 91.40306 420 LEU E C 1
ATOM 16006 O O . LEU H 1 420 ? 3.13100 -12.55900 19.38800 1.000 87.40785 420 LEU E O 1
ATOM 16011 N N . ILE H 1 421 ? 3.96500 -12.78300 17.31000 1.000 81.53872 421 ILE E N 1
ATOM 16012 C CA . ILE H 1 421 ? 3.91200 -14.24000 17.38200 1.000 104.48884 421 ILE E CA 1
ATOM 16013 C C . ILE H 1 421 ? 4.87800 -14.75500 18.44300 1.000 130.15245 421 ILE E C 1
ATOM 16014 O O . ILE H 1 421 ? 4.54700 -15.66300 19.21700 1.000 136.14264 421 ILE E O 1
ATOM 16019 N N . ALA H 1 422 ? 6.07700 -14.17500 18.51200 1.000 120.28284 422 ALA E N 1
ATOM 16020 C CA . ALA H 1 422 ? 7.00300 -14.54500 19.57500 1.000 127.38369 422 ALA E CA 1
ATOM 16021 C C . ALA H 1 422 ? 6.54200 -14.02100 20.92800 1.000 122.26466 422 ALA E C 1
ATOM 16022 O O . ALA H 1 422 ? 6.76500 -14.67400 21.95300 1.000 122.70682 422 ALA E O 1
ATOM 16024 N N . GLY H 1 423 ? 5.90100 -12.85600 20.95100 1.000 128.81544 423 GLY E N 1
ATOM 16025 C CA . GLY H 1 423 ? 5.43500 -12.27200 22.19100 1.000 97.17744 423 GLY E CA 1
ATOM 16026 C C . GLY H 1 423 ? 4.15200 -12.88700 22.71000 1.000 88.04477 423 GLY E C 1
ATOM 16027 O O . GLY H 1 423 ? 4.14300 -13.51200 23.77300 1.000 119.70383 423 GLY E O 1
ATOM 16028 N N . THR H 1 424 ? 3.06300 -12.73100 21.96000 1.000 77.31980 424 THR E N 1
ATOM 16029 C CA . THR H 1 424 ? 1.74600 -13.14000 22.43300 1.000 69.18461 424 THR E CA 1
ATOM 16030 C C . THR H 1 424 ? 1.42100 -14.59100 22.09200 1.000 80.79916 424 THR E C 1
ATOM 16031 O O . THR H 1 424 ? 0.98700 -15.34900 22.96400 1.000 70.94272 424 THR E O 1
ATOM 16035 N N . VAL H 1 425 ? 1.62000 -14.99100 20.83300 1.000 101.26740 425 VAL E N 1
ATOM 16036 C CA . VAL H 1 425 ? 1.24900 -16.34200 20.41600 1.000 114.66112 425 VAL E CA 1
ATOM 16037 C C . VAL H 1 425 ? 2.04700 -17.38000 21.19500 1.000 114.64006 425 VAL E C 1
ATOM 16038 O O . VAL H 1 425 ? 1.52300 -18.44000 21.56200 1.000 114.21106 425 VAL E O 1
ATOM 16042 N N . PHE H 1 426 ? 3.32200 -17.09400 21.46900 1.000 129.05232 426 PHE E N 1
ATOM 16043 C CA . PHE H 1 426 ? 4.09400 -17.97400 22.33900 1.000 122.19886 426 PHE E CA 1
ATOM 16044 C C . PHE H 1 426 ? 3.57100 -17.93200 23.76900 1.000 115.12433 426 PHE E C 1
ATOM 16045 O O . PHE H 1 426 ? 3.45800 -18.97500 24.42300 1.000 125.29397 426 PHE E O 1
ATOM 16053 N N . ALA H 1 427 ? 3.24000 -16.73900 24.27100 1.000 116.47712 427 ALA E N 1
ATOM 16054 C CA . ALA H 1 427 ? 2.61200 -16.64700 25.58500 1.000 106.92861 427 ALA E CA 1
ATOM 16055 C C . ALA H 1 427 ? 1.23500 -17.29300 25.58800 1.000 121.29086 427 ALA E C 1
ATOM 16056 O O . ALA H 1 427 ? 0.82800 -17.88000 26.59700 1.000 82.10721 427 ALA E O 1
ATOM 16058 N N . CYS H 1 428 ? 0.50500 -17.19400 24.47300 1.000 132.75013 428 CYS E N 1
ATOM 16059 C CA . CYS H 1 428 ? -0.75100 -17.92400 24.34700 1.000 135.56362 428 CYS E CA 1
ATOM 16060 C C . CYS H 1 428 ? -0.51900 -19.42700 24.32100 1.000 149.03892 428 CYS E C 1
ATOM 16061 O O . CYS H 1 428 ? -1.38300 -20.19200 24.76000 1.000 115.12433 428 CYS E O 1
ATOM 16064 N N . PHE H 1 429 ? 0.63200 -19.86600 23.80800 1.000 157.73207 429 PHE E N 1
ATOM 16065 C CA . PHE H 1 429 ? 1.00000 -21.27400 23.89900 1.000 148.58097 429 PHE E CA 1
ATOM 16066 C C . PHE H 1 429 ? 1.67400 -21.59000 25.22600 1.000 131.78949 429 PHE E C 1
ATOM 16067 O O . PHE H 1 429 ? 1.54100 -22.70900 25.73400 1.000 127.66531 429 PHE E O 1
ATOM 16075 N N . ALA H 1 430 ? 2.39800 -20.62600 25.79800 1.000 139.85624 430 ALA E N 1
ATOM 16076 C CA . ALA H 1 430 ? 2.99700 -20.82900 27.11100 1.000 122.64102 430 ALA E CA 1
ATOM 16077 C C . ALA H 1 430 ? 1.91700 -20.96900 28.17600 1.000 108.85779 430 ALA E C 1
ATOM 16078 O O . ALA H 1 430 ? 1.87700 -21.96000 28.91300 1.000 126.00721 430 ALA E O 1
ATOM 16080 N N . GLY H 1 431 ? 1.02300 -19.98100 28.26500 1.000 92.13210 431 GLY E N 1
ATOM 16081 C CA . GLY H 1 431 ? -0.09200 -20.07200 29.19000 1.000 85.38919 431 GLY E CA 1
ATOM 16082 C C . GLY H 1 431 ? -1.04800 -21.20500 28.88300 1.000 133.31072 431 GLY E C 1
ATOM 16083 O O . GLY H 1 431 ? -1.79800 -21.62900 29.76900 1.000 130.01296 431 GLY E O 1
ATOM 16084 N N . PHE H 1 432 ? -1.04000 -21.70700 27.64700 1.000 124.91235 432 PHE E N 1
ATOM 16085 C CA . PHE H 1 432 ? -1.88700 -22.84200 27.29800 1.000 130.76305 432 PHE E CA 1
ATOM 16086 C C . PHE H 1 432 ? -1.42700 -24.10500 28.01500 1.000 146.38334 432 PHE E C 1
ATOM 16087 O O . PHE H 1 432 ? -2.24400 -24.85400 28.56400 1.000 152.35774 432 PHE E O 1
ATOM 16095 N N . ILE H 1 433 ? -0.12100 -24.35500 28.02200 1.000 143.63038 433 ILE E N 1
ATOM 16096 C CA . ILE H 1 433 ? 0.42400 -25.57400 28.61200 1.000 147.83088 433 ILE E CA 1
ATOM 16097 C C . ILE H 1 433 ? 0.77200 -25.37100 30.08100 1.000 152.57882 433 ILE E C 1
ATOM 16098 O O . ILE H 1 433 ? 0.49100 -26.23700 30.91500 1.000 162.31157 433 ILE E O 1
ATOM 16103 N N . PHE H 1 434 ? 1.37100 -24.22700 30.42200 1.000 140.64844 434 PHE E N 1
ATOM 16104 C CA . PHE H 1 434 ? 1.80800 -24.00000 31.79600 1.000 145.62009 434 PHE E CA 1
ATOM 16105 C C . PHE H 1 434 ? 0.63200 -23.95800 32.76400 1.000 156.78722 434 PHE E C 1
ATOM 16106 O O . PHE H 1 434 ? 0.78100 -24.32600 33.93500 1.000 189.39113 434 PHE E O 1
ATOM 16114 N N . TRP H 1 435 ? -0.53900 -23.52500 32.30100 1.000 154.58432 435 TRP E N 1
ATOM 16115 C CA . TRP H 1 435 ? -1.73700 -23.48800 33.13100 1.000 117.95098 435 TRP E CA 1
ATOM 16116 C C . TRP H 1 435 ? -2.81400 -24.42900 32.60100 1.000 118.53263 435 TRP E C 1
ATOM 16117 O O . TRP H 1 435 ? -4.00800 -24.15500 32.73000 1.000 113.32411 435 TRP E O 1
ATOM 16128 N N . TYR H 1 436 ? -2.40100 -25.54900 32.01300 1.000 109.92634 436 TYR E N 1
ATOM 16129 C CA . TYR H 1 436 ? -3.33600 -26.55700 31.52700 1.000 142.15125 436 TYR E CA 1
ATOM 16130 C C . TYR H 1 436 ? -3.83100 -27.45200 32.66300 1.000 151.55238 436 TYR E C 1
ATOM 16131 O O . TYR H 1 436 ? -5.02300 -27.78600 32.68800 1.000 172.14696 436 TYR E O 1
ATOM 16140 N N . PRO H 1 437 ? -2.97900 -27.87900 33.60800 1.000 139.50094 437 PRO E N 1
ATOM 16141 C CA . PRO H 1 437 ? -3.51000 -28.61400 34.76900 1.000 150.75229 437 PRO E CA 1
ATOM 16142 C C . PRO H 1 437 ? -4.57500 -27.85000 35.53600 1.000 159.09802 437 PRO E C 1
ATOM 16143 O O . PRO H 1 437 ? -5.38700 -28.47500 36.22900 1.000 180.58744 437 PRO E O 1
ATOM 16147 N N . LYS H 1 438 ? -4.59300 -26.51800 35.44100 1.000 150.05220 438 LYS E N 1
ATOM 16148 C CA . LYS H 1 438 ? -5.69200 -25.74900 36.01300 1.000 158.31898 438 LYS E CA 1
ATOM 16149 C C . LYS H 1 438 ? -7.01100 -26.07100 35.32200 1.000 177.62130 438 LYS E C 1
ATOM 16150 O O . LYS H 1 438 ? -8.06700 -26.08200 35.96600 1.000 175.42630 438 LYS E O 1
ATOM 16156 N N . MET H 1 439 ? -6.96600 -26.36700 34.02300 1.000 172.22854 439 MET E N 1
ATOM 16157 C CA . MET H 1 439 ? -8.18600 -26.51500 33.24000 1.000 188.84369 439 MET E CA 1
ATOM 16158 C C . MET H 1 439 ? -8.79400 -27.90500 33.39100 1.000 199.34232 439 MET E C 1
ATOM 16159 O O . MET H 1 439 ? -10.02000 -28.04100 33.47100 1.000 201.67155 439 MET E O 1
ATOM 16164 N N . PHE H 1 440 ? -7.96400 -28.94300 33.43100 1.000 202.23477 440 PHE E N 1
ATOM 16165 C CA . PHE H 1 440 ? -8.45300 -30.30600 33.59700 1.000 188.08045 440 PHE E CA 1
ATOM 16166 C C . PHE H 1 440 ? -7.33600 -31.14300 34.21100 1.000 183.31672 440 PHE E C 1
ATOM 16167 O O . PHE H 1 440 ? -6.26300 -30.63300 34.54600 1.000 190.98079 440 PHE E O 1
ATOM 16175 N N . GLY H 1 441 ? -7.59900 -32.43900 34.35700 1.000 183.45357 441 GLY E N 1
ATOM 16176 C CA . GLY H 1 441 ? -6.63100 -33.31800 34.98100 1.000 168.76760 441 GLY E CA 1
ATOM 16177 C C . GLY H 1 441 ? -5.40200 -33.52200 34.11500 1.000 163.32748 441 GLY E C 1
ATOM 16178 O O . GLY H 1 441 ? -5.44500 -33.40600 32.89000 1.000 169.75720 441 GLY E O 1
ATOM 16179 N N . HIS H 1 442 ? -4.28600 -33.83000 34.78000 1.000 168.50441 442 HIS E N 1
ATOM 16180 C CA . HIS H 1 442 ? -2.99700 -34.04100 34.12700 1.000 149.59162 442 HIS E CA 1
ATOM 16181 C C . HIS H 1 442 ? -2.60100 -32.82900 33.29100 1.000 159.89286 442 HIS E C 1
ATOM 16182 O O . HIS H 1 442 ? -3.07600 -31.71500 33.53600 1.000 114.12684 442 HIS E O 1
ATOM 16189 N N . LYS H 1 443 ? -1.72600 -33.03300 32.31100 1.000 162.78268 443 LYS E N 1
ATOM 16190 C CA . LYS H 1 443 ? -1.26900 -31.95400 31.44600 1.000 164.47762 443 LYS E CA 1
ATOM 16191 C C . LYS H 1 443 ? -0.91000 -32.54300 30.08700 1.000 175.04730 443 LYS E C 1
ATOM 16192 O O . LYS H 1 443 ? -1.26900 -33.68100 29.76800 1.000 184.77479 443 LYS E O 1
ATOM 16198 N N . LEU H 1 444 ? -0.19400 -31.76200 29.28500 1.000 188.94371 444 LEU E N 1
ATOM 16199 C CA . LEU H 1 444 ? 0.19700 -32.19000 27.95300 1.000 190.60443 444 LEU E CA 1
ATOM 16200 C C . LEU H 1 444 ? 1.43900 -33.07200 28.01400 1.000 193.73639 444 LEU E C 1
ATOM 16201 O O . LEU H 1 444 ? 2.28500 -32.93100 28.90200 1.000 197.27365 444 LEU E O 1
ATOM 16206 N N . ASN H 1 445 ? 1.54000 -33.99100 27.05700 1.000 194.31804 445 ASN E N 1
ATOM 16207 C CA . ASN H 1 445 ? 2.71800 -34.84300 26.96400 1.000 180.42426 445 ASN E CA 1
ATOM 16208 C C . ASN H 1 445 ? 3.92800 -34.00100 26.57400 1.000 174.09982 445 ASN E C 1
ATOM 16209 O O . ASN H 1 445 ? 3.89600 -33.26800 25.58100 1.000 172.31540 445 ASN E O 1
ATOM 16214 N N . GLU H 1 446 ? 4.99900 -34.11100 27.36300 1.000 171.08630 446 GLU E N 1
ATOM 16215 C CA . GLU H 1 446 ? 6.13000 -33.20000 27.22500 1.000 178.13452 446 GLU E CA 1
ATOM 16216 C C . GLU H 1 446 ? 7.02300 -33.56600 26.04500 1.000 200.86356 446 GLU E C 1
ATOM 16217 O O . GLU H 1 446 ? 7.40300 -32.69300 25.25700 1.000 188.15414 446 GLU E O 1
ATOM 16223 N N . ARG H 1 447 ? 7.36900 -34.85000 25.90500 1.000 206.44054 447 ARG E N 1
ATOM 16224 C CA . ARG H 1 447 ? 8.35700 -35.24500 24.90400 1.000 213.75984 447 ARG E CA 1
ATOM 16225 C C . ARG H 1 447 ? 7.86800 -34.95300 23.49100 1.000 213.54402 447 ARG E C 1
ATOM 16226 O O . ARG H 1 447 ? 8.58500 -34.34800 22.68700 1.000 214.85471 447 ARG E O 1
ATOM 16234 N N . ILE H 1 448 ? 6.64300 -35.37500 23.16700 1.000 220.61593 448 ILE E N 1
ATOM 16235 C CA . ILE H 1 448 ? 6.09300 -35.04700 21.85800 1.000 198.30009 448 ILE E CA 1
ATOM 16236 C C . ILE H 1 448 ? 5.67000 -33.58700 21.79400 1.000 179.45573 448 ILE E C 1
ATOM 16237 O O . ILE H 1 448 ? 5.47300 -33.04800 20.69800 1.000 161.16406 448 ILE E O 1
ATOM 16242 N N . GLY H 1 449 ? 5.52000 -32.93000 22.94600 1.000 188.10940 449 GLY E N 1
ATOM 16243 C CA . GLY H 1 449 ? 5.30400 -31.49500 22.94800 1.000 165.75145 449 GLY E CA 1
ATOM 16244 C C . GLY H 1 449 ? 6.53000 -30.71700 22.51900 1.000 156.19241 449 GLY E C 1
ATOM 16245 O O . GLY H 1 449 ? 6.41300 -29.60000 22.00700 1.000 143.58564 449 GLY E O 1
ATOM 16246 N N . LYS H 1 450 ? 7.72200 -31.28700 22.72600 1.000 156.09240 450 LYS E N 1
ATOM 16247 C CA . LYS H 1 450 ? 8.93500 -30.66300 22.21100 1.000 174.22352 450 LYS E CA 1
ATOM 16248 C C . LYS H 1 450 ? 8.97100 -30.68500 20.68900 1.000 192.51782 450 LYS E C 1
ATOM 16249 O O . LYS H 1 450 ? 9.52600 -29.77000 20.07200 1.000 201.71892 450 LYS E O 1
ATOM 16255 N N . TRP H 1 451 ? 8.38800 -31.71600 20.07100 1.000 201.87684 451 TRP E N 1
ATOM 16256 C CA . TRP H 1 451 ? 8.32600 -31.76200 18.61300 1.000 177.63182 451 TRP E CA 1
ATOM 16257 C C . TRP H 1 451 ? 7.51200 -30.59900 18.06300 1.000 180.03211 451 TRP E C 1
ATOM 16258 O O . TRP H 1 451 ? 7.84200 -30.04300 17.00900 1.000 197.51052 451 TRP E O 1
ATOM 16269 N N . PHE H 1 452 ? 6.44200 -30.21700 18.76500 1.000 170.15198 452 PHE E N 1
ATOM 16270 C CA . PHE H 1 452 ? 5.64900 -29.07400 18.32800 1.000 149.37580 452 PHE E CA 1
ATOM 16271 C C . PHE H 1 452 ? 6.41400 -27.76900 18.48700 1.000 145.52008 452 PHE E C 1
ATOM 16272 O O . PHE H 1 452 ? 6.24800 -26.85400 17.67300 1.000 167.08845 452 PHE E O 1
ATOM 16280 N N . PHE H 1 453 ? 7.25400 -27.66200 19.51700 1.000 153.91582 453 PHE E N 1
ATOM 16281 C CA . PHE H 1 453 ? 7.99500 -26.42500 19.73200 1.000 161.05352 453 PHE E CA 1
ATOM 16282 C C . PHE H 1 453 ? 9.05700 -26.22200 18.65900 1.000 167.70169 453 PHE E C 1
ATOM 16283 O O . PHE H 1 453 ? 9.13800 -25.15000 18.04900 1.000 130.06559 453 PHE E O 1
ATOM 16291 N N . TRP H 1 454 ? 9.87400 -27.24700 18.40500 1.000 154.13690 454 TRP E N 1
ATOM 16292 C CA . TRP H 1 454 ? 11.01200 -27.08600 17.50500 1.000 159.94286 454 TRP E CA 1
ATOM 16293 C C . TRP H 1 454 ? 10.56000 -26.78500 16.08200 1.000 159.76389 454 TRP E C 1
ATOM 16294 O O . TRP H 1 454 ? 11.08800 -25.87400 15.43300 1.000 151.62607 454 TRP E O 1
ATOM 16305 N N . ILE H 1 455 ? 9.58200 -27.54000 15.57700 1.000 167.26216 455 ILE E N 1
ATOM 16306 C CA . ILE H 1 455 ? 9.11800 -27.33100 14.20900 1.000 149.26263 455 ILE E CA 1
ATOM 16307 C C . ILE H 1 455 ? 8.45500 -25.96600 14.07000 1.000 143.68565 455 ILE E C 1
ATOM 16308 O O . ILE H 1 455 ? 8.66300 -25.25700 13.07700 1.000 139.33250 455 ILE E O 1
ATOM 16313 N N . PHE H 1 456 ? 7.65400 -25.57000 15.06100 1.000 143.10926 456 PHE E N 1
ATOM 16314 C CA . PHE H 1 456 ? 7.03700 -24.25000 15.03700 1.000 124.43860 456 PHE E CA 1
ATOM 16315 C C . PHE H 1 456 ? 8.06100 -23.13900 15.23500 1.000 138.92455 456 PHE E C 1
ATOM 16316 O O . PHE H 1 456 ? 7.80400 -21.99700 14.84000 1.000 95.53777 456 PHE E O 1
ATOM 16324 N N . MET H 1 457 ? 9.21300 -23.45000 15.83400 1.000 122.15412 457 MET E N 1
ATOM 16325 C CA . MET H 1 457 ? 10.24400 -22.44300 16.06000 1.000 148.88101 457 MET E CA 1
ATOM 16326 C C . MET H 1 457 ? 11.12900 -22.26800 14.83100 1.000 159.20330 457 MET E C 1
ATOM 16327 O O . MET H 1 457 ? 11.39500 -21.13800 14.40600 1.000 160.77454 457 MET E O 1
ATOM 16332 N N . ILE H 1 458 ? 11.59100 -23.37500 14.24400 1.000 155.64235 458 ILE E N 1
ATOM 16333 C CA . ILE H 1 458 ? 12.49100 -23.27100 13.09900 1.000 157.61100 458 ILE E CA 1
ATOM 16334 C C . ILE H 1 458 ? 11.73700 -22.78300 11.86800 1.000 155.89238 458 ILE E C 1
ATOM 16335 O O . ILE H 1 458 ? 12.29000 -22.04100 11.04700 1.000 168.28597 458 ILE E O 1
ATOM 16340 N N . GLY H 1 459 ? 10.46900 -23.17400 11.71800 1.000 150.97336 459 GLY E N 1
ATOM 16341 C CA . GLY H 1 459 ? 9.66000 -22.66700 10.62500 1.000 145.13319 459 GLY E CA 1
ATOM 16342 C C . GLY H 1 459 ? 9.24800 -21.22200 10.79400 1.000 150.48910 459 GLY E C 1
ATOM 16343 O O . GLY H 1 459 ? 8.85000 -20.58100 9.81500 1.000 132.16848 459 GLY E O 1
ATOM 16344 N N . PHE H 1 460 ? 9.33700 -20.69400 12.01600 1.000 135.40308 460 PHE E N 1
ATOM 16345 C CA . PHE H 1 460 ? 8.97000 -19.30500 12.25900 1.000 139.35618 460 PHE E CA 1
ATOM 16346 C C . PHE H 1 460 ? 10.02500 -18.34200 11.73100 1.000 152.56829 460 PHE E C 1
ATOM 16347 O O . PHE H 1 460 ? 9.69300 -17.22100 11.32900 1.000 139.44040 460 PHE E O 1
ATOM 16355 N N . ASN H 1 461 ? 11.29100 -18.76300 11.70600 1.000 138.60346 461 ASN E N 1
ATOM 16356 C CA . ASN H 1 461 ? 12.35800 -17.87700 11.25500 1.000 150.93125 461 ASN E CA 1
ATOM 16357 C C . ASN H 1 461 ? 12.49100 -17.87800 9.73700 1.000 163.50381 461 ASN E C 1
ATOM 16358 O O . ASN H 1 461 ? 12.68000 -16.81900 9.13000 1.000 192.03881 461 ASN E O 1
ATOM 16363 N N . ILE H 1 462 ? 12.38600 -19.04800 9.10700 1.000 187.09612 462 ILE E N 1
ATOM 16364 C CA . ILE H 1 462 ? 12.54400 -19.16100 7.66100 1.000 140.22734 462 ILE E CA 1
ATOM 16365 C C . ILE H 1 462 ? 11.27000 -18.71800 6.95300 1.000 121.86988 462 ILE E C 1
ATOM 16366 O O . ILE H 1 462 ? 11.13800 -18.88100 5.73500 1.000 114.21633 462 ILE E O 1
ATOM 16371 N N . CYS H 1 463 ? 10.32400 -18.15900 7.70500 1.000 121.68827 463 CYS E N 1
ATOM 16372 C CA . CYS H 1 463 ? 9.08300 -17.64700 7.13700 1.000 122.90684 463 CYS E CA 1
ATOM 16373 C C . CYS H 1 463 ? 9.06700 -16.13100 7.00300 1.000 117.84571 463 CYS E C 1
ATOM 16374 O O . CYS H 1 463 ? 8.52900 -15.60900 6.02200 1.000 135.85313 463 CYS E O 1
ATOM 16377 N N . PHE H 1 464 ? 9.65000 -15.40900 7.95900 1.000 111.90026 464 PHE E N 1
ATOM 16378 C CA . PHE H 1 464 ? 9.59900 -13.95600 7.95700 1.000 106.03903 464 PHE E CA 1
ATOM 16379 C C . PHE H 1 464 ? 10.95900 -13.28400 7.86000 1.000 120.12756 464 PHE E C 1
ATOM 16380 O O . PHE H 1 464 ? 11.00900 -12.07000 7.63400 1.000 103.67296 464 PHE E O 1
ATOM 16388 N N . PHE H 1 465 ? 12.05300 -14.02100 8.02100 1.000 115.19276 465 PHE E N 1
ATOM 16389 C CA . PHE H 1 465 ? 13.37700 -13.43300 7.86000 1.000 141.20640 465 PHE E CA 1
ATOM 16390 C C . PHE H 1 465 ? 13.71900 -13.25900 6.38100 1.000 138.04550 465 PHE E C 1
ATOM 16391 O O . PHE H 1 465 ? 14.33700 -12.25100 6.01600 1.000 143.41720 465 PHE E O 1
ATOM 16399 N N . PRO H 1 466 ? 13.35900 -14.19700 5.49500 1.000 116.90875 466 PRO E N 1
ATOM 16400 C CA . PRO H 1 466 ? 13.43400 -13.88500 4.05800 1.000 127.62320 466 PRO E CA 1
ATOM 16401 C C . PRO H 1 466 ? 12.51600 -12.74900 3.63700 1.000 136.84272 466 PRO E C 1
ATOM 16402 O O . PRO H 1 466 ? 12.77900 -12.11200 2.60900 1.000 151.39184 466 PRO E O 1
ATOM 16406 N N . GLN H 1 467 ? 11.44900 -12.47400 4.39200 1.000 128.90493 467 GLN E N 1
ATOM 16407 C CA . GLN H 1 467 ? 10.62300 -11.30800 4.09600 1.000 106.98388 467 GLN E CA 1
ATOM 16408 C C . GLN H 1 467 ? 11.37000 -10.01000 4.37000 1.000 128.84703 467 GLN E C 1
ATOM 16409 O O . GLN H 1 467 ? 11.07900 -8.98500 3.74200 1.000 121.87514 467 GLN E O 1
ATOM 16415 N N . TYR H 1 468 ? 12.32100 -10.02900 5.30900 1.000 110.53431 468 TYR E N 1
ATOM 16416 C CA . TYR H 1 468 ? 13.20500 -8.88100 5.48600 1.000 130.86832 468 TYR E CA 1
ATOM 16417 C C . TYR H 1 468 ? 13.98700 -8.59800 4.21100 1.000 117.40355 468 TYR E C 1
ATOM 16418 O O . TYR H 1 468 ? 14.23100 -7.43600 3.86700 1.000 88.70274 468 TYR E O 1
ATOM 16427 N N . PHE H 1 469 ? 14.38800 -9.65100 3.49700 1.000 119.91175 469 PHE E N 1
ATOM 16428 C CA . PHE H 1 469 ? 15.03200 -9.47600 2.20100 1.000 130.34984 469 PHE E CA 1
ATOM 16429 C C . PHE H 1 469 ? 14.01600 -9.25600 1.08800 1.000 142.34338 469 PHE E C 1
ATOM 16430 O O . PHE H 1 469 ? 14.29300 -8.51100 0.14200 1.000 113.83470 469 PHE E O 1
ATOM 16438 N N . LEU H 1 470 ? 12.84700 -9.89600 1.17800 1.000 120.10387 470 LEU E N 1
ATOM 16439 C CA . LEU H 1 470 ? 11.78800 -9.64400 0.20600 1.000 124.34122 470 LEU E CA 1
ATOM 16440 C C . LEU H 1 470 ? 11.39000 -8.17500 0.19800 1.000 122.61733 470 LEU E C 1
ATOM 16441 O O . LEU H 1 470 ? 11.22000 -7.57300 -0.87000 1.000 138.70874 470 LEU E O 1
ATOM 16446 N N . GLY H 1 471 ? 11.25000 -7.57600 1.37800 1.000 101.93064 471 GLY E N 1
ATOM 16447 C CA . GLY H 1 471 ? 10.82200 -6.19500 1.46400 1.000 77.46718 471 GLY E CA 1
ATOM 16448 C C . GLY H 1 471 ? 11.89700 -5.19500 1.09700 1.000 79.98854 471 GLY E C 1
ATOM 16449 O O . GLY H 1 471 ? 11.61000 -4.16800 0.47500 1.000 78.94104 471 GLY E O 1
ATOM 16450 N N . LEU H 1 472 ? 13.14400 -5.47700 1.48200 1.000 84.06534 472 LEU E N 1
ATOM 16451 C CA . LEU H 1 472 ? 14.23200 -4.55700 1.17100 1.000 92.67427 472 LEU E CA 1
ATOM 16452 C C . LEU H 1 472 ? 14.60000 -4.59800 -0.30600 1.000 88.40797 472 LEU E C 1
ATOM 16453 O O . LEU H 1 472 ? 15.05300 -3.58900 -0.85800 1.000 89.69760 472 LEU E O 1
ATOM 16458 N N . GLN H 1 473 ? 14.41600 -5.74700 -0.96000 1.000 90.83721 473 GLN E N 1
ATOM 16459 C CA . GLN H 1 473 ? 14.73600 -5.84200 -2.38100 1.000 114.56110 473 GLN E CA 1
ATOM 16460 C C . GLN H 1 473 ? 13.69300 -5.12500 -3.23200 1.000 131.42102 473 GLN E C 1
ATOM 16461 O O . GLN H 1 473 ? 14.03700 -4.46900 -4.22200 1.000 130.50775 473 GLN E O 1
ATOM 16467 N N . GLY H 1 474 ? 12.41700 -5.23200 -2.86500 1.000 116.72452 474 GLY E N 1
ATOM 16468 C CA . GLY H 1 474 ? 11.38300 -4.48800 -3.55700 1.000 93.64281 474 GLY E CA 1
ATOM 16469 C C . GLY H 1 474 ? 10.10000 -5.25900 -3.80100 1.000 117.06667 474 GLY E C 1
ATOM 16470 O O . GLY H 1 474 ? 9.58900 -5.27700 -4.92500 1.000 142.63552 474 GLY E O 1
ATOM 16471 N N . MET H 1 475 ? 9.57300 -5.90300 -2.76100 1.000 117.78254 475 MET E N 1
ATOM 16472 C CA . MET H 1 475 ? 8.29300 -6.60500 -2.84100 1.000 116.56398 475 MET E CA 1
ATOM 16473 C C . MET H 1 475 ? 7.29400 -5.93100 -1.91200 1.000 102.83865 475 MET E C 1
ATOM 16474 O O . MET H 1 475 ? 7.35200 -6.12900 -0.68500 1.000 102.01486 475 MET E O 1
ATOM 16479 N N . PRO H 1 476 ? 6.36500 -5.13800 -2.43900 1.000 101.99644 476 PRO E N 1
ATOM 16480 C CA . PRO H 1 476 ? 5.37500 -4.48100 -1.57800 1.000 96.63790 476 PRO E CA 1
ATOM 16481 C C . PRO H 1 476 ? 4.41700 -5.49400 -0.96900 1.000 103.96246 476 PRO E C 1
ATOM 16482 O O . PRO H 1 476 ? 4.38700 -6.67300 -1.32700 1.000 131.87107 476 PRO E O 1
ATOM 16486 N N . ARG H 1 477 ? 3.62400 -5.00800 -0.02200 1.000 109.64473 477 ARG E N 1
ATOM 16487 C CA . ARG H 1 477 ? 2.63700 -5.83600 0.64900 1.000 114.92694 477 ARG E CA 1
ATOM 16488 C C . ARG H 1 477 ? 1.30300 -5.77600 -0.08900 1.000 114.91378 477 ARG E C 1
ATOM 16489 O O . ARG H 1 477 ? 1.07000 -4.91600 -0.94100 1.000 117.45092 477 ARG E O 1
ATOM 16497 N N . ARG H 1 478 ? 0.41900 -6.71600 0.25600 1.000 133.17386 478 ARG E N 1
ATOM 16498 C CA . ARG H 1 478 ? -0.92300 -6.79900 -0.32200 1.000 121.74091 478 ARG E CA 1
ATOM 16499 C C . ARG H 1 478 ? -0.85700 -6.94500 -1.84200 1.000 127.86007 478 ARG E C 1
ATOM 16500 O O . ARG H 1 478 ? -1.45600 -6.17700 -2.59700 1.000 88.25795 478 ARG E O 1
ATOM 16508 N N . ILE H 1 479 ? -0.11400 -7.95600 -2.28600 1.000 130.06296 479 ILE E N 1
ATOM 16509 C CA . ILE H 1 479 ? 0.11400 -8.21600 -3.70200 1.000 88.51061 479 ILE E CA 1
ATOM 16510 C C . ILE H 1 479 ? -0.00000 -9.71600 -3.93200 1.000 57.59112 479 ILE E C 1
ATOM 16511 O O . ILE H 1 479 ? 0.57000 -10.50700 -3.17500 1.000 59.29658 479 ILE E O 1
ATOM 16516 N N . TYR H 1 480 ? -0.72900 -10.10700 -4.97900 1.000 58.67546 480 TYR E N 1
ATOM 16517 C CA . TYR H 1 480 ? -0.98600 -11.51400 -5.26000 1.000 64.71829 480 TYR E CA 1
ATOM 16518 C C . TYR H 1 480 ? -0.01500 -12.12700 -6.26500 1.000 62.94702 480 TYR E C 1
ATOM 16519 O O . TYR H 1 480 ? -0.00700 -13.35300 -6.41700 1.000 64.69723 480 TYR E O 1
ATOM 16528 N N . THR H 1 481 ? 0.80600 -11.32200 -6.93900 1.000 65.69472 481 THR E N 1
ATOM 16529 C CA . THR H 1 481 ? 1.82000 -11.85700 -7.84100 1.000 90.26345 481 THR E CA 1
ATOM 16530 C C . THR H 1 481 ? 2.99400 -10.89100 -7.90400 1.000 93.50858 481 THR E C 1
ATOM 16531 O O . THR H 1 481 ? 2.80300 -9.68600 -8.09500 1.000 78.38571 481 THR E O 1
ATOM 16535 N N . TYR H 1 482 ? 4.20400 -11.42400 -7.74200 1.000 115.21908 482 TYR E N 1
ATOM 16536 C CA . TYR H 1 482 ? 5.40200 -10.59500 -7.69000 1.000 135.05567 482 TYR E CA 1
ATOM 16537 C C . TYR H 1 482 ? 5.98800 -10.34300 -9.07700 1.000 144.74893 482 TYR E C 1
ATOM 16538 O O . TYR H 1 482 ? 6.21000 -9.19100 -9.46000 1.000 152.71831 482 TYR E O 1
ATOM 16547 N N . GLY H 1 483 ? 6.24500 -11.40500 -9.83500 1.000 152.70778 483 GLY E N 1
ATOM 16548 C CA . GLY H 1 483 ? 6.85100 -11.28200 -11.13800 1.000 136.23739 483 GLY E CA 1
ATOM 16549 C C . GLY H 1 483 ? 8.34900 -11.50100 -11.08400 1.000 124.31227 483 GLY E C 1
ATOM 16550 O O . GLY H 1 483 ? 9.00300 -11.22500 -10.07400 1.000 150.56805 483 GLY E O 1
ATOM 16551 N N . PRO H 1 484 ? 8.92400 -12.01300 -12.17900 1.000 135.13199 484 PRO E N 1
ATOM 16552 C CA . PRO H 1 484 ? 10.37600 -12.24700 -12.21400 1.000 144.54628 484 PRO E CA 1
ATOM 16553 C C . PRO H 1 484 ? 11.17500 -10.95700 -12.12800 1.000 152.71305 484 PRO E C 1
ATOM 16554 O O . PRO H 1 484 ? 11.57300 -10.39300 -13.15200 1.000 104.04142 484 PRO E O 1
ATOM 16558 N N . ASN H 1 485 ? 11.41500 -10.48500 -10.90700 1.000 152.58672 485 ASN E N 1
ATOM 16559 C CA . ASN H 1 485 ? 12.13400 -9.23900 -10.65500 1.000 175.92899 485 ASN E CA 1
ATOM 16560 C C . ASN H 1 485 ? 13.47400 -9.57900 -10.01000 1.000 198.72119 485 ASN E C 1
ATOM 16561 O O . ASN H 1 485 ? 13.53700 -9.87600 -8.81400 1.000 207.48014 485 ASN E O 1
ATOM 16566 N N . ASP H 1 486 ? 14.54200 -9.53900 -10.81200 1.000 216.04169 486 ASP E N 1
ATOM 16567 C CA . ASP H 1 486 ? 15.91300 -9.74200 -10.33400 1.000 208.32235 486 ASP E CA 1
ATOM 16568 C C . ASP H 1 486 ? 16.08200 -11.08600 -9.62800 1.000 217.39712 486 ASP E C 1
ATOM 16569 O O . ASP H 1 486 ? 16.87200 -11.21400 -8.68900 1.000 233.38325 486 ASP E O 1
ATOM 16574 N N . GLY H 1 487 ? 15.34400 -12.09900 -10.07600 1.000 216.14960 487 GLY E N 1
ATOM 16575 C CA . GLY H 1 487 ? 15.45100 -13.42100 -9.47800 1.000 195.93402 487 GLY E CA 1
ATOM 16576 C C . GLY H 1 487 ? 14.99600 -13.48700 -8.03800 1.000 199.24494 487 GLY E C 1
ATOM 16577 O O . GLY H 1 487 ? 15.47100 -14.34200 -7.28200 1.000 178.36612 487 GLY E O 1
ATOM 16578 N N . TRP H 1 488 ? 14.08500 -12.60400 -7.63500 1.000 204.49031 488 TRP E N 1
ATOM 16579 C CA . TRP H 1 488 ? 13.56400 -12.57300 -6.27000 1.000 175.84740 488 TRP E CA 1
ATOM 16580 C C . TRP H 1 488 ? 12.34500 -13.46700 -6.09800 1.000 148.48886 488 TRP E C 1
ATOM 16581 O O . TRP H 1 488 ? 11.40900 -13.13300 -5.36400 1.000 126.71782 488 TRP E O 1
ATOM 16592 N N . THR H 1 489 ? 12.33200 -14.61100 -6.78100 1.000 147.85457 489 THR E N 1
ATOM 16593 C CA . THR H 1 489 ? 11.26000 -15.59000 -6.65900 1.000 149.79691 489 THR E CA 1
ATOM 16594 C C . THR H 1 489 ? 11.50100 -16.55800 -5.50700 1.000 153.04730 489 THR E C 1
ATOM 16595 O O . THR H 1 489 ? 10.56800 -16.87500 -4.76000 1.000 163.66962 489 THR E O 1
ATOM 16599 N N . THR H 1 490 ? 12.74200 -17.02300 -5.34500 1.000 159.99024 490 THR E N 1
ATOM 16600 C CA . THR H 1 490 ? 13.03700 -17.99900 -4.30000 1.000 136.30845 490 THR E CA 1
ATOM 16601 C C . THR H 1 490 ? 12.84100 -17.40600 -2.90900 1.000 114.47425 490 THR E C 1
ATOM 16602 O O . THR H 1 490 ? 12.38200 -18.10000 -1.99500 1.000 103.24659 490 THR E O 1
ATOM 16606 N N . LEU H 1 491 ? 13.17400 -16.12300 -2.72900 1.000 138.12972 491 LEU E N 1
ATOM 16607 C CA . LEU H 1 491 ? 12.94800 -15.47900 -1.43900 1.000 121.61721 491 LEU E CA 1
ATOM 16608 C C . LEU H 1 491 ? 11.46700 -15.44800 -1.08800 1.000 142.35654 491 LEU E C 1
ATOM 16609 O O . LEU H 1 491 ? 11.10500 -15.52900 0.09100 1.000 117.06404 491 LEU E O 1
ATOM 16614 N N . ASN H 1 492 ? 10.60100 -15.33200 -2.09600 1.000 140.58528 492 ASN E N 1
ATOM 16615 C CA . ASN H 1 492 ? 9.16500 -15.42200 -1.86900 1.000 152.18404 492 ASN E CA 1
ATOM 16616 C C . ASN H 1 492 ? 8.71600 -16.86500 -1.68800 1.000 134.05818 492 ASN E C 1
ATOM 16617 O O . ASN H 1 492 ? 7.74900 -17.12400 -0.96200 1.000 131.38681 492 ASN E O 1
ATOM 16622 N N . PHE H 1 493 ? 9.40400 -17.81100 -2.33100 1.000 145.74116 493 PHE E N 1
ATOM 16623 C CA . PHE H 1 493 ? 9.07400 -19.22200 -2.16600 1.000 143.91462 493 PHE E CA 1
ATOM 16624 C C . PHE H 1 493 ? 9.59700 -19.76800 -0.84300 1.000 159.54018 493 PHE E C 1
ATOM 16625 O O . PHE H 1 493 ? 8.92400 -20.57900 -0.19700 1.000 153.09730 493 PHE E O 1
ATOM 16633 N N . ILE H 1 494 ? 10.79300 -19.34100 -0.42700 1.000 166.82000 494 ILE E N 1
ATOM 16634 C CA . ILE H 1 494 ? 11.32100 -19.75300 0.87200 1.000 146.60179 494 ILE E CA 1
ATOM 16635 C C . ILE H 1 494 ? 10.41400 -19.26300 1.99300 1.000 93.31645 494 ILE E C 1
ATOM 16636 O O . ILE H 1 494 ? 10.15700 -19.98500 2.96500 1.000 93.66123 494 ILE E O 1
ATOM 16641 N N . SER H 1 495 ? 9.90200 -18.03500 1.87000 1.000 109.56314 495 SER E N 1
ATOM 16642 C CA . SER H 1 495 ? 8.95100 -17.52700 2.85200 1.000 107.07863 495 SER E CA 1
ATOM 16643 C C . SER H 1 495 ? 7.69000 -18.37900 2.90100 1.000 140.60107 495 SER E C 1
ATOM 16644 O O . SER H 1 495 ? 7.06100 -18.49700 3.95800 1.000 132.85540 495 SER E O 1
ATOM 16647 N N . THR H 1 496 ? 7.30400 -18.97400 1.77100 1.000 139.84045 496 THR E N 1
ATOM 16648 C CA . THR H 1 496 ? 6.15400 -19.87000 1.75300 1.000 141.46696 496 THR E CA 1
ATOM 16649 C C . THR H 1 496 ? 6.50100 -21.22800 2.35400 1.000 136.78745 496 THR E C 1
ATOM 16650 O O . THR H 1 496 ? 5.68300 -21.82200 3.06500 1.000 143.73829 496 THR E O 1
ATOM 16654 N N . VAL H 1 497 ? 7.70700 -21.73200 2.07800 1.000 137.24014 497 VAL E N 1
ATOM 16655 C CA . VAL H 1 497 ? 8.13900 -23.00000 2.66300 1.000 133.75288 497 VAL E CA 1
ATOM 16656 C C . VAL H 1 497 ? 8.17100 -22.89700 4.18300 1.000 130.21298 497 VAL E C 1
ATOM 16657 O O . VAL H 1 497 ? 7.67600 -23.77900 4.89500 1.000 143.96726 497 VAL E O 1
ATOM 16661 N N . GLY H 1 498 ? 8.75600 -21.81600 4.70200 1.000 155.68182 498 GLY E N 1
ATOM 16662 C CA . GLY H 1 498 ? 8.71600 -21.58400 6.13500 1.000 127.96534 498 GLY E CA 1
ATOM 16663 C C . GLY H 1 498 ? 7.31300 -21.33800 6.65100 1.000 127.91534 498 GLY E C 1
ATOM 16664 O O . GLY H 1 498 ? 7.01000 -21.64000 7.80900 1.000 102.78338 498 GLY E O 1
ATOM 16665 N N . ALA H 1 499 ? 6.44000 -20.78900 5.80500 1.000 127.32053 499 ALA E N 1
ATOM 16666 C CA . ALA H 1 499 ? 5.04900 -20.59300 6.19500 1.000 141.44591 499 ALA E CA 1
ATOM 16667 C C . ALA H 1 499 ? 4.34000 -21.92600 6.39400 1.000 155.10544 499 ALA E C 1
ATOM 16668 O O . ALA H 1 499 ? 3.62000 -22.11300 7.38200 1.000 118.93794 499 ALA E O 1
ATOM 16670 N N . PHE H 1 500 ? 4.53600 -22.86800 5.46900 1.000 180.31899 500 PHE E N 1
ATOM 16671 C CA . PHE H 1 500 ? 3.90400 -24.17500 5.59000 1.000 170.53360 500 PHE E CA 1
ATOM 16672 C C . PHE H 1 500 ? 4.54300 -25.03400 6.67200 1.000 154.79224 500 PHE E C 1
ATOM 16673 O O . PHE H 1 500 ? 3.91900 -25.99900 7.12400 1.000 161.07194 500 PHE E O 1
ATOM 16681 N N . MET H 1 501 ? 5.76800 -24.71300 7.09500 1.000 164.48288 501 MET E N 1
ATOM 16682 C CA . MET H 1 501 ? 6.39400 -25.47700 8.16900 1.000 141.48012 501 MET E CA 1
ATOM 16683 C C . MET H 1 501 ? 5.72800 -25.19000 9.50900 1.000 151.17865 501 MET E C 1
ATOM 16684 O O . MET H 1 501 ? 5.59200 -26.09000 10.34600 1.000 119.24588 501 MET E O 1
ATOM 16689 N N . MET H 1 502 ? 5.30700 -23.94200 9.73100 1.000 144.06727 502 MET E N 1
ATOM 16690 C CA . MET H 1 502 ? 4.55900 -23.62000 10.94100 1.000 154.48431 502 MET E CA 1
ATOM 16691 C C . MET H 1 502 ? 3.18400 -24.27300 10.93700 1.000 169.67561 502 MET E C 1
ATOM 16692 O O . MET H 1 502 ? 2.65000 -24.59600 12.00400 1.000 166.79105 502 MET E O 1
ATOM 16697 N N . GLY H 1 503 ? 2.59500 -24.46700 9.75500 1.000 170.56519 503 GLY E N 1
ATOM 16698 C CA . GLY H 1 503 ? 1.34400 -25.20300 9.67700 1.000 180.86116 503 GLY E CA 1
ATOM 16699 C C . GLY H 1 503 ? 1.47800 -26.62100 10.19600 1.000 186.89346 503 GLY E C 1
ATOM 16700 O O . GLY H 1 503 ? 0.60800 -27.11200 10.92000 1.000 190.34124 503 GLY E O 1
ATOM 16701 N N . VAL H 1 504 ? 2.56700 -27.29500 9.83500 1.000 196.54199 504 VAL E N 1
ATOM 16702 C CA . VAL H 1 504 ? 2.88200 -28.60000 10.40900 1.000 194.80494 504 VAL E CA 1
ATOM 16703 C C . VAL H 1 504 ? 3.17900 -28.39700 11.89200 1.000 167.70432 504 VAL E C 1
ATOM 16704 O O . VAL H 1 504 ? 4.22300 -27.85000 12.25800 1.000 170.25726 504 VAL E O 1
ATOM 16708 N N . GLY H 1 505 ? 2.25900 -28.83000 12.74600 1.000 186.33024 505 GLY E N 1
ATOM 16709 C CA . GLY H 1 505 ? 2.37700 -28.59500 14.17000 1.000 160.87455 505 GLY E CA 1
ATOM 16710 C C . GLY H 1 505 ? 1.03700 -28.33400 14.82200 1.000 105.36790 505 GLY E C 1
ATOM 16711 O O . GLY H 1 505 ? 0.76500 -28.84300 15.91200 1.000 100.71208 505 GLY E O 1
ATOM 16712 N N . PHE H 1 506 ? 0.18200 -27.55100 14.15900 1.000 101.92275 506 PHE E N 1
ATOM 16713 C CA . PHE H 1 506 ? -1.16900 -27.35300 14.67400 1.000 98.93028 506 PHE E CA 1
ATOM 16714 C C . PHE H 1 506 ? -1.93800 -28.66500 14.72100 1.000 150.12326 506 PHE E C 1
ATOM 16715 O O . PHE H 1 506 ? -2.80300 -28.84700 15.58500 1.000 109.52366 506 PHE E O 1
ATOM 16723 N N . LEU H 1 507 ? -1.64000 -29.58700 13.80100 1.000 143.85409 507 LEU E N 1
ATOM 16724 C CA . LEU H 1 507 ? -2.16100 -30.94400 13.92100 1.000 160.61663 507 LEU E CA 1
ATOM 16725 C C . LEU H 1 507 ? -1.59600 -31.63000 15.15700 1.000 172.42067 507 LEU E C 1
ATOM 16726 O O . LEU H 1 507 ? -2.31600 -32.34100 15.86700 1.000 189.72275 507 LEU E O 1
ATOM 16731 N N . ILE H 1 508 ? -0.30600 -31.42200 15.43100 1.000 166.14360 508 ILE E N 1
ATOM 16732 C CA . ILE H 1 508 ? 0.29400 -31.96600 16.64400 1.000 145.68589 508 ILE E CA 1
ATOM 16733 C C . ILE H 1 508 ? -0.30000 -31.29700 17.87700 1.000 144.75157 508 ILE E C 1
ATOM 16734 O O . ILE H 1 508 ? -0.57300 -31.95700 18.88600 1.000 142.19073 508 ILE E O 1
ATOM 16739 N N . LEU H 1 509 ? -0.51400 -29.98000 17.81400 1.000 131.94477 509 LEU E N 1
ATOM 16740 C CA . LEU H 1 509 ? -1.12100 -29.27700 18.94000 1.000 133.17123 509 LEU E CA 1
ATOM 16741 C C . LEU H 1 509 ? -2.50700 -29.83200 19.24400 1.000 130.58408 509 LEU E C 1
ATOM 16742 O O . LEU H 1 509 ? -2.86700 -30.01800 20.41200 1.000 120.66973 509 LEU E O 1
ATOM 16747 N N . CYS H 1 510 ? -3.29300 -30.11600 18.20400 1.000 133.20281 510 CYS E N 1
ATOM 16748 C CA . CYS H 1 510 ? -4.60700 -30.71300 18.41000 1.000 107.92083 510 CYS E CA 1
ATOM 16749 C C . CYS H 1 510 ? -4.50700 -32.19100 18.76200 1.000 127.89955 510 CYS E C 1
ATOM 16750 O O . CYS H 1 510 ? -5.36700 -32.71000 19.48300 1.000 110.69485 510 CYS E O 1
ATOM 16753 N N . TYR H 1 511 ? -3.47400 -32.88100 18.26900 1.000 133.58444 511 TYR E N 1
ATOM 16754 C CA . TYR H 1 511 ? -3.25200 -34.26600 18.66900 1.000 160.40344 511 TYR E CA 1
ATOM 16755 C C . TYR H 1 511 ? -2.89600 -34.35600 20.14500 1.000 203.81917 511 TYR E C 1
ATOM 16756 O O . TYR H 1 511 ? -3.25100 -35.33400 20.81300 1.000 177.81869 511 TYR E O 1
ATOM 16765 N N . ASN H 1 512 ? -2.19300 -33.35000 20.66900 1.000 179.75313 512 ASN E N 1
ATOM 16766 C CA . ASN H 1 512 ? -1.88000 -33.32500 22.09100 1.000 188.81211 512 ASN E CA 1
ATOM 16767 C C . ASN H 1 512 ? -3.13000 -33.10700 22.93500 1.000 181.88497 512 ASN E C 1
ATOM 16768 O O . ASN H 1 512 ? -3.22500 -33.63700 24.04800 1.000 191.53875 512 ASN E O 1
ATOM 16773 N N . ILE H 1 513 ? -4.09400 -32.33200 22.42800 1.000 187.24350 513 ILE E N 1
ATOM 16774 C CA . ILE H 1 513 ? -5.34600 -32.13400 23.14600 1.000 140.41420 513 ILE E CA 1
ATOM 16775 C C . ILE H 1 513 ? -6.22600 -33.37600 23.05900 1.000 140.28524 513 ILE E C 1
ATOM 16776 O O . ILE H 1 513 ? -7.13400 -33.55300 23.88100 1.000 141.58803 513 ILE E O 1
ATOM 16781 N N . TYR H 1 514 ? -5.96500 -34.25900 22.09000 1.000 110.05793 514 TYR E N 1
ATOM 16782 C CA . TYR H 1 514 ? -6.73700 -35.48900 21.96700 1.000 113.78206 514 TYR E CA 1
ATOM 16783 C C . TYR H 1 514 ? -6.57200 -36.39400 23.18100 1.000 153.02098 514 TYR E C 1
ATOM 16784 O O . TYR H 1 514 ? -7.42800 -37.25100 23.42300 1.000 156.81880 514 TYR E O 1
ATOM 16793 N N . TYR H 1 515 ? -5.50000 -36.21600 23.95400 1.000 139.44567 515 TYR E N 1
ATOM 16794 C CA . TYR H 1 515 ? -5.27500 -36.98700 25.17700 1.000 151.26550 515 TYR E CA 1
ATOM 16795 C C . TYR H 1 515 ? -6.25800 -36.50700 26.24200 1.000 144.44627 515 TYR E C 1
ATOM 16796 O O . TYR H 1 515 ? -5.93000 -35.72800 27.14000 1.000 142.52498 515 TYR E O 1
ATOM 16805 N N . SER H 1 516 ? -7.49300 -36.98800 26.13400 1.000 133.40547 516 SER E N 1
ATOM 16806 C CA . SER H 1 516 ? -8.55000 -36.60500 27.06200 1.000 121.67511 516 SER E CA 1
ATOM 16807 C C . SER H 1 516 ? -9.62500 -37.68200 27.15200 1.000 125.55190 516 SER E C 1
ATOM 16808 O O . SER H 1 516 ? -9.49400 -38.75300 26.56100 1.000 136.33740 516 SER E O 1
ATOM 16811 N N . GLY H 1 530 ? 5.47600 -29.84000 38.83900 1.000 126.83363 530 GLY E N 1
ATOM 16812 C CA . GLY H 1 530 ? 5.44000 -28.39600 38.70800 1.000 119.09849 530 GLY E CA 1
ATOM 16813 C C . GLY H 1 530 ? 6.11100 -27.66400 39.85500 1.000 143.24875 530 GLY E C 1
ATOM 16814 O O . GLY H 1 530 ? 6.03600 -28.08900 41.00800 1.000 149.36001 530 GLY E O 1
ATOM 16815 N N . VAL H 1 531 ? 6.76900 -26.55100 39.53300 1.000 129.84452 531 VAL E N 1
ATOM 16816 C CA . VAL H 1 531 ? 7.46900 -25.74400 40.52600 1.000 121.85145 531 VAL E CA 1
ATOM 16817 C C . VAL H 1 531 ? 6.75100 -24.41000 40.66800 1.000 113.86892 531 VAL E C 1
ATOM 16818 O O . VAL H 1 531 ? 7.28500 -23.36000 40.29100 1.000 123.55166 531 VAL E O 1
ATOM 16822 N N . GLY H 1 532 ? 5.54000 -24.44200 41.21700 1.000 110.02372 532 GLY E N 1
ATOM 16823 C CA . GLY H 1 532 ? 4.77100 -23.22300 41.36300 1.000 106.75754 532 GLY E CA 1
ATOM 16824 C C . GLY H 1 532 ? 5.37800 -22.28400 42.38700 1.000 106.63121 532 GLY E C 1
ATOM 16825 O O . GLY H 1 532 ? 6.01900 -22.70000 43.35100 1.000 110.71591 532 GLY E O 1
ATOM 16826 N N . ARG H 1 533 ? 5.17900 -20.98600 42.15800 1.000 103.57031 533 ARG E N 1
ATOM 16827 C CA . ARG H 1 533 ? 5.66500 -19.96400 43.07000 1.000 111.84236 533 ARG E CA 1
ATOM 16828 C C . ARG H 1 533 ? 4.60400 -18.93700 43.43600 1.000 130.68672 533 ARG E C 1
ATOM 16829 O O . ARG H 1 533 ? 4.90100 -18.00800 44.19500 1.000 157.06620 533 ARG E O 1
ATOM 16837 N N . THR H 1 534 ? 3.38500 -19.07500 42.92600 1.000 125.03341 534 THR E N 1
ATOM 16838 C CA . THR H 1 534 ? 2.28100 -18.19400 43.28500 1.000 117.92730 534 THR E CA 1
ATOM 16839 C C . THR H 1 534 ? 1.09200 -19.07700 43.65700 1.000 126.37041 534 THR E C 1
ATOM 16840 O O . THR H 1 534 ? 1.23400 -20.25800 43.99700 1.000 147.90984 534 THR E O 1
ATOM 16844 N N . LEU H 1 535 ? -0.11100 -18.51100 43.58300 1.000 125.87825 535 LEU E N 1
ATOM 16845 C CA . LEU H 1 535 ? -1.31300 -19.24100 43.96700 1.000 131.78685 535 LEU E CA 1
ATOM 16846 C C . LEU H 1 535 ? -1.81400 -20.12900 42.83100 1.000 150.52594 535 LEU E C 1
ATOM 16847 O O . LEU H 1 535 ? -3.01600 -20.39400 42.72800 1.000 157.36360 535 LEU E O 1
ATOM 16852 N N . ASP H 1 536 ? -0.90300 -20.59600 41.97700 1.000 142.96451 536 ASP E N 1
ATOM 16853 C CA . ASP H 1 536 ? -1.26500 -21.49100 40.88600 1.000 129.24181 536 ASP E CA 1
ATOM 16854 C C . ASP H 1 536 ? -1.63300 -22.86800 41.42200 1.000 146.33070 536 ASP E C 1
ATOM 16855 O O . ASP H 1 536 ? -2.80400 -23.26100 41.38900 1.000 132.41324 536 ASP E O 1
ATOM 16860 N N . TRP H 1 537 ? -0.64100 -23.60800 41.91300 1.000 162.87216 537 TRP E N 1
ATOM 16861 C CA . TRP H 1 537 ? -0.86000 -24.92800 42.48800 1.000 181.30858 537 TRP E CA 1
ATOM 16862 C C . TRP H 1 537 ? -1.15800 -24.87600 43.98200 1.000 178.54246 537 TRP E C 1
ATOM 16863 O O . TRP H 1 537 ? -1.18100 -25.92400 44.63500 1.000 190.58338 537 TRP E O 1
ATOM 16874 N N . ALA H 1 538 ? -1.38400 -23.68400 44.53600 1.000 168.37545 538 ALA E N 1
ATOM 16875 C CA . ALA H 1 538 ? -1.77100 -23.55900 45.93600 1.000 153.37628 538 ALA E CA 1
ATOM 16876 C C . ALA H 1 538 ? -3.19600 -24.02200 46.19500 1.000 155.50549 538 ALA E C 1
ATOM 16877 O O . ALA H 1 538 ? -3.65100 -23.96000 47.34200 1.000 129.06284 538 ALA E O 1
ATOM 16879 N N . THR H 1 539 ? -3.90300 -24.47600 45.16400 1.000 163.38275 539 THR E N 1
ATOM 16880 C CA . THR H 1 539 ? -5.26700 -24.95000 45.31300 1.000 179.33203 539 THR E CA 1
ATOM 16881 C C . THR H 1 539 ? -5.29500 -26.26500 46.09100 1.000 186.64080 539 THR E C 1
ATOM 16882 O O . THR H 1 539 ? -4.26500 -26.89900 46.34100 1.000 200.71354 539 THR E O 1
ATOM 16886 N N . SER H 1 540 ? -6.50600 -26.67200 46.48000 1.000 186.65922 540 SER E N 1
ATOM 16887 C CA . SER H 1 540 ? -6.66000 -27.89300 47.26300 1.000 165.29877 540 SER E CA 1
ATOM 16888 C C . SER H 1 540 ? -6.20200 -29.12300 46.48800 1.000 193.62585 540 SER E C 1
ATOM 16889 O O . SER H 1 540 ? -5.71000 -30.08500 47.09000 1.000 180.88748 540 SER E O 1
ATOM 16892 N N . SER H 1 541 ? -6.34400 -29.10800 45.16900 1.000 193.19422 541 SER E N 1
ATOM 16893 C CA . SER H 1 541 ? -5.94100 -30.22100 44.31000 1.000 210.23047 541 SER E CA 1
ATOM 16894 C C . SER H 1 541 ? -5.96600 -29.72700 42.86800 1.000 215.10211 541 SER E C 1
ATOM 16895 O O . SER H 1 541 ? -6.13500 -28.52900 42.60800 1.000 210.25416 541 SER E O 1
ATOM 16898 N N . ALA H 1 542 ? -5.79300 -30.65200 41.92600 1.000 224.86380 542 ALA E N 1
ATOM 16899 C CA . ALA H 1 542 ? -5.96900 -30.32900 40.52000 1.000 208.29603 542 ALA E CA 1
ATOM 16900 C C . ALA H 1 542 ? -7.42700 -29.96200 40.25000 1.000 200.86092 542 ALA E C 1
ATOM 16901 O O . ALA H 1 542 ? -8.32300 -30.24400 41.05100 1.000 208.08021 542 ALA E O 1
ATOM 16903 N N . ILE H 1 543 ? -7.65300 -29.36500 39.07900 1.000 200.62669 543 ILE E N 1
ATOM 16904 C CA . ILE H 1 543 ? -8.90100 -28.70600 38.67600 1.000 184.41948 543 ILE E CA 1
ATOM 16905 C C . ILE H 1 543 ? -9.56800 -28.07600 39.89700 1.000 173.69714 543 ILE E C 1
ATOM 16906 O O . ILE H 1 543 ? -10.41900 -28.70100 40.54900 1.000 184.88796 543 ILE E O 1
ATOM 16911 N N . PRO H 1 544 ? -9.20000 -26.84400 40.24300 1.000 161.37198 544 PRO E N 1
ATOM 16912 C CA . PRO H 1 544 ? -9.66800 -26.26300 41.49400 1.000 141.33537 544 PRO E CA 1
ATOM 16913 C C . PRO H 1 544 ? -11.18900 -26.14100 41.49700 1.000 133.71603 544 PRO E C 1
ATOM 16914 O O . PRO H 1 544 ? -11.81300 -26.00400 40.43300 1.000 155.31336 544 PRO E O 1
ATOM 16918 N N . PRO H 1 545 ? -11.80500 -26.18300 42.67800 1.000 121.95410 545 PRO E N 1
ATOM 16919 C CA . PRO H 1 545 ? -13.27500 -26.17700 42.73600 1.000 131.32101 545 PRO E CA 1
ATOM 16920 C C . PRO H 1 545 ? -13.87300 -24.82900 42.37500 1.000 157.31623 545 PRO E C 1
ATOM 16921 O O . PRO H 1 545 ? -13.15800 -23.90500 41.97700 1.000 141.52223 545 PRO E O 1
ATOM 16925 N N . HIS H 1 546 ? -15.19300 -24.70700 42.52400 1.000 164.56184 546 HIS E N 1
ATOM 16926 C CA . HIS H 1 546 ? -15.87400 -23.47600 42.13900 1.000 168.01225 546 HIS E CA 1
ATOM 16927 C C . HIS H 1 546 ? -15.51800 -22.33100 43.08000 1.000 160.90350 546 HIS E C 1
ATOM 16928 O O . HIS H 1 546 ? -15.22200 -21.21600 42.63400 1.000 155.48443 546 HIS E O 1
ATOM 16935 N N . TYR H 1 547 ? -15.54200 -22.58900 44.38900 1.000 171.63637 547 TYR E N 1
ATOM 16936 C CA . TYR H 1 547 ? -15.28600 -21.53300 45.36100 1.000 147.19133 547 TYR E CA 1
ATOM 16937 C C . TYR H 1 547 ? -13.82400 -21.10600 45.40000 1.000 165.73040 547 TYR E C 1
ATOM 16938 O O . TYR H 1 547 ? -13.53500 -20.03100 45.93300 1.000 178.93198 547 TYR E O 1
ATOM 16947 N N . ASN H 1 548 ? -12.91600 -21.90700 44.82700 1.000 160.99562 548 ASN E N 1
ATOM 16948 C CA . ASN H 1 548 ? -11.46800 -21.68300 44.77700 1.000 150.07589 548 ASN E CA 1
ATOM 16949 C C . ASN H 1 548 ? -10.86900 -21.13700 46.07300 1.000 154.84751 548 ASN E C 1
ATOM 16950 O O . ASN H 1 548 ? -11.06600 -19.96700 46.41900 1.000 165.53301 548 ASN E O 1
ATOM 16955 N N . PHE H 1 549 ? -10.10300 -21.98300 46.77100 1.000 161.45620 549 PHE E N 1
ATOM 16956 C CA . PHE H 1 549 ? -9.47900 -21.67700 48.05700 1.000 153.69211 549 PHE E CA 1
ATOM 16957 C C . PHE H 1 549 ? -10.52800 -21.58700 49.16000 1.000 131.20784 549 PHE E C 1
ATOM 16958 O O . PHE H 1 549 ? -11.36000 -20.67500 49.16300 1.000 130.94728 549 PHE E O 1
ATOM 16966 N N . ALA H 1 550 ? -10.49400 -22.53400 50.10200 1.000 128.44698 550 ALA E N 1
ATOM 16967 C CA . ALA H 1 550 ? -11.45700 -22.52100 51.19900 1.000 129.69976 550 ALA E CA 1
ATOM 16968 C C . ALA H 1 550 ? -11.20600 -21.35100 52.14200 1.000 155.64498 550 ALA E C 1
ATOM 16969 O O . ALA H 1 550 ? -12.15300 -20.69400 52.58900 1.000 157.02935 550 ALA E O 1
ATOM 16971 N N . VAL H 1 551 ? -9.94200 -21.07800 52.45800 1.000 171.19158 551 VAL E N 1
ATOM 16972 C CA . VAL H 1 551 ? -9.56500 -19.94000 53.28600 1.000 157.92946 551 VAL E CA 1
ATOM 16973 C C . VAL H 1 551 ? -8.63900 -19.03900 52.48100 1.000 153.95793 551 VAL E C 1
ATOM 16974 O O . VAL H 1 551 ? -7.91200 -19.49500 51.59300 1.000 125.55979 551 VAL E O 1
ATOM 16978 N N . LEU H 1 552 ? -8.67400 -17.75200 52.79300 1.000 155.05280 552 LEU E N 1
ATOM 16979 C CA . LEU H 1 552 ? -7.84400 -16.79700 52.07100 1.000 158.17160 552 LEU E CA 1
ATOM 16980 C C . LEU H 1 552 ? -6.42500 -16.80500 52.63100 1.000 150.33645 552 LEU E C 1
ATOM 16981 O O . LEU H 1 552 ? -6.24700 -16.74800 53.85200 1.000 167.94908 552 LEU E O 1
ATOM 16986 N N . PRO H 1 553 ? -5.40200 -16.90200 51.78300 1.000 151.42079 553 PRO E N 1
ATOM 16987 C CA . PRO H 1 553 ? -4.02600 -16.90500 52.29200 1.000 142.51182 553 PRO E CA 1
ATOM 16988 C C . PRO H 1 553 ? -3.62300 -15.53200 52.81100 1.000 168.04383 553 PRO E C 1
ATOM 16989 O O . PRO H 1 553 ? -4.01800 -14.50000 52.26300 1.000 171.01261 553 PRO E O 1
ATOM 16993 N N . GLU H 1 554 ? -2.82600 -15.53000 53.88100 1.000 151.72872 554 GLU E N 1
ATOM 16994 C CA . GLU H 1 554 ? -2.31900 -14.27600 54.42600 1.000 150.82598 554 GLU E CA 1
ATOM 16995 C C . GLU H 1 554 ? -1.18100 -13.70500 53.58900 1.000 147.85720 554 GLU E C 1
ATOM 16996 O O . GLU H 1 554 ? -1.01800 -12.48000 53.53100 1.000 140.71424 554 GLU E O 1
ATOM 17002 N N . VAL H 1 555 ? -0.39500 -14.56900 52.94300 1.000 151.84452 555 VAL E N 1
ATOM 17003 C CA . VAL H 1 555 ? 0.72300 -14.16900 52.09100 1.000 151.29972 555 VAL E CA 1
ATOM 17004 C C . VAL H 1 555 ? 1.71500 -13.33400 52.89200 1.000 138.09814 555 VAL E C 1
ATOM 17005 O O . VAL H 1 555 ? 2.66900 -13.87000 53.46800 1.000 135.16621 555 VAL E O 1
ATOM 17009 N N . LYS H 1 556 ? 1.49200 -12.01800 52.93100 1.000 139.51146 556 LYS E N 1
ATOM 17010 C CA . LYS H 1 556 ? 2.37600 -11.07600 53.62000 1.000 142.64605 556 LYS E CA 1
ATOM 17011 C C . LYS H 1 556 ? 3.81400 -11.17900 53.11800 1.000 154.95805 556 LYS E C 1
ATOM 17012 O O . LYS H 1 556 ? 4.76700 -10.99000 53.87900 1.000 134.00817 556 LYS E O 1
ATOM 17018 N N . SER H 1 557 ? 3.97800 -11.47900 51.83400 1.000 150.17327 557 SER E N 1
ATOM 17019 C CA . SER H 1 557 ? 5.29100 -11.59600 51.21400 1.000 161.82730 557 SER E CA 1
ATOM 17020 C C . SER H 1 557 ? 5.12000 -11.41400 49.71100 1.000 166.55155 557 SER E C 1
ATOM 17021 O O . SER H 1 557 ? 4.00400 -11.26500 49.20700 1.000 177.00280 557 SER E O 1
ATOM 17024 N N . GLN H 1 558 ? 6.24400 -11.42800 48.99300 1.000 159.39280 558 GLN E N 1
ATOM 17025 C CA . GLN H 1 558 ? 6.19200 -11.22300 47.55000 1.000 132.05267 558 GLN E CA 1
ATOM 17026 C C . GLN H 1 558 ? 5.73900 -12.48300 46.81900 1.000 129.52342 558 GLN E C 1
ATOM 17027 O O . GLN H 1 558 ? 4.91200 -12.40700 45.90400 1.000 130.47880 558 GLN E O 1
ATOM 17033 N N . ASP H 1 559 ? 6.26100 -13.64400 47.20800 1.000 128.70754 559 ASP E N 1
ATOM 17034 C CA . ASP H 1 559 ? 5.87500 -14.92400 46.62500 1.000 124.49124 559 ASP E CA 1
ATOM 17035 C C . ASP H 1 559 ? 5.24300 -15.77900 47.71200 1.000 138.10603 559 ASP E C 1
ATOM 17036 O O . ASP H 1 559 ? 5.88200 -16.06500 48.73000 1.000 184.02733 559 ASP E O 1
ATOM 17041 N N . ALA H 1 560 ? 3.99100 -16.18500 47.49500 1.000 111.58970 560 ALA E N 1
ATOM 17042 C CA . ALA H 1 560 ? 3.23800 -16.86300 48.54400 1.000 115.12696 560 ALA E CA 1
ATOM 17043 C C . ALA H 1 560 ? 3.56000 -18.35100 48.61900 1.000 131.85791 560 ALA E C 1
ATOM 17044 O O . ALA H 1 560 ? 3.75500 -18.88700 49.71500 1.000 143.15401 560 ALA E O 1
ATOM 17046 N N . PHE H 1 561 ? 3.62400 -19.03400 47.47300 1.000 119.54854 561 PHE E N 1
ATOM 17047 C CA . PHE H 1 561 ? 3.70400 -20.49200 47.49000 1.000 126.53886 561 PHE E CA 1
ATOM 17048 C C . PHE H 1 561 ? 5.02100 -20.98100 48.08100 1.000 139.72465 561 PHE E C 1
ATOM 17049 O O . PHE H 1 561 ? 5.03900 -21.96300 48.83300 1.000 176.92384 561 PHE E O 1
ATOM 17057 N N . LEU H 1 562 ? 6.13300 -20.32500 47.74600 1.000 137.23224 562 LEU E N 1
ATOM 17058 C CA . LEU H 1 562 ? 7.42000 -20.76400 48.27600 1.000 139.40619 562 LEU E CA 1
ATOM 17059 C C . LEU H 1 562 ? 7.50500 -20.53100 49.77900 1.000 139.68517 562 LEU E C 1
ATOM 17060 O O . LEU H 1 562 ? 8.03700 -21.37000 50.51600 1.000 120.16178 562 LEU E O 1
ATOM 17065 N N . HIS H 1 563 ? 6.97900 -19.40100 50.25500 1.000 144.74367 563 HIS E N 1
ATOM 17066 C CA . HIS H 1 563 ? 6.91200 -19.15400 51.68900 1.000 152.48670 563 HIS E CA 1
ATOM 17067 C C . HIS H 1 563 ? 5.84100 -19.98800 52.37700 1.000 144.68314 563 HIS E C 1
ATOM 17068 O O . HIS H 1 563 ? 5.78500 -19.99200 53.61100 1.000 171.10473 563 HIS E O 1
ATOM 17075 N N . MET H 1 564 ? 4.99100 -20.68000 51.61800 1.000 116.64293 564 MET E N 1
ATOM 17076 C CA . MET H 1 564 ? 3.98200 -21.57400 52.17300 1.000 118.66949 564 MET E CA 1
ATOM 17077 C C . MET H 1 564 ? 4.26500 -23.03200 51.82600 1.000 121.17242 564 MET E C 1
ATOM 17078 O O . MET H 1 564 ? 3.33900 -23.83200 51.67900 1.000 122.13306 564 MET E O 1
ATOM 17083 N N . LYS H 1 565 ? 5.54000 -23.39300 51.68400 1.000 126.38357 565 LYS E N 1
ATOM 17084 C CA . LYS H 1 565 ? 5.90000 -24.78000 51.41600 1.000 143.85146 565 LYS E CA 1
ATOM 17085 C C . LYS H 1 565 ? 7.07900 -25.18500 52.29000 1.000 164.66185 565 LYS E C 1
ATOM 17086 O O . LYS H 1 565 ? 6.91300 -25.92900 53.26300 1.000 178.21610 565 LYS E O 1
ATOM 17092 N N . GLU H 1 566 ? 8.27600 -24.70600 51.94800 1.000 174.30248 566 GLU E N 1
ATOM 17093 C CA . GLU H 1 566 ? 9.44600 -24.99000 52.77200 1.000 166.64103 566 GLU E CA 1
ATOM 17094 C C . GLU H 1 566 ? 9.37100 -24.23800 54.09400 1.000 156.90039 566 GLU E C 1
ATOM 17095 O O . GLU H 1 566 ? 9.61000 -24.81200 55.16300 1.000 168.88604 566 GLU E O 1
ATOM 17101 N N . GLU H 1 567 ? 9.03400 -22.95200 54.04000 1.000 156.98461 567 GLU E N 1
ATOM 17102 C CA . GLU H 1 567 ? 8.84900 -22.14600 55.24100 1.000 150.77334 567 GLU E CA 1
ATOM 17103 C C . GLU H 1 567 ? 7.48600 -22.47600 55.83700 1.000 155.89238 567 GLU E C 1
ATOM 17104 O O . GLU H 1 567 ? 6.45000 -22.13400 55.25700 1.000 127.91270 567 GLU E O 1
ATOM 17110 N N . LYS H 1 568 ? 7.48700 -23.13900 56.98900 1.000 164.20127 568 LYS E N 1
ATOM 17111 C CA . LYS H 1 568 ? 6.25600 -23.57000 57.66600 1.000 174.85781 568 LYS E CA 1
ATOM 17112 C C . LYS H 1 568 ? 5.49200 -24.49800 56.71600 1.000 166.61471 568 LYS E C 1
ATOM 17113 O O . LYS H 1 568 ? 6.09900 -25.24500 55.93800 1.000 154.84488 568 LYS E O 1
ATOM 17119 N N . THR H 1 569 ? 4.16100 -24.47300 56.77400 1.000 167.62273 569 THR E N 1
ATOM 17120 C CA . THR H 1 569 ? 3.34900 -25.29100 55.88100 1.000 160.24027 569 THR E CA 1
ATOM 17121 C C . THR H 1 569 ? 2.15700 -24.49900 55.36000 1.000 143.26981 569 THR E C 1
ATOM 17122 O O . THR H 1 569 ? 2.09600 -24.18100 54.16800 1.000 154.49484 569 THR E O 1
ATOM 17126 N N . GLU H 1 570 ? 1.21000 -24.18400 56.24900 1.000 139.84835 570 GLU E N 1
ATOM 17127 C CA . GLU H 1 570 ? 0.01900 -23.40100 55.92800 1.000 142.41971 570 GLU E CA 1
ATOM 17128 C C . GLU H 1 570 ? -0.86400 -24.10000 54.89900 1.000 176.20797 570 GLU E C 1
ATOM 17129 O O . GLU H 1 570 ? -0.53800 -24.13400 53.70800 1.000 193.95220 570 GLU E O 1
ATOM 17135 N N . LEU H 1 571 ? -1.99000 -24.64400 55.34500 1.000 174.75780 571 LEU E N 1
ATOM 17136 C CA . LEU H 1 571 ? -2.89500 -25.37900 54.46900 1.000 184.29578 571 LEU E CA 1
ATOM 17137 C C . LEU H 1 571 ? -4.30300 -24.81400 54.64400 1.000 187.52248 571 LEU E C 1
ATOM 17138 O O . LEU H 1 571 ? -4.50200 -23.65200 55.02000 1.000 180.55323 571 LEU E O 1
ATOM 17143 N N . TYR H 1 572 ? -5.30800 -25.64000 54.35400 1.000 183.46410 572 TYR E N 1
ATOM 17144 C CA . TYR H 1 572 ? -6.70500 -25.27800 54.55000 1.000 177.58708 572 TYR E CA 1
ATOM 17145 C C . TYR H 1 572 ? -7.28700 -26.09800 55.69500 1.000 173.08917 572 TYR E C 1
ATOM 17146 O O . TYR H 1 572 ? -7.90600 -27.14300 55.45600 1.000 177.37916 572 TYR E O 1
ATOM 17155 N N . PRO H 1 573 ? -7.11400 -25.66500 56.94300 1.000 189.29375 573 PRO E N 1
ATOM 17156 C CA . PRO H 1 573 ? -7.57200 -26.48300 58.07100 1.000 159.36648 573 PRO E CA 1
ATOM 17157 C C . PRO H 1 573 ? -9.08600 -26.46200 58.20700 1.000 186.00914 573 PRO E C 1
ATOM 17158 O O . PRO H 1 573 ? -9.73700 -25.43700 57.99200 1.000 181.59019 573 PRO E O 1
ATOM 17162 N N . GLU H 1 574 ? -9.64400 -27.61500 58.56900 1.000 187.38036 574 GLU E N 1
ATOM 17163 C CA . GLU H 1 574 ? -11.07500 -27.72800 58.79800 1.000 188.19888 574 GLU E CA 1
ATOM 17164 C C . GLU H 1 574 ? -11.46800 -26.95400 60.05900 1.000 194.52069 574 GLU E C 1
ATOM 17165 O O . GLU H 1 574 ? -10.62100 -26.49900 60.83400 1.000 201.23992 574 GLU E O 1
ATOM 17171 N N . SER H 1 575 ? -12.77900 -26.79400 60.24900 1.000 197.03678 575 SER E N 1
ATOM 17172 C CA . SER H 1 575 ? -13.41200 -26.03000 61.32300 1.000 178.37928 575 SER E CA 1
ATOM 17173 C C . SER H 1 575 ? -13.13300 -24.53600 61.22200 1.000 162.85110 575 SER E C 1
ATOM 17174 O O . SER H 1 575 ? -13.62000 -23.77100 62.06400 1.000 151.76556 575 SER E O 1
ATOM 17177 N N . LYS H 1 576 ? -12.36600 -24.09200 60.22800 1.000 162.13523 576 LYS E N 1
ATOM 17178 C CA . LYS H 1 576 ? -12.13300 -22.67800 59.97500 1.000 164.80134 576 LYS E CA 1
ATOM 17179 C C . LYS H 1 576 ? -12.86100 -22.20300 58.72300 1.000 167.28058 576 LYS E C 1
ATOM 17180 O O . LYS H 1 576 ? -12.61700 -21.08500 58.25500 1.000 162.29314 576 LYS E O 1
ATOM 17186 N N . PHE H 1 577 ? -13.74900 -23.02700 58.17400 1.000 165.47247 577 PHE E N 1
ATOM 17187 C CA . PHE H 1 577 ? -14.49700 -22.68400 56.97700 1.000 160.21395 577 PHE E CA 1
ATOM 17188 C C . PHE H 1 577 ? -15.64300 -21.73600 57.32400 1.000 155.43969 577 PHE E C 1
ATOM 17189 O O . PHE H 1 577 ? -15.89300 -21.41500 58.48900 1.000 162.73793 577 PHE E O 1
ATOM 17197 N N . LYS H 1 578 ? -16.36100 -21.28700 56.29400 1.000 165.90673 578 LYS E N 1
ATOM 17198 C CA . LYS H 1 578 ? -17.48900 -20.38400 56.48700 1.000 176.31324 578 LYS E CA 1
ATOM 17199 C C . LYS H 1 578 ? -18.51300 -20.54200 55.36700 1.000 174.79464 578 LYS E C 1
ATOM 17200 O O . LYS H 1 578 ? -18.60100 -21.60700 54.74800 1.000 185.48277 578 LYS E O 1
ATOM 17206 N N . LYS H 1 579 ? -19.28800 -19.49400 55.09900 1.000 171.17579 579 LYS E N 1
ATOM 17207 C CA . LYS H 1 579 ? -20.41400 -19.58800 54.17800 1.000 133.97133 579 LYS E CA 1
ATOM 17208 C C . LYS H 1 579 ? -19.92300 -19.52400 52.73000 1.000 149.98377 579 LYS E C 1
ATOM 17209 O O . LYS H 1 579 ? -18.72100 -19.54300 52.45100 1.000 126.85732 579 LYS E O 1
ATOM 17215 N N . ILE H 1 580 ? -20.86400 -19.44900 51.78600 1.000 148.62835 580 ILE E N 1
ATOM 17216 C CA . ILE H 1 580 ? -20.55700 -19.43300 50.35800 1.000 153.69474 580 ILE E CA 1
ATOM 17217 C C . ILE H 1 580 ? -20.76900 -18.03600 49.78400 1.000 162.68266 580 ILE E C 1
ATOM 17218 O O . ILE H 1 580 ? -21.10900 -17.09800 50.51400 1.000 180.05054 580 ILE E O 1
ATOM 17223 N N . HIS H 1 581 ? -20.57300 -17.89100 48.47200 1.000 166.58839 581 HIS E N 1
ATOM 17224 C CA . HIS H 1 581 ? -20.71400 -16.61100 47.78300 1.000 130.27615 581 HIS E CA 1
ATOM 17225 C C . HIS H 1 581 ? -22.07400 -16.42100 47.12300 1.000 139.01930 581 HIS E C 1
ATOM 17226 O O . HIS H 1 581 ? -22.65500 -15.33500 47.22400 1.000 114.31371 581 HIS E O 1
ATOM 17233 N N . MET H 1 582 ? -22.58900 -17.44900 46.44600 1.000 135.57941 582 MET E N 1
ATOM 17234 C CA . MET H 1 582 ? -23.87400 -17.44700 45.75100 1.000 156.09240 582 MET E CA 1
ATOM 17235 C C . MET H 1 582 ? -23.98600 -16.33600 44.70500 1.000 168.50441 582 MET E C 1
ATOM 17236 O O . MET H 1 582 ? -24.80000 -15.41800 44.87000 1.000 188.70947 582 MET E O 1
ATOM 17241 N N . PRO H 1 583 ? -23.18000 -16.36100 43.62300 1.000 182.69033 583 PRO E N 1
ATOM 17242 C CA . PRO H 1 583 ? -23.49800 -15.51700 42.46400 1.000 134.42928 583 PRO E CA 1
ATOM 17243 C C . PRO H 1 583 ? -24.02500 -16.34300 41.29900 1.000 128.76807 583 PRO E C 1
ATOM 17244 O O . PRO H 1 583 ? -23.29400 -16.61700 40.34200 1.000 121.09083 583 PRO E O 1
ATOM 17248 N N . SER H 1 584 ? -25.29500 -16.73900 41.36600 1.000 126.95470 584 SER E N 1
ATOM 17249 C CA . SER H 1 584 ? -25.83400 -17.71800 40.43400 1.000 135.35307 584 SER E CA 1
ATOM 17250 C C . SER H 1 584 ? -25.95000 -17.12700 39.02700 1.000 155.35547 584 SER E C 1
ATOM 17251 O O . SER H 1 584 ? -25.64200 -15.95700 38.77900 1.000 129.81820 584 SER E O 1
ATOM 17254 N N . ASN H 1 585 ? -26.41300 -17.96000 38.09800 1.000 154.39220 585 ASN E N 1
ATOM 17255 C CA . ASN H 1 585 ? -26.45300 -17.62300 36.68300 1.000 152.31300 585 ASN E CA 1
ATOM 17256 C C . ASN H 1 585 ? -27.71700 -16.84700 36.33600 1.000 151.02074 585 ASN E C 1
ATOM 17257 O O . ASN H 1 585 ? -28.74700 -16.95800 37.00700 1.000 147.31240 585 ASN E O 1
ATOM 17262 N N . SER H 1 586 ? -27.62500 -16.05400 35.27100 1.000 137.07170 586 SER E N 1
ATOM 17263 C CA . SER H 1 586 ? -28.76600 -15.32900 34.72900 1.000 148.08354 586 SER E CA 1
ATOM 17264 C C . SER H 1 586 ? -28.74300 -15.45300 33.21500 1.000 154.95805 586 SER E C 1
ATOM 17265 O O . SER H 1 586 ? -27.69900 -15.24400 32.59100 1.000 161.96152 586 SER E O 1
ATOM 17268 N N . GLY H 1 587 ? -29.88600 -15.80200 32.62900 1.000 147.66244 587 GLY E N 1
ATOM 17269 C CA . GLY H 1 587 ? -29.98100 -16.02400 31.20200 1.000 153.98952 587 GLY E CA 1
ATOM 17270 C C . GLY H 1 587 ? -30.06000 -14.78500 30.34100 1.000 146.74917 587 GLY E C 1
ATOM 17271 O O . GLY H 1 587 ? -30.27300 -14.90000 29.13100 1.000 157.25833 587 GLY E O 1
ATOM 17272 N N . ARG H 1 588 ? -29.89600 -13.59900 30.92200 1.000 132.00267 588 ARG E N 1
ATOM 17273 C CA . ARG H 1 588 ? -30.02200 -12.35100 30.17800 1.000 115.59807 588 ARG E CA 1
ATOM 17274 C C . ARG H 1 588 ? -28.79300 -12.04600 29.31900 1.000 130.28404 588 ARG E C 1
ATOM 17275 O O . ARG H 1 588 ? -28.95800 -11.62400 28.16700 1.000 155.98976 588 ARG E O 1
ATOM 17283 N N . PRO H 1 589 ? -27.55700 -12.21200 29.82400 1.000 127.56529 589 PRO E N 1
ATOM 17284 C CA . PRO H 1 589 ? -26.38600 -11.94400 28.96600 1.000 136.28476 589 PRO E CA 1
ATOM 17285 C C . PRO H 1 589 ? -26.40500 -12.67300 27.63100 1.000 137.60597 589 PRO E C 1
ATOM 17286 O O . PRO H 1 589 ? -25.93700 -12.12100 26.62700 1.000 129.33656 589 PRO E O 1
ATOM 17290 N N . PHE H 1 590 ? -26.92900 -13.89900 27.58700 1.000 161.40883 590 PHE E N 1
ATOM 17291 C CA . PHE H 1 590 ? -27.04000 -14.59900 26.31200 1.000 143.26191 590 PHE E CA 1
ATOM 17292 C C . PHE H 1 590 ? -28.10500 -13.95600 25.43200 1.000 126.40989 590 PHE E C 1
ATOM 17293 O O . PHE H 1 590 ? -27.87500 -13.70500 24.24400 1.000 74.93267 590 PHE E O 1
ATOM 17301 N N . PHE H 1 591 ? -29.27500 -13.66600 26.00600 1.000 122.66734 591 PHE E N 1
ATOM 17302 C CA . PHE H 1 591 ? -30.32600 -13.00300 25.24200 1.000 79.67008 591 PHE E CA 1
ATOM 17303 C C . PHE H 1 591 ? -29.94600 -11.57200 24.88900 1.000 77.76722 591 PHE E C 1
ATOM 17304 O O . PHE H 1 591 ? -30.41000 -11.04300 23.87300 1.000 104.98627 591 PHE E O 1
ATOM 17312 N N . MET H 1 592 ? -29.11100 -10.93000 25.70900 1.000 76.08281 592 MET E N 1
ATOM 17313 C CA . MET H 1 592 ? -28.68600 -9.57000 25.39700 1.000 92.06630 592 MET E CA 1
ATOM 17314 C C . MET H 1 592 ? -27.70800 -9.55400 24.22900 1.000 90.79510 592 MET E C 1
ATOM 17315 O O . MET H 1 592 ? -27.79700 -8.68900 23.35000 1.000 70.59531 592 MET E O 1
ATOM 17320 N N . SER H 1 593 ? -26.76900 -10.50300 24.19900 1.000 81.51504 593 SER E N 1
ATOM 17321 C CA . SER H 1 593 ? -25.80400 -10.54200 23.10600 1.000 94.64819 593 SER E CA 1
ATOM 17322 C C . SER H 1 593 ? -26.44000 -11.03400 21.81300 1.000 94.93243 593 SER E C 1
ATOM 17323 O O . SER H 1 593 ? -25.97700 -10.68100 20.72200 1.000 79.88853 593 SER E O 1
ATOM 17326 N N . VAL H 1 594 ? -27.48600 -11.85700 21.91000 1.000 99.07240 594 VAL E N 1
ATOM 17327 C CA . VAL H 1 594 ? -28.24000 -12.23500 20.71800 1.000 93.22170 594 VAL E CA 1
ATOM 17328 C C . VAL H 1 594 ? -28.90700 -11.00700 20.11000 1.000 98.65657 594 VAL E C 1
ATOM 17329 O O . VAL H 1 594 ? -28.94100 -10.84200 18.88500 1.000 111.74235 594 VAL E O 1
ATOM 17333 N N . ALA H 1 595 ? -29.43000 -10.11700 20.95900 1.000 96.24575 595 ALA E N 1
ATOM 17334 C CA . ALA H 1 595 ? -30.01200 -8.87100 20.46800 1.000 118.63791 595 ALA E CA 1
ATOM 17335 C C . ALA H 1 595 ? -28.96900 -8.01400 19.76200 1.000 117.13773 595 ALA E C 1
ATOM 17336 O O . ALA H 1 595 ? -29.25500 -7.40300 18.72500 1.000 84.58119 595 ALA E O 1
ATOM 17338 N N . PHE H 1 596 ? -27.75100 -7.95700 20.30800 1.000 127.81796 596 PHE E N 1
ATOM 17339 C CA . PHE H 1 596 ? -26.67200 -7.24600 19.63100 1.000 118.92479 596 PHE E CA 1
ATOM 17340 C C . PHE H 1 596 ? -26.27800 -7.94700 18.33700 1.000 93.26645 596 PHE E C 1
ATOM 17341 O O . PHE H 1 596 ? -26.03700 -7.29100 17.31800 1.000 95.02192 596 PHE E O 1
ATOM 17349 N N . GLY H 1 597 ? -26.20500 -9.27900 18.36000 1.000 101.32531 597 GLY E N 1
ATOM 17350 C CA . GLY H 1 597 ? -25.91100 -10.01500 17.14400 1.000 85.26022 597 GLY E CA 1
ATOM 17351 C C . GLY H 1 597 ? -27.03000 -9.94400 16.12700 1.000 90.87142 597 GLY E C 1
ATOM 17352 O O . GLY H 1 597 ? -26.77500 -9.92200 14.92000 1.000 86.78409 597 GLY E O 1
ATOM 17353 N N . LEU H 1 598 ? -28.28100 -9.90200 16.59400 1.000 86.12875 598 LEU E N 1
ATOM 17354 C CA . LEU H 1 598 ? -29.41100 -9.77900 15.67900 1.000 101.42005 598 LEU E CA 1
ATOM 17355 C C . LEU H 1 598 ? -29.45600 -8.39500 15.04200 1.000 117.07983 598 LEU E C 1
ATOM 17356 O O . LEU H 1 598 ? -29.67000 -8.27000 13.83100 1.000 130.38405 598 LEU E O 1
ATOM 17361 N N . ALA H 1 599 ? -29.25300 -7.34600 15.84200 1.000 115.09011 599 ALA E N 1
ATOM 17362 C CA . ALA H 1 599 ? -29.24600 -5.99200 15.29700 1.000 107.99716 599 ALA E CA 1
ATOM 17363 C C . ALA H 1 599 ? -28.04500 -5.76700 14.38700 1.000 92.82955 599 ALA E C 1
ATOM 17364 O O . ALA H 1 599 ? -28.14600 -5.05700 13.38100 1.000 95.45355 599 ALA E O 1
ATOM 17366 N N . GLY H 1 600 ? -26.89800 -6.35700 14.73000 1.000 86.99464 600 GLY E N 1
ATOM 17367 C CA . GLY H 1 600 ? -25.72100 -6.20300 13.89000 1.000 87.21309 600 GLY E CA 1
ATOM 17368 C C . GLY H 1 600 ? -25.87900 -6.87700 12.54000 1.000 100.68049 600 GLY E C 1
ATOM 17369 O O . GLY H 1 600 ? -25.59800 -6.28000 11.49800 1.000 99.51193 600 GLY E O 1
ATOM 17370 N N . PHE H 1 601 ? -26.33700 -8.13100 12.54200 1.000 99.45929 601 PHE E N 1
ATOM 17371 C CA . PHE H 1 601 ? -26.52000 -8.85000 11.28600 1.000 107.78134 601 PHE E CA 1
ATOM 17372 C C . PHE H 1 601 ? -27.58800 -8.20100 10.41700 1.000 112.35558 601 PHE E C 1
ATOM 17373 O O . PHE H 1 601 ? -27.48200 -8.22100 9.18600 1.000 124.73338 601 PHE E O 1
ATOM 17381 N N . GLY H 1 602 ? -28.62000 -7.62400 11.03400 1.000 110.65274 602 GLY E N 1
ATOM 17382 C CA . GLY H 1 602 ? -29.66700 -6.98600 10.25400 1.000 119.44590 602 GLY E CA 1
ATOM 17383 C C . GLY H 1 602 ? -29.18400 -5.74700 9.52300 1.000 118.13258 602 GLY E C 1
ATOM 17384 O O . GLY H 1 602 ? -29.59400 -5.48700 8.38800 1.000 140.76951 602 GLY E O 1
ATOM 17385 N N . LEU H 1 603 ? -28.30600 -4.96900 10.15900 1.000 95.64041 603 LEU E N 1
ATOM 17386 C CA . LEU H 1 603 ? -27.77000 -3.77000 9.52900 1.000 86.42878 603 LEU E CA 1
ATOM 17387 C C . LEU H 1 603 ? -26.69800 -4.07900 8.49300 1.000 102.55967 603 LEU E C 1
ATOM 17388 O O . LEU H 1 603 ? -26.48600 -3.27300 7.58100 1.000 93.65860 603 LEU E O 1
ATOM 17393 N N . VAL H 1 604 ? -26.02300 -5.22000 8.60900 1.000 95.40881 604 VAL E N 1
ATOM 17394 C CA . VAL H 1 604 ? -24.94300 -5.57200 7.69400 1.000 112.80300 604 VAL E CA 1
ATOM 17395 C C . VAL H 1 604 ? -25.52400 -6.19400 6.43100 1.000 127.02312 604 VAL E C 1
ATOM 17396 O O . VAL H 1 604 ? -25.43700 -5.60900 5.34500 1.000 126.13618 604 VAL E O 1
ATOM 17400 N N . PHE H 1 605 ? -26.10700 -7.38600 6.56300 1.000 143.23033 605 PHE E N 1
ATOM 17401 C CA . PHE H 1 605 ? -26.66600 -8.10200 5.42200 1.000 129.56553 605 PHE E CA 1
ATOM 17402 C C . PHE H 1 605 ? -27.80000 -7.30300 4.79300 1.000 136.13211 605 PHE E C 1
ATOM 17403 O O . PHE H 1 605 ? -28.92900 -7.31800 5.29400 1.000 106.85492 605 PHE E O 1
ATOM 17411 N N . GLU H 1 606 ? -27.49800 -6.60500 3.70300 1.000 147.91774 606 GLU E N 1
ATOM 17412 C CA . GLU H 1 606 ? -28.43400 -5.70700 3.01500 1.000 161.85362 606 GLU E CA 1
ATOM 17413 C C . GLU H 1 606 ? -28.89300 -4.64600 4.02300 1.000 164.05388 606 GLU E C 1
ATOM 17414 O O . GLU H 1 606 ? -28.16000 -4.32100 4.96700 1.000 152.97887 606 GLU E O 1
ATOM 17420 N N . TRP H 1 607 ? -30.09700 -4.10700 3.83800 1.000 161.54305 607 TRP E N 1
ATOM 17421 C CA . TRP H 1 607 ? -30.64000 -3.04300 4.68200 1.000 161.67465 607 TRP E CA 1
ATOM 17422 C C . TRP H 1 607 ? -29.66700 -1.86100 4.75300 1.000 165.43562 607 TRP E C 1
ATOM 17423 O O . TRP H 1 607 ? -29.09100 -1.54100 5.79300 1.000 160.25079 607 TRP E O 1
ATOM 17434 N N . TYR H 1 608 ? -29.50600 -1.21700 3.59500 1.000 172.79440 608 TYR E N 1
ATOM 17435 C CA . TYR H 1 608 ? -28.51700 -0.15100 3.46100 1.000 169.24134 608 TYR E CA 1
ATOM 17436 C C . TYR H 1 608 ? -28.93500 1.09300 4.23700 1.000 180.39268 608 TYR E C 1
ATOM 17437 O O . TYR H 1 608 ? -28.24400 1.52200 5.16700 1.000 196.09193 608 TYR E O 1
ATOM 17446 N N . TRP H 1 609 ? -30.07000 1.68700 3.86300 1.000 189.65432 609 TRP E N 1
ATOM 17447 C CA . TRP H 1 609 ? -30.47000 2.96100 4.45200 1.000 174.63410 609 TRP E CA 1
ATOM 17448 C C . TRP H 1 609 ? -30.89600 2.78500 5.90600 1.000 160.28238 609 TRP E C 1
ATOM 17449 O O . TRP H 1 609 ? -30.35900 3.43900 6.80800 1.000 134.54508 609 TRP E O 1
ATOM 17460 N N . MET H 1 610 ? -31.86000 1.90100 6.15700 1.000 163.22747 610 MET E N 1
ATOM 17461 C CA . MET H 1 610 ? -32.33500 1.64500 7.50800 1.000 146.85182 610 MET E CA 1
ATOM 17462 C C . MET H 1 610 ? -32.53100 0.14600 7.69100 1.000 138.08235 610 MET E C 1
ATOM 17463 O O . MET H 1 610 ? -32.54700 -0.62500 6.72800 1.000 135.14515 610 MET E O 1
ATOM 17468 N N . GLY H 1 611 ? -32.67800 -0.26600 8.94900 1.000 147.75982 611 GLY E N 1
ATOM 17469 C CA . GLY H 1 611 ? -32.82800 -1.67200 9.26900 1.000 62.91807 611 GLY E CA 1
ATOM 17470 C C . GLY H 1 611 ? -34.16100 -2.01200 9.90000 1.000 142.13283 611 GLY E C 1
ATOM 17471 O O . GLY H 1 611 ? -34.54000 -1.42200 10.91600 1.000 56.62521 611 GLY E O 1
ATOM 17472 N N . VAL H 1 612 ? -34.88500 -2.96200 9.30500 1.000 131.66842 612 VAL E N 1
ATOM 17473 C CA . VAL H 1 612 ? -36.16000 -3.39400 9.87200 1.000 145.25426 612 VAL E CA 1
ATOM 17474 C C . VAL H 1 612 ? -35.92800 -4.19300 11.14800 1.000 147.90194 612 VAL E C 1
ATOM 17475 O O . VAL H 1 612 ? -36.55600 -3.93900 12.18300 1.000 145.43059 612 VAL E O 1
ATOM 17479 N N . VAL H 1 613 ? -35.02000 -5.17100 11.09500 1.000 141.38274 613 VAL E N 1
ATOM 17480 C CA . VAL H 1 613 ? -34.69700 -5.97100 12.27400 1.000 143.09610 613 VAL E CA 1
ATOM 17481 C C . VAL H 1 613 ? -33.55900 -5.37900 13.09300 1.000 146.92814 613 VAL E C 1
ATOM 17482 O O . VAL H 1 613 ? -33.33200 -5.82400 14.22900 1.000 173.83137 613 VAL E O 1
ATOM 17486 N N . GLY H 1 614 ? -32.83400 -4.39400 12.55800 1.000 138.03234 614 GLY E N 1
ATOM 17487 C CA . GLY H 1 614 ? -31.77300 -3.76500 13.32500 1.000 122.54364 614 GLY E CA 1
ATOM 17488 C C . GLY H 1 614 ? -32.28300 -2.95100 14.49700 1.000 128.25748 614 GLY E C 1
ATOM 17489 O O . GLY H 1 614 ? -31.60600 -2.84500 15.52400 1.000 105.97586 614 GLY E O 1
ATOM 17490 N N . LEU H 1 615 ? -33.47300 -2.36200 14.36300 1.000 117.67464 615 LEU E N 1
ATOM 17491 C CA . LEU H 1 615 ? -34.06000 -1.59500 15.45400 1.000 116.07971 615 LEU E CA 1
ATOM 17492 C C . LEU H 1 615 ? -34.60800 -2.49200 16.55800 1.000 126.54412 615 LEU E C 1
ATOM 17493 O O . LEU H 1 615 ? -34.72100 -2.04400 17.70400 1.000 145.13845 615 LEU E O 1
ATOM 17498 N N . ILE H 1 616 ? -34.94100 -3.74500 16.24200 1.000 131.17099 616 ILE E N 1
ATOM 17499 C CA . ILE H 1 616 ? -35.46700 -4.65400 17.25600 1.000 136.19001 616 ILE E CA 1
ATOM 17500 C C . ILE H 1 616 ? -34.38000 -5.03100 18.25600 1.000 129.33130 616 ILE E C 1
ATOM 17501 O O . ILE H 1 616 ? -34.64600 -5.17300 19.45700 1.000 134.60298 616 ILE E O 1
ATOM 17506 N N . GLY H 1 617 ? -33.14200 -5.19500 17.78400 1.000 115.22697 617 GLY E N 1
ATOM 17507 C CA . GLY H 1 617 ? -32.05300 -5.52600 18.69100 1.000 123.22004 617 GLY E CA 1
ATOM 17508 C C . GLY H 1 617 ? -31.83300 -4.47200 19.75800 1.000 118.63791 617 GLY E C 1
ATOM 17509 O O . GLY H 1 617 ? -31.58400 -4.79500 20.92300 1.000 119.26956 617 GLY E O 1
ATOM 17510 N N . VAL H 1 618 ? -31.91800 -3.19500 19.37800 1.000 118.58527 618 VAL E N 1
ATOM 17511 C CA . VAL H 1 618 ? -31.83300 -2.12200 20.36300 1.000 96.90109 618 VAL E CA 1
ATOM 17512 C C . VAL H 1 618 ? -33.05100 -2.14500 21.27800 1.000 120.35127 618 VAL E C 1
ATOM 17513 O O . VAL H 1 618 ? -32.95200 -1.84800 22.47500 1.000 114.30055 618 VAL E O 1
ATOM 17517 N N . LEU H 1 619 ? -34.21700 -2.50100 20.73400 1.000 101.64377 619 LEU E N 1
ATOM 17518 C CA . LEU H 1 619 ? -35.41400 -2.60800 21.56000 1.000 117.27985 619 LEU E CA 1
ATOM 17519 C C . LEU H 1 619 ? -35.27100 -3.72100 22.58900 1.000 130.27088 619 LEU E C 1
ATOM 17520 O O . LEU H 1 619 ? -35.63300 -3.54600 23.75800 1.000 152.68146 619 LEU E O 1
ATOM 17525 N N . LEU H 1 620 ? -34.73800 -4.87200 22.17500 1.000 132.58695 620 LEU E N 1
ATOM 17526 C CA . LEU H 1 620 ? -34.53600 -5.96500 23.11900 1.000 132.77381 620 LEU E CA 1
ATOM 17527 C C . LEU H 1 620 ? -33.44300 -5.63500 24.12700 1.000 136.46110 620 LEU E C 1
ATOM 17528 O O . LEU H 1 620 ? -33.51400 -6.07000 25.28200 1.000 146.31228 620 LEU E O 1
ATOM 17533 N N . CYS H 1 621 ? -32.43700 -4.86200 23.71500 1.000 159.65598 621 CYS E N 1
ATOM 17534 C CA . CYS H 1 621 ? -31.37000 -4.48500 24.63500 1.000 120.04597 621 CYS E CA 1
ATOM 17535 C C . CYS H 1 621 ? -31.88100 -3.53000 25.70600 1.000 79.96222 621 CYS E C 1
ATOM 17536 O O . CYS H 1 621 ? -31.63800 -3.73400 26.90000 1.000 77.95672 621 CYS E O 1
ATOM 17539 N N . MET H 1 622 ? -32.60900 -2.48600 25.29600 1.000 76.51181 622 MET E N 1
ATOM 17540 C CA . MET H 1 622 ? -33.12100 -1.51900 26.26100 1.000 79.22529 622 MET E CA 1
ATOM 17541 C C . MET H 1 622 ? -34.16200 -2.13900 27.18200 1.000 122.44363 622 MET E C 1
ATOM 17542 O O . MET H 1 622 ? -34.28800 -1.72300 28.33900 1.000 138.33238 622 MET E O 1
ATOM 17547 N N . VAL H 1 623 ? -34.92200 -3.11900 26.69100 1.000 84.11798 623 VAL E N 1
ATOM 17548 C CA . VAL H 1 623 ? -35.82100 -3.85700 27.57100 1.000 114.63217 623 VAL E CA 1
ATOM 17549 C C . VAL H 1 623 ? -35.01900 -4.67100 28.57800 1.000 139.30618 623 VAL E C 1
ATOM 17550 O O . VAL H 1 623 ? -35.36800 -4.73900 29.76300 1.000 184.74320 623 VAL E O 1
ATOM 17554 N N . LEU H 1 624 ? -33.92100 -5.28400 28.13000 1.000 133.56075 624 LEU E N 1
ATOM 17555 C CA . LEU H 1 624 ? -33.07200 -6.03300 29.04900 1.000 128.01535 624 LEU E CA 1
ATOM 17556 C C . LEU H 1 624 ? -32.24000 -5.11000 29.93400 1.000 119.20903 624 LEU E C 1
ATOM 17557 O O . LEU H 1 624 ? -31.90200 -5.48000 31.06400 1.000 97.43273 624 LEU E O 1
ATOM 17562 N N . ARG H 1 625 ? -31.90900 -3.90700 29.45200 1.000 126.09933 625 ARG E N 1
ATOM 17563 C CA . ARG H 1 625 ? -31.22900 -2.93900 30.30600 1.000 89.44493 625 ARG E CA 1
ATOM 17564 C C . ARG H 1 625 ? -32.13900 -2.40200 31.40000 1.000 96.32734 625 ARG E C 1
ATOM 17565 O O . ARG H 1 625 ? -31.64100 -1.95100 32.43700 1.000 121.70670 625 ARG E O 1
ATOM 17573 N N . SER H 1 626 ? -33.45600 -2.42900 31.19400 1.000 90.00816 626 SER E N 1
ATOM 17574 C CA . SER H 1 626 ? -34.36800 -2.15900 32.29800 1.000 94.41395 626 SER E CA 1
ATOM 17575 C C . SER H 1 626 ? -34.40000 -3.33500 33.26200 1.000 176.93700 626 SER E C 1
ATOM 17576 O O . SER H 1 626 ? -34.50200 -3.14900 34.48000 1.000 152.72621 626 SER E O 1
ATOM 17579 N N . PHE H 1 627 ? -34.31100 -4.55700 32.72900 1.000 138.96929 627 PHE E N 1
ATOM 17580 C CA . PHE H 1 627 ? -34.18900 -5.74500 33.56400 1.000 158.35056 627 PHE E CA 1
ATOM 17581 C C . PHE H 1 627 ? -32.87900 -5.76600 34.34400 1.000 154.47115 627 PHE E C 1
ATOM 17582 O O . PHE H 1 627 ? -32.78000 -6.48200 35.34600 1.000 162.10365 627 PHE E O 1
ATOM 17590 N N . GLU H 1 628 ? -31.88100 -4.99100 33.91000 1.000 161.96942 628 GLU E N 1
ATOM 17591 C CA . GLU H 1 628 ? -30.60700 -4.93200 34.62100 1.000 122.16202 628 GLU E CA 1
ATOM 17592 C C . GLU H 1 628 ? -30.79300 -4.42600 36.04700 1.000 124.29385 628 GLU E C 1
ATOM 17593 O O . GLU H 1 628 ? -30.29600 -5.03100 37.00400 1.000 112.62403 628 GLU E O 1
ATOM 17599 N N . TYR H 1 629 ? -31.51300 -3.31500 36.21000 1.000 108.78410 629 TYR E N 1
ATOM 17600 C CA . TYR H 1 629 ? -31.78100 -2.73900 37.52300 1.000 121.44088 629 TYR E CA 1
ATOM 17601 C C . TYR H 1 629 ? -33.22200 -2.97200 37.96400 1.000 127.68110 629 TYR E C 1
ATOM 17602 O O . TYR H 1 629 ? -33.80500 -2.14400 38.66800 1.000 150.16011 629 TYR E O 1
ATOM 17611 N N . ASP H 1 630 ? -33.80800 -4.09400 37.55000 1.000 118.40104 630 ASP E N 1
ATOM 17612 C CA . ASP H 1 630 ? -35.11500 -4.51500 38.03400 1.000 132.47641 630 ASP E CA 1
ATOM 17613 C C . ASP H 1 630 ? -35.06800 -5.91700 38.62600 1.000 166.52260 630 ASP E C 1
ATOM 17614 O O . ASP H 1 630 ? -36.11700 -6.47000 38.97900 1.000 164.03283 630 ASP E O 1
ATOM 17619 N N . ASN H 1 631 ? -33.87900 -6.50000 38.74900 1.000 156.69774 631 ASN E N 1
ATOM 17620 C CA . ASN H 1 631 ? -33.69200 -7.83500 39.30200 1.000 173.91033 631 ASN E CA 1
ATOM 17621 C C . ASN H 1 631 ? -32.88400 -7.72000 40.58600 1.000 174.44723 631 ASN E C 1
ATOM 17622 O O . ASN H 1 631 ? -31.72900 -7.28200 40.55900 1.000 175.01835 631 ASN E O 1
ATOM 17627 N N . GLY H 1 632 ? -33.49000 -8.11300 41.70500 1.000 173.60766 632 GLY E N 1
ATOM 17628 C CA . GLY H 1 632 ? -32.82000 -8.05500 42.99100 1.000 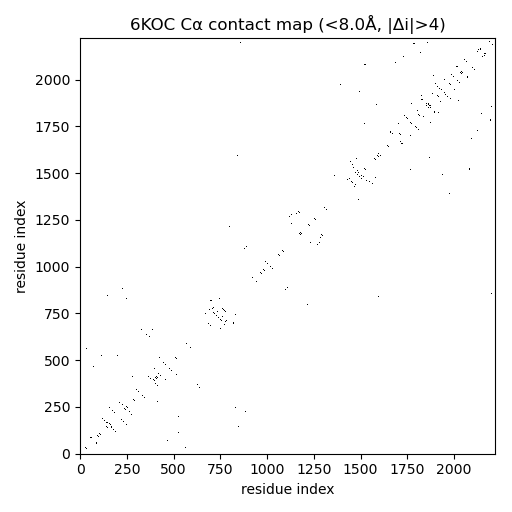160.19815 632 GLY E CA 1
ATOM 17629 C C . GLY H 1 632 ? -32.13200 -9.36900 43.29700 1.000 154.47378 632 GLY E C 1
ATOM 17630 O O . GLY H 1 632 ? -32.74500 -10.43700 43.21600 1.000 163.09324 632 GLY E O 1
ATOM 17631 N N . TYR H 1 633 ? -30.85100 -9.28700 43.64400 1.000 156.71879 633 TYR E N 1
ATOM 17632 C CA . TYR H 1 633 ? -30.06100 -10.47800 43.93800 1.000 142.10651 633 TYR E CA 1
ATOM 17633 C C . TYR H 1 633 ? -29.01900 -10.20500 45.01800 1.000 129.08653 633 TYR E C 1
ATOM 17634 O O . TYR H 1 633 ? -28.82200 -11.01800 45.92300 1.000 118.44841 633 TYR E O 1
#

Radius of gyration: 47.09 Å; Cα contacts (8 Å, |Δi|>4): 3714; chains: 8; bounding box: 112×85×150 Å

Solvent-accessible surface area: 91490 Å² total; per-residue (Å²): 141,165,82,45,43,50,48,45,63,97,54,123,45,64,91,52,92,79,127,119,135,56,114,160,121,22,183,158,155,53,70,38,85,73,23,4,6,8,19,0,12,40,0,1,47,20,7,7,91,4,0,17,109,3,23,122,40,1,26,57,13,15,43,52,23,21,28,1,6,11,87,9,127,47,119,95,6,96,21,49,29,9,3,31,17,21,0,4,38,20,0,0,30,24,15,0,4,0,9,3,0,0,4,1,1,0,0,3,5,0,0,7,2,0,2,8,71,8,4,8,12,21,61,19,0,1,3,1,5,26,3,7,54,16,0,0,86,10,0,28,65,0,73,50,74,32,16,13,1,14,6,0,55,6,0,27,4,10,15,0,39,61,33,16,25,9,20,26,0,0,5,0,1,0,18,0,4,36,7,6,1,41,0,16,10,38,2,0,10,1,1,17,3,0,2,25,84,50,72,13,152,25,16,64,75,115,110,3,6,1,0,0,15,0,2,18,10,0,0,26,1,0,0,18,0,8,3,0,3,19,10,0,0,32,1,0,14,61,8,40,4,81,17,1,27,1,0,13,24,49,40,30,1,40,9,47,9,0,0,13,1,0,20,0,1,0,10,0,0,53,30,0,1,10,0,0,0,1,0,0,2,0,12,0,2,2,7,14,0,63,39,88,14,107,17,36,118,21,2,2,41,11,0,89,26,1,15,61,46,0,18,44,0,1,0,35,46,4,0,0,3,23,24,62,14,39,2,2,11,110,10,3,72,21,15,8,39,3,52,34,19,23,16,12,0,17,47,10,4,9,71,1,17,18,166,8,124,7,37,94,47,5,1,0,18,2,1,51,5,2,18,57,2,20,17,54,0,29,24,8,16,25,23,24,3,1,0,1,0,4,14,46,4,20,15,2,13,4,47,26,0,30,68,36,0,31,17,26,0,0,0,14,0,0,1,4,0,0,11,4,27,12,45,29,24,29,147,41,169,93,15,72,52,193,61,3,60,160,6,7,149,45,19,40,94,0,0,31,56,3,17,85,13,1,11,105,0,4,92,69,17,2,4,48,25,3,37,38,12,17,124,41,115,59,55,42,70,34,3,96,69,0,9,60,0,8,98,58,30,20,87,0,38,142,40,4,55,130,3,55,165,126,137,80,40,10,19,7,7,30,133,22,15,79,68,52,96,8,35,118,105,0,6,33,25,92,14,88,14,143,28,49,16,5,48,70,100,47,140,158,108,149,86,73,122,56,48,141,117,112,98,190,185,131,75,104,47,55,63,23,27,10,0,52,121,10,1,61,0,48,9,72,11,2,75,4,27,0,77,86,98,117,105,130,15,112,54,3,127,72,2,85,101,77,7,70,84,33,86,69,89,51,28,105,60,56,170,114,83,17,51,133,25,27,130,65,3,16,139,63,14,137,95,46,31,85,53,24,64,98,70,43,98,97,48,26,146,181,92,55,118,241,100,167,98,28,91,84,42,70,99,85,7,101,102,71,18,86,47,19,9,69,48,4,34,129,14,8,109,35,60,115,140,48,28,81,38,20,162,126,136,68,122,15,44,0,48,1,7,0,2,9,10,2,0,0,0,0,12,49,114,60,78,16,8,14,9,21,72,1,20,1,0,31,100,45,7,0,37,0,57,0,4,1,2,4,1,3,1,0,2,11,2,30,73,12,6,23,3,27,6,0,8,1,30,86,15,48,94,22,74,20,18,0,41,156,82,28,112,22,65,0,15,1,6,2,14,9,12,58,58,2,2,53,2,67,3,76,0,37,0,55,60,92,175,85,15,102,77,88,21,64,121,96,82,68,64,17,22,84,78,73,3,14,9,7,2,10,32,36,41,20,90,121,49,74,17,13,8,12,3,57,151,54,76,61,5,3,88,81,7,74,38,21,21,42,1,26,23,41,57,10,23,52,18,51,54,91,153,97,67,129,32,41,161,89,123,50,42,41,85,89,238,121,138,34,32,42,4,0,41,4,1,73,4,0,1,8,9,2,19,2,5,0,4,18,1,2,6,64,34,1,135,122,61,22,109,66,28,15,128,60,134,52,97,80,114,36,6,43,87,12,6,58,34,2,2,95,0,5,35,29,9,10,25,6,12,28,41,4,37,120,116,210,42,49,130,158,16,12,76,99,79,5,55,92,2,24,116,50,0,54,34,9,35,37,42,8,94,107,23,39,91,122,22,78,81,55,2,25,55,21,34,26,2,1,17,12,0,4,5,28,10,2,10,22,35,2,14,73,26,0,47,42,0,30,133,52,3,53,22,3,18,94,21,63,139,168,165,35,96,84,50,150,76,13,21,66,14,36,10,1,2,3,17,3,1,5,0,0,9,13,3,2,48,5,9,32,15,21,71,84,63,7,57,75,17,16,73,53,8,31,62,20,1,59,54,3,13,75,65,81,97,197,67,61,56,146,62,3,42,53,7,9,104,83,9,28,111,85,21,12,126,78,153,22,7,103,64,6,39,16,1,22,117,102,0,64,75,9,15,100,16,1,33,113,8,11,92,135,73,125,142,45,30,50,4,0,41,5,1,78,4,0,1,7,12,2,22,4,5,0,5,17,1,2,3,60,31,0,122,127,73,23,109,74,32,19,125,60,129,51,95,90,114,32,5,46,86,10,8,62,31,2,6,100,0,5,38,29,2,8,27,1,4,28,38,1,16,108,122,212,34,55,83,156,20,2,67,101,108,2,58,92,2,20,115,49,0,49,31,10,39,37,35,12,91,106,20,41,92,125,22,80,83,62,3,25,52,31,30,42,6,3,13,13,0,4,4,26,15,1,12,22,38,1,12,73,30,0,50,50,0,31,136,58,5,56,18,3,15,87,19,39,135,164,189,24,97,77,30,145,78,10,19,60,4,29,9,0,0,3,15,2,0,8,1,1,9,16,2,3,51,6,11,35,8,18,68,94,53,7,60,76,13,24,71,51,11,34,64,21,3,60,52,2,12,72,64,86,92,206,64,54,57,146,56,1,41,51,6,7,106,96,8,25,94,88,21,15,124,78,161,34,8,106,78,7,40,28,10,21,122,47,0,69,63,6,13,100,20,1,31,121,13,9,86,153,70,120,90,24,59,126,10,30,120,52,7,16,150,58,21,120,111,42,30,81,48,17,64,92,58,34,112,91,44,29,156,183,92,51,115,236,103,155,114,18,76,70,59,53,93,89,8,97,105,51,25,96,52,6,14,70,40,6,39,128,8,8,109,29,58,112,140,44,39,81,30,88,148,133,123,75,122,16,40,0,50,2,11,2,4,11,10,3,2,1,2,1,7,54,118,70,72,4,4,7,0,18,52,1,13,3,2,25,100,62,10,2,31,2,53,0,3,0,5,6,1,5,3,0,4,9,5,28,82,15,11,24,5,42,4,0,8,5,37,104,32,38,76,18,66,24,24,1,54,163,93,33,105,20,79,1,14,1,4,1,13,5,18,48,63,2,2,62,4,72,1,69,1,38,1,42,62,72,170,84,15,83,65,64,21,143,168,36,96,64,66,18,20,67,62,72,6,7,3,3,2,9,25,26,32,18,108,88,53,74,13,23,6,10,6,51,146,51,70,66,6,4,93,80,10,75,31,24,24,40,0,27,27,44,38,14,29,45,30,52,62,88,159,82,94,126,41,27,170,71,115,39,46,44,94,94,238,150,166,78,44,43,50,48,44,62,98,52,125,48,68,93,53,94,76,126,118,133,53,111,159,118,20,181,158,154,54,66,37,81,63,18,4,6,12,19,2,13,38,0,0,43,21,9,4,80,5,0,14,108,3,23,119,37,1,26,60,13,16,48,52,24,21,25,1,4,13,84,7,126,42,118,94,6,94,16,58,26,6,1,36,18,21,0,6,39,17,0,0,31,22,15,0,3,0,10,3,1,1,4,1,1,0,0,2,4,0,0,5,2,0,3,9,75,11,5,14,16,25,67,22,2,2,6,1,6,27,4,8,53,17,0,0,81,10,0,30,66,0,73,50,73,31,14,13,0,16,8,0,52,7,0,26,4,11,17,0,31,82,37,16,26,12,12,19,0,0,4,0,0,1,19,0,4,41,9,4,3,45,1,16,13,45,3,0,10,1,1,22,0,1,3,29,76,49,75,16,156,27,15,65,79,111,110,2,8,0,0,0,14,0,2,17,9,0,0,20,0,0,0,6,0,6,3,0,3,20,11,0,1,34,2,0,19,68,9,42,6,83,15,1,26,1,1,15,26,54,41,31,1,42,15,45,10,0,1,14,0,0,20,0,0,0,17,0,1,54,28,0,2,11,0,0,0,0,0,0,1,0,11,0,2,3,6,14,0,67,42,92,12,97,12,35,119,26,0,2,39,8,0,87,27,1,6,46,46,0,5,45,0,2,0,25,50,4,1,0,2,20,26,69,16,42,1,3,10,113,15,3,78,21,22,11,44,5,55,34,19,22,13,8,0,14,29,4,1,3,71,0,14,6,169,10,126,8,40,86,46,3,1,0,14,1,0,42,5,1,5,47,3,17,16,63,0,31,21,10,16,16,22,24,4,3,0,2,2,5,29,54,2,22,10,2,11,6,51,31,0,32,68,34,2,31,14,24,0,0,0,13,0,0,1,4,0,0,6,3,24,10,41,24,22,22,146,38,166,81,12,70,51,191,61,3,63,161,6,7,148,43,19,38,96,0,0,34,59,3,18,94,15,1,12,109,1,2,85,64,10,0,3,43,17,0,32,32,7,15,120,37,116,57,52,42,68,34,3,96,72,0,10,64,0,9,102,62,30,25,89,0,35,142,41,2,52,126,3,48,163,120,136,76,46,10,20,7,5,29,122,14,13,79,67,49,89,8,34,116,111,0,4,37,25,95,11,84,15,145,28,50,16,5,43,72,96,39,135,158,102,153,87,75,123,55,50,140,118,113,96,191,189,140,82,106,52,56,62,27,28,11,0,50,122,12,2,66,0,50,10,71,12,2,73,4,33,0,78,87,95,106,104,134,17,112,57,3,128,73,1,84,99,75,7,74,82,32,94,69,92,54,26,94,64,73,179

Organism: Bacillus subtilis (strain 168) (NCBI:txid224308)